Protein AF-0000000076035442 (afdb_homodimer)

InterPro domains:
  IPR000162 GPCR, family 3, metabotropic glutamate receptor [PR00593] (248-259)
  IPR000162 GPCR, family 3, metabotropic glutamate receptor [PR00593] (265-277)
  IPR000162 GPCR, family 3, metabotropic glutamate receptor [PR00593] (330-345)
  IPR000162 GPCR, family 3, metabotropic glutamate receptor [PR00593] (401-412)
  IPR000162 GPCR, family 3, metabotropic glutamate receptor [PR00593] (657-671)
  IPR000337 GPCR, family 3 [PR00248] (46-58)
  IPR000337 GPCR, family 3 [PR00248] (75-90)
  IPR000337 GPCR, family 3 [PR00248] (90-109)
  IPR000337 GPCR, family 3 [PR00248] (153-179)
  IPR000337 GPCR, family 3 [PR00248] (186-205)
  IPR000337 GPCR, family 3 [PR00248] (205-221)
  IPR000337 GPCR, family 3 [PR00248] (221-238)
  IPR000337 GPCR, family 3 [PR00248] (616-638)
  IPR000337 GPCR, family 3 [PR00248] (661-682)
  IPR000337 GPCR, family 3 [PR00248] (700-723)
  IPR000337 GPCR, family 3 [PR00248] (760-783)
  IPR000337 GPCR, family 3 [PR00248] (783-804)
  IPR001786 GPCR, family 3, metabotropic glutamate receptor 4 [PR01054] (131-147)
  IPR001786 GPCR, family 3, metabotropic glutamate receptor 4 [PR01054] (292-309)
  IPR001786 GPCR, family 3, metabotropic glutamate receptor 4 [PR01054] (373-388)

Secondary structure (DSSP, 8-state):
-------------STTTHHHHHTTS-----------------EEE--SEEEEEEE--EEEPSTT-SEEEE-IIIIIIHHHHHHHHHHHHHH-SSSSTT--EEEEEEE-TT-HHHHHHHHHHHHHTTS---GGGEE-TTSPPPEE-----EEEEE--SSHHHHHHHHHHHHHTT--EEESS---GGGG-TTT-TTEEESS--HHHHHHHHHHHHHHTT--EEEEEEESSTTHHHHHHHHHHHHHHH-S-EEEEEEEE-SS--TTHHHHHHHHHGGGTT--EEEEE--HHHHHHHHHHHHHTT-TTT-EEEE-TTTTT-SGGGTT-HHHHTT-EEEEE-----HHHHHHHHH--TTT-TT-TTHHHHHHHHHT-B---TT----TTSPBP-S---BTTTB-----TTHHHHHHHHHHHHHHHHHHHHHH-TT-SS--GGGSSPPHHHHHHHHHT-EEE-TTS-EEE--TTSPPP--EEEEEEESSSSSS-EEEEEEEESSSEEE-GGG---GGG--SPPP--SSPPPPTTEEEEEPTT-TT-EEEEE--TTEEE-SSS-EEEPPTTEEE-TTSSSEEEPPEE---TTSHHHHHHHHHHHHHHHHHHHHHHHHHHTTTSHHHHHT-HHHHHHHHHHHHHHHHHHHHHHS---HHHHHHHHHHHHHHHHHHHHHHHHHHHHHHHHHHHHHH-SSPPSS-SHHHHHHHHHHHHHHHHHHHHHHHHHS---EEEEEEEE--SSGGG-EEEEEE---HHHHHHHHHHHHHHHHHHHHHHHHTTTS-TTSTTHHHHHHHHHHHHHHHHHHHHHHHH--S-HHHHHHHHHHHHHHHHHHHHHHTT-/------------TTHHHHHHHHHTS-----------------EEE--SEEEEEEE--EEEPSTT-SEEEE-IIIIIIHHHHHHHHHHHHHH-SSSSTT--EEEEEEE-TT-HHHHHHHHHHHHHTTS---GGGEE-TTSPPPEE-----EEEEE--SSHHHHHHHHHHHHHTT--EEESS---GGGG-TTT-TTEEESS--HHHHHHHHHHHHHHTT--EEEEEEESSTTHHHHHHHHHHHHHHH-S-EEEEEEEE-SS--TTHHHHHHHHHGGGTT--EEEEE--HHHHHHHHHHHHHTT-TTT-EEEE-TTTTT-SGGGTT-HHHHTT-EEEEE-----HHHHHHHHH--TTT-TT-TTHHHHHHHHHT-B---TT----TTSPBP-S---BTTTB-----TTHHHHHHHHHHHHHHHHHHHHHH-TT-SS--GGGSSPPHHHHHHHHHT-EEE-TTS-EEE--TTSPPP--EEEEEEESSSSSS-EEEEEEEESSSEEE-GGG---GGG--SPPP--SSPPPPTTEEEEEPTT-TT-EEEEE--TTEEESSSS-EEEPPTTEEE-TTSSSEEEPPEE---TTSHHHHHHHHHHHHHHHHHHHHHHHHHHTTTSHHHHHT-HHHHHHHHHHHHHHHHHHHHHHS---HHHHHHHHHHHHHHHHHHHHHHHHHHHHHHHHHHHHHH-SSPPSS-SHHHHHHHHHHHHHHHHHHHHHHHHHS---EEEEEEEE--SSGGG-EEEEEE---HHHHHHHHHHHHHHHHHHHHHHHHTTTS-TTSTTHHHHHHHHHHHHHHHHHHHHHHHH--S-HHHHHHHHHHHHHHHHHHHHHHTT-

Organism: Dicentrarchus labrax (NCBI:txid13489)

Radius of gyration: 58.28 Å; Cα contacts (8 Å, |Δi|>4): 2958; chains: 2; bounding box: 83×185×167 Å

Nearest PDB structures (foldseek):
  8wgc-assembly1_A  TM=6.652E-01  e=9.444E-100  Homo sapiens
  8x0f-assembly1_A  TM=8.550E-01  e=5.478E-71  Homo sapiens
  7fd8-assembly1_A  TM=8.129E-01  e=1.581E-70  Homo sapiens
  8x0g-assembly1_A  TM=7.974E-01  e=6.500E-70  Homo sapiens
  8t7h-assembly1_B  TM=8.093E-01  e=1.581E-70  Homo sapiens

Structure (mmCIF, N/CA/C/O backbone):
data_AF-0000000076035442-model_v1
#
loop_
_entity.id
_entity.type
_entity.pdbx_description
1 polymer 'Glutamate receptor, metabotropic 6a'
#
loop_
_atom_site.group_PDB
_atom_site.id
_atom_site.type_symbol
_atom_site.label_atom_id
_atom_site.label_alt_id
_atom_site.label_comp_id
_atom_site.label_asym_id
_atom_site.label_entity_id
_atom_site.label_seq_id
_atom_site.pdbx_PDB_ins_code
_atom_site.Cartn_x
_atom_site.Cartn_y
_atom_site.Cartn_z
_atom_site.occupancy
_atom_site.B_iso_or_equiv
_atom_site.auth_seq_id
_atom_site.auth_comp_id
_atom_site.auth_asym_id
_atom_site.auth_atom_id
_atom_site.pdbx_PDB_model_num
ATOM 1 N N . PRO A 1 1 ? 12.773 63.969 -70.5 1 21.2 1 PRO A N 1
ATOM 2 C CA . PRO A 1 1 ? 13.641 64.562 -69.5 1 21.2 1 PRO A CA 1
ATOM 3 C C . PRO A 1 1 ? 12.867 65.188 -68.375 1 21.2 1 PRO A C 1
ATOM 5 O O . PRO A 1 1 ? 13.422 65.938 -67.562 1 21.2 1 PRO A O 1
ATOM 8 N N . PRO A 1 2 ? 11.852 64.562 -67.938 1 23.88 2 PRO A N 1
ATOM 9 C CA . PRO A 1 2 ? 10.727 65 -67.125 1 23.88 2 PRO A CA 1
ATOM 10 C C . PRO A 1 2 ? 11.156 65.438 -65.688 1 23.88 2 PRO A C 1
ATOM 12 O O . PRO A 1 2 ? 12.172 64.938 -65.188 1 23.88 2 PRO A O 1
ATOM 15 N N . ALA A 1 3 ? 10.656 66.625 -65.375 1 22.44 3 ALA A N 1
ATOM 16 C CA . ALA A 1 3 ? 10.914 67.688 -64.375 1 22.44 3 ALA A CA 1
ATOM 17 C C . ALA A 1 3 ? 10.766 67.125 -62.969 1 22.44 3 ALA A C 1
ATOM 19 O O . ALA A 1 3 ? 9.82 66.375 -62.688 1 22.44 3 ALA A O 1
ATOM 20 N N . LEU A 1 4 ? 11.844 67.062 -62.188 1 22.31 4 LEU A N 1
ATOM 21 C CA . LEU A 1 4 ? 12.508 66.688 -60.938 1 22.31 4 LEU A CA 1
ATOM 22 C C . LEU A 1 4 ? 11.938 67.5 -59.75 1 22.31 4 LEU A C 1
ATOM 24 O O . LEU A 1 4 ? 12.219 68.688 -59.594 1 22.31 4 LEU A O 1
ATOM 28 N N . GLY A 1 5 ? 10.523 67.5 -59.719 1 23.88 5 GLY A N 1
ATOM 29 C CA . GLY A 1 5 ? 9.898 68.438 -58.812 1 23.88 5 GLY A CA 1
ATOM 30 C C . GLY A 1 5 ? 10.375 68.312 -57.375 1 23.88 5 GLY A C 1
ATOM 31 O O . GLY A 1 5 ? 10.797 67.25 -56.938 1 23.88 5 GLY A O 1
ATOM 32 N N . GLY A 1 6 ? 10.969 69.375 -56.812 1 23.66 6 GLY A N 1
ATOM 33 C CA . GLY A 1 6 ? 11.727 69.75 -55.625 1 23.66 6 GLY A CA 1
ATOM 34 C C . GLY A 1 6 ? 10.977 69.438 -54.344 1 23.66 6 GLY A C 1
ATOM 35 O O . GLY A 1 6 ? 9.75 69.5 -54.312 1 23.66 6 GLY A O 1
ATOM 36 N N . TRP A 1 7 ? 11.477 68.562 -53.406 1 25.23 7 TRP A N 1
ATOM 37 C CA . TRP A 1 7 ? 11.188 67.812 -52.188 1 25.23 7 TRP A CA 1
ATOM 38 C C . TRP A 1 7 ? 11.047 68.812 -51 1 25.23 7 TRP A C 1
ATOM 40 O O . TRP A 1 7 ? 12 69.5 -50.656 1 25.23 7 TRP A O 1
ATOM 50 N N . SER A 1 8 ? 10.094 69.75 -51.062 1 23.12 8 SER A N 1
ATOM 51 C CA . SER A 1 8 ? 10.016 70.812 -50 1 23.12 8 SER A CA 1
ATOM 52 C C . SER A 1 8 ? 9.867 70.188 -48.625 1 23.12 8 SER A C 1
ATOM 54 O O . SER A 1 8 ? 8.961 69.375 -48.406 1 23.12 8 SER A O 1
ATOM 56 N N . SER A 1 9 ? 10.984 69.875 -47.875 1 27.38 9 SER A N 1
ATOM 57 C CA . SER A 1 9 ? 11.211 69.188 -46.594 1 27.38 9 SER A CA 1
ATOM 58 C C . SER A 1 9 ? 10.617 70 -45.469 1 27.38 9 SER A C 1
ATOM 60 O O . SER A 1 9 ? 11.156 71.062 -45.062 1 27.38 9 SER A O 1
ATOM 62 N N . SER A 1 10 ? 9.281 70.375 -45.594 1 24.45 10 SER A N 1
ATOM 63 C CA . SER A 1 10 ? 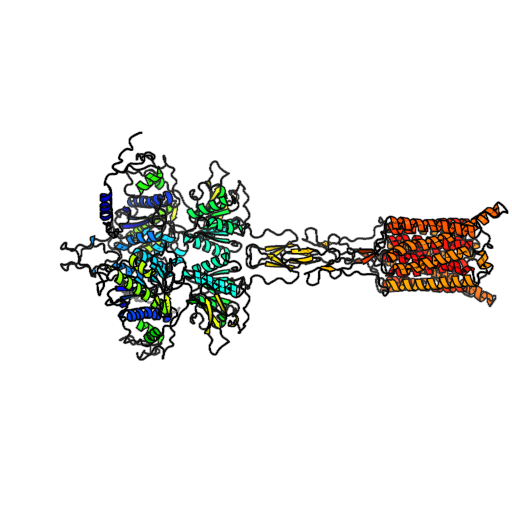8.641 71.312 -44.656 1 24.45 10 SER A CA 1
ATOM 64 C C . SER A 1 10 ? 8.938 70.938 -43.219 1 24.45 10 SER A C 1
ATOM 66 O O . SER A 1 10 ? 9.305 69.812 -42.906 1 24.45 10 SER A O 1
ATOM 68 N N . SER A 1 11 ? 8.672 71.938 -42.188 1 26.67 11 SER A N 1
ATOM 69 C CA . SER A 1 11 ? 8.984 72.625 -40.938 1 26.67 11 SER A CA 1
ATOM 70 C C . SER A 1 11 ? 8.453 71.812 -39.75 1 26.67 11 SER A C 1
ATOM 72 O O . SER A 1 11 ? 8.5 72.312 -38.625 1 26.67 11 SER A O 1
ATOM 74 N N . LEU A 1 12 ? 7.582 70.75 -39.969 1 28.09 12 LEU A N 1
ATOM 75 C CA . LEU A 1 12 ? 6.637 70.5 -38.875 1 28.09 12 LEU A CA 1
ATOM 76 C C . LEU A 1 12 ? 7.363 69.938 -37.656 1 28.09 12 LEU A C 1
ATOM 78 O O . LEU A 1 12 ? 6.742 69.375 -36.781 1 28.09 12 LEU A O 1
ATOM 82 N N . TRP A 1 13 ? 8.672 70.125 -37.469 1 27.22 13 TRP A N 1
ATOM 83 C CA . TRP A 1 13 ? 9.359 69.375 -36.438 1 27.22 13 TRP A CA 1
ATOM 84 C C . TRP A 1 13 ? 9.047 69.875 -35.031 1 27.22 13 TRP A C 1
ATOM 86 O O . TRP A 1 13 ? 9.359 69.25 -34.031 1 27.22 13 TRP A O 1
ATOM 96 N N . PRO A 1 14 ? 8.797 71.25 -34.938 1 29.55 14 PRO A N 1
ATOM 97 C CA . PRO A 1 14 ? 8.945 71.688 -33.531 1 29.55 14 PRO A CA 1
ATOM 98 C C . PRO A 1 14 ? 7.918 71.125 -32.594 1 29.55 14 PRO A C 1
ATOM 100 O O . PRO A 1 14 ? 8.211 70.875 -31.422 1 29.55 14 PRO A O 1
ATOM 103 N N . ARG A 1 15 ? 6.59 71.188 -32.875 1 34.28 15 ARG A N 1
ATOM 104 C CA . ARG A 1 15 ? 5.484 71.125 -31.906 1 34.28 15 ARG A CA 1
ATOM 105 C C . ARG A 1 15 ? 5.383 69.75 -31.281 1 34.28 15 ARG A C 1
ATOM 107 O O . ARG A 1 15 ? 4.555 69.5 -30.406 1 34.28 15 ARG A O 1
ATOM 114 N N . LEU A 1 16 ? 5.984 68.75 -32.031 1 29.48 16 LEU A N 1
ATOM 115 C CA . LEU A 1 16 ? 5.777 67.438 -31.391 1 29.48 16 LEU A CA 1
ATOM 116 C C . LEU A 1 16 ? 6.547 67.375 -30.078 1 29.48 16 LEU A C 1
ATOM 118 O O . LEU A 1 16 ? 6.363 66.375 -29.312 1 29.48 16 LEU A O 1
ATOM 122 N N . LEU A 1 17 ? 7.578 68.25 -29.922 1 29.73 17 LEU A N 1
ATOM 123 C CA . LEU A 1 17 ? 8.391 68.062 -28.734 1 29.73 17 LEU A CA 1
ATOM 124 C C . LEU A 1 17 ? 7.625 68.438 -27.469 1 29.73 17 LEU A C 1
ATOM 126 O O . LEU A 1 17 ? 7.895 67.875 -26.391 1 29.73 17 LEU A O 1
ATOM 130 N N . LEU A 1 18 ? 6.82 69.562 -27.578 1 30.2 18 LEU A N 1
ATOM 131 C CA . LEU A 1 18 ? 6.309 70.062 -26.312 1 30.2 18 LEU A CA 1
ATOM 132 C C . LEU A 1 18 ? 5.344 69.062 -25.672 1 30.2 18 LEU A C 1
ATOM 134 O O . LEU A 1 18 ? 5.219 69 -24.453 1 30.2 18 LEU A O 1
ATOM 138 N N . TYR A 1 19 ? 4.473 68.375 -26.5 1 31.78 19 TYR A N 1
ATOM 139 C CA . TYR A 1 19 ? 3.461 67.562 -25.844 1 31.78 19 TYR A CA 1
ATOM 140 C C . TYR A 1 19 ? 4.109 66.438 -25.031 1 31.78 19 TYR A C 1
ATOM 142 O O . TYR A 1 19 ? 3.424 65.688 -24.297 1 31.78 19 TYR A O 1
ATOM 150 N N . VAL A 1 20 ? 5.41 66 -25.375 1 32.34 20 VAL A N 1
ATOM 151 C CA . VAL A 1 20 ? 5.984 64.938 -24.609 1 32.34 20 VAL A CA 1
ATOM 152 C C . VAL A 1 20 ? 6.227 65.375 -23.172 1 32.34 20 VAL A C 1
ATOM 154 O O . VAL A 1 20 ? 6.246 64.5 -22.266 1 32.34 20 VAL A O 1
ATOM 157 N N . TRP A 1 21 ? 6.57 66.688 -22.938 1 32.81 21 TRP A N 1
ATOM 158 C CA . TRP A 1 21 ? 7.02 67 -21.578 1 32.81 21 TRP A CA 1
ATOM 159 C C . TRP A 1 21 ? 5.871 66.875 -20.578 1 32.81 21 TRP A C 1
ATOM 161 O O . TRP A 1 21 ? 6.082 66.562 -19.406 1 32.81 21 TRP A O 1
ATOM 171 N N . LEU A 1 22 ? 4.715 67.5 -20.953 1 31.48 22 LEU A N 1
ATOM 172 C CA . LEU A 1 22 ? 3.697 67.625 -19.906 1 31.48 22 LEU A CA 1
ATOM 173 C C . LEU A 1 22 ? 3.248 66.188 -19.453 1 31.48 22 LEU A C 1
ATOM 175 O O . LEU A 1 22 ? 2.596 66.062 -18.422 1 31.48 22 LEU A O 1
ATOM 179 N N . TRP A 1 23 ? 3.221 65.188 -20.359 1 33.44 23 TRP A N 1
ATOM 180 C CA . TRP A 1 23 ? 2.666 63.906 -19.906 1 33.44 23 TRP A CA 1
ATOM 181 C C . TRP A 1 23 ? 3.539 63.312 -18.812 1 33.44 23 TRP A C 1
ATOM 183 O O . TRP A 1 23 ? 3.16 62.312 -18.188 1 33.44 23 TRP A O 1
ATOM 193 N N . ILE A 1 24 ? 4.84 63.75 -18.797 1 31.78 24 ILE A N 1
ATOM 194 C CA . ILE A 1 24 ? 5.688 63.094 -17.812 1 31.78 24 ILE A CA 1
ATOM 195 C C . ILE A 1 24 ? 5.328 63.562 -16.406 1 31.78 24 ILE A C 1
ATOM 197 O O . ILE A 1 24 ? 6.012 63.25 -15.438 1 31.78 24 ILE A O 1
ATOM 201 N N . GLY A 1 25 ? 4.648 64.688 -16.359 1 30.84 25 GLY A N 1
ATOM 202 C CA . GLY A 1 25 ? 4.426 65 -14.953 1 30.84 25 GLY A CA 1
ATOM 203 C C . GLY A 1 25 ? 3.746 63.875 -14.203 1 30.84 25 GLY A C 1
ATOM 204 O O . GLY A 1 25 ? 2.557 63.625 -14.398 1 30.84 25 GLY A O 1
ATOM 205 N N . GLY A 1 26 ? 4.445 62.781 -14.117 1 27.69 26 GLY A N 1
ATOM 206 C CA . GLY A 1 26 ? 4.066 61.562 -13.438 1 27.69 26 GLY A CA 1
ATOM 207 C C . GLY A 1 26 ? 3.391 61.812 -12.102 1 27.69 26 GLY A C 1
ATOM 208 O O . GLY A 1 26 ? 3.832 62.656 -11.328 1 27.69 26 GLY A O 1
ATOM 209 N N . GLN A 1 27 ? 2.064 61.781 -12.094 1 29.58 27 GLN A N 1
ATOM 210 C CA . GLN A 1 27 ? 1.27 61.688 -10.875 1 29.58 27 GLN A CA 1
ATOM 211 C C . GLN A 1 27 ? 2.006 60.906 -9.797 1 29.58 27 GLN A C 1
ATOM 213 O O . GLN A 1 27 ? 2.355 59.75 -10 1 29.58 27 GLN A O 1
ATOM 218 N N . VAL A 1 28 ? 2.801 61.594 -9.039 1 31.3 28 VAL A N 1
ATOM 219 C CA . VAL A 1 28 ? 3.189 61.031 -7.754 1 31.3 28 VAL A CA 1
ATOM 220 C C . VAL A 1 28 ? 1.972 60.406 -7.07 1 31.3 28 VAL A C 1
ATOM 222 O O . VAL A 1 28 ? 1.018 61.125 -6.73 1 31.3 28 VAL A O 1
ATOM 225 N N . VAL A 1 29 ? 1.425 59.344 -7.629 1 30.98 29 VAL A N 1
ATOM 226 C CA . VAL A 1 29 ? 0.554 58.562 -6.785 1 30.98 29 VAL A CA 1
ATOM 227 C C . VAL A 1 29 ? 1.105 58.5 -5.363 1 30.98 29 VAL A C 1
ATOM 229 O O . VAL A 1 29 ? 2.184 57.969 -5.125 1 30.98 29 VAL A O 1
ATOM 232 N N . GLN A 1 30 ? 0.944 59.656 -4.719 1 27.69 30 GLN A N 1
ATOM 233 C CA . GLN A 1 30 ? 1.036 59.5 -3.273 1 27.69 30 GLN A CA 1
ATOM 234 C C . GLN A 1 30 ? 0.355 58.188 -2.82 1 27.69 30 GLN A C 1
ATOM 236 O O . GLN A 1 30 ? -0.872 58.094 -2.871 1 27.69 30 GLN A O 1
ATOM 241 N N . VAL A 1 31 ? 0.939 57.156 -3.143 1 30.36 31 VAL A N 1
ATOM 242 C CA . VAL A 1 31 ? 0.569 55.969 -2.373 1 30.36 31 VAL A CA 1
ATOM 243 C C . VAL A 1 31 ? 0.475 56.312 -0.892 1 30.36 31 VAL A C 1
ATOM 245 O O . VAL A 1 31 ? 1.493 56.562 -0.238 1 30.36 31 VAL A O 1
ATOM 248 N N . SER A 1 32 ? -0.392 57.312 -0.534 1 30.56 32 SER A N 1
ATOM 249 C CA . SER A 1 32 ? -0.75 57.25 0.88 1 30.56 32 SER A CA 1
ATOM 250 C C . SER A 1 32 ? -0.806 55.812 1.381 1 30.56 32 SER A C 1
ATOM 252 O O . SER A 1 32 ? -1.505 54.969 0.805 1 30.56 32 SER A O 1
ATOM 254 N N . ALA A 1 33 ? 0.239 55.406 1.857 1 36.28 33 ALA A N 1
ATOM 255 C CA . ALA A 1 33 ? 0.296 54.188 2.658 1 36.28 33 ALA A CA 1
ATOM 256 C C . ALA A 1 33 ? -0.903 54.062 3.596 1 36.28 33 ALA A C 1
ATOM 258 O O . ALA A 1 33 ? -0.977 54.781 4.594 1 36.28 33 ALA A O 1
ATOM 259 N N . SER A 1 34 ? -2.129 54.156 3.02 1 32.09 34 SER A N 1
ATOM 260 C CA . SER A 1 34 ? -3.268 53.781 3.852 1 32.09 34 SER A CA 1
ATOM 261 C C . SER A 1 34 ? -2.922 52.625 4.773 1 32.09 34 SER A C 1
ATOM 263 O O . SER A 1 34 ? -2.768 51.5 4.32 1 32.09 34 SER A O 1
ATOM 265 N N . HIS A 1 35 ? -1.987 52.812 5.57 1 32.38 35 HIS A N 1
ATOM 266 C CA . HIS A 1 35 ? -2.143 51.906 6.699 1 32.38 35 HIS A CA 1
ATOM 267 C C . HIS A 1 35 ? -3.615 51.719 7.039 1 32.38 35 HIS A C 1
ATOM 269 O O . HIS A 1 35 ? -4.262 52.594 7.59 1 32.38 35 HIS A O 1
ATOM 275 N N . GLN A 1 36 ? -4.453 51.25 6.164 1 34.34 36 GLN A N 1
ATOM 276 C CA . GLN A 1 36 ? -5.828 50.875 6.473 1 34.34 36 GLN A CA 1
ATOM 277 C C . GLN A 1 36 ? -5.977 50.5 7.945 1 34.34 36 GLN A C 1
ATOM 279 O O . GLN A 1 36 ? -5.285 49.594 8.438 1 34.34 36 GLN A O 1
ATOM 284 N N . GLN A 1 37 ? -6.191 51.438 8.781 1 38 37 GLN A N 1
ATOM 285 C CA . GLN A 1 37 ? -6.762 51.125 10.086 1 38 37 GLN A CA 1
ATOM 286 C C . GLN A 1 37 ? -7.559 49.844 10.062 1 38 37 GLN A C 1
ATOM 288 O O . GLN A 1 37 ? -8.453 49.656 9.227 1 38 37 GLN A O 1
ATOM 293 N N . PHE A 1 38 ? -7 48.875 10.344 1 41.47 38 PHE A N 1
ATOM 294 C CA . PHE A 1 38 ? -7.641 47.562 10.539 1 41.47 38 PHE A CA 1
ATOM 295 C C . PHE A 1 38 ? -8.984 47.719 11.242 1 41.47 38 PHE A C 1
ATOM 297 O O . PHE A 1 38 ? -9.07 47.625 12.469 1 41.47 38 PHE A O 1
ATOM 304 N N . HIS A 1 39 ? -9.797 48.719 11.031 1 45.97 39 HIS A N 1
ATOM 305 C CA . HIS A 1 39 ? -11.109 48.562 11.656 1 45.97 39 HIS A CA 1
ATOM 306 C C . HIS A 1 39 ? -11.836 47.344 11.102 1 45.97 39 HIS A C 1
ATOM 308 O O . HIS A 1 39 ? -12.344 47.375 9.977 1 45.97 39 HIS A O 1
ATOM 314 N N . PRO A 1 40 ? -11.625 46.219 11.703 1 58.25 40 PRO A N 1
ATOM 315 C CA . PRO A 1 40 ? -12.305 45.031 11.195 1 58.25 40 PRO A CA 1
ATOM 316 C C . PRO A 1 40 ? -13.82 45.219 11.117 1 58.25 40 PRO A C 1
ATOM 318 O O . PRO A 1 40 ? -14.422 45.875 11.977 1 58.25 40 PRO A O 1
ATOM 321 N N . HIS A 1 41 ? -14.461 45.156 10.062 1 73.12 41 HIS A N 1
ATOM 322 C CA . HIS A 1 41 ? -15.906 45.031 9.883 1 73.12 41 HIS A CA 1
ATOM 323 C C . HIS A 1 41 ? -16.469 43.875 10.734 1 73.12 41 HIS A C 1
ATOM 325 O O . HIS A 1 41 ? -16.375 42.719 10.367 1 73.12 41 HIS A O 1
ATOM 331 N N . SER A 1 42 ? -16.734 44.281 12.102 1 89.25 42 SER A N 1
ATOM 332 C CA . SER A 1 42 ? -17.234 43.281 13.039 1 89.25 42 SER A CA 1
ATOM 333 C C . SER A 1 42 ? -18.578 43.688 13.609 1 89.25 42 SER A C 1
ATOM 335 O O . SER A 1 42 ? -18.953 44.875 13.57 1 89.25 42 SER A O 1
ATOM 337 N N . ILE A 1 43 ? -19.359 42.75 13.93 1 93.44 43 ILE A N 1
ATOM 338 C CA . ILE A 1 43 ? -20.594 43 14.664 1 93.44 43 ILE A CA 1
ATOM 339 C C . ILE A 1 43 ? -20.297 43.188 16.141 1 93.44 43 ILE A C 1
ATOM 341 O O . ILE A 1 43 ? -19.578 42.375 16.75 1 93.44 43 ILE A O 1
ATOM 345 N N . LYS A 1 44 ? -20.734 44.312 16.688 1 92.69 44 LYS A N 1
ATOM 346 C CA . LYS A 1 44 ? -20.531 44.594 18.109 1 92.69 44 LYS A CA 1
ATOM 347 C C . LYS A 1 44 ? -21.875 44.75 18.828 1 92.69 44 LYS A C 1
ATOM 349 O O . LYS A 1 44 ? -22.688 45.594 18.469 1 92.69 44 LYS A O 1
ATOM 354 N N . ILE A 1 45 ? -22.141 43.875 19.703 1 94 45 ILE A N 1
ATOM 355 C CA . ILE A 1 45 ? -23.312 43.906 20.594 1 94 45 ILE A CA 1
ATOM 356 C C . ILE A 1 45 ? -22.859 44.219 22.016 1 94 45 ILE A C 1
ATOM 358 O O . ILE A 1 45 ? -22.062 43.5 22.594 1 94 45 ILE A O 1
ATOM 362 N N . PRO A 1 46 ? -23.297 45.281 22.531 1 92.69 46 PRO A N 1
ATOM 363 C CA . PRO A 1 46 ? -22.875 45.625 23.891 1 92.69 46 PRO A CA 1
ATOM 364 C C . PRO A 1 46 ? -23.469 44.688 24.953 1 92.69 46 PRO A C 1
ATOM 366 O O . PRO A 1 46 ? -24.578 44.188 24.781 1 92.69 46 PRO A O 1
ATOM 369 N N . GLY A 1 47 ? -22.766 44.438 26 1 93.12 47 GLY A N 1
ATOM 370 C CA . GLY A 1 47 ? -23.172 43.656 27.156 1 93.12 47 GLY A CA 1
ATOM 371 C C . GLY A 1 47 ? -22.203 43.75 28.312 1 93.12 47 GLY A C 1
ATOM 372 O O . GLY A 1 47 ? -21.156 44.406 28.203 1 93.12 47 GLY A O 1
ATOM 373 N N . ASP A 1 48 ? -22.578 43.188 29.453 1 92.38 48 ASP A N 1
ATOM 374 C CA . ASP A 1 48 ? -21.719 43.188 30.625 1 92.38 48 ASP A CA 1
ATOM 375 C C . ASP A 1 48 ? -20.5 42.281 30.406 1 92.38 48 ASP A C 1
ATOM 377 O O . ASP A 1 48 ? -19.406 42.594 30.875 1 92.38 48 ASP A O 1
ATOM 381 N N . ILE A 1 49 ? -20.828 41.188 29.781 1 93.62 49 ILE A N 1
ATOM 382 C CA . ILE A 1 49 ? -19.781 40.25 29.391 1 93.62 49 ILE A CA 1
ATOM 383 C C . ILE A 1 49 ? -19.797 40.062 27.875 1 93.62 49 ILE A C 1
ATOM 385 O O . ILE A 1 49 ? -20.844 39.844 27.281 1 93.62 49 ILE A O 1
ATOM 389 N N . THR A 1 50 ? -18.641 40.125 27.203 1 94.62 50 THR A N 1
ATOM 390 C CA . THR A 1 50 ? -18.578 40.094 25.75 1 94.62 50 THR A CA 1
ATOM 391 C C . THR A 1 50 ? -17.969 38.781 25.281 1 94.62 50 THR A C 1
ATOM 393 O O . THR A 1 50 ? -16.875 38.375 25.734 1 94.62 50 THR A O 1
ATOM 396 N N . LEU A 1 51 ? -18.641 38.125 24.422 1 97.12 51 LEU A N 1
ATOM 397 C CA . LEU A 1 51 ? -18.141 36.906 23.781 1 97.12 51 LEU A CA 1
ATOM 398 C C . LEU A 1 51 ? -17.641 37.188 22.375 1 97.12 51 LEU A C 1
ATOM 400 O O . LEU A 1 51 ? -18.109 38.094 21.719 1 97.12 51 LEU A O 1
ATOM 404 N N . GLY A 1 52 ? -16.625 36.469 22.016 1 96.44 52 GLY A N 1
ATOM 405 C CA . GLY A 1 52 ? -16.172 36.531 20.641 1 96.44 52 GLY A CA 1
ATOM 406 C C . GLY A 1 52 ? -16.812 35.5 19.75 1 96.44 52 GLY A C 1
ATOM 407 O O . GLY A 1 52 ? -17.109 34.375 20.203 1 96.44 52 GLY A O 1
ATOM 408 N N . GLY A 1 53 ? -17.062 35.844 18.484 1 97.38 53 GLY A N 1
ATOM 409 C CA . GLY A 1 53 ? -17.609 34.906 17.5 1 97.38 53 GLY A CA 1
ATOM 410 C C . GLY A 1 53 ? -16.812 34.875 16.203 1 97.38 53 GLY A C 1
ATOM 411 O O . GLY A 1 53 ? -16.438 35.938 15.688 1 97.38 53 GLY A O 1
ATOM 412 N N . LEU A 1 54 ? -16.484 33.688 15.766 1 96.5 54 LEU A N 1
ATOM 413 C CA . LEU A 1 54 ? -15.797 33.5 14.492 1 96.5 54 LEU A CA 1
ATOM 414 C C . LEU A 1 54 ? -16.641 32.656 13.531 1 96.5 54 LEU A C 1
ATOM 416 O O . LEU A 1 54 ? -16.922 31.5 13.797 1 96.5 54 LEU A O 1
ATOM 420 N N . PHE A 1 55 ? -17.078 33.281 12.406 1 96.44 55 PHE A N 1
ATOM 421 C CA . PHE A 1 55 ? -17.953 32.594 11.438 1 96.44 55 PHE A CA 1
ATOM 422 C C . PHE A 1 55 ? -17.453 32.844 10.016 1 96.44 55 PHE A C 1
ATOM 424 O O . PHE A 1 55 ? -16.969 33.938 9.695 1 96.44 55 PHE A O 1
ATOM 431 N N . PRO A 1 56 ? -17.562 31.812 9.195 1 92.88 56 PRO A N 1
ATOM 432 C CA . PRO A 1 56 ? -17.203 32 7.785 1 92.88 56 PRO A CA 1
ATOM 433 C C . PRO A 1 56 ? -18.328 32.625 6.969 1 92.88 56 PRO A C 1
ATOM 435 O O . PRO A 1 56 ? -18.922 31.969 6.113 1 92.88 56 PRO A O 1
ATOM 438 N N . VAL A 1 57 ? -18.531 33.875 7.176 1 94.19 57 VAL A N 1
ATOM 439 C CA . VAL A 1 57 ? -19.625 34.594 6.504 1 94.19 57 VAL A CA 1
ATOM 440 C C . VAL A 1 57 ? -19.359 34.594 4.996 1 94.19 57 VAL A C 1
ATOM 442 O O . VAL A 1 57 ? -20.297 34.469 4.199 1 94.19 57 VAL A O 1
ATOM 445 N N . HIS A 1 58 ? -18.125 34.812 4.68 1 90.62 58 HIS A N 1
ATOM 446 C CA . HIS A 1 58 ? -17.734 34.812 3.273 1 90.62 58 HIS A CA 1
ATOM 447 C C . HIS A 1 58 ? -16.844 33.625 2.947 1 90.62 58 HIS A C 1
ATOM 449 O O . HIS A 1 58 ? -16.172 33.094 3.83 1 90.62 58 HIS A O 1
ATOM 455 N N . SER A 1 59 ? -16.953 33.219 1.664 1 85.44 59 SER A N 1
ATOM 456 C CA . SER A 1 59 ? -16.078 32.188 1.167 1 85.44 59 SER A CA 1
ATOM 457 C C . SER A 1 59 ? -14.664 32.688 0.925 1 85.44 59 SER A C 1
ATOM 459 O O . SER A 1 59 ? -14.414 33.906 1.041 1 85.44 59 SER A O 1
ATOM 461 N N . ARG A 1 60 ? -13.797 31.75 0.676 1 77.38 60 ARG A N 1
ATOM 462 C CA . ARG A 1 60 ? -12.422 32.125 0.374 1 77.38 60 ARG A CA 1
ATOM 463 C C . ARG A 1 60 ? -12.344 32.938 -0.92 1 77.38 60 ARG A C 1
ATOM 465 O O . ARG A 1 60 ? -12.961 32.562 -1.923 1 77.38 60 ARG A O 1
ATOM 472 N N . GLY A 1 61 ? -11.719 34.031 -0.861 1 76.06 61 GLY A N 1
ATOM 473 C CA . GLY A 1 61 ? -11.586 34.875 -2.043 1 76.06 61 GLY A CA 1
ATOM 474 C C . GLY A 1 61 ? -10.594 34.344 -3.053 1 76.06 61 GLY A C 1
ATOM 475 O O . GLY A 1 61 ? -9.773 33.469 -2.727 1 76.06 61 GLY A O 1
ATOM 476 N N . PRO A 1 62 ? -10.867 34.719 -4.328 1 72.25 62 PRO A N 1
ATOM 477 C CA . PRO A 1 62 ? -9.859 34.375 -5.332 1 72.25 62 PRO A CA 1
ATOM 478 C C . PRO A 1 62 ? -8.469 34.906 -5 1 72.25 62 PRO A C 1
ATOM 480 O O . PRO A 1 62 ? -8.297 35.594 -3.998 1 72.25 62 PRO A O 1
ATOM 483 N N . HIS A 1 63 ? -7.488 34.625 -5.832 1 62.97 63 HIS A N 1
ATOM 484 C CA . HIS A 1 63 ? -6.105 35 -5.578 1 62.97 63 HIS A CA 1
ATOM 485 C C . HIS A 1 63 ? -6 36.531 -5.332 1 62.97 63 HIS A C 1
ATOM 487 O O . HIS A 1 63 ? -6.512 37.312 -6.113 1 62.97 63 HIS A O 1
ATOM 493 N N . GLY A 1 64 ? -5.609 37.031 -4.121 1 60.66 64 GLY A N 1
ATOM 494 C CA . GLY A 1 64 ? -5.371 38.406 -3.811 1 60.66 64 GLY A CA 1
ATOM 495 C C . GLY A 1 64 ? -6.406 39 -2.871 1 60.66 64 GLY A C 1
ATOM 496 O O . GLY A 1 64 ? -6.156 40.031 -2.221 1 60.66 64 GLY A O 1
ATOM 497 N N . LEU A 1 65 ? -7.656 38.375 -2.941 1 72.44 65 LEU A N 1
ATOM 498 C CA . LEU A 1 65 ? -8.68 38.875 -2.025 1 72.44 65 LEU A CA 1
ATOM 499 C C . LEU A 1 65 ? -8.953 37.844 -0.924 1 72.44 65 LEU A C 1
ATOM 501 O O . LEU A 1 65 ? -9.047 36.656 -1.19 1 72.44 65 LEU A O 1
ATOM 505 N N . PRO A 1 66 ? -9.023 38.375 0.253 1 77 66 PRO A N 1
ATOM 506 C CA . PRO A 1 66 ? -9.211 37.438 1.354 1 77 66 PRO A CA 1
ATOM 507 C C . PRO A 1 66 ? -10.586 36.781 1.351 1 77 66 PRO A C 1
ATOM 509 O O . PRO A 1 66 ? -10.703 35.594 1.593 1 77 66 PRO A O 1
ATOM 512 N N . CYS A 1 67 ? -11.664 37.625 1.055 1 85.81 67 CYS A N 1
ATOM 513 C CA . CYS A 1 67 ? -13.031 37.094 1.17 1 85.81 67 CYS A CA 1
ATOM 514 C C . CYS A 1 67 ? -13.688 37 -0.201 1 85.81 67 CYS A C 1
ATOM 516 O O . CYS A 1 67 ? -13.406 37.781 -1.097 1 85.81 67 CYS A O 1
ATOM 518 N N . GLY A 1 68 ? -14.406 36 -0.412 1 87.25 68 GLY A N 1
ATOM 519 C CA . GLY A 1 68 ? -15.18 35.781 -1.628 1 87.25 68 GLY A CA 1
ATOM 520 C C . GLY A 1 68 ? -16.656 36.062 -1.453 1 87.25 68 GLY A C 1
ATOM 521 O O . GLY A 1 68 ? -17.047 37.062 -0.867 1 87.25 68 GLY A O 1
ATOM 522 N N . GLU A 1 69 ? -17.453 35.188 -2.049 1 87.5 69 GLU A N 1
ATOM 523 C CA . GLU A 1 69 ? -18.906 35.344 -2.018 1 87.5 69 GLU A CA 1
ATOM 524 C C . GLU A 1 69 ? -19.469 35 -0.644 1 87.5 69 GLU A C 1
ATOM 526 O O . GLU A 1 69 ? -18.859 34.219 0.103 1 87.5 69 GLU A O 1
ATOM 531 N N . LEU A 1 70 ? -20.578 35.531 -0.347 1 90.56 70 LEU A N 1
ATOM 532 C CA . LEU A 1 70 ? -21.25 35.312 0.924 1 90.56 70 LEU A CA 1
ATOM 533 C C . LEU A 1 70 ? -21.812 33.875 0.988 1 90.56 70 LEU A C 1
ATOM 535 O O . LEU A 1 70 ? -22.359 33.375 0.005 1 90.56 70 LEU A O 1
ATOM 539 N N . LYS A 1 71 ? -21.578 33.25 2.139 1 87.62 71 LYS A N 1
ATOM 540 C CA . LYS A 1 71 ? -22.125 31.922 2.375 1 87.62 71 LYS A CA 1
ATOM 541 C C . LYS A 1 71 ? -23.438 32 3.154 1 87.62 71 LYS A C 1
ATOM 543 O O . LYS A 1 71 ? -23.438 32.281 4.355 1 87.62 71 LYS A O 1
ATOM 548 N N . LYS A 1 72 ? -24.469 31.641 2.52 1 86.75 72 LYS A N 1
ATOM 549 C CA . LYS A 1 72 ? -25.797 31.781 3.117 1 86.75 72 LYS A CA 1
ATOM 550 C C . LYS A 1 72 ? -25.969 30.828 4.301 1 86.75 72 LYS A C 1
ATOM 552 O O . LYS A 1 72 ? -26.312 31.266 5.402 1 86.75 72 LYS A O 1
ATOM 557 N N . GLU A 1 73 ? -25.703 29.609 4.098 1 84.62 73 GLU A N 1
ATOM 558 C CA . GLU A 1 73 ? -25.969 28.594 5.105 1 84.62 73 GLU A CA 1
ATOM 559 C C . GLU A 1 73 ? -24.844 28.516 6.129 1 84.62 73 GLU A C 1
ATOM 561 O O . GLU A 1 73 ? -25 28.953 7.27 1 84.62 73 GLU A O 1
ATOM 566 N N . LYS A 1 74 ? -23.625 28.281 5.715 1 84.62 74 LYS A N 1
ATOM 567 C CA . LYS A 1 74 ? -22.5 28.062 6.625 1 84.62 74 LYS A CA 1
ATOM 568 C C . LYS A 1 74 ? -22.078 29.375 7.289 1 84.62 74 LYS A C 1
ATOM 570 O O . LYS A 1 74 ? -21.5 29.375 8.375 1 84.62 74 LYS A O 1
ATOM 575 N N . GLY A 1 75 ? -22.438 30.406 6.672 1 91.5 75 GLY A N 1
ATOM 576 C CA . GLY A 1 75 ? -22 31.703 7.18 1 91.5 75 GLY A CA 1
ATOM 577 C C . GLY A 1 75 ? -23.078 32.438 7.953 1 91.5 75 GLY A C 1
ATOM 578 O O . GLY A 1 75 ? -23.062 32.438 9.188 1 91.5 75 GLY A O 1
ATOM 579 N N . ILE A 1 76 ? -24.156 32.812 7.262 1 94 76 ILE A N 1
ATOM 580 C CA . ILE A 1 76 ? -25.156 33.719 7.82 1 94 76 ILE A CA 1
ATOM 581 C C . ILE A 1 76 ? -26.031 32.969 8.812 1 94 76 ILE A C 1
ATOM 583 O O . ILE A 1 76 ? -26.328 33.469 9.898 1 94 76 ILE A O 1
ATOM 587 N N . HIS A 1 77 ? -26.469 31.734 8.477 1 93.69 77 HIS A N 1
ATOM 588 C CA . HIS A 1 77 ? -27.312 30.984 9.391 1 93.69 77 HIS A CA 1
ATOM 589 C C . HIS A 1 77 ? -26.594 30.734 10.719 1 93.69 77 HIS A C 1
ATOM 591 O O . HIS A 1 77 ? -27.188 30.938 11.789 1 93.69 77 HIS A O 1
ATOM 597 N N . ARG A 1 78 ? -25.359 30.344 10.617 1 95.69 78 ARG A N 1
ATOM 598 C CA . ARG A 1 78 ? -24.609 30.047 11.828 1 95.69 78 ARG A CA 1
ATOM 599 C C . ARG A 1 78 ? -24.359 31.297 12.648 1 95.69 78 ARG A C 1
ATOM 601 O O . ARG A 1 78 ? -24.453 31.266 13.883 1 95.69 78 ARG A O 1
ATOM 608 N N . MET A 1 79 ? -23.984 32.312 11.969 1 97.12 79 MET A N 1
ATOM 609 C CA . MET A 1 79 ? -23.75 33.562 12.664 1 97.12 79 MET A CA 1
ATOM 610 C C . MET A 1 79 ? -25.031 34.062 13.344 1 97.12 79 MET A C 1
ATOM 612 O O . MET A 1 79 ? -24.984 34.469 14.508 1 97.12 79 MET A O 1
ATOM 616 N N . GLU A 1 80 ? -26.156 34.031 12.641 1 97.31 80 GLU A N 1
ATOM 617 C CA . GLU A 1 80 ? -27.438 34.438 13.211 1 97.31 80 GLU A CA 1
ATOM 618 C C . GLU A 1 80 ? -27.859 33.531 14.359 1 97.31 80 GLU A C 1
ATOM 620 O O . GLU A 1 80 ? -28.578 33.938 15.266 1 97.31 80 GLU A O 1
ATOM 625 N N . ALA A 1 81 ? -27.406 32.281 14.297 1 97.19 81 ALA A N 1
ATOM 626 C CA . ALA A 1 81 ? -27.703 31.375 15.391 1 97.19 81 ALA A CA 1
ATOM 627 C C . ALA A 1 81 ? -27.078 31.859 16.703 1 97.19 81 ALA A C 1
ATOM 629 O O . ALA A 1 81 ? -27.672 31.688 17.766 1 97.19 81 ALA A O 1
ATOM 630 N N . MET A 1 82 ? -25.859 32.375 16.594 1 98.12 82 MET A N 1
ATOM 631 C CA . MET A 1 82 ? -25.234 32.938 17.797 1 98.12 82 MET A CA 1
ATOM 632 C C . MET A 1 82 ? -26.047 34.125 18.312 1 98.12 82 MET A C 1
ATOM 634 O O . MET A 1 82 ? -26.266 34.25 19.516 1 98.12 82 MET A O 1
ATOM 638 N N . LEU A 1 83 ? -26.516 35 17.422 1 97.81 83 LEU A N 1
ATOM 639 C CA . LEU A 1 83 ? -27.328 36.156 17.812 1 97.81 83 LEU A CA 1
ATOM 640 C C . LEU A 1 83 ? -28.641 35.719 18.438 1 97.81 83 LEU A C 1
ATOM 642 O O . LEU A 1 83 ? -29.094 36.312 19.438 1 97.81 83 LEU A O 1
ATOM 646 N N . TYR A 1 84 ? -29.266 34.719 17.844 1 97 84 TYR A N 1
ATOM 647 C CA . TYR A 1 84 ? -30.484 34.156 18.391 1 97 84 TYR A CA 1
ATOM 648 C C . TYR A 1 84 ? -30.266 33.656 19.797 1 97 84 TYR A C 1
ATOM 650 O O . TYR A 1 84 ? -31.094 33.906 20.688 1 97 84 TYR A O 1
ATOM 658 N N . ALA A 1 85 ? -29.188 32.875 19.984 1 97.75 85 ALA A N 1
ATOM 659 C CA . ALA A 1 85 ? -28.891 32.344 21.312 1 97.75 85 ALA A CA 1
ATOM 660 C C . ALA A 1 85 ? -28.672 33.469 22.328 1 97.75 85 ALA A C 1
ATOM 662 O O . ALA A 1 85 ? -29.125 33.344 23.469 1 97.75 85 ALA A O 1
ATOM 663 N N . LEU A 1 86 ? -27.938 34.5 21.938 1 97.88 86 LEU A N 1
ATOM 664 C CA . LEU A 1 86 ? -27.703 35.625 22.828 1 97.88 86 LEU A CA 1
ATOM 665 C C . LEU A 1 86 ? -29.016 36.281 23.25 1 97.88 86 LEU A C 1
ATOM 667 O O . LEU A 1 86 ? -29.203 36.594 24.422 1 97.88 86 LEU A O 1
ATOM 671 N N . ASP A 1 87 ? -29.938 36.438 22.25 1 96.69 87 ASP A N 1
ATOM 672 C CA . ASP A 1 87 ? -31.234 37 22.547 1 96.69 87 ASP A CA 1
ATOM 673 C C . ASP A 1 87 ? -32.031 36.156 23.531 1 96.69 87 ASP A C 1
ATOM 675 O O . ASP A 1 87 ? -32.656 36.656 24.453 1 96.69 87 ASP A O 1
ATOM 679 N N . GLN A 1 88 ? -32 34.875 23.297 1 95.75 88 GLN A N 1
ATOM 680 C CA . GLN A 1 88 ? -32.719 33.938 24.172 1 95.75 88 GLN A CA 1
ATOM 681 C C . GLN A 1 88 ? -32.156 33.969 25.578 1 95.75 88 GLN A C 1
ATOM 683 O O . GLN A 1 88 ? -32.906 33.969 26.562 1 95.75 88 GLN A O 1
ATOM 688 N N . ILE A 1 89 ? -30.891 34 25.734 1 96.94 89 ILE A N 1
ATOM 689 C CA . ILE A 1 89 ? -30.219 33.969 27.031 1 96.94 89 ILE A CA 1
ATOM 690 C C . ILE A 1 89 ? -30.484 35.281 27.781 1 96.94 89 ILE A C 1
ATOM 692 O O . ILE A 1 89 ? -30.781 35.25 28.984 1 96.94 89 ILE A O 1
ATOM 696 N N . ASN A 1 90 ? -30.344 36.406 27.094 1 97 90 ASN A N 1
ATOM 697 C CA . ASN A 1 90 ? -30.531 37.688 27.719 1 97 90 ASN A CA 1
ATOM 698 C C . ASN A 1 90 ? -31.984 37.906 28.125 1 97 90 ASN A C 1
ATOM 700 O O . ASN A 1 90 ? -32.281 38.75 29 1 97 90 ASN A O 1
ATOM 704 N N . SER A 1 91 ? -32.938 37.188 27.5 1 95.06 91 SER A N 1
ATOM 705 C CA . SER A 1 91 ? -34.344 37.312 27.828 1 95.06 91 SER A CA 1
ATOM 706 C C . SER A 1 91 ? -34.75 36.312 28.922 1 95.06 91 SER A C 1
ATOM 708 O O . SER A 1 91 ? -35.844 36.438 29.5 1 95.06 91 SER A O 1
ATOM 710 N N . ASP A 1 92 ? -33.938 35.406 29.203 1 94.06 92 ASP A N 1
ATOM 711 C CA . ASP A 1 92 ? -34.219 34.406 30.219 1 94.06 92 ASP A CA 1
ATOM 712 C C . ASP A 1 92 ? -33.875 34.906 31.609 1 94.06 92 ASP A C 1
ATOM 714 O O . ASP A 1 92 ? -32.688 35.188 31.906 1 94.06 92 ASP A O 1
ATOM 718 N N . PRO A 1 93 ? -34.75 35 32.469 1 92.25 93 PRO A N 1
ATOM 719 C CA . PRO A 1 93 ? -34.469 35.531 33.812 1 92.25 93 PRO A CA 1
ATOM 720 C C . PRO A 1 93 ? -33.781 34.5 34.719 1 92.25 93 PRO A C 1
ATOM 722 O O . PRO A 1 93 ? -33.219 34.875 35.75 1 92.25 93 PRO A O 1
ATOM 725 N N . GLU A 1 94 ? -33.781 33.281 34.344 1 92.12 94 GLU A N 1
ATOM 726 C CA . GLU A 1 94 ? -33.188 32.25 35.188 1 92.12 94 GLU A CA 1
ATOM 727 C C . GLU A 1 94 ? -31.703 32.094 34.875 1 92.12 94 GLU A C 1
ATOM 729 O O . GLU A 1 94 ? -30.938 31.688 35.75 1 92.12 94 GLU A O 1
ATOM 734 N N . LEU A 1 95 ? -31.328 32.375 33.656 1 94.19 95 LEU A N 1
ATOM 735 C CA . LEU A 1 95 ? -29.938 32.25 33.25 1 94.19 95 LEU A CA 1
ATOM 736 C C . LEU A 1 95 ? -29.234 33.594 33.25 1 94.19 95 LEU A C 1
ATOM 738 O O . LEU A 1 95 ? -29.531 34.469 32.438 1 94.19 95 LEU A O 1
ATOM 742 N N . LEU A 1 96 ? -28.25 33.75 34.125 1 94.19 96 LEU A N 1
ATOM 743 C CA . LEU A 1 96 ? -27.469 34.969 34.281 1 94.19 96 LEU A CA 1
ATOM 744 C C . LEU A 1 96 ? -28.375 36.156 34.562 1 94.19 96 LEU A C 1
ATOM 746 O O . LEU A 1 96 ? -28.453 37.125 33.781 1 94.19 96 LEU A O 1
ATOM 750 N N . PRO A 1 97 ? -28.969 36.031 35.719 1 91.12 97 PRO A N 1
ATOM 751 C CA . PRO A 1 97 ? -29.875 37.125 36.062 1 91.12 97 PRO A CA 1
ATOM 752 C C . PRO A 1 97 ? -29.156 38.469 36.219 1 91.12 97 PRO A C 1
ATOM 754 O O . PRO A 1 97 ? -28.125 38.531 36.906 1 91.12 97 PRO A O 1
ATOM 757 N N . ASN A 1 98 ? -29.594 39.531 35.594 1 90.69 98 ASN A N 1
ATOM 758 C CA . ASN A 1 98 ? -29.094 40.906 35.656 1 90.69 98 ASN A CA 1
ATOM 759 C C . ASN A 1 98 ? -27.75 41.062 34.969 1 90.69 98 ASN A C 1
ATOM 761 O O . ASN A 1 98 ? -26.984 41.969 35.25 1 90.69 98 ASN A O 1
ATOM 765 N N . ILE A 1 99 ? -27.375 40.062 34.25 1 94 99 ILE A N 1
ATOM 766 C CA . ILE A 1 99 ? -26.156 40.125 33.469 1 94 99 ILE A CA 1
ATOM 767 C C . ILE A 1 99 ? -26.5 39.938 31.984 1 94 99 ILE A C 1
ATOM 769 O O . ILE A 1 99 ? -27.188 38.969 31.625 1 94 99 ILE A O 1
ATOM 773 N N . THR A 1 100 ? -26.062 40.812 31.172 1 95.69 100 THR A N 1
ATOM 774 C CA . THR A 1 100 ? -26.312 40.719 29.734 1 95.69 100 THR A CA 1
ATOM 775 C C . THR A 1 100 ? -25.047 40.281 29 1 95.69 100 THR A C 1
ATOM 777 O O . THR A 1 100 ? -23.953 40.719 29.328 1 95.69 100 THR A O 1
ATOM 780 N N . LEU A 1 101 ? -25.281 39.406 28.078 1 96.44 101 LEU A N 1
ATOM 781 C CA . LEU A 1 101 ? -24.172 38.938 27.25 1 96.44 101 LEU A CA 1
ATOM 782 C C . LEU A 1 101 ? -24.094 39.75 25.953 1 96.44 101 LEU A C 1
ATOM 784 O O . LEU A 1 101 ? -25.125 40 25.312 1 96.44 101 LEU A O 1
ATOM 788 N N . GLY A 1 102 ? -22.922 40.25 25.672 1 96 102 GLY A N 1
ATOM 789 C CA . GLY A 1 102 ? -22.625 40.875 24.391 1 96 102 GLY A CA 1
ATOM 790 C C . GLY A 1 102 ? -21.766 40.031 23.484 1 96 102 GLY A C 1
ATOM 791 O O . GLY A 1 102 ? -21.484 38.875 23.812 1 96 102 GLY A O 1
ATOM 792 N N . ALA A 1 103 ? -21.469 40.562 22.297 1 95.94 103 ALA A N 1
ATOM 793 C CA . ALA A 1 103 ? -20.672 39.75 21.359 1 95.94 103 ALA A CA 1
ATOM 794 C C . ALA A 1 103 ? -19.875 40.625 20.406 1 95.94 103 ALA A C 1
ATOM 796 O O . ALA A 1 103 ? -20.281 41.75 20.109 1 95.94 103 ALA A O 1
ATOM 797 N N . ARG A 1 104 ? -18.734 40.219 20.062 1 95 104 ARG A N 1
ATOM 798 C CA . ARG A 1 104 ? -17.938 40.719 18.938 1 95 104 ARG A CA 1
ATOM 799 C C . ARG A 1 104 ? -17.734 39.625 17.891 1 95 104 ARG A C 1
ATOM 801 O O . ARG A 1 104 ? -16.938 38.719 18.078 1 95 104 ARG A O 1
ATOM 808 N N . ILE A 1 105 ? -18.438 39.75 16.781 1 96.5 105 ILE A N 1
ATOM 809 C CA . ILE A 1 105 ? -18.453 38.688 15.773 1 96.5 105 ILE A CA 1
ATOM 810 C C . ILE A 1 105 ? -17.594 39.125 14.578 1 96.5 105 ILE A C 1
ATOM 812 O O . ILE A 1 105 ? -17.75 40.219 14.055 1 96.5 105 ILE A O 1
ATOM 816 N N . LEU A 1 106 ? -16.734 38.219 14.195 1 94.94 106 LEU A N 1
ATOM 817 C CA . LEU A 1 106 ? -15.812 38.469 13.102 1 94.94 106 LEU A CA 1
ATOM 818 C C . LEU A 1 106 ? -16.016 37.469 11.969 1 94.94 106 LEU A C 1
ATOM 820 O O . LEU A 1 106 ? -16.453 36.344 12.203 1 94.94 106 LEU A O 1
ATOM 824 N N . ASP A 1 107 ? -15.742 37.906 10.727 1 93.69 107 ASP A N 1
ATOM 825 C CA . ASP A 1 107 ? -15.766 37.062 9.547 1 93.69 107 ASP A CA 1
ATOM 826 C C . ASP A 1 107 ? -14.406 36.406 9.305 1 93.69 107 ASP A C 1
ATOM 828 O O . ASP A 1 107 ? -13.391 37.094 9.211 1 93.69 107 ASP A O 1
ATOM 832 N N . THR A 1 108 ? -14.398 35.094 9.172 1 91.44 108 THR A N 1
ATOM 833 C CA . THR A 1 108 ? -13.133 34.406 8.977 1 91.44 108 THR A CA 1
ATOM 834 C C . THR A 1 108 ? -12.836 34.25 7.488 1 91.44 108 THR A C 1
ATOM 836 O O . THR A 1 108 ? -11.703 33.938 7.109 1 91.44 108 THR A O 1
ATOM 839 N N . CYS A 1 109 ? -13.844 34.469 6.613 1 87.44 109 CYS A N 1
ATOM 840 C CA . CYS A 1 109 ? -13.719 34.344 5.164 1 87.44 109 CYS A CA 1
ATOM 841 C C . CYS A 1 109 ? -13.164 32.969 4.77 1 87.44 109 CYS A C 1
ATOM 843 O O . CYS A 1 109 ? -12.461 32.875 3.768 1 87.44 109 CYS A O 1
ATOM 845 N N . SER A 1 110 ? -13.328 32.062 5.609 1 78.81 110 SER A N 1
ATOM 846 C CA . SER A 1 110 ? -12.906 30.688 5.375 1 78.81 110 SER A CA 1
ATOM 847 C C . SER A 1 110 ? -11.422 30.609 5.039 1 78.81 110 SER A C 1
ATOM 849 O O . SER A 1 110 ? -11 29.766 4.242 1 78.81 110 SER A O 1
ATOM 851 N N . ARG A 1 111 ? -10.703 31.5 5.438 1 77.81 111 ARG A N 1
ATOM 852 C CA . ARG A 1 111 ? -9.258 31.531 5.25 1 77.81 111 ARG A CA 1
ATOM 853 C C . ARG A 1 111 ? -8.531 31.594 6.594 1 77.81 111 ARG A C 1
ATOM 855 O O . ARG A 1 111 ? -8.781 32.5 7.395 1 77.81 111 ARG A O 1
ATOM 862 N N . ASP A 1 112 ? -7.691 30.703 6.816 1 79.12 112 ASP A N 1
ATOM 863 C CA . ASP A 1 112 ? -7.059 30.562 8.125 1 79.12 112 ASP A CA 1
ATOM 864 C C . ASP A 1 112 ? -6.191 31.766 8.453 1 79.12 112 ASP A C 1
ATOM 866 O O . ASP A 1 112 ? -6.227 32.281 9.578 1 79.12 112 ASP A O 1
ATOM 870 N N . THR A 1 113 ? -5.492 32.312 7.43 1 74.81 113 THR A N 1
ATOM 871 C CA . THR A 1 113 ? -4.609 33.438 7.68 1 74.81 113 THR A CA 1
ATOM 872 C C . THR A 1 113 ? -5.418 34.688 7.996 1 74.81 113 THR A C 1
ATOM 874 O O . THR A 1 113 ? -5.074 35.438 8.914 1 74.81 113 THR A O 1
ATOM 877 N N . TYR A 1 114 ? -6.449 34.844 7.207 1 81.62 114 TYR A N 1
ATOM 878 C CA . TYR A 1 114 ? -7.305 36 7.449 1 81.62 114 TYR A CA 1
ATOM 879 C C . TYR A 1 114 ? -8 35.906 8.797 1 81.62 114 TYR A C 1
ATOM 881 O O . TYR A 1 114 ? -8.141 36.906 9.516 1 81.62 114 TYR A O 1
ATOM 889 N N . ALA A 1 115 ? -8.422 34.719 9.109 1 87 115 ALA A N 1
ATOM 890 C CA . ALA A 1 115 ? -9.094 34.5 10.391 1 87 115 ALA A CA 1
ATOM 891 C C . ALA A 1 115 ? -8.164 34.812 11.555 1 87 115 ALA A C 1
ATOM 893 O O . ALA A 1 115 ? -8.602 35.312 12.586 1 87 115 ALA A O 1
ATOM 894 N N . LEU A 1 116 ? -6.977 34.438 11.398 1 82.5 116 LEU A N 1
ATOM 895 C CA . LEU A 1 116 ? -5.992 34.719 12.43 1 82.5 116 LEU A CA 1
ATOM 896 C C . LEU A 1 116 ? -5.844 36.25 12.617 1 82.5 116 LEU A C 1
ATOM 898 O O . LEU A 1 116 ? -5.805 36.719 13.75 1 82.5 116 LEU A O 1
ATOM 902 N N . GLU A 1 117 ? -5.773 36.906 11.523 1 78.31 117 GLU A N 1
ATOM 903 C CA . GLU A 1 117 ? -5.66 38.344 11.57 1 78.31 117 GLU A CA 1
ATOM 904 C C . GLU A 1 117 ? -6.855 38.969 12.289 1 78.31 117 GLU A C 1
ATOM 906 O O . GLU A 1 117 ? -6.688 39.875 13.133 1 78.31 117 GLU A O 1
ATOM 911 N N . GLN A 1 118 ? -7.973 38.531 11.977 1 83.81 118 GLN A N 1
ATOM 912 C CA . GLN A 1 118 ? -9.18 39.062 12.594 1 83.81 118 GLN A CA 1
ATOM 913 C C . GLN A 1 118 ? -9.234 38.719 14.086 1 83.81 118 GLN A C 1
ATOM 915 O O . GLN A 1 118 ? -9.664 39.562 14.898 1 83.81 118 GLN A O 1
ATOM 920 N N . SER A 1 119 ? -8.734 37.594 14.461 1 86.12 119 SER A N 1
ATOM 921 C CA . SER A 1 119 ? -8.836 37.125 15.836 1 86.12 119 SER A CA 1
ATOM 922 C C . SER A 1 119 ? -7.891 37.906 16.75 1 86.12 119 SER A C 1
ATOM 924 O O . SER A 1 119 ? -8.078 37.906 17.969 1 86.12 119 SER A O 1
ATOM 926 N N . LEU A 1 120 ? -6.914 38.5 16.172 1 78.06 120 LEU A N 1
ATOM 927 C CA . LEU A 1 120 ? -6.008 39.312 16.969 1 78.06 120 LEU A CA 1
ATOM 928 C C . LEU A 1 120 ? -6.746 40.5 17.594 1 78.06 120 LEU A C 1
ATOM 930 O O . LEU A 1 120 ? -6.309 41.031 18.609 1 78.06 120 LEU A O 1
ATOM 934 N N . THR A 1 121 ? -7.863 40.781 17 1 78.75 121 THR A N 1
ATOM 935 C CA . THR A 1 121 ? -8.688 41.844 17.547 1 78.75 121 THR A CA 1
ATOM 936 C C . THR A 1 121 ? -9.219 41.469 18.922 1 78.75 121 THR A C 1
ATOM 938 O O . THR A 1 121 ? -9.445 42.344 19.766 1 78.75 121 THR A O 1
ATOM 941 N N . PHE A 1 122 ? -9.367 40.188 19.141 1 85.5 122 PHE A N 1
ATOM 942 C CA . PHE A 1 122 ? -9.852 39.719 20.438 1 85.5 122 PHE A CA 1
ATOM 943 C C . PHE A 1 122 ? -8.82 39.938 21.531 1 85.5 122 PHE A C 1
ATOM 945 O O . PHE A 1 122 ? -9.172 40.094 22.703 1 85.5 122 PHE A O 1
ATOM 952 N N . VAL A 1 123 ? -7.562 40 21.125 1 78.31 123 VAL A N 1
ATOM 953 C CA . VAL A 1 123 ? -6.512 40 22.141 1 78.31 123 VAL A CA 1
ATOM 954 C C . VAL A 1 123 ? -5.82 41.344 22.156 1 78.31 123 VAL A C 1
ATOM 956 O O . VAL A 1 123 ? -4.973 41.625 23.016 1 78.31 123 VAL A O 1
ATOM 959 N N . GLN A 1 124 ? -6.137 42.125 21.234 1 68.69 124 GLN A N 1
ATOM 960 C CA . GLN A 1 124 ? -5.504 43.438 21.172 1 68.69 124 GLN A CA 1
ATOM 961 C C . GLN A 1 124 ? -5.633 44.156 22.5 1 68.69 124 GLN A C 1
ATOM 963 O O . GLN A 1 124 ? -4.691 44.844 22.938 1 68.69 124 GLN A O 1
ATOM 968 N N . ALA A 1 125 ? -6.832 43.906 23.062 1 62.06 125 ALA A N 1
ATOM 969 C CA . ALA A 1 125 ? -7.086 44.594 24.312 1 62.06 125 ALA A CA 1
ATOM 970 C C . ALA A 1 125 ? -6.188 44.062 25.438 1 62.06 125 ALA A C 1
ATOM 972 O O . ALA A 1 125 ? -5.93 44.781 26.406 1 62.06 125 ALA A O 1
ATOM 973 N N . LEU A 1 126 ? -5.746 42.844 25.281 1 62.44 126 LEU A N 1
ATOM 974 C CA . LEU A 1 126 ? -4.98 42.188 26.344 1 62.44 126 LEU A CA 1
ATOM 975 C C . LEU A 1 126 ? -3.486 42.438 26.156 1 62.44 126 LEU A C 1
ATOM 977 O O . LEU A 1 126 ? -2.705 42.25 27.094 1 62.44 126 LEU A O 1
ATOM 981 N N . ILE A 1 127 ? -3.115 42.531 25.062 1 54.78 127 ILE A N 1
ATOM 982 C CA . ILE A 1 127 ? -1.705 42.844 24.828 1 54.78 127 ILE A CA 1
ATOM 983 C C . ILE A 1 127 ? -1.356 44.188 25.438 1 54.78 127 ILE A C 1
ATOM 985 O O . ILE A 1 127 ? -1.932 45.219 25.062 1 54.78 127 ILE A O 1
ATOM 989 N N . GLN A 1 128 ? -1.262 44.156 26.859 1 51.34 128 GLN A N 1
ATOM 990 C CA . GLN A 1 128 ? -0.981 45.25 27.766 1 51.34 128 GLN A CA 1
ATOM 991 C C . GLN A 1 128 ? -0.143 46.344 27.078 1 51.34 128 GLN A C 1
ATOM 993 O O . GLN A 1 128 ? 0.901 46.031 26.5 1 51.34 128 GLN A O 1
ATOM 998 N N . LYS A 1 129 ? -0.792 47.344 26.828 1 50.25 129 LYS A N 1
ATOM 999 C CA . LYS A 1 129 ? -0.187 48.625 26.484 1 50.25 129 LYS A CA 1
ATOM 1000 C C . LYS A 1 129 ? 0.931 49 27.469 1 50.25 129 LYS A C 1
ATOM 1002 O O . LYS A 1 129 ? 0.695 49.125 28.672 1 50.25 129 LYS A O 1
ATOM 1007 N N . ASP A 1 130 ? 2.008 48.25 27.516 1 47.12 130 ASP A N 1
ATOM 1008 C CA . ASP A 1 130 ? 3.057 48.812 28.359 1 47.12 130 ASP A CA 1
ATOM 1009 C C . ASP A 1 130 ? 2.961 50.344 28.406 1 47.12 130 ASP A C 1
ATOM 1011 O O . ASP A 1 130 ? 3.305 51 27.438 1 47.12 130 ASP A O 1
ATOM 1015 N N . THR A 1 131 ? 2.076 50.719 29.219 1 51.88 131 THR A N 1
ATOM 1016 C CA . THR A 1 131 ? 1.9 52.156 29.422 1 51.88 131 THR A CA 1
ATOM 1017 C C . THR A 1 131 ? 3.16 52.781 30.016 1 51.88 131 THR A C 1
ATOM 1019 O O . THR A 1 131 ? 3.162 53.938 30.375 1 51.88 131 THR A O 1
ATOM 1022 N N . SER A 1 132 ? 4.148 51.875 30.234 1 53.75 132 SER A N 1
ATOM 1023 C CA . SER A 1 132 ? 5.305 52.5 30.859 1 53.75 132 SER A CA 1
ATOM 1024 C C . SER A 1 132 ? 5.914 53.562 29.953 1 53.75 132 SER A C 1
ATOM 1026 O O . SER A 1 132 ? 6.488 54.562 30.422 1 53.75 132 SER A O 1
ATOM 1028 N N . ASP A 1 133 ? 5.621 53.375 28.641 1 55.91 133 ASP A N 1
ATOM 1029 C CA . ASP A 1 133 ? 6.277 54.312 27.734 1 55.91 133 ASP A CA 1
ATOM 1030 C C . ASP A 1 133 ? 5.363 55.5 27.406 1 55.91 133 ASP A C 1
ATOM 1032 O O . ASP A 1 133 ? 5.707 56.344 26.578 1 55.91 133 ASP A O 1
ATOM 1036 N N . ILE A 1 134 ? 4.152 55.406 28.094 1 61.47 134 ILE A N 1
ATOM 1037 C CA . ILE A 1 134 ? 3.26 56.531 27.828 1 61.47 134 ILE A CA 1
ATOM 1038 C C . ILE A 1 134 ? 3.299 57.5 29 1 61.47 134 ILE A C 1
ATOM 1040 O O . ILE A 1 134 ? 3.117 57.125 30.156 1 61.47 134 ILE A O 1
ATOM 1044 N N . ARG A 1 135 ? 3.887 58.625 28.797 1 69.69 135 ARG A N 1
ATOM 1045 C CA . ARG A 1 135 ? 3.943 59.656 29.828 1 69.69 135 ARG A CA 1
ATOM 1046 C C . ARG A 1 135 ? 3.133 60.875 29.422 1 69.69 135 ARG A C 1
ATOM 1048 O O . ARG A 1 135 ? 3.014 61.188 28.234 1 69.69 135 ARG A O 1
ATOM 1055 N N . CYS A 1 136 ? 2.287 61.125 30.266 1 70.44 136 CYS A N 1
ATOM 1056 C CA . CYS A 1 136 ? 1.617 62.406 30.062 1 70.44 136 CYS A CA 1
ATOM 1057 C C . CYS A 1 136 ? 2.541 63.562 30.391 1 70.44 136 CYS A C 1
ATOM 1059 O O . CYS A 1 136 ? 3.424 63.438 31.25 1 70.44 136 CYS A O 1
ATOM 1061 N N . SER A 1 137 ? 2.588 64.562 29.578 1 66.88 137 SER A N 1
ATOM 1062 C CA . SER A 1 137 ? 3.441 65.75 29.75 1 66.88 137 SER A CA 1
ATOM 1063 C C . SER A 1 137 ? 3.385 66.25 31.188 1 66.88 137 SER A C 1
ATOM 1065 O O . SER A 1 137 ? 4.371 66.812 31.703 1 66.88 137 SER A O 1
ATOM 1067 N N . ASN A 1 138 ? 2.162 66.062 31.812 1 67.5 138 ASN A N 1
ATOM 1068 C CA . ASN A 1 138 ? 2.014 66.625 33.156 1 67.5 138 ASN A CA 1
ATOM 1069 C C . ASN A 1 138 ? 2.447 65.625 34.219 1 67.5 138 ASN A C 1
ATOM 1071 O O . ASN A 1 138 ? 2.361 65.875 35.438 1 67.5 138 ASN A O 1
ATOM 1075 N N . GLY A 1 139 ? 3.053 64.438 33.844 1 64.94 139 GLY A N 1
ATOM 1076 C CA . GLY A 1 139 ? 3.562 63.469 34.781 1 64.94 139 GLY A CA 1
ATOM 1077 C C . GLY A 1 139 ? 2.49 62.562 35.312 1 64.94 139 GLY A C 1
ATOM 1078 O O . GLY A 1 139 ? 2.785 61.625 36.062 1 64.94 139 GLY A O 1
ATOM 1079 N N . GLU A 1 140 ? 1.228 62.938 35.062 1 64.69 140 GLU A N 1
ATOM 1080 C CA . GLU A 1 140 ? 0.139 62.094 35.562 1 64.69 140 GLU A CA 1
ATOM 1081 C C . GLU A 1 140 ? -0.014 60.844 34.719 1 64.69 140 GLU A C 1
ATOM 1083 O O . GLU A 1 140 ? 0.347 60.844 33.531 1 64.69 140 GLU A O 1
ATOM 1088 N N . PRO A 1 141 ? -0.463 59.844 35.438 1 67.88 141 PRO A N 1
ATOM 1089 C CA . PRO A 1 141 ? -0.669 58.625 34.688 1 67.88 141 PRO A CA 1
ATOM 1090 C C . PRO A 1 141 ? -1.812 58.719 33.688 1 67.88 141 PRO A C 1
ATOM 1092 O O . PRO A 1 141 ? -2.814 59.375 33.938 1 67.88 141 PRO A O 1
ATOM 1095 N N . PRO A 1 142 ? -1.617 58.344 32.5 1 68.31 142 PRO A N 1
ATOM 1096 C CA . PRO A 1 142 ? -2.662 58.406 31.484 1 68.31 142 PRO A CA 1
ATOM 1097 C C . PRO A 1 142 ? -3.922 57.625 31.859 1 68.31 142 PRO A C 1
ATOM 1099 O O . PRO A 1 142 ? -3.848 56.656 32.625 1 68.31 142 PRO A O 1
ATOM 1102 N N . ILE A 1 143 ? -5.16 58.188 31.656 1 64.12 143 ILE A N 1
ATOM 1103 C CA . ILE A 1 143 ? -6.434 57.5 31.859 1 64.12 143 ILE A CA 1
ATOM 1104 C C . ILE A 1 143 ? -6.688 56.531 30.703 1 64.12 143 ILE A C 1
ATOM 1106 O O . ILE A 1 143 ? -6.75 56.938 29.547 1 64.12 143 ILE A O 1
ATOM 1110 N N . ILE A 1 144 ? -6.594 55.344 30.953 1 60.75 144 ILE A N 1
ATOM 1111 C CA . ILE A 1 144 ? -6.785 54.312 29.938 1 60.75 144 ILE A CA 1
ATOM 1112 C C . ILE A 1 144 ? -8.195 53.75 30.031 1 60.75 144 ILE A C 1
ATOM 1114 O O . ILE A 1 144 ? -8.617 53.281 31.094 1 60.75 144 ILE A O 1
ATOM 1118 N N . ARG A 1 145 ? -9.117 54.031 28.969 1 60.19 145 ARG A N 1
ATOM 1119 C CA . ARG A 1 145 ? -10.422 53.375 28.938 1 60.19 145 ARG A CA 1
ATOM 1120 C C . ARG A 1 145 ? -10.281 51.875 28.922 1 60.19 145 ARG A C 1
ATOM 1122 O O . ARG A 1 145 ? -9.359 51.312 28.312 1 60.19 145 ARG A O 1
ATOM 1129 N N . LYS A 1 146 ? -11.078 51.312 29.781 1 61.03 146 LYS A N 1
ATOM 1130 C CA . LYS A 1 146 ? -11.055 49.844 29.922 1 61.03 146 LYS A CA 1
ATOM 1131 C C . LYS A 1 146 ? -11.383 49.156 28.594 1 61.03 146 LYS A C 1
ATOM 1133 O O . LYS A 1 146 ? -12.43 49.438 27.984 1 61.03 146 LYS A O 1
ATOM 1138 N N . PRO A 1 147 ? -10.484 48.562 28 1 63.53 147 PRO A N 1
ATOM 1139 C CA . PRO A 1 147 ? -10.75 47.875 26.734 1 63.53 147 PRO A CA 1
ATOM 1140 C C . PRO A 1 147 ? -11.773 46.75 26.859 1 63.53 147 PRO A C 1
ATOM 1142 O O . PRO A 1 147 ? -11.953 46.188 27.938 1 63.53 147 PRO A O 1
ATOM 1145 N N . GLU A 1 148 ? -12.656 46.656 25.781 1 71.56 148 GLU A N 1
ATOM 1146 C CA . GLU A 1 148 ? -13.578 45.531 25.703 1 71.56 148 GLU A CA 1
ATOM 1147 C C . GLU A 1 148 ? -12.836 44.219 25.656 1 71.56 148 GLU A C 1
ATOM 1149 O O . GLU A 1 148 ? -11.945 44.031 24.828 1 71.56 148 GLU A O 1
ATOM 1154 N N . ARG A 1 149 ? -13.039 43.469 26.75 1 82.75 149 ARG A N 1
ATOM 1155 C CA . ARG A 1 149 ? -12.336 42.188 26.859 1 82.75 149 ARG A CA 1
ATOM 1156 C C . ARG A 1 149 ? -13.25 41.031 26.469 1 82.75 149 ARG A C 1
ATOM 1158 O O . ARG A 1 149 ? -14.391 40.969 26.922 1 82.75 149 ARG A O 1
ATOM 1165 N N . VAL A 1 150 ? -12.844 40.25 25.516 1 91.88 150 VAL A N 1
ATOM 1166 C CA . VAL A 1 150 ? -13.547 39.031 25.141 1 91.88 150 VAL A CA 1
ATOM 1167 C C . VAL A 1 150 ? -13.195 37.906 26.109 1 91.88 150 VAL A C 1
ATOM 1169 O O . VAL A 1 150 ? -12.016 37.625 26.312 1 91.88 150 VAL A O 1
ATOM 1172 N N . VAL A 1 151 ? -14.141 37.312 26.734 1 93.31 151 VAL A N 1
ATOM 1173 C CA . VAL A 1 151 ? -13.914 36.344 27.797 1 93.31 151 VAL A CA 1
ATOM 1174 C C . VAL A 1 151 ? -13.852 34.938 27.188 1 93.31 151 VAL A C 1
ATOM 1176 O O . VAL A 1 151 ? -13.258 34.031 27.781 1 93.31 151 VAL A O 1
ATOM 1179 N N . GLY A 1 152 ? -14.492 34.719 26.141 1 95.75 152 GLY A N 1
ATOM 1180 C CA . GLY A 1 152 ? -14.555 33.438 25.438 1 95.75 152 GLY A CA 1
ATOM 1181 C C . GLY A 1 152 ? -14.891 33.594 23.969 1 95.75 152 GLY A C 1
ATOM 1182 O O . GLY A 1 152 ? -15.594 34.531 23.578 1 95.75 152 GLY A O 1
ATOM 1183 N N . VAL A 1 153 ? -14.398 32.656 23.219 1 97.31 153 VAL A N 1
ATOM 1184 C CA . VAL A 1 153 ? -14.609 32.75 21.781 1 97.31 153 VAL A CA 1
ATOM 1185 C C . VAL A 1 153 ? -15.43 31.562 21.297 1 97.31 153 VAL A C 1
ATOM 1187 O O . VAL A 1 153 ? -15.125 30.422 21.641 1 97.31 153 VAL A O 1
ATOM 1190 N N . ILE A 1 154 ? -16.484 31.859 20.609 1 98.19 154 ILE A N 1
ATOM 1191 C CA . ILE A 1 154 ? -17.297 30.828 19.969 1 98.19 154 ILE A CA 1
ATOM 1192 C C . ILE A 1 154 ? -16.828 30.625 18.516 1 98.19 154 ILE A C 1
ATOM 1194 O O . ILE A 1 154 ? -16.859 31.578 17.719 1 98.19 154 ILE A O 1
ATOM 1198 N N . GLY A 1 155 ? -16.422 29.375 18.188 1 94.94 155 GLY A N 1
ATOM 1199 C CA . GLY A 1 155 ? -15.883 29.094 16.875 1 94.94 155 GLY A CA 1
ATOM 1200 C C . GLY A 1 155 ? -14.477 28.531 16.906 1 94.94 155 GLY A C 1
ATOM 1201 O O . GLY A 1 155 ? -13.969 28.203 17.984 1 94.94 155 GLY A O 1
ATOM 1202 N N . ALA A 1 156 ? -13.891 28.281 15.883 1 93.06 156 ALA A N 1
ATOM 1203 C CA . ALA A 1 156 ? -14.305 28.609 14.523 1 93.06 156 ALA A CA 1
ATOM 1204 C C . ALA A 1 156 ? -15.023 27.438 13.859 1 93.06 156 ALA A C 1
ATOM 1206 O O . ALA A 1 156 ? -15.438 26.5 14.539 1 93.06 156 ALA A O 1
ATOM 1207 N N . SER A 1 157 ? -15.32 27.641 12.523 1 91.06 157 SER A N 1
ATOM 1208 C CA . SER A 1 157 ? -16.016 26.609 11.742 1 91.06 157 SER A CA 1
ATOM 1209 C C . SER A 1 157 ? -15.039 25.609 11.148 1 91.06 157 SER A C 1
ATOM 1211 O O . SER A 1 157 ? -15.211 24.406 11.305 1 91.06 157 SER A O 1
ATOM 1213 N N . ALA A 1 158 ? -14.031 26.062 10.547 1 86.44 158 ALA A N 1
ATOM 1214 C CA . ALA A 1 158 ? -13.047 25.203 9.906 1 86.44 158 ALA A CA 1
ATOM 1215 C C . ALA A 1 158 ? -11.945 24.797 10.891 1 86.44 158 ALA A C 1
ATOM 1217 O O . ALA A 1 158 ? -11.508 25.609 11.703 1 86.44 158 ALA A O 1
ATOM 1218 N N . SER A 1 159 ? -11.539 23.547 10.82 1 88.94 159 SER A N 1
ATOM 1219 C CA . SER A 1 159 ? -10.508 23.031 11.719 1 88.94 159 SER A CA 1
ATOM 1220 C C . SER A 1 159 ? -9.195 23.797 11.547 1 88.94 159 SER A C 1
ATOM 1222 O O . SER A 1 159 ? -8.5 24.062 12.523 1 88.94 159 SER A O 1
ATOM 1224 N N . SER A 1 160 ? -8.867 24.125 10.312 1 83.12 160 SER A N 1
ATOM 1225 C CA . SER A 1 160 ? -7.617 24.844 10.062 1 83.12 160 SER A CA 1
ATOM 1226 C C . SER A 1 160 ? -7.602 26.203 10.758 1 83.12 160 SER A C 1
ATOM 1228 O O . SER A 1 160 ? -6.582 26.594 11.32 1 83.12 160 SER A O 1
ATOM 1230 N N . VAL A 1 161 ? -8.734 26.859 10.781 1 87.69 161 VAL A N 1
ATOM 1231 C CA . VAL A 1 161 ? -8.852 28.156 11.445 1 87.69 161 VAL A CA 1
ATOM 1232 C C . VAL A 1 161 ? -8.789 27.969 12.953 1 87.69 161 VAL A C 1
ATOM 1234 O O . VAL A 1 161 ? -8.102 28.719 13.648 1 87.69 161 VAL A O 1
ATOM 1237 N N . SER A 1 162 ? -9.469 26.938 13.422 1 92.56 162 SER A N 1
ATOM 1238 C CA . SER A 1 162 ? -9.508 26.688 14.852 1 92.56 162 SER A CA 1
ATOM 1239 C C . SER A 1 162 ? -8.125 26.375 15.398 1 92.56 162 SER A C 1
ATOM 1241 O O . SER A 1 162 ? -7.773 26.797 16.516 1 92.56 162 SER A O 1
ATOM 1243 N N . ILE A 1 163 ? -7.359 25.703 14.648 1 86.75 163 ILE A N 1
ATOM 1244 C CA . ILE A 1 163 ? -6.016 25.328 15.07 1 86.75 163 ILE A CA 1
ATOM 1245 C C . ILE A 1 163 ? -5.152 26.578 15.219 1 86.75 163 ILE A C 1
ATOM 1247 O O . ILE A 1 163 ? -4.438 26.734 16.203 1 86.75 163 ILE A O 1
ATOM 1251 N N . MET A 1 164 ? -5.23 27.469 14.258 1 81.94 164 MET A N 1
ATOM 1252 C CA . MET A 1 164 ? -4.43 28.688 14.281 1 81.94 164 MET A CA 1
ATOM 1253 C C . MET A 1 164 ? -4.879 29.609 15.414 1 81.94 164 MET A C 1
ATOM 1255 O O . MET A 1 164 ? -4.051 30.156 16.141 1 81.94 164 MET A O 1
ATOM 1259 N N . VAL A 1 165 ? -6.156 29.719 15.555 1 89 165 VAL A N 1
ATOM 1260 C CA . VAL A 1 165 ? -6.711 30.656 16.531 1 89 165 VAL A CA 1
ATOM 1261 C C . VAL A 1 165 ? -6.512 30.109 17.938 1 89 165 VAL A C 1
ATOM 1263 O O . VAL A 1 165 ? -6.258 30.875 18.875 1 89 165 VAL A O 1
ATOM 1266 N N . ALA A 1 166 ? -6.652 28.828 18.094 1 91.5 166 ALA A N 1
ATOM 1267 C CA . ALA A 1 166 ? -6.492 28.203 19.406 1 91.5 166 ALA A CA 1
ATOM 1268 C C . ALA A 1 166 ? -5.09 28.438 19.953 1 91.5 166 ALA A C 1
ATOM 1270 O O . ALA A 1 166 ? -4.91 28.594 21.172 1 91.5 166 ALA A O 1
ATOM 1271 N N . ASN A 1 167 ? -4.156 28.531 19.125 1 82.56 167 ASN A N 1
ATOM 1272 C CA . ASN A 1 167 ? -2.777 28.75 19.562 1 82.56 167 ASN A CA 1
ATOM 1273 C C . ASN A 1 167 ? -2.592 30.156 20.125 1 82.56 167 ASN A C 1
ATOM 1275 O O . ASN A 1 167 ? -1.843 30.359 21.078 1 82.56 167 ASN A O 1
ATOM 1279 N N . ILE A 1 168 ? -3.285 31.078 19.531 1 80.81 168 ILE A N 1
ATOM 1280 C CA . ILE A 1 168 ? -3.154 32.469 20 1 80.81 168 ILE A CA 1
ATOM 1281 C C . ILE A 1 168 ? -3.99 32.656 21.25 1 80.81 168 ILE A C 1
ATOM 1283 O O . ILE A 1 168 ? -3.555 33.344 22.203 1 80.81 168 ILE A O 1
ATOM 1287 N N . LEU A 1 169 ? -5.141 32.062 21.281 1 89.62 169 LEU A N 1
ATOM 1288 C CA . LEU A 1 169 ? -6.031 32.25 22.422 1 89.62 169 LEU A CA 1
ATOM 1289 C C . LEU A 1 169 ? -5.449 31.625 23.672 1 89.62 169 LEU A C 1
ATOM 1291 O O . LEU A 1 169 ? -5.648 32.125 24.781 1 89.62 169 LEU A O 1
ATOM 1295 N N . ARG A 1 170 ? -4.801 30.594 23.5 1 87.56 170 ARG A N 1
ATOM 1296 C CA . ARG A 1 170 ? -4.164 29.938 24.625 1 87.56 170 ARG A CA 1
ATOM 1297 C C . ARG A 1 170 ? -3.166 30.859 25.312 1 87.56 170 ARG A C 1
ATOM 1299 O O . ARG A 1 170 ? -3.061 30.859 26.547 1 87.56 170 ARG A O 1
ATOM 1306 N N . LEU A 1 171 ? -2.488 31.641 24.516 1 77.94 171 LEU A N 1
ATOM 1307 C CA . LEU A 1 171 ? -1.481 32.562 25.047 1 77.94 171 LEU A CA 1
ATOM 1308 C C . LEU A 1 171 ? -2.115 33.594 25.984 1 77.94 171 LEU A C 1
ATOM 1310 O O . LEU A 1 171 ? -1.487 34.031 26.938 1 77.94 171 LEU A O 1
ATOM 1314 N N . PHE A 1 172 ? -3.328 33.875 25.703 1 82.69 172 PHE A N 1
ATOM 1315 C CA . PHE A 1 172 ? -4.016 34.875 26.5 1 82.69 172 PHE A CA 1
ATOM 1316 C C . PHE A 1 172 ? -5.051 34.219 27.422 1 82.69 172 PHE A C 1
ATOM 1318 O O . PHE A 1 172 ? -5.891 34.938 28 1 82.69 172 PHE A O 1
ATOM 1325 N N . GLU A 1 173 ? -5.043 32.875 27.453 1 89.56 173 GLU A N 1
ATOM 1326 C CA . GLU A 1 173 ? -5.898 32.094 28.328 1 89.56 173 GLU A CA 1
ATOM 1327 C C . GLU A 1 173 ? -7.375 32.375 28.078 1 89.56 173 GLU A C 1
ATOM 1329 O O . GLU A 1 173 ? -8.133 32.625 29.016 1 89.56 173 GLU A O 1
ATOM 1334 N N . ILE A 1 174 ? -7.734 32.531 26.859 1 93.56 174 ILE A N 1
ATOM 1335 C CA . ILE A 1 174 ? -9.125 32.719 26.469 1 93.56 174 ILE A CA 1
ATOM 1336 C C . ILE A 1 174 ? -9.703 31.375 25.984 1 93.56 174 ILE A C 1
ATOM 1338 O O . ILE A 1 174 ? -9.234 30.828 24.984 1 93.56 174 ILE A O 1
ATOM 1342 N N . PRO A 1 175 ? -10.688 30.859 26.703 1 96.81 175 PRO A N 1
ATOM 1343 C CA . PRO A 1 175 ? -11.281 29.594 26.25 1 96.81 175 PRO A CA 1
ATOM 1344 C C . PRO A 1 175 ? -12 29.734 24.906 1 96.81 175 PRO A C 1
ATOM 1346 O O . PRO A 1 175 ? -12.633 30.75 24.625 1 96.81 175 PRO A O 1
ATOM 1349 N N . GLN A 1 176 ? -11.875 28.734 24.109 1 97.44 176 GLN A N 1
ATOM 1350 C CA . GLN A 1 176 ? -12.492 28.641 22.781 1 97.44 176 GLN A CA 1
ATOM 1351 C C . GLN A 1 176 ? -13.414 27.438 22.688 1 97.44 176 GLN A C 1
ATOM 1353 O O . GLN A 1 176 ? -13.047 26.328 23.094 1 97.44 176 GLN A O 1
ATOM 1358 N N . VAL A 1 177 ? -14.648 27.625 22.281 1 98.06 177 VAL A N 1
ATOM 1359 C CA . VAL A 1 177 ? -15.594 26.531 22.078 1 98.06 177 VAL A CA 1
ATOM 1360 C C . VAL A 1 177 ? -16.031 26.5 20.609 1 98.06 177 VAL A C 1
ATOM 1362 O O . VAL A 1 177 ? -16.766 27.375 20.156 1 98.06 177 VAL A O 1
ATOM 1365 N N . SER A 1 178 ? -15.594 25.438 19.938 1 97.38 178 SER A N 1
ATOM 1366 C CA . SER A 1 178 ? -15.93 25.344 18.516 1 97.38 178 SER A CA 1
ATOM 1367 C C . SER A 1 178 ? -17.25 24.609 18.312 1 97.38 178 SER A C 1
ATOM 1369 O O . SER A 1 178 ? -17.578 23.688 19.078 1 97.38 178 SER A O 1
ATOM 1371 N N . TYR A 1 179 ? -17.969 25.016 17.266 1 96.12 179 TYR A N 1
ATOM 1372 C CA . TYR A 1 179 ? -19.266 24.406 16.969 1 96.12 179 TYR A CA 1
ATOM 1373 C C . TYR A 1 179 ? -19.172 23.5 15.742 1 96.12 179 TYR A C 1
ATOM 1375 O O . TYR A 1 179 ? -20.141 22.844 15.375 1 96.12 179 TYR A O 1
ATOM 1383 N N . ALA A 1 180 ? -17.875 23.438 15.141 1 93.25 180 ALA A N 1
ATOM 1384 C CA . ALA A 1 180 ? -17.891 22.719 13.859 1 93.25 180 ALA A CA 1
ATOM 1385 C C . ALA A 1 180 ? -16.531 22.078 13.594 1 93.25 180 ALA A C 1
ATOM 1387 O O . ALA A 1 180 ? -16.422 21.188 12.734 1 93.25 180 ALA A O 1
ATOM 1388 N N . SER A 1 181 ? -15.461 22.391 14.281 1 92.06 181 SER A N 1
ATOM 1389 C CA . SER A 1 181 ? -14.141 21.844 14.008 1 92.06 181 SER A CA 1
ATOM 1390 C C . SER A 1 181 ? -14.023 20.406 14.5 1 92.06 181 SER A C 1
ATOM 1392 O O . SER A 1 181 ? -14.188 20.125 15.695 1 92.06 181 SER A O 1
ATOM 1394 N N . THR A 1 182 ? -13.602 19.5 13.57 1 91.88 182 THR A N 1
ATOM 1395 C CA . THR A 1 182 ? -13.664 18.094 13.938 1 91.88 182 THR A CA 1
ATOM 1396 C C . THR A 1 182 ? -12.281 17.453 13.844 1 91.88 182 THR A C 1
ATOM 1398 O O . THR A 1 182 ? -12.125 16.25 14.078 1 91.88 182 THR A O 1
ATOM 1401 N N . ALA A 1 183 ? -11.258 18.141 13.625 1 89 183 ALA A N 1
ATOM 1402 C CA . ALA A 1 183 ? -9.922 17.578 13.461 1 89 183 ALA A CA 1
ATOM 1403 C C . ALA A 1 183 ? -9.461 16.875 14.734 1 89 183 ALA A C 1
ATOM 1405 O O . ALA A 1 183 ? -9.57 17.422 15.828 1 89 183 ALA A O 1
ATOM 1406 N N . PRO A 1 184 ? -8.891 15.719 14.594 1 88.06 184 PRO A N 1
ATOM 1407 C CA . PRO A 1 184 ? -8.453 14.969 15.773 1 88.06 184 PRO A CA 1
ATOM 1408 C C . PRO A 1 184 ? -7.309 15.656 16.516 1 88.06 184 PRO A C 1
ATOM 1410 O O . PRO A 1 184 ? -7.168 15.484 17.734 1 88.06 184 PRO A O 1
ATOM 1413 N N . GLU A 1 185 ? -6.555 16.438 15.844 1 84.69 185 GLU A N 1
ATOM 1414 C CA . GLU A 1 185 ? -5.418 17.125 16.453 1 84.69 185 GLU A CA 1
ATOM 1415 C C . GLU A 1 185 ? -5.867 18.047 17.578 1 84.69 185 GLU A C 1
ATOM 1417 O O . GLU A 1 185 ? -5.133 18.266 18.547 1 84.69 185 GLU A O 1
ATOM 1422 N N . LEU A 1 186 ? -7.051 18.562 17.5 1 91.19 186 LEU A N 1
ATOM 1423 C CA . LEU A 1 186 ? -7.57 19.531 18.453 1 91.19 186 LEU A CA 1
ATOM 1424 C C . LEU A 1 186 ? -7.93 18.859 19.766 1 91.19 186 LEU A C 1
ATOM 1426 O O . LEU A 1 186 ? -8.141 19.547 20.781 1 91.19 186 LEU A O 1
ATOM 1430 N N . SER A 1 187 ? -7.906 17.531 19.797 1 90.56 187 SER A N 1
ATOM 1431 C CA . SER A 1 187 ? -8.219 16.781 21.016 1 90.56 187 SER A CA 1
ATOM 1432 C C . SER A 1 187 ? -6.992 16.656 21.906 1 90.56 187 SER A C 1
ATOM 1434 O O . SER A 1 187 ? -7.094 16.172 23.031 1 90.56 187 SER A O 1
ATOM 1436 N N . ASP A 1 188 ? -5.891 17.109 21.453 1 85.19 188 ASP A N 1
ATOM 1437 C CA . ASP A 1 188 ? -4.664 17.031 22.234 1 85.19 188 ASP A CA 1
ATOM 1438 C C . ASP A 1 188 ? -4.621 18.125 23.297 1 85.19 188 ASP A C 1
ATOM 1440 O O . ASP A 1 188 ? -4.324 19.281 23 1 85.19 188 ASP A O 1
ATOM 1444 N N . ASN A 1 189 ? -4.754 17.812 24.516 1 85.75 189 ASN A N 1
ATOM 1445 C CA . ASN A 1 189 ? -4.836 18.781 25.609 1 85.75 189 ASN A CA 1
ATOM 1446 C C . ASN A 1 189 ? -3.473 19.391 25.922 1 85.75 189 ASN A C 1
ATOM 1448 O O . ASN A 1 189 ? -3.391 20.438 26.562 1 85.75 189 ASN A O 1
ATOM 1452 N N . ASN A 1 190 ? -2.484 18.781 25.469 1 76.25 190 ASN A N 1
ATOM 1453 C CA . ASN A 1 190 ? -1.151 19.312 25.734 1 76.25 190 ASN A CA 1
ATOM 1454 C C . ASN A 1 190 ? -0.844 20.5 24.844 1 76.25 190 ASN A C 1
ATOM 1456 O O . ASN A 1 190 ? -0.054 21.375 25.203 1 76.25 190 ASN A O 1
ATOM 1460 N N . ARG A 1 191 ? -1.582 20.516 23.766 1 78.94 191 ARG A N 1
ATOM 1461 C CA . ARG A 1 191 ? -1.32 21.594 22.812 1 78.94 191 ARG A CA 1
ATOM 1462 C C . ARG A 1 191 ? -2.465 22.609 22.797 1 78.94 191 ARG A C 1
ATOM 1464 O O . ARG A 1 191 ? -2.238 23.812 22.656 1 78.94 191 ARG A O 1
ATOM 1471 N N . TYR A 1 192 ? -3.627 21.984 22.844 1 89.19 192 TYR A N 1
ATOM 1472 C CA . TYR A 1 192 ? -4.805 22.844 22.75 1 89.19 192 TYR A CA 1
ATOM 1473 C C . TYR A 1 192 ? -5.652 22.75 24.016 1 89.19 192 TYR A C 1
ATOM 1475 O O . TYR A 1 192 ? -6.832 22.391 23.953 1 89.19 192 TYR A O 1
ATOM 1483 N N . ASP A 1 193 ? -5.117 23.172 25.172 1 89.69 193 ASP A N 1
ATOM 1484 C CA . ASP A 1 193 ? -5.75 22.969 26.469 1 89.69 193 ASP A CA 1
ATOM 1485 C C . ASP A 1 193 ? -6.914 23.938 26.656 1 89.69 193 ASP A C 1
ATOM 1487 O O . ASP A 1 193 ? -7.793 23.703 27.484 1 89.69 193 ASP A O 1
ATOM 1491 N N . PHE A 1 194 ? -7.031 25.094 25.906 1 94.69 194 PHE A N 1
ATOM 1492 C CA . PHE A 1 194 ? -8.117 26.062 26.078 1 94.69 194 PHE A CA 1
ATOM 1493 C C . PHE A 1 194 ? -9.18 25.875 25 1 94.69 194 PHE A C 1
ATOM 1495 O O . PHE A 1 194 ? -10.07 26.719 24.859 1 94.69 194 PHE A O 1
ATOM 1502 N N . PHE A 1 195 ? -9.062 24.734 24.297 1 95.88 195 PHE A N 1
ATOM 1503 C CA . PHE A 1 195 ? -10 24.453 23.219 1 95.88 195 PHE A CA 1
ATOM 1504 C C . PHE A 1 195 ? -11.016 23.391 23.641 1 95.88 195 PHE A C 1
ATOM 1506 O O . PHE A 1 195 ? -10.656 22.375 24.234 1 95.88 195 PHE A O 1
ATOM 1513 N N . SER A 1 196 ? -12.289 23.672 23.406 1 97.25 196 SER A N 1
ATOM 1514 C CA . SER A 1 196 ? -13.391 22.719 23.562 1 97.25 196 SER A CA 1
ATOM 1515 C C . SER A 1 196 ? -14.312 22.734 22.359 1 97.25 196 SER A C 1
ATOM 1517 O O . SER A 1 196 ? -14.297 23.672 21.562 1 97.25 196 SER A O 1
ATOM 1519 N N . ARG A 1 197 ? -15 21.656 22.172 1 96.38 197 ARG A N 1
ATOM 1520 C CA . ARG A 1 197 ? -15.922 21.609 21.031 1 96.38 197 ARG A CA 1
ATOM 1521 C C . ARG A 1 197 ? -17.188 20.844 21.391 1 96.38 197 ARG A C 1
ATOM 1523 O O . ARG A 1 197 ? -17.141 19.875 22.156 1 96.38 197 ARG A O 1
ATOM 1530 N N . VAL A 1 198 ? -18.25 21.281 20.75 1 94.88 198 VAL A N 1
ATOM 1531 C CA . VAL A 1 198 ? -19.547 20.656 21.016 1 94.88 198 VAL A CA 1
ATOM 1532 C C . VAL A 1 198 ? -19.875 19.641 19.922 1 94.88 198 VAL A C 1
ATOM 1534 O O . VAL A 1 198 ? -20.953 19.047 19.938 1 94.88 198 VAL A O 1
ATOM 1537 N N . VAL A 1 199 ? -18.969 19.453 18.969 1 93.06 199 VAL A N 1
ATOM 1538 C CA . VAL A 1 199 ? -19.109 18.438 17.938 1 93.06 199 VAL A CA 1
ATOM 1539 C C . VAL A 1 199 ? -18.109 17.312 18.188 1 93.06 199 VAL A C 1
ATOM 1541 O O . VAL A 1 199 ? -17.047 17.531 18.781 1 93.06 199 VAL A O 1
ATOM 1544 N N . PRO A 1 200 ? -18.469 16.109 17.781 1 92.62 200 PRO A N 1
ATOM 1545 C CA . PRO A 1 200 ? -17.547 14.992 17.984 1 92.62 200 PRO A CA 1
ATOM 1546 C C . PRO A 1 200 ? -16.312 15.078 17.078 1 92.62 200 PRO A C 1
ATOM 1548 O O . PRO A 1 200 ? -16.406 15.555 15.945 1 92.62 200 PRO A O 1
ATOM 1551 N N . PRO A 1 201 ? -15.164 14.555 17.562 1 92.88 201 PRO A N 1
ATOM 1552 C CA . PRO A 1 201 ? -13.945 14.547 16.734 1 92.88 201 PRO A CA 1
ATOM 1553 C C . PRO A 1 201 ? -14.008 13.523 15.602 1 92.88 201 PRO A C 1
ATOM 1555 O O . PRO A 1 201 ? -14.828 12.602 15.641 1 92.88 201 PRO A O 1
ATOM 1558 N N . ASP A 1 202 ? -13.148 13.664 14.625 1 92.88 202 ASP A N 1
ATOM 1559 C CA . ASP A 1 202 ? -13.109 12.82 13.438 1 92.88 202 ASP A CA 1
ATOM 1560 C C . ASP A 1 202 ? -12.633 11.406 13.781 1 92.88 202 ASP A C 1
ATOM 1562 O O . ASP A 1 202 ? -12.812 10.477 13 1 92.88 202 ASP A O 1
ATOM 1566 N N . SER A 1 203 ? -12.047 11.227 14.914 1 91.38 203 SER A N 1
ATOM 1567 C CA . SER A 1 203 ? -11.672 9.875 15.32 1 91.38 203 SER A CA 1
ATOM 1568 C C . SER A 1 203 ? -12.891 8.969 15.43 1 91.38 203 SER A C 1
ATOM 1570 O O . SER A 1 203 ? -12.852 7.816 15.008 1 91.38 203 SER A O 1
ATOM 1572 N N . TYR A 1 204 ? -13.945 9.555 15.977 1 93.75 204 TYR A N 1
ATOM 1573 C CA . TYR A 1 204 ? -15.188 8.797 16.047 1 93.75 204 TYR A CA 1
ATOM 1574 C C . TYR A 1 204 ? -15.805 8.625 14.672 1 93.75 204 TYR A C 1
ATOM 1576 O O . TYR A 1 204 ? -16.375 7.574 14.367 1 93.75 204 TYR A O 1
ATOM 1584 N N . GLN A 1 205 ? -15.641 9.641 13.961 1 94.56 205 GLN A N 1
ATOM 1585 C CA . GLN A 1 205 ? -16.188 9.57 12.609 1 94.56 205 GLN A CA 1
ATOM 1586 C C . GLN A 1 205 ? -15.469 8.5 11.781 1 94.56 205 GLN A C 1
ATOM 1588 O O . GLN A 1 205 ? -16.094 7.773 11.016 1 94.56 205 GLN A O 1
ATOM 1593 N N . ALA A 1 206 ? -14.18 8.469 11.906 1 95 206 ALA A N 1
ATOM 1594 C CA . ALA A 1 206 ? -13.391 7.453 11.211 1 95 206 ALA A CA 1
ATOM 1595 C C . ALA A 1 206 ? -13.805 6.047 11.633 1 95 206 ALA A C 1
ATOM 1597 O O . ALA A 1 206 ? -13.891 5.141 10.805 1 95 206 ALA A O 1
ATOM 1598 N N . GLN A 1 207 ? -14.047 5.875 12.898 1 95.44 207 GLN A N 1
ATOM 1599 C CA . GLN A 1 207 ? -14.5 4.582 13.398 1 95.44 207 GLN A CA 1
ATOM 1600 C C . GLN A 1 207 ? -15.867 4.227 12.828 1 95.44 207 GLN A C 1
ATOM 1602 O O . GLN A 1 207 ? -16.125 3.07 12.477 1 95.44 207 GLN A O 1
ATOM 1607 N N . ALA A 1 208 ? -16.703 5.203 12.82 1 96.06 208 ALA A N 1
ATOM 1608 C CA . ALA A 1 208 ? -18.031 4.977 12.242 1 96.06 208 ALA A CA 1
ATOM 1609 C C . ALA A 1 208 ? -17.922 4.559 10.781 1 96.06 208 ALA A C 1
ATOM 1611 O O . ALA A 1 208 ? -18.641 3.66 10.328 1 96.06 208 ALA A O 1
ATOM 1612 N N . MET A 1 209 ? -17.094 5.168 10.047 1 97 209 MET A N 1
ATOM 1613 C CA . MET A 1 209 ? -16.906 4.852 8.641 1 97 209 MET A CA 1
ATOM 1614 C C . MET A 1 209 ? -16.359 3.439 8.469 1 97 209 MET A C 1
ATOM 1616 O O . MET A 1 209 ? -16.766 2.715 7.559 1 97 209 MET A O 1
ATOM 1620 N N . LEU A 1 210 ? -15.352 3.082 9.312 1 96.94 210 LEU A N 1
ATOM 1621 C CA . LEU A 1 210 ? -14.805 1.731 9.25 1 96.94 210 LEU A CA 1
ATOM 1622 C C . LEU A 1 210 ? -15.891 0.694 9.523 1 96.94 210 LEU A C 1
ATOM 1624 O O . LEU A 1 210 ? -15.961 -0.335 8.852 1 96.94 210 LEU A O 1
ATOM 1628 N N . ASP A 1 211 ? -16.75 0.981 10.516 1 97.38 211 ASP A N 1
ATOM 1629 C CA . ASP A 1 211 ? -17.844 0.064 10.852 1 97.38 211 ASP A CA 1
ATOM 1630 C C . ASP A 1 211 ? -18.812 -0.072 9.688 1 97.38 211 ASP A C 1
ATOM 1632 O O . ASP A 1 211 ? -19.375 -1.149 9.461 1 97.38 211 ASP A O 1
ATOM 1636 N N . ILE A 1 212 ? -19.047 0.974 9 1 97.56 212 ILE A N 1
ATOM 1637 C CA . ILE A 1 212 ? -19.922 0.948 7.836 1 97.56 212 ILE A CA 1
ATOM 1638 C C . ILE A 1 212 ? -19.312 0.085 6.738 1 97.56 212 ILE A C 1
ATOM 1640 O O . ILE A 1 212 ? -19.984 -0.753 6.141 1 97.56 212 ILE A O 1
ATOM 1644 N N . VAL A 1 213 ? -18.031 0.278 6.465 1 97.5 213 VAL A N 1
ATOM 1645 C CA . VAL A 1 213 ? -17.312 -0.458 5.426 1 97.5 213 VAL A CA 1
ATOM 1646 C C . VAL A 1 213 ? -17.344 -1.953 5.734 1 97.5 213 VAL A C 1
ATOM 1648 O O . VAL A 1 213 ? -17.594 -2.771 4.848 1 97.5 213 VAL A O 1
ATOM 1651 N N . LYS A 1 214 ? -17.125 -2.271 6.977 1 96.31 214 LYS A N 1
ATOM 1652 C CA . LYS A 1 214 ? -17.156 -3.67 7.402 1 96.31 214 LYS A CA 1
ATOM 1653 C C . LYS A 1 214 ? -18.562 -4.25 7.285 1 96.31 214 LYS A C 1
ATOM 1655 O O . LYS A 1 214 ? -18.734 -5.398 6.875 1 96.31 214 LYS A O 1
ATOM 1660 N N . ALA A 1 215 ? -19.578 -3.441 7.664 1 96.38 215 ALA A N 1
ATOM 1661 C CA . ALA A 1 215 ? -20.953 -3.885 7.586 1 96.38 215 ALA A CA 1
ATOM 1662 C C . ALA A 1 215 ? -21.375 -4.152 6.141 1 96.38 215 ALA A C 1
ATOM 1664 O O . ALA A 1 215 ? -22.203 -5.027 5.879 1 96.38 215 ALA A O 1
ATOM 1665 N N . LEU A 1 216 ? -20.812 -3.459 5.195 1 96.5 216 LEU A N 1
ATOM 1666 C CA . LEU A 1 216 ? -21.141 -3.613 3.781 1 96.5 216 LEU A CA 1
ATOM 1667 C C . LEU A 1 216 ? -20.359 -4.781 3.176 1 96.5 216 LEU A C 1
ATOM 1669 O O . LEU A 1 216 ? -20.594 -5.16 2.025 1 96.5 216 LEU A O 1
ATOM 1673 N N . GLY A 1 217 ? -19.422 -5.359 3.92 1 95.12 217 GLY A N 1
ATOM 1674 C CA . GLY A 1 217 ? -18.641 -6.496 3.461 1 95.12 217 GLY A CA 1
ATOM 1675 C C . GLY A 1 217 ? -17.484 -6.102 2.549 1 95.12 217 GLY A C 1
ATOM 1676 O O . GLY A 1 217 ? -17.031 -6.91 1.741 1 95.12 217 GLY A O 1
ATOM 1677 N N . TRP A 1 218 ? -17.125 -4.809 2.584 1 96.88 218 TRP A N 1
ATOM 1678 C CA . TRP A 1 218 ? -16.016 -4.332 1.766 1 96.88 218 TRP A CA 1
ATOM 1679 C C . TRP A 1 218 ? -14.68 -4.598 2.451 1 96.88 218 TRP A C 1
ATOM 1681 O O . TRP A 1 218 ? -14.562 -4.461 3.672 1 96.88 218 TRP A O 1
ATOM 1691 N N . ASN A 1 219 ? -13.648 -5.078 1.73 1 95.88 219 ASN A N 1
ATOM 1692 C CA . ASN A 1 219 ? -12.344 -5.281 2.352 1 95.88 219 ASN A CA 1
ATOM 1693 C C . ASN A 1 219 ? -11.242 -4.555 1.59 1 95.88 219 ASN A C 1
ATOM 1695 O O . ASN A 1 219 ? -10.078 -4.594 1.989 1 95.88 219 ASN A O 1
ATOM 1699 N N . TYR A 1 220 ? -11.609 -3.963 0.513 1 95.5 220 TYR A N 1
ATOM 1700 C CA . TYR A 1 220 ? -10.664 -3.23 -0.323 1 95.5 220 TYR A CA 1
ATOM 1701 C C . TYR A 1 220 ? -11.227 -1.879 -0.734 1 95.5 220 TYR A C 1
ATOM 1703 O O . TYR A 1 220 ? -12.141 -1.808 -1.565 1 95.5 220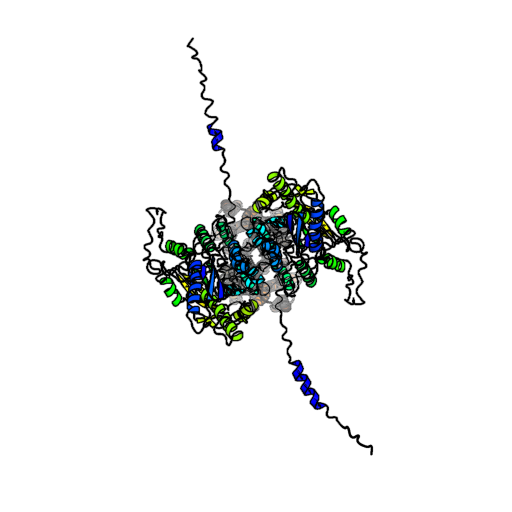 TYR A O 1
ATOM 1711 N N . VAL A 1 221 ? -10.711 -0.792 -0.099 1 97.44 221 VAL A N 1
ATOM 1712 C CA . VAL A 1 221 ? -11.281 0.53 -0.326 1 97.44 221 VAL A CA 1
ATOM 1713 C C . VAL A 1 221 ? -10.172 1.538 -0.599 1 97.44 221 VAL A C 1
ATOM 1715 O O . VAL A 1 221 ? -9 1.266 -0.325 1 97.44 221 VAL A O 1
ATOM 1718 N N . SER A 1 222 ? -10.477 2.666 -1.256 1 96.69 222 SER A N 1
ATOM 1719 C CA . SER A 1 222 ? -9.555 3.77 -1.488 1 96.69 222 SER A CA 1
ATOM 1720 C C . SER A 1 222 ? -9.93 4.992 -0.66 1 96.69 222 SER A C 1
ATOM 1722 O O . SER A 1 222 ? -11.055 5.09 -0.165 1 96.69 222 SER A O 1
ATOM 1724 N N . THR A 1 223 ? -8.961 5.844 -0.353 1 96.94 223 THR A N 1
ATOM 1725 C CA . THR A 1 223 ? -9.219 7.047 0.429 1 96.94 223 THR A CA 1
ATOM 1726 C C . THR A 1 223 ? -8.867 8.297 -0.37 1 96.94 223 THR A C 1
ATOM 1728 O O . THR A 1 223 ? -7.934 8.281 -1.174 1 96.94 223 THR A O 1
ATOM 1731 N N . LEU A 1 224 ? -9.672 9.305 -0.202 1 96.12 224 LEU A N 1
ATOM 1732 C CA . LEU A 1 224 ? -9.5 10.602 -0.838 1 96.12 224 LEU A CA 1
ATOM 1733 C C . LEU A 1 224 ? -9.625 11.727 0.183 1 96.12 224 LEU A C 1
ATOM 1735 O O . LEU A 1 224 ? -10.602 11.789 0.927 1 96.12 224 LEU A O 1
ATOM 1739 N N . ALA A 1 225 ? -8.594 12.57 0.274 1 93.88 225 ALA A N 1
ATOM 1740 C CA . ALA A 1 225 ? -8.586 13.625 1.283 1 93.88 225 ALA A CA 1
ATOM 1741 C C . ALA A 1 225 ? -8.141 14.953 0.682 1 93.88 225 ALA A C 1
ATOM 1743 O O . ALA A 1 225 ? -7.246 14.992 -0.168 1 93.88 225 ALA A O 1
ATOM 1744 N N . SER A 1 226 ? -8.836 16.062 1.089 1 89.5 226 SER A N 1
ATOM 1745 C CA . SER A 1 226 ? -8.32 17.406 0.8 1 89.5 226 SER A CA 1
ATOM 1746 C C . SER A 1 226 ? -7.102 17.719 1.653 1 89.5 226 SER A C 1
ATOM 1748 O O . SER A 1 226 ? -7.051 17.359 2.832 1 89.5 226 SER A O 1
ATOM 1750 N N . GLU A 1 227 ? -6.145 18.344 0.972 1 82.62 227 GLU A N 1
ATOM 1751 C CA . GLU A 1 227 ? -4.949 18.734 1.716 1 82.62 227 GLU A CA 1
ATOM 1752 C C . GLU A 1 227 ? -5.293 19.703 2.836 1 82.62 227 GLU A C 1
ATOM 1754 O O . GLU A 1 227 ? -6.102 20.625 2.648 1 82.62 227 GLU A O 1
ATOM 1759 N N . GLY A 1 228 ? -4.793 19.422 4.055 1 75.75 228 GLY A N 1
ATOM 1760 C CA . GLY A 1 228 ? -5.07 20.25 5.219 1 75.75 228 GLY A CA 1
ATOM 1761 C C . GLY A 1 228 ? -5.328 19.453 6.477 1 75.75 228 GLY A C 1
ATOM 1762 O O . GLY A 1 228 ? -5.34 18.219 6.441 1 75.75 228 GLY A O 1
ATOM 1763 N N . ASN A 1 229 ? -5.555 20.156 7.539 1 76.88 229 ASN A N 1
ATOM 1764 C CA . ASN A 1 229 ? -5.672 19.516 8.844 1 76.88 229 ASN A CA 1
ATOM 1765 C C . ASN A 1 229 ? -6.957 18.719 8.961 1 76.88 229 ASN A C 1
ATOM 1767 O O . ASN A 1 229 ? -7.02 17.734 9.719 1 76.88 229 ASN A O 1
ATOM 1771 N N . TYR A 1 230 ? -7.926 19.062 8.172 1 76.56 230 TYR A N 1
ATOM 1772 C CA . TYR A 1 230 ? -9.188 18.312 8.242 1 76.56 230 TYR A CA 1
ATOM 1773 C C . TYR A 1 230 ? -9.117 17.047 7.418 1 76.56 230 TYR A C 1
ATOM 1775 O O . TYR A 1 230 ? -9.297 15.945 7.941 1 76.56 230 TYR A O 1
ATOM 1783 N N . GLY A 1 231 ? -8.859 17.172 6.18 1 86.94 231 GLY A N 1
ATOM 1784 C CA . GLY A 1 231 ? -8.914 16.031 5.27 1 86.94 231 GLY A CA 1
ATOM 1785 C C . GLY A 1 231 ? -7.848 14.992 5.551 1 86.94 231 GLY A C 1
ATOM 1786 O O . GLY A 1 231 ? -8.156 13.812 5.711 1 86.94 231 GLY A O 1
ATOM 1787 N N . GLU A 1 232 ? -6.66 15.406 5.676 1 86.06 232 GLU A N 1
ATOM 1788 C CA . GLU A 1 232 ? -5.535 14.492 5.852 1 86.06 232 GLU A CA 1
ATOM 1789 C C . GLU A 1 232 ? -5.613 13.781 7.199 1 86.06 232 GLU A C 1
ATOM 1791 O O . GLU A 1 232 ? -5.336 12.586 7.293 1 86.06 232 GLU A O 1
ATOM 1796 N N . SER A 1 233 ? -6 14.523 8.195 1 85.94 233 SER A N 1
ATOM 1797 C CA . SER A 1 233 ? -6.078 13.914 9.516 1 85.94 233 SER A CA 1
ATOM 1798 C C . SER A 1 233 ? -7.223 12.906 9.594 1 85.94 233 SER A C 1
ATOM 1800 O O . SER A 1 233 ? -7.125 11.898 10.289 1 85.94 233 SER A O 1
ATOM 1802 N N . GLY A 1 234 ? -8.266 13.242 8.922 1 91.31 234 GLY A N 1
ATOM 1803 C CA . GLY A 1 234 ? -9.375 12.305 8.891 1 91.31 234 GLY A CA 1
ATOM 1804 C C . GLY A 1 234 ? -9.023 10.984 8.234 1 91.31 234 GLY A C 1
ATOM 1805 O O . GLY A 1 234 ? -9.328 9.914 8.773 1 91.31 234 GLY A O 1
ATOM 1806 N N . VAL A 1 235 ? -8.383 11.055 7.109 1 93 235 VAL A N 1
ATOM 1807 C CA . VAL A 1 235 ? -7.996 9.859 6.375 1 93 235 VAL A CA 1
ATOM 1808 C C . VAL A 1 235 ? -6.93 9.094 7.16 1 93 235 VAL A C 1
ATOM 1810 O O . VAL A 1 235 ? -6.934 7.859 7.188 1 93 235 VAL A O 1
ATOM 1813 N N . ASP A 1 236 ? -6.031 9.828 7.793 1 88 236 ASP A N 1
ATOM 1814 C CA . ASP A 1 236 ? -5 9.195 8.609 1 88 236 ASP A CA 1
ATOM 1815 C C . ASP A 1 236 ? -5.617 8.406 9.758 1 88 236 ASP A C 1
ATOM 1817 O O . ASP A 1 236 ? -5.156 7.309 10.086 1 88 236 ASP A O 1
ATOM 1821 N N . ALA A 1 237 ? -6.586 9.047 10.367 1 90.5 237 ALA A N 1
ATOM 1822 C CA . ALA A 1 237 ? -7.281 8.352 11.445 1 90.5 237 ALA A CA 1
ATOM 1823 C C . ALA A 1 237 ? -7.965 7.09 10.93 1 90.5 237 ALA A C 1
ATOM 1825 O O . ALA A 1 237 ? -7.926 6.043 11.586 1 90.5 237 ALA A O 1
ATOM 1826 N N . PHE A 1 238 ? -8.547 7.172 9.766 1 94.88 238 PHE A N 1
ATOM 1827 C CA . PHE A 1 238 ? -9.219 6.027 9.164 1 94.88 238 PHE A CA 1
ATOM 1828 C C . PHE A 1 238 ? -8.227 4.914 8.859 1 94.88 238 PHE A C 1
ATOM 1830 O O . PHE A 1 238 ? -8.492 3.74 9.125 1 94.88 238 PHE A O 1
ATOM 1837 N N . MET A 1 239 ? -7.156 5.27 8.273 1 91.44 239 MET A N 1
ATOM 1838 C CA . MET A 1 239 ? -6.141 4.289 7.906 1 91.44 239 MET A CA 1
ATOM 1839 C C . MET A 1 239 ? -5.57 3.611 9.148 1 91.44 239 MET A C 1
ATOM 1841 O O . MET A 1 239 ? -5.355 2.398 9.156 1 91.44 239 MET A O 1
ATOM 1845 N N . GLN A 1 240 ? -5.332 4.371 10.164 1 85.81 240 GLN A N 1
ATOM 1846 C CA . GLN A 1 240 ? -4.77 3.82 11.391 1 85.81 240 GLN A CA 1
ATOM 1847 C C . GLN A 1 240 ? -5.734 2.836 12.047 1 85.81 240 GLN A C 1
ATOM 1849 O O . GLN A 1 240 ? -5.34 1.731 12.43 1 85.81 240 GLN A O 1
ATOM 1854 N N . ILE A 1 241 ? -6.98 3.248 12.133 1 91.75 241 ILE A N 1
ATOM 1855 C CA . ILE A 1 241 ? -7.965 2.393 12.789 1 91.75 241 ILE A CA 1
ATOM 1856 C C . ILE A 1 241 ? -8.219 1.151 11.93 1 91.75 241 ILE A C 1
ATOM 1858 O O . ILE A 1 241 ? -8.445 0.061 12.461 1 91.75 241 ILE A O 1
ATOM 1862 N N . SER A 1 242 ? -8.203 1.292 10.609 1 93.44 242 SER A N 1
ATOM 1863 C CA . SER A 1 242 ? -8.406 0.167 9.703 1 93.44 242 SER A CA 1
ATOM 1864 C C . SER A 1 242 ? -7.285 -0.856 9.836 1 93.44 242 SER A C 1
ATOM 1866 O O . SER A 1 242 ? -7.527 -2.062 9.781 1 93.44 242 SER A O 1
ATOM 1868 N N . ARG A 1 243 ? -6.125 -0.405 9.977 1 86.5 243 ARG A N 1
ATOM 1869 C CA . ARG A 1 243 ? -4.965 -1.28 10.125 1 86.5 243 ARG A CA 1
ATOM 1870 C C . ARG A 1 243 ? -5.02 -2.049 11.438 1 86.5 243 ARG A C 1
ATOM 1872 O O . ARG A 1 243 ? -4.656 -3.225 11.492 1 86.5 243 ARG A O 1
ATOM 1879 N N . GLU A 1 244 ? -5.355 -1.367 12.477 1 85.06 244 GLU A N 1
ATOM 1880 C CA . GLU A 1 244 ? -5.422 -1.996 13.789 1 85.06 244 GLU A CA 1
ATOM 1881 C C . GLU A 1 244 ? -6.559 -3.012 13.859 1 85.06 244 GLU A C 1
ATOM 1883 O O . GLU A 1 244 ? -6.422 -4.062 14.484 1 85.06 244 GLU A O 1
ATOM 1888 N N . ALA A 1 245 ? -7.66 -2.629 13.289 1 89.81 245 ALA A N 1
ATOM 1889 C CA . ALA A 1 245 ? -8.812 -3.523 13.305 1 89.81 245 ALA A CA 1
ATOM 1890 C C . ALA A 1 245 ? -8.602 -4.715 12.375 1 89.81 245 ALA A C 1
ATOM 1892 O O . ALA A 1 245 ? -9.055 -5.824 12.656 1 89.81 245 ALA A O 1
ATOM 1893 N N . GLY A 1 246 ? -7.941 -4.543 11.352 1 89.31 246 GLY A N 1
ATOM 1894 C CA . GLY A 1 246 ? -7.719 -5.598 10.367 1 89.31 246 GLY A CA 1
ATOM 1895 C C . GLY A 1 246 ? -8.93 -5.863 9.492 1 89.31 246 GLY A C 1
ATOM 1896 O O . GLY A 1 246 ? -10.031 -5.395 9.789 1 89.31 246 GLY A O 1
ATOM 1897 N N . GLY A 1 247 ? -8.719 -6.504 8.359 1 90.75 247 GLY A N 1
ATOM 1898 C CA . GLY A 1 247 ? -9.805 -6.941 7.492 1 90.75 247 GLY A CA 1
ATOM 1899 C C . GLY A 1 247 ? -10.078 -5.988 6.344 1 90.75 247 GLY A C 1
ATOM 1900 O O . GLY A 1 247 ? -10.797 -6.332 5.406 1 90.75 247 GLY A O 1
ATOM 1901 N N . VAL A 1 248 ? -9.633 -4.77 6.484 1 95.19 248 VAL A N 1
ATOM 1902 C CA . VAL A 1 248 ? -9.836 -3.793 5.418 1 95.19 248 VAL A CA 1
ATOM 1903 C C . VAL A 1 248 ? -8.484 -3.264 4.941 1 95.19 248 VAL A C 1
ATOM 1905 O O . VAL A 1 248 ? -7.66 -2.836 5.75 1 95.19 248 VAL A O 1
ATOM 1908 N N . CYS A 1 249 ? -8.25 -3.35 3.67 1 92.12 249 CYS A N 1
ATOM 1909 C CA . CYS A 1 249 ? -7.008 -2.869 3.076 1 92.12 249 CYS A CA 1
ATOM 1910 C C . CYS A 1 249 ? -7.25 -1.626 2.229 1 92.12 249 CYS A C 1
ATOM 1912 O O . CYS A 1 249 ? -8.328 -1.469 1.646 1 92.12 249 CYS A O 1
ATOM 1914 N N . ILE A 1 250 ? -6.301 -0.787 2.238 1 92 250 ILE A N 1
ATOM 1915 C CA . ILE A 1 250 ? -6.395 0.447 1.467 1 92 250 ILE A CA 1
ATOM 1916 C C . ILE A 1 250 ? -5.707 0.264 0.115 1 92 250 ILE A C 1
ATOM 1918 O O . ILE A 1 250 ? -4.52 -0.055 0.055 1 92 250 ILE A O 1
ATOM 1922 N N . ALA A 1 251 ? -6.5 0.473 -0.971 1 91.69 251 ALA A N 1
ATOM 1923 C CA . ALA A 1 251 ? -5.965 0.307 -2.32 1 91.69 251 ALA A CA 1
ATOM 1924 C C . ALA A 1 251 ? -5.133 1.519 -2.732 1 91.69 251 ALA A C 1
ATOM 1926 O O . ALA A 1 251 ? -3.963 1.381 -3.098 1 91.69 251 ALA A O 1
ATOM 1927 N N . GLN A 1 252 ? -5.805 2.686 -2.727 1 89.94 252 GLN A N 1
ATOM 1928 C CA . GLN A 1 252 ? -5.16 3.949 -3.061 1 89.94 252 GLN A CA 1
ATOM 1929 C C . GLN A 1 252 ? -5.484 5.023 -2.029 1 89.94 252 GLN A C 1
ATOM 1931 O O . GLN A 1 252 ? -6.594 5.062 -1.493 1 89.94 252 GLN A O 1
ATOM 1936 N N . SER A 1 253 ? -4.484 5.73 -1.654 1 90.19 253 SER A N 1
ATOM 1937 C CA . SER A 1 253 ? -4.668 6.922 -0.832 1 90.19 253 SER A CA 1
ATOM 1938 C C . SER A 1 253 ? -4.234 8.18 -1.575 1 90.19 253 SER A C 1
ATOM 1940 O O . SER A 1 253 ? -3.039 8.398 -1.792 1 90.19 253 SER A O 1
ATOM 1942 N N . VAL A 1 254 ? -5.262 8.969 -1.972 1 91.25 254 VAL A N 1
ATOM 1943 C CA . VAL A 1 254 ? -4.98 10.109 -2.836 1 91.25 254 VAL A CA 1
ATOM 1944 C C . VAL A 1 254 ? -5.273 11.414 -2.092 1 91.25 254 VAL A C 1
ATOM 1946 O O . VAL A 1 254 ? -6.227 11.484 -1.311 1 91.25 254 VAL A O 1
ATOM 1949 N N . LYS A 1 255 ? -4.453 12.406 -2.305 1 88.44 255 LYS A N 1
ATOM 1950 C CA . LYS A 1 255 ? -4.605 13.727 -1.703 1 88.44 255 LYS A CA 1
ATOM 1951 C C . LYS A 1 255 ? -4.887 14.789 -2.764 1 88.44 255 LYS A C 1
ATOM 1953 O O . LYS A 1 255 ? -4.25 14.797 -3.82 1 88.44 255 LYS A O 1
ATOM 1958 N N . ILE A 1 256 ? -5.934 15.609 -2.459 1 89.5 256 ILE A N 1
ATOM 1959 C CA . ILE A 1 256 ? -6.23 16.75 -3.32 1 89.5 256 ILE A CA 1
ATOM 1960 C C . ILE A 1 256 ? -5.422 17.969 -2.871 1 89.5 256 ILE A C 1
ATOM 1962 O O . ILE A 1 256 ? -5.547 18.422 -1.729 1 89.5 256 ILE A O 1
ATOM 1966 N N . PRO A 1 257 ? -4.633 18.516 -3.725 1 81.5 257 PRO A N 1
ATOM 1967 C CA . PRO A 1 257 ? -3.83 19.672 -3.33 1 81.5 257 PRO A CA 1
ATOM 1968 C C . PRO A 1 257 ? -4.68 20.891 -3.012 1 81.5 257 PRO A C 1
ATOM 1970 O O . PRO A 1 257 ? -5.836 20.984 -3.441 1 81.5 257 PRO A O 1
ATOM 1973 N N . ARG A 1 258 ? -4.246 21.797 -2.234 1 71.75 258 ARG A N 1
ATOM 1974 C CA . ARG A 1 258 ? -4.961 22.984 -1.771 1 71.75 258 ARG A CA 1
ATOM 1975 C C . ARG A 1 258 ? -5.371 23.875 -2.941 1 71.75 258 ARG A C 1
ATOM 1977 O O . ARG A 1 258 ? -6.469 24.438 -2.947 1 71.75 258 ARG A O 1
ATOM 1984 N N . GLU A 1 259 ? -4.387 24.016 -3.891 1 72.75 259 GLU A N 1
ATOM 1985 C CA . GLU A 1 259 ? -4.688 24.75 -5.109 1 72.75 259 GLU A CA 1
ATOM 1986 C C . GLU A 1 259 ? -4.59 23.859 -6.34 1 72.75 259 GLU A C 1
ATOM 1988 O O . GLU A 1 259 ? -3.635 23.969 -7.117 1 72.75 259 GLU A O 1
ATOM 1993 N N . PRO A 1 260 ? -5.715 23.125 -6.477 1 79.69 260 PRO A N 1
ATOM 1994 C CA . PRO A 1 260 ? -5.645 22.156 -7.582 1 79.69 260 PRO A CA 1
ATOM 1995 C C . PRO A 1 260 ? -5.793 22.812 -8.953 1 79.69 260 PRO A C 1
ATOM 1997 O O . PRO A 1 260 ? -6.574 23.766 -9.102 1 79.69 260 PRO A O 1
ATOM 2000 N N . THR A 1 261 ? -4.996 22.375 -9.844 1 79 261 THR A N 1
ATOM 2001 C CA . THR A 1 261 ? -5.117 22.797 -11.234 1 79 261 THR A CA 1
ATOM 2002 C C . THR A 1 261 ? -6.242 22.047 -11.93 1 79 261 THR A C 1
ATOM 2004 O O . THR A 1 261 ? -6.727 21.031 -11.422 1 79 261 THR A O 1
ATOM 2007 N N . ALA A 1 262 ? -6.875 22.484 -12.984 1 73.81 262 ALA A N 1
ATOM 2008 C CA . ALA A 1 262 ? -8.023 21.906 -13.672 1 73.81 262 ALA A CA 1
ATOM 2009 C C . ALA A 1 262 ? -7.773 20.438 -14.031 1 73.81 262 ALA A C 1
ATOM 2011 O O . ALA A 1 262 ? -8.68 19.609 -13.953 1 73.81 262 ALA A O 1
ATOM 2012 N N . GLY A 1 263 ? -6.598 20.062 -14.305 1 88.5 263 GLY A N 1
ATOM 2013 C CA . GLY A 1 263 ? -6.324 18.703 -14.719 1 88.5 263 GLY A CA 1
ATOM 2014 C C . GLY A 1 263 ? -5.98 17.781 -13.562 1 88.5 263 GLY A C 1
ATOM 2015 O O . GLY A 1 263 ? -5.867 16.562 -13.734 1 88.5 263 GLY A O 1
ATOM 2016 N N . GLU A 1 264 ? -6.102 18.25 -12.414 1 90.56 264 GLU A N 1
ATOM 2017 C CA . GLU A 1 264 ? -5.684 17.469 -11.258 1 90.56 264 GLU A CA 1
ATOM 2018 C C . GLU A 1 264 ? -6.754 16.438 -10.867 1 90.56 264 GLU A C 1
ATOM 2020 O O . GLU A 1 264 ? -6.434 15.32 -10.484 1 90.56 264 GLU A O 1
ATOM 2025 N N . PHE A 1 265 ? -7.984 16.812 -11.008 1 94.56 265 PHE A N 1
ATOM 2026 C CA . PHE A 1 265 ? -9.07 15.914 -10.602 1 94.56 265 PHE A CA 1
ATOM 2027 C C . PHE A 1 265 ? -9.195 14.75 -11.57 1 94.56 265 PHE A C 1
ATOM 2029 O O . PHE A 1 265 ? -9.531 13.633 -11.164 1 94.56 265 PHE A O 1
ATOM 2036 N N . ASP A 1 266 ? -8.953 14.984 -12.812 1 95.44 266 ASP A N 1
ATOM 2037 C CA . ASP A 1 266 ? -8.961 13.891 -13.781 1 95.44 266 ASP A CA 1
ATOM 2038 C C . ASP A 1 266 ? -7.836 12.898 -13.492 1 95.44 266 ASP A C 1
ATOM 2040 O O . ASP A 1 266 ? -8.008 11.695 -13.672 1 95.44 266 ASP A O 1
ATOM 2044 N N . LYS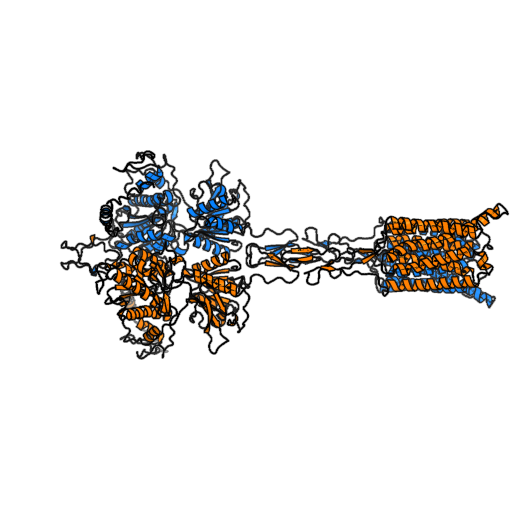 A 1 267 ? -6.734 13.422 -13.125 1 91.88 267 LYS A N 1
ATOM 2045 C CA . LYS A 1 267 ? -5.617 12.562 -12.75 1 91.88 267 LYS A CA 1
ATOM 2046 C C . LYS A 1 267 ? -5.961 11.711 -11.531 1 91.88 267 LYS A C 1
ATOM 2048 O O . LYS A 1 267 ? -5.559 10.547 -11.445 1 91.88 267 LYS A O 1
ATOM 2053 N N . ILE A 1 268 ? -6.637 12.281 -10.625 1 94.44 268 ILE A N 1
ATOM 2054 C CA . ILE A 1 268 ? -7.043 11.594 -9.398 1 94.44 268 ILE A CA 1
ATOM 2055 C C . ILE A 1 268 ? -7.965 10.43 -9.75 1 94.44 268 ILE A C 1
ATOM 2057 O O . ILE A 1 268 ? -7.809 9.328 -9.219 1 94.44 268 ILE A O 1
ATOM 2061 N N . ILE A 1 269 ? -8.93 10.664 -10.648 1 96.19 269 ILE A N 1
ATOM 2062 C CA . ILE A 1 269 ? -9.875 9.633 -11.047 1 96.19 269 ILE A CA 1
ATOM 2063 C C . ILE A 1 269 ? -9.133 8.508 -11.773 1 96.19 269 ILE A C 1
ATOM 2065 O O . ILE A 1 269 ? -9.438 7.332 -11.578 1 96.19 269 ILE A O 1
ATOM 2069 N N . LYS A 1 270 ? -8.195 8.883 -12.578 1 93.62 270 LYS A N 1
ATOM 2070 C CA . LYS A 1 270 ? -7.387 7.887 -13.266 1 93.62 270 LYS A CA 1
ATOM 2071 C C . LYS A 1 270 ? -6.602 7.035 -12.273 1 93.62 270 LYS A C 1
ATOM 2073 O O . LYS A 1 270 ? -6.469 5.824 -12.461 1 93.62 270 LYS A O 1
ATOM 2078 N N . ARG A 1 271 ? -6.16 7.637 -11.281 1 90.81 271 ARG A N 1
ATOM 2079 C CA . ARG A 1 271 ? -5.402 6.93 -10.25 1 90.81 271 ARG A CA 1
ATOM 2080 C C . ARG A 1 271 ? -6.297 5.957 -9.484 1 90.81 271 ARG A C 1
ATOM 2082 O O . ARG A 1 271 ? -5.883 4.836 -9.188 1 90.81 271 ARG A O 1
ATOM 2089 N N . LEU A 1 272 ? -7.434 6.383 -9.156 1 94.56 272 LEU A N 1
ATOM 2090 C CA . LEU A 1 272 ? -8.375 5.516 -8.461 1 94.56 272 LEU A CA 1
ATOM 2091 C C . LEU A 1 272 ? -8.742 4.309 -9.312 1 94.56 272 LEU A C 1
ATOM 2093 O O . LEU A 1 272 ? -9 3.223 -8.789 1 94.56 272 LEU A O 1
ATOM 2097 N N . MET A 1 273 ? -8.703 4.434 -10.633 1 94.5 273 MET A N 1
ATOM 2098 C CA . MET A 1 273 ? -9.109 3.375 -11.547 1 94.5 273 MET A CA 1
ATOM 2099 C C . MET A 1 273 ? -7.969 2.389 -11.781 1 94.5 273 MET A C 1
ATOM 2101 O O . MET A 1 273 ? -8.172 1.327 -12.375 1 94.5 273 MET A O 1
ATOM 2105 N N . GLU A 1 274 ? -6.738 2.689 -11.297 1 87.62 274 GLU A N 1
ATOM 2106 C CA . GLU A 1 274 ? -5.656 1.707 -11.352 1 87.62 274 GLU A CA 1
ATOM 2107 C C . GLU A 1 274 ? -6.012 0.453 -10.555 1 87.62 274 GLU A C 1
ATOM 2109 O O . GLU A 1 274 ? -5.527 -0.638 -10.859 1 87.62 274 GLU A O 1
ATOM 2114 N N . THR A 1 275 ? -6.832 0.615 -9.508 1 90.81 275 THR A N 1
ATOM 2115 C CA . THR A 1 275 ? -7.414 -0.481 -8.742 1 90.81 275 THR A CA 1
ATOM 2116 C C . THR A 1 275 ? -8.938 -0.472 -8.852 1 90.81 275 THR A C 1
ATOM 2118 O O . THR A 1 275 ? -9.633 -0.109 -7.902 1 90.81 275 THR A O 1
ATOM 2121 N N . SER A 1 276 ? -9.406 -0.971 -9.969 1 91.88 276 SER A N 1
ATOM 2122 C CA . SER A 1 276 ? -10.82 -0.859 -10.328 1 91.88 276 SER A CA 1
ATOM 2123 C C . SER A 1 276 ? -11.695 -1.685 -9.391 1 91.88 276 SER A C 1
ATOM 2125 O O . SER A 1 276 ? -12.891 -1.411 -9.242 1 91.88 276 SER A O 1
ATOM 2127 N N . ASN A 1 277 ? -11.055 -2.652 -8.664 1 92.88 277 ASN A N 1
ATOM 2128 C CA . ASN A 1 277 ? -11.828 -3.484 -7.75 1 92.88 277 ASN A CA 1
ATOM 2129 C C . ASN A 1 277 ? -12.156 -2.746 -6.457 1 92.88 277 ASN A C 1
ATOM 2131 O O . ASN A 1 277 ? -13.047 -3.158 -5.707 1 92.88 277 ASN A O 1
ATOM 2135 N N . ALA A 1 278 ? -11.336 -1.763 -6.188 1 95.19 278 ALA A N 1
ATOM 2136 C CA . ALA A 1 278 ? -11.617 -0.918 -5.031 1 95.19 278 ALA A CA 1
ATOM 2137 C C . ALA A 1 278 ? -12.664 0.144 -5.367 1 95.19 278 ALA A C 1
ATOM 2139 O O . ALA A 1 278 ? -12.328 1.317 -5.547 1 95.19 278 ALA A O 1
ATOM 2140 N N . ARG A 1 279 ? -13.922 -0.22 -5.363 1 96.94 279 ARG A N 1
ATOM 2141 C CA . ARG A 1 279 ? -15.008 0.665 -5.762 1 96.94 279 ARG A CA 1
ATOM 2142 C C . ARG A 1 279 ? -15.398 1.601 -4.625 1 96.94 279 ARG A C 1
ATOM 2144 O O . ARG A 1 279 ? -15.938 2.686 -4.863 1 96.94 279 ARG A O 1
ATOM 2151 N N . GLY A 1 280 ? -15.25 1.099 -3.373 1 97.5 280 GLY A N 1
ATOM 2152 C CA . GLY A 1 280 ? -15.516 1.951 -2.227 1 97.5 280 GLY A CA 1
ATOM 2153 C C . GLY A 1 280 ? -14.477 3.041 -2.039 1 97.5 280 GLY A C 1
ATOM 2154 O O . GLY A 1 280 ? -13.273 2.762 -1.998 1 97.5 280 GLY A O 1
ATOM 2155 N N . VAL A 1 281 ? -14.906 4.332 -1.961 1 97.88 281 VAL A N 1
ATOM 2156 C CA . VAL A 1 281 ? -14 5.461 -1.786 1 97.88 281 VAL A CA 1
ATOM 2157 C C . VAL A 1 281 ? -14.391 6.254 -0.542 1 97.88 281 VAL A C 1
ATOM 2159 O O . VAL A 1 281 ? -15.492 6.812 -0.478 1 97.88 281 VAL A O 1
ATOM 2162 N N . ILE A 1 282 ? -13.531 6.23 0.424 1 97.81 282 ILE A N 1
ATOM 2163 C CA . ILE A 1 282 ? -13.719 7.035 1.628 1 97.81 282 ILE A CA 1
ATOM 2164 C C . ILE A 1 282 ? -13.258 8.469 1.372 1 97.81 282 ILE A C 1
ATOM 2166 O O . ILE A 1 282 ? -12.07 8.703 1.124 1 97.81 282 ILE A O 1
ATOM 2170 N N . ILE A 1 283 ? -14.117 9.453 1.523 1 96.25 283 ILE A N 1
ATOM 2171 C CA . ILE A 1 283 ? -13.781 10.812 1.113 1 96.25 283 ILE A CA 1
ATOM 2172 C C . ILE A 1 283 ? -13.852 11.75 2.318 1 96.25 283 ILE A C 1
ATOM 2174 O O . ILE A 1 283 ? -14.891 11.852 2.971 1 96.25 283 ILE A O 1
ATOM 2178 N N . PHE A 1 284 ? -12.734 12.352 2.676 1 94.56 284 PHE A N 1
ATOM 2179 C CA . PHE A 1 284 ? -12.594 13.461 3.613 1 94.56 284 PHE A CA 1
ATOM 2180 C C . PHE A 1 284 ? -12.203 14.742 2.885 1 94.56 284 PHE A C 1
ATOM 2182 O O . PHE A 1 284 ? -11.031 15.117 2.867 1 94.56 284 PHE A O 1
ATOM 2189 N N . ALA A 1 285 ? -13.211 15.406 2.283 1 91.56 285 ALA A N 1
ATOM 2190 C CA . ALA A 1 285 ? -12.914 16.578 1.456 1 91.56 285 ALA A CA 1
ATOM 2191 C C . ALA A 1 285 ? -13.922 17.688 1.703 1 91.56 285 ALA A C 1
ATOM 2193 O O . ALA A 1 285 ? -15.016 17.453 2.229 1 91.56 285 ALA A O 1
ATOM 2194 N N . ASN A 1 286 ? -13.492 18.875 1.365 1 84.44 286 ASN A N 1
ATOM 2195 C CA . ASN A 1 286 ? -14.406 20 1.434 1 84.44 286 ASN A CA 1
ATOM 2196 C C . ASN A 1 286 ? -15.469 19.938 0.341 1 84.44 286 ASN A C 1
ATOM 2198 O O . ASN A 1 286 ? -15.305 19.203 -0.644 1 84.44 286 ASN A O 1
ATOM 2202 N N . GLU A 1 287 ? -16.469 20.703 0.46 1 84.31 287 GLU A N 1
ATOM 2203 C CA . GLU A 1 287 ? -17.625 20.656 -0.425 1 84.31 287 GLU A CA 1
ATOM 2204 C C . GLU A 1 287 ? -17.234 20.938 -1.871 1 84.31 287 GLU A C 1
ATOM 2206 O O . GLU A 1 287 ? -17.688 20.25 -2.789 1 84.31 287 GLU A O 1
ATOM 2211 N N . ASP A 1 288 ? -16.375 21.859 -2.031 1 81.06 288 ASP A N 1
ATOM 2212 C CA . ASP A 1 288 ? -15.945 22.234 -3.379 1 81.06 288 ASP A CA 1
ATOM 2213 C C . ASP A 1 288 ? -15.164 21.094 -4.039 1 81.06 288 ASP A C 1
ATOM 2215 O O . ASP A 1 288 ? -15.328 20.828 -5.227 1 81.06 288 ASP A O 1
ATOM 2219 N N . ASP A 1 289 ? -14.32 20.516 -3.26 1 89.38 289 ASP A N 1
ATOM 2220 C CA . ASP A 1 289 ? -13.508 19.406 -3.775 1 89.38 289 ASP A CA 1
ATOM 2221 C C . ASP A 1 289 ? -14.383 18.203 -4.117 1 89.38 289 ASP A C 1
ATOM 2223 O O . ASP A 1 289 ? -14.125 17.5 -5.098 1 89.38 289 ASP A O 1
ATOM 2227 N N . ILE A 1 290 ? -15.422 17.969 -3.32 1 93.62 290 ILE A N 1
ATOM 2228 C CA . ILE A 1 290 ? -16.328 16.844 -3.559 1 93.62 290 ILE A CA 1
ATOM 2229 C C . ILE A 1 290 ? -17.047 17.047 -4.891 1 93.62 290 ILE A C 1
ATOM 2231 O O . ILE A 1 290 ? -17.141 16.109 -5.691 1 93.62 290 ILE A O 1
ATOM 2235 N N . LYS A 1 291 ? -17.516 18.234 -5.09 1 91.81 291 LYS A N 1
ATOM 2236 C CA . LYS A 1 291 ? -18.219 18.531 -6.34 1 91.81 291 LYS A CA 1
ATOM 2237 C C . LYS A 1 291 ? -17.312 18.312 -7.543 1 91.81 291 LYS A C 1
ATOM 2239 O O . LYS A 1 291 ? -17.719 17.703 -8.531 1 91.81 291 LYS A O 1
ATOM 2244 N N . ARG A 1 292 ? -16.094 18.766 -7.441 1 92.19 292 ARG A N 1
ATOM 2245 C CA . ARG A 1 292 ? -15.156 18.641 -8.555 1 92.19 292 ARG A CA 1
ATOM 2246 C C . ARG A 1 292 ? -14.773 17.188 -8.797 1 92.19 292 ARG A C 1
ATOM 2248 O O . ARG A 1 292 ? -14.547 16.781 -9.938 1 92.19 292 ARG A O 1
ATOM 2255 N N . VAL A 1 293 ? -14.711 16.375 -7.738 1 95.5 293 VAL A N 1
ATOM 2256 C CA . VAL A 1 293 ? -14.414 14.961 -7.871 1 95.5 293 VAL A CA 1
ATOM 2257 C C . VAL A 1 293 ? -15.562 14.258 -8.594 1 95.5 293 VAL A C 1
ATOM 2259 O O . VAL A 1 293 ? -15.328 13.422 -9.469 1 95.5 293 VAL A O 1
ATOM 2262 N N . LEU A 1 294 ? -16.812 14.609 -8.219 1 96.5 294 LEU A N 1
ATOM 2263 C CA . LEU A 1 294 ? -17.984 14.008 -8.859 1 96.5 294 LEU A CA 1
ATOM 2264 C C . LEU A 1 294 ? -18.078 14.414 -10.32 1 96.5 294 LEU A C 1
ATOM 2266 O O . LEU A 1 294 ? -18.422 13.602 -11.172 1 96.5 294 LEU A O 1
ATOM 2270 N N . GLU A 1 295 ? -17.688 15.656 -10.578 1 95.38 295 GLU A N 1
ATOM 2271 C CA . GLU A 1 295 ? -17.656 16.109 -11.961 1 95.38 295 GLU A CA 1
ATOM 2272 C C . GLU A 1 295 ? -16.641 15.336 -12.789 1 95.38 295 GLU A C 1
ATOM 2274 O O . GLU A 1 295 ? -16.906 14.961 -13.93 1 95.38 295 GLU A O 1
ATOM 2279 N N . ALA A 1 296 ? -15.5 15.164 -12.227 1 96.19 296 ALA A N 1
ATOM 2280 C CA . ALA A 1 296 ? -14.445 14.43 -12.914 1 96.19 296 ALA A CA 1
ATOM 2281 C C . ALA A 1 296 ? -14.852 12.977 -13.156 1 96.19 296 ALA A C 1
ATOM 2283 O O . ALA A 1 296 ? -14.523 12.406 -14.195 1 96.19 296 ALA A O 1
ATOM 2284 N N . ALA A 1 297 ? -15.516 12.367 -12.195 1 96.25 297 ALA A N 1
ATOM 2285 C CA . ALA A 1 297 ? -16 10.992 -12.352 1 96.25 297 ALA A CA 1
ATOM 2286 C C . ALA A 1 297 ? -17.031 10.898 -13.477 1 96.25 297 ALA A C 1
ATOM 2288 O O . ALA A 1 297 ? -17.047 9.922 -14.227 1 96.25 297 ALA A O 1
ATOM 2289 N N . LYS A 1 298 ? -17.875 11.906 -13.562 1 95.81 298 LYS A N 1
ATOM 2290 C CA . LYS A 1 298 ? -18.875 11.953 -14.633 1 95.81 298 LYS A CA 1
ATOM 2291 C C . LYS A 1 298 ? -18.203 12.109 -16 1 95.81 298 LYS A C 1
ATOM 2293 O O . LYS A 1 298 ? -18.578 11.43 -16.953 1 95.81 298 LYS A O 1
ATOM 2298 N N . ARG A 1 299 ? -17.203 12.953 -16.047 1 95.44 299 ARG A N 1
ATOM 2299 C CA . ARG A 1 299 ? -16.484 13.172 -17.297 1 95.44 299 ARG A CA 1
ATOM 2300 C C . ARG A 1 299 ? -15.781 11.898 -17.75 1 95.44 299 ARG A C 1
ATOM 2302 O O . ARG A 1 299 ? -15.656 11.656 -18.953 1 95.44 299 ARG A O 1
ATOM 2309 N N . ALA A 1 300 ? -15.352 11.133 -16.828 1 95.75 300 ALA A N 1
ATOM 2310 C CA . ALA A 1 300 ? -14.656 9.891 -17.156 1 95.75 300 ALA A CA 1
ATOM 2311 C C . ALA A 1 300 ? -15.641 8.75 -17.406 1 95.75 300 ALA A C 1
ATOM 2313 O O . ALA A 1 300 ? -15.234 7.605 -17.609 1 95.75 300 ALA A O 1
ATOM 2314 N N . ASN A 1 301 ? -16.953 8.977 -17.391 1 95.25 301 ASN A N 1
ATOM 2315 C CA . ASN A 1 301 ? -18.031 8.016 -17.625 1 95.25 301 ASN A CA 1
ATOM 2316 C C . ASN A 1 301 ? -18 6.883 -16.609 1 95.25 301 ASN A C 1
ATOM 2318 O O . ASN A 1 301 ? -18.109 5.711 -16.984 1 95.25 301 ASN A O 1
ATOM 2322 N N . LEU A 1 302 ? -17.797 7.242 -15.406 1 95.81 302 LEU A N 1
ATOM 2323 C CA . LEU A 1 302 ? -17.734 6.254 -14.328 1 95.81 302 LEU A CA 1
ATOM 2324 C C . LEU A 1 302 ? -18.922 6.418 -13.383 1 95.81 302 LEU A C 1
ATOM 2326 O O . LEU A 1 302 ? -18.781 6.242 -12.172 1 95.81 302 LEU A O 1
ATOM 2330 N N . THR A 1 303 ? -20 6.812 -14.008 1 93 303 THR A N 1
ATOM 2331 C CA . THR A 1 303 ? -21.203 6.953 -13.211 1 93 303 THR A CA 1
ATOM 2332 C C . THR A 1 303 ? -21.641 5.602 -12.633 1 93 303 THR A C 1
ATOM 2334 O O . THR A 1 303 ? -21.797 4.629 -13.375 1 93 303 THR A O 1
ATOM 2337 N N . GLY A 1 304 ? -21.672 5.504 -11.352 1 90.5 304 GLY A N 1
ATOM 2338 C CA . GLY A 1 304 ? -22.125 4.293 -10.695 1 90.5 304 GLY A CA 1
ATOM 2339 C C . GLY A 1 304 ? -21 3.352 -10.328 1 90.5 304 GLY A C 1
ATOM 2340 O O . GLY A 1 304 ? -21.219 2.334 -9.664 1 90.5 304 GLY A O 1
ATOM 2341 N N . HIS A 1 305 ? -19.828 3.641 -10.758 1 94.56 305 HIS A N 1
ATOM 2342 C CA . HIS A 1 305 ? -18.703 2.768 -10.453 1 94.56 305 HIS A CA 1
ATOM 2343 C C . HIS A 1 305 ? -18.219 2.967 -9.016 1 94.56 305 HIS A C 1
ATOM 2345 O O . HIS A 1 305 ? -18.094 2.002 -8.258 1 94.56 305 HIS A O 1
ATOM 2351 N N . PHE A 1 306 ? -17.984 4.195 -8.688 1 96.44 306 PHE A N 1
ATOM 2352 C CA . PHE A 1 306 ? -17.453 4.488 -7.359 1 96.44 306 PHE A CA 1
ATOM 2353 C C . PHE A 1 306 ? -18.578 4.547 -6.332 1 96.44 306 PHE A C 1
ATOM 2355 O O . PHE A 1 306 ? -19.672 5.047 -6.621 1 96.44 306 PHE A O 1
ATOM 2362 N N . LEU A 1 307 ? -18.391 3.957 -5.254 1 97.06 307 LEU A N 1
ATOM 2363 C CA . LEU A 1 307 ? -19.281 4 -4.098 1 97.06 307 LEU A CA 1
ATOM 2364 C C . LEU A 1 307 ? -18.688 4.875 -2.992 1 97.06 307 LEU A C 1
ATOM 2366 O O . LEU A 1 307 ? -17.844 4.422 -2.221 1 97.06 307 LEU A O 1
ATOM 2370 N N . PHE A 1 308 ? -19.25 6.008 -2.838 1 97 308 PHE A N 1
ATOM 2371 C CA . PHE A 1 308 ? -18.625 7 -1.967 1 97 308 PHE A CA 1
ATOM 2372 C C . PHE A 1 308 ? -19.156 6.883 -0.546 1 97 308 PHE A C 1
ATOM 2374 O O . PHE A 1 308 ? -20.359 6.637 -0.346 1 97 308 PHE A O 1
ATOM 2381 N N . VAL A 1 309 ? -18.297 6.898 0.37 1 97.5 309 VAL A N 1
ATOM 2382 C CA . VAL A 1 309 ? -18.609 7.09 1.783 1 97.5 309 VAL A CA 1
ATOM 2383 C C . VAL A 1 309 ? -18.062 8.438 2.254 1 97.5 309 VAL A C 1
ATOM 2385 O O . VAL A 1 309 ? -16.859 8.602 2.443 1 97.5 309 VAL A O 1
ATOM 2388 N N . GLY A 1 310 ? -18.906 9.359 2.48 1 96 310 GLY A N 1
ATOM 2389 C CA . GLY A 1 310 ? -18.516 10.734 2.73 1 96 310 GLY A CA 1
ATOM 2390 C C . GLY A 1 310 ? -18.562 11.109 4.199 1 96 310 GLY A C 1
ATOM 2391 O O . GLY A 1 310 ? -19.422 10.633 4.941 1 96 310 GLY A O 1
ATOM 2392 N N . SER A 1 311 ? -17.688 11.984 4.57 1 93.69 311 SER A N 1
ATOM 2393 C CA . SER A 1 311 ? -17.609 12.5 5.934 1 93.69 311 SER A CA 1
ATOM 2394 C C . SER A 1 311 ? -18.656 13.594 6.168 1 93.69 311 SER A C 1
ATOM 2396 O O . SER A 1 311 ? -19.531 13.805 5.328 1 93.69 311 SER A O 1
ATOM 2398 N N . ASP A 1 312 ? -18.594 14.273 7.27 1 90 312 ASP A N 1
ATOM 2399 C CA . ASP A 1 312 ? -19.547 15.281 7.699 1 90 312 ASP A CA 1
ATOM 2400 C C . ASP A 1 312 ? -19.531 16.484 6.762 1 90 312 ASP A C 1
ATOM 2402 O O . ASP A 1 312 ? -20.531 17.219 6.66 1 90 312 ASP A O 1
ATOM 2406 N N . SER A 1 313 ? -18.422 16.719 6.078 1 86.62 313 SER A N 1
ATOM 2407 C CA . SER A 1 313 ? -18.359 17.844 5.145 1 86.62 313 SER A CA 1
ATOM 2408 C C . SER A 1 313 ? -19.344 17.656 3.992 1 86.62 313 SER A C 1
ATOM 2410 O O . SER A 1 313 ? -19.875 18.641 3.453 1 86.62 313 SER A O 1
ATOM 2412 N N . TRP A 1 314 ? -19.484 16.422 3.568 1 89.75 314 TRP A N 1
ATOM 2413 C CA . TRP A 1 314 ? -20.516 16.094 2.588 1 89.75 314 TRP A CA 1
ATOM 2414 C C . TRP A 1 314 ? -21.891 16.109 3.225 1 89.75 314 TRP A C 1
ATOM 2416 O O . TRP A 1 314 ? -22.812 16.781 2.729 1 89.75 314 TRP A O 1
ATOM 2426 N N . GLY A 1 315 ? -22.016 15.398 4.309 1 87.06 315 GLY A N 1
ATOM 2427 C CA . GLY A 1 315 ? -23.25 15.383 5.074 1 87.06 315 GLY A CA 1
ATOM 2428 C C . GLY A 1 315 ? -24.484 15.141 4.219 1 87.06 315 GLY A C 1
ATOM 2429 O O . GLY A 1 315 ? -24.516 14.18 3.441 1 87.06 315 GLY A O 1
ATOM 2430 N N . ALA A 1 316 ? -25.5 15.883 4.43 1 85.62 316 ALA A N 1
ATOM 2431 C CA . ALA A 1 316 ? -26.734 15.82 3.65 1 85.62 316 ALA A CA 1
ATOM 2432 C C . ALA A 1 316 ? -26.969 17.125 2.893 1 85.62 316 ALA A C 1
ATOM 2434 O O . ALA A 1 316 ? -28.078 17.656 2.865 1 85.62 316 ALA A O 1
ATOM 2435 N N . LYS A 1 317 ? -25.828 17.594 2.371 1 80.56 317 LYS A N 1
ATOM 2436 C CA . LYS A 1 317 ? -25.891 18.859 1.656 1 80.56 317 LYS A CA 1
ATOM 2437 C C . LYS A 1 317 ? -26.203 18.641 0.176 1 80.56 317 LYS A C 1
ATOM 2439 O O . LYS A 1 317 ? -25.719 17.672 -0.423 1 80.56 317 LYS A O 1
ATOM 2444 N N . SER A 1 318 ? -26.875 19.578 -0.377 1 79.69 318 SER A N 1
ATOM 2445 C CA . SER A 1 318 ? -27.219 19.469 -1.791 1 79.69 318 SER A CA 1
ATOM 2446 C C . SER A 1 318 ? -26.203 20.188 -2.664 1 79.69 318 SER A C 1
ATOM 2448 O O . SER A 1 318 ? -26.047 19.875 -3.848 1 79.69 318 SER A O 1
ATOM 2450 N N . SER A 1 319 ? -25.453 21.094 -2.057 1 78.19 319 SER A N 1
ATOM 2451 C CA . SER A 1 319 ? -24.547 21.953 -2.812 1 78.19 319 SER A CA 1
ATOM 2452 C C . SER A 1 319 ? -23.469 21.141 -3.521 1 78.19 319 SER A C 1
ATOM 2454 O O . SER A 1 319 ? -23.188 21.359 -4.703 1 78.19 319 SER A O 1
ATOM 2456 N N . PRO A 1 320 ? -22.938 20.156 -2.859 1 85.81 320 PRO A N 1
ATOM 2457 C CA . PRO A 1 320 ? -21.844 19.422 -3.516 1 85.81 320 PRO A CA 1
ATOM 2458 C C . PRO A 1 320 ? -22.359 18.5 -4.629 1 85.81 320 PRO A C 1
ATOM 2460 O O . PRO A 1 320 ? -21.578 18.125 -5.512 1 85.81 320 PRO A O 1
ATOM 2463 N N . ILE A 1 321 ? -23.625 18.172 -4.648 1 90.5 321 ILE A N 1
ATOM 2464 C CA . ILE A 1 321 ? -24.125 17.203 -5.617 1 90.5 321 ILE A CA 1
ATOM 2465 C C . ILE A 1 321 ? -25.062 17.891 -6.602 1 90.5 321 ILE A C 1
ATOM 2467 O O . ILE A 1 321 ? -25.766 17.219 -7.371 1 90.5 321 ILE A O 1
ATOM 2471 N N . ALA A 1 322 ? -25.094 19.188 -6.547 1 87 322 ALA A N 1
ATOM 2472 C CA . ALA A 1 322 ? -25.984 19.906 -7.449 1 87 322 ALA A CA 1
ATOM 2473 C C . ALA A 1 322 ? -25.688 19.578 -8.906 1 87 322 ALA A C 1
ATOM 2475 O O . ALA A 1 322 ? -24.547 19.734 -9.359 1 87 322 ALA A O 1
ATOM 2476 N N . GLU A 1 323 ? -26.641 19.062 -9.664 1 89.81 323 GLU A N 1
ATOM 2477 C CA . GLU A 1 323 ? -26.547 18.672 -11.07 1 89.81 323 GLU A CA 1
ATOM 2478 C C . GLU A 1 323 ? -25.719 17.406 -11.242 1 89.81 323 GLU A C 1
ATOM 2480 O O . GLU A 1 323 ? -25.344 17.047 -12.359 1 89.81 323 GLU A O 1
ATOM 2485 N N . LEU A 1 324 ? -25.344 16.797 -10.156 1 93.62 324 LEU A N 1
ATOM 2486 C CA . LEU A 1 324 ? -24.531 15.578 -10.195 1 93.62 324 LEU A CA 1
ATOM 2487 C C . LEU A 1 324 ? -25.172 14.477 -9.359 1 93.62 324 LEU A C 1
ATOM 2489 O O . LEU A 1 324 ? -24.469 13.672 -8.742 1 93.62 324 LEU A O 1
ATOM 2493 N N . GLU A 1 325 ? -26.422 14.492 -9.281 1 91.44 325 GLU A N 1
ATOM 2494 C CA . GLU A 1 325 ? -27.172 13.562 -8.438 1 91.44 325 GLU A CA 1
ATOM 2495 C C . GLU A 1 325 ? -27.016 12.125 -8.922 1 91.44 325 GLU A C 1
ATOM 2497 O O . GLU A 1 325 ? -26.984 11.195 -8.117 1 91.44 325 GLU A O 1
ATOM 2502 N N . ASP A 1 326 ? -26.781 11.961 -10.172 1 90.81 326 ASP A N 1
ATOM 2503 C CA . ASP A 1 326 ? -26.641 10.625 -10.742 1 90.81 326 ASP A CA 1
ATOM 2504 C C . ASP A 1 326 ? -25.312 9.984 -10.297 1 90.81 326 ASP A C 1
ATOM 2506 O O . ASP A 1 326 ? -25.266 8.781 -10.039 1 90.81 326 ASP A O 1
ATOM 2510 N N . VAL A 1 327 ? -24.328 10.812 -10.219 1 93.88 327 VAL A N 1
ATOM 2511 C CA . VAL A 1 327 ? -23.016 10.312 -9.82 1 93.88 327 VAL A CA 1
ATOM 2512 C C . VAL A 1 327 ? -23 10.055 -8.312 1 93.88 327 VAL A C 1
ATOM 2514 O O . VAL A 1 327 ? -22.297 9.164 -7.836 1 93.88 327 VAL A O 1
ATOM 2517 N N . ALA A 1 328 ? -23.812 10.797 -7.543 1 94.5 328 ALA A N 1
ATOM 2518 C CA . ALA A 1 328 ? -23.828 10.727 -6.086 1 94.5 328 ALA A CA 1
ATOM 2519 C C . ALA A 1 328 ? -24.781 9.648 -5.598 1 94.5 328 ALA A C 1
ATOM 2521 O O . ALA A 1 328 ? -24.812 9.312 -4.41 1 94.5 328 ALA A O 1
ATOM 2522 N N . GLU A 1 329 ? -25.516 9.062 -6.516 1 93.06 329 GLU A N 1
ATOM 2523 C CA . GLU A 1 329 ? -26.484 8.031 -6.125 1 93.06 329 GLU A CA 1
ATOM 2524 C C . GLU A 1 329 ? -25.797 6.883 -5.395 1 93.06 329 GLU A C 1
ATOM 2526 O O . GLU A 1 329 ? -24.781 6.352 -5.867 1 93.06 329 GLU A O 1
ATOM 2531 N N . GLY A 1 330 ? -26.344 6.531 -4.234 1 93.62 330 GLY A N 1
ATOM 2532 C CA . GLY A 1 330 ? -25.812 5.418 -3.469 1 93.62 330 GLY A CA 1
ATOM 2533 C C . GLY A 1 330 ? -24.766 5.836 -2.457 1 93.62 330 GLY A C 1
ATOM 2534 O O . GLY A 1 330 ? -24.312 5.023 -1.642 1 93.62 330 GLY A O 1
ATOM 2535 N N . ALA A 1 331 ? -24.375 7.117 -2.494 1 95.69 331 ALA A N 1
ATOM 2536 C CA . ALA A 1 331 ? -23.375 7.605 -1.56 1 95.69 331 ALA A CA 1
ATOM 2537 C C . ALA A 1 331 ? -23.875 7.539 -0.121 1 95.69 331 ALA A C 1
ATOM 2539 O O . ALA A 1 331 ? -25.031 7.871 0.155 1 95.69 331 ALA A O 1
ATOM 2540 N N . VAL A 1 332 ? -23.047 6.984 0.721 1 96.75 332 VAL A N 1
ATOM 2541 C CA . VAL A 1 332 ? -23.344 6.93 2.15 1 96.75 332 VAL A CA 1
ATOM 2542 C C . VAL A 1 332 ? -22.625 8.062 2.873 1 96.75 332 VAL A C 1
ATOM 2544 O O . VAL A 1 332 ? -21.391 8.195 2.768 1 96.75 332 VAL A O 1
ATOM 2547 N N . THR A 1 333 ? -23.312 8.922 3.531 1 95.75 333 THR A N 1
ATOM 2548 C CA . THR A 1 333 ? -22.719 10.078 4.191 1 95.75 333 THR A CA 1
ATOM 2549 C C . THR A 1 333 ? -23.031 10.07 5.684 1 95.75 333 THR A C 1
ATOM 2551 O O . THR A 1 333 ? -23.969 9.391 6.125 1 95.75 333 THR A O 1
ATOM 2554 N N . ILE A 1 334 ? -22.188 10.742 6.402 1 93.62 334 ILE A N 1
ATOM 2555 C CA . ILE A 1 334 ? -22.297 10.75 7.855 1 93.62 334 ILE A CA 1
ATOM 2556 C C . ILE A 1 334 ? -22.469 12.188 8.344 1 93.62 334 ILE A C 1
ATOM 2558 O O . ILE A 1 334 ? -21.828 13.109 7.824 1 93.62 334 ILE A O 1
ATOM 2562 N N . LEU A 1 335 ? -23.328 12.406 9.281 1 90.56 335 LEU A N 1
ATOM 2563 C CA . LEU A 1 335 ? -23.547 13.695 9.938 1 90.56 335 LEU A CA 1
ATOM 2564 C C . LEU A 1 335 ? -23.766 13.508 11.438 1 90.56 335 LEU A C 1
ATOM 2566 O O . LEU A 1 335 ? -24.438 12.57 11.867 1 90.56 335 LEU A O 1
ATOM 2570 N N . PRO A 1 336 ? -23.094 14.422 12.141 1 88.81 336 PRO A N 1
ATOM 2571 C CA . PRO A 1 336 ? -23.438 14.375 13.57 1 88.81 336 PRO A CA 1
ATOM 2572 C C . PRO A 1 336 ? -24.938 14.516 13.82 1 88.81 336 PRO A C 1
ATOM 2574 O O . PRO A 1 336 ? -25.609 15.25 13.094 1 88.81 336 PRO A O 1
ATOM 2577 N N . LYS A 1 337 ? -25.391 13.758 14.75 1 84.25 337 LYS A N 1
ATOM 2578 C CA . LYS A 1 337 ? -26.812 13.797 15.07 1 84.25 337 LYS A CA 1
ATOM 2579 C C . LYS A 1 337 ? -27.266 15.219 15.375 1 84.25 337 LYS A C 1
ATOM 2581 O O . LYS A 1 337 ? -26.672 15.906 16.203 1 84.25 337 LYS A O 1
ATOM 2586 N N . ARG A 1 338 ? -28.25 15.633 14.461 1 80.44 338 ARG A N 1
ATOM 2587 C CA . ARG A 1 338 ? -28.734 17 14.617 1 80.44 338 ARG A CA 1
ATOM 2588 C C . ARG A 1 338 ? -30.266 17.047 14.555 1 80.44 338 ARG A C 1
ATOM 2590 O O . ARG A 1 338 ? -30.906 16.094 14.109 1 80.44 338 ARG A O 1
ATOM 2597 N N . ALA A 1 339 ? -30.734 17.984 15.219 1 82.19 339 ALA A N 1
ATOM 2598 C CA . ALA A 1 339 ? -32.156 18.266 15.164 1 82.19 339 ALA A CA 1
ATOM 2599 C C . ALA A 1 339 ? -32.406 19.719 14.75 1 82.19 339 ALA A C 1
ATOM 2601 O O . ALA A 1 339 ? -31.641 20.609 15.078 1 82.19 339 ALA A O 1
ATOM 2602 N N . SER A 1 340 ? -33.406 19.906 13.93 1 85.69 340 SER A N 1
ATOM 2603 C CA . SER A 1 340 ? -33.812 21.266 13.57 1 85.69 340 SER A CA 1
ATOM 2604 C C . SER A 1 340 ? -34.406 22 14.766 1 85.69 340 SER A C 1
ATOM 2606 O O . SER A 1 340 ? -35.156 21.422 15.539 1 85.69 340 SER A O 1
ATOM 2608 N N . ILE A 1 341 ? -34.031 23.219 14.906 1 91.81 341 ILE A N 1
ATOM 2609 C CA . ILE A 1 341 ? -34.531 24.047 15.992 1 91.81 341 ILE A CA 1
ATOM 2610 C C . ILE A 1 341 ? -35.656 24.953 15.484 1 91.81 341 ILE A C 1
ATOM 2612 O O . ILE A 1 341 ? -35.375 25.969 14.836 1 91.81 341 ILE A O 1
ATOM 2616 N N . ASP A 1 342 ? -36.875 24.672 15.883 1 91.44 342 ASP A N 1
ATOM 2617 C CA . ASP A 1 342 ? -38.062 25.422 15.414 1 91.44 342 ASP A CA 1
ATOM 2618 C C . ASP A 1 342 ? -37.969 26.891 15.789 1 91.44 342 ASP A C 1
ATOM 2620 O O . ASP A 1 342 ? -38.375 27.766 15.016 1 91.44 342 ASP A O 1
ATOM 2624 N N . GLY A 1 343 ? -37.531 27.156 16.969 1 93.12 343 GLY A N 1
ATOM 2625 C CA . GLY A 1 343 ? -37.375 28.531 17.406 1 93.12 343 GLY A CA 1
ATOM 2626 C C . GLY A 1 343 ? -36.469 29.359 16.5 1 93.12 343 GLY A C 1
ATOM 2627 O O . GLY A 1 343 ? -36.781 30.531 16.234 1 93.12 343 GLY A O 1
ATOM 2628 N N . PHE A 1 344 ? -35.438 28.781 16.094 1 95.12 344 PHE A N 1
ATOM 2629 C CA . PHE A 1 344 ? -34.531 29.484 15.203 1 95.12 344 PHE A CA 1
ATOM 2630 C C . PHE A 1 344 ? -35.156 29.703 13.836 1 95.12 344 PHE A C 1
ATOM 2632 O O . PHE A 1 344 ? -34.969 30.75 13.219 1 95.12 344 PHE A O 1
ATOM 2639 N N . ASP A 1 345 ? -35.844 28.719 13.344 1 93.88 345 ASP A N 1
ATOM 2640 C CA . ASP A 1 345 ? -36.5 28.859 12.055 1 93.88 345 ASP A CA 1
ATOM 2641 C C . ASP A 1 345 ? -37.469 30.047 12.055 1 93.88 345 ASP A C 1
ATOM 2643 O O . ASP A 1 345 ? -37.469 30.844 11.109 1 93.88 345 ASP A O 1
ATOM 2647 N N . GLN A 1 346 ? -38.25 30.109 13.109 1 94.19 346 GLN A N 1
ATOM 2648 C CA . GLN A 1 346 ? -39.156 31.219 13.219 1 94.19 346 GLN A CA 1
ATOM 2649 C C . GLN A 1 346 ? -38.438 32.562 13.312 1 94.19 346 GLN A C 1
ATOM 2651 O O . GLN A 1 346 ? -38.812 33.531 12.688 1 94.19 346 GLN A O 1
ATOM 2656 N N . TYR A 1 347 ? -37.438 32.531 14.086 1 95.5 347 TYR A N 1
ATOM 2657 C CA . TYR A 1 347 ? -36.625 33.719 14.258 1 95.5 347 TYR A CA 1
ATOM 2658 C C . TYR A 1 347 ? -36.031 34.188 12.93 1 95.5 347 TYR A C 1
ATOM 2660 O O . TYR A 1 347 ? -36.188 35.344 12.547 1 95.5 347 TYR A O 1
ATOM 2668 N N . PHE A 1 348 ? -35.438 33.312 12.211 1 95.5 348 PHE A N 1
ATOM 2669 C CA . PHE A 1 348 ? -34.719 33.656 10.992 1 95.5 348 PHE A CA 1
ATOM 2670 C C . PHE A 1 348 ? -35.688 34.062 9.883 1 95.5 348 PHE A C 1
ATOM 2672 O O . PHE A 1 348 ? -35.406 35 9.117 1 95.5 348 PHE A O 1
ATOM 2679 N N . MET A 1 349 ? -36.75 33.375 9.812 1 93.69 349 MET A N 1
ATOM 2680 C CA . MET A 1 349 ? -37.75 33.656 8.766 1 93.69 349 MET A CA 1
ATOM 2681 C C . MET A 1 349 ? -38.438 35 9.016 1 93.69 349 MET A C 1
ATOM 2683 O O . MET A 1 349 ? -38.969 35.594 8.094 1 93.69 349 MET A O 1
ATOM 2687 N N . SER A 1 350 ? -38.344 35.438 10.258 1 93.06 350 SER A N 1
ATOM 2688 C CA . SER A 1 350 ? -39 36.688 10.609 1 93.06 350 SER A CA 1
ATOM 2689 C C . SER A 1 350 ? -38.062 37.875 10.398 1 93.06 350 SER A C 1
ATOM 2691 O O . SER A 1 350 ? -38.5 39.031 10.461 1 93.06 350 SER A O 1
ATOM 2693 N N . ARG A 1 351 ? -36.812 37.625 10.117 1 92.75 351 ARG A N 1
ATOM 2694 C CA . ARG A 1 351 ? -35.844 38.719 9.953 1 92.75 351 ARG A CA 1
ATOM 2695 C C . ARG A 1 351 ? -36.125 39.5 8.672 1 92.75 351 ARG A C 1
ATOM 2697 O O . ARG A 1 351 ? -36.5 38.906 7.656 1 92.75 351 ARG A O 1
ATOM 2704 N N . SER A 1 352 ? -35.969 40.75 8.75 1 91.62 352 SER A N 1
ATOM 2705 C CA . SER A 1 352 ? -36.125 41.656 7.621 1 91.62 352 SER A CA 1
ATOM 2706 C C . SER A 1 352 ? -35.062 42.75 7.637 1 91.62 352 SER A C 1
ATOM 2708 O O . SER A 1 352 ? -34.312 42.844 8.602 1 91.62 352 SER A O 1
ATOM 2710 N N . LEU A 1 353 ? -35 43.5 6.582 1 91.25 353 LEU A N 1
ATOM 2711 C CA . LEU A 1 353 ? -34 44.562 6.48 1 91.25 353 LEU A CA 1
ATOM 2712 C C . LEU A 1 353 ? -34.219 45.594 7.582 1 91.25 353 LEU A C 1
ATOM 2714 O O . LEU A 1 353 ? -33.25 46.219 8.047 1 91.25 353 LEU A O 1
ATOM 2718 N N . GLU A 1 354 ? -35.375 45.75 8.109 1 88.62 354 GLU A N 1
ATOM 2719 C CA . GLU A 1 354 ? -35.719 46.75 9.102 1 88.62 354 GLU A CA 1
ATOM 2720 C C . GLU A 1 354 ? -35.406 46.281 10.516 1 88.62 354 GLU A C 1
ATOM 2722 O O . GLU A 1 354 ? -34.938 47.031 11.352 1 88.62 354 GLU A O 1
ATOM 2727 N N . ASN A 1 355 ? -35.562 45.062 10.781 1 90.25 355 ASN A N 1
ATOM 2728 C CA . ASN A 1 355 ? -35.438 44.594 12.156 1 90.25 355 ASN A CA 1
ATOM 2729 C C . ASN A 1 355 ? -34.094 43.906 12.391 1 90.25 355 ASN A C 1
ATOM 2731 O O . ASN A 1 355 ? -33.844 43.438 13.492 1 90.25 355 ASN A O 1
ATOM 2735 N N . ASN A 1 356 ? -33.25 43.781 11.414 1 93 356 ASN A N 1
ATOM 2736 C CA . ASN A 1 356 ? -31.969 43.094 11.586 1 93 356 ASN A CA 1
ATOM 2737 C C . ASN A 1 356 ? -30.812 44 11.203 1 93 356 ASN A C 1
ATOM 2739 O O . ASN A 1 356 ? -29.922 43.594 10.469 1 93 356 ASN A O 1
ATOM 2743 N N . ARG A 1 357 ? -30.719 45.125 11.773 1 90.62 357 ARG A N 1
ATOM 2744 C CA . ARG A 1 357 ? -29.688 46.094 11.453 1 90.62 357 ARG A CA 1
ATOM 2745 C C . ARG A 1 357 ? -28.391 45.781 12.172 1 90.62 357 ARG A C 1
ATOM 2747 O O . ARG A 1 357 ? -27.312 46.25 11.773 1 90.62 357 ARG A O 1
ATOM 2754 N N . ARG A 1 358 ? -28.531 44.969 13.164 1 92.88 358 ARG A N 1
ATOM 2755 C CA . ARG A 1 358 ? -27.344 44.625 13.938 1 92.88 358 ARG A CA 1
ATOM 2756 C C . ARG A 1 358 ? -26.391 43.75 13.109 1 92.88 358 ARG A C 1
ATOM 2758 O O . ARG A 1 358 ? -25.188 43.75 13.352 1 92.88 358 ARG A O 1
ATOM 2765 N N . ASN A 1 359 ? -26.969 42.969 12.211 1 94.38 359 ASN A N 1
ATOM 2766 C CA . ASN A 1 359 ? -26.172 42.125 11.312 1 94.38 359 ASN A CA 1
ATOM 2767 C C . ASN A 1 359 ? -25.688 42.938 10.109 1 94.38 359 ASN A C 1
ATOM 2769 O O . ASN A 1 359 ? -26.438 43.188 9.172 1 94.38 359 ASN A O 1
ATOM 2773 N N . ILE A 1 360 ? -24.453 43.281 10.07 1 92.94 360 ILE A N 1
ATOM 2774 C CA . ILE A 1 360 ? -23.875 44.156 9.062 1 92.94 360 ILE A CA 1
ATOM 2775 C C . ILE A 1 360 ? -23.844 43.438 7.715 1 92.94 360 ILE A C 1
ATOM 2777 O O . ILE A 1 360 ? -23.734 44.094 6.668 1 92.94 360 ILE A O 1
ATOM 2781 N N . TRP A 1 361 ? -23.938 42.188 7.652 1 94.88 361 TRP A N 1
ATOM 2782 C CA . TRP A 1 361 ? -23.844 41.438 6.41 1 94.88 361 TRP A CA 1
ATOM 2783 C C . TRP A 1 361 ? -25.234 41.062 5.887 1 94.88 361 TRP A C 1
ATOM 2785 O O . TRP A 1 361 ? -25.359 40.344 4.891 1 94.88 361 TRP A O 1
ATOM 2795 N N . PHE A 1 362 ? -26.25 41.531 6.527 1 93.88 362 PHE A N 1
ATOM 2796 C CA . PHE A 1 362 ? -27.609 41.125 6.199 1 93.88 362 PHE A CA 1
ATOM 2797 C C . PHE A 1 362 ? -28.047 41.719 4.867 1 93.88 362 PHE A C 1
ATOM 2799 O O . PHE A 1 362 ? -28.828 41.094 4.125 1 93.88 362 PHE A O 1
ATOM 2806 N N . ASN A 1 363 ? -27.562 42.906 4.559 1 91.25 363 ASN A N 1
ATOM 2807 C CA . ASN A 1 363 ? -27.875 43.531 3.279 1 91.25 363 ASN A CA 1
ATOM 2808 C C . ASN A 1 363 ? -27.359 42.688 2.107 1 91.25 363 ASN A C 1
ATOM 2810 O O . ASN A 1 363 ? -28.062 42.5 1.117 1 91.25 363 ASN A O 1
ATOM 2814 N N . GLU A 1 364 ? -26.125 42.312 2.285 1 92 364 GLU A N 1
ATOM 2815 C CA . GLU A 1 364 ? -25.531 41.469 1.245 1 92 364 GLU A CA 1
ATOM 2816 C C . GLU A 1 364 ? -26.281 40.125 1.108 1 92 364 GLU A C 1
ATOM 2818 O O . GLU A 1 364 ? -26.469 39.625 -0.003 1 92 364 GLU A O 1
ATOM 2823 N N . PHE A 1 365 ? -26.703 39.562 2.207 1 93.75 365 PHE A N 1
ATOM 2824 C CA . PHE A 1 365 ? -27.469 38.344 2.209 1 93.75 365 PHE A CA 1
ATOM 2825 C C . PHE A 1 365 ? -28.797 38.531 1.487 1 93.75 365 PHE A C 1
ATOM 2827 O O . PHE A 1 365 ? -29.203 37.656 0.69 1 93.75 365 PHE A O 1
ATOM 2834 N N . TRP A 1 366 ? -29.391 39.594 1.798 1 92.56 366 TRP A N 1
ATOM 2835 C CA . TRP A 1 366 ? -30.703 39.906 1.229 1 92.56 366 TRP A CA 1
ATOM 2836 C C . TRP A 1 366 ? -30.625 40 -0.291 1 92.56 366 TRP A C 1
ATOM 2838 O O . TRP A 1 366 ? -31.484 39.469 -0.996 1 92.56 366 TRP A O 1
ATOM 2848 N N . GLU A 1 367 ? -29.641 40.625 -0.762 1 91.88 367 GLU A N 1
ATOM 2849 C CA . GLU A 1 367 ? -29.453 40.781 -2.201 1 91.88 367 GLU A CA 1
ATOM 2850 C C . GLU A 1 367 ? -29.219 39.438 -2.875 1 91.88 367 GLU A C 1
ATOM 2852 O O . GLU A 1 367 ? -29.75 39.188 -3.953 1 91.88 367 GLU A O 1
ATOM 2857 N N . ASP A 1 368 ? -28.453 38.719 -2.18 1 89.94 368 ASP A N 1
ATOM 2858 C CA . ASP A 1 368 ? -28.094 37.406 -2.744 1 89.94 368 ASP A CA 1
ATOM 2859 C C . ASP A 1 368 ? -29.266 36.438 -2.674 1 89.94 368 ASP A C 1
ATOM 2861 O O . ASP A 1 368 ? -29.5 35.688 -3.615 1 89.94 368 ASP A O 1
ATOM 2865 N N . ASP A 1 369 ? -29.891 36.375 -1.574 1 89.75 369 ASP A N 1
ATOM 2866 C CA . ASP A 1 369 ? -30.969 35.406 -1.33 1 89.75 369 ASP A CA 1
ATOM 2867 C C . ASP A 1 369 ? -32.156 35.656 -2.254 1 89.75 369 ASP A C 1
ATOM 2869 O O . ASP A 1 369 ? -32.781 34.719 -2.729 1 89.75 369 ASP A O 1
ATOM 2873 N N . PHE A 1 370 ? -32.469 36.906 -2.582 1 90 370 PHE A N 1
ATOM 2874 C CA . PHE A 1 370 ? -33.625 37.25 -3.381 1 90 370 PHE A CA 1
ATOM 2875 C C . PHE A 1 370 ? -33.219 37.719 -4.777 1 90 370 PHE A C 1
ATOM 2877 O O . PHE A 1 370 ? -34.062 38.125 -5.57 1 90 370 PHE A O 1
ATOM 2884 N N . ARG A 1 371 ? -31.984 37.656 -5.121 1 88.5 371 ARG A N 1
ATOM 2885 C CA . ARG A 1 371 ? -31.438 38.031 -6.422 1 88.5 371 ARG A CA 1
ATOM 2886 C C . ARG A 1 371 ? -31.938 39.438 -6.828 1 88.5 371 ARG A C 1
ATOM 2888 O O . ARG A 1 371 ? -32.5 39.594 -7.922 1 88.5 371 ARG A O 1
ATOM 2895 N N . CYS A 1 372 ? -31.828 40.281 -5.926 1 87.88 372 CYS A N 1
ATOM 2896 C CA . CYS A 1 372 ? -32.219 41.688 -6.152 1 87.88 372 CYS A CA 1
ATOM 2897 C C . CYS A 1 372 ? -31.141 42.625 -5.703 1 87.88 372 CYS A C 1
ATOM 2899 O O . CYS A 1 372 ? -30.109 42.219 -5.16 1 87.88 372 CYS A O 1
ATOM 2901 N N . LYS A 1 373 ? -31.203 43.875 -6.09 1 89.25 373 LYS A N 1
ATOM 2902 C CA . LYS A 1 373 ? -30.203 44.875 -5.715 1 89.25 373 LYS A CA 1
ATOM 2903 C C . LYS A 1 373 ? -30.844 46 -4.898 1 89.25 373 LYS A C 1
ATOM 2905 O O . LYS A 1 373 ? -31.938 46.438 -5.215 1 89.25 373 LYS A O 1
ATOM 2910 N N . LEU A 1 374 ? -30.172 46.219 -3.697 1 86.62 374 LEU A N 1
ATOM 2911 C CA . LEU A 1 374 ? -30.656 47.281 -2.824 1 86.62 374 LEU A CA 1
ATOM 2912 C C . LEU A 1 374 ? -30.297 48.656 -3.389 1 86.62 374 LEU A C 1
ATOM 2914 O O . LEU A 1 374 ? -29.203 48.844 -3.943 1 86.62 374 LEU A O 1
ATOM 2918 N N . THR A 1 375 ? -31.219 49.562 -3.676 1 74.38 375 THR A N 1
ATOM 2919 C CA . THR A 1 375 ? -31.031 50.875 -4.273 1 74.38 375 THR A CA 1
ATOM 2920 C C . THR A 1 375 ? -30.25 51.781 -3.338 1 74.38 375 THR A C 1
ATOM 2922 O O . THR A 1 375 ? -30.625 52 -2.182 1 74.38 375 THR A O 1
ATOM 2925 N N . ARG A 1 376 ? -28.938 51.969 -3.516 1 68 376 ARG A N 1
ATOM 2926 C CA . ARG A 1 376 ? -28.172 53 -2.824 1 68 376 ARG A CA 1
ATOM 2927 C C . ARG A 1 376 ? -28.312 54.344 -3.539 1 68 376 ARG A C 1
ATOM 2929 O O . ARG A 1 376 ? -28.422 54.375 -4.766 1 68 376 ARG A O 1
ATOM 2936 N N . PRO A 1 377 ? -28.438 55.5 -2.738 1 58.75 377 PRO A N 1
ATOM 2937 C CA . PRO A 1 377 ? -28.484 56.75 -3.457 1 58.75 377 PRO A CA 1
ATOM 2938 C C . PRO A 1 377 ? -27.266 56.969 -4.348 1 58.75 377 PRO A C 1
ATOM 2940 O O . PRO A 1 377 ? -26.125 56.812 -3.889 1 58.75 377 PRO A O 1
ATOM 2943 N N . GLY A 1 378 ? -27.312 57.031 -5.672 1 56.25 378 GLY A N 1
ATOM 2944 C CA . GLY A 1 378 ? -26.281 57.375 -6.652 1 56.25 378 GLY A CA 1
ATOM 2945 C C . GLY A 1 378 ? -25.969 56.219 -7.602 1 56.25 378 GLY A C 1
ATOM 2946 O O . GLY A 1 378 ? -25.219 56.406 -8.57 1 56.25 378 GLY A O 1
ATOM 2947 N N . ILE A 1 379 ? -25.969 54.969 -7.125 1 56.53 379 ILE A N 1
ATOM 2948 C CA . ILE A 1 379 ? -25.516 53.906 -8.023 1 56.53 379 ILE A CA 1
ATOM 2949 C C . ILE A 1 379 ? -26.656 53.531 -8.969 1 56.53 379 ILE A C 1
ATOM 2951 O O . ILE A 1 379 ? -27.734 53.125 -8.516 1 56.53 379 ILE A O 1
ATOM 2955 N N . LYS A 1 380 ? -26.5 54.031 -10.211 1 58.25 380 LYS A N 1
ATOM 2956 C CA . LYS A 1 380 ? -27.406 53.656 -11.297 1 58.25 380 LYS A CA 1
ATOM 2957 C C . LYS A 1 380 ? -27.484 52.156 -11.477 1 58.25 380 LYS A C 1
ATOM 2959 O O . LYS A 1 380 ? -26.469 51.5 -11.68 1 58.25 380 LYS A O 1
ATOM 2964 N N . LEU A 1 381 ? -28.516 51.469 -10.984 1 58.69 381 LEU A N 1
ATOM 2965 C CA . LEU A 1 381 ? -28.766 50.031 -11.078 1 58.69 381 LEU A CA 1
ATOM 2966 C C . LEU A 1 381 ? -28.906 49.594 -12.531 1 58.69 381 LEU A C 1
ATOM 2968 O O . LEU A 1 381 ? -29.562 50.25 -13.32 1 58.69 381 LEU A O 1
ATOM 2972 N N . ASP A 1 382 ? -28.109 48.844 -12.992 1 57 382 ASP A N 1
ATOM 2973 C CA . ASP A 1 382 ? -28.281 48.344 -14.344 1 57 382 ASP A CA 1
ATOM 2974 C C . ASP A 1 382 ? -29.703 47.812 -14.562 1 57 382 ASP A C 1
ATOM 2976 O O . ASP A 1 382 ? -30.344 47.344 -13.633 1 57 382 ASP A O 1
ATOM 2980 N N . LEU A 1 383 ? -30.375 48.219 -15.617 1 59.12 383 LEU A N 1
ATOM 2981 C CA . LEU A 1 383 ? -31.734 47.969 -16.078 1 59.12 383 LEU A CA 1
ATOM 2982 C C . LEU A 1 383 ? -32.125 46.5 -15.891 1 59.12 383 LEU A C 1
ATOM 2984 O O . LEU A 1 383 ? -33.281 46.188 -15.664 1 59.12 383 LEU A O 1
ATOM 2988 N N . ASP A 1 384 ? -31.219 45.5 -15.969 1 59.72 384 ASP A N 1
ATOM 2989 C CA . ASP A 1 384 ? -31.594 44.062 -16.031 1 59.72 384 ASP A CA 1
ATOM 2990 C C . ASP A 1 384 ? -31.641 43.469 -14.641 1 59.72 384 ASP A C 1
ATOM 2992 O O . ASP A 1 384 ? -31.984 42.281 -14.484 1 59.72 384 ASP A O 1
ATOM 2996 N N . LYS A 1 385 ? -31.328 44.188 -13.523 1 70.44 385 LYS A N 1
ATOM 2997 C CA . LYS A 1 385 ? -31.328 43.531 -12.211 1 70.44 385 LYS A CA 1
ATOM 2998 C C . LYS A 1 385 ? -32.562 43.969 -11.398 1 70.44 385 LYS A C 1
ATOM 3000 O O . LYS A 1 385 ? -32.906 45.156 -11.375 1 70.44 385 LYS A O 1
ATOM 3005 N N . LYS A 1 386 ? -33.406 43.062 -10.867 1 82.25 386 LYS A N 1
ATOM 3006 C CA . LYS A 1 386 ? -34.594 43.219 -10.039 1 82.25 386 LYS A CA 1
ATOM 3007 C C . LYS A 1 386 ? -34.281 44.031 -8.789 1 82.25 386 LYS A C 1
ATOM 3009 O O . LYS A 1 386 ? -33.25 43.781 -8.125 1 82.25 386 LYS A O 1
ATOM 3014 N N . LYS A 1 387 ? -34.969 45.125 -8.57 1 86 387 LYS A N 1
ATOM 3015 C CA . LYS A 1 387 ? -34.812 45.938 -7.367 1 86 387 LYS A CA 1
ATOM 3016 C C . LYS A 1 387 ? -35.469 45.25 -6.156 1 86 387 LYS A C 1
ATOM 3018 O O . LYS A 1 387 ? -36.531 44.688 -6.262 1 86 387 LYS A O 1
ATOM 3023 N N . CYS A 1 388 ? -34.719 45.281 -5.012 1 88.94 388 CYS A N 1
ATOM 3024 C CA . CYS A 1 388 ? -35.281 44.75 -3.781 1 88.94 388 CYS A CA 1
ATOM 3025 C C . CYS A 1 388 ? -36.406 45.656 -3.264 1 88.94 388 CYS A C 1
ATOM 3027 O O . CYS A 1 388 ? -36.25 46.875 -3.236 1 88.94 388 CYS A O 1
ATOM 3029 N N . THR A 1 389 ? -37.531 45.281 -2.986 1 85.81 389 THR A N 1
ATOM 3030 C CA . THR A 1 389 ? -38.688 46.031 -2.498 1 85.81 389 THR A CA 1
ATOM 3031 C C . THR A 1 389 ? -38.625 46.156 -0.978 1 85.81 389 THR A C 1
ATOM 3033 O O . THR A 1 389 ? -39.219 47.094 -0.408 1 85.81 389 THR A O 1
ATOM 3036 N N . GLY A 1 390 ? -37.938 45.25 -0.318 1 84.81 390 GLY A N 1
ATOM 3037 C CA . GLY A 1 390 ? -37.906 45.219 1.136 1 84.81 390 GLY A CA 1
ATOM 3038 C C . GLY A 1 390 ? -39.031 44.406 1.727 1 84.81 390 GLY A C 1
ATOM 3039 O O . GLY A 1 390 ? -39.062 44.125 2.926 1 84.81 390 GLY A O 1
ATOM 3040 N N . GLU A 1 391 ? -40.031 44.062 0.857 1 86.12 391 GLU A N 1
ATOM 3041 C CA . GLU A 1 391 ? -41.188 43.281 1.336 1 86.12 391 GLU A CA 1
ATOM 3042 C C . GLU A 1 391 ? -41 41.812 1.079 1 86.12 391 GLU A C 1
ATOM 3044 O O . GLU A 1 391 ? -41.906 41 1.33 1 86.12 391 GLU A O 1
ATOM 3049 N N . GLU A 1 392 ? -39.812 41.5 0.673 1 91.81 392 GLU A N 1
ATOM 3050 C CA . GLU A 1 392 ? -39.531 40.094 0.463 1 91.81 392 GLU A CA 1
ATOM 3051 C C . GLU A 1 392 ? -39.5 39.344 1.787 1 91.81 392 GLU A C 1
ATOM 3053 O O . GLU A 1 392 ? -39.125 39.906 2.816 1 91.81 392 GLU A O 1
ATOM 3058 N N . ARG A 1 393 ? -39.938 38.094 1.783 1 91.25 393 ARG A N 1
ATOM 3059 C CA . ARG A 1 393 ? -39.969 37.281 2.99 1 91.25 393 ARG A CA 1
ATOM 3060 C C . ARG A 1 393 ? -39.188 35.969 2.783 1 91.25 393 ARG A C 1
ATOM 3062 O O . ARG A 1 393 ? -39.375 35.281 1.781 1 91.25 393 ARG A O 1
ATOM 3069 N N . ILE A 1 394 ? -38.375 35.719 3.779 1 91.94 394 ILE A N 1
ATOM 3070 C CA . ILE A 1 394 ? -37.594 34.469 3.76 1 91.94 394 ILE A CA 1
ATOM 3071 C C . ILE A 1 394 ? -38.5 33.281 3.945 1 91.94 394 ILE A C 1
ATOM 3073 O O . ILE A 1 394 ? -39.344 33.25 4.844 1 91.94 394 ILE A O 1
ATOM 3077 N N . GLY A 1 395 ? -38.312 32.219 3.273 1 86.94 395 GLY A N 1
ATOM 3078 C CA . GLY A 1 395 ? -39.188 31.047 3.346 1 86.94 395 GLY A CA 1
ATOM 3079 C C . GLY A 1 395 ? -40.312 31.078 2.359 1 86.94 395 GLY A C 1
ATOM 3080 O O . GLY A 1 395 ? -40.844 30.031 1.973 1 86.94 395 GLY A O 1
ATOM 3081 N N . ARG A 1 396 ? -40.812 32.188 1.95 1 86.38 396 ARG A N 1
ATOM 3082 C CA . ARG A 1 396 ? -41.906 32.344 1.002 1 86.38 396 ARG A CA 1
ATOM 3083 C C . ARG A 1 396 ? -41.375 32.625 -0.398 1 86.38 396 ARG A C 1
ATOM 3085 O O . ARG A 1 396 ? -41.781 31.984 -1.366 1 86.38 396 ARG A O 1
ATOM 3092 N N . ASP A 1 397 ? -40.5 33.625 -0.424 1 86.62 397 ASP A N 1
ATOM 3093 C CA . ASP A 1 397 ? -40 34.094 -1.715 1 86.62 397 ASP A CA 1
ATOM 3094 C C . ASP A 1 397 ? -38.656 33.406 -2.031 1 86.62 397 ASP A C 1
ATOM 3096 O O . ASP A 1 397 ? -38.125 33.594 -3.125 1 86.62 397 ASP A O 1
ATOM 3100 N N . SER A 1 398 ? -38.094 32.844 -1.094 1 85.69 398 SER A N 1
ATOM 3101 C CA . SER A 1 398 ? -36.875 32.062 -1.274 1 85.69 398 SER A CA 1
ATOM 3102 C C . SER A 1 398 ? -36.938 30.766 -0.484 1 85.69 398 SER A C 1
ATOM 3104 O O . SER A 1 398 ? -37.625 30.672 0.541 1 85.69 398 SER A O 1
ATOM 3106 N N . SER A 1 399 ? -36.281 29.766 -0.974 1 81.88 399 SER A N 1
ATOM 3107 C CA . SER A 1 399 ? -36.219 28.484 -0.281 1 81.88 399 SER A CA 1
ATOM 3108 C C . SER A 1 399 ? -35.344 28.562 0.962 1 81.88 399 SER A C 1
ATOM 3110 O O . SER A 1 399 ? -34.312 29.203 0.946 1 81.88 399 SER A O 1
ATOM 3112 N N . TYR A 1 400 ? -35.875 28.109 2.02 1 85.44 400 TYR A N 1
ATOM 3113 C CA . TYR A 1 400 ? -35.156 28.125 3.285 1 85.44 400 TYR A CA 1
ATOM 3114 C C . TYR A 1 400 ? -35.094 26.719 3.879 1 85.44 400 TYR A C 1
ATOM 3116 O O . TYR A 1 400 ? -36.094 26 3.951 1 85.44 400 TYR A O 1
ATOM 3124 N N . GLU A 1 401 ? -33.844 26.297 4.16 1 81.69 401 GLU A N 1
ATOM 3125 C CA . GLU A 1 401 ? -33.562 25.094 4.934 1 81.69 401 GLU A CA 1
ATOM 3126 C C . GLU A 1 401 ? -32.5 25.359 5.996 1 81.69 401 GLU A C 1
ATOM 3128 O O . GLU A 1 401 ? -31.453 25.938 5.699 1 81.69 401 GLU A O 1
ATOM 3133 N N . GLN A 1 402 ? -32.812 25.031 7.164 1 87.56 402 GLN A N 1
ATOM 3134 C CA . GLN A 1 402 ? -31.875 25.266 8.266 1 87.56 402 GLN A CA 1
ATOM 3135 C C . GLN A 1 402 ? -30.562 24.531 8.031 1 87.56 402 GLN A C 1
ATOM 3137 O O . GLN A 1 402 ? -30.562 23.359 7.637 1 87.56 402 GLN A O 1
ATOM 3142 N N . GLU A 1 403 ? -29.531 25.266 8.273 1 85.62 403 GLU A N 1
ATOM 3143 C CA . GLU A 1 403 ? -28.219 24.672 8.125 1 85.62 403 GLU A CA 1
ATOM 3144 C C . GLU A 1 403 ? -27.938 23.641 9.227 1 85.62 403 GLU A C 1
ATOM 3146 O O . GLU A 1 403 ? -28.406 23.797 10.352 1 85.62 403 GLU A O 1
ATOM 3151 N N . GLY A 1 404 ? -27.219 22.641 9.008 1 79.62 404 GLY A N 1
ATOM 3152 C CA . GLY A 1 404 ? -27.078 21.453 9.828 1 79.62 404 GLY A CA 1
ATOM 3153 C C . GLY A 1 404 ? -26.328 21.719 11.125 1 79.62 404 GLY A C 1
ATOM 3154 O O . GLY A 1 404 ? -26.469 20.953 12.086 1 79.62 404 GLY A O 1
ATOM 3155 N N . LYS A 1 405 ? -25.562 22.781 11.258 1 88.19 405 LYS A N 1
ATOM 3156 C CA . LYS A 1 405 ? -24.75 22.953 12.461 1 88.19 405 LYS A CA 1
ATOM 3157 C C . LYS A 1 405 ? -25.266 24.125 13.305 1 88.19 405 LYS A C 1
ATOM 3159 O O . LYS A 1 405 ? -24.594 24.562 14.234 1 88.19 405 LYS A O 1
ATOM 3164 N N . VAL A 1 406 ? -26.484 24.609 13.016 1 92.75 406 VAL A N 1
ATOM 3165 C CA . VAL A 1 406 ? -27.094 25.703 13.766 1 92.75 406 VAL A CA 1
ATOM 3166 C C . VAL A 1 406 ? -27.281 25.281 15.219 1 92.75 406 VAL A C 1
ATOM 3168 O O . VAL A 1 406 ? -27 26.078 16.141 1 92.75 406 VAL A O 1
ATOM 3171 N N . GLN A 1 407 ? -27.719 24.078 15.43 1 93.19 407 GLN A N 1
ATOM 3172 C CA . GLN A 1 407 ? -27.922 23.578 16.781 1 93.19 407 GLN A CA 1
ATOM 3173 C C . GLN A 1 407 ? -26.625 23.625 17.594 1 93.19 407 GLN A C 1
ATOM 3175 O O . GLN A 1 407 ? -26.641 23.953 18.781 1 93.19 407 GLN A O 1
ATOM 3180 N N . PHE A 1 408 ? -25.562 23.297 16.984 1 93.88 408 PHE A N 1
ATOM 3181 C CA . PHE A 1 408 ? -24.281 23.234 17.672 1 93.88 408 PHE A CA 1
ATOM 3182 C C . PHE A 1 408 ? -23.781 24.625 18.031 1 93.88 408 PHE A C 1
ATOM 3184 O O . PHE A 1 408 ? -23.141 24.812 19.078 1 93.88 408 PHE A O 1
ATOM 3191 N N . VAL A 1 409 ? -24.031 25.625 17.188 1 96.81 409 VAL A N 1
ATOM 3192 C CA . VAL A 1 409 ? -23.688 27 17.516 1 96.81 409 VAL A CA 1
ATOM 3193 C C . VAL A 1 409 ? -24.438 27.422 18.781 1 96.81 409 VAL A C 1
ATOM 3195 O O . VAL A 1 409 ? -23.844 28 19.688 1 96.81 409 VAL A O 1
ATOM 3198 N N . ILE A 1 410 ? -25.719 27.156 18.797 1 96.56 410 ILE A N 1
ATOM 3199 C CA . ILE A 1 410 ? -26.562 27.516 19.938 1 96.56 410 ILE A CA 1
ATOM 3200 C C . ILE A 1 410 ? -26.062 26.797 21.203 1 96.56 410 ILE A C 1
ATOM 3202 O O . ILE A 1 410 ? -25.938 27.422 22.266 1 96.56 410 ILE A O 1
ATOM 3206 N N . ASP A 1 411 ? -25.734 25.578 21.047 1 96.06 411 ASP A N 1
ATOM 3207 C CA . ASP A 1 411 ? -25.234 24.797 22.188 1 96.06 411 ASP A CA 1
ATOM 3208 C C . ASP A 1 411 ? -23.922 25.375 22.703 1 96.06 411 ASP A C 1
ATOM 3210 O O . ASP A 1 411 ? -23.656 25.375 23.906 1 96.06 411 ASP A O 1
ATOM 3214 N N . ALA A 1 412 ? -23.062 25.766 21.781 1 97.44 412 ALA A N 1
ATOM 3215 C CA . ALA A 1 412 ? -21.781 26.344 22.172 1 97.44 412 ALA A CA 1
ATOM 3216 C C . ALA A 1 412 ? -21.984 27.609 23 1 97.44 412 ALA A C 1
ATOM 3218 O O . ALA A 1 412 ? -21.312 27.812 24.016 1 97.44 412 ALA A O 1
ATOM 3219 N N . VAL A 1 413 ? -22.844 28.484 22.594 1 98.06 413 VAL A N 1
ATOM 3220 C CA . VAL A 1 413 ? -23.109 29.719 23.312 1 98.06 413 VAL A CA 1
ATOM 3221 C C . VAL A 1 413 ? -23.719 29.406 24.672 1 98.06 413 VAL A C 1
ATOM 3223 O O . VAL A 1 413 ? -23.328 30 25.688 1 98.06 413 VAL A O 1
ATOM 3226 N N . TYR A 1 414 ? -24.672 28.5 24.703 1 97.38 414 TYR A N 1
ATOM 3227 C CA . TYR A 1 414 ? -25.297 28.141 25.969 1 97.38 414 TYR A CA 1
ATOM 3228 C C . TYR A 1 414 ? -24.297 27.484 26.906 1 97.38 414 TYR A C 1
ATOM 3230 O O . TYR A 1 414 ? -24.391 27.656 28.125 1 97.38 414 TYR A O 1
ATOM 3238 N N . ALA A 1 415 ? -23.359 26.703 26.359 1 97.25 415 ALA A N 1
ATOM 3239 C CA . ALA A 1 415 ? -22.344 26.094 27.203 1 97.25 415 ALA A CA 1
ATOM 3240 C C . ALA A 1 415 ? -21.547 27.156 27.953 1 97.25 415 ALA A C 1
ATOM 3242 O O . ALA A 1 415 ? -21.281 27.016 29.141 1 97.25 415 ALA A O 1
ATOM 3243 N N . VAL A 1 416 ? -21.156 28.188 27.234 1 97.88 416 VAL A N 1
ATOM 3244 C CA . VAL A 1 416 ? -20.391 29.266 27.859 1 97.88 416 VAL A CA 1
ATOM 3245 C C . VAL A 1 416 ? -21.297 30.016 28.844 1 97.88 416 VAL A C 1
ATOM 3247 O O . VAL A 1 416 ? -20.844 30.406 29.922 1 97.88 416 VAL A O 1
ATOM 3250 N N . ALA A 1 417 ? -22.562 30.25 28.484 1 97.44 417 ALA A N 1
ATOM 3251 C CA . ALA A 1 417 ? -23.5 30.969 29.359 1 97.44 417 ALA A CA 1
ATOM 3252 C C . ALA A 1 417 ? -23.719 30.219 30.656 1 97.44 417 ALA A C 1
ATOM 3254 O O . ALA A 1 417 ? -23.719 30.812 31.734 1 97.44 417 ALA A O 1
ATOM 3255 N N . TYR A 1 418 ? -23.953 28.922 30.578 1 97 418 TYR A N 1
ATOM 3256 C CA . TYR A 1 418 ? -24.141 28.109 31.766 1 97 418 TYR A CA 1
ATOM 3257 C C . TYR A 1 418 ? -22.875 28.094 32.625 1 97 418 TYR A C 1
ATOM 3259 O O . TYR A 1 418 ? -22.953 28.047 33.844 1 97 418 TYR A O 1
ATOM 3267 N N . ALA A 1 419 ? -21.719 28.047 31.969 1 97.62 419 ALA A N 1
ATOM 3268 C CA . ALA A 1 419 ? -20.453 28.109 32.688 1 97.62 419 ALA A CA 1
ATOM 3269 C C . ALA A 1 419 ? -20.312 29.422 33.438 1 97.62 419 ALA A C 1
ATOM 3271 O O . ALA A 1 419 ? -19.922 29.422 34.625 1 97.62 419 ALA A O 1
ATOM 3272 N N . LEU A 1 420 ? -20.656 30.516 32.781 1 96.75 420 LEU A N 1
ATOM 3273 C CA . LEU A 1 420 ? -20.594 31.828 33.438 1 96.75 420 LEU A CA 1
ATOM 3274 C C . LEU A 1 420 ? -21.609 31.922 34.562 1 96.75 420 LEU A C 1
ATOM 3276 O O . LEU A 1 420 ? -21.328 32.562 35.594 1 96.75 420 LEU A O 1
ATOM 3280 N N . HIS A 1 421 ? -22.781 31.328 34.344 1 95.44 421 HIS A N 1
ATOM 3281 C CA . HIS A 1 421 ? -23.797 31.312 35.375 1 95.44 421 HIS A CA 1
ATOM 3282 C C . HIS A 1 421 ? -23.312 30.578 36.625 1 95.44 421 HIS A C 1
ATOM 3284 O O . HIS A 1 421 ? -23.469 31.078 37.75 1 95.44 421 HIS A O 1
ATOM 3290 N N . SER A 1 422 ? -22.75 29.406 36.406 1 95.44 422 SER A N 1
ATOM 3291 C CA . SER A 1 422 ? -22.203 28.625 37.531 1 95.44 422 SER A CA 1
ATOM 3292 C C . SER A 1 422 ? -21.047 29.375 38.219 1 95.44 422 SER A C 1
ATOM 3294 O O . SER A 1 422 ? -20.922 29.328 39.438 1 95.44 422 SER A O 1
ATOM 3296 N N . MET A 1 423 ? -20.219 29.984 37.406 1 95.44 423 MET A N 1
ATOM 3297 C CA . MET A 1 423 ? -19.125 30.781 37.938 1 95.44 423 MET A CA 1
ATOM 3298 C C . MET A 1 423 ? -19.656 31.938 38.812 1 95.44 423 MET A C 1
ATOM 3300 O O . MET A 1 423 ? -19.125 32.188 39.875 1 95.44 423 MET A O 1
ATOM 3304 N N . HIS A 1 424 ? -20.703 32.625 38.344 1 94.44 424 HIS A N 1
ATOM 3305 C CA . HIS A 1 424 ? -21.312 33.719 39.062 1 94.44 424 HIS A CA 1
ATOM 3306 C C . HIS A 1 424 ? -21.922 33.25 40.406 1 94.44 424 HIS A C 1
ATOM 3308 O O . HIS A 1 424 ? -21.828 33.938 41.406 1 94.44 424 HIS A O 1
ATOM 3314 N N . GLN A 1 425 ? -22.516 32.094 40.375 1 93.44 425 GLN A N 1
ATOM 3315 C CA . GLN A 1 425 ? -23.109 31.531 41.594 1 93.44 425 GLN A CA 1
ATOM 3316 C C . GLN A 1 425 ? -22.047 31.188 42.625 1 93.44 425 GLN A C 1
ATOM 3318 O O . GLN A 1 425 ? -22.266 31.328 43.812 1 93.44 425 GLN A O 1
ATOM 3323 N N . ASP A 1 426 ? -20.938 30.797 42.156 1 93.81 426 ASP A N 1
ATOM 3324 C CA . ASP A 1 426 ? -19.875 30.375 43.062 1 93.81 426 ASP A CA 1
ATOM 3325 C C . ASP A 1 426 ? -19.078 31.578 43.594 1 93.81 426 ASP A C 1
ATOM 3327 O O . ASP A 1 426 ? -18.75 31.641 44.781 1 93.81 426 ASP A O 1
ATOM 3331 N N . LEU A 1 427 ? -18.844 32.531 42.656 1 93 427 LEU A N 1
ATOM 3332 C CA . LEU A 1 427 ? -17.922 33.594 43.031 1 93 427 LEU A CA 1
ATOM 3333 C C . LEU A 1 427 ? -18.703 34.812 43.531 1 93 427 LEU A C 1
ATOM 3335 O O . LEU A 1 427 ? -18.156 35.625 44.281 1 93 427 LEU A O 1
ATOM 3339 N N . CYS A 1 428 ? -19.984 34.969 43 1 90.88 428 CYS A N 1
ATOM 3340 C CA . CYS A 1 428 ? -20.766 36.156 43.344 1 90.88 428 CYS A CA 1
ATOM 3341 C C . CYS A 1 428 ? -22.094 35.75 43.969 1 90.88 428 CYS A C 1
ATOM 3343 O O . CYS A 1 428 ? -23.156 36.156 43.5 1 90.88 428 CYS A O 1
ATOM 3345 N N . PRO A 1 429 ? -22.234 35.062 45.031 1 83.62 429 PRO A N 1
ATOM 3346 C CA . PRO A 1 429 ? -23.516 34.625 45.562 1 83.62 429 PRO A CA 1
ATOM 3347 C C . PRO A 1 429 ? -24.422 35.781 45.969 1 83.62 429 PRO A C 1
ATOM 3349 O O . PRO A 1 429 ? -25.656 35.688 45.844 1 83.62 429 PRO A O 1
ATOM 3352 N N . SER A 1 430 ? -23.969 36.906 46.406 1 82.12 430 SER A N 1
ATOM 3353 C CA . SER A 1 430 ? -24.812 37.938 46.969 1 82.12 430 SER A CA 1
ATOM 3354 C C . SER A 1 430 ? -24.938 39.125 46.031 1 82.12 430 SER A C 1
ATOM 3356 O O . SER A 1 430 ? -25.672 40.094 46.281 1 82.12 430 SER A O 1
ATOM 3358 N N . SER A 1 431 ? -24.359 38.969 44.844 1 82.69 431 SER A N 1
ATOM 3359 C CA . SER A 1 431 ? -24.359 40.125 43.969 1 82.69 431 SER A CA 1
ATOM 3360 C C . SER A 1 431 ? -25.312 39.938 42.781 1 82.69 431 SER A C 1
ATOM 3362 O O . SER A 1 431 ? -25.484 38.812 42.312 1 82.69 431 SER A O 1
ATOM 3364 N N . SER A 1 432 ? -26.219 40.938 42.406 1 82.25 432 SER A N 1
ATOM 3365 C CA . SER A 1 432 ? -27.156 40.875 41.281 1 82.25 432 SER A CA 1
ATOM 3366 C C . SER A 1 432 ? -26.453 41.094 39.938 1 82.25 432 SER A C 1
ATOM 3368 O O . SER A 1 432 ? -26.984 40.781 38.875 1 82.25 432 SER A O 1
ATOM 3370 N N . GLY A 1 433 ? -25.172 41.469 39.875 1 87.31 433 GLY A N 1
ATOM 3371 C CA . GLY A 1 433 ? -24.406 41.75 38.688 1 87.31 433 GLY A CA 1
ATOM 3372 C C . GLY A 1 433 ? -23 41.219 38.719 1 87.31 433 GLY A C 1
ATOM 3373 O O . GLY A 1 433 ? -22.672 40.375 39.594 1 87.31 433 GLY A O 1
ATOM 3374 N N . VAL A 1 434 ? -22.297 41.594 37.719 1 89.44 434 VAL A N 1
ATOM 3375 C CA . VAL A 1 434 ? -20.906 41.156 37.656 1 89.44 434 VAL A CA 1
ATOM 3376 C C . VAL A 1 434 ? -20.156 41.656 38.875 1 89.44 434 VAL A C 1
ATOM 3378 O O . VAL A 1 434 ? -20.172 42.844 39.188 1 89.44 434 VAL A O 1
ATOM 3381 N N . CYS A 1 435 ? -19.688 40.75 39.594 1 88.81 435 CYS A N 1
ATOM 3382 C CA . CYS A 1 435 ? -18.953 41.125 40.812 1 88.81 435 CYS A CA 1
ATOM 3383 C C . CYS A 1 435 ? -17.484 41.344 40.531 1 88.81 435 CYS A C 1
ATOM 3385 O O . CYS A 1 435 ? -17.016 41.094 39.406 1 88.81 435 CYS A O 1
ATOM 3387 N N . GLY A 1 436 ? -16.734 41.906 41.438 1 86.38 436 GLY A N 1
ATOM 3388 C CA . GLY A 1 436 ? -15.32 42.219 41.312 1 86.38 436 GLY A CA 1
ATOM 3389 C C . GLY A 1 436 ? -14.445 41 41.094 1 86.38 436 GLY A C 1
ATOM 3390 O O . GLY A 1 436 ? -13.406 41.094 40.438 1 86.38 436 GLY A O 1
ATOM 3391 N N . LYS A 1 437 ? -15.008 39.875 41.531 1 87.94 437 LYS A N 1
ATOM 3392 C CA . LYS A 1 437 ? -14.242 38.656 41.375 1 87.94 437 LYS A CA 1
ATOM 3393 C C . LYS A 1 437 ? -14.336 38.125 39.938 1 87.94 437 LYS A C 1
ATOM 3395 O O . LYS A 1 437 ? -13.484 37.344 39.5 1 87.94 437 LYS A O 1
ATOM 3400 N N . MET A 1 438 ? -15.289 38.531 39.281 1 89.38 438 MET A N 1
ATOM 3401 C CA . MET A 1 438 ? -15.5 38.062 37.906 1 89.38 438 MET A CA 1
ATOM 3402 C C . MET A 1 438 ? -15.055 39.125 36.906 1 89.38 438 MET A C 1
ATOM 3404 O O . MET A 1 438 ? -15.195 38.938 35.719 1 89.38 438 MET A O 1
ATOM 3408 N N . ASP A 1 439 ? -14.562 40.219 37.469 1 81.81 439 ASP A N 1
ATOM 3409 C CA . ASP A 1 439 ? -14.07 41.281 36.625 1 81.81 439 ASP A CA 1
ATOM 3410 C C . ASP A 1 439 ? -12.602 41.594 36.906 1 81.81 439 ASP A C 1
ATOM 3412 O O . ASP A 1 439 ? -12.289 42.281 37.875 1 81.81 439 ASP A O 1
ATOM 3416 N N . PRO A 1 440 ? -11.578 41.125 36.156 1 82.38 440 PRO A N 1
ATOM 3417 C CA . PRO A 1 440 ? -11.82 40.438 34.875 1 82.38 440 PRO A CA 1
ATOM 3418 C C . PRO A 1 440 ? -12.008 38.906 35.062 1 82.38 440 PRO A C 1
ATOM 3420 O O . PRO A 1 440 ? -11.57 38.344 36.062 1 82.38 440 PRO A O 1
ATOM 3423 N N . VAL A 1 441 ? -12.75 38.312 34.125 1 86.56 441 VAL A N 1
ATOM 3424 C CA . VAL A 1 441 ? -12.961 36.875 34.125 1 86.56 441 VAL A CA 1
ATOM 3425 C C . VAL A 1 441 ? -11.641 36.156 33.875 1 86.56 441 VAL A C 1
ATOM 3427 O O . VAL A 1 441 ? -10.977 36.438 32.875 1 86.56 441 VAL A O 1
ATOM 3430 N N . GLU A 1 442 ? -11.305 35.375 34.781 1 89.06 442 GLU A N 1
ATOM 3431 C CA . GLU A 1 442 ? -10.102 34.562 34.594 1 89.06 442 GLU A CA 1
ATOM 3432 C C . GLU A 1 442 ? -10.359 33.406 33.625 1 89.06 442 GLU A C 1
ATOM 3434 O O . GLU A 1 442 ? -11.211 32.562 33.875 1 89.06 442 GLU A O 1
ATOM 3439 N N . GLY A 1 443 ? -9.656 33.344 32.594 1 93 443 GLY A N 1
ATOM 3440 C CA . GLY A 1 443 ? -9.875 32.375 31.5 1 93 443 GLY A CA 1
ATOM 3441 C C . GLY A 1 443 ? -9.734 30.938 31.953 1 93 443 GLY A C 1
ATOM 3442 O O . GLY A 1 443 ? -10.531 30.078 31.547 1 93 443 GLY A O 1
ATOM 3443 N N . ARG A 1 444 ? -8.719 30.625 32.75 1 93.69 444 ARG A N 1
ATOM 3444 C CA . ARG A 1 444 ? -8.492 29.25 33.219 1 93.69 444 ARG A CA 1
ATOM 3445 C C . ARG A 1 444 ? -9.641 28.781 34.094 1 93.69 444 ARG A C 1
ATOM 3447 O O . ARG A 1 444 ? -10.055 27.625 34 1 93.69 444 ARG A O 1
ATOM 3454 N N . SER A 1 445 ? -10.07 29.719 34.938 1 94.94 445 SER A N 1
ATOM 3455 C CA . SER A 1 445 ? -11.219 29.375 35.75 1 94.94 445 SER A CA 1
ATOM 3456 C C . SER A 1 445 ? -12.469 29.141 34.906 1 94.94 445 SER A C 1
ATOM 3458 O O . SER A 1 445 ? -13.203 28.172 35.156 1 94.94 445 SER A O 1
ATOM 3460 N N . LEU A 1 446 ? -12.688 30.031 34 1 96.62 446 LEU A N 1
ATOM 3461 C CA . LEU A 1 446 ? -13.844 29.875 33.125 1 96.62 446 LEU A CA 1
ATOM 3462 C C . LEU A 1 446 ? -13.781 28.562 32.375 1 96.62 446 LEU A C 1
ATOM 3464 O O . LEU A 1 446 ? -14.805 27.906 32.156 1 96.62 446 LEU A O 1
ATOM 3468 N N . LEU A 1 447 ? -12.602 28.156 31.953 1 96.75 447 LEU A N 1
ATOM 3469 C CA . LEU A 1 447 ? -12.414 26.906 31.234 1 96.75 447 LEU A CA 1
ATOM 3470 C C . LEU A 1 447 ? -12.859 25.719 32.094 1 96.75 447 LEU A C 1
ATOM 3472 O O . LEU A 1 447 ? -13.492 24.797 31.594 1 96.75 447 LEU A O 1
ATOM 3476 N N . GLY A 1 448 ? -12.492 25.734 33.344 1 95.88 448 GLY A N 1
ATOM 3477 C CA . GLY A 1 448 ? -12.93 24.688 34.25 1 95.88 448 GLY A CA 1
ATOM 3478 C C . GLY A 1 448 ? -14.438 24.562 34.344 1 95.88 448 GLY A C 1
ATOM 3479 O O . GLY A 1 448 ? -14.977 23.453 34.344 1 95.88 448 GLY A O 1
ATOM 3480 N N . TYR A 1 449 ? -15.086 25.703 34.406 1 96.88 449 TYR A N 1
ATOM 3481 C CA . TYR A 1 449 ? -16.547 25.688 34.438 1 96.88 449 TYR A CA 1
ATOM 3482 C C . TYR A 1 449 ? -17.141 25.219 33.125 1 96.88 449 TYR A C 1
ATOM 3484 O O . TYR A 1 449 ? -18.172 24.562 33.094 1 96.88 449 TYR A O 1
ATOM 3492 N N . ILE A 1 450 ? -16.547 25.547 32.031 1 97.25 450 ILE A N 1
ATOM 3493 C CA . ILE A 1 450 ? -17.031 25.125 30.719 1 97.25 450 ILE A CA 1
ATOM 3494 C C . ILE A 1 450 ? -16.953 23.609 30.609 1 97.25 450 ILE A C 1
ATOM 3496 O O . ILE A 1 450 ? -17.906 22.969 30.156 1 97.25 450 ILE A O 1
ATOM 3500 N N . ARG A 1 451 ? -15.867 23.047 31.016 1 96.38 451 ARG A N 1
ATOM 3501 C CA . ARG A 1 451 ? -15.641 21.609 30.906 1 96.38 451 ARG A CA 1
ATOM 3502 C C . ARG A 1 451 ? -16.547 20.828 31.844 1 96.38 451 ARG A C 1
ATOM 3504 O O . ARG A 1 451 ? -16.781 19.641 31.641 1 96.38 451 ARG A O 1
ATOM 3511 N N . ALA A 1 452 ? -17.125 21.531 32.781 1 95.5 452 ALA A N 1
ATOM 3512 C CA . ALA A 1 452 ? -17.969 20.875 33.781 1 95.5 452 ALA A CA 1
ATOM 3513 C C . ALA A 1 452 ? -19.453 21.047 33.469 1 95.5 452 ALA A C 1
ATOM 3515 O O . ALA A 1 452 ? -20.312 20.484 34.125 1 95.5 452 ALA A O 1
ATOM 3516 N N . VAL A 1 453 ? -19.719 21.688 32.406 1 95.44 453 VAL A N 1
ATOM 3517 C CA . VAL A 1 453 ? -21.125 21.953 32.062 1 95.44 453 VAL A CA 1
ATOM 3518 C C . VAL A 1 453 ? -21.812 20.656 31.656 1 95.44 453 VAL A C 1
ATOM 3520 O O . VAL A 1 453 ? -21.188 19.781 31.047 1 95.44 453 VAL A O 1
ATOM 3523 N N . ASN A 1 454 ? -23.047 20.422 32.094 1 93.62 454 ASN A N 1
ATOM 3524 C CA . ASN A 1 454 ? -23.922 19.328 31.688 1 93.62 454 ASN A CA 1
ATOM 3525 C C . ASN A 1 454 ? -25.375 19.797 31.578 1 93.62 454 ASN A C 1
ATOM 3527 O O . ASN A 1 454 ? -26.031 20.031 32.594 1 93.62 454 ASN A O 1
ATOM 3531 N N . PHE A 1 455 ? -25.844 19.984 30.391 1 93.69 455 PHE A N 1
ATOM 3532 C CA . PHE A 1 455 ? -27.219 20.453 30.188 1 93.69 455 PHE A CA 1
ATOM 3533 C C . PHE A 1 455 ? -27.812 19.828 28.938 1 93.69 455 PHE A C 1
ATOM 3535 O O . PHE A 1 455 ? -27.109 19.203 28.141 1 93.69 455 PHE A O 1
ATOM 3542 N N . ASN A 1 456 ? -29.062 19.875 28.844 1 90.56 456 ASN A N 1
ATOM 3543 C CA . ASN A 1 456 ? -29.734 19.406 27.641 1 90.56 456 ASN A CA 1
ATOM 3544 C C . ASN A 1 456 ? -29.859 20.516 26.609 1 90.56 456 ASN A C 1
ATOM 3546 O O . ASN A 1 456 ? -30.484 21.547 26.875 1 90.56 456 ASN A O 1
ATOM 3550 N N . GLY A 1 457 ? -29.312 20.344 25.531 1 85.94 457 GLY A N 1
ATOM 3551 C CA . GLY A 1 457 ? -29.312 21.344 24.469 1 85.94 457 GLY A CA 1
ATOM 3552 C C . GLY A 1 457 ? -30.703 21.609 23.922 1 85.94 457 GLY A C 1
ATOM 3553 O O . GLY A 1 457 ? -31.688 21 24.344 1 85.94 457 GLY A O 1
ATOM 3554 N N . SER A 1 458 ? -30.703 22.484 23.016 1 77.38 458 SER A N 1
ATOM 3555 C CA . SER A 1 458 ? -31.953 22.922 22.406 1 77.38 458 SER A CA 1
ATOM 3556 C C . SER A 1 458 ? -32.625 21.797 21.625 1 77.38 458 SER A C 1
ATOM 3558 O O . SER A 1 458 ? -33.844 21.797 21.438 1 77.38 458 SER A O 1
ATOM 3560 N N . ALA A 1 459 ? -31.844 20.906 21.172 1 77.62 459 ALA A N 1
ATOM 3561 C CA . ALA A 1 459 ? -32.406 19.812 20.375 1 77.62 459 ALA A CA 1
ATOM 3562 C C . ALA A 1 459 ? -32.719 18.609 21.266 1 77.62 459 ALA A C 1
ATOM 3564 O O . ALA A 1 459 ? -33.125 17.562 20.766 1 77.62 459 ALA A O 1
ATOM 3565 N N . GLY A 1 460 ? -32.5 18.672 22.5 1 79 460 GLY A N 1
ATOM 3566 C CA . GLY A 1 460 ? -32.812 17.578 23.406 1 79 460 GLY A CA 1
ATOM 3567 C C . GLY A 1 460 ? -31.625 16.672 23.656 1 79 460 GLY A C 1
ATOM 3568 O O . GLY A 1 460 ? -31.734 15.688 24.391 1 79 460 GLY A O 1
ATOM 3569 N N . THR A 1 461 ? -30.578 16.969 23.031 1 82.12 461 THR A N 1
ATOM 3570 C CA . THR A 1 461 ? -29.391 16.156 23.25 1 82.12 461 THR A CA 1
ATOM 3571 C C . THR A 1 461 ? -28.531 16.766 24.359 1 82.12 461 THR A C 1
ATOM 3573 O O . THR A 1 461 ? -28.453 17.984 24.5 1 82.12 461 THR A O 1
ATOM 3576 N N . SER A 1 462 ? -27.953 15.906 25.078 1 88.75 462 SER A N 1
ATOM 3577 C CA . SER A 1 462 ? -27.109 16.359 26.188 1 88.75 462 SER A CA 1
ATOM 3578 C C . SER A 1 462 ? -25.797 16.922 25.672 1 88.75 462 SER A C 1
ATOM 3580 O O . SER A 1 462 ? -25.172 16.359 24.781 1 88.75 462 SER A O 1
ATOM 3582 N N . VAL A 1 463 ? -25.438 18.094 26.172 1 93.12 463 VAL A N 1
ATOM 3583 C CA . VAL A 1 463 ? -24.156 18.734 25.859 1 93.12 463 VAL A CA 1
ATOM 3584 C C . VAL A 1 463 ? -23.188 18.562 27.016 1 93.12 463 VAL A C 1
ATOM 3586 O O . VAL A 1 463 ? -23.438 19.016 28.125 1 93.12 463 VAL A O 1
ATOM 3589 N N . LEU A 1 464 ? -22.203 17.75 26.781 1 94.19 464 LEU A N 1
ATOM 3590 C CA . LEU A 1 464 ? -21.156 17.484 27.766 1 94.19 464 LEU A CA 1
ATOM 3591 C C . LEU A 1 464 ? -19.781 17.391 27.094 1 94.19 464 LEU A C 1
ATOM 3593 O O . LEU A 1 464 ? -19.688 17.141 25.891 1 94.19 464 LEU A O 1
ATOM 3597 N N . PHE A 1 465 ? -18.766 17.656 27.875 1 95.19 465 PHE A N 1
ATOM 3598 C CA . PHE A 1 465 ? -17.391 17.578 27.406 1 95.19 465 PHE A CA 1
ATOM 3599 C C . PHE A 1 465 ? -16.625 16.453 28.109 1 95.19 465 PHE A C 1
ATOM 3601 O O . PHE A 1 465 ? -16.812 16.234 29.312 1 95.19 465 PHE A O 1
ATOM 3608 N N . ASN A 1 466 ? -15.898 15.727 27.375 1 92.38 466 ASN A N 1
ATOM 3609 C CA . ASN A 1 466 ? -15.039 14.719 28 1 92.38 466 ASN A CA 1
ATOM 3610 C C . ASN A 1 466 ? -13.734 15.328 28.516 1 92.38 466 ASN A C 1
ATOM 3612 O O . ASN A 1 466 ? -13.602 16.562 28.578 1 92.38 466 ASN A O 1
ATOM 3616 N N . GLU A 1 467 ? -12.812 14.5 28.875 1 89.06 467 GLU A N 1
ATOM 3617 C CA . GLU A 1 467 ? -11.562 14.953 29.484 1 89.06 467 GLU A CA 1
ATOM 3618 C C . GLU A 1 467 ? -10.75 15.781 28.5 1 89.06 467 GLU A C 1
ATOM 3620 O O . GLU A 1 467 ? -10 16.672 28.891 1 89.06 467 GLU A O 1
ATOM 3625 N N . ASN A 1 468 ? -10.977 15.531 27.234 1 90.31 468 ASN A N 1
ATOM 3626 C CA . ASN A 1 468 ? -10.227 16.25 26.219 1 90.31 468 ASN A CA 1
ATOM 3627 C C . ASN A 1 468 ? -11 17.453 25.688 1 90.31 468 ASN A C 1
ATOM 3629 O O . ASN A 1 468 ? -10.531 18.156 24.797 1 90.31 468 ASN A O 1
ATOM 3633 N N . GLY A 1 469 ? -12.172 17.734 26.25 1 94 469 GLY A N 1
ATOM 3634 C CA . GLY A 1 469 ? -12.984 18.859 25.812 1 94 469 GLY A CA 1
ATOM 3635 C C . GLY A 1 469 ? -13.82 18.562 24.594 1 94 469 GLY A C 1
ATOM 3636 O O . GLY A 1 469 ? -14.289 19.484 23.906 1 94 469 GLY A O 1
ATOM 3637 N N . ASP A 1 470 ? -14.008 17.266 24.25 1 94.44 470 ASP A N 1
ATOM 3638 C CA . ASP A 1 470 ? -14.75 16.859 23.062 1 94.44 470 ASP A CA 1
ATOM 3639 C C . ASP A 1 470 ? -16.156 16.406 23.422 1 94.44 470 ASP A C 1
ATOM 3641 O O . ASP A 1 470 ? -16.406 15.953 24.547 1 94.44 470 ASP A O 1
ATOM 3645 N N . ALA A 1 471 ? -17.031 16.531 22.453 1 92.5 471 ALA A N 1
ATOM 3646 C CA . ALA A 1 471 ? -18.391 15.992 22.609 1 92.5 471 ALA A CA 1
ATOM 3647 C C . ALA A 1 471 ? -18.422 14.492 22.328 1 92.5 471 ALA A C 1
ATOM 3649 O O . ALA A 1 471 ? -17.547 13.969 21.609 1 92.5 471 ALA A O 1
ATOM 3650 N N . PRO A 1 472 ? -19.375 13.75 22.875 1 88.94 472 PRO A N 1
ATOM 3651 C CA . PRO A 1 472 ? -19.516 12.328 22.562 1 88.94 472 PRO A CA 1
ATOM 3652 C C . PRO A 1 472 ? -19.891 12.07 21.109 1 88.94 472 PRO A C 1
ATOM 3654 O O . PRO A 1 472 ? -20.438 12.953 20.453 1 88.94 472 PRO A O 1
ATOM 3657 N N . GLY A 1 473 ? -19.516 10.883 20.656 1 89.44 473 GLY A N 1
ATOM 3658 C CA . GLY A 1 473 ? -19.734 10.531 19.266 1 89.44 473 GLY A CA 1
ATOM 3659 C C . GLY A 1 473 ? -21.141 10.031 18.984 1 89.44 473 GLY A C 1
ATOM 3660 O O . GLY A 1 473 ? -21.516 8.953 19.453 1 89.44 473 GLY A O 1
ATOM 3661 N N . ARG A 1 474 ? -21.969 10.812 18.328 1 91.06 474 ARG A N 1
ATOM 3662 C CA . ARG A 1 474 ? -23.297 10.461 17.844 1 91.06 474 ARG A CA 1
ATOM 3663 C C . ARG A 1 474 ? -23.5 10.898 16.406 1 91.06 474 ARG A C 1
ATOM 3665 O O . ARG A 1 474 ? -23.453 12.086 16.094 1 91.06 474 ARG A O 1
ATOM 3672 N N . TYR A 1 475 ? -23.719 9.852 15.57 1 93.94 475 TYR A N 1
ATOM 3673 C CA . TYR A 1 475 ? -23.828 10.188 14.156 1 93.94 475 TYR A CA 1
ATOM 3674 C C . TYR A 1 475 ? -25.094 9.586 13.547 1 93.94 475 TYR A C 1
ATOM 3676 O O . TYR A 1 475 ? -25.562 8.539 14 1 93.94 475 TYR A O 1
ATOM 3684 N N . ASP A 1 476 ? -25.641 10.281 12.625 1 93.12 476 ASP A N 1
ATOM 3685 C CA . ASP A 1 476 ? -26.656 9.742 11.719 1 93.12 476 ASP A CA 1
ATOM 3686 C C . ASP A 1 476 ? -26.047 9.406 10.359 1 93.12 476 ASP A C 1
ATOM 3688 O O . ASP A 1 476 ? -25.188 10.133 9.852 1 93.12 476 ASP A O 1
ATOM 3692 N N . ILE A 1 477 ? -26.469 8.297 9.883 1 95.75 477 ILE A N 1
ATOM 3693 C CA . ILE A 1 477 ? -25.938 7.84 8.602 1 95.75 477 ILE A CA 1
ATOM 3694 C C . ILE A 1 477 ? -27 8.023 7.52 1 95.75 477 ILE A C 1
ATOM 3696 O O . ILE A 1 477 ? -28.141 7.582 7.676 1 95.75 477 ILE A O 1
ATOM 3700 N N . PHE A 1 478 ? -26.578 8.656 6.434 1 93.94 478 PHE A N 1
ATOM 3701 C CA . PHE A 1 478 ? -27.484 8.938 5.328 1 93.94 478 PHE A CA 1
ATOM 3702 C C . PHE A 1 478 ? -27.031 8.203 4.066 1 93.94 478 PHE A C 1
ATOM 3704 O O . PHE A 1 478 ? -25.891 7.766 3.967 1 93.94 478 PHE A O 1
ATOM 3711 N N . GLN A 1 479 ? -27.953 7.961 3.186 1 94.69 479 GLN A N 1
ATOM 3712 C CA . GLN A 1 479 ? -27.656 7.527 1.826 1 94.69 479 GLN A CA 1
ATOM 3713 C C . GLN A 1 479 ? -28.422 8.352 0.801 1 94.69 479 GLN A C 1
ATOM 3715 O O . GLN A 1 479 ? -29.594 8.672 1.009 1 94.69 479 GLN A O 1
ATOM 3720 N N . PHE A 1 480 ? -27.75 8.75 -0.237 1 93.75 480 PHE A N 1
ATOM 3721 C CA . PHE A 1 480 ? -28.438 9.453 -1.312 1 93.75 480 PHE A CA 1
ATOM 3722 C C . PHE A 1 480 ? -29.109 8.477 -2.264 1 93.75 480 PHE A C 1
ATOM 3724 O O . PHE A 1 480 ? -28.453 7.645 -2.883 1 93.75 480 PHE A O 1
ATOM 3731 N N . GLN A 1 481 ? -30.484 8.578 -2.377 1 92.12 481 GLN A N 1
ATOM 3732 C CA . GLN A 1 481 ? -31.266 7.66 -3.201 1 92.12 481 GLN A CA 1
ATOM 3733 C C . GLN A 1 481 ? -32.094 8.414 -4.242 1 92.12 481 GLN A C 1
ATOM 3735 O O . GLN A 1 481 ? -32.625 9.492 -3.961 1 92.12 481 GLN A O 1
ATOM 3740 N N . MET A 1 482 ? -32.031 7.938 -5.5 1 85 482 MET A N 1
ATOM 3741 C CA . MET A 1 482 ? -32.781 8.586 -6.57 1 85 482 MET A CA 1
ATOM 3742 C C . MET A 1 482 ? -34.156 7.953 -6.73 1 85 482 MET A C 1
ATOM 3744 O O . MET A 1 482 ? -35.156 8.641 -7.043 1 85 482 MET A O 1
ATOM 3748 N N . THR A 1 483 ? -34.375 6.48 -6.941 1 67.69 483 THR A N 1
ATOM 3749 C CA . THR A 1 483 ? -35.562 5.805 -7.445 1 67.69 483 THR A CA 1
ATOM 3750 C C . THR A 1 483 ? -36.688 5.828 -6.406 1 67.69 483 THR A C 1
ATOM 3752 O O . THR A 1 483 ? -37.844 5.555 -6.727 1 67.69 483 THR A O 1
ATOM 3755 N N . ASN A 1 484 ? -36.281 5.371 -5.207 1 54.88 484 ASN A N 1
ATOM 3756 C CA . ASN A 1 484 ? -37.5 4.957 -4.523 1 54.88 484 ASN A CA 1
ATOM 3757 C C . ASN A 1 484 ? -38.625 5.977 -4.715 1 54.88 484 ASN A C 1
ATOM 3759 O O . ASN A 1 484 ? -39.75 5.613 -5.059 1 54.88 484 ASN A O 1
ATOM 3763 N N . HIS A 1 485 ? -38.719 6.965 -3.713 1 53.41 485 HIS A N 1
ATOM 3764 C CA . HIS A 1 485 ? -39.938 7.727 -3.447 1 53.41 485 HIS A CA 1
ATOM 3765 C C . HIS A 1 485 ? -40.031 8.977 -4.324 1 53.41 485 HIS A C 1
ATOM 3767 O O . HIS A 1 485 ? -39.062 9.32 -4.996 1 53.41 485 HIS A O 1
ATOM 3773 N N . SER A 1 486 ? -41.125 9.789 -4.301 1 55.81 486 SER A N 1
ATOM 3774 C CA . SER A 1 486 ? -41.656 11.008 -4.891 1 55.81 486 SER A CA 1
ATOM 3775 C C . SER A 1 486 ? -40.562 12.031 -5.137 1 55.81 486 SER A C 1
ATOM 3777 O O . SER A 1 486 ? -40.562 12.75 -6.137 1 55.81 486 SER A O 1
ATOM 3779 N N . HIS A 1 487 ? -39.312 12.102 -4.238 1 67.06 487 HIS A N 1
ATOM 3780 C CA . HIS A 1 487 ? -38.312 13.133 -4.469 1 67.06 487 HIS A CA 1
ATOM 3781 C C . HIS A 1 487 ? -36.906 12.625 -4.133 1 67.06 487 HIS A C 1
ATOM 3783 O O . HIS A 1 487 ? -36.719 11.969 -3.104 1 67.06 487 HIS A O 1
ATOM 3789 N N . PRO A 1 488 ? -35.938 12.578 -5.191 1 81.12 488 PRO A N 1
ATOM 3790 C CA . PRO A 1 488 ? -34.531 12.281 -4.906 1 81.12 488 PRO A CA 1
ATOM 3791 C C . PRO A 1 488 ? -34 13.062 -3.711 1 81.12 488 PRO A C 1
ATOM 3793 O O . PRO A 1 488 ? -34.344 14.227 -3.514 1 81.12 488 PRO A O 1
ATOM 3796 N N . GLY A 1 489 ? -33.438 12.305 -2.643 1 87.06 489 GLY A N 1
ATOM 3797 C CA . GLY A 1 489 ? -32.906 13.008 -1.483 1 87.06 489 GLY A CA 1
ATOM 3798 C C . GLY A 1 489 ? -32.125 12.094 -0.544 1 87.06 489 GLY A C 1
ATOM 3799 O O . GLY A 1 489 ? -31.922 10.914 -0.837 1 87.06 489 GLY A O 1
ATOM 3800 N N . TYR A 1 490 ? -31.609 12.664 0.456 1 90.12 490 TYR A N 1
ATOM 3801 C CA . TYR A 1 490 ? -30.891 11.938 1.49 1 90.12 490 TYR A CA 1
ATOM 3802 C C . TYR A 1 490 ? -31.844 11.234 2.443 1 90.12 490 TYR A C 1
ATOM 3804 O O . TYR A 1 490 ? -32.844 11.828 2.891 1 90.12 490 TYR A O 1
ATOM 3812 N N . ARG A 1 491 ? -31.625 9.977 2.701 1 90.69 491 ARG A N 1
ATOM 3813 C CA . ARG A 1 491 ? -32.438 9.195 3.629 1 90.69 491 ARG A CA 1
ATOM 3814 C C . ARG A 1 491 ? -31.594 8.656 4.777 1 90.69 491 ARG A C 1
ATOM 3816 O O . ARG A 1 491 ? -30.453 8.242 4.57 1 90.69 491 ARG A O 1
ATOM 3823 N N . VAL A 1 492 ? -32.219 8.688 5.918 1 91.75 492 VAL A N 1
ATOM 3824 C CA . VAL A 1 492 ? -31.5 8.141 7.07 1 91.75 492 VAL A CA 1
ATOM 3825 C C . VAL A 1 492 ? -31.562 6.617 7.043 1 91.75 492 VAL A C 1
ATOM 3827 O O . VAL A 1 492 ? -32.656 6.031 7.023 1 91.75 492 VAL A O 1
ATOM 3830 N N . ILE A 1 493 ? -30.469 5.988 6.988 1 94.38 493 ILE A N 1
ATOM 3831 C CA . ILE A 1 493 ? -30.438 4.535 6.852 1 94.38 493 ILE A CA 1
ATOM 3832 C C . ILE A 1 493 ? -29.812 3.914 8.102 1 94.38 493 ILE A C 1
ATOM 3834 O O . ILE A 1 493 ? -29.719 2.689 8.211 1 94.38 493 ILE A O 1
ATOM 3838 N N . GLY A 1 494 ? -29.328 4.746 9.031 1 95.06 494 GLY A N 1
ATOM 3839 C CA . GLY A 1 494 ? -28.703 4.18 10.219 1 95.06 494 GLY A CA 1
ATOM 3840 C C . GLY A 1 494 ? -28.234 5.234 11.203 1 95.06 494 GLY A C 1
ATOM 3841 O O . GLY A 1 494 ? -28.438 6.43 10.984 1 95.06 494 GLY A O 1
ATOM 3842 N N . GLN A 1 495 ? -27.672 4.742 12.367 1 95.06 495 GLN A N 1
ATOM 3843 C CA . GLN A 1 495 ? -27.125 5.574 13.438 1 95.06 495 GLN A CA 1
ATOM 3844 C C . GLN A 1 495 ? -25.891 4.934 14.062 1 95.06 495 GLN A C 1
ATOM 3846 O O . GLN A 1 495 ? -25.719 3.717 13.992 1 95.06 495 GLN A O 1
ATOM 3851 N N . TRP A 1 496 ? -25 5.758 14.492 1 95.25 496 TRP A N 1
ATOM 3852 C CA . TRP A 1 496 ? -23.797 5.277 15.141 1 95.25 496 TRP A CA 1
ATOM 3853 C C . TRP A 1 496 ? -23.609 5.922 16.5 1 95.25 496 TRP A C 1
ATOM 3855 O O . TRP A 1 496 ? -23.484 7.145 16.609 1 95.25 496 TRP A O 1
ATOM 3865 N N . THR A 1 497 ? -23.734 5.207 17.625 1 92 497 THR A N 1
ATOM 3866 C CA . THR A 1 497 ? -23.438 5.578 19 1 92 497 THR A CA 1
ATOM 3867 C C . THR A 1 497 ? -22.516 4.551 19.656 1 92 497 THR A C 1
ATOM 3869 O O . THR A 1 497 ? -22.984 3.646 20.344 1 92 497 THR A O 1
ATOM 3872 N N . ASN A 1 498 ? -21.25 4.566 19.469 1 87 498 ASN A N 1
ATOM 3873 C CA . ASN A 1 498 ? -20.25 3.588 19.875 1 87 498 ASN A CA 1
ATOM 3874 C C . ASN A 1 498 ? -20.391 2.275 19.109 1 87 498 ASN A C 1
ATOM 3876 O O . ASN A 1 498 ? -19.453 1.487 19.031 1 87 498 ASN A O 1
ATOM 3880 N N . ASN A 1 499 ? -21.719 2.066 18.734 1 92.56 499 ASN A N 1
ATOM 3881 C CA . ASN A 1 499 ? -22.016 0.919 17.875 1 92.56 499 ASN A CA 1
ATOM 3882 C C . ASN A 1 499 ? -22.828 1.327 16.656 1 92.56 499 ASN A C 1
ATOM 3884 O O . ASN A 1 499 ? -23.656 2.242 16.719 1 92.56 499 ASN A O 1
ATOM 3888 N N . LEU A 1 500 ? -22.562 0.593 15.578 1 95.88 500 LEU A N 1
ATOM 3889 C CA . LEU A 1 500 ? -23.234 0.917 14.32 1 95.88 500 LEU A CA 1
ATOM 3890 C C . LEU A 1 500 ? -24.547 0.157 14.188 1 95.88 500 LEU A C 1
ATOM 3892 O O . LEU A 1 500 ? -24.594 -1.059 14.398 1 95.88 500 LEU A O 1
ATOM 3896 N N . ARG A 1 501 ? -25.625 0.783 13.984 1 96 501 ARG A N 1
ATOM 3897 C CA . ARG A 1 501 ? -26.922 0.225 13.57 1 96 501 ARG A CA 1
ATOM 3898 C C . ARG A 1 501 ? -27.266 0.651 12.148 1 96 501 ARG A C 1
ATOM 3900 O O . ARG A 1 501 ? -27.641 1.798 11.914 1 96 501 ARG A O 1
ATOM 3907 N N . LEU A 1 502 ? -27.078 -0.232 11.227 1 95.38 502 LEU A N 1
ATOM 3908 C CA . LEU A 1 502 ? -27.281 0.059 9.812 1 95.38 502 LEU A CA 1
ATOM 3909 C C . LEU A 1 502 ? -28.391 -0.816 9.234 1 95.38 502 LEU A C 1
ATOM 3911 O O . LEU A 1 502 ? -28.406 -2.027 9.461 1 95.38 502 LEU A O 1
ATOM 3915 N N . ASN A 1 503 ? -29.312 -0.209 8.555 1 94.56 503 ASN A N 1
ATOM 3916 C CA . ASN A 1 503 ? -30.375 -0.935 7.859 1 94.56 503 ASN A CA 1
ATOM 3917 C C . ASN A 1 503 ? -30 -1.219 6.41 1 94.56 503 ASN A C 1
ATOM 3919 O O . ASN A 1 503 ? -30.344 -0.448 5.512 1 94.56 503 ASN A O 1
ATOM 3923 N N . LEU A 1 504 ? -29.547 -2.391 6.164 1 92.75 504 LEU A N 1
ATOM 3924 C CA . LEU A 1 504 ? -29.062 -2.76 4.84 1 92.75 504 LEU A CA 1
ATOM 3925 C C . LEU A 1 504 ? -30.203 -2.902 3.85 1 92.75 504 LEU A C 1
ATOM 3927 O O . LEU A 1 504 ? -30.031 -2.666 2.652 1 92.75 504 LEU A O 1
ATOM 3931 N N . GLU A 1 505 ? -31.406 -3.186 4.344 1 90.44 505 GLU A N 1
ATOM 3932 C CA . GLU A 1 505 ? -32.562 -3.432 3.475 1 90.44 505 GLU A CA 1
ATOM 3933 C C . GLU A 1 505 ? -33.062 -2.133 2.863 1 90.44 505 GLU A C 1
ATOM 3935 O O . GLU A 1 505 ? -33.688 -2.146 1.801 1 90.44 505 GLU A O 1
ATOM 3940 N N . GLU A 1 506 ? -32.75 -1.061 3.531 1 90.06 506 GLU A N 1
ATOM 3941 C CA . GLU A 1 506 ? -33.25 0.227 3.064 1 90.06 506 GLU A CA 1
ATOM 3942 C C . GLU A 1 506 ? -32.281 0.888 2.1 1 90.06 506 GLU A C 1
ATOM 3944 O O . GLU A 1 506 ? -32.594 1.91 1.488 1 90.06 506 GLU A O 1
ATOM 3949 N N . MET A 1 507 ? -31.156 0.227 1.874 1 93 507 MET A N 1
ATOM 3950 C CA . MET A 1 507 ? -30.141 0.827 1.012 1 93 507 MET A CA 1
ATOM 3951 C C . MET A 1 507 ? -30.469 0.589 -0.459 1 93 507 MET A C 1
ATOM 3953 O O . MET A 1 507 ? -31.125 -0.4 -0.803 1 93 507 MET A O 1
ATOM 3957 N N . GLN A 1 508 ? -30.188 1.635 -1.226 1 91.31 508 GLN A N 1
ATOM 3958 C CA . GLN A 1 508 ? -30.375 1.56 -2.67 1 91.31 508 GLN A CA 1
ATOM 3959 C C . GLN A 1 508 ? -29.141 2.059 -3.416 1 91.31 508 GLN A C 1
ATOM 3961 O O . GLN A 1 508 ? -28.594 3.113 -3.086 1 91.31 508 GLN A O 1
ATOM 3966 N N . TRP A 1 509 ? -28.734 1.263 -4.328 1 91.31 509 TRP A N 1
ATOM 3967 C CA . TRP A 1 509 ? -27.531 1.614 -5.074 1 91.31 509 TRP A CA 1
ATOM 3968 C C . TRP A 1 509 ? -27.875 1.991 -6.512 1 91.31 509 TRP A C 1
ATOM 3970 O O . TRP A 1 509 ? -29.031 2.268 -6.832 1 91.31 509 TRP A O 1
ATOM 3980 N N . SER A 1 510 ? -26.812 2.113 -7.379 1 84.88 510 SER A N 1
ATOM 3981 C CA . SER A 1 510 ? -27 2.623 -8.734 1 84.88 510 SER A CA 1
ATOM 3982 C C . SER A 1 510 ? -28.078 1.831 -9.477 1 84.88 510 SER A C 1
ATOM 3984 O O . SER A 1 510 ? -28.047 0.598 -9.484 1 84.88 510 SER A O 1
ATOM 3986 N N . GLY A 1 511 ? -29.031 2.508 -10.094 1 80.75 511 GLY A N 1
ATOM 3987 C CA . GLY A 1 511 ? -30.094 1.89 -10.883 1 80.75 511 GLY A CA 1
ATOM 3988 C C . GLY A 1 511 ? -31.188 1.288 -10.031 1 80.75 511 GLY A C 1
ATOM 3989 O O . GLY A 1 511 ? -32.062 0.582 -10.547 1 80.75 511 GLY A O 1
ATOM 3990 N N . GLY A 1 512 ? -31.109 1.562 -8.656 1 79.88 512 GLY A N 1
ATOM 3991 C CA . GLY A 1 512 ? -32.156 1.062 -7.766 1 79.88 512 GLY A CA 1
ATOM 3992 C C . GLY A 1 512 ? -31.875 -0.341 -7.258 1 79.88 512 GLY A C 1
ATOM 3993 O O . GLY A 1 512 ? -32.75 -1.005 -6.73 1 79.88 512 GLY A O 1
ATOM 3994 N N . ASP A 1 513 ? -30.641 -0.766 -7.375 1 85.88 513 ASP A N 1
ATOM 3995 C CA . ASP A 1 513 ? -30.25 -2.098 -6.922 1 85.88 513 ASP A CA 1
ATOM 3996 C C . ASP A 1 513 ? -30.203 -2.17 -5.398 1 85.88 513 ASP A C 1
ATOM 3998 O O . ASP A 1 513 ? -29.719 -1.248 -4.742 1 85.88 513 ASP A O 1
ATOM 4002 N N . LYS A 1 514 ? -30.734 -3.242 -4.852 1 87.81 514 LYS A N 1
ATOM 4003 C CA . LYS A 1 514 ? -30.797 -3.393 -3.4 1 87.81 514 LYS A CA 1
ATOM 4004 C C . LYS A 1 514 ? -29.609 -4.211 -2.885 1 87.81 514 LYS A C 1
ATOM 4006 O O . LYS A 1 514 ? -29.312 -4.199 -1.688 1 87.81 514 LYS A O 1
ATOM 4011 N N . LEU A 1 515 ? -28.938 -4.785 -3.812 1 91.19 515 LEU A N 1
ATOM 4012 C CA . LEU A 1 515 ? -27.781 -5.57 -3.387 1 91.19 515 LEU A CA 1
ATOM 4013 C C . LEU A 1 515 ? -26.547 -4.695 -3.256 1 91.19 515 LEU A C 1
ATOM 4015 O O . LEU A 1 515 ? -26.266 -3.871 -4.133 1 91.19 515 LEU A O 1
ATOM 4019 N N . VAL A 1 516 ? -25.859 -4.898 -2.172 1 93.81 516 VAL A N 1
ATOM 4020 C CA . VAL A 1 516 ? -24.656 -4.113 -1.901 1 93.81 516 VAL A CA 1
ATOM 4021 C C . VAL A 1 516 ? -23.578 -4.469 -2.912 1 93.81 516 VAL A C 1
ATOM 4023 O O . VAL A 1 516 ? -23.219 -5.641 -3.059 1 93.81 516 VAL A O 1
ATOM 4026 N N . PRO A 1 517 ? -23.156 -3.531 -3.67 1 94.81 517 PRO A N 1
ATOM 4027 C CA . PRO A 1 517 ? -22.062 -3.805 -4.602 1 94.81 517 PRO A CA 1
ATOM 4028 C C . PRO A 1 517 ? -20.781 -4.234 -3.896 1 94.81 517 PRO A C 1
ATOM 4030 O O . PRO A 1 517 ? -20.531 -3.822 -2.762 1 94.81 517 PRO A O 1
ATOM 4033 N N . ASP A 1 518 ? -19.906 -5.012 -4.562 1 94.06 518 ASP A N 1
ATOM 4034 C CA . ASP A 1 518 ? -18.688 -5.539 -3.963 1 94.06 518 ASP A CA 1
ATOM 4035 C C . ASP A 1 518 ? -17.531 -4.543 -4.086 1 94.06 518 ASP A C 1
ATOM 4037 O O . ASP A 1 518 ? -17.438 -3.816 -5.078 1 94.06 518 ASP A O 1
ATOM 4041 N N . SER A 1 519 ? -16.781 -4.414 -3.121 1 96.5 519 SER A N 1
ATOM 4042 C CA . SER A 1 519 ? -15.477 -3.748 -3.098 1 96.5 519 SER A CA 1
ATOM 4043 C C . SER A 1 519 ? -14.43 -4.609 -2.402 1 96.5 519 SER A C 1
ATOM 4045 O O . SER A 1 519 ? -14.141 -4.414 -1.22 1 96.5 519 SER A O 1
ATOM 4047 N N . ILE A 1 520 ? -13.953 -5.578 -3.105 1 94.75 520 ILE A N 1
ATOM 4048 C CA . ILE A 1 520 ? -13.047 -6.582 -2.566 1 94.75 520 ILE A CA 1
ATOM 4049 C C . ILE A 1 520 ? -11.789 -6.668 -3.438 1 94.75 520 ILE A C 1
ATOM 4051 O O . ILE A 1 520 ? -11.836 -6.363 -4.633 1 94.75 520 ILE A O 1
ATOM 4055 N N . CYS A 1 521 ? -10.703 -7 -2.861 1 91.38 521 CYS A N 1
ATOM 4056 C CA . CYS A 1 521 ? -9.438 -7.066 -3.58 1 91.38 521 CYS A CA 1
ATOM 4057 C C . CYS A 1 521 ? -9.414 -8.25 -4.535 1 91.38 521 CYS A C 1
ATOM 4059 O O . CYS A 1 521 ? -9.109 -8.094 -5.719 1 91.38 521 CYS A O 1
ATOM 4061 N N . SER A 1 522 ? -9.641 -9.492 -3.988 1 91.06 522 SER A N 1
ATOM 4062 C CA . SER A 1 522 ? -9.648 -10.711 -4.785 1 91.06 522 SER A CA 1
ATOM 4063 C C . SER A 1 522 ? -10.953 -11.477 -4.617 1 91.06 522 SER A C 1
ATOM 4065 O O . SER A 1 522 ? -11.453 -11.625 -3.498 1 91.06 522 SER A O 1
ATOM 4067 N N . PHE A 1 523 ? -11.508 -11.914 -5.707 1 91.25 523 PHE A N 1
ATOM 4068 C CA . PHE A 1 523 ? -12.703 -12.734 -5.672 1 91.25 523 PHE A CA 1
ATOM 4069 C C . PHE A 1 523 ? -12.391 -14.133 -5.152 1 91.25 523 PHE A C 1
ATOM 4071 O O . PHE A 1 523 ? -11.242 -14.586 -5.223 1 91.25 523 PHE A O 1
ATOM 4078 N N . PRO A 1 524 ? -13.383 -14.789 -4.578 1 91.56 524 PRO A N 1
ATOM 4079 C CA . PRO A 1 524 ? -13.156 -16.156 -4.113 1 91.56 524 PRO A CA 1
ATOM 4080 C C . PRO A 1 524 ? -12.758 -17.109 -5.242 1 91.56 524 PRO A C 1
ATOM 4082 O O . PRO A 1 524 ? -13.273 -16.984 -6.359 1 91.56 524 PRO A O 1
ATOM 4085 N N . CYS A 1 525 ? -11.844 -17.938 -4.906 1 93.5 525 CYS A N 1
ATOM 4086 C CA . CYS A 1 525 ? -11.336 -18.875 -5.902 1 93.5 525 CYS A CA 1
ATOM 4087 C C . CYS A 1 525 ? -12.375 -19.938 -6.238 1 93.5 525 CYS A C 1
ATOM 4089 O O . CYS A 1 525 ? -13.219 -20.266 -5.406 1 93.5 525 CYS A O 1
ATOM 4091 N N . GLN A 1 526 ? -12.359 -20.438 -7.457 1 93.25 526 GLN A N 1
ATOM 4092 C CA . GLN A 1 526 ? -13.219 -21.531 -7.883 1 93.25 526 GLN A CA 1
ATOM 4093 C C . GLN A 1 526 ? -12.773 -22.859 -7.25 1 93.25 526 GLN A C 1
ATOM 4095 O O . GLN A 1 526 ? -11.633 -22.984 -6.797 1 93.25 526 GLN A O 1
ATOM 4100 N N . PRO A 1 527 ? -13.781 -23.75 -7.215 1 93.19 527 PRO A N 1
ATOM 4101 C CA . PRO A 1 527 ? -13.383 -25.062 -6.684 1 93.19 527 PRO A CA 1
ATOM 4102 C C . PRO A 1 527 ? -12.227 -25.688 -7.465 1 93.19 527 PRO A C 1
ATOM 4104 O O . PRO A 1 527 ? -12.211 -25.641 -8.695 1 93.19 527 PRO A O 1
ATOM 4107 N N . GLY A 1 528 ? -11.234 -26.219 -6.824 1 94.31 528 GLY A N 1
ATOM 4108 C CA . GLY A 1 528 ? -10.078 -26.844 -7.441 1 94.31 528 GLY A CA 1
ATOM 4109 C C . GLY A 1 528 ? -8.875 -25.906 -7.523 1 94.31 528 GLY A C 1
ATOM 4110 O O . GLY A 1 528 ? -7.801 -26.312 -7.961 1 94.31 528 GLY A O 1
ATOM 4111 N N . GLU A 1 529 ? -9.125 -24.688 -7.109 1 93.25 529 GLU A N 1
ATOM 4112 C CA . GLU A 1 529 ? -8.039 -23.703 -7.133 1 93.25 529 GLU A CA 1
ATOM 4113 C C . GLU A 1 529 ? -7.555 -23.391 -5.719 1 93.25 529 GLU A C 1
ATOM 4115 O O . GLU A 1 529 ? -8.352 -23.328 -4.785 1 93.25 529 GLU A O 1
ATOM 4120 N N . ARG A 1 530 ? -6.27 -23.328 -5.562 1 93.25 530 ARG A N 1
ATOM 4121 C CA . ARG A 1 530 ? -5.707 -22.953 -4.27 1 93.25 530 ARG A CA 1
ATOM 4122 C C . ARG A 1 530 ? -5.402 -21.469 -4.219 1 93.25 530 ARG A C 1
ATOM 4124 O O . ARG A 1 530 ? -5.133 -20.844 -5.25 1 93.25 530 ARG A O 1
ATOM 4131 N N . LYS A 1 531 ? -5.445 -20.938 -2.955 1 91.56 531 LYS A N 1
ATOM 4132 C CA . LYS A 1 531 ? -5.172 -19.516 -2.725 1 91.56 531 LYS A CA 1
ATOM 4133 C C . LYS A 1 531 ? -3.691 -19.281 -2.43 1 91.56 531 LYS A C 1
ATOM 4135 O O . LYS A 1 531 ? -3.104 -19.969 -1.592 1 91.56 531 LYS A O 1
ATOM 4140 N N . LYS A 1 532 ? -3.143 -18.359 -3.156 1 88.81 532 LYS A N 1
ATOM 4141 C CA . LYS A 1 532 ? -1.792 -17.891 -2.867 1 88.81 532 LYS A CA 1
ATOM 4142 C C . LYS A 1 532 ? -1.799 -16.422 -2.443 1 88.81 532 LYS A C 1
ATOM 4144 O O . LYS A 1 532 ? -2.037 -15.539 -3.264 1 88.81 532 LYS A O 1
ATOM 4149 N N . MET A 1 533 ? -1.437 -16.219 -1.214 1 86.62 533 MET A N 1
ATOM 4150 C CA . MET A 1 533 ? -1.538 -14.875 -0.635 1 86.62 533 MET A CA 1
ATOM 4151 C C . MET A 1 533 ? -0.46 -13.953 -1.199 1 86.62 533 MET A C 1
ATOM 4153 O O . MET A 1 533 ? 0.653 -14.398 -1.485 1 86.62 533 MET A O 1
ATOM 4157 N N . VAL A 1 534 ? -0.833 -12.688 -1.305 1 79.12 534 VAL A N 1
ATOM 4158 C CA . VAL A 1 534 ? 0.109 -11.664 -1.755 1 79.12 534 VAL A CA 1
ATOM 4159 C C . VAL A 1 534 ? 0.843 -11.07 -0.555 1 79.12 534 VAL A C 1
ATOM 4161 O O . VAL A 1 534 ? 0.22 -10.719 0.449 1 79.12 534 VAL A O 1
ATOM 4164 N N . LYS A 1 535 ? 2.16 -10.945 -0.637 1 72.56 535 LYS A N 1
ATOM 4165 C CA . LYS A 1 535 ? 2.953 -10.398 0.46 1 72.56 535 LYS A CA 1
ATOM 4166 C C . LYS A 1 535 ? 2.697 -8.906 0.632 1 72.56 535 LYS A C 1
ATOM 4168 O O . LYS A 1 535 ? 2.725 -8.148 -0.341 1 72.56 535 LYS A O 1
ATOM 4173 N N . GLY A 1 536 ? 2.328 -8.453 1.764 1 71.75 536 GLY A N 1
ATOM 4174 C CA . GLY A 1 536 ? 2.174 -7.039 2.055 1 71.75 536 GLY A CA 1
ATOM 4175 C C . GLY A 1 536 ? 0.727 -6.586 2.072 1 71.75 536 GLY A C 1
ATOM 4176 O O . GLY A 1 536 ? 0.404 -5.547 2.646 1 71.75 536 GLY A O 1
ATOM 4177 N N . VAL A 1 537 ? -0.083 -7.281 1.295 1 79.94 537 VAL A N 1
ATOM 4178 C CA . VAL A 1 537 ? -1.499 -6.934 1.27 1 79.94 537 VAL A CA 1
ATOM 4179 C C . VAL A 1 537 ? -2.338 -8.148 1.658 1 79.94 537 VAL A C 1
ATOM 4181 O O . VAL A 1 537 ? -2.777 -8.914 0.793 1 79.94 537 VAL A O 1
ATOM 4184 N N . PRO A 1 538 ? -2.697 -8.25 2.852 1 84.06 538 PRO A N 1
ATOM 4185 C CA . PRO A 1 538 ? -3.365 -9.445 3.357 1 84.06 538 PRO A CA 1
ATOM 4186 C C . PRO A 1 538 ? -4.754 -9.648 2.758 1 84.06 538 PRO A C 1
ATOM 4188 O O . PRO A 1 538 ? -5.305 -10.75 2.818 1 84.06 538 PRO A O 1
ATOM 4191 N N . CYS A 1 539 ? -5.328 -8.609 2.182 1 89.12 539 CYS A N 1
ATOM 4192 C CA . CYS A 1 539 ? -6.684 -8.711 1.646 1 89.12 539 CYS A CA 1
ATOM 4193 C C . CYS A 1 539 ? -6.668 -9.289 0.234 1 89.12 539 CYS A C 1
ATOM 4195 O O . CYS A 1 539 ? -7.715 -9.656 -0.301 1 89.12 539 CYS A O 1
ATOM 4197 N N . CYS A 1 540 ? -5.48 -9.469 -0.374 1 88.31 540 CYS A N 1
ATOM 4198 C CA . CYS A 1 540 ? -5.395 -9.867 -1.772 1 88.31 540 CYS A CA 1
ATOM 4199 C C . CYS A 1 540 ? -4.738 -11.234 -1.905 1 88.31 540 CYS A C 1
ATOM 4201 O O . CYS A 1 540 ? -3.848 -11.578 -1.125 1 88.31 540 CYS A O 1
ATOM 4203 N N . TRP A 1 541 ? -5.238 -12.109 -2.818 1 89.56 541 TRP A N 1
ATOM 4204 C CA . TRP A 1 541 ? -4.656 -13.414 -3.117 1 89.56 541 TRP A CA 1
ATOM 4205 C C . TRP A 1 541 ? -4.832 -13.766 -4.59 1 89.56 541 TRP A C 1
ATOM 4207 O O . TRP A 1 541 ? -5.578 -13.094 -5.309 1 89.56 541 TRP A O 1
ATOM 4217 N N . HIS A 1 542 ? -4.066 -14.711 -5.133 1 87.62 542 HIS A N 1
ATOM 4218 C CA . HIS A 1 542 ? -4.191 -15.273 -6.477 1 87.62 542 HIS A CA 1
ATOM 4219 C C . HIS A 1 542 ? -4.699 -16.703 -6.43 1 87.62 542 HIS A C 1
ATOM 4221 O O . HIS A 1 542 ? -4.406 -17.453 -5.488 1 87.62 542 HIS A O 1
ATOM 4227 N N . CYS A 1 543 ? -5.535 -16.969 -7.449 1 90.12 543 CYS A N 1
ATOM 4228 C CA . CYS A 1 543 ? -6.062 -18.328 -7.559 1 90.12 543 CYS A CA 1
ATOM 4229 C C . CYS A 1 543 ? -5.234 -19.172 -8.531 1 90.12 543 CYS A C 1
ATOM 4231 O O . CYS A 1 543 ? -4.988 -18.75 -9.664 1 90.12 543 CYS A O 1
ATOM 4233 N N . GLU A 1 544 ? -4.699 -20.312 -8.031 1 88 544 GLU A N 1
ATOM 4234 C CA . GLU A 1 544 ? -3.924 -21.234 -8.852 1 88 544 GLU A CA 1
ATOM 4235 C C . GLU A 1 544 ? -4.617 -22.594 -8.961 1 88 544 GLU A C 1
ATOM 4237 O O . GLU A 1 544 ? -4.988 -23.188 -7.945 1 88 544 GLU A O 1
ATOM 4242 N N . LEU A 1 545 ? -4.781 -23.031 -10.141 1 89.62 545 LEU A N 1
ATOM 4243 C CA . LEU A 1 545 ? -5.43 -24.312 -10.391 1 89.62 545 LEU A CA 1
ATOM 4244 C C . LEU A 1 545 ? -4.531 -25.469 -9.969 1 89.62 545 LEU A C 1
ATOM 4246 O O . LEU A 1 545 ? -3.334 -25.469 -10.258 1 89.62 545 LEU A O 1
ATOM 4250 N N . CYS A 1 546 ? -5.164 -26.438 -9.195 1 92 546 CYS A N 1
ATOM 4251 C CA . CYS A 1 546 ? -4.469 -27.703 -8.945 1 92 546 CYS A CA 1
ATOM 4252 C C . CYS A 1 546 ? -4.449 -28.562 -10.195 1 92 546 CYS A C 1
ATOM 4254 O O . CYS A 1 546 ? -5.379 -29.344 -10.438 1 92 546 CYS A O 1
ATOM 4256 N N . ASP A 1 547 ? -3.359 -28.562 -10.852 1 86.81 547 ASP A N 1
ATOM 4257 C CA . ASP A 1 547 ? -3.279 -29.172 -12.172 1 86.81 547 ASP A CA 1
ATOM 4258 C C . ASP A 1 547 ? -2.875 -30.641 -12.07 1 86.81 547 ASP A C 1
ATOM 4260 O O . ASP A 1 547 ? -2.359 -31.078 -11.039 1 86.81 547 ASP A O 1
ATOM 4264 N N . GLY A 1 548 ? -3.227 -31.406 -13.172 1 88.5 548 GLY A N 1
ATOM 4265 C CA . GLY A 1 548 ? -2.844 -32.812 -13.273 1 88.5 548 GLY A CA 1
ATOM 4266 C C . GLY A 1 548 ? -3.633 -33.719 -12.344 1 88.5 548 GLY A C 1
ATOM 4267 O O . GLY A 1 548 ? -4.863 -33.719 -12.367 1 88.5 548 GLY A O 1
ATOM 4268 N N . TYR A 1 549 ? -2.824 -34.438 -11.5 1 93.06 549 TYR A N 1
ATOM 4269 C CA . TYR A 1 549 ? -3.422 -35.406 -10.602 1 93.06 549 TYR A CA 1
ATOM 4270 C C . TYR A 1 549 ? -3.537 -34.875 -9.188 1 93.06 549 TYR A C 1
ATOM 4272 O O . TYR A 1 549 ? -3.697 -35.625 -8.227 1 93.06 549 TYR A O 1
ATOM 4280 N N . GLN A 1 550 ? -3.529 -33.562 -9.203 1 93.75 550 GLN A N 1
ATOM 4281 C CA . GLN A 1 550 ? -3.625 -32.906 -7.906 1 93.75 550 GLN A CA 1
ATOM 4282 C C . GLN A 1 550 ? -5.059 -32.469 -7.613 1 93.75 550 GLN A C 1
ATOM 4284 O O . GLN A 1 550 ? -5.848 -32.25 -8.531 1 93.75 550 GLN A O 1
ATOM 4289 N N . TYR A 1 551 ? -5.418 -32.469 -6.367 1 95.25 551 TYR A N 1
ATOM 4290 C CA . TYR A 1 551 ? -6.711 -32 -5.895 1 95.25 551 TYR A CA 1
ATOM 4291 C C . TYR A 1 551 ? -6.535 -31.016 -4.742 1 95.25 551 TYR A C 1
ATOM 4293 O O . TYR A 1 551 ? -5.469 -30.953 -4.125 1 95.25 551 TYR A O 1
ATOM 4301 N N . GLN A 1 552 ? -7.551 -30.25 -4.539 1 94.38 552 GLN A N 1
ATOM 4302 C CA . GLN A 1 552 ? -7.512 -29.234 -3.498 1 94.38 552 GLN A CA 1
ATOM 4303 C C . GLN A 1 552 ? -7.859 -29.828 -2.135 1 94.38 552 GLN A C 1
ATOM 4305 O O . GLN A 1 552 ? -8.977 -30.281 -1.916 1 94.38 552 GLN A O 1
ATOM 4310 N N . VAL A 1 553 ? -6.844 -29.844 -1.181 1 93.44 553 VAL A N 1
ATOM 4311 C CA . VAL A 1 553 ? -7.074 -30.375 0.158 1 93.44 553 VAL A CA 1
ATOM 4312 C C . VAL A 1 553 ? -7.676 -29.297 1.05 1 93.44 553 VAL A C 1
ATOM 4314 O O . VAL A 1 553 ? -8.68 -29.516 1.723 1 93.44 553 VAL A O 1
ATOM 4317 N N . ASP A 1 554 ? -6.961 -28.25 1.045 1 92.44 554 ASP A N 1
ATOM 4318 C CA . ASP A 1 554 ? -7.398 -27.078 1.789 1 92.44 554 ASP A CA 1
ATOM 4319 C C . ASP A 1 554 ? -7.375 -25.828 0.906 1 92.44 554 ASP A C 1
ATOM 4321 O O . ASP A 1 554 ? -7.125 -25.922 -0.297 1 92.44 554 ASP A O 1
ATOM 4325 N N . GLU A 1 555 ? -7.734 -24.719 1.489 1 91.75 555 GLU A N 1
ATOM 4326 C CA . GLU A 1 555 ? -7.805 -23.453 0.746 1 91.75 555 GLU A CA 1
ATOM 4327 C C . GLU A 1 555 ? -6.426 -23.031 0.254 1 91.75 555 GLU A C 1
ATOM 4329 O O . GLU A 1 555 ? -6.312 -22.297 -0.726 1 91.75 555 GLU A O 1
ATOM 4334 N N . PHE A 1 556 ? -5.336 -23.641 0.762 1 92.19 556 PHE A N 1
ATOM 4335 C CA . PHE A 1 556 ? -4.016 -23.094 0.454 1 92.19 556 PHE A CA 1
ATOM 4336 C C . PHE A 1 556 ? -3.104 -24.172 -0.102 1 92.19 556 PHE A C 1
ATOM 4338 O O . PHE A 1 556 ? -2.002 -23.891 -0.573 1 92.19 556 PHE A O 1
ATOM 4345 N N . THR A 1 557 ? -3.592 -25.453 -0.149 1 93.62 557 THR A N 1
ATOM 4346 C CA . THR A 1 557 ? -2.656 -26.531 -0.46 1 93.62 557 THR A CA 1
ATOM 4347 C C . THR A 1 557 ? -3.26 -27.484 -1.481 1 93.62 557 THR A C 1
ATOM 4349 O O . THR A 1 557 ? -4.461 -27.781 -1.44 1 93.62 557 THR A O 1
ATOM 4352 N N . CYS A 1 558 ? -2.4 -27.859 -2.469 1 93.94 558 CYS A N 1
ATOM 4353 C CA . CYS A 1 558 ? -2.715 -28.906 -3.424 1 93.94 558 CYS A CA 1
ATOM 4354 C C . CYS A 1 558 ? -1.914 -30.172 -3.125 1 93.94 558 CYS A C 1
ATOM 4356 O O . CYS A 1 558 ? -0.747 -30.094 -2.736 1 93.94 558 CYS A O 1
ATOM 4358 N N . GLU A 1 559 ? -2.59 -31.328 -3.184 1 94.5 559 GLU A N 1
ATOM 4359 C CA . GLU A 1 559 ? -1.917 -32.625 -3.01 1 94.5 559 GLU A CA 1
ATOM 4360 C C . GLU A 1 559 ? -2.229 -33.562 -4.168 1 94.5 559 GLU A C 1
ATOM 4362 O O . GLU A 1 559 ? -3.252 -33.406 -4.84 1 94.5 559 GLU A O 1
ATOM 4367 N N . THR A 1 560 ? -1.294 -34.438 -4.391 1 93.94 560 THR A N 1
ATOM 4368 C CA . THR A 1 560 ? -1.476 -35.406 -5.461 1 93.94 560 THR A CA 1
ATOM 4369 C C . THR A 1 560 ? -2.34 -36.594 -4.988 1 93.94 560 THR A C 1
ATOM 4371 O O . THR A 1 560 ? -2.172 -37.062 -3.873 1 93.94 560 THR A O 1
ATOM 4374 N N . CYS A 1 561 ? -3.322 -36.969 -5.824 1 95.12 561 CYS A N 1
ATOM 4375 C CA . CYS A 1 561 ? -4.133 -38.156 -5.523 1 95.12 561 CYS A CA 1
ATOM 4376 C C . CYS A 1 561 ? -3.275 -39.406 -5.484 1 95.12 561 CYS A C 1
ATOM 4378 O O . CYS A 1 561 ? -2.275 -39.5 -6.195 1 95.12 561 CYS A O 1
ATOM 4380 N N . PRO A 1 562 ? -3.613 -40.312 -4.605 1 92.62 562 PRO A N 1
ATOM 4381 C CA . PRO A 1 562 ? -2.912 -41.594 -4.633 1 92.62 562 PRO A CA 1
ATOM 4382 C C . PRO A 1 562 ? -2.979 -42.25 -6 1 92.62 562 PRO A C 1
ATOM 4384 O O . PRO A 1 562 ? -3.848 -41.938 -6.812 1 92.62 562 PRO A O 1
ATOM 4387 N N . SER A 1 563 ? -2.088 -43.188 -6.34 1 89.12 563 SER A N 1
ATOM 4388 C CA . SER A 1 563 ? -1.932 -43.812 -7.648 1 89.12 563 SER A CA 1
ATOM 4389 C C . SER A 1 563 ? -3.203 -44.562 -8.07 1 89.12 563 SER A C 1
ATOM 4391 O O . SER A 1 563 ? -3.459 -44.719 -9.258 1 89.12 563 SER A O 1
ATOM 4393 N N . ASP A 1 564 ? -4.055 -44.938 -7.055 1 92.56 564 ASP A N 1
ATOM 4394 C CA . ASP A 1 564 ? -5.254 -45.688 -7.371 1 92.56 564 ASP A CA 1
ATOM 4395 C C . ASP A 1 564 ? -6.453 -44.781 -7.578 1 92.56 564 ASP A C 1
ATOM 4397 O O . ASP A 1 564 ? -7.539 -45.219 -7.949 1 92.56 564 ASP A O 1
ATOM 4401 N N . MET A 1 565 ? -6.176 -43.562 -7.375 1 95.06 565 MET A N 1
ATOM 4402 C CA . MET A 1 565 ? -7.285 -42.625 -7.453 1 95.06 565 MET A CA 1
ATOM 4403 C C . MET A 1 565 ? -6.973 -41.5 -8.438 1 95.06 565 MET A C 1
ATOM 4405 O O . MET A 1 565 ? -5.836 -41.375 -8.898 1 95.06 565 MET A O 1
ATOM 4409 N N . ARG A 1 566 ? -8.023 -40.781 -8.906 1 95.06 566 ARG A N 1
ATOM 4410 C CA . ARG A 1 566 ? -7.945 -39.625 -9.781 1 95.06 566 ARG A CA 1
ATOM 4411 C C . ARG A 1 566 ? -8.812 -38.469 -9.258 1 95.06 566 ARG A C 1
ATOM 4413 O O . ARG A 1 566 ? -9.734 -38.719 -8.469 1 95.06 566 ARG A O 1
ATOM 4420 N N . PRO A 1 567 ? -8.508 -37.281 -9.703 1 95.31 567 PRO A N 1
ATOM 4421 C CA . PRO A 1 567 ? -9.281 -36.156 -9.18 1 95.31 567 PRO A CA 1
ATOM 4422 C C . PRO A 1 567 ? -10.68 -36.062 -9.789 1 95.31 567 PRO A C 1
ATOM 4424 O O . PRO A 1 567 ? -10.883 -36.469 -10.945 1 95.31 567 PRO A O 1
ATOM 4427 N N . VAL A 1 568 ? -11.672 -35.562 -9.016 1 94.56 568 VAL A N 1
ATOM 4428 C CA . VAL A 1 568 ? -13.008 -35.281 -9.516 1 94.56 568 VAL A CA 1
ATOM 4429 C C . VAL A 1 568 ? -12.961 -34.094 -10.484 1 94.56 568 VAL A C 1
ATOM 4431 O O . VAL A 1 568 ? -11.992 -33.344 -10.484 1 94.56 568 VAL A O 1
ATOM 4434 N N . PRO A 1 569 ? -13.891 -33.969 -11.352 1 91.56 569 PRO A N 1
ATOM 4435 C CA . PRO A 1 569 ? -13.859 -32.875 -12.336 1 91.56 569 PRO A CA 1
ATOM 4436 C C . PRO A 1 569 ? -13.695 -31.516 -11.695 1 91.56 569 PRO A C 1
ATOM 4438 O O . PRO A 1 569 ? -13.031 -30.641 -12.258 1 91.56 569 PRO A O 1
ATOM 4441 N N . ASN A 1 570 ? -14.188 -31.297 -10.484 1 92.62 570 ASN A N 1
ATOM 4442 C CA . ASN A 1 570 ? -14.039 -30.016 -9.789 1 92.62 570 ASN A CA 1
ATOM 4443 C C . ASN A 1 570 ? -12.773 -29.984 -8.938 1 92.62 570 ASN A C 1
ATOM 4445 O O . ASN A 1 570 ? -12.445 -28.953 -8.344 1 92.62 570 ASN A O 1
ATOM 4449 N N . ARG A 1 571 ? -12.055 -31.141 -8.812 1 93.75 571 ARG A N 1
ATOM 4450 C CA . ARG A 1 571 ? -10.75 -31.281 -8.188 1 93.75 571 ARG A CA 1
ATOM 4451 C C . ARG A 1 571 ? -10.812 -30.953 -6.699 1 93.75 571 ARG A C 1
ATOM 4453 O O . ARG A 1 571 ? -9.891 -30.359 -6.148 1 93.75 571 ARG A O 1
ATOM 4460 N N . THR A 1 572 ? -11.93 -31.25 -5.988 1 94.25 572 THR A N 1
ATOM 4461 C CA . THR A 1 572 ? -12.07 -31.016 -4.551 1 94.25 572 THR A CA 1
ATOM 4462 C C . THR A 1 572 ? -11.828 -32.312 -3.775 1 94.25 572 THR A C 1
ATOM 4464 O O . THR A 1 572 ? -11.625 -32.281 -2.561 1 94.25 572 THR A O 1
ATOM 4467 N N . ALA A 1 573 ? -11.875 -33.375 -4.531 1 94.5 573 ALA A N 1
ATOM 4468 C CA . ALA A 1 573 ? -11.672 -34.688 -3.938 1 94.5 573 ALA A CA 1
ATOM 4469 C C . ALA A 1 573 ? -11.133 -35.656 -4.969 1 94.5 573 ALA A C 1
ATOM 4471 O O . ALA A 1 573 ? -10.977 -35.312 -6.145 1 94.5 573 ALA A O 1
ATOM 4472 N N . CYS A 1 574 ? -10.633 -36.812 -4.445 1 96.12 574 CYS A N 1
ATOM 4473 C CA . CYS A 1 574 ? -10.164 -37.906 -5.316 1 96.12 574 CYS A CA 1
ATOM 4474 C C . CYS A 1 574 ? -11.234 -38.969 -5.48 1 96.12 574 CYS A C 1
ATOM 4476 O O . CYS A 1 574 ? -12.039 -39.188 -4.578 1 96.12 574 CYS A O 1
ATOM 4478 N N . ARG A 1 575 ? -11.43 -39.5 -6.605 1 95.31 575 ARG A N 1
ATOM 4479 C CA . ARG A 1 575 ? -12.32 -40.625 -6.891 1 95.31 575 ARG A CA 1
ATOM 4480 C C . ARG A 1 575 ? -11.539 -41.812 -7.41 1 95.31 575 ARG A C 1
ATOM 4482 O O . ARG A 1 575 ? -10.453 -41.688 -7.973 1 95.31 575 ARG A O 1
ATOM 4489 N N . PRO A 1 576 ? -12.016 -42.969 -7.086 1 95.31 576 PRO A N 1
ATOM 4490 C CA . PRO A 1 576 ? -11.312 -44.156 -7.559 1 95.31 576 PRO A CA 1
ATOM 4491 C C . PRO A 1 576 ? -11.266 -44.25 -9.086 1 95.31 576 PRO A C 1
ATOM 4493 O O . PRO A 1 576 ? -12.234 -43.906 -9.758 1 95.31 576 PRO A O 1
ATOM 4496 N N . THR A 1 577 ? -10.047 -44.562 -9.586 1 94.62 577 THR A N 1
ATOM 4497 C CA . THR A 1 577 ? -9.867 -44.75 -11.016 1 94.62 577 THR A CA 1
ATOM 4498 C C . THR A 1 577 ? -10.625 -46 -11.5 1 94.62 577 THR A C 1
ATOM 4500 O O . THR A 1 577 ? -10.586 -47.031 -10.859 1 94.62 577 THR A O 1
ATOM 4503 N N . PRO A 1 578 ? -11.391 -45.812 -12.609 1 93.94 578 PRO A N 1
ATOM 4504 C CA . PRO A 1 578 ? -12.141 -46.969 -13.125 1 93.94 578 PRO A CA 1
ATOM 4505 C C . PRO A 1 578 ? -11.227 -48.094 -13.57 1 93.94 578 PRO A C 1
ATOM 4507 O O . PRO A 1 578 ? -10.156 -47.844 -14.133 1 93.94 578 PRO A O 1
ATOM 4510 N N . ILE A 1 579 ? -11.609 -49.312 -13.203 1 90.69 579 ILE A N 1
ATOM 4511 C CA . ILE A 1 579 ? -10.852 -50.5 -13.539 1 90.69 579 ILE A CA 1
ATOM 4512 C C . ILE A 1 579 ? -11.43 -51.156 -14.797 1 90.69 579 ILE A C 1
ATOM 4514 O O . ILE A 1 579 ? -12.648 -51.312 -14.922 1 90.69 579 ILE A O 1
ATOM 4518 N N . ILE A 1 580 ? -10.523 -51.281 -15.75 1 83.62 580 ILE A N 1
ATOM 4519 C CA . ILE A 1 580 ? -10.945 -51.938 -16.984 1 83.62 580 ILE A CA 1
ATOM 4520 C C . ILE A 1 580 ? -10.57 -53.406 -16.922 1 83.62 580 ILE A C 1
ATOM 4522 O O . ILE A 1 580 ? -9.516 -53.75 -16.406 1 83.62 580 ILE A O 1
ATOM 4526 N N . LYS A 1 581 ? -11.547 -54.25 -17.188 1 77.81 581 LYS A N 1
ATOM 4527 C CA . LYS A 1 581 ? -11.367 -55.688 -17.312 1 77.81 581 LYS A CA 1
ATOM 4528 C C . LYS A 1 581 ? -11.781 -56.188 -18.688 1 77.81 581 LYS A C 1
ATOM 4530 O O . LYS A 1 581 ? -12.453 -55.469 -19.438 1 77.81 581 LYS A O 1
ATOM 4535 N N . LEU A 1 582 ? -11.297 -57.219 -19.062 1 74.38 582 LEU A N 1
ATOM 4536 C CA . LEU A 1 582 ? -11.695 -57.812 -20.344 1 74.38 582 LEU A CA 1
ATOM 4537 C C . LEU A 1 582 ? -13.141 -58.312 -20.281 1 74.38 582 LEU A C 1
ATOM 4539 O O . LEU A 1 582 ? -13.523 -59.062 -19.391 1 74.38 582 LEU A O 1
ATOM 4543 N N . GLU A 1 583 ? -13.969 -57.719 -21.172 1 77.81 583 GLU A N 1
ATOM 4544 C CA . GLU A 1 583 ? -15.383 -58.062 -21.219 1 77.81 583 GLU A CA 1
ATOM 4545 C C . GLU A 1 583 ? -15.641 -59.188 -22.234 1 77.81 583 GLU A C 1
ATOM 4547 O O . GLU A 1 583 ? -14.93 -59.281 -23.234 1 77.81 583 GLU A O 1
ATOM 4552 N N . TRP A 1 584 ? -16.703 -60 -21.922 1 76.56 584 TRP A N 1
ATOM 4553 C CA . TRP A 1 584 ? -17.062 -61.125 -22.766 1 76.56 584 TRP A CA 1
ATOM 4554 C C . TRP A 1 584 ? -17.609 -60.656 -24.109 1 76.56 584 TRP A C 1
ATOM 4556 O O . TRP A 1 584 ? -17.516 -61.344 -25.125 1 76.56 584 TRP A O 1
ATOM 4566 N N . ASN A 1 585 ? -18.062 -59.344 -24.062 1 79.44 585 ASN A N 1
ATOM 4567 C CA . ASN A 1 585 ? -18.672 -58.844 -25.297 1 79.44 585 ASN A CA 1
ATOM 456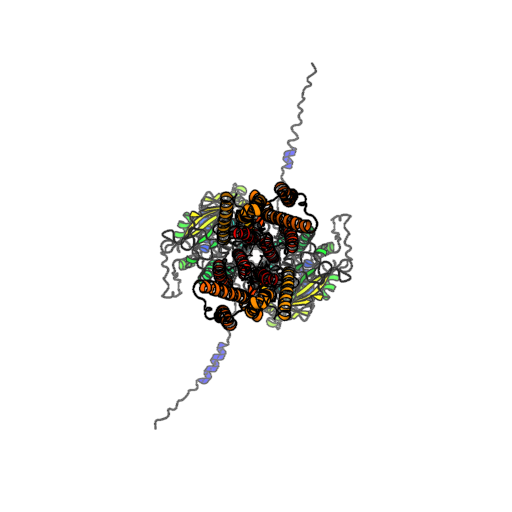8 C C . ASN A 1 585 ? -17.641 -58.125 -26.172 1 79.44 585 ASN A C 1
ATOM 4570 O O . ASN A 1 585 ? -17.953 -57.75 -27.312 1 79.44 585 ASN A O 1
ATOM 4574 N N . SER A 1 586 ? -16.484 -58.094 -25.75 1 73.06 586 SER A N 1
ATOM 4575 C CA . SER A 1 586 ? -15.445 -57.5 -26.578 1 73.06 586 SER A CA 1
ATOM 4576 C C . SER A 1 586 ? -14.992 -58.469 -27.672 1 73.06 586 SER A C 1
ATOM 4578 O O . SER A 1 586 ? -15.047 -59.688 -27.5 1 73.06 586 SER A O 1
ATOM 4580 N N . PRO A 1 587 ? -14.742 -57.875 -28.766 1 68.06 587 PRO A N 1
ATOM 4581 C CA . PRO A 1 587 ? -14.289 -58.719 -29.844 1 68.06 587 PRO A CA 1
ATOM 4582 C C . PRO A 1 587 ? -13.023 -59.5 -29.5 1 68.06 587 PRO A C 1
ATOM 4584 O O . PRO A 1 587 ? -12.805 -60.594 -30.016 1 68.06 587 PRO A O 1
ATOM 4587 N N . PHE A 1 588 ? -12.375 -59.031 -28.422 1 65 588 PHE A N 1
ATOM 4588 C CA . PHE A 1 588 ? -11.148 -59.719 -28.016 1 65 588 PHE A CA 1
ATOM 4589 C C . PHE A 1 588 ? -11.453 -60.969 -27.188 1 65 588 PHE A C 1
ATOM 4591 O O . PHE A 1 588 ? -10.602 -61.844 -27.031 1 65 588 PHE A O 1
ATOM 4598 N N . ALA A 1 589 ? -12.578 -61.031 -26.719 1 71.12 589 ALA A N 1
ATOM 4599 C CA . ALA A 1 589 ? -12.992 -62.188 -25.938 1 71.12 589 ALA A CA 1
ATOM 4600 C C . ALA A 1 589 ? -13.906 -63.094 -26.75 1 71.12 589 ALA A C 1
ATOM 4602 O O . ALA A 1 589 ? -13.82 -64.312 -26.656 1 71.12 589 ALA A O 1
ATOM 4603 N N . LEU A 1 590 ? -14.656 -62.562 -27.75 1 73.56 590 LEU A N 1
ATOM 4604 C CA . LEU A 1 590 ? -15.68 -63.312 -28.469 1 73.56 590 LEU A CA 1
ATOM 4605 C C . LEU A 1 590 ? -15.047 -64.25 -29.5 1 73.56 590 LEU A C 1
ATOM 4607 O O . LEU A 1 590 ? -15.484 -65.375 -29.656 1 73.56 590 LEU A O 1
ATOM 4611 N N . VAL A 1 591 ? -14.031 -63.781 -30.094 1 69.38 591 VAL A N 1
ATOM 4612 C CA . VAL A 1 591 ? -13.438 -64.562 -31.172 1 69.38 591 VAL A CA 1
ATOM 4613 C C . VAL A 1 591 ? -12.711 -65.75 -30.594 1 69.38 591 VAL A C 1
ATOM 4615 O O . VAL A 1 591 ? -12.992 -66.938 -30.969 1 69.38 591 VAL A O 1
ATOM 4618 N N . PRO A 1 592 ? -11.852 -65.562 -29.641 1 70.31 592 PRO A N 1
ATOM 4619 C CA . PRO A 1 592 ? -11.195 -66.75 -29.078 1 70.31 592 PRO A CA 1
ATOM 4620 C C . PRO A 1 592 ? -12.18 -67.688 -28.359 1 70.31 592 PRO A C 1
ATOM 4622 O O . PRO A 1 592 ? -12.008 -68.875 -28.375 1 70.31 592 PRO A O 1
ATOM 4625 N N . ALA A 1 593 ? -13.18 -67.25 -27.812 1 77 593 ALA A N 1
ATOM 4626 C CA . ALA A 1 593 ? -14.164 -68.062 -27.141 1 77 593 ALA A CA 1
ATOM 4627 C C . ALA A 1 593 ? -14.953 -68.938 -28.125 1 77 593 ALA A C 1
ATOM 4629 O O . ALA A 1 593 ? -15.227 -70.125 -27.859 1 77 593 ALA A O 1
ATOM 4630 N N . SER A 1 594 ? -15.273 -68.375 -29.312 1 77.06 594 SER A N 1
ATOM 4631 C CA . SER A 1 594 ? -16.016 -69.125 -30.328 1 77.06 594 SER A CA 1
ATOM 4632 C C . SER A 1 594 ? -15.156 -70.25 -30.922 1 77.06 594 SER A C 1
ATOM 4634 O O . SER A 1 594 ? -15.641 -71.375 -31.156 1 77.06 594 SER A O 1
ATOM 4636 N N . LEU A 1 595 ? -13.953 -70 -31.031 1 71.5 595 LEU A N 1
ATOM 4637 C CA . LEU A 1 595 ? -13.047 -71 -31.562 1 71.5 595 LEU A CA 1
ATOM 4638 C C . LEU A 1 595 ? -12.805 -72.125 -30.562 1 71.5 595 LEU A C 1
ATOM 4640 O O . LEU A 1 595 ? -12.695 -73.312 -30.922 1 71.5 595 LEU A O 1
ATOM 4644 N N . ALA A 1 596 ? -12.703 -71.688 -29.328 1 77.56 596 ALA A N 1
ATOM 4645 C CA . ALA A 1 596 ? -12.523 -72.688 -28.281 1 77.56 596 ALA A CA 1
ATOM 4646 C C . ALA A 1 596 ? -13.766 -73.562 -28.141 1 77.56 596 ALA A C 1
ATOM 4648 O O . ALA A 1 596 ? -13.656 -74.75 -27.906 1 77.56 596 ALA A O 1
ATOM 4649 N N . MET A 1 597 ? -14.898 -73.062 -28.422 1 82.81 597 MET A N 1
ATOM 4650 C CA . MET A 1 597 ? -16.125 -73.875 -28.344 1 82.81 597 MET A CA 1
ATOM 4651 C C . MET A 1 597 ? -16.203 -74.875 -29.5 1 82.81 597 MET A C 1
ATOM 4653 O O . MET A 1 597 ? -16.625 -76 -29.297 1 82.81 597 MET A O 1
ATOM 4657 N N . LEU A 1 598 ? -15.758 -74.438 -30.656 1 79.25 598 LEU A N 1
ATOM 4658 C CA . LEU A 1 598 ? -15.719 -75.312 -31.797 1 79.25 598 LEU A CA 1
ATOM 4659 C C . LEU A 1 598 ? -14.719 -76.438 -31.547 1 79.25 598 LEU A C 1
ATOM 4661 O O . LEU A 1 598 ? -14.969 -77.625 -31.922 1 79.25 598 LEU A O 1
ATOM 4665 N N . GLY A 1 599 ? -13.656 -76.062 -30.828 1 79.88 599 GLY A N 1
ATOM 4666 C CA . GLY A 1 599 ? -12.672 -77.062 -30.484 1 79.88 599 GLY A CA 1
ATOM 4667 C C . GLY A 1 599 ? -13.18 -78.062 -29.453 1 79.88 599 GLY A C 1
ATOM 4668 O O . GLY A 1 599 ? -12.93 -79.312 -29.578 1 79.88 599 GLY A O 1
ATOM 4669 N N . ILE A 1 600 ? -13.859 -77.688 -28.5 1 83.31 600 ILE A N 1
ATOM 4670 C CA . ILE A 1 600 ? -14.414 -78.562 -27.469 1 83.31 600 ILE A CA 1
ATOM 4671 C C . ILE A 1 600 ? -15.469 -79.5 -28.078 1 83.31 600 ILE A C 1
ATOM 4673 O O . ILE A 1 600 ? -15.5 -80.688 -27.781 1 83.31 600 ILE A O 1
ATOM 4677 N N . LEU A 1 601 ? -16.234 -78.938 -29.047 1 85.06 601 LEU A N 1
ATOM 4678 C CA . LEU A 1 601 ? -17.25 -79.75 -29.703 1 85.06 601 LEU A CA 1
ATOM 4679 C C . LEU A 1 601 ? -16.594 -80.812 -30.594 1 85.06 601 LEU A C 1
ATOM 4681 O O . LEU A 1 601 ? -17.047 -82 -30.594 1 85.06 601 LEU A O 1
ATOM 4685 N N . ALA A 1 602 ? -15.57 -80.438 -31.234 1 80.88 602 ALA A N 1
ATOM 4686 C CA . ALA A 1 602 ? -14.867 -81.375 -32.094 1 80.88 602 ALA A CA 1
ATOM 4687 C C . ALA A 1 602 ? -14.203 -82.5 -31.25 1 80.88 602 ALA A C 1
ATOM 4689 O O . ALA A 1 602 ? -14.258 -83.688 -31.609 1 80.88 602 ALA A O 1
ATOM 4690 N N . THR A 1 603 ? -13.672 -82.125 -30.062 1 83.31 603 THR A N 1
ATOM 4691 C CA . THR A 1 603 ? -13.023 -83.125 -29.188 1 83.31 603 THR A CA 1
ATOM 4692 C C . THR A 1 603 ? -14.055 -84 -28.562 1 83.31 603 THR A C 1
ATOM 4694 O O . THR A 1 603 ? -13.836 -85.25 -28.453 1 83.31 603 THR A O 1
ATOM 4697 N N . SER A 1 604 ? -15.164 -83.5 -28.25 1 86.75 604 SER A N 1
ATOM 4698 C CA . SER A 1 604 ? -16.219 -84.312 -27.656 1 86.75 604 SER A CA 1
ATOM 4699 C C . SER A 1 604 ? -16.812 -85.25 -28.688 1 86.75 604 SER A C 1
ATOM 4701 O O . SER A 1 604 ? -17.125 -86.375 -28.344 1 86.75 604 SER A O 1
ATOM 4703 N N . ALA A 1 605 ? -16.844 -84.875 -29.922 1 85.25 605 ALA A N 1
ATOM 4704 C CA . ALA A 1 605 ? -17.328 -85.75 -30.984 1 85.25 605 ALA A CA 1
ATOM 4705 C C . ALA A 1 605 ? -16.375 -86.875 -31.203 1 85.25 605 ALA A C 1
ATOM 4707 O O . ALA A 1 605 ? -16.797 -88.062 -31.391 1 85.25 605 ALA A O 1
ATOM 4708 N N . VAL A 1 606 ? -15.141 -86.625 -31.016 1 83.25 606 VAL A N 1
ATOM 4709 C CA . VAL A 1 606 ? -14.141 -87.688 -31.188 1 83.25 606 VAL A CA 1
ATOM 4710 C C . VAL A 1 606 ? -14.188 -88.625 -30 1 83.25 606 VAL A C 1
ATOM 4712 O O . VAL A 1 606 ? -14.07 -89.875 -30.172 1 83.25 606 VAL A O 1
ATOM 4715 N N . VAL A 1 607 ? -14.438 -88.125 -28.828 1 85.88 607 VAL A N 1
ATOM 4716 C CA . VAL A 1 607 ? -14.523 -89 -27.641 1 85.88 607 VAL A CA 1
ATOM 4717 C C . VAL A 1 607 ? -15.758 -89.875 -27.719 1 85.88 607 VAL A C 1
ATOM 4719 O O . VAL A 1 607 ? -15.68 -91.062 -27.422 1 85.88 607 VAL A O 1
ATOM 4722 N N . ILE A 1 608 ? -16.812 -89.375 -28.312 1 87.19 608 ILE A N 1
ATOM 4723 C CA . ILE A 1 608 ? -18.047 -90.188 -28.422 1 87.19 608 ILE A CA 1
ATOM 4724 C C . ILE A 1 608 ? -17.875 -91.25 -29.469 1 87.19 608 ILE A C 1
ATOM 4726 O O . ILE A 1 608 ? -18.312 -92.375 -29.266 1 87.19 608 ILE A O 1
ATOM 4730 N N . THR A 1 609 ? -17.188 -90.938 -30.5 1 83.12 609 THR A N 1
ATOM 4731 C CA . THR A 1 609 ? -16.938 -91.938 -31.547 1 83.12 609 THR A CA 1
ATOM 4732 C C . THR A 1 609 ? -16.031 -93 -31.031 1 83.12 609 THR A C 1
ATOM 4734 O O . THR A 1 609 ? -16.219 -94.188 -31.375 1 83.12 609 THR A O 1
ATOM 4737 N N . PHE A 1 610 ? -15.133 -92.625 -30.141 1 81.75 610 PHE A N 1
ATOM 4738 C CA . PHE A 1 610 ? -14.203 -93.625 -29.578 1 81.75 610 PHE A CA 1
ATOM 4739 C C . PHE A 1 610 ? -14.922 -94.562 -28.594 1 81.75 610 PHE A C 1
ATOM 4741 O O . PHE A 1 610 ? -14.641 -95.75 -28.547 1 81.75 610 PHE A O 1
ATOM 4748 N N . ILE A 1 611 ? -15.859 -94 -27.859 1 85.56 611 ILE A N 1
ATOM 4749 C CA . ILE A 1 611 ? -16.594 -94.812 -26.891 1 85.56 611 ILE A CA 1
ATOM 4750 C C . ILE A 1 611 ? -17.562 -95.75 -27.609 1 85.56 611 ILE A C 1
ATOM 4752 O O . ILE A 1 611 ? -17.703 -96.875 -27.234 1 85.56 611 ILE A O 1
ATOM 4756 N N . ARG A 1 612 ? -18.125 -95.375 -28.781 1 85 612 ARG A N 1
ATOM 4757 C CA . ARG A 1 612 ? -19.078 -96.188 -29.531 1 85 612 ARG A CA 1
ATOM 4758 C C . ARG A 1 612 ? -18.359 -97.312 -30.266 1 85 612 ARG A C 1
ATOM 4760 O O . ARG A 1 612 ? -18.891 -98.438 -30.359 1 85 612 ARG A O 1
ATOM 4767 N N . PHE A 1 613 ? -17.141 -97.062 -30.688 1 81.44 613 PHE A N 1
ATOM 4768 C CA . PHE A 1 613 ? -16.406 -98.062 -31.422 1 81.44 613 PHE A CA 1
ATOM 4769 C C . PHE A 1 613 ? -15.234 -98.625 -30.594 1 81.44 613 PHE A C 1
ATOM 4771 O O . PHE A 1 613 ? -14.164 -98.938 -31.125 1 81.44 613 PHE A O 1
ATOM 4778 N N . ASN A 1 614 ? -15.422 -98.688 -29.281 1 78.19 614 ASN A N 1
ATOM 4779 C CA . ASN A 1 614 ? -14.383 -99.062 -28.328 1 78.19 614 ASN A CA 1
ATOM 4780 C C . ASN A 1 614 ? -13.867 -100.438 -28.578 1 78.19 614 ASN A C 1
ATOM 4782 O O . ASN A 1 614 ? -12.703 -100.75 -28.312 1 78.19 614 ASN A O 1
ATOM 4786 N N . ASP A 1 615 ? -14.648 -101.375 -29.203 1 75.12 615 ASP A N 1
ATOM 4787 C CA . ASP A 1 615 ? -14.266 -102.75 -29.344 1 75.12 615 ASP A CA 1
ATOM 4788 C C . ASP A 1 615 ? -13.805 -103.062 -30.766 1 75.12 615 ASP A C 1
ATOM 4790 O O . ASP A 1 615 ? -13.539 -104.25 -31.094 1 75.12 615 ASP A O 1
ATOM 4794 N N . THR A 1 616 ? -13.516 -102 -31.562 1 76.62 616 THR A N 1
ATOM 4795 C CA . THR A 1 616 ? -13.008 -102.25 -32.906 1 76.62 616 THR A CA 1
ATOM 4796 C C . THR A 1 616 ? -11.484 -102.438 -32.875 1 76.62 616 THR A C 1
ATOM 4798 O O . THR A 1 616 ? -10.812 -101.812 -32.031 1 76.62 616 THR A O 1
ATOM 4801 N N . PRO A 1 617 ? -10.93 -103.312 -33.562 1 70 617 PRO A N 1
ATOM 4802 C CA . PRO A 1 617 ? -9.492 -103.625 -33.594 1 70 617 PRO A CA 1
ATOM 4803 C C . PRO A 1 617 ? -8.648 -102.375 -33.844 1 70 617 PRO A C 1
ATOM 4805 O O . PRO A 1 617 ? -7.512 -102.312 -33.375 1 70 617 PRO A O 1
ATOM 4808 N N . ILE A 1 618 ? -9.234 -101.375 -34.312 1 66.25 618 ILE A N 1
ATOM 4809 C CA . ILE A 1 618 ? -8.477 -100.188 -34.625 1 66.25 618 ILE A CA 1
ATOM 4810 C C . ILE A 1 618 ? -8.25 -99.375 -33.375 1 66.25 618 ILE A C 1
ATOM 4812 O O . ILE A 1 618 ? -7.148 -98.875 -33.125 1 66.25 618 ILE A O 1
ATOM 4816 N N . VAL A 1 619 ? -9.195 -99.312 -32.531 1 68.56 619 VAL A N 1
ATOM 4817 C CA . VAL A 1 619 ? -9.094 -98.562 -31.281 1 68.56 619 VAL A CA 1
ATOM 4818 C C . VAL A 1 619 ? -8.258 -99.312 -30.266 1 68.56 619 VAL A C 1
ATOM 4820 O O . VAL A 1 619 ? -7.488 -98.75 -29.516 1 68.56 619 VAL A O 1
ATOM 4823 N N . ARG A 1 620 ? -8.32 -100.625 -30.375 1 67.44 620 ARG A N 1
ATOM 4824 C CA . ARG A 1 620 ? -7.555 -101.438 -29.453 1 67.44 620 ARG A CA 1
ATOM 4825 C C . ARG A 1 620 ? -6.07 -101.438 -29.797 1 67.44 620 ARG A C 1
ATOM 4827 O O . ARG A 1 620 ? -5.219 -101.438 -28.906 1 67.44 620 ARG A O 1
ATOM 4834 N N . ALA A 1 621 ? -5.812 -101.312 -31.078 1 65.25 621 ALA A N 1
ATOM 4835 C CA . ALA A 1 621 ? -4.422 -101.312 -31.516 1 65.25 621 ALA A CA 1
ATOM 4836 C C . ALA A 1 621 ? -3.756 -100 -31.188 1 65.25 621 ALA A C 1
ATOM 4838 O O . ALA A 1 621 ? -2.533 -99.938 -31.031 1 65.25 621 ALA A O 1
ATOM 4839 N N . SER A 1 622 ? -4.562 -98.938 -30.984 1 64.81 622 SER A N 1
ATOM 4840 C CA . SER A 1 622 ? -4.016 -97.625 -30.734 1 64.81 622 SER A CA 1
ATOM 4841 C C . SER A 1 622 ? -3.846 -97.375 -29.234 1 64.81 622 SER A C 1
ATOM 4843 O O . SER A 1 622 ? -3.311 -96.312 -28.844 1 64.81 622 SER A O 1
ATOM 4845 N N . GLY A 1 623 ? -3.9 -98.312 -28.359 1 74.5 623 GLY A N 1
ATOM 4846 C CA . GLY A 1 623 ? -3.861 -98.062 -26.922 1 74.5 623 GLY A CA 1
ATOM 4847 C C . GLY A 1 623 ? -5.035 -97.25 -26.422 1 74.5 623 GLY A C 1
ATOM 4848 O O . GLY A 1 623 ? -4.938 -96.062 -26.281 1 74.5 623 GLY A O 1
ATOM 4849 N N . ARG A 1 624 ? -6.117 -97.812 -26.281 1 80.38 624 ARG A N 1
ATOM 4850 C CA . ARG A 1 624 ? -7.395 -97.188 -25.922 1 80.38 624 ARG A CA 1
ATOM 4851 C C . ARG A 1 624 ? -7.242 -96.312 -24.703 1 80.38 624 ARG A C 1
ATOM 4853 O O . ARG A 1 624 ? -7.707 -95.188 -24.703 1 80.38 624 ARG A O 1
ATOM 4860 N N . GLU A 1 625 ? -6.488 -96.688 -23.719 1 83.75 625 GLU A N 1
ATOM 4861 C CA . GLU A 1 625 ? -6.391 -95.938 -22.453 1 83.75 625 GLU A CA 1
ATOM 4862 C C . GLU A 1 625 ? -5.551 -94.688 -22.625 1 83.75 625 GLU A C 1
ATOM 4864 O O . GLU A 1 625 ? -5.918 -93.625 -22.141 1 83.75 625 GLU A O 1
ATOM 4869 N N . LEU A 1 626 ? -4.512 -94.688 -23.406 1 86.38 626 LEU A N 1
ATOM 4870 C CA . LEU A 1 626 ? -3.643 -93.562 -23.594 1 86.38 626 LEU A CA 1
ATOM 4871 C C . LEU A 1 626 ? -4.301 -92.5 -24.5 1 86.38 626 LEU A C 1
ATOM 4873 O O . LEU A 1 626 ? -4.051 -91.312 -24.375 1 86.38 626 LEU A O 1
ATOM 4877 N N . SER A 1 627 ? -5.176 -92.938 -25.438 1 83.69 627 SER A N 1
ATOM 4878 C CA . SER A 1 627 ? -5.895 -92 -26.297 1 83.69 627 SER A CA 1
ATOM 4879 C C . SER A 1 627 ? -6.93 -91.25 -25.516 1 83.69 627 SER A C 1
ATOM 4881 O O . SER A 1 627 ? -7.16 -90.062 -25.812 1 83.69 627 SER A O 1
ATOM 4883 N N . TYR A 1 628 ? -7.449 -91.938 -24.516 1 86.19 628 TYR A N 1
ATOM 4884 C CA . TYR A 1 628 ? -8.391 -91.25 -23.672 1 86.19 628 TYR A CA 1
ATOM 4885 C C . TYR A 1 628 ? -7.668 -90.125 -22.859 1 86.19 628 TYR A C 1
ATOM 4887 O O . TYR A 1 628 ? -8.211 -89.062 -22.625 1 86.19 628 TYR A O 1
ATOM 4895 N N . VAL A 1 629 ? -6.41 -90.375 -22.453 1 89.25 629 VAL A N 1
ATOM 4896 C CA . VAL A 1 629 ? -5.629 -89.438 -21.703 1 89.25 629 VAL A CA 1
ATOM 4897 C C . VAL A 1 629 ? -5.242 -88.25 -22.594 1 89.25 629 VAL A C 1
ATOM 4899 O O . VAL A 1 629 ? -5.293 -87.125 -22.188 1 89.25 629 VAL A O 1
ATOM 4902 N N . LEU A 1 630 ? -4.984 -88.562 -23.797 1 86.38 630 LEU A N 1
ATOM 4903 C CA . LEU A 1 630 ? -4.625 -87.562 -24.766 1 86.38 630 LEU A CA 1
ATOM 4904 C C . LEU A 1 630 ? -5.809 -86.625 -25.062 1 86.38 630 LEU A C 1
ATOM 4906 O O . LEU A 1 630 ? -5.656 -85.438 -25.078 1 86.38 630 LEU A O 1
ATOM 4910 N N . LEU A 1 631 ? -6.988 -87.25 -25.281 1 86 631 LEU A N 1
ATOM 4911 C CA . LEU A 1 631 ? -8.18 -86.438 -25.578 1 86 631 LEU A CA 1
ATOM 4912 C C . LEU A 1 631 ? -8.586 -85.562 -24.375 1 86 631 LEU A C 1
ATOM 4914 O O . LEU A 1 631 ? -9.094 -84.5 -24.547 1 86 631 LEU A O 1
ATOM 4918 N N . THR A 1 632 ? -8.25 -86.062 -23.188 1 88.25 632 THR A N 1
ATOM 4919 C CA . THR A 1 632 ? -8.523 -85.312 -22 1 88.25 632 THR A CA 1
ATOM 4920 C C . THR A 1 632 ? -7.59 -84.062 -21.922 1 88.25 632 THR A C 1
ATOM 4922 O O . THR A 1 632 ? -8.008 -83 -21.516 1 88.25 632 THR A O 1
ATOM 4925 N N . GLY A 1 633 ? -6.309 -84.25 -22.281 1 86.75 633 GLY A N 1
ATOM 4926 C CA . GLY A 1 633 ? -5.375 -83.125 -22.312 1 86.75 633 GLY A CA 1
ATOM 4927 C C . GLY A 1 633 ? -5.777 -82.062 -23.297 1 86.75 633 GLY A C 1
ATOM 4928 O O . GLY A 1 633 ? -5.723 -80.875 -22.984 1 86.75 633 GLY A O 1
ATOM 4929 N N . ILE A 1 634 ? -6.305 -82.438 -24.484 1 82.94 634 ILE A N 1
ATOM 4930 C CA . ILE A 1 634 ? -6.727 -81.5 -25.5 1 82.94 634 ILE A CA 1
ATOM 4931 C C . ILE A 1 634 ? -7.969 -80.75 -25.031 1 82.94 634 ILE A C 1
ATOM 4933 O O . ILE A 1 634 ? -8.094 -79.562 -25.25 1 82.94 634 ILE A O 1
ATOM 4937 N N . PHE A 1 635 ? -8.812 -81.562 -24.422 1 85.25 635 PHE A N 1
ATOM 4938 C CA . PHE A 1 635 ? -10.016 -80.938 -23.875 1 85.25 635 PHE A CA 1
ATOM 4939 C C . PHE A 1 635 ? -9.648 -79.812 -22.859 1 85.25 635 PHE A C 1
ATOM 4941 O O . PHE A 1 635 ? -10.219 -78.75 -22.859 1 85.25 635 PHE A O 1
ATOM 4948 N N . LEU A 1 636 ? -8.602 -80.062 -22.062 1 84.75 636 LEU A N 1
ATOM 49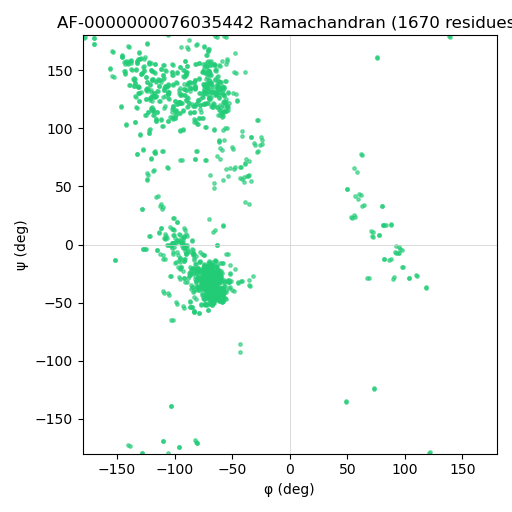49 C CA . LEU A 1 636 ? -8.203 -79.125 -21.016 1 84.75 636 LEU A CA 1
ATOM 4950 C C . LEU A 1 636 ? -7.535 -77.875 -21.625 1 84.75 636 LEU A C 1
ATOM 4952 O O . LEU A 1 636 ? -7.656 -76.75 -21.094 1 84.75 636 LEU A O 1
ATOM 4956 N N . ILE A 1 637 ? -6.879 -77.938 -22.719 1 79.56 637 ILE A N 1
ATOM 4957 C CA . ILE A 1 637 ? -6.223 -76.812 -23.375 1 79.56 637 ILE A CA 1
ATOM 4958 C C . ILE A 1 637 ? -7.277 -75.875 -23.906 1 79.56 637 ILE A C 1
ATOM 4960 O O . ILE A 1 637 ? -7.117 -74.625 -23.797 1 79.56 637 ILE A O 1
ATOM 4964 N N . TYR A 1 638 ? -8.422 -76.438 -24.5 1 79.56 638 TYR A N 1
ATOM 4965 C CA . TYR A 1 638 ? -9.484 -75.562 -24.984 1 79.56 638 TYR A CA 1
ATOM 4966 C C . TYR A 1 638 ? -10.258 -74.938 -23.828 1 79.56 638 TYR A C 1
ATOM 4968 O O . TYR A 1 638 ? -10.742 -73.812 -23.938 1 79.56 638 TYR A O 1
ATOM 4976 N N . LEU A 1 639 ? -10.234 -75.625 -22.766 1 82.06 639 LEU A N 1
ATOM 4977 C CA . LEU A 1 639 ? -10.984 -75.125 -21.594 1 82.06 639 LEU A CA 1
ATOM 4978 C C . LEU A 1 639 ? -10.273 -73.938 -20.953 1 82.06 639 LEU A C 1
ATOM 4980 O O . LEU A 1 639 ? -10.93 -73.062 -20.391 1 82.06 639 LEU A O 1
ATOM 4984 N N . ILE A 1 640 ? -8.969 -73.812 -21.094 1 81 640 ILE A N 1
ATOM 4985 C CA . ILE A 1 640 ? -8.203 -72.75 -20.438 1 81 640 ILE A CA 1
ATOM 4986 C C . ILE A 1 640 ? -8.531 -71.438 -21.078 1 81 640 ILE A C 1
ATOM 4988 O O . ILE A 1 640 ? -8.414 -70.375 -20.422 1 81 640 ILE A O 1
ATOM 4992 N N . THR A 1 641 ? -9 -71.312 -22.328 1 77.31 641 THR A N 1
ATOM 4993 C CA . THR A 1 641 ? -9.367 -70.125 -23 1 77.31 641 THR A CA 1
ATOM 4994 C C . THR A 1 641 ? -10.484 -69.375 -22.25 1 77.31 641 THR A C 1
ATOM 4996 O O . THR A 1 641 ? -10.469 -68.188 -22.109 1 77.31 641 THR A O 1
ATOM 4999 N N . PHE A 1 642 ? -11.398 -70.25 -21.766 1 81.75 642 PHE A N 1
ATOM 5000 C CA . PHE A 1 642 ? -12.516 -69.625 -21.047 1 81.75 642 PHE A CA 1
ATOM 5001 C C . PHE A 1 642 ? -12.07 -69.125 -19.688 1 81.75 642 PHE A C 1
ATOM 5003 O O . PHE A 1 642 ? -12.602 -68.125 -19.203 1 81.75 642 PHE A O 1
ATOM 5010 N N . LEU A 1 643 ? -11 -69.75 -19.188 1 80.75 643 LEU A N 1
ATOM 5011 C CA . LEU A 1 643 ? -10.492 -69.25 -17.891 1 80.75 643 LEU A CA 1
ATOM 5012 C C . LEU A 1 643 ? -9.641 -68 -18.062 1 80.75 643 LEU A C 1
ATOM 5014 O O . LEU A 1 643 ? -9.578 -67.188 -17.156 1 80.75 643 LEU A O 1
ATOM 5018 N N . MET A 1 644 ? -9 -67.812 -19.172 1 78.06 644 MET A N 1
ATOM 5019 C CA . MET A 1 644 ? -8.188 -66.625 -19.438 1 78.06 644 MET A CA 1
ATOM 5020 C C . MET A 1 644 ? -9.062 -65.438 -19.703 1 78.06 644 MET A C 1
ATOM 5022 O O . MET A 1 644 ? -8.656 -64.312 -19.438 1 78.06 644 MET A O 1
ATOM 5026 N N . ILE A 1 645 ? -10.242 -65.625 -20.25 1 77.44 645 ILE A N 1
ATOM 5027 C CA . ILE A 1 645 ? -11.156 -64.562 -20.547 1 77.44 645 ILE A CA 1
ATOM 5028 C C . ILE A 1 645 ? -11.961 -64.188 -19.297 1 77.44 645 ILE A C 1
ATOM 5030 O O . ILE A 1 645 ? -12.398 -63.062 -19.141 1 77.44 645 ILE A O 1
ATOM 5034 N N . ALA A 1 646 ? -12.008 -65.188 -18.469 1 82.88 646 ALA A N 1
ATOM 5035 C CA . ALA A 1 646 ? -12.789 -64.938 -17.25 1 82.88 646 ALA A CA 1
ATOM 5036 C C . ALA A 1 646 ? -12.172 -63.844 -16.391 1 82.88 646 ALA A C 1
ATOM 5038 O O . ALA A 1 646 ? -10.969 -63.594 -16.5 1 82.88 646 ALA A O 1
ATOM 5039 N N . GLU A 1 647 ? -13.016 -63.188 -15.695 1 85.5 647 GLU A N 1
ATOM 5040 C CA . GLU A 1 647 ? -12.57 -62.125 -14.812 1 85.5 647 GLU A CA 1
ATOM 5041 C C . GLU A 1 647 ? -11.555 -62.625 -13.797 1 85.5 647 GLU A C 1
ATOM 5043 O O . GLU A 1 647 ? -11.758 -63.688 -13.188 1 85.5 647 GLU A O 1
ATOM 5048 N N . PRO A 1 648 ? -10.477 -61.875 -13.789 1 86.06 648 PRO A N 1
ATOM 5049 C CA . PRO A 1 648 ? -9.422 -62.344 -12.883 1 86.06 648 PRO A CA 1
ATOM 5050 C C . PRO A 1 648 ? -9.852 -62.344 -11.422 1 86.06 648 PRO A C 1
ATOM 5052 O O . PRO A 1 648 ? -10.32 -61.312 -10.906 1 86.06 648 PRO A O 1
ATOM 5055 N N . GLY A 1 649 ? -10 -63.5 -10.82 1 88.5 649 GLY A N 1
ATOM 5056 C CA . GLY A 1 649 ? -10.18 -63.75 -9.406 1 88.5 649 GLY A CA 1
ATOM 5057 C C . GLY A 1 649 ? -9.141 -64.688 -8.844 1 88.5 649 GLY A C 1
ATOM 5058 O O . GLY A 1 649 ? -8.289 -65.188 -9.586 1 88.5 649 GLY A O 1
ATOM 5059 N N . VAL A 1 650 ? -9.125 -64.875 -7.582 1 90.06 650 VAL A N 1
ATOM 5060 C CA . VAL A 1 650 ? -8.141 -65.75 -6.949 1 90.06 650 VAL A CA 1
ATOM 5061 C C . VAL A 1 650 ? -8.281 -67.188 -7.504 1 90.06 650 VAL A C 1
ATOM 5063 O O . VAL A 1 650 ? -7.281 -67.812 -7.84 1 90.06 650 VAL A O 1
ATOM 5066 N N . VAL A 1 651 ? -9.484 -67.625 -7.664 1 90.25 651 VAL A N 1
ATOM 5067 C CA . VAL A 1 651 ? -9.727 -69 -8.156 1 90.25 651 VAL A CA 1
ATOM 5068 C C . VAL A 1 651 ? -9.391 -69.062 -9.641 1 90.25 651 VAL A C 1
ATOM 5070 O O . VAL A 1 651 ? -8.75 -70 -10.086 1 90.25 651 VAL A O 1
ATOM 5073 N N . ALA A 1 652 ? -9.758 -68.062 -10.375 1 87.44 652 ALA A N 1
ATOM 5074 C CA . ALA A 1 652 ? -9.477 -68.062 -11.805 1 87.44 652 ALA A CA 1
ATOM 5075 C C . ALA A 1 652 ? -7.973 -67.938 -12.07 1 87.44 652 ALA A C 1
ATOM 5077 O O . ALA A 1 652 ? -7.465 -68.625 -12.977 1 87.44 652 ALA A O 1
ATOM 5078 N N . CYS A 1 653 ? -7.27 -67.188 -11.242 1 87.81 653 CYS A N 1
ATOM 5079 C CA . CYS A 1 653 ? -5.828 -67.062 -11.422 1 87.81 653 CYS A CA 1
ATOM 5080 C C . CYS A 1 653 ? -5.113 -68.312 -11.047 1 87.81 653 CYS A C 1
ATOM 5082 O O . CYS A 1 653 ? -4.117 -68.688 -11.672 1 87.81 653 CYS A O 1
ATOM 5084 N N . ALA A 1 654 ? -5.609 -69 -10.055 1 89.12 654 ALA A N 1
ATOM 5085 C CA . ALA A 1 654 ? -5.039 -70.312 -9.672 1 89.12 654 ALA A CA 1
ATOM 5086 C C . ALA A 1 654 ? -5.246 -71.375 -10.773 1 89.12 654 ALA A C 1
ATOM 5088 O O . ALA A 1 654 ? -4.32 -72.062 -11.117 1 89.12 654 ALA A O 1
ATOM 5089 N N . PHE A 1 655 ? -6.465 -71.375 -11.312 1 88.75 655 PHE A N 1
ATOM 5090 C CA . PHE A 1 655 ? -6.754 -72.375 -12.367 1 88.75 655 PHE A CA 1
ATOM 5091 C C . PHE A 1 655 ? -5.984 -72 -13.641 1 88.75 655 PHE A C 1
ATOM 5093 O O . PHE A 1 655 ? -5.578 -72.875 -14.383 1 88.75 655 PHE A O 1
ATOM 5100 N N . ARG A 1 656 ? -5.805 -70.75 -13.852 1 83.06 656 ARG A N 1
ATOM 5101 C CA . ARG A 1 656 ? -5.004 -70.312 -15 1 83.06 656 ARG A CA 1
ATOM 5102 C C . ARG A 1 656 ? -3.574 -70.875 -14.883 1 83.06 656 ARG A C 1
ATOM 5104 O O . ARG A 1 656 ? -3.006 -71.375 -15.859 1 83.06 656 ARG A O 1
ATOM 5111 N N . ARG A 1 657 ? -3.08 -70.812 -13.688 1 84 657 ARG A N 1
ATOM 5112 C CA . ARG A 1 657 ? -1.716 -71.25 -13.461 1 84 657 ARG A CA 1
ATOM 5113 C C . ARG A 1 657 ? -1.637 -72.75 -13.531 1 84 657 ARG A C 1
ATOM 5115 O O . ARG A 1 657 ? -0.673 -73.312 -14.07 1 84 657 ARG A O 1
ATOM 5122 N N . LEU A 1 658 ? -2.613 -73.375 -13.055 1 86.12 658 LEU A N 1
ATOM 5123 C CA . LEU A 1 658 ? -2.613 -74.875 -12.992 1 86.12 658 LEU A CA 1
ATOM 5124 C C . LEU A 1 658 ? -2.855 -75.438 -14.375 1 86.12 658 LEU A C 1
ATOM 5126 O O . LEU A 1 658 ? -2.121 -76.375 -14.805 1 86.12 658 LEU A O 1
ATOM 5130 N N . LEU A 1 659 ? -3.832 -74.875 -15.055 1 83.5 659 LEU A N 1
ATOM 5131 C CA . LEU A 1 659 ? -4.285 -75.562 -16.281 1 83.5 659 LEU A CA 1
ATOM 5132 C C . LEU A 1 659 ? -3.439 -75.125 -17.469 1 83.5 659 LEU A C 1
ATOM 5134 O O . LEU A 1 659 ? -3.436 -75.75 -18.516 1 83.5 659 LEU A O 1
ATOM 5138 N N . LEU A 1 660 ? -2.771 -73.938 -17.281 1 78.44 660 LEU A N 1
ATOM 5139 C CA . LEU A 1 660 ? -1.973 -73.438 -18.391 1 78.44 660 LEU A CA 1
ATOM 5140 C C . LEU A 1 660 ? -0.929 -74.438 -18.812 1 78.44 660 LEU A C 1
ATOM 5142 O O . LEU A 1 660 ? -0.774 -74.75 -20 1 78.44 660 LEU A O 1
ATOM 5146 N N . GLY A 1 661 ? -0.221 -75.062 -17.922 1 78.81 661 GLY A N 1
ATOM 5147 C CA . GLY A 1 661 ? 0.812 -76.062 -18.25 1 78.81 661 GLY A CA 1
ATOM 5148 C C . GLY A 1 661 ? 0.323 -77.5 -18.172 1 78.81 661 GLY A C 1
ATOM 5149 O O . GLY A 1 661 ? 0.9 -78.375 -18.797 1 78.81 661 GLY A O 1
ATOM 5150 N N . LEU A 1 662 ? -0.774 -77.75 -17.484 1 87 662 LEU A N 1
ATOM 5151 C CA . LEU A 1 662 ? -1.222 -79.125 -17.234 1 87 662 LEU A CA 1
ATOM 5152 C C . LEU A 1 662 ? -1.77 -79.75 -18.5 1 87 662 LEU A C 1
ATOM 5154 O O . LEU A 1 662 ? -1.476 -80.938 -18.797 1 87 662 LEU A O 1
ATOM 5158 N N . GLY A 1 663 ? -2.604 -78.938 -19.219 1 83.56 663 GLY A N 1
ATOM 5159 C CA . GLY A 1 663 ? -3.137 -79.5 -20.453 1 83.56 663 GLY A CA 1
ATOM 5160 C C . GLY A 1 663 ? -2.057 -79.938 -21.438 1 83.56 663 GLY A C 1
ATOM 5161 O O . GLY A 1 663 ? -2.127 -81 -22 1 83.56 663 GLY A O 1
ATOM 5162 N N . MET A 1 664 ? -1.042 -79.25 -21.531 1 83.31 664 MET A N 1
ATOM 5163 C CA . MET A 1 664 ? 0.057 -79.562 -22.438 1 83.31 664 MET A CA 1
ATOM 5164 C C . MET A 1 664 ? 0.898 -80.75 -21.891 1 83.31 664 MET A C 1
ATOM 5166 O O . MET A 1 664 ? 1.348 -81.562 -22.641 1 83.31 664 MET A O 1
ATOM 5170 N N . ALA A 1 665 ? 1.029 -80.75 -20.609 1 88.62 665 ALA A N 1
ATOM 5171 C CA . ALA A 1 665 ? 1.808 -81.812 -20 1 88.62 665 ALA A CA 1
ATOM 5172 C C . ALA A 1 665 ? 1.108 -83.188 -20.141 1 88.62 665 ALA A C 1
ATOM 5174 O O . ALA A 1 665 ? 1.759 -84.188 -20.375 1 88.62 665 ALA A O 1
ATOM 5175 N N . ILE A 1 666 ? -0.217 -83.188 -20.047 1 91.12 666 ILE A N 1
ATOM 5176 C CA . ILE A 1 666 ? -0.974 -84.438 -20.188 1 91.12 666 ILE A CA 1
ATOM 5177 C C . ILE A 1 666 ? -0.866 -84.938 -21.625 1 91.12 666 ILE A C 1
ATOM 5179 O O . ILE A 1 666 ? -0.577 -86.125 -21.844 1 91.12 666 ILE A O 1
ATOM 5183 N N . THR A 1 667 ? -1.02 -84.062 -22.5 1 86.56 667 THR A N 1
ATOM 5184 C CA . THR A 1 667 ? -0.977 -84.438 -23.906 1 86.56 667 THR A CA 1
ATOM 5185 C C . THR A 1 667 ? 0.418 -84.938 -24.297 1 86.56 667 THR A C 1
ATOM 5187 O O . THR A 1 667 ? 0.564 -86 -24.891 1 86.56 667 THR A O 1
ATOM 5190 N N . TYR A 1 668 ? 1.475 -84.25 -23.859 1 87.69 668 TYR A N 1
ATOM 5191 C CA . TYR A 1 668 ? 2.836 -84.625 -24.234 1 87.69 668 TYR A CA 1
ATOM 5192 C C . TYR A 1 668 ? 3.297 -85.875 -23.469 1 87.69 668 TYR A C 1
ATOM 5194 O O . TYR A 1 668 ? 4.066 -86.688 -23.984 1 87.69 668 TYR A O 1
ATOM 5202 N N . SER A 1 669 ? 2.807 -86.062 -22.266 1 91.44 669 SER A N 1
ATOM 5203 C CA . SER A 1 669 ? 3.143 -87.25 -21.5 1 91.44 669 SER A CA 1
ATOM 5204 C C . SER A 1 669 ? 2.525 -88.5 -22.141 1 91.44 669 SER A C 1
ATOM 5206 O O . SER A 1 669 ? 3.172 -89.562 -22.219 1 91.44 669 SER A O 1
ATOM 5208 N N . ALA A 1 670 ? 1.269 -88.312 -22.516 1 89.69 670 ALA A N 1
ATOM 5209 C CA . ALA A 1 670 ? 0.611 -89.438 -23.172 1 89.69 670 ALA A CA 1
ATOM 5210 C C . ALA A 1 670 ? 1.302 -89.812 -24.484 1 89.69 670 ALA A C 1
ATOM 5212 O O . ALA A 1 670 ? 1.53 -91 -24.797 1 89.69 670 ALA A O 1
ATOM 5213 N N . MET A 1 671 ? 1.653 -88.812 -25.188 1 87.69 671 MET A N 1
ATOM 5214 C CA . MET A 1 671 ? 2.328 -89.062 -26.453 1 87.69 671 MET A CA 1
ATOM 5215 C C . MET A 1 671 ? 3.723 -89.625 -26.234 1 87.69 671 MET A C 1
ATOM 5217 O O . MET A 1 671 ? 4.172 -90.5 -26.984 1 87.69 671 MET A O 1
ATOM 5221 N N . LEU A 1 672 ? 4.379 -89.188 -25.234 1 90 672 LEU A N 1
ATOM 5222 C CA . LEU A 1 672 ? 5.711 -89.688 -24.906 1 90 672 LEU A CA 1
ATOM 5223 C C . LEU A 1 672 ? 5.656 -91.188 -24.5 1 90 672 LEU A C 1
ATOM 5225 O O . LEU A 1 672 ? 6.492 -91.938 -24.922 1 90 672 LEU A O 1
ATOM 5229 N N . THR A 1 673 ? 4.68 -91.562 -23.703 1 90.31 673 THR A N 1
ATOM 5230 C CA . THR A 1 673 ? 4.531 -92.938 -23.266 1 90.31 673 THR A CA 1
ATOM 5231 C C . THR A 1 673 ? 4.188 -93.812 -24.453 1 90.31 673 THR A C 1
ATOM 5233 O O . THR A 1 673 ? 4.711 -94.938 -24.562 1 90.31 673 THR A O 1
ATOM 5236 N N . LYS A 1 674 ? 3.34 -93.375 -25.297 1 84.94 674 LYS A N 1
ATOM 5237 C CA . LYS A 1 674 ? 2.992 -94.125 -26.484 1 84.94 674 LYS A CA 1
ATOM 5238 C C . LYS A 1 674 ? 4.207 -94.312 -27.375 1 84.94 674 LYS A C 1
ATOM 5240 O O . LYS A 1 674 ? 4.453 -95.438 -27.844 1 84.94 674 LYS A O 1
ATOM 5245 N N . THR A 1 675 ? 4.953 -93.25 -27.547 1 85.81 675 THR A N 1
ATOM 5246 C CA . THR A 1 675 ? 6.121 -93.375 -28.422 1 85.81 675 THR A CA 1
ATOM 5247 C C . THR A 1 675 ? 7.215 -94.188 -27.766 1 85.81 675 THR A C 1
ATOM 5249 O O . THR A 1 675 ? 7.914 -94.938 -28.453 1 85.81 675 THR A O 1
ATOM 5252 N N . ASN A 1 676 ? 7.336 -94.062 -26.469 1 86.88 676 ASN A N 1
ATOM 5253 C CA . ASN A 1 676 ? 8.312 -94.875 -25.75 1 86.88 676 ASN A CA 1
ATOM 5254 C C . ASN A 1 676 ? 7.973 -96.375 -25.828 1 86.88 676 ASN A C 1
ATOM 5256 O O . ASN A 1 676 ? 8.867 -97.25 -25.969 1 86.88 676 ASN A O 1
ATOM 5260 N N . ARG A 1 677 ? 6.656 -96.688 -25.75 1 84.56 677 ARG A N 1
ATOM 5261 C CA . ARG A 1 677 ? 6.219 -98.062 -25.859 1 84.56 677 ARG A CA 1
ATOM 5262 C C . ARG A 1 677 ? 6.539 -98.625 -27.25 1 84.56 677 ARG A C 1
ATOM 5264 O O . ARG A 1 677 ? 7.086 -99.75 -27.359 1 84.56 677 ARG A O 1
ATOM 5271 N N . ILE A 1 678 ? 6.266 -97.938 -28.25 1 81.44 678 ILE A N 1
ATOM 5272 C CA . ILE A 1 678 ? 6.512 -98.375 -29.625 1 81.44 678 ILE A CA 1
ATOM 5273 C C . ILE A 1 678 ? 8.016 -98.5 -29.844 1 81.44 678 ILE A C 1
ATOM 5275 O O . ILE A 1 678 ? 8.445 -99.5 -30.438 1 81.44 678 ILE A O 1
ATOM 5279 N N . TYR A 1 679 ? 8.758 -97.688 -29.281 1 84.44 679 TYR A N 1
ATOM 5280 C CA . TYR A 1 679 ? 10.203 -97.75 -29.422 1 84.44 679 TYR A CA 1
ATOM 5281 C C . TYR A 1 679 ? 10.773 -98.938 -28.734 1 84.44 679 TYR A C 1
ATOM 5283 O O . TYR A 1 679 ? 11.625 -99.625 -29.297 1 84.44 679 TYR A O 1
ATOM 5291 N N . ARG A 1 680 ? 10.281 -99.312 -27.609 1 84.38 680 ARG A N 1
ATOM 5292 C CA . ARG A 1 680 ? 10.789 -100.438 -26.844 1 84.38 680 ARG A CA 1
ATOM 5293 C C . ARG A 1 680 ? 10.367 -101.812 -27.484 1 84.38 680 ARG A C 1
ATOM 5295 O O . ARG A 1 680 ? 11.148 -102.75 -27.516 1 84.38 680 ARG A O 1
ATOM 5302 N N . ILE A 1 681 ? 9.219 -101.75 -28.031 1 81.69 681 ILE A N 1
ATOM 5303 C CA . ILE A 1 681 ? 8.75 -103 -28.703 1 81.69 681 ILE A CA 1
ATOM 5304 C C . ILE A 1 681 ? 9.578 -103.25 -29.953 1 81.69 681 ILE A C 1
ATOM 5306 O O . ILE A 1 681 ? 9.992 -104.375 -30.219 1 81.69 681 ILE A O 1
ATOM 5310 N N . PHE A 1 682 ? 9.844 -102.188 -30.641 1 80.06 682 PHE A N 1
ATOM 5311 C CA . PHE A 1 682 ? 10.586 -102.375 -31.891 1 80.06 682 PHE A CA 1
ATOM 5312 C C . PHE A 1 682 ? 12.062 -102.625 -31.609 1 80.06 682 PHE A C 1
ATOM 5314 O O . PHE A 1 682 ? 12.672 -103.5 -32.281 1 80.06 682 PHE A O 1
ATOM 5321 N N . GLU A 1 683 ? 12.602 -102 -30.625 1 80.44 683 GLU A N 1
ATOM 5322 C CA . GLU A 1 683 ? 14.016 -102.188 -30.328 1 80.44 683 GLU A CA 1
ATOM 5323 C C . GLU A 1 683 ? 14.258 -103.562 -29.734 1 80.44 683 GLU A C 1
ATOM 5325 O O . GLU A 1 683 ? 15.258 -104.25 -30.047 1 80.44 683 GLU A O 1
ATOM 5330 N N . GLN A 1 684 ? 13.32 -104.125 -28.922 1 78 684 GLN A N 1
ATOM 5331 C CA . GLN A 1 684 ? 13.453 -105.438 -28.344 1 78 684 GLN A CA 1
ATOM 5332 C C . GLN A 1 684 ? 13.133 -106.5 -29.375 1 78 684 GLN A C 1
ATOM 5334 O O . GLN A 1 684 ? 13.688 -107.625 -29.312 1 78 684 GLN A O 1
ATOM 5339 N N . GLY A 1 685 ? 12.258 -106.062 -30.234 1 73.62 685 GLY A N 1
ATOM 5340 C CA . GLY A 1 685 ? 11.922 -107 -31.297 1 73.62 685 GLY A CA 1
ATOM 5341 C C . GLY A 1 685 ? 13.094 -107.312 -32.219 1 73.62 685 GLY A C 1
ATOM 5342 O O . GLY A 1 685 ? 13.148 -108.375 -32.812 1 73.62 685 GLY A O 1
ATOM 5343 N N . LYS A 1 686 ? 14.195 -106.562 -32.219 1 73.38 686 LYS A N 1
ATOM 5344 C CA . LYS A 1 686 ? 15.406 -106.812 -33 1 73.38 686 LYS A CA 1
ATOM 5345 C C . LYS A 1 686 ? 16.375 -107.75 -32.25 1 73.38 686 LYS A C 1
ATOM 5347 O O . LYS A 1 686 ? 17.219 -108.375 -32.875 1 73.38 686 LYS A O 1
ATOM 5352 N N . ARG A 1 687 ? 16.156 -107.688 -30.922 1 68.81 687 ARG A N 1
ATOM 5353 C CA . ARG A 1 687 ? 17.188 -108.375 -30.172 1 68.81 687 ARG A CA 1
ATOM 5354 C C . ARG A 1 687 ? 16.641 -109.75 -29.641 1 68.81 687 ARG A C 1
ATOM 5356 O O . ARG A 1 687 ? 17.344 -110.75 -29.625 1 68.81 687 ARG A O 1
ATOM 5363 N N . SER A 1 688 ? 15.359 -109.75 -29.109 1 73.5 688 SER A N 1
ATOM 5364 C CA . SER A 1 688 ? 14.82 -110.938 -28.469 1 73.5 688 SER A CA 1
ATOM 5365 C C . SER A 1 688 ? 13.336 -111.062 -28.766 1 73.5 688 SER A C 1
ATOM 5367 O O . SER A 1 688 ? 12.664 -110.125 -29.141 1 73.5 688 SER A O 1
ATOM 5369 N N . VAL A 1 689 ? 12.734 -112.312 -28.688 1 71.81 689 VAL A N 1
ATOM 5370 C CA . VAL A 1 689 ? 11.352 -112.688 -28.953 1 71.81 689 VAL A CA 1
ATOM 5371 C C . VAL A 1 689 ? 10.477 -112.312 -27.75 1 71.81 689 VAL A C 1
ATOM 5373 O O . VAL A 1 689 ? 9.242 -112.312 -27.859 1 71.81 689 VAL A O 1
ATOM 5376 N N . THR A 1 690 ? 10.945 -112 -26.531 1 74.25 690 THR A N 1
ATOM 5377 C CA . THR A 1 690 ? 10.125 -111.75 -25.344 1 74.25 690 THR A CA 1
ATOM 5378 C C . THR A 1 690 ? 9.703 -110.312 -25.297 1 74.25 690 THR A C 1
ATOM 5380 O O . THR A 1 690 ? 10.508 -109.375 -25.578 1 74.25 690 THR A O 1
ATOM 5383 N N . PRO A 1 691 ? 8.484 -110.125 -25.062 1 76.81 691 PRO A N 1
ATOM 5384 C CA . PRO A 1 691 ? 8 -108.75 -24.969 1 76.81 691 PRO A CA 1
ATOM 5385 C C . PRO A 1 691 ? 8.625 -107.938 -23.797 1 76.81 691 PRO A C 1
ATOM 5387 O O . PRO A 1 691 ? 8.883 -108.562 -22.734 1 76.81 691 PRO A O 1
ATOM 5390 N N . PRO A 1 692 ? 9.102 -106.688 -24 1 81.06 692 PRO A N 1
ATOM 5391 C CA . PRO A 1 692 ? 9.727 -105.875 -22.969 1 81.06 692 PRO A CA 1
ATOM 5392 C C . PRO A 1 692 ? 8.828 -105.688 -21.734 1 81.06 692 PRO A C 1
ATOM 5394 O O . PRO A 1 692 ? 7.613 -105.875 -21.828 1 81.06 692 PRO A O 1
ATOM 5397 N N . LYS A 1 693 ? 9.336 -105.438 -20.609 1 80.12 693 LYS A N 1
ATOM 5398 C CA . LYS A 1 693 ? 8.586 -105.25 -19.375 1 80.12 693 LYS A CA 1
ATOM 5399 C C . LYS A 1 693 ? 7.848 -103.938 -19.391 1 80.12 693 LYS A C 1
ATOM 5401 O O . LYS A 1 693 ? 8.273 -103 -20.062 1 80.12 693 LYS A O 1
ATOM 5406 N N . PHE A 1 694 ? 6.699 -103.688 -18.891 1 79.69 694 PHE A N 1
ATOM 5407 C CA . PHE A 1 694 ? 5.938 -102.438 -18.672 1 79.69 694 PHE A CA 1
ATOM 5408 C C . PHE A 1 694 ? 5.277 -102 -19.953 1 79.69 694 PHE A C 1
ATOM 5410 O O . PHE A 1 694 ? 5.312 -100.812 -20.281 1 79.69 694 PHE A O 1
ATOM 5417 N N . ILE A 1 695 ? 4.875 -102.875 -20.75 1 81.5 695 ILE A N 1
ATOM 5418 C CA . ILE A 1 695 ? 4.188 -102.5 -22 1 81.5 695 ILE A CA 1
ATOM 5419 C C . ILE A 1 695 ? 2.686 -102.75 -21.828 1 81.5 695 ILE A C 1
ATOM 5421 O O . ILE A 1 695 ? 1.9 -102.438 -22.719 1 81.5 695 ILE A O 1
ATOM 5425 N N . SER A 1 696 ? 2.367 -103.25 -20.578 1 83.31 696 SER A N 1
ATOM 5426 C CA . SER A 1 696 ? 0.947 -103.5 -20.312 1 83.31 696 SER A CA 1
ATOM 5427 C C . SER A 1 696 ? 0.208 -102.125 -20.203 1 83.31 696 SER A C 1
ATOM 5429 O O . SER A 1 696 ? 0.816 -101.125 -19.906 1 83.31 696 SER A O 1
ATOM 5431 N N . PRO A 1 697 ? -1.007 -102 -20.594 1 85.12 697 PRO A N 1
ATOM 5432 C CA . PRO A 1 697 ? -1.782 -100.812 -20.516 1 85.12 697 PRO A CA 1
ATOM 5433 C C . PRO A 1 697 ? -1.773 -100.188 -19.109 1 85.12 697 PRO A C 1
ATOM 5435 O O . PRO A 1 697 ? -1.759 -98.938 -18.969 1 85.12 697 PRO A O 1
ATOM 5438 N N . THR A 1 698 ? -1.664 -101 -18.125 1 88.31 698 THR A N 1
ATOM 5439 C CA . THR A 1 698 ? -1.648 -100.5 -16.766 1 88.31 698 THR A CA 1
ATOM 5440 C C . THR A 1 698 ? -0.306 -99.875 -16.438 1 88.31 698 THR A C 1
ATOM 5442 O O . THR A 1 698 ? -0.256 -98.812 -15.797 1 88.31 698 THR A O 1
ATOM 5445 N N . SER A 1 699 ? 0.767 -100.438 -16.938 1 88 699 SER A N 1
ATOM 5446 C CA . SER A 1 699 ? 2.088 -99.875 -16.688 1 88 699 SER A CA 1
ATOM 5447 C C . SER A 1 699 ? 2.281 -98.562 -17.453 1 88 699 SER A C 1
ATOM 5449 O O . SER A 1 699 ? 2.922 -97.625 -16.969 1 88 699 SER A O 1
ATOM 5451 N N . GLN A 1 700 ? 1.653 -98.5 -18.594 1 89.81 700 GLN A N 1
ATOM 5452 C CA . GLN A 1 700 ? 1.752 -97.25 -19.391 1 89.81 700 GLN A CA 1
ATOM 5453 C C . GLN A 1 700 ? 0.982 -96.125 -18.75 1 89.81 700 GLN A C 1
ATOM 5455 O O . GLN A 1 700 ? 1.426 -94.938 -18.781 1 89.81 700 GLN A O 1
ATOM 5460 N N . LEU A 1 701 ? -0.091 -96.438 -18.188 1 91.69 701 LEU A N 1
ATOM 5461 C CA . LEU A 1 701 ? -0.877 -95.438 -17.5 1 91.69 701 LEU A CA 1
ATOM 5462 C C . LEU A 1 701 ? -0.146 -94.938 -16.266 1 91.69 701 LEU A C 1
ATOM 5464 O O . LEU A 1 701 ? -0.196 -93.75 -15.945 1 91.69 701 LEU A O 1
ATOM 5468 N N . ILE A 1 702 ? 0.626 -95.875 -15.641 1 92.81 702 ILE A N 1
ATOM 5469 C CA . ILE A 1 702 ? 1.363 -95.5 -14.445 1 92.81 702 ILE A CA 1
ATOM 5470 C C . ILE A 1 702 ? 2.523 -94.562 -14.828 1 92.81 702 ILE A C 1
ATOM 5472 O O . ILE A 1 702 ? 2.775 -93.562 -14.156 1 92.81 702 ILE A O 1
ATOM 5476 N N . ILE A 1 703 ? 3.139 -94.812 -15.953 1 92.38 703 ILE A N 1
ATOM 5477 C CA . ILE A 1 703 ? 4.246 -93.938 -16.422 1 92.38 703 ILE A CA 1
ATOM 5478 C C . ILE A 1 703 ? 3.73 -92.562 -16.797 1 92.38 703 ILE A C 1
ATOM 5480 O O . ILE A 1 703 ? 4.336 -91.562 -16.438 1 92.38 703 ILE A O 1
ATOM 5484 N N . THR A 1 704 ? 2.59 -92.5 -17.484 1 93.56 704 THR A N 1
ATOM 5485 C CA . THR A 1 704 ? 1.997 -91.25 -17.875 1 93.56 704 THR A CA 1
ATOM 5486 C C . THR A 1 704 ? 1.589 -90.438 -16.656 1 93.56 704 THR A C 1
ATOM 5488 O O . THR A 1 704 ? 1.817 -89.25 -16.609 1 93.56 704 THR A O 1
ATOM 5491 N N . PHE A 1 705 ? 1.124 -91.125 -15.656 1 94.25 705 PHE A N 1
ATOM 5492 C CA . PHE A 1 705 ? 0.666 -90.375 -14.469 1 94.25 705 PHE A CA 1
ATOM 5493 C C . PHE A 1 705 ? 1.848 -89.875 -13.656 1 94.25 705 PHE A C 1
ATOM 5495 O O . PHE A 1 705 ? 1.767 -88.812 -13.039 1 94.25 705 PHE A O 1
ATOM 5502 N N . ILE A 1 706 ? 3.014 -90.625 -13.773 1 94 706 ILE A N 1
ATOM 5503 C CA . ILE A 1 706 ? 4.207 -90.125 -13.078 1 94 706 ILE A CA 1
ATOM 5504 C C . ILE A 1 706 ? 4.746 -88.875 -13.773 1 94 706 ILE A C 1
ATOM 5506 O O . ILE A 1 706 ? 5.133 -87.938 -13.109 1 94 706 ILE A O 1
ATOM 5510 N N . LEU A 1 707 ? 4.656 -88.812 -15.047 1 94.25 707 LEU A N 1
ATOM 5511 C CA . LEU A 1 707 ? 5.113 -87.625 -15.789 1 94.25 707 LEU A CA 1
ATOM 5512 C C . LEU A 1 707 ? 4.199 -86.438 -15.547 1 94.25 707 LEU A C 1
ATOM 5514 O O . LEU A 1 707 ? 4.668 -85.312 -15.406 1 94.25 707 LEU A O 1
ATOM 5518 N N . ILE A 1 708 ? 2.91 -86.688 -15.484 1 94.25 708 ILE A N 1
ATOM 5519 C CA . ILE A 1 708 ? 1.941 -85.625 -15.25 1 94.25 708 ILE A CA 1
ATOM 5520 C C . ILE A 1 708 ? 2.09 -85.125 -13.828 1 94.25 708 ILE A C 1
ATOM 5522 O O . ILE A 1 708 ? 1.966 -83.938 -13.586 1 94.25 708 ILE A O 1
ATOM 5526 N N . SER A 1 709 ? 2.506 -86 -12.906 1 93.94 709 SER A N 1
ATOM 5527 C CA . SER A 1 709 ? 2.611 -85.625 -11.5 1 93.94 709 SER A CA 1
ATOM 5528 C C . SER A 1 709 ? 3.756 -84.688 -11.273 1 93.94 709 SER A C 1
ATOM 5530 O O . SER A 1 709 ? 3.699 -83.812 -10.359 1 93.94 709 SER A O 1
ATOM 5532 N N . VAL A 1 710 ? 4.77 -84.625 -12.109 1 93 710 VAL A N 1
ATOM 5533 C CA . VAL A 1 710 ? 5.879 -83.688 -11.984 1 93 710 VAL A CA 1
ATOM 5534 C C . VAL A 1 710 ? 5.375 -82.312 -12.234 1 93 710 VAL A C 1
ATOM 5536 O O . VAL A 1 710 ? 5.762 -81.375 -11.531 1 93 710 VAL A O 1
ATOM 5539 N N . GLN A 1 711 ? 4.473 -82.125 -13.211 1 92.25 711 GLN A N 1
ATOM 5540 C CA . GLN A 1 711 ? 3.9 -80.812 -13.5 1 92.25 711 GLN A CA 1
ATOM 5541 C C . GLN A 1 711 ? 2.982 -80.312 -12.375 1 92.25 711 GLN A C 1
ATOM 5543 O O . GLN A 1 711 ? 3.029 -79.188 -11.961 1 92.25 711 GLN A O 1
ATOM 5548 N N . VAL A 1 712 ? 2.168 -81.25 -11.898 1 91.62 712 VAL A N 1
ATOM 5549 C CA . VAL A 1 712 ? 1.213 -80.938 -10.852 1 91.62 712 VAL A CA 1
ATOM 5550 C C . VAL A 1 712 ? 1.959 -80.562 -9.57 1 91.62 712 VAL A C 1
ATOM 5552 O O . VAL A 1 712 ? 1.617 -79.562 -8.898 1 91.62 712 VAL A O 1
ATOM 5555 N N . LEU A 1 713 ? 3.098 -81.312 -9.328 1 92.25 713 LEU A N 1
ATOM 5556 C CA . LEU A 1 713 ? 3.891 -81 -8.141 1 92.25 713 LEU A CA 1
ATOM 5557 C C . LEU A 1 713 ? 4.613 -79.688 -8.273 1 92.25 713 LEU A C 1
ATOM 5559 O O . LEU A 1 713 ? 4.742 -78.938 -7.297 1 92.25 713 LEU A O 1
ATOM 5563 N N . GLY A 1 714 ? 5.098 -79.312 -9.469 1 89.38 714 GLY A N 1
ATOM 5564 C CA . GLY A 1 714 ? 5.742 -78.062 -9.711 1 89.38 714 GLY A CA 1
ATOM 5565 C C . GLY A 1 714 ? 4.82 -76.875 -9.492 1 89.38 714 GLY A C 1
ATOM 5566 O O . GLY A 1 714 ? 5.215 -75.875 -8.883 1 89.38 714 GLY A O 1
ATOM 5567 N N . VAL A 1 715 ? 3.557 -76.938 -9.984 1 89.44 715 VAL A N 1
ATOM 5568 C CA . VAL A 1 715 ? 2.596 -75.812 -9.852 1 89.44 715 VAL A CA 1
ATOM 5569 C C . VAL A 1 715 ? 2.191 -75.688 -8.391 1 89.44 715 VAL A C 1
ATOM 5571 O O . VAL A 1 715 ? 1.998 -74.562 -7.91 1 89.44 715 VAL A O 1
ATOM 5574 N N . PHE A 1 716 ? 2.168 -76.812 -7.648 1 89.81 716 PHE A N 1
ATOM 5575 C CA . PHE A 1 716 ? 1.785 -76.75 -6.242 1 89.81 716 PHE A CA 1
ATOM 5576 C C . PHE A 1 716 ? 2.91 -76.125 -5.406 1 89.81 716 PHE A C 1
ATOM 5578 O O . PHE A 1 716 ? 2.656 -75.438 -4.43 1 89.81 716 PHE A O 1
ATOM 5585 N N . VAL A 1 717 ? 4.156 -76.375 -5.797 1 89.19 717 VAL A N 1
ATOM 5586 C CA . VAL A 1 717 ? 5.277 -75.75 -5.137 1 89.19 717 VAL A CA 1
ATOM 5587 C C . VAL A 1 717 ? 5.238 -74.25 -5.414 1 89.19 717 VAL A C 1
ATOM 5589 O O . VAL A 1 717 ? 5.512 -73.438 -4.527 1 89.19 717 VAL A O 1
ATOM 5592 N N . TRP A 1 718 ? 4.852 -73.875 -6.586 1 86.5 718 TRP A N 1
ATOM 5593 C CA . TRP A 1 718 ? 4.73 -72.5 -6.949 1 86.5 718 TRP A CA 1
ATOM 5594 C C . TRP A 1 718 ? 3.615 -71.812 -6.156 1 86.5 718 TRP A C 1
ATOM 5596 O O . TRP A 1 718 ? 3.744 -70.625 -5.75 1 86.5 718 TRP A O 1
ATOM 5606 N N . PHE A 1 719 ? 2.51 -72.5 -5.945 1 88.06 719 PHE A N 1
ATOM 5607 C CA . PHE A 1 719 ? 1.407 -72 -5.145 1 88.06 719 PHE A CA 1
ATOM 5608 C C . PHE A 1 719 ? 1.858 -71.688 -3.715 1 88.06 719 PHE A C 1
ATOM 5610 O O . PHE A 1 719 ? 1.399 -70.75 -3.086 1 88.06 719 PHE A O 1
ATOM 5617 N N . ALA A 1 720 ? 2.836 -72.5 -3.363 1 88.69 720 ALA A N 1
ATOM 5618 C CA . ALA A 1 720 ? 3.299 -72.312 -1.987 1 88.69 720 ALA A CA 1
ATOM 5619 C C . ALA A 1 720 ? 4.273 -71.188 -1.86 1 88.69 720 ALA A C 1
ATOM 5621 O O . ALA A 1 720 ? 4.305 -70.5 -0.834 1 88.69 720 ALA A O 1
ATOM 5622 N N . VAL A 1 721 ? 5 -70.938 -2.85 1 86.94 721 VAL A N 1
ATOM 5623 C CA . VAL A 1 721 ? 5.988 -69.812 -2.809 1 86.94 721 VAL A CA 1
ATOM 5624 C C . VAL A 1 721 ? 5.309 -68.5 -3.092 1 86.94 721 VAL A C 1
ATOM 5626 O O . VAL A 1 721 ? 5.551 -67.5 -2.393 1 86.94 721 VAL A O 1
ATOM 5629 N N . VAL A 1 722 ? 4.445 -68.438 -4.168 1 87.75 722 VAL A N 1
ATOM 5630 C CA . VAL A 1 722 ? 3.746 -67.25 -4.52 1 87.75 722 VAL A CA 1
ATOM 5631 C C . VAL A 1 722 ? 2.26 -67.5 -4.723 1 87.75 722 VAL A C 1
ATOM 5633 O O . VAL A 1 722 ? 1.843 -67.938 -5.805 1 87.75 722 VAL A O 1
ATOM 5636 N N . PRO A 1 723 ? 1.546 -67.312 -3.783 1 88.56 723 PRO A N 1
ATOM 5637 C CA . PRO A 1 723 ? 0.11 -67.562 -3.934 1 88.56 723 PRO A CA 1
ATOM 5638 C C . PRO A 1 723 ? -0.536 -66.625 -4.988 1 88.56 723 PRO A C 1
ATOM 5640 O O . PRO A 1 723 ? -0.149 -65.5 -5.133 1 88.56 723 PRO A O 1
ATOM 5643 N N . PRO A 1 724 ? -1.443 -67.312 -5.82 1 87.62 724 PRO A N 1
ATOM 5644 C CA . PRO A 1 724 ? -2.117 -66.5 -6.848 1 87.62 724 PRO A CA 1
ATOM 5645 C C . PRO A 1 724 ? -2.979 -65.375 -6.258 1 87.62 724 PRO A C 1
ATOM 5647 O O . PRO A 1 724 ? -3.688 -65.625 -5.273 1 87.62 724 PRO A O 1
ATOM 5650 N N . HIS A 1 725 ? -2.732 -64.125 -6.73 1 89 725 HIS A N 1
ATOM 5651 C CA . HIS A 1 725 ? -3.555 -63 -6.348 1 89 725 HIS A CA 1
ATOM 5652 C C . HIS A 1 725 ? -3.748 -62.031 -7.516 1 89 725 HIS A C 1
ATOM 5654 O O . HIS A 1 725 ? -3.066 -62.156 -8.539 1 89 725 HIS A O 1
ATOM 5660 N N . THR A 1 726 ? -4.805 -61.312 -7.465 1 88.81 726 THR A N 1
ATOM 5661 C CA . THR A 1 726 ? -5.113 -60.312 -8.484 1 88.81 726 THR A CA 1
ATOM 5662 C C . THR A 1 726 ? -4.504 -58.938 -8.125 1 88.81 726 THR A C 1
ATOM 5664 O O . THR A 1 726 ? -4.387 -58.625 -6.945 1 88.81 726 THR A O 1
ATOM 5667 N N . ILE A 1 727 ? -3.926 -58.312 -9.234 1 87.94 727 ILE A N 1
ATOM 5668 C CA . ILE A 1 727 ? -3.381 -56.969 -9.016 1 87.94 727 ILE A CA 1
ATOM 5669 C C . ILE A 1 727 ? -4.012 -56 -10.008 1 87.94 727 ILE A C 1
ATOM 5671 O O . ILE A 1 727 ? -4.395 -56.375 -11.117 1 87.94 727 ILE A O 1
ATOM 5675 N N . ILE A 1 728 ? -4.223 -54.844 -9.539 1 87.75 728 ILE A N 1
ATOM 5676 C CA . ILE A 1 728 ? -4.68 -53.75 -10.414 1 87.75 728 ILE A CA 1
ATOM 5677 C C . ILE A 1 728 ? -3.512 -52.844 -10.75 1 87.75 728 ILE A C 1
ATOM 5679 O O . ILE A 1 728 ? -2.883 -52.281 -9.852 1 87.75 728 ILE A O 1
ATOM 5683 N N . ASP A 1 729 ? -3.125 -52.688 -12.023 1 83.94 729 ASP A N 1
ATOM 5684 C CA . ASP A 1 729 ? -2.041 -51.812 -12.477 1 83.94 729 ASP A CA 1
ATOM 5685 C C . ASP A 1 729 ? -2.564 -50.438 -12.859 1 83.94 729 ASP A C 1
ATOM 5687 O O . ASP A 1 729 ? -3.24 -50.281 -13.875 1 83.94 729 ASP A O 1
ATOM 5691 N N . TYR A 1 730 ? -2.117 -49.531 -12.109 1 87.94 730 TYR A N 1
ATOM 5692 C CA . TYR A 1 730 ? -2.596 -48.156 -12.344 1 87.94 730 TYR A CA 1
ATOM 5693 C C . TYR A 1 730 ? -1.558 -47.344 -13.102 1 87.94 730 TYR A C 1
ATOM 5695 O O . TYR A 1 730 ? -1.836 -46.219 -13.531 1 87.94 730 TYR A O 1
ATOM 5703 N N . GLU A 1 731 ? -0.365 -47.719 -13.375 1 80 731 GLU A N 1
ATOM 5704 C CA . GLU A 1 731 ? 0.732 -46.938 -13.938 1 80 731 GLU A CA 1
ATOM 5705 C C . GLU A 1 731 ? 0.782 -47.062 -15.461 1 80 731 GLU A C 1
ATOM 5707 O O . GLU A 1 731 ? 1.261 -46.156 -16.141 1 80 731 GLU A O 1
ATOM 5712 N N . GLU A 1 732 ? 0.219 -48.094 -15.867 1 74.56 732 GLU A N 1
ATOM 5713 C CA . GLU A 1 732 ? 0.331 -48.344 -17.297 1 74.56 732 GLU A CA 1
ATOM 5714 C C . GLU A 1 732 ? -0.491 -47.312 -18.094 1 74.56 732 GLU A C 1
ATOM 5716 O O . GLU A 1 732 ? -0.017 -46.781 -19.094 1 74.56 732 GLU A O 1
ATOM 5721 N N . LEU A 1 733 ? -1.724 -47.094 -17.797 1 81.25 733 LEU A N 1
ATOM 5722 C CA . LEU A 1 733 ? -2.586 -46.156 -18.484 1 81.25 733 LEU A CA 1
ATOM 5723 C C . LEU A 1 733 ? -2.826 -44.906 -17.625 1 81.25 733 LEU A C 1
ATOM 5725 O O . LEU A 1 733 ? -3.955 -44.656 -17.219 1 81.25 733 LEU A O 1
ATOM 5729 N N . ARG A 1 734 ? -1.725 -44.219 -17.453 1 87.56 734 ARG A N 1
ATOM 5730 C CA . ARG A 1 734 ? -1.784 -42.969 -16.656 1 87.56 734 ARG A CA 1
ATOM 5731 C C . ARG A 1 734 ? -1.337 -41.781 -17.5 1 87.56 734 ARG A C 1
ATOM 5733 O O . ARG A 1 734 ? -0.256 -41.219 -17.266 1 87.56 734 ARG A O 1
ATOM 5740 N N . PRO A 1 735 ? -2.248 -41.312 -18.469 1 87.06 735 PRO A N 1
ATOM 5741 C CA . PRO A 1 735 ? -1.916 -40.156 -19.297 1 87.06 735 PRO A CA 1
ATOM 5742 C C . PRO A 1 735 ? -1.924 -38.844 -18.5 1 87.06 735 PRO A C 1
ATOM 5744 O O . PRO A 1 735 ? -2.332 -38.812 -17.328 1 87.06 735 PRO A O 1
ATOM 5747 N N . PRO A 1 736 ? -1.382 -37.812 -19.156 1 86.62 736 PRO A N 1
ATOM 5748 C CA . PRO A 1 736 ? -1.381 -36.5 -18.469 1 86.62 736 PRO A CA 1
ATOM 5749 C C . PRO A 1 736 ? -2.787 -36.031 -18.125 1 86.62 736 PRO A C 1
ATOM 5751 O O . PRO A 1 736 ? -2.979 -35.344 -17.109 1 86.62 736 PRO A O 1
ATOM 5754 N N . ASN A 1 737 ? -3.744 -36.438 -18.875 1 88.44 737 ASN A N 1
ATOM 5755 C CA . ASN A 1 737 ? -5.133 -36.125 -18.547 1 88.44 737 ASN A CA 1
ATOM 5756 C C . ASN A 1 737 ? -5.727 -37.156 -17.594 1 88.44 737 ASN A C 1
ATOM 5758 O O . ASN A 1 737 ? -5.953 -38.312 -17.984 1 88.44 737 ASN A O 1
ATOM 5762 N N . PRO A 1 738 ? -6.027 -36.75 -16.453 1 91.62 738 PRO A N 1
ATOM 5763 C CA . PRO A 1 738 ? -6.496 -37.719 -15.453 1 91.62 738 PRO A CA 1
ATOM 5764 C C . PRO A 1 738 ? -7.844 -38.312 -15.82 1 91.62 738 PRO A C 1
ATOM 5766 O O . PRO A 1 738 ? -8.195 -39.406 -15.312 1 91.62 738 PRO A O 1
ATOM 5769 N N . GLU A 1 739 ? -8.602 -37.781 -16.719 1 90.69 739 GLU A N 1
ATOM 5770 C CA . GLU A 1 739 ? -9.906 -38.312 -17.078 1 90.69 739 GLU A CA 1
ATOM 5771 C C . GLU A 1 739 ? -9.766 -39.594 -17.906 1 90.69 739 GLU A C 1
ATOM 5773 O O . GLU A 1 739 ? -10.664 -40.438 -17.922 1 90.69 739 GLU A O 1
ATOM 5778 N N . LEU A 1 740 ? -8.594 -39.75 -18.469 1 89.25 740 LEU A N 1
ATOM 5779 C CA . LEU A 1 740 ? -8.359 -40.906 -19.328 1 89.25 740 LEU A CA 1
ATOM 5780 C C . LEU A 1 740 ? -7.578 -41.969 -18.578 1 89.25 740 LEU A C 1
ATOM 5782 O O . LEU A 1 740 ? -7.262 -43.031 -19.141 1 89.25 740 LEU A O 1
ATOM 5786 N N . ALA A 1 741 ? -7.41 -41.75 -17.266 1 91.25 741 ALA A N 1
ATOM 5787 C CA . ALA A 1 741 ? -6.676 -42.719 -16.469 1 91.25 741 ALA A CA 1
ATOM 5788 C C . ALA A 1 741 ? -7.535 -43.969 -16.188 1 91.25 741 ALA A C 1
ATOM 5790 O O . ALA A 1 741 ? -8.734 -43.844 -15.922 1 91.25 741 ALA A O 1
ATOM 5791 N N . ARG A 1 742 ? -6.949 -45.156 -16.469 1 90.44 742 ARG A N 1
ATOM 5792 C CA . ARG A 1 742 ? -7.637 -46.406 -16.219 1 90.44 74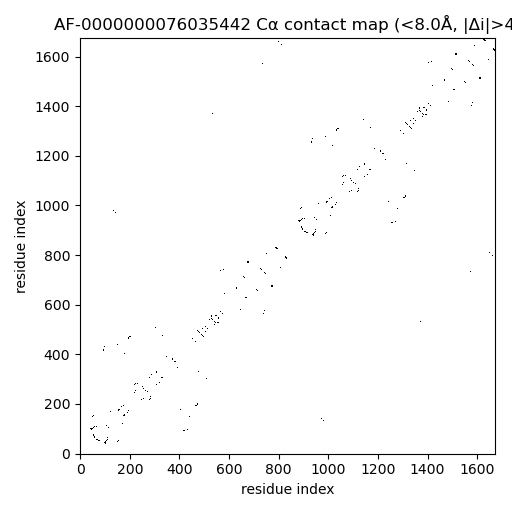2 ARG A CA 1
ATOM 5793 C C . ARG A 1 742 ? -6.703 -47.406 -15.547 1 90.44 742 ARG A C 1
ATOM 5795 O O . ARG A 1 742 ? -5.496 -47.406 -15.781 1 90.44 742 ARG A O 1
ATOM 5802 N N . GLY A 1 743 ? -7.348 -48.219 -14.57 1 88.19 743 GLY A N 1
ATOM 5803 C CA . GLY A 1 743 ? -6.641 -49.344 -13.977 1 88.19 743 GLY A CA 1
ATOM 5804 C C . GLY A 1 743 ? -6.926 -50.656 -14.664 1 88.19 743 GLY A C 1
ATOM 5805 O O . GLY A 1 743 ? -8.07 -50.938 -15.023 1 88.19 743 GLY A O 1
ATOM 5806 N N . ILE A 1 744 ? -5.887 -51.406 -14.914 1 83.5 744 ILE A N 1
ATOM 5807 C CA . ILE A 1 744 ? -6.031 -52.688 -15.594 1 83.5 744 ILE A CA 1
ATOM 5808 C C . ILE A 1 744 ? -5.941 -53.812 -14.57 1 83.5 744 ILE A C 1
ATOM 5810 O O . ILE A 1 744 ? -4.961 -53.906 -13.836 1 83.5 744 ILE A O 1
ATOM 5814 N N . LEU A 1 745 ? -7.098 -54.594 -14.438 1 85.94 745 LEU A N 1
ATOM 5815 C CA . LEU A 1 745 ? -7.133 -55.781 -13.57 1 85.94 745 LEU A CA 1
ATOM 5816 C C . LEU A 1 745 ? -6.422 -56.969 -14.227 1 85.94 745 LEU A C 1
ATOM 5818 O O . LEU A 1 745 ? -6.777 -57.375 -15.336 1 85.94 745 LEU A O 1
ATOM 5822 N N . LYS A 1 746 ? -5.332 -57.406 -13.664 1 80.94 746 LYS A N 1
ATOM 5823 C CA . LYS A 1 746 ? -4.574 -58.531 -14.211 1 80.94 746 LYS A CA 1
ATOM 5824 C C . LYS A 1 746 ? -4.105 -59.469 -13.102 1 80.94 746 LYS A C 1
ATOM 5826 O O . LYS A 1 746 ? -4.188 -59.156 -11.914 1 80.94 746 LYS A O 1
ATOM 5831 N N . CYS A 1 747 ? -3.854 -60.719 -13.477 1 81.19 747 CYS A N 1
ATOM 5832 C CA . CYS A 1 747 ? -3.25 -61.656 -12.547 1 81.19 747 CYS A CA 1
ATOM 5833 C C . CYS A 1 747 ? -1.786 -61.344 -12.297 1 81.19 747 CYS A C 1
ATOM 5835 O O . CYS A 1 747 ? -1.078 -60.906 -13.211 1 81.19 747 CYS A O 1
ATOM 5837 N N . ASP A 1 748 ? -1.389 -61.406 -10.984 1 80.19 748 ASP A N 1
ATOM 5838 C CA . ASP A 1 748 ? -0.006 -61.094 -10.633 1 80.19 748 ASP A CA 1
ATOM 5839 C C . ASP A 1 748 ? 0.936 -62.219 -11.07 1 80.19 748 ASP A C 1
ATOM 5841 O O . ASP A 1 748 ? 1.31 -63.062 -10.266 1 80.19 748 ASP A O 1
ATOM 5845 N N . MET A 1 749 ? 1.112 -62.25 -12.336 1 74.75 749 MET A N 1
ATOM 5846 C CA . MET A 1 749 ? 2.072 -63.219 -12.859 1 74.75 749 MET A CA 1
ATOM 5847 C C . MET A 1 749 ? 3.191 -62.531 -13.617 1 74.75 749 MET A C 1
ATOM 5849 O O . MET A 1 749 ? 2.932 -61.719 -14.523 1 74.75 749 MET A O 1
ATOM 5853 N N . SER A 1 750 ? 4.367 -62.688 -13.086 1 71 750 SER A N 1
ATOM 5854 C CA . SER A 1 750 ? 5.504 -62.125 -13.812 1 71 750 SER A CA 1
ATOM 5855 C C . SER A 1 750 ? 5.758 -62.906 -15.109 1 71 750 SER A C 1
ATOM 5857 O O . SER A 1 750 ? 5.305 -64.062 -15.258 1 71 750 SER A O 1
ATOM 5859 N N . ASP A 1 751 ? 6.34 -62.344 -16.094 1 66.62 751 ASP A N 1
ATOM 5860 C CA . ASP A 1 751 ? 6.695 -63.031 -17.328 1 66.62 751 ASP A CA 1
ATOM 5861 C C . ASP A 1 751 ? 7.598 -64.25 -17.078 1 66.62 751 ASP A C 1
ATOM 5863 O O . ASP A 1 751 ? 7.457 -65.25 -17.719 1 66.62 751 ASP A O 1
ATOM 5867 N N . LEU A 1 752 ? 8.359 -64.062 -16.078 1 68.12 752 LEU A N 1
ATOM 5868 C CA . LEU A 1 752 ? 9.266 -65.188 -15.75 1 68.12 752 LEU A CA 1
ATOM 5869 C C . LEU A 1 752 ? 8.5 -66.375 -15.18 1 68.12 752 LEU A C 1
ATOM 5871 O O . LEU A 1 752 ? 8.852 -67.5 -15.438 1 68.12 752 LEU A O 1
ATOM 5875 N N . SER A 1 753 ? 7.418 -66.062 -14.539 1 72.88 753 SER A N 1
ATOM 5876 C CA . SER A 1 753 ? 6.629 -67.125 -13.969 1 72.88 753 SER A CA 1
ATOM 5877 C C . SER A 1 753 ? 5.879 -67.938 -15.055 1 72.88 753 SER A C 1
ATOM 5879 O O . SER A 1 753 ? 5.746 -69.125 -14.977 1 72.88 753 SER A O 1
ATOM 5881 N N . ILE A 1 754 ? 5.512 -67.25 -16.062 1 71.62 754 ILE A N 1
ATOM 5882 C CA . ILE A 1 754 ? 4.809 -67.938 -17.156 1 71.62 754 ILE A CA 1
ATOM 5883 C C . ILE A 1 754 ? 5.777 -68.812 -17.938 1 71.62 754 ILE A C 1
ATOM 5885 O O . ILE A 1 754 ? 5.438 -69.938 -18.312 1 71.62 754 ILE A O 1
ATOM 5889 N N . ILE A 1 755 ? 6.957 -68.312 -18.047 1 68.94 755 ILE A N 1
ATOM 5890 C CA . ILE A 1 755 ? 7.969 -69.062 -18.766 1 68.94 755 ILE A CA 1
ATOM 5891 C C . ILE A 1 755 ? 8.344 -70.312 -17.969 1 68.94 755 ILE A C 1
ATOM 5893 O O . ILE A 1 755 ? 8.531 -71.375 -18.531 1 68.94 755 ILE A O 1
ATOM 5897 N N . CYS A 1 756 ? 8.328 -70.188 -16.719 1 72.81 756 CYS A N 1
ATOM 5898 C CA . CYS A 1 756 ? 8.68 -71.375 -15.867 1 72.81 756 CYS A CA 1
ATOM 5899 C C . CYS A 1 756 ? 7.582 -72.375 -15.898 1 72.81 756 CYS A C 1
ATOM 5901 O O . CYS A 1 756 ? 7.867 -73.625 -15.883 1 72.81 756 CYS A O 1
ATOM 5903 N N . CYS A 1 757 ? 6.359 -72 -16.016 1 75 757 CYS A N 1
ATOM 5904 C CA . CYS A 1 757 ? 5.238 -72.938 -16.078 1 75 757 CYS A CA 1
ATOM 5905 C C . CYS A 1 757 ? 5.234 -73.688 -17.391 1 75 757 CYS A C 1
ATOM 5907 O O . CYS A 1 757 ? 4.824 -74.875 -17.438 1 75 757 CYS A O 1
ATOM 5909 N N . LEU A 1 758 ? 5.77 -73.125 -18.422 1 76.5 758 LEU A N 1
ATOM 5910 C CA . LEU A 1 758 ? 5.727 -73.75 -19.734 1 76.5 758 LEU A CA 1
ATOM 5911 C C . LEU A 1 758 ? 7.027 -74.5 -20.031 1 76.5 758 LEU A C 1
ATOM 5913 O O . LEU A 1 758 ? 7.094 -75.312 -20.969 1 76.5 758 LEU A O 1
ATOM 5917 N N . SER A 1 759 ? 8.023 -74.375 -19.172 1 78.94 759 SER A N 1
ATOM 5918 C CA . SER A 1 759 ? 9.336 -74.938 -19.438 1 78.94 759 SER A CA 1
ATOM 5919 C C . SER A 1 759 ? 9.281 -76.438 -19.375 1 78.94 759 SER A C 1
ATOM 5921 O O . SER A 1 759 ? 9.914 -77.125 -20.203 1 78.94 759 SER A O 1
ATOM 5923 N N . TYR A 1 760 ? 8.5 -77.062 -18.453 1 86.31 760 TYR A N 1
ATOM 5924 C CA . TYR A 1 760 ? 8.391 -78.562 -18.359 1 86.31 760 TYR A CA 1
ATOM 5925 C C . TYR A 1 760 ? 7.719 -79.125 -19.594 1 86.31 760 TYR A C 1
ATOM 5927 O O . TYR A 1 760 ? 8.133 -80.188 -20.109 1 86.31 760 TYR A O 1
ATOM 5935 N N . SER A 1 761 ? 6.715 -78.438 -20.047 1 82.81 761 SER A N 1
ATOM 5936 C CA . SER A 1 761 ? 6.043 -78.938 -21.25 1 82.81 761 SER A CA 1
ATOM 5937 C C . SER A 1 761 ? 6.977 -78.875 -22.453 1 82.81 761 SER A C 1
ATOM 5939 O O . SER A 1 761 ? 6.898 -79.75 -23.344 1 82.81 761 SER A O 1
ATOM 5941 N N . ILE A 1 762 ? 7.848 -78 -22.438 1 80.81 762 ILE A N 1
ATOM 5942 C CA . ILE A 1 762 ? 8.797 -77.875 -23.531 1 80.81 762 ILE A CA 1
ATOM 5943 C C . ILE A 1 762 ? 9.797 -79.062 -23.469 1 80.81 762 ILE A C 1
ATOM 5945 O O . ILE A 1 762 ? 10.133 -79.625 -24.484 1 80.81 762 ILE A O 1
ATOM 5949 N N . VAL A 1 763 ? 10.133 -79.5 -22.328 1 87.12 763 VAL A N 1
ATOM 5950 C CA . VAL A 1 763 ? 11.062 -80.562 -22.141 1 87.12 763 VAL A CA 1
ATOM 5951 C C . VAL A 1 763 ? 10.391 -81.875 -22.578 1 87.12 763 VAL A C 1
ATOM 5953 O O . VAL A 1 763 ? 11.008 -82.688 -23.266 1 87.12 763 VAL A O 1
ATOM 5956 N N . LEU A 1 764 ? 9.141 -82.062 -22.172 1 89.19 764 LEU A N 1
ATOM 5957 C CA . LEU A 1 764 ? 8.398 -83.25 -22.562 1 89.19 764 LEU A CA 1
ATOM 5958 C C . LEU A 1 764 ? 8.227 -83.25 -24.078 1 89.19 764 LEU A C 1
ATOM 5960 O O . LEU A 1 764 ? 8.367 -84.312 -24.688 1 89.19 764 LEU A O 1
ATOM 5964 N N . MET A 1 765 ? 7.945 -82.188 -24.625 1 84.75 765 MET A N 1
ATOM 5965 C CA . MET A 1 765 ? 7.75 -82.062 -26.078 1 84.75 765 MET A CA 1
ATOM 5966 C C . MET A 1 765 ? 9.039 -82.438 -26.812 1 84.75 765 MET A C 1
ATOM 5968 O O . MET A 1 765 ? 9.016 -83.188 -27.797 1 84.75 765 MET A O 1
ATOM 5972 N N . VAL A 1 766 ? 10.227 -82 -26.344 1 84.06 766 VAL A N 1
ATOM 5973 C CA . VAL A 1 766 ? 11.508 -82.25 -27 1 84.06 766 VAL A CA 1
ATOM 5974 C C . VAL A 1 766 ? 11.891 -83.688 -26.844 1 84.06 766 VAL A C 1
ATOM 5976 O O . VAL A 1 766 ? 12.359 -84.312 -27.797 1 84.06 766 VAL A O 1
ATOM 5979 N N . THR A 1 767 ? 11.578 -84.312 -25.719 1 89.38 767 THR A N 1
ATOM 5980 C CA . THR A 1 767 ? 11.875 -85.75 -25.5 1 89.38 767 THR A CA 1
ATOM 5981 C C . THR A 1 767 ? 10.984 -86.625 -26.375 1 89.38 767 THR A C 1
ATOM 5983 O O . THR A 1 767 ? 11.445 -87.625 -26.922 1 89.38 767 THR A O 1
ATOM 5986 N N . CYS A 1 768 ? 9.75 -86.188 -26.391 1 87.06 768 CYS A N 1
ATOM 5987 C CA . CYS A 1 768 ? 8.828 -86.938 -27.25 1 87.06 768 CYS A CA 1
ATOM 5988 C C . CYS A 1 768 ? 9.258 -86.875 -28.703 1 87.06 768 CYS A C 1
ATOM 5990 O O . CYS A 1 768 ? 9.164 -87.812 -29.438 1 87.06 768 CYS A O 1
ATOM 5992 N N . THR A 1 769 ? 9.742 -85.75 -29.141 1 83.69 769 THR A N 1
ATOM 5993 C CA . THR A 1 769 ? 10.195 -85.625 -30.516 1 83.69 769 THR A CA 1
ATOM 5994 C C . THR A 1 769 ? 11.438 -86.438 -30.781 1 83.69 769 THR A C 1
ATOM 5996 O O . THR A 1 769 ? 11.57 -87.062 -31.859 1 83.69 769 THR A O 1
ATOM 5999 N N . VAL A 1 770 ? 12.234 -86.688 -29.812 1 86.69 770 VAL A N 1
ATOM 6000 C CA . VAL A 1 770 ? 13.438 -87.5 -29.953 1 86.69 770 VAL A CA 1
ATOM 6001 C C . VAL A 1 770 ? 13.047 -88.938 -30.109 1 86.69 770 VAL A C 1
ATOM 6003 O O . VAL A 1 770 ? 13.562 -89.625 -30.984 1 86.69 770 VAL A O 1
ATOM 6006 N N . TYR A 1 771 ? 12.109 -89.375 -29.344 1 87.19 771 TYR A N 1
ATOM 6007 C CA . TYR A 1 771 ? 11.672 -90.812 -29.453 1 87.19 771 TYR A CA 1
ATOM 6008 C C . TYR A 1 771 ? 10.906 -91 -30.75 1 87.19 771 TYR A C 1
ATOM 6010 O O . TYR A 1 771 ? 10.961 -92.125 -31.312 1 87.19 771 TYR A O 1
ATOM 6018 N N . ALA A 1 772 ? 10.172 -90 -31.141 1 81.75 772 ALA A N 1
ATOM 6019 C CA . ALA A 1 772 ? 9.445 -90.125 -32.406 1 81.75 772 ALA A CA 1
ATOM 6020 C C . ALA A 1 772 ? 10.414 -90.25 -33.562 1 81.75 772 ALA A C 1
ATOM 6022 O O . ALA A 1 772 ? 10.148 -91 -34.531 1 81.75 772 ALA A O 1
ATOM 6023 N N . VAL A 1 773 ? 11.57 -89.625 -33.5 1 79.44 773 VAL A N 1
ATOM 6024 C CA . VAL A 1 773 ? 12.586 -89.75 -34.531 1 79.44 773 VAL A CA 1
ATOM 6025 C C . VAL A 1 773 ? 13.242 -91.125 -34.5 1 79.44 773 VAL A C 1
ATOM 6027 O O . VAL A 1 773 ? 13.5 -91.688 -35.531 1 79.44 773 VAL A O 1
ATOM 6030 N N . LYS A 1 774 ? 13.336 -91.688 -33.375 1 81.38 774 LYS A N 1
ATOM 6031 C CA . LYS A 1 774 ? 13.977 -93 -33.25 1 81.38 774 LYS A CA 1
ATOM 6032 C C . LYS A 1 774 ? 13.055 -94.125 -33.688 1 81.38 774 LYS A C 1
ATOM 6034 O O . LYS A 1 774 ? 13.516 -95.188 -34.094 1 81.38 774 LYS A O 1
ATOM 6039 N N . SER A 1 775 ? 11.766 -93.938 -33.688 1 77.25 775 SER A N 1
ATOM 6040 C CA . SER A 1 775 ? 10.805 -94.938 -34.062 1 77.25 775 SER A CA 1
ATOM 6041 C C . SER A 1 775 ? 10.359 -94.75 -35.5 1 77.25 775 SER A C 1
ATOM 6043 O O . SER A 1 775 ? 9.328 -95.312 -35.906 1 77.25 775 SER A O 1
ATOM 6045 N N . ARG A 1 776 ? 10.945 -94.125 -36.344 1 73.94 776 ARG A N 1
ATOM 6046 C CA . ARG A 1 776 ? 10.555 -93.875 -37.719 1 73.94 776 ARG A CA 1
ATOM 6047 C C . ARG A 1 776 ? 10.656 -95.125 -38.594 1 73.94 776 ARG A C 1
ATOM 6049 O O . ARG A 1 776 ? 9.93 -95.25 -39.562 1 73.94 776 ARG A O 1
ATOM 6056 N N . GLY A 1 777 ? 11.445 -96.125 -38.188 1 69.06 777 GLY A N 1
ATOM 6057 C CA . GLY A 1 777 ? 11.711 -97.25 -39 1 69.06 777 GLY A CA 1
ATOM 6058 C C . GLY A 1 777 ? 10.75 -98.438 -38.75 1 69.06 777 GLY A C 1
ATOM 6059 O O . GLY A 1 777 ? 10.93 -99.5 -39.25 1 69.06 777 GLY A O 1
ATOM 6060 N N . VAL A 1 778 ? 9.75 -98.188 -37.906 1 70.44 778 VAL A N 1
ATOM 6061 C CA . VAL A 1 778 ? 8.805 -99.25 -37.562 1 70.44 778 VAL A CA 1
ATOM 6062 C C . VAL A 1 778 ? 7.91 -99.562 -38.781 1 70.44 778 VAL A C 1
ATOM 6064 O O . VAL A 1 778 ? 7.449 -98.625 -39.438 1 70.44 778 VAL A O 1
ATOM 6067 N N . PRO A 1 779 ? 7.945 -100.875 -39.25 1 61.28 779 PRO A N 1
ATOM 6068 C CA . PRO A 1 779 ? 7.164 -101.25 -40.438 1 61.28 779 PRO A CA 1
ATOM 6069 C C . PRO A 1 779 ? 5.715 -100.75 -40.344 1 61.28 779 PRO A C 1
ATOM 6071 O O . PRO A 1 779 ? 5.195 -100.562 -39.25 1 61.28 779 PRO A O 1
ATOM 6074 N N . GLU A 1 780 ? 5.121 -100.438 -41.438 1 55.75 780 GLU A N 1
ATOM 6075 C CA . GLU A 1 780 ? 3.836 -99.812 -41.688 1 55.75 780 GLU A CA 1
ATOM 6076 C C . GLU A 1 780 ? 2.707 -100.5 -40.969 1 55.75 780 GLU A C 1
ATOM 6078 O O . GLU A 1 780 ? 1.669 -99.938 -40.656 1 55.75 780 GLU A O 1
ATOM 6083 N N . THR A 1 781 ? 2.934 -101.75 -40.688 1 51.28 781 THR A N 1
ATOM 6084 C CA . THR A 1 781 ? 1.85 -102.438 -40 1 51.28 781 THR A CA 1
ATOM 6085 C C . THR A 1 781 ? 1.576 -101.875 -38.656 1 51.28 781 THR A C 1
ATOM 6087 O O . THR A 1 781 ? 0.518 -102.062 -38.062 1 51.28 781 THR A O 1
ATOM 6090 N N . PHE A 1 782 ? 2.621 -101.25 -38.125 1 52.25 782 PHE A N 1
ATOM 6091 C CA . PHE A 1 782 ? 2.379 -100.562 -36.812 1 52.25 782 PHE A CA 1
ATOM 6092 C C . PHE A 1 782 ? 2.018 -99.125 -37 1 52.25 782 PHE A C 1
ATOM 6094 O O . PHE A 1 782 ? 2.896 -98.25 -37.031 1 52.25 782 PHE A O 1
ATOM 6101 N N . ASN A 1 783 ? 0.839 -98.812 -37.469 1 58.47 783 ASN A N 1
ATOM 6102 C CA . ASN A 1 783 ? 0.079 -97.75 -38.094 1 58.47 783 ASN A CA 1
ATOM 6103 C C . ASN A 1 783 ? 0.131 -96.438 -37.25 1 58.47 783 ASN A C 1
ATOM 6105 O O . ASN A 1 783 ? -0.063 -95.375 -37.781 1 58.47 783 ASN A O 1
ATOM 6109 N N . GLU A 1 784 ? 0.696 -96.438 -35.969 1 68.88 784 GLU A N 1
ATOM 6110 C CA . GLU A 1 784 ? 0.427 -95.25 -35.219 1 68.88 784 GLU A CA 1
ATOM 6111 C C . GLU A 1 784 ? 1.682 -94.375 -35.062 1 68.88 784 GLU A C 1
ATOM 6113 O O . GLU A 1 784 ? 1.598 -93.188 -34.75 1 68.88 784 GLU A O 1
ATOM 6118 N N . ALA A 1 785 ? 2.859 -94.812 -35.344 1 71.25 785 ALA A N 1
ATOM 6119 C CA . ALA A 1 785 ? 4.105 -94.125 -35.094 1 71.25 785 ALA A CA 1
ATOM 6120 C C . ALA A 1 785 ? 4.25 -92.938 -36.031 1 71.25 785 ALA A C 1
ATOM 6122 O O . ALA A 1 785 ? 4.727 -91.875 -35.625 1 71.25 785 ALA A O 1
ATOM 6123 N N . LYS A 1 786 ? 3.783 -93.125 -37.188 1 69.75 786 LYS A N 1
ATOM 6124 C CA . LYS A 1 786 ? 3.973 -92.062 -38.156 1 69.75 786 LYS A CA 1
ATOM 6125 C C . LYS A 1 786 ? 3.102 -90.812 -37.844 1 69.75 786 LYS A C 1
ATOM 6127 O O . LYS A 1 786 ? 3.59 -89.688 -37.812 1 69.75 786 LYS A O 1
ATOM 6132 N N . PRO A 1 787 ? 1.852 -91 -37.438 1 69.56 787 PRO A N 1
ATOM 6133 C CA . PRO A 1 787 ? 1.044 -89.812 -37.094 1 69.56 787 PRO A CA 1
ATOM 6134 C C . PRO A 1 787 ? 1.517 -89.125 -35.812 1 69.56 787 PRO A C 1
ATOM 6136 O O . PRO A 1 787 ? 1.417 -87.938 -35.688 1 69.56 787 PRO A O 1
ATOM 6139 N N . ILE A 1 788 ? 2.092 -89.875 -34.844 1 74.5 788 ILE A N 1
ATOM 6140 C CA . ILE A 1 788 ? 2.609 -89.25 -33.625 1 74.5 788 ILE A CA 1
ATOM 6141 C C . ILE A 1 788 ? 3.828 -88.375 -33.938 1 74.5 788 ILE A C 1
ATOM 6143 O O . ILE A 1 788 ? 3.984 -87.312 -33.375 1 74.5 788 ILE A O 1
ATOM 6147 N N . GLY A 1 789 ? 4.66 -88.938 -34.812 1 72.06 789 GLY A N 1
ATOM 6148 C CA . GLY A 1 789 ? 5.816 -88.188 -35.219 1 72.06 789 GLY A CA 1
ATOM 6149 C C . GLY A 1 789 ? 5.438 -86.875 -35.906 1 72.06 789 GLY A C 1
ATOM 6150 O O . GLY A 1 789 ? 6.004 -85.812 -35.594 1 72.06 789 GLY A O 1
ATOM 6151 N N . PHE A 1 790 ? 4.371 -87 -36.688 1 68.25 790 PHE A N 1
ATOM 6152 C CA . PHE A 1 790 ? 3.906 -85.812 -37.375 1 68.25 790 PHE A CA 1
ATOM 6153 C C . PHE A 1 790 ? 3.354 -84.812 -36.406 1 68.25 790 PHE A C 1
ATOM 6155 O O . PHE A 1 790 ? 3.605 -83.562 -36.531 1 68.25 790 PHE A O 1
ATOM 6162 N N . THR A 1 791 ? 2.682 -85.125 -35.438 1 71.25 791 THR A N 1
ATOM 6163 C CA . THR A 1 791 ? 2.094 -84.188 -34.438 1 71.25 791 THR A CA 1
ATOM 6164 C C . THR A 1 791 ? 3.182 -83.562 -33.594 1 71.25 791 THR A C 1
ATOM 6166 O O . THR A 1 791 ? 3.096 -82.375 -33.312 1 71.25 791 THR A O 1
ATOM 6169 N N . MET A 1 792 ? 4.223 -84.25 -33.281 1 76.62 792 MET A N 1
ATOM 6170 C CA . MET A 1 792 ? 5.27 -83.688 -32.406 1 76.62 792 MET A CA 1
ATOM 6171 C C . MET A 1 792 ? 6.133 -82.688 -33.156 1 76.62 792 MET A C 1
ATOM 6173 O O . MET A 1 792 ? 6.551 -81.688 -32.625 1 76.62 792 MET A O 1
ATOM 6177 N N . TYR A 1 793 ? 6.293 -83 -34.469 1 69.5 793 TYR A N 1
ATOM 6178 C CA . TYR A 1 793 ? 7.055 -82.062 -35.25 1 69.5 793 TYR A CA 1
ATOM 6179 C C . TYR A 1 793 ? 6.289 -80.75 -35.406 1 69.5 793 TYR A C 1
ATOM 6181 O O . TYR A 1 793 ? 6.867 -79.625 -35.312 1 69.5 793 TYR A O 1
ATOM 6189 N N . THR A 1 794 ? 4.973 -80.875 -35.531 1 67.62 794 THR A N 1
ATOM 6190 C CA . THR A 1 794 ? 4.141 -79.688 -35.688 1 67.62 794 THR A CA 1
ATOM 6191 C C . THR A 1 794 ? 4.07 -78.875 -34.375 1 67.62 794 THR A C 1
ATOM 6193 O O . THR A 1 794 ? 4.102 -77.688 -34.375 1 67.62 794 THR A O 1
ATOM 6196 N N . THR A 1 795 ? 4.039 -79.5 -33.312 1 71.25 795 THR A N 1
ATOM 6197 C CA . THR A 1 795 ? 3.953 -78.875 -32.031 1 71.25 795 THR A CA 1
ATOM 6198 C C . THR A 1 795 ? 5.25 -78.125 -31.719 1 71.25 795 THR A C 1
ATOM 6200 O O . THR A 1 795 ? 5.223 -77.062 -31.125 1 71.25 795 THR A O 1
ATOM 6203 N N . CYS A 1 796 ? 6.359 -78.688 -32.062 1 69.44 796 CYS A N 1
ATOM 6204 C CA . CYS A 1 796 ? 7.641 -78 -31.828 1 69.44 796 CYS A CA 1
ATOM 6205 C C . CYS A 1 796 ? 7.742 -76.75 -32.625 1 69.44 796 CYS A C 1
ATOM 6207 O O . CYS A 1 796 ? 8.266 -75.75 -32.125 1 69.44 796 CYS A O 1
ATOM 6209 N N . ILE A 1 797 ? 7.145 -76.75 -33.688 1 63.28 797 ILE A N 1
ATOM 6210 C CA . ILE A 1 797 ? 7.18 -75.562 -34.531 1 63.28 797 ILE A CA 1
ATOM 6211 C C . ILE A 1 797 ? 6.27 -74.5 -33.938 1 63.28 797 ILE A C 1
ATOM 6213 O O . ILE A 1 797 ? 6.621 -73.312 -33.938 1 63.28 797 ILE A O 1
ATOM 6217 N N . ILE A 1 798 ? 5.246 -74.875 -33.438 1 65.69 798 ILE A N 1
ATOM 6218 C CA . ILE A 1 798 ? 4.301 -73.938 -32.844 1 65.69 798 ILE A CA 1
ATOM 6219 C C . ILE A 1 798 ? 4.914 -73.312 -31.609 1 65.69 798 ILE A C 1
ATOM 6221 O O . ILE A 1 798 ? 4.793 -72.062 -31.406 1 65.69 798 ILE A O 1
ATOM 6225 N N . TRP A 1 799 ? 5.66 -74 -30.844 1 67.5 799 TRP A N 1
ATOM 6226 C CA . TRP A 1 799 ? 6.262 -73.438 -29.625 1 67.5 799 TRP A CA 1
ATOM 6227 C C . TRP A 1 799 ? 7.418 -72.5 -29.953 1 67.5 799 TRP A C 1
ATOM 6229 O O . TRP A 1 799 ? 7.637 -71.5 -29.266 1 67.5 799 TRP A O 1
ATOM 6239 N N . LEU A 1 800 ? 8.094 -72.75 -30.875 1 61.41 800 LEU A N 1
ATOM 6240 C CA . LEU A 1 800 ? 9.18 -71.875 -31.281 1 61.41 800 LEU A CA 1
ATOM 6241 C C . LEU A 1 800 ? 8.641 -70.562 -31.781 1 61.41 800 LEU A C 1
ATOM 6243 O O . LEU A 1 800 ? 9.25 -69.5 -31.562 1 61.41 800 LEU A O 1
ATOM 6247 N N . ALA A 1 801 ? 7.465 -70.688 -32.219 1 58 801 ALA A N 1
ATOM 6248 C CA . ALA A 1 801 ? 6.832 -69.438 -32.719 1 58 801 ALA A CA 1
ATOM 6249 C C . ALA A 1 801 ? 6.273 -68.625 -31.562 1 58 801 ALA A C 1
ATOM 6251 O O . ALA A 1 801 ? 6.145 -67.438 -31.672 1 58 801 ALA A O 1
ATOM 6252 N N . PHE A 1 802 ? 6.008 -69.188 -30.484 1 60.94 802 PHE A N 1
ATOM 6253 C CA . PHE A 1 802 ? 5.359 -68.562 -29.344 1 60.94 802 PHE A CA 1
ATOM 6254 C C . PHE A 1 802 ? 6.375 -67.75 -28.531 1 60.94 802 PHE A C 1
ATOM 6256 O O . PHE A 1 802 ? 6.031 -66.75 -27.906 1 60.94 802 PHE A O 1
ATOM 6263 N N . VAL A 1 803 ? 7.57 -68.125 -28.516 1 59.44 803 VAL A N 1
ATOM 6264 C CA . VAL A 1 803 ? 8.562 -67.5 -27.641 1 59.44 803 VAL A CA 1
ATOM 6265 C C . VAL A 1 803 ? 8.734 -66.062 -28 1 59.44 803 VAL A C 1
ATOM 6267 O O . VAL A 1 803 ? 8.648 -65.188 -27.141 1 59.44 803 VAL A O 1
ATOM 6270 N N . PRO A 1 804 ? 8.797 -65.75 -29.125 1 54.75 804 PRO A N 1
ATOM 6271 C CA . PRO A 1 804 ? 8.961 -64.312 -29.438 1 54.75 804 PRO A CA 1
ATOM 6272 C C . PRO A 1 804 ? 7.676 -63.5 -29.234 1 54.75 804 PRO A C 1
ATOM 6274 O O . PRO A 1 804 ? 7.73 -62.312 -28.906 1 54.75 804 PRO A O 1
ATOM 6277 N N . ILE A 1 805 ? 6.637 -64.188 -29.328 1 54.88 805 ILE A N 1
ATOM 6278 C CA . ILE A 1 805 ? 5.359 -63.469 -29.125 1 54.88 805 ILE A CA 1
ATOM 6279 C C . ILE A 1 805 ? 5.203 -63.094 -27.656 1 54.88 805 ILE A C 1
ATOM 6281 O O . ILE A 1 805 ? 4.727 -62 -27.328 1 54.88 805 ILE A O 1
ATOM 6285 N N . PHE A 1 806 ? 5.547 -63.938 -26.906 1 56.91 806 PHE A N 1
ATOM 6286 C CA . PHE A 1 806 ? 5.379 -63.75 -25.484 1 56.91 806 PHE A CA 1
ATOM 6287 C C . PHE A 1 806 ? 6.293 -62.656 -24.969 1 56.91 806 PHE A C 1
ATOM 6289 O O . PHE A 1 806 ? 5.883 -61.812 -24.156 1 56.91 806 PHE A O 1
ATOM 6296 N N . PHE A 1 807 ? 7.457 -62.625 -25.344 1 53.66 807 PHE A N 1
ATOM 6297 C CA . PHE A 1 807 ? 8.391 -61.656 -24.781 1 53.66 807 PHE A CA 1
ATOM 6298 C C . PHE A 1 807 ? 8.234 -60.281 -25.453 1 53.66 807 PHE A C 1
ATOM 6300 O O . PHE A 1 807 ? 8.578 -59.25 -24.875 1 53.66 807 PHE A O 1
ATOM 6307 N N . GLY A 1 808 ? 7.805 -60.281 -26.5 1 48.62 808 GLY A N 1
ATOM 6308 C CA . GLY A 1 808 ? 7.719 -59 -27.203 1 48.62 808 GLY A CA 1
ATOM 6309 C C . GLY A 1 808 ? 6.48 -58.219 -26.844 1 48.62 808 GLY A C 1
ATOM 6310 O O . GLY A 1 808 ? 6.367 -57.031 -27.203 1 48.62 808 GLY A O 1
ATOM 6311 N N . THR A 1 809 ? 5.449 -58.906 -26.312 1 47.78 809 THR A N 1
ATOM 6312 C CA . THR A 1 809 ? 4.195 -58.156 -26.141 1 47.78 809 THR A CA 1
ATOM 6313 C C . THR A 1 809 ? 4.082 -57.594 -24.734 1 47.78 809 THR A C 1
ATOM 6315 O O . THR A 1 809 ? 4.336 -58.281 -23.75 1 47.78 809 THR A O 1
ATOM 6318 N N . ALA A 1 810 ? 4.387 -56.438 -24.594 1 46.09 810 ALA A N 1
ATOM 6319 C CA . ALA A 1 810 ? 4.133 -55.781 -23.312 1 46.09 810 ALA A CA 1
ATOM 6320 C C . ALA A 1 810 ? 2.656 -55.844 -22.938 1 46.09 810 ALA A C 1
ATOM 6322 O O . ALA A 1 810 ? 1.952 -54.844 -22.938 1 46.09 810 ALA A O 1
ATOM 6323 N N . GLN A 1 811 ? 1.818 -56.781 -23.609 1 49.06 811 GLN A N 1
ATOM 6324 C CA . GLN A 1 811 ? 0.393 -56.812 -23.297 1 49.06 811 GLN A CA 1
ATOM 6325 C C . GLN A 1 811 ? 0.133 -57.625 -22.016 1 49.06 811 GLN A C 1
ATOM 6327 O O . GLN A 1 811 ? 1.05 -58.219 -21.453 1 49.06 811 GLN A O 1
ATOM 6332 N N . SER A 1 812 ? -1.13 -57.469 -21.703 1 52.25 812 SER A N 1
ATOM 6333 C CA . SER A 1 812 ? -1.593 -58.25 -20.547 1 52.25 812 SER A CA 1
ATOM 6334 C C . SER A 1 812 ? -1.325 -59.75 -20.75 1 52.25 812 SER A C 1
ATOM 6336 O O . SER A 1 812 ? -1.33 -60.219 -21.875 1 52.25 812 SER A O 1
ATOM 6338 N N . THR A 1 813 ? -0.646 -60.312 -19.906 1 47.91 813 THR A N 1
ATOM 6339 C CA . THR A 1 813 ? -0.272 -61.719 -19.812 1 47.91 813 THR A CA 1
ATOM 6340 C C . THR A 1 813 ? -1.401 -62.625 -20.328 1 47.91 813 THR A C 1
ATOM 6342 O O . THR A 1 813 ? -1.153 -63.625 -20.984 1 47.91 813 THR A O 1
ATOM 6345 N N . GLU A 1 814 ? -2.574 -62.25 -20.094 1 49.78 814 GLU A N 1
ATOM 6346 C CA . GLU A 1 814 ? -3.707 -63.094 -20.406 1 49.78 814 GLU A CA 1
ATOM 6347 C C . GLU A 1 814 ? -3.877 -63.281 -21.906 1 49.78 814 GLU A C 1
ATOM 6349 O O . GLU A 1 814 ? -4.117 -64.375 -22.391 1 49.78 814 GLU A O 1
ATOM 6354 N N . LYS A 1 815 ? -3.688 -62.219 -22.469 1 53.16 815 LYS A N 1
ATOM 6355 C CA . LYS A 1 815 ? -3.926 -62.281 -23.906 1 53.16 815 LYS A CA 1
ATOM 6356 C C . LYS A 1 815 ? -2.848 -63.125 -24.594 1 53.16 815 LYS A C 1
ATOM 6358 O O . LYS A 1 815 ? -3.135 -63.875 -25.531 1 53.16 815 LYS A O 1
ATOM 6363 N N . ARG A 1 816 ? -1.75 -63.125 -23.953 1 55.12 816 ARG A N 1
ATOM 6364 C CA . ARG A 1 816 ? -0.611 -63.875 -24.469 1 55.12 816 ARG A CA 1
ATOM 6365 C C . ARG A 1 816 ? -0.849 -65.375 -24.359 1 55.12 816 ARG A C 1
ATOM 6367 O O . ARG A 1 816 ? -0.578 -66.125 -25.297 1 55.12 816 ARG A O 1
ATOM 6374 N N . VAL A 1 817 ? -1.236 -65.625 -23.266 1 51.88 817 VAL A N 1
ATOM 6375 C CA . VAL A 1 817 ? -1.396 -67.062 -23 1 51.88 817 VAL A CA 1
ATOM 6376 C C . VAL A 1 817 ? -2.539 -67.625 -23.828 1 51.88 817 VAL A C 1
ATOM 6378 O O . VAL A 1 817 ? -2.449 -68.75 -24.344 1 51.88 817 VAL A O 1
ATOM 6381 N N . LEU A 1 818 ? -3.533 -66.812 -24 1 51.38 818 LEU A N 1
ATOM 6382 C CA . LEU A 1 818 ? -4.668 -67.312 -24.781 1 51.38 818 LEU A CA 1
ATOM 6383 C C . LEU A 1 818 ? -4.246 -67.625 -26.219 1 51.38 818 LEU A C 1
ATOM 6385 O O . LEU A 1 818 ? -4.715 -68.625 -26.797 1 51.38 818 LEU A O 1
ATOM 6389 N N . SER A 1 819 ? -3.334 -66.938 -26.609 1 50.47 819 SER A N 1
ATOM 6390 C CA . SER A 1 819 ? -2.871 -67.188 -27.984 1 50.47 819 SER A CA 1
ATOM 6391 C C . SER A 1 819 ? -2.146 -68.5 -28.109 1 50.47 819 SER A C 1
ATOM 6393 O O . SER A 1 819 ? -2.268 -69.188 -29.125 1 50.47 819 SER A O 1
ATOM 6395 N N . LEU A 1 820 ? -1.461 -68.875 -27.094 1 53.16 820 LEU A N 1
ATOM 6396 C CA . LEU A 1 820 ? -0.733 -70.125 -27.062 1 53.16 820 LEU A CA 1
ATOM 6397 C C . LEU A 1 820 ? -1.695 -71.312 -27.078 1 53.16 820 LEU A C 1
ATOM 6399 O O . LEU A 1 820 ? -1.471 -72.312 -27.797 1 53.16 820 LEU A O 1
ATOM 6403 N N . LEU A 1 821 ? -2.629 -71.25 -26.25 1 52.22 821 LEU A N 1
ATOM 6404 C CA . LEU A 1 821 ? -3.535 -72.375 -26.062 1 52.22 821 LEU A CA 1
ATOM 6405 C C . LEU A 1 821 ? -4.301 -72.688 -27.344 1 52.22 821 LEU A C 1
ATOM 6407 O O . LEU A 1 821 ? -4.551 -73.812 -27.656 1 52.22 821 LEU A O 1
ATOM 6411 N N . TYR A 1 822 ? -4.531 -71.75 -28.109 1 51.56 822 TYR A N 1
ATOM 6412 C CA . TYR A 1 822 ? -5.324 -71.938 -29.328 1 51.56 822 TYR A CA 1
ATOM 6413 C C . TYR A 1 822 ? -4.504 -72.688 -30.406 1 51.56 822 TYR A C 1
ATOM 6415 O O . TYR A 1 822 ? -5.059 -73.375 -31.266 1 51.56 822 TYR A O 1
ATOM 6423 N N . ILE A 1 823 ? -3.258 -72.5 -30.281 1 50.69 823 ILE A N 1
ATOM 6424 C CA . ILE A 1 823 ? -2.381 -73 -31.328 1 50.69 823 ILE A CA 1
ATOM 6425 C C . ILE A 1 823 ? -2.154 -74.5 -31.141 1 50.69 823 ILE A C 1
ATOM 6427 O O . ILE A 1 823 ? -2.143 -75.25 -32.094 1 50.69 823 ILE A O 1
ATOM 6431 N N . SER A 1 824 ? -2.057 -75 -30.016 1 50.5 824 SER A N 1
ATOM 6432 C CA . SER A 1 824 ? -1.573 -76.312 -29.766 1 50.5 824 SER A CA 1
ATOM 6433 C C . SER A 1 824 ? -2.705 -77.312 -29.859 1 50.5 824 SER A C 1
ATOM 6435 O O . SER A 1 824 ? -2.502 -78.438 -30.328 1 50.5 824 SER A O 1
ATOM 6437 N N . ASP A 1 825 ? -3.973 -77.062 -29.703 1 53.31 825 ASP A N 1
ATOM 6438 C CA . ASP A 1 825 ? -5.004 -78.062 -29.422 1 53.31 825 ASP A CA 1
ATOM 6439 C C . ASP A 1 825 ? -5.535 -78.688 -30.703 1 53.31 825 ASP A C 1
ATOM 6441 O O . ASP A 1 825 ? -5.73 -79.875 -30.781 1 53.31 825 ASP A O 1
ATOM 6445 N N . PRO A 1 826 ? -5.691 -77.875 -31.766 1 51.16 826 PRO A N 1
ATOM 6446 C CA . PRO A 1 826 ? -6.285 -78.5 -32.938 1 51.16 826 PRO A CA 1
ATOM 6447 C C . PRO A 1 826 ? -5.355 -79.562 -33.562 1 51.16 826 PRO A C 1
ATOM 6449 O O . PRO A 1 826 ? -5.816 -80.562 -34.094 1 51.16 826 PRO A O 1
ATOM 6452 N N . VAL A 1 827 ? -4.082 -79.375 -33.438 1 53.06 827 VAL A N 1
ATOM 6453 C CA . VAL A 1 827 ? -3.117 -80.312 -33.969 1 53.06 827 VAL A CA 1
ATOM 6454 C C . VAL A 1 827 ? -3.221 -81.625 -33.25 1 53.06 827 VAL A C 1
ATOM 6456 O O . VAL A 1 827 ? -3.174 -82.688 -33.844 1 53.06 827 VAL A O 1
ATOM 6459 N N . LEU A 1 828 ? -3.484 -81.438 -32.031 1 49.72 828 LEU A N 1
ATOM 6460 C CA . LEU A 1 828 ? -3.557 -82.688 -31.234 1 49.72 828 LEU A CA 1
ATOM 6461 C C . LEU A 1 828 ? -4.848 -83.438 -31.5 1 49.72 828 LEU A C 1
ATOM 6463 O O . LEU A 1 828 ? -4.855 -84.688 -31.516 1 49.72 828 LEU A O 1
ATOM 6467 N N . LEU A 1 829 ? -5.902 -82.688 -31.859 1 51.28 829 LEU A N 1
ATOM 6468 C CA . LEU A 1 829 ? -7.191 -83.375 -32.125 1 51.28 829 LEU A CA 1
ATOM 6469 C C . LEU A 1 829 ? -7.188 -84.062 -33.469 1 51.28 829 LEU A C 1
ATOM 6471 O O . LEU A 1 829 ? -7.77 -85.125 -33.625 1 51.28 829 LEU A O 1
ATOM 6475 N N . HIS A 1 830 ? -6.652 -83.438 -34.531 1 51.97 830 HIS A N 1
ATOM 6476 C CA . HIS A 1 830 ? -6.641 -84 -35.844 1 51.97 830 HIS A CA 1
ATOM 6477 C C . HIS A 1 830 ? -5.938 -85.375 -35.812 1 51.97 830 HIS A C 1
ATOM 6479 O O . HIS A 1 830 ? -6.359 -86.312 -36.5 1 51.97 830 HIS A O 1
ATOM 6485 N N . PHE A 1 831 ? -4.934 -85.562 -35.031 1 51.28 831 PHE A N 1
ATOM 6486 C CA . PHE A 1 831 ? -4.215 -86.812 -34.938 1 51.28 831 PHE A CA 1
ATOM 6487 C C . PHE A 1 831 ? -5.117 -87.875 -34.406 1 51.28 831 PHE A C 1
ATOM 6489 O O . PHE A 1 831 ? -5.023 -89.062 -34.812 1 51.28 831 PHE A O 1
ATOM 6496 N N . THR A 1 832 ? -5.914 -87.562 -33.469 1 44.22 832 THR A N 1
ATOM 6497 C CA . THR A 1 832 ? -6.734 -88.562 -32.844 1 44.22 832 THR A CA 1
ATOM 6498 C C . THR A 1 832 ? -7.84 -89 -33.812 1 44.22 832 THR A C 1
ATOM 6500 O O . THR A 1 832 ? -8.305 -90.188 -33.75 1 44.22 832 THR A O 1
ATOM 6503 N N . ARG A 1 833 ? -8.281 -88.188 -34.844 1 47.94 833 ARG A N 1
ATOM 6504 C CA . ARG A 1 833 ? -9.367 -88.562 -35.75 1 47.94 833 ARG A CA 1
ATOM 6505 C C . ARG A 1 833 ? -8.852 -89.375 -36.938 1 47.94 833 ARG A C 1
ATOM 6507 O O . ARG A 1 833 ? -9.531 -90.312 -37.406 1 47.94 833 ARG A O 1
ATOM 6514 N N . VAL A 1 834 ? -7.887 -88.938 -37.688 1 41.38 834 VAL A N 1
ATOM 6515 C CA . VAL A 1 834 ? -7.539 -89.5 -39 1 41.38 834 VAL A CA 1
ATOM 6516 C C . VAL A 1 834 ? -7.32 -91 -38.844 1 41.38 834 VAL A C 1
ATOM 6518 O O . VAL A 1 834 ? -7.547 -91.75 -39.781 1 41.38 834 VAL A O 1
ATOM 6521 N N . LYS A 1 835 ? -6.875 -91.625 -37.875 1 43.34 835 LYS A N 1
ATOM 6522 C CA . LYS A 1 835 ? -6.656 -93.062 -37.844 1 43.34 835 LYS A CA 1
ATOM 6523 C C . LYS A 1 835 ? -7.98 -93.812 -37.812 1 43.34 835 LYS A C 1
ATOM 6525 O O . LYS A 1 835 ? -8.055 -94.938 -38.25 1 43.34 835 LYS A O 1
ATOM 6530 N N . ASN A 1 836 ? -9.016 -93.25 -37.188 1 38.06 836 ASN A N 1
ATOM 6531 C CA . ASN A 1 836 ? -10.172 -94.125 -37 1 38.06 836 ASN A CA 1
ATOM 6532 C C . ASN A 1 836 ? -11.133 -94.062 -38.156 1 38.06 836 ASN A C 1
ATOM 6534 O O . ASN A 1 836 ? -12.273 -94.562 -38.062 1 38.06 836 ASN A O 1
ATOM 6538 N N . GLN A 1 837 ? -10.844 -93.25 -39.188 1 35.94 837 GLN A N 1
ATOM 6539 C CA . GLN A 1 837 ? -11.547 -93.5 -40.438 1 35.94 837 GLN A CA 1
ATOM 6540 C C . GLN A 1 837 ? -10.727 -94.375 -41.344 1 35.94 837 GLN A C 1
ATOM 6542 O O . GLN A 1 837 ? -9.5 -94.25 -41.406 1 35.94 837 GLN A O 1
ATOM 6547 N N . PRO B 1 1 ? 9.07 -9.688 96.125 1 21.55 1 PRO B N 1
ATOM 6548 C CA . PRO B 1 1 ? 8.328 -8.641 96.875 1 21.55 1 PRO B CA 1
ATOM 6549 C C . PRO B 1 1 ? 8.273 -7.328 96.062 1 21.55 1 PRO B C 1
ATOM 6551 O O . PRO B 1 1 ? 7.449 -6.465 96.375 1 21.55 1 PRO B O 1
ATOM 6554 N N . PRO B 1 2 ? 9.172 -7.105 95.188 1 22.28 2 PRO B N 1
ATOM 6555 C CA . PRO B 1 2 ? 9.602 -5.738 94.875 1 22.28 2 PRO B CA 1
ATOM 6556 C C . PRO B 1 2 ? 8.484 -4.879 94.312 1 22.28 2 PRO B C 1
ATOM 6558 O O . PRO B 1 2 ? 7.523 -5.41 93.75 1 22.28 2 PRO B O 1
ATOM 6561 N N . ALA B 1 3 ? 8.484 -3.658 94.875 1 20.83 3 ALA B N 1
ATOM 6562 C CA . ALA B 1 3 ? 7.664 -2.457 95 1 20.83 3 ALA B CA 1
ATOM 6563 C C . ALA B 1 3 ? 7.355 -1.874 93.625 1 20.83 3 ALA B C 1
ATOM 6565 O O . ALA B 1 3 ? 8.266 -1.595 92.812 1 20.83 3 ALA B O 1
ATOM 6566 N N . LEU B 1 4 ? 6.176 -2.186 93.125 1 22.28 4 LEU B N 1
ATOM 6567 C CA . LEU B 1 4 ? 5.445 -1.981 91.875 1 22.28 4 LEU B CA 1
ATOM 6568 C C . LEU B 1 4 ? 5.277 -0.494 91.562 1 22.28 4 LEU B C 1
ATOM 6570 O O . LEU B 1 4 ? 4.703 0.24 92.375 1 22.28 4 LEU B O 1
ATOM 6574 N N . GLY B 1 5 ? 6.344 0.074 91 1 22.31 5 GLY B N 1
ATOM 6575 C CA . GLY B 1 5 ? 6.652 1.486 90.875 1 22.31 5 GLY B CA 1
ATOM 6576 C C . GLY B 1 5 ? 5.535 2.277 90.25 1 22.31 5 GLY B C 1
ATOM 6577 O O . GLY B 1 5 ? 4.668 1.704 89.562 1 22.31 5 GLY B O 1
ATOM 6578 N N . GLY B 1 6 ? 4.969 3.283 90.875 1 24.39 6 GLY B N 1
ATOM 6579 C CA . GLY B 1 6 ? 3.879 4.246 90.875 1 24.39 6 GLY B CA 1
ATOM 6580 C C . GLY B 1 6 ? 3.838 5.125 89.625 1 24.39 6 GLY B C 1
ATOM 6581 O O . GLY B 1 6 ? 4.676 6.012 89.438 1 24.39 6 GLY B O 1
ATOM 6582 N N . TRP B 1 7 ? 3.789 4.5 88.375 1 25.25 7 TRP B N 1
ATOM 6583 C CA . TRP B 1 7 ? 4.109 5.277 87.188 1 25.25 7 TRP B CA 1
ATOM 6584 C C . TRP B 1 7 ? 3.139 6.441 87 1 25.25 7 TRP B C 1
ATOM 6586 O O . TRP B 1 7 ? 1.921 6.25 87 1 25.25 7 TRP B O 1
ATOM 6596 N N . SER B 1 8 ? 3.379 7.594 87.562 1 24.48 8 SER B N 1
ATOM 6597 C CA . SER B 1 8 ? 2.678 8.875 87.625 1 24.48 8 SER B CA 1
ATOM 6598 C C . SER B 1 8 ? 2.344 9.391 86.188 1 24.48 8 SER B C 1
ATOM 6600 O O . SER B 1 8 ? 3.242 9.695 85.438 1 24.48 8 SER B O 1
ATOM 6602 N N . SER B 1 9 ? 1.606 8.68 85.375 1 27.67 9 SER B N 1
ATOM 6603 C CA . SER B 1 9 ? 1.439 9.078 84 1 27.67 9 SER B CA 1
ATOM 6604 C C . SER B 1 9 ? 0.801 10.461 83.875 1 27.67 9 SER B C 1
ATOM 6606 O O . SER B 1 9 ? -0.272 10.703 84.438 1 27.67 9 SER B O 1
ATOM 6608 N N . SER B 1 10 ? 1.678 11.523 84 1 26 10 SER B N 1
ATOM 6609 C CA . SER B 1 10 ? 1.484 12.969 83.875 1 26 10 SER B CA 1
ATOM 6610 C C . SER B 1 10 ? 0.523 13.328 82.75 1 26 10 SER B C 1
ATOM 6612 O O . SER B 1 10 ? 0.334 12.539 81.812 1 26 10 SER B O 1
ATOM 6614 N N . SER B 1 11 ? -0.219 14.453 82.938 1 28.53 11 SER B N 1
ATOM 6615 C CA . SER B 1 11 ? -1.39 15.234 82.5 1 28.53 11 SER B CA 1
ATOM 6616 C C . SER B 1 11 ? -1.25 15.789 81.125 1 28.53 11 SER B C 1
ATOM 6618 O O . SER B 1 11 ? -2.006 16.672 80.688 1 28.53 11 SER B O 1
ATOM 6620 N N . LEU B 1 12 ? -0.218 15.336 80.375 1 29.67 12 LEU B N 1
ATOM 6621 C CA . LEU B 1 12 ? 0.181 16.188 79.25 1 29.67 12 LEU B CA 1
ATOM 6622 C C . LEU B 1 12 ? -0.939 16.297 78.188 1 29.67 12 LEU B C 1
ATOM 6624 O O . LEU B 1 12 ? -0.729 16.797 77.125 1 29.67 12 LEU B O 1
ATOM 6628 N N . TRP B 1 13 ? -2.15 15.867 78.5 1 28.44 13 TRP B N 1
ATOM 6629 C CA . TRP B 1 13 ? -2.994 15.609 77.312 1 28.44 13 TRP B CA 1
ATOM 6630 C C . TRP B 1 13 ? -3.514 16.906 76.75 1 28.44 13 TRP B C 1
ATOM 6632 O O . TRP B 1 13 ? -3.932 16.953 75.562 1 28.44 13 TRP B O 1
ATOM 6642 N N . PRO B 1 14 ? -3.77 17.906 77.688 1 31.31 14 PRO B N 1
ATOM 6643 C CA . PRO B 1 14 ? -4.633 18.922 77.062 1 31.31 14 PRO B CA 1
ATOM 6644 C C . PRO B 1 14 ? -3.939 19.703 75.938 1 31.31 14 PRO B C 1
ATOM 6646 O O . PRO B 1 14 ? -4.602 20.391 75.188 1 31.31 14 PRO B O 1
ATOM 6649 N N . ARG B 1 15 ? -2.635 19.938 76 1 35.03 15 ARG B N 1
ATOM 6650 C CA . ARG B 1 15 ? -1.964 20.859 75.125 1 35.03 15 ARG B CA 1
ATOM 6651 C C . ARG B 1 15 ? -2.104 20.422 73.625 1 35.03 15 ARG B C 1
ATOM 6653 O O . ARG B 1 15 ? -1.644 21.125 72.75 1 35.03 15 ARG B O 1
ATOM 6660 N N . LEU B 1 16 ? -2.502 19.125 73.5 1 30.23 16 LEU B N 1
ATOM 6661 C CA . LEU B 1 16 ? -2.498 18.719 72.125 1 30.23 16 LEU B CA 1
ATOM 6662 C C . LEU B 1 16 ? -3.6 19.438 71.312 1 30.23 16 LEU B C 1
ATOM 6664 O O . LEU B 1 16 ? -3.559 19.5 70.125 1 30.23 16 LEU B O 1
ATOM 6668 N N . LEU B 1 17 ? -4.637 19.875 72.125 1 31.28 17 LEU B N 1
ATOM 6669 C CA . LEU B 1 17 ? -5.766 20.359 71.312 1 31.28 17 LEU B CA 1
ATOM 6670 C C . LEU B 1 17 ? -5.445 21.703 70.688 1 31.28 17 LEU B C 1
ATOM 6672 O O . LEU B 1 17 ? -6.02 22.047 69.625 1 31.28 17 LEU B O 1
ATOM 6676 N N . LEU B 1 18 ? -4.684 22.531 71.438 1 30.95 18 LEU B N 1
ATOM 6677 C CA . LEU B 1 18 ? -4.504 23.875 70.938 1 30.95 18 LEU B CA 1
ATOM 6678 C C . LEU B 1 18 ? -3.742 23.844 69.625 1 30.95 18 LEU B C 1
ATOM 6680 O O . LEU B 1 18 ? -3.881 24.75 68.812 1 30.95 18 LEU B O 1
ATOM 6684 N N . TYR B 1 19 ? -2.82 22.859 69.438 1 31.56 19 TYR B N 1
ATOM 6685 C CA . TYR B 1 19 ? -2.004 22.922 68.25 1 31.56 19 TYR B CA 1
ATOM 6686 C C . TYR B 1 19 ? -2.863 22.766 67 1 31.56 19 TYR B C 1
ATOM 6688 O O . TYR B 1 19 ? -2.402 23.016 65.875 1 31.56 19 TYR B O 1
ATOM 6696 N N . VAL B 1 20 ? -4.066 22.078 67.125 1 33.41 20 VAL B N 1
ATOM 6697 C CA . VAL B 1 20 ? -4.793 21.828 65.875 1 33.41 20 VAL B CA 1
ATOM 6698 C C . VAL B 1 20 ? -5.328 23.141 65.312 1 33.41 20 VAL B C 1
ATOM 6700 O O . VAL B 1 20 ? -5.492 23.281 64.125 1 33.41 20 VAL B O 1
ATOM 6703 N N . TRP B 1 21 ? -5.734 24.078 66.25 1 33.81 21 TRP B N 1
ATOM 6704 C CA . TRP B 1 21 ? -6.422 25.234 65.688 1 33.81 21 TRP B CA 1
ATOM 6705 C C . TRP B 1 21 ? -5.473 26.078 64.812 1 33.81 21 TRP B C 1
ATOM 6707 O O . TRP B 1 21 ? -5.898 26.75 63.906 1 33.81 21 TRP B O 1
ATOM 6717 N N . LEU B 1 22 ? -4.266 26.297 65.375 1 31.44 22 LEU B N 1
ATOM 6718 C CA . LEU B 1 22 ? -3.412 27.234 64.688 1 31.44 22 LEU B CA 1
ATOM 6719 C C . LEU B 1 22 ? -3.127 26.719 63.281 1 31.44 22 LEU B C 1
ATOM 6721 O O . LEU B 1 22 ? -2.66 27.469 62.406 1 31.44 22 LEU B O 1
ATOM 6725 N N . TRP B 1 23 ? -3.051 25.375 63.094 1 33.5 23 TRP B N 1
ATOM 6726 C CA . TRP B 1 23 ? -2.596 24.953 61.781 1 33.5 23 TRP B CA 1
ATOM 6727 C C . TRP B 1 23 ? -3.621 25.312 60.688 1 33.5 23 TRP B C 1
ATOM 6729 O O . TRP B 1 23 ? -3.328 25.25 59.5 1 33.5 23 TRP B O 1
ATOM 6739 N N . ILE B 1 24 ? -4.902 25.438 61.156 1 32.47 24 ILE B N 1
ATOM 6740 C CA . ILE B 1 24 ? -5.867 25.656 60.094 1 32.47 24 ILE B CA 1
ATOM 6741 C C . ILE B 1 24 ? -5.715 27.078 59.562 1 32.47 24 ILE B C 1
ATOM 6743 O O . ILE B 1 24 ? -6.52 27.531 58.719 1 32.47 24 ILE B O 1
ATOM 6747 N N . GLY B 1 25 ? -5.078 27.938 60.344 1 31.38 25 GLY B N 1
ATOM 6748 C CA . GLY B 1 25 ? -4.965 29.219 59.656 1 31.38 25 GLY B CA 1
ATOM 6749 C C . GLY B 1 25 ? -4.379 29.109 58.25 1 31.38 25 GLY B C 1
ATOM 6750 O O . GLY B 1 25 ? -3.189 28.844 58.094 1 31.38 25 GLY B O 1
ATOM 6751 N N . GLY B 1 26 ? -5.145 28.469 57.438 1 28.19 26 GLY B N 1
ATOM 6752 C CA . GLY B 1 26 ? -4.863 28.234 56.031 1 28.19 26 GLY B CA 1
ATOM 6753 C C . GLY B 1 26 ? -4.27 29.453 55.312 1 28.19 26 GLY B C 1
ATOM 6754 O O . GLY B 1 26 ? -4.738 30.578 55.5 1 28.19 26 GLY B O 1
ATOM 6755 N N . GLN B 1 27 ? -2.965 29.516 55.25 1 29.59 27 GLN B N 1
ATOM 6756 C CA . GLN B 1 27 ? -2.26 30.438 54.344 1 29.59 27 GLN B CA 1
ATOM 6757 C C . GLN B 1 27 ? -3.066 30.703 53.094 1 29.59 27 GLN B C 1
ATOM 6759 O O . GLN B 1 27 ? -3.385 29.766 52.344 1 29.59 27 GLN B O 1
ATOM 6764 N N . VAL B 1 28 ? -3.949 31.641 53.156 1 31.2 28 VAL B N 1
ATOM 6765 C CA . VAL B 1 28 ? -4.406 32.219 51.906 1 31.2 28 VAL B CA 1
ATOM 6766 C C . VAL B 1 28 ? -3.215 32.438 50.969 1 31.2 28 VAL B C 1
ATOM 6768 O O . VAL B 1 28 ? -2.311 33.219 51.281 1 31.2 28 VAL B O 1
ATOM 6771 N N . VAL B 1 29 ? -2.615 31.375 50.531 1 31.11 29 VAL B N 1
ATOM 6772 C CA . VAL B 1 29 ? -1.779 31.562 49.344 1 31.11 29 VAL B CA 1
ATOM 6773 C C . VAL B 1 29 ? -2.41 32.594 48.438 1 31.11 29 VAL B C 1
ATOM 6775 O O . VAL B 1 29 ? -3.488 32.375 47.875 1 31.11 29 VAL B O 1
ATOM 6778 N N . GLN B 1 30 ? -2.336 33.844 48.906 1 27.73 30 GLN B N 1
ATOM 6779 C CA . GLN B 1 30 ? -2.488 34.844 47.875 1 27.73 30 GLN B CA 1
ATOM 6780 C C . GLN B 1 30 ? -1.777 34.406 46.594 1 27.73 30 GLN B C 1
ATOM 6782 O O . GLN B 1 30 ? -0.546 34.375 46.531 1 27.73 30 GLN B O 1
ATOM 6787 N N . VAL B 1 31 ? -2.314 33.438 46 1 30.03 31 VAL B N 1
ATOM 6788 C CA . VAL B 1 31 ? -1.941 33.312 44.594 1 30.03 31 VAL B CA 1
ATOM 6789 C C . VAL B 1 31 ? -1.91 34.688 43.938 1 30.03 31 VAL B C 1
ATOM 6791 O O . VAL B 1 31 ? -2.957 35.312 43.688 1 30.03 31 VAL B O 1
ATOM 6794 N N . SER B 1 32 ? -1.092 35.656 44.5 1 30.41 32 SER B N 1
ATOM 6795 C CA . SER B 1 32 ? -0.782 36.719 43.562 1 30.41 32 SER B CA 1
ATOM 6796 C C . SER B 1 32 ? -0.684 36.188 42.125 1 30.41 32 SER B C 1
ATOM 6798 O O . SER B 1 32 ? 0.055 35.25 41.875 1 30.41 32 SER B O 1
ATOM 6800 N N . ALA B 1 33 ? -1.726 36.25 41.5 1 36.31 33 ALA B N 1
ATOM 6801 C CA . ALA B 1 33 ? -1.745 36.094 40.031 1 36.31 33 ALA B CA 1
ATOM 6802 C C . ALA B 1 33 ? -0.551 36.812 39.406 1 36.31 33 ALA B C 1
ATOM 6804 O O . ALA B 1 33 ? -0.501 38.031 39.344 1 36.31 33 ALA B O 1
ATOM 6805 N N . SER B 1 34 ? 0.669 36.406 39.844 1 32.06 34 SER B N 1
ATOM 6806 C CA . SER B 1 34 ? 1.809 36.844 39.031 1 32.06 34 SER B CA 1
ATOM 6807 C C . SER B 1 34 ? 1.476 36.844 37.562 1 32.06 34 SER B C 1
ATOM 6809 O O . SER B 1 34 ? 1.351 35.781 36.938 1 32.06 34 SER B O 1
ATOM 6811 N N . HIS B 1 35 ? 0.526 37.562 37.219 1 32.28 35 HIS B N 1
ATOM 6812 C CA . HIS B 1 35 ? 0.699 37.906 35.812 1 32.28 35 HIS B CA 1
ATOM 6813 C C . HIS B 1 35 ? 2.172 38.062 35.438 1 32.28 35 HIS B C 1
ATOM 6815 O O . HIS B 1 35 ? 2.779 39.094 35.812 1 32.28 35 HIS B O 1
ATOM 6821 N N . GLN B 1 36 ? 3.035 37.125 35.656 1 34.34 36 GLN B N 1
ATOM 6822 C CA . GLN B 1 36 ? 4.41 37.188 35.188 1 34.34 36 GLN B CA 1
ATOM 6823 C C . GLN B 1 36 ? 4.543 38.094 34 1 34.34 36 GLN B C 1
ATOM 6825 O O . GLN B 1 36 ? 3.865 37.906 32.969 1 34.34 36 GLN B O 1
ATOM 6830 N N . GLN B 1 37 ? 4.715 39.344 34.219 1 37.56 37 GLN B N 1
ATOM 6831 C CA . GLN B 1 37 ? 5.273 40.219 33.188 1 37.56 37 GLN B CA 1
ATOM 6832 C C . GLN B 1 37 ? 6.113 39.406 32.188 1 37.56 37 GLN B C 1
ATOM 6834 O O . GLN B 1 37 ? 7.023 38.688 32.594 1 37.56 37 GLN B O 1
ATOM 6839 N N . PHE B 1 38 ? 5.574 38.969 31.266 1 41.12 38 PHE B N 1
ATOM 6840 C CA . PHE B 1 38 ? 6.246 38.344 30.125 1 41.12 38 PHE B CA 1
ATOM 6841 C C . PHE B 1 38 ? 7.57 39.031 29.828 1 41.12 38 PHE B C 1
ATOM 6843 O O . PHE B 1 38 ? 7.629 39.938 28.984 1 41.12 38 PHE B O 1
ATOM 6850 N N . HIS B 1 39 ? 8.367 39.531 30.75 1 45.75 39 HIS B N 1
ATOM 6851 C CA . HIS B 1 39 ? 9.664 39.969 30.25 1 45.75 39 HIS B CA 1
ATOM 6852 C C . HIS B 1 39 ? 10.438 38.781 29.641 1 45.75 39 HIS B C 1
ATOM 6854 O O . HIS B 1 39 ? 10.969 37.938 30.375 1 45.75 39 HIS B O 1
ATOM 6860 N N . PRO B 1 40 ? 10.25 38.562 28.391 1 58.22 40 PRO B N 1
ATOM 6861 C CA . PRO B 1 40 ? 10.969 37.469 27.766 1 58.22 40 PRO B CA 1
ATOM 6862 C C . PRO B 1 40 ? 12.484 37.531 27.984 1 58.22 40 PRO B C 1
ATOM 6864 O O . PRO B 1 40 ? 13.055 38.625 27.953 1 58.22 40 PRO B O 1
ATOM 6867 N N . HIS B 1 41 ? 13.133 36.688 28.609 1 73.62 41 HIS B N 1
ATOM 6868 C CA . HIS B 1 41 ? 14.578 36.5 28.641 1 73.62 41 HIS B CA 1
ATOM 6869 C C . HIS B 1 41 ? 15.172 36.469 27.25 1 73.62 41 HIS B C 1
ATOM 6871 O O . HIS B 1 41 ? 15.117 35.438 26.562 1 73.62 41 HIS B O 1
ATOM 6877 N N . SER B 1 42 ? 15.414 37.781 26.688 1 89.38 42 SER B N 1
ATOM 6878 C CA . SER B 1 42 ? 15.938 37.906 25.328 1 89.38 42 SER B CA 1
ATOM 6879 C C . SER B 1 42 ? 17.266 38.656 25.312 1 89.38 42 SER B C 1
ATOM 6881 O O . SER B 1 42 ? 17.594 39.375 26.266 1 89.38 42 SER B O 1
ATOM 6883 N N . ILE B 1 43 ? 18.062 38.344 24.406 1 93.5 43 ILE B N 1
ATOM 6884 C CA . ILE B 1 43 ? 19.281 39.094 24.156 1 93.5 43 ILE B CA 1
ATOM 6885 C C . ILE B 1 43 ? 18.953 40.375 23.391 1 93.5 43 ILE B C 1
ATOM 6887 O O . ILE B 1 43 ? 18.25 40.312 22.359 1 93.5 43 ILE B O 1
ATOM 6891 N N . LYS B 1 44 ? 19.359 41.5 23.922 1 92.81 44 LYS B N 1
ATOM 6892 C CA . LYS B 1 44 ? 19.125 42.781 23.25 1 92.81 44 LYS B CA 1
ATOM 6893 C C . LYS B 1 44 ? 20.453 43.469 22.938 1 92.81 44 LYS B C 1
ATOM 6895 O O . LYS B 1 44 ? 21.25 43.75 23.828 1 92.81 44 LYS B O 1
ATOM 6900 N N . ILE B 1 45 ? 20.734 43.625 21.703 1 94.12 45 ILE B N 1
ATOM 6901 C CA . ILE B 1 45 ? 21.875 44.375 21.203 1 94.12 45 ILE B CA 1
ATOM 6902 C C . ILE B 1 45 ? 21.406 45.688 20.562 1 94.12 45 ILE B C 1
ATOM 6904 O O . ILE B 1 45 ? 20.609 45.656 19.609 1 94.12 45 ILE B O 1
ATOM 6908 N N . PRO B 1 46 ? 21.812 46.75 21.047 1 92.81 46 PRO B N 1
ATOM 6909 C CA . PRO B 1 46 ? 21.359 48.031 20.484 1 92.81 46 PRO B CA 1
ATOM 6910 C C . PRO B 1 46 ? 21.969 48.281 19.109 1 92.81 46 PRO B C 1
ATOM 6912 O O . PRO B 1 46 ? 23.094 47.875 18.828 1 92.81 46 PRO B O 1
ATOM 6915 N N . GLY B 1 47 ? 21.25 48.938 18.234 1 93.19 47 GLY B N 1
ATOM 6916 C CA . GLY B 1 47 ? 21.656 49.375 16.906 1 93.19 47 GLY B CA 1
ATOM 6917 C C . GLY B 1 47 ? 20.672 50.312 16.25 1 93.19 47 GLY B C 1
ATOM 6918 O O . GLY B 1 47 ? 19.625 50.594 16.828 1 93.19 47 GLY B O 1
ATOM 6919 N N . ASP B 1 48 ? 21.047 50.875 15.109 1 92.38 48 ASP B N 1
ATOM 6920 C CA . ASP B 1 48 ? 20.156 51.75 14.359 1 92.38 48 ASP B CA 1
ATOM 6921 C C . ASP B 1 48 ? 18.984 50.969 13.773 1 92.38 48 ASP B C 1
ATOM 6923 O O . ASP B 1 48 ? 17.875 51.5 13.703 1 92.38 48 ASP B O 1
ATOM 6927 N N . ILE B 1 49 ? 19.328 49.812 13.32 1 93.69 49 ILE B N 1
ATOM 6928 C CA . ILE B 1 49 ? 18.328 48.875 12.812 1 93.69 49 ILE B CA 1
ATOM 6929 C C . ILE B 1 49 ? 18.359 47.594 13.609 1 93.69 49 ILE B C 1
ATOM 6931 O O . ILE B 1 49 ? 19.438 47 13.82 1 93.69 49 ILE B O 1
ATOM 6935 N N . THR B 1 50 ? 17.219 47.094 14.07 1 94.69 50 THR B N 1
ATOM 6936 C CA . THR B 1 50 ? 17.172 45.906 14.938 1 94.69 50 THR B CA 1
ATOM 6937 C C . THR B 1 50 ? 16.609 44.719 14.188 1 94.69 50 THR B C 1
ATOM 6939 O O . THR B 1 50 ? 15.523 44.781 13.594 1 94.69 50 THR B O 1
ATOM 6942 N N . LEU B 1 51 ? 17.312 43.625 14.219 1 97.19 51 LEU B N 1
ATOM 6943 C CA . LEU B 1 51 ? 16.859 42.375 13.656 1 97.19 51 LEU B CA 1
ATOM 6944 C C . LEU B 1 51 ? 16.359 41.438 14.75 1 97.19 51 LEU B C 1
ATOM 6946 O O . LEU B 1 51 ? 16.828 41.5 15.891 1 97.19 51 LEU B O 1
ATOM 6950 N N . GLY B 1 52 ? 15.375 40.688 14.422 1 96.44 52 GLY B N 1
ATOM 6951 C CA . GLY B 1 52 ? 14.938 39.625 15.32 1 96.44 52 GLY B CA 1
ATOM 6952 C C . GLY B 1 52 ? 15.633 38.312 15.07 1 96.44 52 GLY B C 1
ATOM 6953 O O . GLY B 1 52 ? 15.953 37.969 13.93 1 96.44 52 GLY B O 1
ATOM 6954 N N . GLY B 1 53 ? 15.883 37.531 16.125 1 97.38 53 GLY B N 1
ATOM 6955 C CA . GLY B 1 53 ? 16.469 36.219 16.016 1 97.38 53 GLY B CA 1
ATOM 6956 C C . GLY B 1 53 ? 15.695 35.156 16.797 1 97.38 53 GLY B C 1
ATOM 6957 O O . GLY B 1 53 ? 15.297 35.406 17.938 1 97.38 53 GLY B O 1
ATOM 6958 N N . LEU B 1 54 ? 15.406 34.062 16.141 1 96.56 54 LEU B N 1
ATOM 6959 C CA . LEU B 1 54 ? 14.742 32.938 16.781 1 96.56 54 LEU B CA 1
ATOM 6960 C C . LEU B 1 54 ? 15.625 31.688 16.734 1 96.56 54 LEU B C 1
ATOM 6962 O O . LEU B 1 54 ? 15.922 31.156 15.656 1 96.56 54 LEU B O 1
ATOM 6966 N N . PHE B 1 55 ? 16.047 31.188 17.922 1 96.56 55 PHE B N 1
ATOM 6967 C CA . PHE B 1 55 ? 16.953 30.047 18.016 1 96.56 55 PHE B CA 1
ATOM 6968 C C . PHE B 1 55 ? 16.484 29.062 19.078 1 96.56 55 PHE B C 1
ATOM 6970 O O . PHE B 1 55 ? 15.969 29.484 20.125 1 96.56 55 PHE B O 1
ATOM 6977 N N . PRO B 1 56 ? 16.625 27.781 18.797 1 92.94 56 PRO B N 1
ATOM 6978 C CA . PRO B 1 56 ? 16.281 26.797 19.812 1 92.94 56 PRO B CA 1
ATOM 6979 C C . PRO B 1 56 ? 17.406 26.578 20.828 1 92.94 56 PRO B C 1
ATOM 6981 O O . PRO B 1 56 ? 18.031 25.5 20.844 1 92.94 56 PRO B O 1
ATOM 6984 N N . VAL B 1 57 ? 17.578 27.516 21.672 1 94.31 57 VAL B N 1
ATOM 6985 C CA . VAL B 1 57 ? 18.641 27.469 22.656 1 94.31 57 VAL B CA 1
ATOM 6986 C C . VAL B 1 57 ? 18.406 26.297 23.609 1 94.31 57 VAL B C 1
ATOM 6988 O O . VAL B 1 57 ? 19.359 25.609 24.016 1 94.31 57 VAL B O 1
ATOM 6991 N N . HIS B 1 58 ? 17.172 26.141 23.969 1 90.69 58 HIS B N 1
ATOM 6992 C CA . HIS B 1 58 ? 16.812 25.047 24.844 1 90.69 58 HIS B CA 1
ATOM 6993 C C . HIS B 1 58 ? 15.953 24.016 24.109 1 90.69 58 HIS B C 1
ATOM 6995 O O . HIS B 1 58 ? 15.281 24.344 23.125 1 90.69 58 HIS B O 1
ATOM 7001 N N . SER B 1 59 ? 16.094 22.766 24.594 1 85.56 59 SER B N 1
ATOM 7002 C CA . SER B 1 59 ? 15.258 21.703 24.078 1 85.56 59 SER B CA 1
ATOM 7003 C C . SER B 1 59 ? 13.836 21.797 24.609 1 85.56 59 SER B C 1
ATOM 7005 O O . SER B 1 59 ? 13.547 22.625 25.484 1 85.56 59 SER B O 1
ATOM 7007 N N . ARG B 1 60 ? 13 20.969 24.016 1 77.56 60 ARG B N 1
ATOM 7008 C CA . ARG B 1 60 ? 11.617 20.938 24.484 1 77.56 60 ARG B CA 1
ATOM 7009 C C . ARG B 1 60 ? 11.531 20.422 25.922 1 77.56 60 ARG B C 1
ATOM 7011 O O . ARG B 1 60 ? 12.172 19.422 26.266 1 77.56 60 ARG B O 1
ATOM 7018 N N . GLY B 1 61 ? 10.867 21.156 26.75 1 76.25 61 GLY B N 1
ATOM 7019 C CA . GLY B 1 61 ? 10.734 20.75 28.141 1 76.25 61 GLY B CA 1
ATOM 7020 C C . GLY B 1 61 ? 9.766 19.594 28.328 1 76.25 61 GLY B C 1
ATOM 7021 O O . GLY B 1 61 ? 8.969 19.297 27.438 1 76.25 61 GLY B O 1
ATOM 7022 N N . PRO B 1 62 ? 10.039 18.844 29.438 1 72.56 62 PRO B N 1
ATOM 7023 C CA . PRO B 1 62 ? 9.062 17.812 29.766 1 72.56 62 PRO B CA 1
ATOM 7024 C C . PRO B 1 62 ? 7.652 18.375 29.969 1 72.56 62 PRO B C 1
ATOM 7026 O O . PRO B 1 62 ? 7.453 19.578 29.875 1 72.56 62 PRO B O 1
ATOM 7029 N N . HIS B 1 63 ? 6.676 17.531 30.266 1 63.34 63 HIS B N 1
ATOM 7030 C CA . HIS B 1 63 ? 5.281 17.938 30.391 1 63.34 63 HIS B CA 1
ATOM 7031 C C . HIS B 1 63 ? 5.137 19.062 31.406 1 63.34 63 HIS B C 1
ATOM 7033 O O . HIS B 1 63 ? 5.645 18.969 32.531 1 63.34 63 HIS B O 1
ATOM 7039 N N . GLY B 1 64 ? 4.719 20.297 31.031 1 60.78 64 GLY B N 1
ATOM 7040 C CA . GLY B 1 64 ? 4.441 21.422 31.922 1 60.78 64 GLY B CA 1
ATOM 7041 C C . GLY B 1 64 ? 5.453 22.547 31.812 1 60.78 64 GLY B C 1
ATOM 7042 O O . GLY B 1 64 ? 5.172 23.672 32.188 1 60.78 64 GLY B O 1
ATOM 7043 N N . LEU B 1 65 ? 6.715 22.125 31.375 1 72.94 65 LEU B N 1
ATOM 7044 C CA . LEU B 1 65 ? 7.715 23.172 31.203 1 72.94 65 LEU B CA 1
ATOM 7045 C C . LEU B 1 65 ? 8.008 23.406 29.719 1 72.94 65 LEU B C 1
ATOM 7047 O O . LEU B 1 65 ? 8.125 22.453 28.953 1 72.94 65 LEU B O 1
ATOM 7051 N N . PRO B 1 66 ? 8.047 24.656 29.406 1 77.19 66 PRO B N 1
ATOM 7052 C CA . PRO B 1 66 ? 8.242 24.938 27.969 1 77.19 66 PRO B CA 1
ATOM 7053 C C . PRO B 1 66 ? 9.633 24.562 27.484 1 77.19 66 PRO B C 1
ATOM 7055 O O . PRO B 1 66 ? 9.781 24 26.391 1 77.19 66 PRO B O 1
ATOM 7058 N N . CYS B 1 67 ? 10.703 24.875 28.328 1 85.94 67 CYS B N 1
ATOM 7059 C CA . CYS B 1 67 ? 12.07 24.688 27.875 1 85.94 67 CYS B CA 1
ATOM 7060 C C . CYS B 1 67 ? 12.75 23.562 28.656 1 85.94 67 CYS B C 1
ATOM 7062 O O . CYS B 1 67 ? 12.469 23.359 29.828 1 85.94 67 CYS B O 1
ATOM 7064 N N . GLY B 1 68 ? 13.5 22.781 28.016 1 87.25 68 GLY B N 1
ATOM 7065 C CA . GLY B 1 68 ? 14.289 21.719 28.609 1 87.25 68 GLY B CA 1
ATOM 7066 C C . GLY B 1 68 ? 15.758 22.078 28.734 1 87.25 68 GLY B C 1
ATOM 7067 O O . GLY B 1 68 ? 16.109 23.172 29.172 1 87.25 68 GLY B O 1
ATOM 7068 N N . GLU B 1 69 ? 16.594 21.078 28.422 1 87.56 69 GLU B N 1
ATOM 7069 C CA . GLU B 1 69 ? 18.031 21.25 28.562 1 87.56 69 GLU B CA 1
ATOM 7070 C C . GLU B 1 69 ? 18.594 22.125 27.438 1 87.56 69 GLU B C 1
ATOM 7072 O O . GLU B 1 69 ? 18 22.203 26.359 1 87.56 69 GLU B O 1
ATOM 7077 N N . LEU B 1 70 ? 19.672 22.734 27.688 1 90.75 70 LEU B N 1
ATOM 7078 C CA . LEU B 1 70 ? 20.344 23.594 26.719 1 90.75 70 LEU B CA 1
ATOM 7079 C C . LEU B 1 70 ? 20.938 22.781 25.578 1 90.75 70 LEU B C 1
ATOM 7081 O O . LEU B 1 70 ? 21.516 21.719 25.812 1 90.75 70 LEU B O 1
ATOM 7085 N N . LYS B 1 71 ? 20.703 23.266 24.359 1 87.69 71 LYS B N 1
ATOM 7086 C CA . LYS B 1 71 ? 21.297 22.641 23.188 1 87.69 71 LYS B CA 1
ATOM 7087 C C . LYS B 1 71 ? 22.594 23.328 22.781 1 87.69 71 LYS B C 1
ATOM 7089 O O . LYS B 1 71 ? 22.562 24.453 22.25 1 87.69 71 LYS B O 1
ATOM 7094 N N . LYS B 1 72 ? 23.641 22.641 22.906 1 86.81 72 LYS B N 1
ATOM 7095 C CA . LYS B 1 72 ? 24.953 23.234 22.656 1 86.81 72 LYS B CA 1
ATOM 7096 C C . LYS B 1 72 ? 25.141 23.578 21.172 1 86.81 72 LYS B C 1
ATOM 7098 O O . LYS B 1 72 ? 25.453 24.719 20.828 1 86.81 72 LYS B O 1
ATOM 7103 N N . GLU B 1 73 ? 24.906 22.641 20.359 1 84.75 73 GLU B N 1
ATOM 7104 C CA . GLU B 1 73 ? 25.188 22.797 18.938 1 84.75 73 GLU B CA 1
ATOM 7105 C C . GLU B 1 73 ? 24.047 23.516 18.219 1 84.75 73 GLU B C 1
ATOM 7107 O O . GLU B 1 73 ? 24.172 24.688 17.859 1 84.75 73 GLU B O 1
ATOM 7112 N N . LYS B 1 74 ? 22.828 23.016 18.266 1 84.75 74 LYS B N 1
ATOM 7113 C CA . LYS B 1 74 ? 21.703 23.562 17.531 1 84.75 74 LYS B CA 1
ATOM 7114 C C . LYS B 1 74 ? 21.234 24.891 18.141 1 84.75 74 LYS B C 1
ATOM 7116 O O . LYS B 1 74 ? 20.641 25.719 17.453 1 84.75 74 LYS B O 1
ATOM 7121 N N . GLY B 1 75 ? 21.594 25.062 19.328 1 91.62 75 GLY B N 1
ATOM 7122 C CA . GLY B 1 75 ? 21.109 26.25 20.016 1 91.62 75 GLY B CA 1
ATOM 7123 C C . GLY B 1 75 ? 22.141 27.344 20.125 1 91.62 75 GLY B C 1
ATOM 7124 O O . GLY B 1 75 ? 22.109 28.328 19.375 1 91.62 75 GLY B O 1
ATOM 7125 N N . ILE B 1 76 ? 23.219 27.078 20.875 1 94 76 ILE B N 1
ATOM 7126 C CA . ILE B 1 76 ? 24.188 28.109 21.234 1 94 76 ILE B CA 1
ATOM 7127 C C . ILE B 1 76 ? 25.078 28.438 20.031 1 94 76 ILE B C 1
ATOM 7129 O O . ILE B 1 76 ? 25.344 29.609 19.75 1 94 76 ILE B O 1
ATOM 7133 N N . HIS B 1 77 ? 25.547 27.422 19.297 1 93.75 77 HIS B N 1
ATOM 7134 C CA . HIS B 1 77 ? 26.391 27.688 18.141 1 93.75 77 HIS B CA 1
ATOM 7135 C C . HIS B 1 77 ? 25.656 28.547 17.109 1 93.75 77 HIS B C 1
ATOM 7137 O O . HIS B 1 77 ? 26.234 29.531 16.609 1 93.75 77 HIS B O 1
ATOM 7143 N N . ARG B 1 78 ? 24.438 28.188 16.859 1 95.75 78 ARG B N 1
ATOM 7144 C CA . ARG B 1 78 ? 23.672 28.922 15.859 1 95.75 78 ARG B CA 1
ATOM 7145 C C . ARG B 1 78 ? 23.375 30.344 16.328 1 95.75 78 ARG B C 1
ATOM 7147 O O . ARG B 1 78 ? 23.469 31.297 15.539 1 95.75 78 ARG B O 1
ATOM 7154 N N . MET B 1 79 ? 23 30.422 17.531 1 97.19 79 MET B N 1
ATOM 7155 C CA . MET B 1 79 ? 22.719 31.75 18.078 1 97.19 79 MET B CA 1
ATOM 7156 C C . MET B 1 79 ? 23.969 32.625 18.062 1 97.19 79 MET B C 1
ATOM 7158 O O . MET B 1 79 ? 23.906 33.781 17.656 1 97.19 79 MET B O 1
ATOM 7162 N N . GLU B 1 80 ? 25.109 32.094 18.469 1 97.38 80 GLU B N 1
ATOM 7163 C CA . GLU B 1 80 ? 26.375 32.812 18.453 1 97.38 80 GLU B CA 1
ATOM 7164 C C . GLU B 1 80 ? 26.797 33.156 17.031 1 97.38 80 GLU B C 1
ATOM 7166 O O . GLU B 1 80 ? 27.5 34.156 16.812 1 97.38 80 GLU B O 1
ATOM 7171 N N . ALA B 1 81 ? 26.391 32.344 16.109 1 97.25 81 ALA B N 1
ATOM 7172 C CA . ALA B 1 81 ? 26.688 32.625 14.703 1 97.25 81 ALA B CA 1
ATOM 7173 C C . ALA B 1 81 ? 26.031 33.938 14.266 1 97.25 81 ALA B C 1
ATOM 7175 O O . ALA B 1 81 ? 26.609 34.656 13.469 1 97.25 81 ALA B O 1
ATOM 7176 N N . MET B 1 82 ? 24.797 34.125 14.711 1 98.19 82 MET B N 1
ATOM 7177 C CA . MET B 1 82 ? 24.141 35.406 14.398 1 98.19 82 MET B CA 1
ATOM 7178 C C . MET B 1 82 ? 24.906 36.562 15.016 1 98.19 82 MET B C 1
ATOM 7180 O O . MET B 1 82 ? 25.109 37.594 14.367 1 98.19 82 MET B O 1
ATOM 7184 N N . LEU B 1 83 ? 25.375 36.438 16.25 1 97.81 83 LEU B N 1
ATOM 7185 C CA . LEU B 1 83 ? 26.141 37.5 16.922 1 97.81 83 LEU B CA 1
ATOM 7186 C C . LEU B 1 83 ? 27.453 37.75 16.203 1 97.81 83 LEU B C 1
ATOM 7188 O O . LEU B 1 83 ? 27.875 38.906 16.047 1 97.81 83 LEU B O 1
ATOM 7192 N N . TYR B 1 84 ? 28.109 36.688 15.812 1 97.06 84 TYR B N 1
ATOM 7193 C CA . TYR B 1 84 ? 29.344 36.781 15.047 1 97.06 84 TYR B CA 1
ATOM 7194 C C . TYR B 1 84 ? 29.125 37.562 13.758 1 97.06 84 TYR B C 1
ATOM 7196 O O . TYR B 1 84 ? 29.922 38.438 13.406 1 97.06 84 TYR B O 1
ATOM 7204 N N . ALA B 1 85 ? 28.062 37.188 13.039 1 97.75 85 ALA B N 1
ATOM 7205 C CA . ALA B 1 85 ? 27.75 37.875 11.781 1 97.75 85 ALA B CA 1
ATOM 7206 C C . ALA B 1 85 ? 27.5 39.375 12.008 1 97.75 85 ALA B C 1
ATOM 7208 O O . ALA B 1 85 ? 27.922 40.219 11.219 1 97.75 85 ALA B O 1
ATOM 7209 N N . LEU B 1 86 ? 26.75 39.688 13.062 1 97.88 86 LEU B N 1
ATOM 7210 C CA . LEU B 1 86 ? 26.469 41.094 13.391 1 97.88 86 LEU B CA 1
ATOM 7211 C C . LEU B 1 86 ? 27.75 41.844 13.648 1 97.88 86 LEU B C 1
ATOM 7213 O O . LEU B 1 86 ? 27.922 43 13.18 1 97.88 86 LEU B O 1
ATOM 7217 N N . ASP B 1 87 ? 28.672 41.188 14.391 1 96.69 87 ASP B N 1
ATOM 7218 C CA . ASP B 1 87 ? 29.953 41.844 14.68 1 96.69 87 ASP B CA 1
ATOM 7219 C C . ASP B 1 87 ? 30.75 42.094 13.398 1 96.69 87 ASP B C 1
ATOM 7221 O O . ASP B 1 87 ? 31.344 43.156 13.227 1 96.69 87 ASP B O 1
ATOM 7225 N N . GLN B 1 88 ? 30.766 41.094 12.547 1 95.81 88 GLN B N 1
ATOM 7226 C CA . GLN B 1 88 ? 31.5 41.219 11.289 1 95.81 88 GLN B CA 1
ATOM 7227 C C . GLN B 1 88 ? 30.906 42.312 10.414 1 95.81 88 GLN B C 1
ATOM 7229 O O . GLN B 1 88 ? 31.641 43.125 9.812 1 95.81 88 GLN B O 1
ATOM 7234 N N . ILE B 1 89 ? 29.641 42.438 10.344 1 97 89 ILE B N 1
ATOM 7235 C CA . ILE B 1 89 ? 28.953 43.406 9.5 1 97 89 ILE B CA 1
ATOM 7236 C C . ILE B 1 89 ? 29.172 44.812 10.055 1 97 89 ILE B C 1
ATOM 7238 O O . ILE B 1 89 ? 29.438 45.75 9.297 1 97 89 ILE B O 1
ATOM 7242 N N . ASN B 1 90 ? 29.016 44.969 11.359 1 97.06 90 ASN B N 1
ATOM 7243 C CA . ASN B 1 90 ? 29.156 46.281 11.992 1 97.06 90 ASN B CA 1
ATOM 7244 C C . ASN B 1 90 ? 30.594 46.781 11.93 1 97.06 90 ASN B C 1
ATOM 7246 O O . ASN B 1 90 ? 30.844 47.969 12.031 1 97.06 90 ASN B O 1
ATOM 7250 N N . SER B 1 91 ? 31.562 45.844 11.75 1 95.06 91 SER B N 1
ATOM 7251 C CA . SER B 1 91 ? 32.969 46.219 11.672 1 95.06 91 SER B CA 1
ATOM 7252 C C . SER B 1 91 ? 33.406 46.469 10.227 1 95.06 91 SER B C 1
ATOM 7254 O O . SER B 1 91 ? 34.469 47.031 9.969 1 95.06 91 SER B O 1
ATOM 7256 N N . ASP B 1 92 ? 32.594 46.094 9.312 1 94.12 92 ASP B N 1
ATOM 7257 C CA . ASP B 1 92 ? 32.906 46.281 7.895 1 94.12 92 ASP B CA 1
ATOM 7258 C C . ASP B 1 92 ? 32.5 47.688 7.43 1 94.12 92 ASP B C 1
ATOM 7260 O O . ASP B 1 92 ? 31.328 48.031 7.445 1 94.12 92 ASP B O 1
ATOM 7264 N N . PRO B 1 93 ? 33.375 48.438 6.961 1 92.25 93 PRO B N 1
ATOM 7265 C CA . PRO B 1 93 ? 33.062 49.781 6.535 1 92.25 93 PRO B CA 1
ATOM 7266 C C . PRO B 1 93 ? 32.375 49.844 5.168 1 92.25 93 PRO B C 1
ATOM 7268 O O . PRO B 1 93 ? 31.797 50.875 4.809 1 92.25 93 PRO B O 1
ATOM 7271 N N . GLU B 1 94 ? 32.438 48.781 4.461 1 92.06 94 GLU B N 1
ATOM 7272 C CA . GLU B 1 94 ? 31.859 48.781 3.119 1 92.06 94 GLU B CA 1
ATOM 7273 C C . GLU B 1 94 ? 30.391 48.406 3.152 1 92.06 94 GLU B C 1
ATOM 7275 O O . GLU B 1 94 ? 29.625 48.781 2.268 1 92.06 94 GLU B O 1
ATOM 7280 N N . LEU B 1 95 ? 30.016 47.656 4.148 1 94.19 95 LEU B N 1
ATOM 7281 C CA . LEU B 1 95 ? 28.641 47.188 4.277 1 94.19 95 LEU B CA 1
ATOM 7282 C C . LEU B 1 95 ? 27.891 48 5.312 1 94.19 95 LEU B C 1
ATOM 7284 O O . LEU B 1 95 ? 28.172 47.938 6.508 1 94.19 95 LEU B O 1
ATOM 7288 N N . LEU B 1 96 ? 26.891 48.75 4.887 1 94.19 96 LEU B N 1
ATOM 7289 C CA . LEU B 1 96 ? 26.078 49.594 5.738 1 94.19 96 LEU B CA 1
ATOM 7290 C C . LEU B 1 96 ? 26.938 50.625 6.488 1 94.19 96 LEU B C 1
ATOM 7292 O O . LEU B 1 96 ? 27 50.594 7.719 1 94.19 96 LEU B O 1
ATOM 7296 N N . PRO B 1 97 ? 27.531 51.438 5.664 1 91.12 97 PRO B N 1
ATOM 7297 C CA . PRO B 1 97 ? 28.406 52.438 6.312 1 91.12 97 PRO B CA 1
ATOM 7298 C C . PRO B 1 97 ? 27.641 53.344 7.254 1 91.12 97 PRO B C 1
ATOM 7300 O O . PRO B 1 97 ? 26.609 53.906 6.879 1 91.12 97 PRO B O 1
ATOM 7303 N N . ASN B 1 98 ? 28.062 53.531 8.516 1 90.75 98 ASN B N 1
ATOM 7304 C CA . ASN B 1 98 ? 27.531 54.438 9.531 1 90.75 98 ASN B CA 1
ATOM 7305 C C . ASN B 1 98 ? 26.188 53.969 10.062 1 90.75 98 ASN B C 1
ATOM 7307 O O . ASN B 1 98 ? 25.391 54.75 10.586 1 90.75 98 ASN B O 1
ATOM 7311 N N . ILE B 1 99 ? 25.844 52.781 9.711 1 94 99 ILE B N 1
ATOM 7312 C CA . ILE B 1 99 ? 24.641 52.156 10.242 1 94 99 ILE B CA 1
ATOM 7313 C C . ILE B 1 99 ? 25.016 50.906 11.016 1 94 99 ILE B C 1
ATOM 7315 O O . ILE B 1 99 ? 25.734 50.031 10.508 1 94 99 ILE B O 1
ATOM 7319 N N . THR B 1 100 ? 24.562 50.812 12.219 1 95.69 100 THR B N 1
ATOM 7320 C CA . THR B 1 100 ? 24.828 49.625 13.039 1 95.69 100 THR B CA 1
ATOM 7321 C C . THR B 1 100 ? 23.594 48.75 13.148 1 95.69 100 THR B C 1
ATOM 7323 O O . THR B 1 100 ? 22.469 49.25 13.281 1 95.69 100 THR B O 1
ATOM 7326 N N . LEU B 1 101 ? 23.859 47.469 13.023 1 96.5 101 LEU B N 1
ATOM 7327 C CA . LEU B 1 101 ? 22.766 46.531 13.172 1 96.5 101 LEU B CA 1
ATOM 7328 C C . LEU B 1 101 ? 22.688 46 14.609 1 96.5 101 LEU B C 1
ATOM 7330 O O . LEU B 1 101 ? 23.719 45.688 15.211 1 96.5 101 LEU B O 1
ATOM 7334 N N . GLY B 1 102 ? 21.5 46.062 15.172 1 96.06 102 GLY B N 1
ATOM 7335 C CA . GLY B 1 102 ? 21.219 45.469 16.453 1 96.06 102 GLY B CA 1
ATOM 7336 C C . GLY B 1 102 ? 20.391 44.188 16.344 1 96.06 102 GLY B C 1
ATOM 7337 O O . GLY B 1 102 ? 20.141 43.719 15.234 1 96.06 102 GLY B O 1
ATOM 7338 N N . ALA B 1 103 ? 20.094 43.594 17.5 1 96 103 ALA B N 1
ATOM 7339 C CA . ALA B 1 103 ? 19.344 42.344 17.438 1 96 103 ALA B CA 1
ATOM 7340 C C . ALA B 1 103 ? 18.547 42.094 18.719 1 96 103 ALA B C 1
ATOM 7342 O O . ALA B 1 103 ? 18.922 42.594 19.781 1 96 103 ALA B O 1
ATOM 7343 N N . ARG B 1 104 ? 17.422 41.531 18.594 1 95.06 104 ARG B N 1
ATOM 7344 C CA . ARG B 1 104 ? 16.625 40.938 19.672 1 95.06 104 ARG B CA 1
ATOM 7345 C C . ARG B 1 104 ? 16.469 39.438 19.469 1 95.06 104 ARG B C 1
ATOM 7347 O O . ARG B 1 104 ? 15.688 39 18.625 1 95.06 104 ARG B O 1
ATOM 7354 N N . ILE B 1 105 ? 17.188 38.688 20.281 1 96.56 105 ILE B N 1
ATOM 7355 C CA . ILE B 1 105 ? 17.234 37.25 20.078 1 96.56 105 ILE B CA 1
ATOM 7356 C C . ILE B 1 105 ? 16.391 36.531 21.141 1 96.56 105 ILE B C 1
ATOM 7358 O O . ILE B 1 105 ? 16.516 36.812 22.328 1 96.56 105 ILE B O 1
ATOM 7362 N N . LEU B 1 106 ? 15.555 35.656 20.656 1 95 106 LEU B N 1
ATOM 7363 C CA . LEU B 1 106 ? 14.633 34.938 21.531 1 95 106 LEU B CA 1
ATOM 7364 C C . LEU B 1 106 ? 14.883 33.438 21.453 1 95 106 LEU B C 1
ATOM 7366 O O . LEU B 1 106 ? 15.352 32.938 20.438 1 95 106 LEU B O 1
ATOM 7370 N N . ASP B 1 107 ? 14.625 32.719 22.562 1 93.81 107 ASP B N 1
ATOM 7371 C CA . ASP B 1 107 ? 14.688 31.266 22.641 1 93.81 107 ASP B CA 1
ATOM 7372 C C . ASP B 1 107 ? 13.352 30.641 22.266 1 93.81 107 ASP B C 1
ATOM 7374 O O . ASP B 1 107 ? 12.32 30.969 22.875 1 93.81 107 ASP B O 1
ATOM 7378 N N . THR B 1 108 ? 13.375 29.734 21.328 1 91.5 108 THR B N 1
ATOM 7379 C CA . THR B 1 108 ? 12.133 29.109 20.891 1 91.5 108 THR B CA 1
ATOM 7380 C C . THR B 1 108 ? 11.859 27.828 21.688 1 91.5 108 THR B C 1
ATOM 7382 O O . THR B 1 108 ? 10.742 27.312 21.672 1 91.5 108 THR B O 1
ATOM 7385 N N . CYS B 1 109 ? 12.875 27.312 22.422 1 87.56 109 CYS B N 1
ATOM 7386 C CA . CYS B 1 109 ? 12.781 26.109 23.234 1 87.56 109 CYS B CA 1
ATOM 7387 C C . CYS B 1 109 ? 12.266 24.938 22.406 1 87.56 109 CYS B C 1
ATOM 7389 O O . CYS B 1 109 ? 11.578 24.062 22.922 1 87.56 109 CYS B O 1
ATOM 7391 N N . SER B 1 110 ? 12.438 25.016 21.172 1 78.81 110 SER B N 1
ATOM 7392 C CA . SER B 1 110 ? 12.062 23.953 20.234 1 78.81 110 SER B CA 1
ATOM 7393 C C . SER B 1 110 ? 10.578 23.609 20.359 1 78.81 110 SER B C 1
ATOM 7395 O O . SER B 1 110 ? 10.195 22.453 20.188 1 78.81 110 SER B O 1
ATOM 7397 N N . ARG B 1 111 ? 9.828 24.453 20.812 1 77.94 111 ARG B N 1
ATOM 7398 C CA . ARG B 1 111 ? 8.391 24.297 20.938 1 77.94 111 ARG B CA 1
ATOM 7399 C C . ARG B 1 111 ? 7.645 25.359 20.141 1 77.94 111 ARG B C 1
ATOM 7401 O O . ARG B 1 111 ? 7.852 26.562 20.344 1 77.94 111 ARG B O 1
ATOM 7408 N N . ASP B 1 112 ? 6.828 24.953 19.281 1 79 112 ASP B N 1
ATOM 7409 C CA . ASP B 1 112 ? 6.184 25.875 18.344 1 79 112 ASP B CA 1
ATOM 7410 C C . ASP B 1 112 ? 5.281 26.859 19.078 1 79 112 ASP B C 1
ATOM 7412 O O . ASP B 1 112 ? 5.281 28.062 18.766 1 79 112 ASP B O 1
ATOM 7416 N N . THR B 1 113 ? 4.578 26.375 20.141 1 74.81 113 THR B N 1
ATOM 7417 C CA . THR B 1 113 ? 3.662 27.266 20.859 1 74.81 113 THR B CA 1
ATOM 7418 C C . THR B 1 113 ? 4.43 28.312 21.641 1 74.81 113 THR B C 1
ATOM 7420 O O . THR B 1 113 ? 4.055 29.484 21.656 1 74.81 113 THR B O 1
ATOM 7423 N N . TYR B 1 114 ? 5.469 27.812 22.266 1 81.69 114 TYR B N 1
ATOM 7424 C CA . TYR B 1 114 ? 6.289 28.75 23.031 1 81.69 114 TYR B CA 1
ATOM 7425 C C . TYR B 1 114 ? 6.969 29.766 22.125 1 81.69 114 TYR B C 1
ATOM 7427 O O . TYR B 1 114 ? 7.07 30.938 22.453 1 81.69 114 TYR B O 1
ATOM 7435 N N . ALA B 1 115 ? 7.414 29.266 21 1 87.19 115 ALA B N 1
ATOM 7436 C CA . ALA B 1 115 ? 8.07 30.156 20.031 1 87.19 115 ALA B CA 1
ATOM 7437 C C . ALA B 1 115 ? 7.117 31.234 19.547 1 87.19 115 ALA B C 1
ATOM 7439 O O . ALA B 1 115 ? 7.527 32.375 19.312 1 87.19 115 ALA B O 1
ATOM 7440 N N . LEU B 1 116 ? 5.949 30.828 19.312 1 82.44 116 LEU B N 1
ATOM 7441 C CA . LEU B 1 116 ? 4.941 31.797 18.891 1 82.44 116 LEU B CA 1
ATOM 7442 C C . LEU B 1 116 ? 4.75 32.875 19.953 1 82.44 116 LEU B C 1
ATOM 7444 O O . LEU B 1 116 ? 4.68 34.062 19.641 1 82.44 116 LEU B O 1
ATOM 7448 N N . GLU B 1 117 ? 4.676 32.438 21.156 1 78.38 117 GLU B N 1
ATOM 7449 C CA . GLU B 1 117 ? 4.523 33.375 22.266 1 78.38 117 GLU B CA 1
ATOM 7450 C C . GLU B 1 117 ? 5.691 34.375 22.312 1 78.38 117 GLU B C 1
ATOM 7452 O O . GLU B 1 117 ? 5.488 35.562 22.484 1 78.38 117 GLU B O 1
ATOM 7457 N N . GLN B 1 118 ? 6.824 33.875 22.172 1 83.75 118 GLN B N 1
ATOM 7458 C CA . GLN B 1 118 ? 8.008 34.719 22.219 1 83.75 118 GLN B CA 1
ATOM 7459 C C . GLN B 1 118 ? 8.055 35.656 21.031 1 83.75 118 GLN B C 1
ATOM 7461 O O . GLN B 1 118 ? 8.445 36.844 21.188 1 83.75 118 GLN B O 1
ATOM 7466 N N . SER B 1 119 ? 7.57 35.25 19.922 1 86.25 119 SER B N 1
ATOM 7467 C CA . SER B 1 119 ? 7.664 36.031 18.688 1 86.25 119 SER B CA 1
ATOM 7468 C C . SER B 1 119 ? 6.691 37.219 18.703 1 86.25 119 SER B C 1
ATOM 7470 O O . SER B 1 119 ? 6.855 38.156 17.953 1 86.25 119 SER B O 1
ATOM 7472 N N . LEU B 1 120 ? 5.707 37.094 19.531 1 78.12 120 LEU B N 1
ATOM 7473 C CA . LEU B 1 120 ? 4.77 38.188 19.641 1 78.12 120 LEU B CA 1
ATOM 7474 C C . LEU B 1 120 ? 5.465 39.438 20.188 1 78.12 120 LEU B C 1
ATOM 7476 O O . LEU B 1 120 ? 5 40.562 19.984 1 78.12 120 LEU B O 1
ATOM 7480 N N . THR B 1 121 ? 6.586 39.188 20.812 1 78.81 121 THR B N 1
ATOM 7481 C CA . THR B 1 121 ? 7.371 40.312 21.328 1 78.81 121 THR B CA 1
ATOM 7482 C C . THR B 1 121 ? 7.891 41.156 20.172 1 78.81 121 THR B C 1
ATOM 7484 O O . THR B 1 121 ? 8.086 42.375 20.328 1 78.81 121 THR B O 1
ATOM 7487 N N . PHE B 1 122 ? 8.07 40.531 19.016 1 85.75 122 PHE B N 1
ATOM 7488 C CA . PHE B 1 122 ? 8.555 41.281 17.844 1 85.75 122 PHE B CA 1
ATOM 7489 C C . PHE B 1 122 ? 7.5 42.25 17.344 1 85.75 122 PHE B C 1
ATOM 7491 O O . PHE B 1 122 ? 7.832 43.25 16.734 1 85.75 122 PHE B O 1
ATOM 7498 N N . VAL B 1 123 ? 6.246 41.906 17.609 1 78.31 123 VAL B N 1
ATOM 7499 C CA . VAL B 1 123 ? 5.18 42.688 16.969 1 78.31 123 VAL B CA 1
ATOM 7500 C C . VAL B 1 123 ? 4.453 43.531 18.016 1 78.31 123 VAL B C 1
ATOM 7502 O O . VAL B 1 123 ? 3.586 44.344 17.672 1 78.31 123 VAL B O 1
ATOM 7505 N N . GLN B 1 124 ? 4.754 43.281 19.172 1 68.69 124 GLN B N 1
ATOM 7506 C CA . GLN B 1 124 ? 4.09 44.031 20.234 1 68.69 124 GLN B CA 1
ATOM 7507 C C . GLN B 1 124 ? 4.184 45.531 20 1 68.69 124 GLN B C 1
ATOM 7509 O O . GLN B 1 124 ? 3.223 46.281 20.234 1 68.69 124 GLN B O 1
ATOM 7514 N N . ALA B 1 125 ? 5.379 45.844 19.453 1 62 125 ALA B N 1
ATOM 7515 C CA . ALA B 1 125 ? 5.598 47.281 19.219 1 62 125 ALA B CA 1
ATOM 7516 C C . ALA B 1 125 ? 4.699 47.781 18.109 1 62 125 ALA B C 1
ATOM 7518 O O . ALA B 1 125 ? 4.414 48.969 18.031 1 62 125 ALA B O 1
ATOM 7519 N N . LEU B 1 126 ? 4.305 46.906 17.219 1 62.28 126 LEU B N 1
ATOM 7520 C CA . LEU B 1 126 ? 3.539 47.312 16.047 1 62.28 126 LEU B CA 1
ATOM 7521 C C . LEU B 1 126 ? 2.043 47.281 16.344 1 62.28 126 LEU B C 1
ATOM 7523 O O . LEU B 1 126 ? 1.253 47.875 15.609 1 62.28 126 LEU B O 1
ATOM 7527 N N . ILE B 1 127 ? 1.67 46.469 17.109 1 54.75 127 ILE B N 1
ATOM 7528 C CA . ILE B 1 127 ? 0.256 46.438 17.453 1 54.75 127 ILE B CA 1
ATOM 7529 C C . ILE B 1 127 ? -0.138 47.75 18.141 1 54.75 127 ILE B C 1
ATOM 7531 O O . ILE B 1 127 ? 0.413 48.094 19.188 1 54.75 127 ILE B O 1
ATOM 7535 N N . GLN B 1 128 ? -0.259 48.812 17.219 1 51.44 128 GLN B N 1
ATOM 7536 C CA . GLN B 1 128 ? -0.586 50.219 17.516 1 51.44 128 GLN B CA 1
ATOM 7537 C C . GLN B 1 128 ? -1.449 50.312 18.781 1 51.44 128 GLN B C 1
ATOM 7539 O O . GLN B 1 128 ? -2.477 49.625 18.875 1 51.44 128 GLN B O 1
ATOM 7544 N N . LYS B 1 129 ? -0.824 50.75 19.75 1 50.34 129 LYS B N 1
ATOM 7545 C CA . LYS B 1 129 ? -1.464 51.25 20.969 1 50.34 129 LYS B CA 1
ATOM 7546 C C . LYS B 1 129 ? -2.605 52.219 20.625 1 50.34 129 LYS B C 1
ATOM 7548 O O . LYS B 1 129 ? -2.395 53.25 19.984 1 50.34 129 LYS B O 1
ATOM 7553 N N . ASP B 1 130 ? -3.668 51.75 20.016 1 47.25 130 ASP B N 1
ATOM 7554 C CA . ASP B 1 130 ? -4.746 52.719 19.922 1 47.25 130 ASP B CA 1
ATOM 7555 C C . ASP B 1 130 ? -4.691 53.719 21.078 1 47.25 130 ASP B C 1
ATOM 7557 O O . ASP B 1 130 ? -5.035 53.375 22.203 1 47.25 130 ASP B O 1
ATOM 7561 N N . THR B 1 131 ? -3.82 54.625 20.875 1 51.78 131 THR B N 1
ATOM 7562 C CA . THR B 1 131 ? -3.682 55.688 21.875 1 51.78 131 THR B CA 1
ATOM 7563 C C . THR B 1 131 ? -4.961 56.5 21.984 1 51.78 131 THR B C 1
ATOM 7565 O O . THR B 1 131 ? -5 57.531 22.672 1 51.78 131 THR B O 1
ATOM 7568 N N . SER B 1 132 ? -5.945 56.094 21.141 1 53.69 132 SER B N 1
ATOM 7569 C CA . SER B 1 132 ? -7.121 56.969 21.219 1 53.69 132 SER B CA 1
ATOM 7570 C C . SER B 1 132 ? -7.75 56.906 22.609 1 53.69 132 SER B C 1
ATOM 7572 O O . SER B 1 132 ? -8.352 57.875 23.078 1 53.69 132 SER B O 1
ATOM 7574 N N . ASP B 1 133 ? -7.438 55.75 23.266 1 55.81 133 ASP B N 1
ATOM 7575 C CA . ASP B 1 133 ? -8.109 55.625 24.562 1 55.81 133 ASP B CA 1
ATOM 7576 C C . ASP B 1 133 ? -7.23 56.125 25.703 1 55.81 133 ASP B C 1
ATOM 7578 O O . ASP B 1 133 ? -7.59 56 26.875 1 55.81 133 ASP B O 1
ATOM 7582 N N . ILE B 1 134 ? -6.031 56.625 25.219 1 61.28 134 ILE B N 1
ATOM 7583 C CA . ILE B 1 134 ? -5.164 57.156 26.281 1 61.28 134 ILE B CA 1
ATOM 7584 C C . ILE B 1 134 ? -5.238 58.656 26.328 1 61.28 134 ILE B C 1
ATOM 7586 O O . ILE B 1 134 ? -5.059 59.344 25.297 1 61.28 134 ILE B O 1
ATOM 7590 N N . ARG B 1 135 ? -5.855 59.188 27.297 1 69.25 135 ARG B N 1
ATOM 7591 C CA . ARG B 1 135 ? -5.949 60.625 27.453 1 69.25 135 ARG B CA 1
ATOM 7592 C C . ARG B 1 135 ? -5.164 61.094 28.688 1 69.25 135 ARG B C 1
ATOM 7594 O O . ARG B 1 135 ? -5.047 60.375 29.672 1 69.25 135 ARG B O 1
ATOM 7601 N N . CYS B 1 136 ? -4.336 61.938 28.375 1 70.31 136 CYS B N 1
ATOM 7602 C CA . CYS B 1 136 ? -3.699 62.562 29.516 1 70.31 136 CYS B CA 1
ATOM 7603 C C . CYS B 1 136 ? -4.66 63.531 30.203 1 70.31 136 CYS B C 1
ATOM 7605 O O . CYS B 1 136 ? -5.555 64.062 29.562 1 70.31 136 CYS B O 1
ATOM 7607 N N . SER B 1 137 ? -4.723 63.531 31.5 1 66.94 137 SER B N 1
ATOM 7608 C CA . SER B 1 137 ? -5.609 64.375 32.312 1 66.94 137 SER B CA 1
ATOM 7609 C C . SER B 1 137 ? -5.594 65.812 31.812 1 66.94 137 SER B C 1
ATOM 7611 O O . SER B 1 137 ? -6.602 66.5 31.906 1 66.94 137 SER B O 1
ATOM 7613 N N . ASN B 1 138 ? -4.383 66.188 31.281 1 67.44 138 ASN B N 1
ATOM 7614 C CA . ASN B 1 138 ? -4.273 67.625 30.875 1 67.44 138 ASN B CA 1
ATOM 7615 C C . ASN B 1 138 ? -4.695 67.812 29.422 1 67.44 138 ASN B C 1
ATOM 7617 O O . ASN B 1 138 ? -4.637 68.938 28.906 1 67.44 138 ASN B O 1
ATOM 7621 N N . GLY B 1 139 ? -5.273 66.75 28.766 1 64.88 139 GLY B N 1
ATOM 7622 C CA . GLY B 1 139 ? -5.773 66.875 27.406 1 64.88 139 GLY B CA 1
ATOM 7623 C C . GLY B 1 139 ? -4.68 66.75 26.359 1 64.88 139 GLY B C 1
ATOM 7624 O O . GLY B 1 139 ? -4.961 66.75 25.156 1 64.88 139 GLY B O 1
ATOM 7625 N N . GLU B 1 140 ? -3.412 66.812 26.828 1 64.5 140 GLU B N 1
ATOM 7626 C CA . GLU B 1 140 ? -2.307 66.688 25.891 1 64.5 140 GLU B CA 1
ATOM 7627 C C . GLU B 1 140 ? -2.107 65.25 25.422 1 64.5 140 GLU B C 1
ATOM 7629 O O . GLU B 1 140 ? -2.451 64.312 26.141 1 64.5 140 GLU B O 1
ATOM 7634 N N . PRO B 1 141 ? -1.63 65.25 24.203 1 67.81 141 PRO B N 1
ATOM 7635 C CA . PRO B 1 141 ? -1.379 63.906 23.688 1 67.81 141 PRO B CA 1
ATOM 7636 C C . PRO B 1 141 ? -0.223 63.188 24.406 1 67.81 141 PRO B C 1
ATOM 7638 O O . PRO B 1 141 ? 0.757 63.844 24.781 1 67.81 141 PRO B O 1
ATOM 7641 N N . PRO B 1 142 ? -0.398 62.031 24.828 1 68.12 142 PRO B N 1
ATOM 7642 C CA . PRO B 1 142 ? 0.661 61.312 25.547 1 68.12 142 PRO B CA 1
ATOM 7643 C C . PRO B 1 142 ? 1.936 61.156 24.719 1 68.12 142 PRO B C 1
ATOM 7645 O O . PRO B 1 142 ? 1.877 61.156 23.484 1 68.12 142 PRO B O 1
ATOM 7648 N N . ILE B 1 143 ? 3.166 61.375 25.281 1 64.19 143 ILE B N 1
ATOM 7649 C CA . ILE B 1 143 ? 4.457 61.156 24.641 1 64.19 143 ILE B CA 1
ATOM 7650 C C . ILE B 1 143 ? 4.754 59.656 24.609 1 64.19 143 ILE B C 1
ATOM 7652 O O . ILE B 1 143 ? 4.828 59 25.656 1 64.19 143 ILE B O 1
ATOM 7656 N N . ILE B 1 144 ? 4.691 59.125 23.5 1 60.72 144 ILE B N 1
ATOM 7657 C CA . ILE B 1 144 ? 4.926 57.688 23.344 1 60.72 144 ILE B CA 1
ATOM 7658 C C . ILE B 1 144 ? 6.352 57.438 22.859 1 60.72 144 ILE B C 1
ATOM 7660 O O . ILE B 1 144 ? 6.766 58 21.828 1 60.72 144 ILE B O 1
ATOM 7664 N N . ARG B 1 145 ? 7.285 56.812 23.75 1 60.22 145 ARG B N 1
ATOM 7665 C CA . ARG B 1 145 ? 8.609 56.438 23.266 1 60.22 145 ARG B CA 1
ATOM 7666 C C . ARG B 1 145 ? 8.5 55.469 22.094 1 60.22 145 ARG B C 1
ATOM 7668 O O . ARG B 1 145 ? 7.605 54.625 22.047 1 60.22 145 ARG B O 1
ATOM 7675 N N . LYS B 1 146 ? 9.289 55.812 21.109 1 61.03 146 LYS B N 1
ATOM 7676 C CA . LYS B 1 146 ? 9.305 55.031 19.891 1 61.03 146 LYS B CA 1
ATOM 7677 C C . LYS B 1 146 ? 9.68 53.562 20.188 1 61.03 146 LYS B C 1
ATOM 7679 O O . LYS B 1 146 ? 10.719 53.312 20.797 1 61.03 146 LYS B O 1
ATOM 7684 N N . PRO B 1 147 ? 8.805 52.688 20.062 1 63.5 147 PRO B N 1
ATOM 7685 C CA . PRO B 1 147 ? 9.109 51.281 20.328 1 63.5 147 PRO B CA 1
ATOM 7686 C C . PRO B 1 147 ? 10.164 50.719 19.391 1 63.5 147 PRO B C 1
ATOM 7688 O O . PRO B 1 147 ? 10.336 51.219 18.281 1 63.5 147 PRO B O 1
ATOM 7691 N N . GLU B 1 148 ? 11.07 49.875 19.984 1 71.56 148 GLU B N 1
ATOM 7692 C CA . GLU B 1 148 ? 12.031 49.125 19.172 1 71.56 148 GLU B CA 1
ATOM 7693 C C . GLU B 1 148 ? 11.32 48.25 18.141 1 71.56 148 GLU B C 1
ATOM 7695 O O . GLU B 1 148 ? 10.461 47.438 18.5 1 71.56 148 GLU B O 1
ATOM 7700 N N . ARG B 1 149 ? 11.523 48.625 16.875 1 82.94 149 ARG B N 1
ATOM 7701 C CA . ARG B 1 149 ? 10.859 47.906 15.805 1 82.94 149 ARG B CA 1
ATOM 7702 C C . ARG B 1 149 ? 11.812 46.906 15.156 1 82.94 149 ARG B C 1
ATOM 7704 O O . ARG B 1 149 ? 12.945 47.25 14.82 1 82.94 149 ARG B O 1
ATOM 7711 N N . VAL B 1 150 ? 11.438 45.656 15.133 1 91.94 150 VAL B N 1
ATOM 7712 C CA . VAL B 1 150 ? 12.18 44.625 14.43 1 91.94 150 VAL B CA 1
ATOM 7713 C C . VAL B 1 150 ? 11.852 44.688 12.938 1 91.94 150 VAL B C 1
ATOM 7715 O O . VAL B 1 150 ? 10.68 44.625 12.555 1 91.94 150 VAL B O 1
ATOM 7718 N N . VAL B 1 151 ? 12.812 44.812 12.094 1 93.44 151 VAL B N 1
ATOM 7719 C CA . VAL B 1 151 ? 12.609 45.031 10.664 1 93.44 151 VAL B CA 1
ATOM 7720 C C . VAL B 1 151 ? 12.586 43.688 9.945 1 93.44 151 VAL B C 1
ATOM 7722 O O . VAL B 1 151 ? 12.008 43.562 8.859 1 93.44 151 VAL B O 1
ATOM 7725 N N . GLY B 1 152 ? 13.242 42.75 10.438 1 95.81 152 GLY B N 1
ATOM 7726 C CA . GLY B 1 152 ? 13.344 41.406 9.883 1 95.81 152 GLY B CA 1
ATOM 7727 C C . GLY B 1 152 ? 13.695 40.375 10.914 1 95.81 152 GLY B C 1
ATOM 7728 O O . GLY B 1 152 ? 14.383 40.656 11.898 1 95.81 152 GLY B O 1
ATOM 7729 N N . VAL B 1 153 ? 13.25 39.188 10.656 1 97.38 153 VAL B N 1
ATOM 7730 C CA . VAL B 1 153 ? 13.477 38.125 11.633 1 97.38 153 VAL B CA 1
ATOM 7731 C C . VAL B 1 153 ? 14.328 37.031 11.008 1 97.38 153 VAL B C 1
ATOM 7733 O O . VAL B 1 153 ? 14.062 36.562 9.898 1 97.38 153 VAL B O 1
ATOM 7736 N N . ILE B 1 154 ? 15.383 36.688 11.688 1 98.19 154 ILE B N 1
ATOM 7737 C CA . ILE B 1 154 ? 16.234 35.562 11.297 1 98.19 154 ILE B CA 1
ATOM 7738 C C . ILE B 1 154 ? 15.797 34.312 12.039 1 98.19 154 ILE B C 1
ATOM 7740 O O . ILE B 1 154 ? 15.805 34.281 13.273 1 98.19 154 ILE B O 1
ATOM 7744 N N . GLY B 1 155 ? 15.43 33.25 11.266 1 95.12 155 GLY B N 1
ATOM 7745 C CA . GLY B 1 155 ? 14.914 32.031 11.867 1 95.12 155 GLY B CA 1
ATOM 7746 C C . GLY B 1 155 ? 13.523 31.672 11.383 1 95.12 155 GLY B C 1
ATOM 7747 O O . GLY B 1 155 ? 13.008 32.281 10.453 1 95.12 155 GLY B O 1
ATOM 7748 N N . ALA B 1 156 ? 12.953 30.688 11.812 1 93.12 156 ALA B N 1
ATOM 7749 C CA . ALA B 1 156 ? 13.375 29.844 12.922 1 93.12 156 ALA B CA 1
ATOM 7750 C C . ALA B 1 156 ? 14.133 28.625 12.43 1 93.12 156 ALA B C 1
ATOM 7752 O O . ALA B 1 156 ? 14.555 28.578 11.273 1 93.12 156 ALA B O 1
ATOM 7753 N N . SER B 1 157 ? 14.445 27.719 13.414 1 91.12 157 SER B N 1
ATOM 7754 C CA . SER B 1 157 ? 15.18 26.484 13.117 1 91.12 157 SER B CA 1
ATOM 7755 C C . SER B 1 157 ? 14.234 25.375 12.688 1 91.12 157 SER B C 1
ATOM 7757 O O . SER B 1 157 ? 14.438 24.734 11.648 1 91.12 157 SER B O 1
ATOM 7759 N N . ALA B 1 158 ? 13.227 25.156 13.414 1 86.56 158 ALA B N 1
ATOM 7760 C CA . ALA B 1 158 ? 12.273 24.078 13.125 1 86.56 158 ALA B CA 1
ATOM 7761 C C . ALA B 1 158 ? 11.172 24.562 12.188 1 86.56 158 ALA B C 1
ATOM 7763 O O . ALA B 1 158 ? 10.695 25.703 12.312 1 86.56 158 ALA B O 1
ATOM 7764 N N . SER B 1 159 ? 10.805 23.719 11.25 1 89.06 159 SER B N 1
ATOM 7765 C CA . SER B 1 159 ? 9.773 24.062 10.273 1 89.06 159 SER B CA 1
ATOM 7766 C C . SER B 1 159 ? 8.445 24.375 10.953 1 89.06 159 SER B C 1
ATOM 7768 O O . SER B 1 159 ? 7.727 25.297 10.555 1 89.06 159 SER B O 1
ATOM 7770 N N . SER B 1 160 ? 8.125 23.609 11.992 1 83.19 160 SER B N 1
ATOM 7771 C CA . SER B 1 160 ? 6.859 23.828 12.688 1 83.19 160 SER B CA 1
ATOM 7772 C C . SER B 1 160 ? 6.797 25.219 13.305 1 83.19 160 SER B C 1
ATOM 7774 O O . SER B 1 160 ? 5.758 25.875 13.266 1 83.19 160 SER B O 1
ATOM 7776 N N . VAL B 1 161 ? 7.906 25.672 13.82 1 87.88 161 VAL B N 1
ATOM 7777 C CA . VAL B 1 161 ? 7.984 27 14.422 1 87.88 161 VAL B CA 1
ATOM 7778 C C . VAL B 1 161 ? 7.898 28.062 13.328 1 87.88 161 VAL B C 1
ATOM 7780 O O . VAL B 1 161 ? 7.18 29.062 13.477 1 87.88 161 VAL B O 1
ATOM 7783 N N . SER B 1 162 ? 8.602 27.812 12.25 1 92.56 162 SER B N 1
ATOM 7784 C CA . SER B 1 162 ? 8.625 28.781 11.156 1 92.56 162 SER B CA 1
ATOM 7785 C C . SER B 1 162 ? 7.242 28.969 10.547 1 92.56 162 SER B C 1
ATOM 7787 O O . SER B 1 162 ? 6.867 30.078 10.18 1 92.56 162 SER B O 1
ATOM 7789 N N . ILE B 1 163 ? 6.504 27.938 10.484 1 86.69 163 ILE B N 1
ATOM 7790 C CA . ILE B 1 163 ? 5.164 28 9.906 1 86.69 163 ILE B CA 1
ATOM 7791 C C . ILE B 1 163 ? 4.266 28.859 10.789 1 86.69 163 ILE B C 1
ATOM 7793 O O . ILE B 1 163 ? 3.531 29.719 10.281 1 86.69 163 ILE B O 1
ATOM 7797 N N . MET B 1 164 ? 4.336 28.672 12.078 1 82 164 MET B N 1
ATOM 7798 C CA . MET B 1 164 ? 3.5 29.438 13 1 82 164 MET B CA 1
ATOM 7799 C C . MET B 1 164 ? 3.908 30.906 13.031 1 82 164 MET B C 1
ATOM 7801 O O . MET B 1 164 ? 3.053 31.781 12.984 1 82 164 MET B O 1
ATOM 7805 N N . VAL B 1 165 ? 5.18 31.109 13.039 1 89.06 165 VAL B N 1
ATOM 7806 C CA . VAL B 1 165 ? 5.695 32.469 13.172 1 89.06 165 VAL B CA 1
ATOM 7807 C C . VAL B 1 165 ? 5.496 33.219 11.859 1 89.06 165 VAL B C 1
ATOM 7809 O O . VAL B 1 165 ? 5.207 34.438 11.867 1 89.06 165 VAL B O 1
ATOM 7812 N N . ALA B 1 166 ? 5.672 32.562 10.766 1 91.56 166 ALA B N 1
ATOM 7813 C CA . ALA B 1 166 ? 5.512 33.188 9.453 1 91.56 166 ALA B CA 1
ATOM 7814 C C . ALA B 1 166 ? 4.098 33.719 9.273 1 91.56 166 ALA B C 1
ATOM 7816 O O . ALA B 1 166 ? 3.902 34.75 8.633 1 91.56 166 ALA B O 1
ATOM 7817 N N . ASN B 1 167 ? 3.166 33.125 9.852 1 82.62 167 ASN B N 1
ATOM 7818 C CA . ASN B 1 167 ? 1.78 33.562 9.742 1 82.62 167 ASN B CA 1
ATOM 7819 C C . ASN B 1 167 ? 1.553 34.875 10.484 1 82.62 167 ASN B C 1
ATOM 7821 O O . ASN B 1 167 ? 0.79 35.719 10.031 1 82.62 167 ASN B O 1
ATOM 7825 N N . ILE B 1 168 ? 2.223 35 11.586 1 80.75 168 ILE B N 1
ATOM 7826 C CA . ILE B 1 168 ? 2.051 36.219 12.375 1 80.75 168 ILE B CA 1
ATOM 7827 C C . ILE B 1 168 ? 2.865 37.344 11.758 1 80.75 168 ILE B C 1
ATOM 7829 O O . ILE B 1 168 ? 2.398 38.5 11.68 1 80.75 168 ILE B O 1
ATOM 7833 N N . LEU B 1 169 ? 4.035 37.031 11.297 1 89.69 169 LEU B N 1
ATOM 7834 C CA . LEU B 1 169 ? 4.906 38.062 10.75 1 89.69 169 LEU B CA 1
ATOM 7835 C C . LEU B 1 169 ? 4.324 38.625 9.461 1 89.69 169 LEU B C 1
ATOM 7837 O O . LEU B 1 169 ? 4.496 39.812 9.164 1 89.69 169 LEU B O 1
ATOM 7841 N N . ARG B 1 170 ? 3.709 37.812 8.758 1 87.56 170 ARG B N 1
ATOM 7842 C CA . ARG B 1 170 ? 3.07 38.281 7.523 1 87.56 170 ARG B CA 1
ATOM 7843 C C . ARG B 1 170 ? 2.039 39.375 7.812 1 87.56 170 ARG B C 1
ATOM 7845 O O . ARG B 1 170 ? 1.916 40.344 7.051 1 87.56 170 ARG B O 1
ATOM 7852 N N . LEU B 1 171 ? 1.349 39.219 8.906 1 77.75 171 LEU B N 1
ATOM 7853 C CA . LEU B 1 171 ? 0.311 40.156 9.281 1 77.75 171 LEU B CA 1
ATOM 7854 C C . LEU B 1 171 ? 0.904 41.562 9.516 1 77.75 171 LEU B C 1
ATOM 7856 O O . LEU B 1 171 ? 0.252 42.562 9.25 1 77.75 171 LEU B O 1
ATOM 7860 N N . PHE B 1 172 ? 2.111 41.562 9.93 1 82.56 172 PHE B N 1
ATOM 7861 C CA . PHE B 1 172 ? 2.762 42.844 10.227 1 82.56 172 PHE B CA 1
ATOM 7862 C C . PHE B 1 172 ? 3.799 43.156 9.164 1 82.56 172 PHE B C 1
ATOM 7864 O O . PHE B 1 172 ? 4.609 44.062 9.344 1 82.56 172 PHE B O 1
ATOM 7871 N N . GLU B 1 173 ? 3.826 42.375 8.086 1 89.56 173 GLU B N 1
ATOM 7872 C CA . GLU B 1 173 ? 4.688 42.562 6.922 1 89.56 173 GLU B CA 1
ATOM 7873 C C . GLU B 1 173 ? 6.16 42.594 7.324 1 89.56 173 GLU B C 1
ATOM 7875 O O . GLU B 1 173 ? 6.891 43.5 6.934 1 89.56 173 GLU B O 1
ATOM 7880 N N . ILE B 1 174 ? 6.539 41.75 8.203 1 93.62 174 ILE B N 1
ATOM 7881 C CA . ILE B 1 174 ? 7.934 41.594 8.602 1 93.62 174 ILE B CA 1
ATOM 7882 C C . ILE B 1 174 ? 8.555 40.406 7.879 1 93.62 174 ILE B C 1
ATOM 7884 O O . ILE B 1 174 ? 8.117 39.25 8.062 1 93.62 174 ILE B O 1
ATOM 7888 N N . PRO B 1 175 ? 9.539 40.656 7.027 1 96.88 175 PRO B N 1
ATOM 7889 C CA . PRO B 1 175 ? 10.172 39.531 6.336 1 96.88 175 PRO B CA 1
ATOM 7890 C C . PRO B 1 175 ? 10.898 38.594 7.285 1 96.88 175 PRO B C 1
ATOM 7892 O O . PRO B 1 175 ? 11.508 39.031 8.258 1 96.88 175 PRO B O 1
ATOM 7895 N N . GLN B 1 176 ? 10.805 37.344 6.996 1 97.5 176 GLN B N 1
ATOM 7896 C CA . GLN B 1 176 ? 11.445 36.281 7.766 1 97.5 176 GLN B CA 1
ATOM 7897 C C . GLN B 1 176 ? 12.406 35.469 6.895 1 97.5 176 GLN B C 1
ATOM 7899 O O . GLN B 1 176 ? 12.062 35.094 5.773 1 97.5 176 GLN B O 1
ATOM 7904 N N . VAL B 1 177 ? 13.641 35.312 7.312 1 98.06 177 VAL B N 1
ATOM 7905 C CA . VAL B 1 177 ? 14.617 34.5 6.605 1 98.06 177 VAL B CA 1
ATOM 7906 C C . VAL B 1 177 ? 15.078 33.344 7.5 1 98.06 177 VAL B C 1
ATOM 7908 O O . VAL B 1 177 ? 15.789 33.562 8.484 1 98.06 177 VAL B O 1
ATOM 7911 N N . SER B 1 178 ? 14.68 32.125 7.086 1 97.44 178 SER B N 1
ATOM 7912 C CA . SER B 1 178 ? 15.039 30.984 7.891 1 97.44 178 SER B CA 1
ATOM 7913 C C . SER B 1 178 ? 16.375 30.391 7.465 1 97.44 178 SER B C 1
ATOM 7915 O O . SER B 1 178 ? 16.719 30.422 6.281 1 97.44 178 SER B O 1
ATOM 7917 N N . TYR B 1 179 ? 17.109 29.859 8.445 1 96.12 179 TYR B N 1
ATOM 7918 C CA . TYR B 1 179 ? 18.422 29.281 8.172 1 96.12 179 TYR B CA 1
ATOM 7919 C C . TYR B 1 179 ? 18.359 27.766 8.227 1 96.12 179 TYR B C 1
ATOM 7921 O O . TYR B 1 179 ? 19.344 27.078 7.953 1 96.12 179 TYR B O 1
ATOM 7929 N N . ALA B 1 180 ? 17.078 27.219 8.539 1 93.31 180 ALA B N 1
ATOM 7930 C CA . ALA B 1 180 ? 17.125 25.766 8.781 1 93.31 180 ALA B CA 1
ATOM 7931 C C . ALA B 1 180 ? 15.797 25.109 8.43 1 93.31 180 ALA B C 1
ATOM 7933 O O . ALA B 1 180 ? 15.727 23.891 8.266 1 93.31 180 ALA B O 1
ATOM 7934 N N . SER B 1 181 ? 14.711 25.812 8.219 1 92.12 181 SER B N 1
ATOM 7935 C CA . SER B 1 181 ? 13.406 25.219 7.949 1 92.12 181 SER B CA 1
ATOM 7936 C C . SER B 1 181 ? 13.32 24.703 6.516 1 92.12 181 SER B C 1
ATOM 7938 O O . SER B 1 181 ? 13.477 25.469 5.562 1 92.12 181 SER B O 1
ATOM 7940 N N . THR B 1 182 ? 12.938 23.406 6.395 1 91.88 182 THR B N 1
ATOM 7941 C CA . THR B 1 182 ? 13.023 22.812 5.062 1 91.88 182 THR B CA 1
ATOM 7942 C C . THR B 1 182 ? 11.656 22.297 4.609 1 91.88 182 THR B C 1
ATOM 7944 O O . THR B 1 182 ? 11.531 21.734 3.523 1 91.88 182 THR B O 1
ATOM 7947 N N . ALA B 1 183 ? 10.633 22.516 5.266 1 89.19 183 ALA B N 1
ATOM 7948 C CA . ALA B 1 183 ? 9.312 22 4.914 1 89.19 183 ALA B CA 1
ATOM 7949 C C . ALA B 1 183 ? 8.852 22.547 3.564 1 89.19 183 ALA B C 1
ATOM 7951 O O . ALA B 1 183 ? 8.93 23.75 3.311 1 89.19 183 ALA B O 1
ATOM 7952 N N . PRO B 1 184 ? 8.32 21.703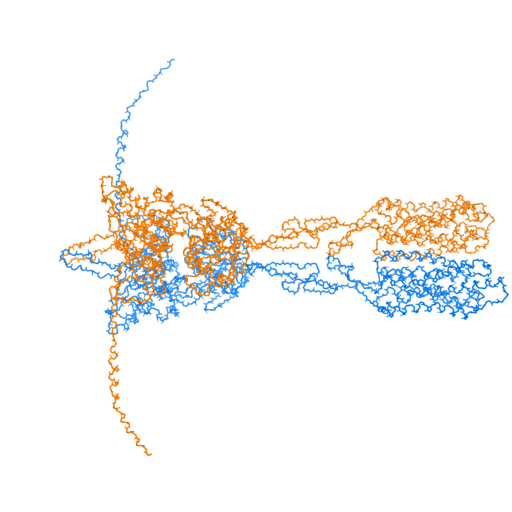 2.742 1 88 184 PRO B N 1
ATOM 7953 C CA . PRO B 1 184 ? 7.883 22.141 1.414 1 88 184 PRO B CA 1
ATOM 7954 C C . PRO B 1 184 ? 6.715 23.125 1.471 1 88 184 PRO B C 1
ATOM 7956 O O . PRO B 1 184 ? 6.566 23.953 0.578 1 88 184 PRO B O 1
ATOM 7959 N N . GLU B 1 185 ? 5.945 23.078 2.494 1 84.81 185 GLU B N 1
ATOM 7960 C CA . GLU B 1 185 ? 4.781 23.938 2.629 1 84.81 185 GLU B CA 1
ATOM 7961 C C . GLU B 1 185 ? 5.188 25.406 2.66 1 84.81 185 GLU B C 1
ATOM 7963 O O . GLU B 1 185 ? 4.441 26.281 2.205 1 84.81 185 GLU B O 1
ATOM 7968 N N . LEU B 1 186 ? 6.359 25.703 3.125 1 91.31 186 LEU B N 1
ATOM 7969 C CA . LEU B 1 186 ? 6.84 27.078 3.295 1 91.31 186 LEU B CA 1
ATOM 7970 C C . LEU B 1 186 ? 7.199 27.688 1.95 1 91.31 186 LEU B C 1
ATOM 7972 O O . LEU B 1 186 ? 7.375 28.906 1.852 1 91.31 186 LEU B O 1
ATOM 7976 N N . SER B 1 187 ? 7.203 26.875 0.887 1 90.62 187 SER B N 1
ATOM 7977 C CA . SER B 1 187 ? 7.52 27.375 -0.448 1 90.62 187 SER B CA 1
ATOM 7978 C C . SER B 1 187 ? 6.281 27.953 -1.129 1 90.62 187 SER B C 1
ATOM 7980 O O . SER B 1 187 ? 6.379 28.531 -2.213 1 90.62 187 SER B O 1
ATOM 7982 N N . ASP B 1 188 ? 5.172 27.844 -0.499 1 85.19 188 ASP B N 1
ATOM 7983 C CA . ASP B 1 188 ? 3.936 28.391 -1.066 1 85.19 188 ASP B CA 1
ATOM 7984 C C . ASP B 1 188 ? 3.852 29.891 -0.873 1 85.19 188 ASP B C 1
ATOM 7986 O O . ASP B 1 188 ? 3.529 30.375 0.218 1 85.19 188 ASP B O 1
ATOM 7990 N N . ASN B 1 189 ? 3.98 30.656 -1.876 1 85.75 189 ASN B N 1
ATOM 7991 C CA . ASN B 1 189 ? 4.023 32.094 -1.81 1 85.75 189 ASN B CA 1
ATOM 7992 C C . ASN B 1 189 ? 2.639 32.688 -1.545 1 85.75 189 ASN B C 1
ATOM 7994 O O . ASN B 1 189 ? 2.52 33.844 -1.136 1 85.75 189 ASN B O 1
ATOM 7998 N N . ASN B 1 190 ? 1.669 31.938 -1.756 1 76.19 190 ASN B N 1
ATOM 7999 C CA . ASN B 1 190 ? 0.319 32.438 -1.516 1 76.19 190 ASN B CA 1
ATOM 8000 C C . ASN B 1 190 ? -0.006 32.469 -0.026 1 76.19 190 ASN B C 1
ATOM 8002 O O . ASN B 1 190 ? -0.822 33.281 0.413 1 76.19 190 ASN B O 1
ATOM 8006 N N . ARG B 1 191 ? 0.75 31.656 0.667 1 78.88 191 ARG B N 1
ATOM 8007 C CA . ARG B 1 191 ? 0.475 31.578 2.098 1 78.88 191 ARG B CA 1
ATOM 8008 C C . ARG B 1 191 ? 1.594 32.219 2.906 1 78.88 191 ARG B C 1
ATOM 8010 O O . ARG B 1 191 ? 1.338 32.844 3.934 1 78.88 191 ARG B O 1
ATOM 8017 N N . TYR B 1 192 ? 2.768 31.922 2.398 1 89.25 192 TYR B N 1
ATOM 8018 C CA . TYR B 1 192 ? 3.922 32.406 3.141 1 89.25 192 TYR B CA 1
ATOM 8019 C C . TYR B 1 192 ? 4.754 33.375 2.287 1 89.25 192 TYR B C 1
ATOM 8021 O O . TYR B 1 192 ? 5.945 33.125 2.064 1 89.25 192 TYR B O 1
ATOM 8029 N N . ASP B 1 193 ? 4.199 34.5 1.9 1 89.75 193 ASP B N 1
ATOM 8030 C CA . ASP B 1 193 ? 4.82 35.438 0.947 1 89.75 193 ASP B CA 1
ATOM 8031 C C . ASP B 1 193 ? 5.957 36.219 1.6 1 89.75 193 ASP B C 1
ATOM 8033 O O . ASP B 1 193 ? 6.832 36.719 0.91 1 89.75 193 ASP B O 1
ATOM 8037 N N . PHE B 1 194 ? 6.043 36.344 2.979 1 94.69 194 PHE B N 1
ATOM 8038 C CA . PHE B 1 194 ? 7.094 37.125 3.637 1 94.69 194 PHE B CA 1
ATOM 8039 C C . PHE B 1 194 ? 8.18 36.188 4.18 1 94.69 194 PHE B C 1
ATOM 8041 O O . PHE B 1 194 ? 9.047 36.625 4.941 1 94.69 194 PHE B O 1
ATOM 8048 N N . PHE B 1 195 ? 8.117 34.906 3.725 1 95.94 195 PHE B N 1
ATOM 8049 C CA . PHE B 1 195 ? 9.07 33.938 4.195 1 95.94 195 PHE B CA 1
ATOM 8050 C C . PHE B 1 195 ? 10.109 33.625 3.119 1 95.94 195 PHE B C 1
ATOM 8052 O O . PHE B 1 195 ? 9.766 33.438 1.95 1 95.94 195 PHE B O 1
ATOM 8059 N N . SER B 1 196 ? 11.375 33.656 3.488 1 97.25 196 SER B N 1
ATOM 8060 C CA . SER B 1 196 ? 12.492 33.219 2.66 1 97.25 196 SER B CA 1
ATOM 8061 C C . SER B 1 196 ? 13.438 32.312 3.438 1 97.25 196 SER B C 1
ATOM 8063 O O . SER B 1 196 ? 13.406 32.281 4.668 1 97.25 196 SER B O 1
ATOM 8065 N N . ARG B 1 197 ? 14.156 31.5 2.727 1 96.38 197 ARG B N 1
ATOM 8066 C CA . ARG B 1 197 ? 15.094 30.625 3.412 1 96.38 197 ARG B CA 1
ATOM 8067 C C . ARG B 1 197 ? 16.375 30.438 2.6 1 96.38 197 ARG B C 1
ATOM 8069 O O . ARG B 1 197 ? 16.328 30.438 1.367 1 96.38 197 ARG B O 1
ATOM 8076 N N . VAL B 1 198 ? 17.438 30.25 3.352 1 94.88 198 VAL B N 1
ATOM 8077 C CA . VAL B 1 198 ? 18.75 30.109 2.715 1 94.88 198 VAL B CA 1
ATOM 8078 C C . VAL B 1 198 ? 19.109 28.641 2.609 1 94.88 198 VAL B C 1
ATOM 8080 O O . VAL B 1 198 ? 20.203 28.297 2.148 1 94.88 198 VAL B O 1
ATOM 8083 N N . VAL B 1 199 ? 18.234 27.734 3.049 1 93.12 199 VAL B N 1
ATOM 8084 C CA . VAL B 1 199 ? 18.406 26.297 2.908 1 93.12 199 VAL B CA 1
ATOM 8085 C C . VAL B 1 199 ? 17.438 25.75 1.856 1 93.12 199 VAL B C 1
ATOM 8087 O O . VAL B 1 199 ? 16.375 26.328 1.632 1 93.12 199 VAL B O 1
ATOM 8090 N N . PRO B 1 200 ? 17.844 24.703 1.185 1 92.69 200 PRO B N 1
ATOM 8091 C CA . PRO B 1 200 ? 16.938 24.141 0.175 1 92.69 200 PRO B CA 1
ATOM 8092 C C . PRO B 1 200 ? 15.719 23.453 0.788 1 92.69 200 PRO B C 1
ATOM 8094 O O . PRO B 1 200 ? 15.805 22.875 1.874 1 92.69 200 PRO B O 1
ATOM 8097 N N . PRO B 1 201 ? 14.57 23.469 0.061 1 92.88 201 PRO B N 1
ATOM 8098 C CA . PRO B 1 201 ? 13.367 22.781 0.551 1 92.88 201 PRO B CA 1
ATOM 8099 C C . PRO B 1 201 ? 13.477 21.266 0.47 1 92.88 201 PRO B C 1
ATOM 8101 O O . PRO B 1 201 ? 14.32 20.734 -0.263 1 92.88 201 PRO B O 1
ATOM 8104 N N . ASP B 1 202 ? 12.617 20.562 1.179 1 92.94 202 ASP B N 1
ATOM 8105 C CA . ASP B 1 202 ? 12.625 19.109 1.266 1 92.94 202 ASP B CA 1
ATOM 8106 C C . ASP B 1 202 ? 12.18 18.469 -0.054 1 92.94 202 ASP B C 1
ATOM 8108 O O . ASP B 1 202 ? 12.398 17.281 -0.282 1 92.94 202 ASP B O 1
ATOM 8112 N N . SER B 1 203 ? 11.586 19.219 -0.911 1 91.38 203 SER B N 1
ATOM 8113 C CA . SER B 1 203 ? 11.242 18.672 -2.221 1 91.38 203 SER B CA 1
ATOM 8114 C C . SER B 1 203 ? 12.484 18.234 -2.98 1 91.38 203 SER B C 1
ATOM 8116 O O . SER B 1 203 ? 12.492 17.172 -3.613 1 91.38 203 SER B O 1
ATOM 8118 N N . TYR B 1 204 ? 13.516 19.047 -2.859 1 93.81 204 TYR B N 1
ATOM 8119 C CA . TYR B 1 204 ? 14.781 18.672 -3.477 1 93.81 204 TYR B CA 1
ATOM 8120 C C . TYR B 1 204 ? 15.422 17.5 -2.734 1 93.81 204 TYR B C 1
ATOM 8122 O O . TYR B 1 204 ? 16.031 16.625 -3.354 1 93.81 204 TYR B O 1
ATOM 8130 N N . GLN B 1 205 ? 15.234 17.578 -1.504 1 94.62 205 GLN B N 1
ATOM 8131 C CA . GLN B 1 205 ? 15.797 16.5 -0.7 1 94.62 205 GLN B CA 1
ATOM 8132 C C . GLN B 1 205 ? 15.125 15.164 -1.021 1 94.62 205 GLN B C 1
ATOM 8134 O O . GLN B 1 205 ? 15.789 14.133 -1.098 1 94.62 205 GLN B O 1
ATOM 8139 N N . ALA B 1 206 ? 13.844 15.195 -1.145 1 95.12 206 ALA B N 1
ATOM 8140 C CA . ALA B 1 206 ? 13.086 14 -1.504 1 95.12 206 ALA B CA 1
ATOM 8141 C C . ALA B 1 206 ? 13.531 13.461 -2.861 1 95.12 206 ALA B C 1
ATOM 8143 O O . ALA B 1 206 ? 13.656 12.242 -3.043 1 95.12 206 ALA B O 1
ATOM 8144 N N . GLN B 1 207 ? 13.766 14.344 -3.787 1 95.44 207 GLN B N 1
ATOM 8145 C CA . GLN B 1 207 ? 14.25 13.93 -5.102 1 95.44 207 GLN B CA 1
ATOM 8146 C C . GLN B 1 207 ? 15.633 13.305 -5.004 1 95.44 207 GLN B C 1
ATOM 8148 O O . GLN B 1 207 ? 15.922 12.312 -5.676 1 95.44 207 GLN B O 1
ATOM 8153 N N . ALA B 1 208 ? 16.438 13.938 -4.223 1 96.12 208 ALA B N 1
ATOM 8154 C CA . ALA B 1 208 ? 17.781 13.383 -4.012 1 96.12 208 ALA B CA 1
ATOM 8155 C C . ALA B 1 208 ? 17.703 11.977 -3.42 1 96.12 208 ALA B C 1
ATOM 8157 O O . ALA B 1 208 ? 18.453 11.086 -3.828 1 96.12 208 ALA B O 1
ATOM 8158 N N . MET B 1 209 ? 16.859 11.766 -2.496 1 97.06 209 MET B N 1
ATOM 8159 C CA . MET B 1 209 ? 16.703 10.461 -1.855 1 97.06 209 MET B CA 1
ATOM 8160 C C . MET B 1 209 ? 16.203 9.43 -2.852 1 97.06 209 MET B C 1
ATOM 8162 O O . MET B 1 209 ? 16.641 8.281 -2.84 1 97.06 209 MET B O 1
ATOM 8166 N N . LEU B 1 210 ? 15.203 9.828 -3.674 1 96.94 210 LEU B N 1
ATOM 8167 C CA . LEU B 1 210 ? 14.695 8.914 -4.695 1 96.94 210 LEU B CA 1
ATOM 8168 C C . LEU B 1 210 ? 15.805 8.508 -5.66 1 96.94 210 LEU B C 1
ATOM 8170 O O . LEU B 1 210 ? 15.906 7.34 -6.035 1 96.94 210 LEU B O 1
ATOM 8174 N N . ASP B 1 211 ? 16.641 9.492 -6.062 1 97.38 211 ASP B N 1
ATOM 8175 C CA . ASP B 1 211 ? 17.75 9.211 -6.969 1 97.38 211 ASP B CA 1
ATOM 8176 C C . ASP B 1 211 ? 18.75 8.25 -6.328 1 97.38 211 ASP B C 1
ATOM 8178 O O . ASP B 1 211 ? 19.344 7.406 -7.016 1 97.38 211 ASP B O 1
ATOM 8182 N N . ILE B 1 212 ? 18.953 8.375 -5.07 1 97.56 212 ILE B N 1
ATOM 8183 C CA . ILE B 1 212 ? 19.859 7.477 -4.348 1 97.56 212 ILE B CA 1
ATOM 8184 C C . ILE B 1 212 ? 19.281 6.062 -4.34 1 97.56 212 ILE B C 1
ATOM 8186 O O . ILE B 1 212 ? 19.984 5.094 -4.605 1 97.56 212 ILE B O 1
ATOM 8190 N N . VAL B 1 213 ? 17.984 5.938 -4.035 1 97.5 213 VAL B N 1
ATOM 8191 C CA . VAL B 1 213 ? 17.312 4.648 -3.967 1 97.5 213 VAL B CA 1
ATOM 8192 C C . VAL B 1 213 ? 17.391 3.949 -5.324 1 97.5 213 VAL B C 1
ATOM 8194 O O . VAL B 1 213 ? 17.672 2.752 -5.398 1 97.5 213 VAL B O 1
ATOM 8197 N N . LYS B 1 214 ? 17.156 4.707 -6.359 1 96.31 214 LYS B N 1
ATOM 8198 C CA . LYS B 1 214 ? 17.234 4.164 -7.715 1 96.31 214 LYS B CA 1
ATOM 8199 C C . LYS B 1 214 ? 18.656 3.748 -8.07 1 96.31 214 LYS B C 1
ATOM 8201 O O . LYS B 1 214 ? 18.859 2.713 -8.703 1 96.31 214 LYS B O 1
ATOM 8206 N N . ALA B 1 215 ? 19.625 4.578 -7.668 1 96.38 215 ALA B N 1
ATOM 8207 C CA . ALA B 1 215 ? 21.031 4.277 -7.941 1 96.38 215 ALA B CA 1
ATOM 8208 C C . ALA B 1 215 ? 21.469 2.998 -7.238 1 96.38 215 ALA B C 1
ATOM 8210 O O . ALA B 1 215 ? 22.312 2.264 -7.742 1 96.38 215 ALA B O 1
ATOM 8211 N N . LEU B 1 216 ? 20.906 2.682 -6.113 1 96.5 216 LEU B N 1
ATOM 8212 C CA . LEU B 1 216 ? 21.234 1.493 -5.336 1 96.5 216 LEU B CA 1
ATOM 8213 C C . LEU B 1 216 ? 20.516 0.267 -5.875 1 96.5 216 LEU B C 1
ATOM 8215 O O . LEU B 1 216 ? 20.781 -0.857 -5.445 1 96.5 216 LEU B O 1
ATOM 8219 N N . GLY B 1 217 ? 19.578 0.458 -6.801 1 95.12 217 GLY B N 1
ATOM 8220 C CA . GLY B 1 217 ? 18.844 -0.635 -7.41 1 95.12 217 GLY B CA 1
ATOM 8221 C C . GLY B 1 217 ? 17.688 -1.133 -6.547 1 95.12 217 GLY B C 1
ATOM 8222 O O . GLY B 1 217 ? 17.266 -2.281 -6.676 1 95.12 217 GLY B O 1
ATOM 8223 N N . TRP B 1 218 ? 17.297 -0.309 -5.559 1 96.88 218 TRP B N 1
ATOM 8224 C CA . TRP B 1 218 ? 16.172 -0.68 -4.691 1 96.88 218 TRP B CA 1
ATOM 8225 C C . TRP B 1 218 ? 14.844 -0.355 -5.348 1 96.88 218 TRP B C 1
ATOM 8227 O O . TRP B 1 218 ? 14.703 0.676 -6.008 1 96.88 218 TRP B O 1
ATOM 8237 N N . ASN B 1 219 ? 13.844 -1.253 -5.281 1 95.81 219 ASN B N 1
ATOM 8238 C CA . ASN B 1 219 ? 12.531 -0.938 -5.852 1 95.81 219 ASN B CA 1
ATOM 8239 C C . ASN B 1 219 ? 11.422 -1.104 -4.82 1 95.81 219 ASN B C 1
ATOM 8241 O O . ASN B 1 219 ? 10.25 -0.85 -5.117 1 95.81 219 ASN B O 1
ATOM 8245 N N . TYR B 1 220 ? 11.781 -1.558 -3.68 1 95.38 220 TYR B N 1
ATOM 8246 C CA . TYR B 1 220 ? 10.828 -1.773 -2.598 1 95.38 220 TYR B CA 1
ATOM 8247 C C . TYR B 1 220 ? 11.359 -1.226 -1.28 1 95.38 220 TYR B C 1
ATOM 8249 O O . TYR B 1 220 ? 12.281 -1.8 -0.689 1 95.38 220 TYR B O 1
ATOM 8257 N N . VAL B 1 221 ? 10.805 -0.064 -0.848 1 97.44 221 VAL B N 1
ATOM 8258 C CA . VAL B 1 221 ? 11.344 0.608 0.33 1 97.44 221 VAL B CA 1
ATOM 8259 C C . VAL B 1 221 ? 10.203 1 1.268 1 97.44 221 VAL B C 1
ATOM 8261 O O . VAL B 1 221 ? 9.031 1.008 0.867 1 97.44 221 VAL B O 1
ATOM 8264 N N . SER B 1 222 ? 10.484 1.21 2.566 1 96.62 222 SER B N 1
ATOM 8265 C CA . SER B 1 222 ? 9.531 1.695 3.557 1 96.62 222 SER B CA 1
ATOM 8266 C C . SER B 1 222 ? 9.859 3.119 3.992 1 96.62 222 SER B C 1
ATOM 8268 O O . SER B 1 222 ? 10.977 3.6 3.77 1 96.62 222 SER B O 1
ATOM 8270 N N . THR B 1 223 ? 8.867 3.859 4.453 1 96.94 223 THR B N 1
ATOM 8271 C CA . THR B 1 223 ? 9.078 5.234 4.902 1 96.94 223 THR B CA 1
ATOM 8272 C C . THR B 1 223 ? 8.703 5.387 6.371 1 96.94 223 THR B C 1
ATOM 8274 O O . THR B 1 223 ? 7.781 4.73 6.855 1 96.94 223 THR B O 1
ATOM 8277 N N . LEU B 1 224 ? 9.477 6.176 7.059 1 96.12 224 LEU B N 1
ATOM 8278 C CA . LEU B 1 224 ? 9.273 6.492 8.469 1 96.12 224 LEU B CA 1
ATOM 8279 C C . LEU B 1 224 ? 9.352 8 8.703 1 96.12 224 LEU B C 1
ATOM 8281 O O . LEU B 1 224 ? 10.32 8.641 8.297 1 96.12 224 LEU B O 1
ATOM 8285 N N . ALA B 1 225 ? 8.297 8.562 9.281 1 93.94 225 ALA B N 1
ATOM 8286 C CA . ALA B 1 225 ? 8.25 10.008 9.469 1 93.94 225 ALA B CA 1
ATOM 8287 C C . ALA B 1 225 ? 7.777 10.367 10.875 1 93.94 225 ALA B C 1
ATOM 8289 O O . ALA B 1 225 ? 6.895 9.703 11.422 1 93.94 225 ALA B O 1
ATOM 8290 N N . SER B 1 226 ? 8.438 11.398 11.484 1 89.56 226 SER B N 1
ATOM 8291 C CA . SER B 1 226 ? 7.887 12 12.695 1 89.56 226 SER B CA 1
ATOM 8292 C C . SER B 1 226 ? 6.645 12.828 12.391 1 89.56 226 SER B C 1
ATOM 8294 O O . SER B 1 226 ? 6.586 13.516 11.375 1 89.56 226 SER B O 1
ATOM 8296 N N . GLU B 1 227 ? 5.684 12.664 13.297 1 82.62 227 GLU B N 1
ATOM 8297 C CA . GLU B 1 227 ? 4.465 13.445 13.117 1 82.62 227 GLU B CA 1
ATOM 8298 C C . GLU B 1 227 ? 4.762 14.945 13.172 1 82.62 227 GLU B C 1
ATOM 8300 O O . GLU B 1 227 ? 5.551 15.398 14.008 1 82.62 227 GLU B O 1
ATOM 8305 N N . GLY B 1 228 ? 4.246 15.703 12.188 1 75.81 228 GLY B N 1
ATOM 8306 C CA . GLY B 1 228 ? 4.48 17.141 12.102 1 75.81 228 GLY B CA 1
ATOM 8307 C C . GLY B 1 228 ? 4.746 17.609 10.688 1 75.81 228 GLY B C 1
ATOM 8308 O O . GLY B 1 228 ? 4.801 16.812 9.75 1 75.81 228 GLY B O 1
ATOM 8309 N N . ASN B 1 229 ? 4.945 18.891 10.578 1 76.88 229 ASN B N 1
ATOM 8310 C CA . ASN B 1 229 ? 5.066 19.516 9.258 1 76.88 229 ASN B CA 1
ATOM 8311 C C . ASN B 1 229 ? 6.375 19.125 8.578 1 76.88 229 ASN B C 1
ATOM 8313 O O . ASN B 1 229 ? 6.457 19.109 7.348 1 76.88 229 ASN B O 1
ATOM 8317 N N . TYR B 1 230 ? 7.344 18.75 9.359 1 76.75 230 TYR B N 1
ATOM 8318 C CA . TYR B 1 230 ? 8.617 18.375 8.758 1 76.75 230 TYR B CA 1
ATOM 8319 C C . TYR B 1 230 ? 8.602 16.938 8.289 1 76.75 230 TYR B C 1
ATOM 8321 O O . TYR B 1 230 ? 8.805 16.656 7.102 1 76.75 230 TYR B O 1
ATOM 8329 N N . GLY B 1 231 ? 8.352 16.047 9.148 1 87 231 GLY B N 1
ATOM 8330 C CA . GLY B 1 231 ? 8.445 14.633 8.844 1 87 231 GLY B CA 1
ATOM 8331 C C . GLY B 1 231 ? 7.402 14.172 7.844 1 87 231 GLY B C 1
ATOM 8332 O O . GLY B 1 231 ? 7.742 13.555 6.828 1 87 231 GLY B O 1
ATOM 8333 N N . GLU B 1 232 ? 6.207 14.484 8.07 1 86.12 232 GLU B N 1
ATOM 8334 C CA . GLU B 1 232 ? 5.109 14.023 7.234 1 86.12 232 GLU B CA 1
ATOM 8335 C C . GLU B 1 232 ? 5.188 14.625 5.836 1 86.12 232 GLU B C 1
ATOM 8337 O O . GLU B 1 232 ? 4.945 13.938 4.84 1 86.12 232 GLU B O 1
ATOM 8342 N N . SER B 1 233 ? 5.531 15.883 5.797 1 86 233 SER B N 1
ATOM 8343 C CA . SER B 1 233 ? 5.613 16.531 4.492 1 86 233 SER B CA 1
ATOM 8344 C C . SER B 1 233 ? 6.785 15.984 3.68 1 86 233 SER B C 1
ATOM 8346 O O . SER B 1 233 ? 6.707 15.898 2.451 1 86 233 SER B O 1
ATOM 8348 N N . GLY B 1 234 ? 7.82 15.695 4.371 1 91.38 234 GLY B N 1
ATOM 8349 C CA . GLY B 1 234 ? 8.961 15.117 3.682 1 91.38 234 GLY B CA 1
ATOM 8350 C C . GLY B 1 234 ? 8.656 13.766 3.057 1 91.38 234 GLY B C 1
ATOM 8351 O O . GLY B 1 234 ? 8.984 13.531 1.892 1 91.38 234 GLY B O 1
ATOM 8352 N N . VAL B 1 235 ? 8.031 12.922 3.814 1 93 235 VAL B N 1
ATOM 8353 C CA . VAL B 1 235 ? 7.688 11.586 3.336 1 93 235 VAL B CA 1
ATOM 8354 C C . VAL B 1 235 ? 6.637 11.688 2.234 1 93 235 VAL B C 1
ATOM 8356 O O . VAL B 1 235 ? 6.672 10.938 1.259 1 93 235 VAL B O 1
ATOM 8359 N N . ASP B 1 236 ? 5.707 12.617 2.396 1 87.94 236 ASP B N 1
ATOM 8360 C CA . ASP B 1 236 ? 4.684 12.82 1.377 1 87.94 236 ASP B CA 1
ATOM 8361 C C . ASP B 1 236 ? 5.305 13.242 0.048 1 87.94 236 ASP B C 1
ATOM 8363 O O . ASP B 1 236 ? 4.875 12.797 -1.017 1 87.94 236 ASP B O 1
ATOM 8367 N N . ALA B 1 237 ? 6.246 14.141 0.179 1 90.5 237 ALA B N 1
ATOM 8368 C CA . ALA B 1 237 ? 6.949 14.57 -1.029 1 90.5 237 ALA B CA 1
ATOM 8369 C C . ALA B 1 237 ? 7.676 13.398 -1.682 1 90.5 237 ALA B C 1
ATOM 8371 O O . ALA B 1 237 ? 7.656 13.25 -2.906 1 90.5 237 ALA B O 1
ATOM 8372 N N . PHE B 1 238 ? 8.273 12.555 -0.873 1 94.88 238 PHE B N 1
ATOM 8373 C CA . PHE B 1 238 ? 8.984 11.391 -1.378 1 94.88 238 PHE B CA 1
ATOM 8374 C C . PHE B 1 238 ? 8.023 10.43 -2.07 1 94.88 238 PHE B C 1
ATOM 8376 O O . PHE B 1 238 ? 8.328 9.906 -3.146 1 94.88 238 PHE B O 1
ATOM 8383 N N . MET B 1 239 ? 6.957 10.164 -1.43 1 91.5 239 MET B N 1
ATOM 8384 C CA . MET B 1 239 ? 5.977 9.234 -1.979 1 91.5 239 MET B CA 1
ATOM 8385 C C . MET B 1 239 ? 5.406 9.758 -3.293 1 91.5 239 MET B C 1
ATOM 8387 O O . MET B 1 239 ? 5.227 8.992 -4.246 1 91.5 239 MET B O 1
ATOM 8391 N N . GLN B 1 240 ? 5.133 11.008 -3.35 1 85.81 240 GLN B N 1
ATOM 8392 C CA . GLN B 1 240 ? 4.566 11.602 -4.559 1 85.81 240 GLN B CA 1
ATOM 8393 C C . GLN B 1 240 ? 5.551 11.523 -5.723 1 85.81 240 GLN B C 1
ATOM 8395 O O . GLN B 1 240 ? 5.184 11.117 -6.824 1 85.81 240 GLN B O 1
ATOM 8400 N N . ILE B 1 241 ? 6.789 11.883 -5.438 1 91.69 241 ILE B N 1
ATOM 8401 C CA . ILE B 1 241 ? 7.785 11.883 -6.5 1 91.69 241 ILE B CA 1
ATOM 8402 C C . ILE B 1 241 ? 8.086 10.445 -6.926 1 91.69 241 ILE B C 1
ATOM 8404 O O . ILE B 1 241 ? 8.336 10.18 -8.102 1 91.69 241 ILE B O 1
ATOM 8408 N N . SER B 1 242 ? 8.094 9.508 -5.98 1 93.38 242 SER B N 1
ATOM 8409 C CA . SER B 1 242 ? 8.336 8.102 -6.281 1 93.38 242 SER B CA 1
ATOM 8410 C C . SER B 1 242 ? 7.242 7.531 -7.176 1 93.38 242 SER B C 1
ATOM 8412 O O . SER B 1 242 ? 7.523 6.742 -8.078 1 93.38 242 SER B O 1
ATOM 8414 N N . ARG B 1 243 ? 6.078 7.895 -6.934 1 86.5 243 ARG B N 1
ATOM 8415 C CA . ARG B 1 243 ? 4.941 7.422 -7.719 1 86.5 243 ARG B CA 1
ATOM 8416 C C . ARG B 1 243 ? 5 7.965 -9.141 1 86.5 243 ARG B C 1
ATOM 8418 O O . ARG B 1 243 ? 4.672 7.258 -10.102 1 86.5 243 ARG B O 1
ATOM 8425 N N . GLU B 1 244 ? 5.293 9.211 -9.258 1 85.06 244 GLU B N 1
ATOM 8426 C CA . GLU B 1 244 ? 5.359 9.844 -10.57 1 85.06 244 GLU B CA 1
ATOM 8427 C C . GLU B 1 244 ? 6.523 9.297 -11.391 1 85.06 244 GLU B C 1
ATOM 8429 O O . GLU B 1 244 ? 6.406 9.117 -12.609 1 85.06 244 GLU B O 1
ATOM 8434 N N . ALA B 1 245 ? 7.617 9.117 -10.719 1 89.62 245 ALA B N 1
ATOM 8435 C CA . ALA B 1 245 ? 8.797 8.602 -11.414 1 89.62 245 ALA B CA 1
ATOM 8436 C C . ALA B 1 245 ? 8.633 7.125 -11.758 1 89.62 245 ALA B C 1
ATOM 8438 O O . ALA B 1 245 ? 9.117 6.66 -12.789 1 89.62 245 ALA B O 1
ATOM 8439 N N . GLY B 1 246 ? 7.98 6.414 -10.992 1 89.31 246 GLY B N 1
ATOM 8440 C CA . GLY B 1 246 ? 7.801 4.984 -11.203 1 89.31 246 GLY B CA 1
ATOM 8441 C C . GLY B 1 246 ? 9.031 4.172 -10.844 1 89.31 246 GLY B C 1
ATOM 8442 O O . GLY B 1 246 ? 10.117 4.723 -10.656 1 89.31 246 GLY B O 1
ATOM 8443 N N . GLY B 1 247 ? 8.852 2.871 -10.625 1 90.62 247 GLY B N 1
ATOM 8444 C CA . GLY B 1 247 ? 9.961 1.953 -10.406 1 90.62 247 GLY B CA 1
ATOM 8445 C C . GLY B 1 247 ? 10.219 1.663 -8.945 1 90.62 247 GLY B C 1
ATOM 8446 O O . GLY B 1 247 ? 10.969 0.74 -8.609 1 90.62 247 GLY B O 1
ATOM 8447 N N . VAL B 1 248 ? 9.734 2.521 -8.086 1 95.12 248 VAL B N 1
ATOM 8448 C CA . VAL B 1 248 ? 9.93 2.309 -6.656 1 95.12 248 VAL B CA 1
ATOM 8449 C C . VAL B 1 248 ? 8.57 2.23 -5.957 1 95.12 248 VAL B C 1
ATOM 8451 O O . VAL B 1 248 ? 7.719 3.104 -6.141 1 95.12 248 VAL B O 1
ATOM 8454 N N . CYS B 1 249 ? 8.352 1.183 -5.234 1 92.06 249 CYS B N 1
ATOM 8455 C CA . CYS B 1 249 ? 7.105 0.987 -4.5 1 92.06 249 CYS B CA 1
ATOM 8456 C C . CYS B 1 249 ? 7.328 1.118 -3 1 92.06 249 CYS B C 1
ATOM 8458 O O . CYS B 1 249 ? 8.406 0.797 -2.498 1 92.06 249 CYS B O 1
ATOM 8460 N N . ILE B 1 250 ? 6.355 1.624 -2.369 1 92 250 ILE B N 1
ATOM 8461 C CA . ILE B 1 250 ? 6.43 1.804 -0.923 1 92 250 ILE B CA 1
ATOM 8462 C C . ILE B 1 250 ? 5.77 0.618 -0.223 1 92 250 ILE B C 1
ATOM 8464 O O . ILE B 1 250 ? 4.59 0.334 -0.448 1 92 250 ILE B O 1
ATOM 8468 N N . ALA B 1 251 ? 6.574 -0.071 0.636 1 91.62 251 ALA B N 1
ATOM 8469 C CA . ALA B 1 251 ? 6.062 -1.238 1.351 1 91.62 251 ALA B CA 1
ATOM 8470 C C . ALA B 1 251 ? 5.207 -0.821 2.541 1 91.62 251 ALA B C 1
ATOM 8472 O O . ALA B 1 251 ? 4.047 -1.229 2.652 1 91.62 251 ALA B O 1
ATOM 8473 N N . GLN B 1 252 ? 5.844 -0.062 3.449 1 89.94 252 GLN B N 1
ATOM 8474 C CA . GLN B 1 252 ? 5.164 0.453 4.633 1 89.94 252 GLN B CA 1
ATOM 8475 C C . GLN B 1 252 ? 5.445 1.941 4.824 1 89.94 252 GLN B C 1
ATOM 8477 O O . GLN B 1 252 ? 6.543 2.416 4.527 1 89.94 252 GLN B O 1
ATOM 8482 N N . SER B 1 253 ? 4.418 2.643 5.125 1 90.31 253 SER B N 1
ATOM 8483 C CA . SER B 1 253 ? 4.555 4.035 5.535 1 90.31 253 SER B CA 1
ATOM 8484 C C . SER B 1 253 ? 4.098 4.238 6.977 1 90.31 253 SER B C 1
ATOM 8486 O O . SER B 1 253 ? 2.9 4.168 7.266 1 90.31 253 SER B O 1
ATOM 8488 N N . VAL B 1 254 ? 5.105 4.461 7.852 1 91.31 254 VAL B N 1
ATOM 8489 C CA . VAL B 1 254 ? 4.801 4.496 9.281 1 91.31 254 VAL B CA 1
ATOM 8490 C C . VAL B 1 254 ? 5.047 5.902 9.82 1 91.31 254 VAL B C 1
ATOM 8492 O O . VAL B 1 254 ? 5.984 6.582 9.398 1 91.31 254 VAL B O 1
ATOM 8495 N N . LYS B 1 255 ? 4.203 6.336 10.727 1 88.5 255 LYS B N 1
ATOM 8496 C CA . LYS B 1 255 ? 4.305 7.637 11.375 1 88.5 255 LYS B CA 1
ATOM 8497 C C . LYS B 1 255 ? 4.574 7.488 12.867 1 88.5 255 LYS B C 1
ATOM 8499 O O . LYS B 1 255 ? 3.955 6.652 13.531 1 88.5 255 LYS B O 1
ATOM 8504 N N . ILE B 1 256 ? 5.598 8.281 13.328 1 89.56 256 ILE B N 1
ATOM 8505 C CA . ILE B 1 256 ? 5.875 8.336 14.766 1 89.56 256 ILE B CA 1
ATOM 8506 C C . ILE B 1 256 ? 5.023 9.422 15.414 1 89.56 256 ILE B C 1
ATOM 8508 O O . ILE B 1 256 ? 5.121 10.594 15.047 1 89.56 256 ILE B O 1
ATOM 8512 N N . PRO B 1 257 ? 4.23 9.086 16.375 1 81.5 257 PRO B N 1
ATOM 8513 C CA . PRO B 1 257 ? 3.389 10.094 17.016 1 81.5 257 PRO B CA 1
ATOM 8514 C C . PRO B 1 257 ? 4.199 11.133 17.781 1 81.5 257 PRO B C 1
ATOM 8516 O O . PRO B 1 257 ? 5.355 10.883 18.125 1 81.5 257 PRO B O 1
ATOM 8519 N N . ARG B 1 258 ? 3.727 12.289 17.984 1 71.69 258 ARG B N 1
ATOM 8520 C CA . ARG B 1 258 ? 4.402 13.414 18.625 1 71.69 258 ARG B CA 1
ATOM 8521 C C . ARG B 1 258 ? 4.801 13.07 20.062 1 71.69 258 ARG B C 1
ATOM 8523 O O . ARG B 1 258 ? 5.875 13.453 20.516 1 71.69 258 ARG B O 1
ATOM 8530 N N . GLU B 1 259 ? 3.836 12.383 20.734 1 72.56 259 GLU B N 1
ATOM 8531 C CA . GLU B 1 259 ? 4.129 11.914 22.094 1 72.56 259 GLU B CA 1
ATOM 8532 C C . GLU B 1 259 ? 4.07 10.391 22.172 1 72.56 259 GLU B C 1
ATOM 8534 O O . GLU B 1 259 ? 3.127 9.828 22.719 1 72.56 259 GLU B O 1
ATOM 8539 N N . PRO B 1 260 ? 5.215 9.852 21.688 1 79.75 260 PRO B N 1
ATOM 8540 C CA . PRO B 1 260 ? 5.188 8.383 21.641 1 79.75 260 PRO B CA 1
ATOM 8541 C C . PRO B 1 260 ? 5.336 7.742 23.016 1 79.75 260 PRO B C 1
ATOM 8543 O O . PRO B 1 260 ? 6.098 8.234 23.844 1 79.75 260 PRO B O 1
ATOM 8546 N N . THR B 1 261 ? 4.566 6.758 23.219 1 79 261 THR B N 1
ATOM 8547 C CA . THR B 1 261 ? 4.695 5.945 24.422 1 79 261 THR B CA 1
ATOM 8548 C C . THR B 1 261 ? 5.848 4.957 24.297 1 79 261 THR B C 1
ATOM 8550 O O . THR B 1 261 ? 6.355 4.73 23.188 1 79 261 THR B O 1
ATOM 8553 N N . ALA B 1 262 ? 6.477 4.434 25.297 1 73.75 262 ALA B N 1
ATOM 8554 C CA . ALA B 1 262 ? 7.656 3.572 25.297 1 73.75 262 ALA B CA 1
ATOM 8555 C C . ALA B 1 262 ? 7.453 2.369 24.375 1 73.75 262 ALA B C 1
ATOM 8557 O O . ALA B 1 262 ? 8.383 1.937 23.688 1 73.75 262 ALA B O 1
ATOM 8558 N N . GLY B 1 263 ? 6.285 1.879 24.234 1 88.56 263 GLY B N 1
ATOM 8559 C CA . GLY B 1 263 ? 6.059 0.691 23.438 1 88.56 263 GLY B CA 1
ATOM 8560 C C . GLY B 1 263 ? 5.727 1.009 21.984 1 88.56 263 GLY B C 1
ATOM 8561 O O . GLY B 1 263 ? 5.648 0.107 21.156 1 88.56 263 GLY B O 1
ATOM 8562 N N . GLU B 1 264 ? 5.824 2.197 21.641 1 90.44 264 GLU B N 1
ATOM 8563 C CA . GLU B 1 264 ? 5.414 2.59 20.297 1 90.44 264 GLU B CA 1
ATOM 8564 C C . GLU B 1 264 ? 6.504 2.285 19.281 1 90.44 264 GLU B C 1
ATOM 8566 O O . GLU B 1 264 ? 6.211 1.873 18.156 1 90.44 264 GLU B O 1
ATOM 8571 N N . PHE B 1 265 ? 7.73 2.443 19.672 1 94.5 265 PHE B N 1
ATOM 8572 C CA . PHE B 1 265 ? 8.828 2.232 18.734 1 94.5 265 PHE B CA 1
ATOM 8573 C C . PHE B 1 265 ? 9.008 0.749 18.422 1 94.5 265 PHE B C 1
ATOM 8575 O O . PHE B 1 265 ? 9.367 0.378 17.312 1 94.5 265 PHE B O 1
ATOM 8582 N N . ASP B 1 266 ? 8.781 -0.075 19.391 1 95.38 266 ASP B N 1
ATOM 8583 C CA . ASP B 1 266 ? 8.836 -1.513 19.156 1 95.38 266 ASP B CA 1
ATOM 8584 C C . ASP B 1 266 ? 7.73 -1.944 18.188 1 95.38 266 ASP B C 1
ATOM 8586 O O . ASP B 1 266 ? 7.938 -2.834 17.359 1 95.38 266 ASP B O 1
ATOM 8590 N N . LYS B 1 267 ? 6.605 -1.356 18.344 1 91.81 267 LYS B N 1
ATOM 8591 C CA . LYS B 1 267 ? 5.508 -1.641 17.438 1 91.81 267 LYS B CA 1
ATOM 8592 C C . LYS B 1 267 ? 5.859 -1.218 16 1 91.81 267 LYS B C 1
ATOM 8594 O O . LYS B 1 267 ? 5.48 -1.888 15.047 1 91.81 267 LYS B O 1
ATOM 8599 N N . ILE B 1 268 ? 6.504 -0.129 15.891 1 94.44 268 ILE B N 1
ATOM 8600 C CA . ILE B 1 268 ? 6.91 0.397 14.594 1 94.44 268 ILE B CA 1
ATOM 8601 C C . ILE B 1 268 ? 7.871 -0.58 13.922 1 94.44 268 ILE B C 1
ATOM 8603 O O . ILE B 1 268 ? 7.738 -0.867 12.727 1 94.44 268 ILE B O 1
ATOM 8607 N N . ILE B 1 269 ? 8.844 -1.101 14.68 1 96.12 269 ILE B N 1
ATOM 8608 C CA . ILE B 1 269 ? 9.828 -2.037 14.141 1 96.12 269 ILE B CA 1
ATOM 8609 C C . ILE B 1 269 ? 9.125 -3.326 13.711 1 96.12 269 ILE B C 1
ATOM 8611 O O . ILE B 1 269 ? 9.461 -3.908 12.68 1 96.12 269 ILE B O 1
ATOM 8615 N N . LYS B 1 270 ? 8.188 -3.74 14.492 1 93.62 270 LYS B N 1
ATOM 8616 C CA . LYS B 1 270 ? 7.414 -4.93 14.141 1 93.62 270 LYS B CA 1
ATOM 8617 C C . LYS B 1 270 ? 6.641 -4.715 12.844 1 93.62 270 LYS B C 1
ATOM 8619 O O . LYS B 1 270 ? 6.543 -5.625 12.016 1 93.62 270 LYS B O 1
ATOM 8624 N N . ARG B 1 271 ? 6.168 -3.574 12.68 1 90.81 271 ARG B N 1
ATOM 8625 C CA . ARG B 1 271 ? 5.418 -3.238 11.477 1 90.81 271 ARG B CA 1
ATOM 8626 C C . ARG B 1 271 ? 6.328 -3.234 10.25 1 90.81 271 ARG B C 1
ATOM 8628 O O . ARG B 1 271 ? 5.941 -3.717 9.188 1 90.81 271 ARG B O 1
ATOM 8635 N N . LEU B 1 272 ? 7.457 -2.674 10.398 1 94.56 272 LEU B N 1
ATOM 8636 C CA . LEU B 1 272 ? 8.414 -2.65 9.297 1 94.56 272 LEU B CA 1
ATOM 8637 C C . LEU B 1 272 ? 8.82 -4.066 8.898 1 94.56 272 LEU B C 1
ATOM 8639 O O . LEU B 1 272 ? 9.102 -4.332 7.73 1 94.56 272 LEU B O 1
ATOM 8643 N N . MET B 1 273 ? 8.789 -5.016 9.828 1 94.5 273 MET B N 1
ATOM 8644 C CA . MET B 1 273 ? 9.242 -6.383 9.586 1 94.5 273 MET B CA 1
ATOM 8645 C C . MET B 1 273 ? 8.133 -7.215 8.945 1 94.5 273 MET B C 1
ATOM 8647 O O . MET B 1 273 ? 8.375 -8.336 8.5 1 94.5 273 MET B O 1
ATOM 8651 N N . GLU B 1 274 ? 6.895 -6.691 8.859 1 87.69 274 GLU B N 1
ATOM 8652 C CA . GLU B 1 274 ? 5.844 -7.383 8.117 1 87.69 274 GLU B CA 1
ATOM 8653 C C . GLU B 1 274 ? 6.223 -7.543 6.648 1 87.69 274 GLU B C 1
ATOM 8655 O O . GLU B 1 274 ? 5.777 -8.484 5.988 1 87.69 274 GLU B O 1
ATOM 8660 N N . THR B 1 275 ? 7.02 -6.602 6.121 1 90.88 275 THR B N 1
ATOM 8661 C CA . THR B 1 275 ? 7.621 -6.684 4.793 1 90.88 275 THR B CA 1
ATOM 8662 C C . THR B 1 275 ? 9.141 -6.711 4.891 1 90.88 275 THR B C 1
ATOM 8664 O O . THR B 1 275 ? 9.812 -5.723 4.578 1 90.88 275 THR B O 1
ATOM 8667 N N . SER B 1 276 ? 9.656 -7.879 5.219 1 91.94 276 SER B N 1
ATOM 8668 C CA . SER B 1 276 ? 11.062 -8.039 5.551 1 91.94 276 SER B CA 1
ATOM 8669 C C . SER B 1 276 ? 11.953 -7.805 4.328 1 91.94 276 SER B C 1
ATOM 8671 O O . SER B 1 276 ? 13.133 -7.484 4.465 1 91.94 276 SER B O 1
ATOM 8673 N N . ASN B 1 277 ? 11.32 -7.875 3.115 1 92.94 277 ASN B N 1
ATOM 8674 C CA . ASN B 1 277 ? 12.117 -7.668 1.906 1 92.94 277 ASN B CA 1
ATOM 8675 C C . ASN B 1 277 ? 12.398 -6.188 1.667 1 92.94 277 ASN B C 1
ATOM 8677 O O . ASN B 1 277 ? 13.281 -5.84 0.885 1 92.94 277 ASN B O 1
ATOM 8681 N N . ALA B 1 278 ? 11.539 -5.387 2.246 1 95.19 278 ALA B N 1
ATOM 8682 C CA . ALA B 1 278 ? 11.781 -3.947 2.178 1 95.19 278 ALA B CA 1
ATOM 8683 C C . ALA B 1 278 ? 12.797 -3.512 3.227 1 95.19 278 ALA B C 1
ATOM 8685 O O . ALA B 1 278 ? 12.438 -2.922 4.246 1 95.19 278 ALA B O 1
ATOM 8686 N N . ARG B 1 279 ? 14.07 -3.699 2.957 1 96.94 279 ARG B N 1
ATOM 8687 C CA . ARG B 1 279 ? 15.141 -3.42 3.91 1 96.94 279 ARG B CA 1
ATOM 8688 C C . ARG B 1 279 ? 15.484 -1.936 3.926 1 96.94 279 ARG B C 1
ATOM 8690 O O . ARG B 1 279 ? 15.992 -1.421 4.926 1 96.94 279 ARG B O 1
ATOM 8697 N N . GLY B 1 280 ? 15.328 -1.28 2.746 1 97.5 280 GLY B N 1
ATOM 8698 C CA . GLY B 1 280 ? 15.555 0.155 2.689 1 97.5 280 GLY B CA 1
ATOM 8699 C C . GLY B 1 280 ? 14.484 0.956 3.406 1 97.5 280 GLY B C 1
ATOM 8700 O O . GLY B 1 280 ? 13.289 0.781 3.145 1 97.5 280 GLY B O 1
ATOM 8701 N N . VAL B 1 281 ? 14.883 1.838 4.363 1 97.88 281 VAL B N 1
ATOM 8702 C CA . VAL B 1 281 ? 13.938 2.656 5.121 1 97.88 281 VAL B CA 1
ATOM 8703 C C . VAL B 1 281 ? 14.289 4.133 4.961 1 97.88 281 VAL B C 1
ATOM 8705 O O . VAL B 1 281 ? 15.375 4.566 5.367 1 97.88 281 VAL B O 1
ATOM 8708 N N . ILE B 1 282 ? 13.414 4.844 4.328 1 97.88 282 ILE B N 1
ATOM 8709 C CA . ILE B 1 282 ? 13.562 6.289 4.195 1 97.88 282 ILE B CA 1
ATOM 8710 C C . ILE B 1 282 ? 13.07 6.98 5.465 1 97.88 282 ILE B C 1
ATOM 8712 O O . ILE B 1 282 ? 11.883 6.902 5.793 1 97.88 282 ILE B O 1
ATOM 8716 N N . ILE B 1 283 ? 13.898 7.734 6.148 1 96.25 283 ILE B N 1
ATOM 8717 C CA . ILE B 1 283 ? 13.531 8.266 7.457 1 96.25 283 ILE B CA 1
ATOM 8718 C C . ILE B 1 283 ? 13.555 9.789 7.422 1 96.25 283 ILE B C 1
ATOM 8720 O O . ILE B 1 283 ? 14.578 10.398 7.105 1 96.25 283 ILE B O 1
ATOM 8724 N N . PHE B 1 284 ? 12.414 10.422 7.66 1 94.62 284 PHE B N 1
ATOM 8725 C CA . PHE B 1 284 ? 12.227 11.844 7.93 1 94.62 284 PHE B CA 1
ATOM 8726 C C . PHE B 1 284 ? 11.805 12.07 9.375 1 94.62 284 PHE B C 1
ATOM 8728 O O . PHE B 1 284 ? 10.625 12.258 9.664 1 94.62 284 PHE B O 1
ATOM 8735 N N . ALA B 1 285 ? 12.805 12.039 10.281 1 91.69 285 ALA B N 1
ATOM 8736 C CA . ALA B 1 285 ? 12.492 12.125 11.703 1 91.69 285 ALA B CA 1
ATOM 8737 C C . ALA B 1 285 ? 13.461 13.047 12.43 1 91.69 285 ALA B C 1
ATOM 8739 O O . ALA B 1 285 ? 14.547 13.344 11.922 1 91.69 285 ALA B O 1
ATOM 8740 N N . ASN B 1 286 ? 13 13.516 13.555 1 84.62 286 ASN B N 1
ATOM 8741 C CA . ASN B 1 286 ? 13.883 14.312 14.398 1 84.62 286 ASN B CA 1
ATOM 8742 C C . ASN B 1 286 ? 14.961 13.445 15.047 1 84.62 286 ASN B C 1
ATOM 8744 O O . ASN B 1 286 ? 14.836 12.219 15.102 1 84.62 286 ASN B O 1
ATOM 8748 N N . GLU B 1 287 ? 15.938 14.055 15.586 1 84.44 287 GLU B N 1
ATOM 8749 C CA . GLU B 1 287 ? 17.109 13.375 16.125 1 84.44 287 GLU B CA 1
ATOM 8750 C C . GLU B 1 287 ? 16.719 12.414 17.234 1 84.44 287 GLU B C 1
ATOM 8752 O O . GLU B 1 287 ? 17.219 11.281 17.297 1 84.44 287 GLU B O 1
ATOM 8757 N N . ASP B 1 288 ? 15.844 12.844 18.047 1 81.12 288 ASP B N 1
ATOM 8758 C CA . ASP B 1 288 ? 15.43 12.016 19.188 1 81.12 288 ASP B CA 1
ATOM 8759 C C . ASP B 1 288 ? 14.688 10.766 18.703 1 81.12 288 ASP B C 1
ATOM 8761 O O . ASP B 1 288 ? 14.883 9.68 19.25 1 81.12 288 ASP B O 1
ATOM 8765 N N . ASP B 1 289 ? 13.852 10.977 17.75 1 89.44 289 ASP B N 1
ATOM 8766 C CA . ASP B 1 289 ? 13.086 9.859 17.219 1 89.44 289 ASP B CA 1
ATOM 8767 C C . ASP B 1 289 ? 13.992 8.859 16.5 1 89.44 289 ASP B C 1
ATOM 8769 O O . ASP B 1 289 ? 13.773 7.652 16.578 1 89.44 289 ASP B O 1
ATOM 8773 N N . ILE B 1 290 ? 15.016 9.359 15.828 1 93.62 290 ILE B N 1
ATOM 8774 C CA . ILE B 1 290 ? 15.953 8.492 15.117 1 93.62 290 ILE B CA 1
ATOM 8775 C C . ILE B 1 290 ? 16.688 7.598 16.109 1 93.62 290 ILE B C 1
ATOM 8777 O O . ILE B 1 290 ? 16.828 6.395 15.891 1 93.62 290 ILE B O 1
ATOM 8781 N N . LYS B 1 291 ? 17.141 8.211 17.172 1 91.88 291 LYS B N 1
ATOM 8782 C CA . LYS B 1 291 ? 17.844 7.449 18.203 1 91.88 291 LYS B CA 1
ATOM 8783 C C . LYS B 1 291 ? 16.969 6.348 18.781 1 91.88 291 LYS B C 1
ATOM 8785 O O . LYS B 1 291 ? 17.406 5.203 18.922 1 91.88 291 LYS B O 1
ATOM 8790 N N . ARG B 1 292 ? 15.742 6.676 19.047 1 92.31 292 ARG B N 1
ATOM 8791 C CA . ARG B 1 292 ? 14.82 5.715 19.641 1 92.31 292 ARG B CA 1
ATOM 8792 C C . ARG B 1 292 ? 14.492 4.594 18.656 1 92.31 292 ARG B C 1
ATOM 8794 O O . ARG B 1 292 ? 14.281 3.449 19.062 1 92.31 292 ARG B O 1
ATOM 8801 N N . VAL B 1 293 ? 14.43 4.91 17.359 1 95.56 293 VAL B N 1
ATOM 8802 C CA . VAL B 1 293 ? 14.172 3.904 16.344 1 95.56 293 VAL B CA 1
ATOM 8803 C C . VAL B 1 293 ? 15.344 2.936 16.25 1 95.56 293 VAL B C 1
ATOM 8805 O O . VAL B 1 293 ? 15.148 1.721 16.156 1 95.56 293 VAL B O 1
ATOM 8808 N N . LEU B 1 294 ? 16.578 3.484 16.312 1 96.56 294 LEU B N 1
ATOM 8809 C CA . LEU B 1 294 ? 17.781 2.648 16.266 1 96.56 294 LEU B CA 1
ATOM 8810 C C . LEU B 1 294 ? 17.875 1.765 17.5 1 96.56 294 LEU B C 1
ATOM 8812 O O . LEU B 1 294 ? 18.266 0.599 17.406 1 96.56 294 LEU B O 1
ATOM 8816 N N . GLU B 1 295 ? 17.469 2.332 18.609 1 95.44 295 GLU B N 1
ATOM 8817 C CA . GLU B 1 295 ? 17.438 1.544 19.844 1 95.44 295 GLU B CA 1
ATOM 8818 C C . GLU B 1 295 ? 16.453 0.386 19.734 1 95.44 295 GLU B C 1
ATOM 8820 O O . GLU B 1 295 ? 16.75 -0.729 20.172 1 95.44 295 GLU B O 1
ATOM 8825 N N . ALA B 1 296 ? 15.312 0.688 19.25 1 96.25 296 ALA B N 1
ATOM 8826 C CA . ALA B 1 296 ? 14.281 -0.338 19.094 1 96.25 296 ALA B CA 1
ATOM 8827 C C . ALA B 1 296 ? 14.734 -1.429 18.141 1 96.25 296 ALA B C 1
ATOM 8829 O O . ALA B 1 296 ? 14.438 -2.609 18.344 1 96.25 296 ALA B O 1
ATOM 8830 N N . ALA B 1 297 ? 15.406 -1.054 17.062 1 96.25 297 ALA B N 1
ATOM 8831 C CA . ALA B 1 297 ? 15.93 -2.021 16.094 1 96.25 297 ALA B CA 1
ATOM 8832 C C . ALA B 1 297 ? 16.984 -2.924 16.734 1 96.25 297 ALA B C 1
ATOM 8834 O O . ALA B 1 297 ? 17.031 -4.121 16.453 1 96.25 297 ALA B O 1
ATOM 8835 N N . LYS B 1 298 ? 17.797 -2.328 17.594 1 95.88 298 LYS B N 1
ATOM 8836 C CA . LYS B 1 298 ? 18.812 -3.1 18.312 1 95.88 298 LYS B CA 1
ATOM 8837 C C . LYS B 1 298 ? 18.156 -4.086 19.281 1 95.88 298 LYS B C 1
ATOM 8839 O O . LYS B 1 298 ? 18.578 -5.246 19.359 1 95.88 298 LYS B O 1
ATOM 8844 N N . ARG B 1 299 ? 17.141 -3.617 19.953 1 95.44 299 ARG B N 1
ATOM 8845 C CA . ARG B 1 299 ? 16.422 -4.469 20.906 1 95.44 299 ARG B CA 1
ATOM 8846 C C . ARG B 1 299 ? 15.766 -5.648 20.203 1 95.44 299 ARG B C 1
ATOM 8848 O O . ARG B 1 299 ? 15.664 -6.738 20.766 1 95.44 299 ARG B O 1
ATOM 8855 N N . ALA B 1 300 ? 15.344 -5.438 19.016 1 95.69 300 ALA B N 1
ATOM 8856 C CA . ALA B 1 300 ? 14.688 -6.484 18.25 1 95.69 300 ALA B CA 1
ATOM 8857 C C . ALA B 1 300 ? 15.711 -7.371 17.531 1 95.69 300 ALA B C 1
ATOM 8859 O O . ALA B 1 300 ? 15.352 -8.258 16.766 1 95.69 300 ALA B O 1
ATOM 8860 N N . ASN B 1 301 ? 17.031 -7.16 17.703 1 95.25 301 ASN B N 1
ATOM 8861 C CA . ASN B 1 301 ? 18.141 -7.922 17.125 1 95.25 301 ASN B CA 1
ATOM 8862 C C . ASN B 1 301 ? 18.125 -7.848 15.602 1 95.25 301 ASN B C 1
ATOM 8864 O O . ASN B 1 301 ? 18.281 -8.867 14.93 1 95.25 301 ASN B O 1
ATOM 8868 N N . LEU B 1 302 ? 17.875 -6.688 15.125 1 95.88 302 LEU B N 1
ATOM 8869 C CA . LEU B 1 302 ? 17.844 -6.48 13.68 1 95.88 302 LEU B CA 1
ATOM 8870 C C . LEU B 1 302 ? 19 -5.605 13.227 1 95.88 302 LEU B C 1
ATOM 8872 O O . LEU B 1 302 ? 18.844 -4.777 12.328 1 95.88 302 LEU B O 1
ATOM 8876 N N . THR B 1 303 ? 20.078 -5.812 13.938 1 93 303 THR B N 1
ATOM 8877 C CA . THR B 1 303 ? 21.281 -5.07 13.562 1 93 303 THR B CA 1
ATOM 8878 C C . THR B 1 303 ? 21.734 -5.461 12.156 1 93 303 THR B C 1
ATOM 8880 O O . THR B 1 303 ? 21.922 -6.645 11.867 1 93 303 THR B O 1
ATOM 8883 N N . GLY B 1 304 ? 21.75 -4.523 11.273 1 90.56 304 GLY B N 1
ATOM 8884 C CA . GLY B 1 304 ? 22.219 -4.758 9.922 1 90.56 304 GLY B CA 1
ATOM 8885 C C . GLY B 1 304 ? 21.109 -5.098 8.945 1 90.56 304 GLY B C 1
ATOM 8886 O O . GLY B 1 304 ? 21.359 -5.223 7.742 1 90.56 304 GLY B O 1
ATOM 8887 N N . HIS B 1 305 ? 19.938 -5.281 9.43 1 94.56 305 HIS B N 1
ATOM 8888 C CA . HIS B 1 305 ? 18.828 -5.625 8.547 1 94.56 305 HIS B CA 1
ATOM 8889 C C . HIS B 1 305 ? 18.328 -4.398 7.793 1 94.56 305 HIS B C 1
ATOM 8891 O O . HIS B 1 305 ? 18.219 -4.426 6.562 1 94.56 305 HIS B O 1
ATOM 8897 N N . PHE B 1 306 ? 18.047 -3.387 8.531 1 96.38 306 PHE B N 1
ATOM 8898 C CA . PHE B 1 306 ? 17.5 -2.186 7.918 1 96.38 306 PHE B CA 1
ATOM 8899 C C . PHE B 1 306 ? 18.609 -1.317 7.332 1 96.38 306 PHE B C 1
ATOM 8901 O O . PHE B 1 306 ? 19.688 -1.197 7.914 1 96.38 306 PHE B O 1
ATOM 8908 N N . LEU B 1 307 ? 18.422 -0.857 6.188 1 97.12 307 LEU B N 1
ATOM 8909 C CA . LEU B 1 307 ? 19.281 0.096 5.508 1 97.12 307 LEU B CA 1
ATOM 8910 C C . LEU B 1 307 ? 18.656 1.485 5.484 1 97.12 307 LEU B C 1
ATOM 8912 O O . LEU B 1 307 ? 17.812 1.773 4.641 1 97.12 307 LEU B O 1
ATOM 8916 N N . PHE B 1 308 ? 19.172 2.336 6.27 1 97 308 PHE B N 1
ATOM 8917 C CA . PHE B 1 308 ? 18.516 3.619 6.488 1 97 308 PHE B CA 1
ATOM 8918 C C . PHE B 1 308 ? 19.031 4.664 5.508 1 97 308 PHE B C 1
ATOM 8920 O O . PHE B 1 308 ? 20.234 4.703 5.207 1 97 308 PHE B O 1
ATOM 8927 N N . VAL B 1 309 ? 18.156 5.359 4.938 1 97.5 309 VAL B N 1
ATOM 8928 C CA . VAL B 1 309 ? 18.438 6.586 4.199 1 97.5 309 VAL B CA 1
ATOM 8929 C C . VAL B 1 309 ? 17.859 7.781 4.945 1 97.5 309 VAL B C 1
ATOM 8931 O O . VAL B 1 309 ? 16.641 7.992 4.938 1 97.5 309 VAL B O 1
ATOM 8934 N N . GLY B 1 310 ? 18.672 8.555 5.523 1 96 310 GLY B N 1
ATOM 8935 C CA . GLY B 1 310 ? 18.234 9.602 6.438 1 96 310 GLY B CA 1
ATOM 8936 C C . GLY B 1 310 ? 18.25 10.984 5.809 1 96 310 GLY B C 1
ATOM 8937 O O . GLY B 1 310 ? 19.109 11.289 4.977 1 96 310 GLY B O 1
ATOM 8938 N N . SER B 1 311 ? 17.344 11.797 6.25 1 93.81 311 SER B N 1
ATOM 8939 C CA . SER B 1 311 ? 17.234 13.18 5.797 1 93.81 311 SER B CA 1
ATOM 8940 C C . SER B 1 311 ? 18.234 14.078 6.512 1 93.81 311 SER B C 1
ATOM 8942 O O . SER B 1 311 ? 19.125 13.586 7.219 1 93.81 311 SER B O 1
ATOM 8944 N N . ASP B 1 312 ? 18.141 15.367 6.344 1 90.06 312 ASP B N 1
ATOM 8945 C CA . ASP B 1 312 ? 19.062 16.359 6.875 1 90.06 312 ASP B CA 1
ATOM 8946 C C . ASP B 1 312 ? 19.031 16.391 8.398 1 90.06 312 ASP B C 1
ATOM 8948 O O . ASP B 1 312 ? 20 16.797 9.039 1 90.06 312 ASP B O 1
ATOM 8952 N N . SER B 1 313 ? 17.922 15.969 8.992 1 86.88 313 SER B N 1
ATOM 8953 C CA . SER B 1 313 ? 17.844 15.945 10.445 1 86.88 313 SER B CA 1
ATOM 8954 C C . SER B 1 313 ? 18.859 14.969 11.039 1 86.88 313 SER B C 1
ATOM 8956 O O . SER B 1 313 ? 19.359 15.18 12.141 1 86.88 313 SER B O 1
ATOM 8958 N N . TRP B 1 314 ? 19.031 13.867 10.352 1 89.88 314 TRP B N 1
ATOM 8959 C CA . TRP B 1 314 ? 20.078 12.93 10.727 1 89.88 314 TRP B CA 1
ATOM 8960 C C . TRP B 1 314 ? 21.453 13.477 10.352 1 89.88 314 TRP B C 1
ATOM 8962 O O . TRP B 1 314 ? 22.344 13.547 11.203 1 89.88 314 TRP B O 1
ATOM 8972 N N . GLY B 1 315 ? 21.562 13.875 9.125 1 87.06 315 GLY B N 1
ATOM 8973 C CA . GLY B 1 315 ? 22.797 14.5 8.648 1 87.06 315 GLY B CA 1
ATOM 8974 C C . GLY B 1 315 ? 24.031 13.711 9.008 1 87.06 315 GLY B C 1
ATOM 8975 O O . GLY B 1 315 ? 24.109 12.508 8.758 1 87.06 315 GLY B O 1
ATOM 8976 N N . ALA B 1 316 ? 25.047 14.375 9.461 1 85.69 316 ALA B N 1
ATOM 8977 C CA . ALA B 1 316 ? 26.281 13.773 9.922 1 85.69 316 ALA B CA 1
ATOM 8978 C C . ALA B 1 316 ? 26.484 14.008 11.414 1 85.69 316 ALA B C 1
ATOM 8980 O O . ALA B 1 316 ? 27.594 14.352 11.852 1 85.69 316 ALA B O 1
ATOM 8981 N N . LYS B 1 317 ? 25.344 13.852 12.086 1 80.75 317 LYS B N 1
ATOM 8982 C CA . LYS B 1 317 ? 25.391 14.102 13.523 1 80.75 317 LYS B CA 1
ATOM 8983 C C . LYS B 1 317 ? 25.719 12.82 14.297 1 80.75 317 LYS B C 1
ATOM 8985 O O . LYS B 1 317 ? 25.281 11.734 13.914 1 80.75 317 LYS B O 1
ATOM 8990 N N . SER B 1 318 ? 26.375 13.008 15.367 1 80.06 318 SER B N 1
ATOM 8991 C CA . SER B 1 318 ? 26.75 11.852 16.172 1 80.06 318 SER B CA 1
ATOM 8992 C C . SER B 1 318 ? 25.719 11.594 17.281 1 80.06 318 SER B C 1
ATOM 8994 O O . SER B 1 318 ? 25.594 10.469 17.781 1 80.06 318 SER B O 1
ATOM 8996 N N . SER B 1 319 ? 24.938 12.617 17.594 1 78.38 319 SER B N 1
ATOM 8997 C CA . SER B 1 319 ? 24.016 12.539 18.734 1 78.38 319 SER B CA 1
ATOM 8998 C C . SER B 1 319 ? 22.969 11.445 18.516 1 78.38 319 SER B C 1
ATOM 9000 O O . SER B 1 319 ? 22.703 10.648 19.438 1 78.38 319 SER B O 1
ATOM 9002 N N . PRO B 1 320 ? 22.453 11.328 17.328 1 85.88 320 PRO B N 1
ATOM 9003 C CA . PRO B 1 320 ? 21.406 10.32 17.156 1 85.88 320 PRO B CA 1
ATOM 9004 C C . PRO B 1 320 ? 21.953 8.891 17.156 1 85.88 320 PRO B C 1
ATOM 9006 O O . PRO B 1 320 ? 21.219 7.941 17.391 1 85.88 320 PRO B O 1
ATOM 9009 N N . ILE B 1 321 ? 23.25 8.703 16.922 1 90.56 321 ILE B N 1
ATOM 9010 C CA . ILE B 1 321 ? 23.781 7.352 16.781 1 90.56 321 ILE B CA 1
ATOM 9011 C C . ILE B 1 321 ? 24.719 7.039 17.938 1 90.56 321 ILE B C 1
ATOM 9013 O O . ILE B 1 321 ? 25.453 6.043 17.922 1 90.56 321 ILE B O 1
ATOM 9017 N N . ALA B 1 322 ? 24.703 7.902 18.922 1 87.06 322 ALA B N 1
ATOM 9018 C CA . ALA B 1 322 ? 25.594 7.684 20.062 1 87.06 322 ALA B CA 1
ATOM 9019 C C . ALA B 1 322 ? 25.312 6.332 20.703 1 87.06 322 ALA B C 1
ATOM 9021 O O . ALA B 1 322 ? 24.188 6.043 21.109 1 87.06 322 ALA B O 1
ATOM 9022 N N . GLU B 1 323 ? 26.297 5.445 20.797 1 89.81 323 GLU B N 1
ATOM 9023 C CA . GLU B 1 323 ? 26.234 4.105 21.375 1 89.81 323 GLU B CA 1
ATOM 9024 C C . GLU B 1 323 ? 25.438 3.152 20.484 1 89.81 323 GLU B C 1
ATOM 9026 O O . GLU B 1 323 ? 25.094 2.051 20.906 1 89.81 323 GLU B O 1
ATOM 9031 N N . LEU B 1 324 ? 25.078 3.604 19.344 1 93.69 324 LEU B N 1
ATOM 9032 C CA . LEU B 1 324 ? 24.297 2.787 18.406 1 93.69 324 LEU B CA 1
ATOM 9033 C C . LEU B 1 324 ? 24.953 2.764 17.031 1 93.69 324 LEU B C 1
ATOM 9035 O O . LEU B 1 324 ? 24.266 2.709 16.016 1 93.69 324 LEU B O 1
ATOM 9039 N N . GLU B 1 325 ? 26.203 2.873 17.016 1 91.5 325 GLU B N 1
ATOM 9040 C CA . GLU B 1 325 ? 26.969 2.961 15.773 1 91.5 325 GLU B CA 1
ATOM 9041 C C . GLU B 1 325 ? 26.859 1.675 14.961 1 91.5 325 GLU B C 1
ATOM 9043 O O . GLU B 1 325 ? 26.844 1.712 13.727 1 91.5 325 GLU B O 1
ATOM 9048 N N . ASP B 1 326 ? 26.656 0.597 15.617 1 90.88 326 ASP B N 1
ATOM 9049 C CA . ASP B 1 326 ? 26.547 -0.688 14.93 1 90.88 326 ASP B CA 1
ATOM 9050 C C . ASP B 1 326 ? 25.25 -0.785 14.141 1 90.88 326 ASP B C 1
ATOM 9052 O O . ASP B 1 326 ? 25.234 -1.345 13.039 1 90.88 326 ASP B O 1
ATOM 9056 N N . VAL B 1 327 ? 24.234 -0.234 14.711 1 94 327 VAL B N 1
ATOM 9057 C CA . VAL B 1 327 ? 22.938 -0.278 14.055 1 94 327 VAL B CA 1
ATOM 9058 C C . VAL B 1 327 ? 22.906 0.734 12.914 1 94 327 VAL B C 1
ATOM 9060 O O . VAL B 1 327 ? 22.219 0.522 11.906 1 94 327 VAL B O 1
ATOM 9063 N N . ALA B 1 328 ? 23.688 1.829 13.016 1 94.56 328 ALA B N 1
ATOM 9064 C CA . ALA B 1 328 ? 23.672 2.918 12.039 1 94.56 328 ALA B CA 1
ATOM 9065 C C . ALA B 1 328 ? 24.656 2.648 10.906 1 94.56 328 ALA B C 1
ATOM 9067 O O . ALA B 1 328 ? 24.672 3.365 9.906 1 94.56 328 ALA B O 1
ATOM 9068 N N . GLU B 1 329 ? 25.422 1.589 11.039 1 93.12 329 GLU B N 1
ATOM 9069 C CA . GLU B 1 329 ? 26.406 1.278 10.008 1 93.12 329 GLU B CA 1
ATOM 9070 C C . GLU B 1 329 ? 25.734 1.101 8.641 1 93.12 329 GLU B C 1
ATOM 9072 O O . GLU B 1 329 ? 24.75 0.367 8.516 1 93.12 329 GLU B O 1
ATOM 9077 N N . GLY B 1 330 ? 26.266 1.794 7.645 1 93.62 330 GLY B N 1
ATOM 9078 C CA . GLY B 1 330 ? 25.75 1.672 6.293 1 93.62 330 GLY B CA 1
ATOM 9079 C C . GLY B 1 330 ? 24.688 2.693 5.969 1 93.62 330 GLY B C 1
ATOM 9080 O O . GLY B 1 330 ? 24.25 2.807 4.82 1 93.62 330 GLY B O 1
ATOM 9081 N N . ALA B 1 331 ? 24.266 3.455 6.988 1 95.75 331 ALA B N 1
ATOM 9082 C CA . ALA B 1 331 ? 23.234 4.461 6.773 1 95.75 331 ALA B CA 1
ATOM 9083 C C . ALA B 1 331 ? 23.719 5.551 5.82 1 95.75 331 ALA B C 1
ATOM 9085 O O . ALA B 1 331 ? 24.859 6.008 5.918 1 95.75 331 ALA B O 1
ATOM 9086 N N . VAL B 1 332 ? 22.906 5.828 4.852 1 96.75 332 VAL B N 1
ATOM 9087 C CA . VAL B 1 332 ? 23.172 6.91 3.91 1 96.75 332 VAL B CA 1
ATOM 9088 C C . VAL B 1 332 ? 22.406 8.164 4.328 1 96.75 332 VAL B C 1
ATOM 9090 O O . VAL B 1 332 ? 21.188 8.125 4.48 1 96.75 332 VAL B O 1
ATOM 9093 N N . THR B 1 333 ? 23.062 9.234 4.586 1 95.81 333 THR B N 1
ATOM 9094 C CA . THR B 1 333 ? 22.422 10.453 5.066 1 95.81 333 THR B CA 1
ATOM 9095 C C . THR B 1 333 ? 22.719 11.625 4.129 1 95.81 333 THR B C 1
ATOM 9097 O O . THR B 1 333 ? 23.656 11.562 3.336 1 95.81 333 THR B O 1
ATOM 9100 N N . ILE B 1 334 ? 21.859 12.578 4.195 1 93.75 334 ILE B N 1
ATOM 9101 C CA . ILE B 1 334 ? 21.938 13.727 3.293 1 93.75 334 ILE B CA 1
ATOM 9102 C C . ILE B 1 334 ? 22.062 15.008 4.105 1 93.75 334 ILE B C 1
ATOM 9104 O O . ILE B 1 334 ? 21.422 15.164 5.145 1 93.75 334 ILE B O 1
ATOM 9108 N N . LEU B 1 335 ? 22.906 15.906 3.699 1 90.62 335 LEU B N 1
ATOM 9109 C CA . LEU B 1 335 ? 23.078 17.219 4.289 1 90.62 335 LEU B CA 1
ATOM 9110 C C . LEU B 1 335 ? 23.266 18.281 3.209 1 90.62 335 LEU B C 1
ATOM 9112 O O . LEU B 1 335 ? 23.969 18.047 2.217 1 90.62 335 LEU B O 1
ATOM 9116 N N . PRO B 1 336 ? 22.578 19.391 3.465 1 88.75 336 PRO B N 1
ATOM 9117 C CA . PRO B 1 336 ? 22.891 20.469 2.535 1 88.75 336 PRO B CA 1
ATOM 9118 C C . PRO B 1 336 ? 24.375 20.797 2.506 1 88.75 336 PRO B C 1
ATOM 9120 O O . PRO B 1 336 ? 25.062 20.703 3.531 1 88.75 336 PRO B O 1
ATOM 9123 N N . LYS B 1 337 ? 24.844 21.062 1.333 1 84.06 337 LYS B N 1
ATOM 9124 C CA . LYS B 1 337 ? 26.25 21.375 1.174 1 84.06 337 LYS B CA 1
ATOM 9125 C C . LYS B 1 337 ? 26.672 22.516 2.1 1 84.06 337 LYS B C 1
ATOM 9127 O O . LYS B 1 337 ? 26.047 23.578 2.111 1 84.06 337 LYS B O 1
ATOM 9132 N N . ARG B 1 338 ? 27.656 22.094 3.008 1 80.19 338 ARG B N 1
ATOM 9133 C CA . ARG B 1 338 ? 28.094 23.078 3.98 1 80.19 338 ARG B CA 1
ATOM 9134 C C . ARG B 1 338 ? 29.625 23.109 4.07 1 80.19 338 ARG B C 1
ATOM 9136 O O . ARG B 1 338 ? 30.297 22.188 3.602 1 80.19 338 ARG B O 1
ATOM 9143 N N . ALA B 1 339 ? 30.047 24.234 4.387 1 82 339 ALA B N 1
ATOM 9144 C CA . ALA B 1 339 ? 31.484 24.406 4.656 1 82 339 ALA B CA 1
ATOM 9145 C C . ALA B 1 339 ? 31.703 24.984 6.047 1 82 339 ALA B C 1
ATOM 9147 O O . ALA B 1 339 ? 30.891 25.766 6.535 1 82 339 ALA B O 1
ATOM 9148 N N . SER B 1 340 ? 32.719 24.484 6.727 1 85.75 340 SER B N 1
ATOM 9149 C CA . SER B 1 340 ? 33.062 25.078 8.016 1 85.75 340 SER B CA 1
ATOM 9150 C C . SER B 1 340 ? 33.625 26.484 7.855 1 85.75 340 SER B C 1
ATOM 9152 O O . SER B 1 340 ? 34.406 26.734 6.926 1 85.75 340 SER B O 1
ATOM 9154 N N . ILE B 1 341 ? 33.219 27.344 8.711 1 91.81 341 ILE B N 1
ATOM 9155 C CA . ILE B 1 341 ? 33.688 28.719 8.688 1 91.81 341 ILE B CA 1
ATOM 9156 C C . ILE B 1 341 ? 34.781 28.922 9.727 1 91.81 341 ILE B C 1
ATOM 9158 O O . ILE B 1 341 ? 34.5 29.047 10.922 1 91.81 341 ILE B O 1
ATOM 9162 N N . ASP B 1 342 ? 36.031 29.094 9.281 1 91.5 342 ASP B N 1
ATOM 9163 C CA . ASP B 1 342 ? 37.188 29.219 10.164 1 91.5 342 ASP B CA 1
ATOM 9164 C C . ASP B 1 342 ? 37.031 30.438 11.078 1 91.5 342 ASP B C 1
ATOM 9166 O O . ASP B 1 342 ? 37.438 30.391 12.242 1 91.5 342 ASP B O 1
ATOM 9170 N N . GLY B 1 343 ? 36.594 31.516 10.539 1 93.12 343 GLY B N 1
ATOM 9171 C CA . GLY B 1 343 ? 36.406 32.719 11.344 1 93.12 343 GLY B CA 1
ATOM 9172 C C . GLY B 1 343 ? 35.5 32.5 12.539 1 93.12 343 GLY B C 1
ATOM 9173 O O . GLY B 1 343 ? 35.75 33.031 13.625 1 93.12 343 GLY B O 1
ATOM 9174 N N . PHE B 1 344 ? 34.5 31.781 12.328 1 95.19 344 PHE B N 1
ATOM 9175 C CA . PHE B 1 344 ? 33.562 31.5 13.422 1 95.19 344 PHE B CA 1
ATOM 9176 C C . PHE B 1 344 ? 34.219 30.594 14.453 1 95.19 344 PHE B C 1
ATOM 9178 O O . PHE B 1 344 ? 34 30.75 15.656 1 95.19 344 PHE B O 1
ATOM 9185 N N . ASP B 1 345 ? 34.906 29.609 14.008 1 93.94 345 ASP B N 1
ATOM 9186 C CA . ASP B 1 345 ? 35.594 28.703 14.922 1 93.94 345 ASP B CA 1
ATOM 9187 C C . ASP B 1 345 ? 36.531 29.469 15.867 1 93.94 345 ASP B C 1
ATOM 9189 O O . ASP B 1 345 ? 36.531 29.234 17.078 1 93.94 345 ASP B O 1
ATOM 9193 N N . GLN B 1 346 ? 37.281 30.359 15.258 1 94.19 346 GLN B N 1
ATOM 9194 C CA . GLN B 1 346 ? 38.188 31.156 16.078 1 94.19 346 GLN B CA 1
ATOM 9195 C C . GLN B 1 346 ? 37.406 32.031 17.047 1 94.19 346 GLN B C 1
ATOM 9197 O O . GLN B 1 346 ? 37.781 32.188 18.219 1 94.19 346 GLN B O 1
ATOM 9202 N N . TYR B 1 347 ? 36.406 32.594 16.547 1 95.56 347 TYR B N 1
ATOM 9203 C CA . TYR B 1 347 ? 35.562 33.438 17.359 1 95.56 347 TYR B CA 1
ATOM 9204 C C . TYR B 1 347 ? 34.969 32.688 18.531 1 95.56 347 TYR B C 1
ATOM 9206 O O . TYR B 1 347 ? 35.094 33.094 19.688 1 95.56 347 TYR B O 1
ATOM 9214 N N . PHE B 1 348 ? 34.406 31.562 18.297 1 95.56 348 PHE B N 1
ATOM 9215 C CA . PHE B 1 348 ? 33.688 30.812 19.312 1 95.56 348 PHE B CA 1
ATOM 9216 C C . PHE B 1 348 ? 34.656 30.219 20.328 1 95.56 348 PHE B C 1
ATOM 9218 O O . PHE B 1 348 ? 34.375 30.188 21.531 1 95.56 348 PHE B O 1
ATOM 9225 N N . MET B 1 349 ? 35.781 29.75 19.844 1 93.75 349 MET B N 1
ATOM 9226 C CA . MET B 1 349 ? 36.75 29.156 20.734 1 93.75 349 MET B CA 1
ATOM 9227 C C . MET B 1 349 ? 37.406 30.203 21.625 1 93.75 349 MET B C 1
ATOM 9229 O O . MET B 1 349 ? 37.938 29.875 22.688 1 93.75 349 MET B O 1
ATOM 9233 N N . SER B 1 350 ? 37.281 31.453 21.203 1 93.12 350 SER B N 1
ATOM 9234 C CA . SER B 1 350 ? 37.906 32.531 21.984 1 93.12 350 SER B CA 1
ATOM 9235 C C . SER B 1 350 ? 36.938 33.062 23.016 1 93.12 350 SER B C 1
ATOM 9237 O O . SER B 1 350 ? 37.344 33.844 23.891 1 93.12 350 SER B O 1
ATOM 9239 N N . ARG B 1 351 ? 35.688 32.656 22.984 1 92.94 351 ARG B N 1
ATOM 9240 C CA . ARG B 1 351 ? 34.688 33.188 23.922 1 92.94 351 ARG B CA 1
ATOM 9241 C C . ARG B 1 351 ? 34.969 32.688 25.328 1 92.94 351 ARG B C 1
ATOM 9243 O O . ARG B 1 351 ? 35.375 31.531 25.516 1 92.94 351 ARG B O 1
ATOM 9250 N N . SER B 1 352 ? 34.781 33.531 26.266 1 91.81 352 SER B N 1
ATOM 9251 C CA . SER B 1 352 ? 34.938 33.219 27.688 1 91.81 352 SER B CA 1
ATOM 9252 C C . SER B 1 352 ? 33.844 33.875 28.516 1 91.81 352 SER B C 1
ATOM 9254 O O . SER B 1 352 ? 33.062 34.656 28 1 91.81 352 SER B O 1
ATOM 9256 N N . LEU B 1 353 ? 33.781 33.5 29.75 1 91.44 353 LEU B N 1
ATOM 9257 C CA . LEU B 1 353 ? 32.75 34.062 30.641 1 91.44 353 LEU B CA 1
ATOM 9258 C C . LEU B 1 353 ? 32.906 35.594 30.766 1 91.44 353 LEU B C 1
ATOM 9260 O O . LEU B 1 353 ? 31.922 36.312 30.938 1 91.44 353 LEU B O 1
ATOM 9264 N N . GLU B 1 354 ? 34.094 36.125 30.562 1 88.75 354 GLU B N 1
ATOM 9265 C CA . GLU B 1 354 ? 34.375 37.531 30.734 1 88.75 354 GLU B CA 1
ATOM 9266 C C . GLU B 1 354 ? 34.031 38.312 29.469 1 88.75 354 GLU B C 1
ATOM 9268 O O . GLU B 1 354 ? 33.531 39.438 29.547 1 88.75 354 GLU B O 1
ATOM 9273 N N . ASN B 1 355 ? 34.25 37.781 28.359 1 90.38 355 ASN B N 1
ATOM 9274 C CA . ASN B 1 355 ? 34.125 38.562 27.125 1 90.38 355 ASN B CA 1
ATOM 9275 C C . ASN B 1 355 ? 32.781 38.281 26.422 1 90.38 355 ASN B C 1
ATOM 9277 O O . ASN B 1 355 ? 32.5 38.844 25.359 1 90.38 355 ASN B O 1
ATOM 9281 N N . ASN B 1 356 ? 31.969 37.406 26.938 1 93.19 356 ASN B N 1
ATOM 9282 C CA . ASN B 1 356 ? 30.703 37.094 26.281 1 93.19 356 ASN B CA 1
ATOM 9283 C C . ASN B 1 356 ? 29.516 37.312 27.219 1 93.19 356 ASN B C 1
ATOM 9285 O O . ASN B 1 356 ? 28.641 36.469 27.344 1 93.19 356 ASN B O 1
ATOM 9289 N N . ARG B 1 357 ? 29.375 38.438 27.734 1 90.88 357 ARG B N 1
ATOM 9290 C CA . ARG B 1 357 ? 28.328 38.781 28.688 1 90.88 357 ARG B CA 1
ATOM 9291 C C . ARG B 1 357 ? 27.016 39.094 27.969 1 90.88 357 ARG B C 1
ATOM 9293 O O . ARG B 1 357 ? 25.938 39.062 28.562 1 90.88 357 ARG B O 1
ATOM 9300 N N . ARG B 1 358 ? 27.188 39.406 26.719 1 93.12 358 ARG B N 1
ATOM 9301 C CA . ARG B 1 358 ? 26 39.75 25.953 1 93.12 358 ARG B CA 1
ATOM 9302 C C . ARG B 1 358 ? 25.078 38.531 25.781 1 93.12 358 ARG B C 1
ATOM 9304 O O . ARG B 1 358 ? 23.859 38.688 25.625 1 93.12 358 ARG B O 1
ATOM 9311 N N . ASN B 1 359 ? 25.688 37.344 25.719 1 94.5 359 ASN B N 1
ATOM 9312 C CA . ASN B 1 359 ? 24.922 36.125 25.641 1 94.5 359 ASN B CA 1
ATOM 9313 C C . ASN B 1 359 ? 24.422 35.656 27 1 94.5 359 ASN B C 1
ATOM 9315 O O . ASN B 1 359 ? 25.203 35.094 27.781 1 94.5 359 ASN B O 1
ATOM 9319 N N . ILE B 1 360 ? 23.188 35.812 27.281 1 93.06 360 ILE B N 1
ATOM 9320 C CA . ILE B 1 360 ? 22.609 35.562 28.594 1 93.06 360 ILE B CA 1
ATOM 9321 C C . ILE B 1 360 ? 22.625 34.062 28.875 1 93.06 360 ILE B C 1
ATOM 9323 O O . ILE B 1 360 ? 22.5 33.625 30.031 1 93.06 360 ILE B O 1
ATOM 9327 N N . TRP B 1 361 ? 22.734 33.219 27.938 1 94.94 361 TRP B N 1
ATOM 9328 C CA . TRP B 1 361 ? 22.688 31.781 28.109 1 94.94 361 TRP B CA 1
ATOM 9329 C C . TRP B 1 361 ? 24.094 31.172 28.172 1 94.94 361 TRP B C 1
ATOM 9331 O O . TRP B 1 361 ? 24.25 29.953 28.234 1 94.94 361 TRP B O 1
ATOM 9341 N N . PHE B 1 362 ? 25.094 31.984 28.141 1 94 362 PHE B N 1
ATOM 9342 C CA . PHE B 1 362 ? 26.469 31.516 28.047 1 94 362 PHE B CA 1
ATOM 9343 C C . PHE B 1 362 ? 26.906 30.859 29.344 1 94 362 PHE B C 1
ATOM 9345 O O . PHE B 1 362 ? 27.703 29.922 29.344 1 94 362 PHE B O 1
ATOM 9352 N N . ASN B 1 363 ? 26.406 31.344 30.453 1 91.31 363 ASN B N 1
ATOM 9353 C CA . ASN B 1 363 ? 26.719 30.75 31.75 1 91.31 363 ASN B CA 1
ATOM 9354 C C . ASN B 1 363 ? 26.25 29.297 31.828 1 91.31 363 ASN B C 1
ATOM 9356 O O . ASN B 1 363 ? 26.969 28.422 32.312 1 91.31 363 ASN B O 1
ATOM 9360 N N . GLU B 1 364 ? 25.016 29.156 31.391 1 92.12 364 GLU B N 1
ATOM 9361 C CA . GLU B 1 364 ? 24.453 27.812 31.391 1 92.12 364 GLU B CA 1
ATOM 9362 C C . GLU B 1 364 ? 25.234 26.891 30.438 1 92.12 364 GLU B C 1
ATOM 9364 O O . GLU B 1 364 ? 25.453 25.719 30.75 1 92.12 364 GLU B O 1
ATOM 9369 N N . PHE B 1 365 ? 25.672 27.406 29.312 1 93.81 365 PHE B N 1
ATOM 9370 C CA . PHE B 1 365 ? 26.469 26.656 28.359 1 93.81 365 PHE B CA 1
ATOM 9371 C C . PHE B 1 365 ? 27.797 26.25 28.969 1 93.81 365 PHE B C 1
ATOM 9373 O O . PHE B 1 365 ? 28.234 25.109 28.812 1 93.81 365 PHE B O 1
ATOM 9380 N N . TRP B 1 366 ? 28.359 27.188 29.641 1 92.69 366 TRP B N 1
ATOM 9381 C CA . TRP B 1 366 ? 29.672 26.969 30.25 1 92.69 366 TRP B CA 1
ATOM 9382 C C . TRP B 1 366 ? 29.609 25.844 31.266 1 92.69 366 TRP B C 1
ATOM 9384 O O . TRP B 1 366 ? 30.484 24.984 31.297 1 92.69 366 TRP B O 1
ATOM 9394 N N . GLU B 1 367 ? 28.625 25.844 32.031 1 91.88 367 GLU B N 1
ATOM 9395 C CA . GLU B 1 367 ? 28.453 24.812 33.062 1 91.88 367 GLU B CA 1
ATOM 9396 C C . GLU B 1 367 ? 28.25 23.438 32.438 1 91.88 367 GLU B C 1
ATOM 9398 O O . GLU B 1 367 ? 28.797 22.438 32.906 1 91.88 367 GLU B O 1
ATOM 9403 N N . ASP B 1 368 ? 27.5 23.5 31.406 1 90.06 368 ASP B N 1
ATOM 9404 C CA . ASP B 1 368 ? 27.172 22.25 30.75 1 90.06 368 ASP B CA 1
ATOM 9405 C C . ASP B 1 368 ? 28.375 21.719 29.953 1 90.06 368 ASP B C 1
ATOM 9407 O O . ASP B 1 368 ? 28.641 20.516 29.953 1 90.06 368 ASP B O 1
ATOM 9411 N N . ASP B 1 369 ? 28.984 22.547 29.219 1 89.81 369 ASP B N 1
ATOM 9412 C CA . ASP B 1 369 ? 30.078 22.172 28.328 1 89.81 369 ASP B CA 1
ATOM 9413 C C . ASP B 1 369 ? 31.266 21.641 29.125 1 89.81 369 ASP B C 1
ATOM 9415 O O . ASP B 1 369 ? 31.938 20.703 28.688 1 89.81 369 ASP B O 1
ATOM 9419 N N . PHE B 1 370 ? 31.562 22.172 30.297 1 90.06 370 PHE B N 1
ATOM 9420 C CA . PHE B 1 370 ? 32.719 21.797 31.078 1 90.06 370 PHE B CA 1
ATOM 9421 C C . PHE B 1 370 ? 32.312 20.984 32.312 1 90.06 370 PHE B C 1
ATOM 9423 O O . PHE B 1 370 ? 33.156 20.656 33.156 1 90.06 370 PHE B O 1
ATOM 9430 N N . ARG B 1 371 ? 31.078 20.641 32.469 1 88.56 371 ARG B N 1
ATOM 9431 C CA . ARG B 1 371 ? 30.547 19.844 33.562 1 88.56 371 ARG B CA 1
ATOM 9432 C C . ARG B 1 371 ? 31.016 20.406 34.906 1 88.56 371 ARG B C 1
ATOM 9434 O O . ARG B 1 371 ? 31.578 19.672 35.719 1 88.56 371 ARG B O 1
ATOM 9441 N N . CYS B 1 372 ? 30.875 21.641 35.031 1 87.94 372 CYS B N 1
ATOM 9442 C CA . CYS B 1 372 ? 31.234 22.344 36.25 1 87.94 372 CYS B CA 1
ATOM 9443 C C . CYS B 1 372 ? 30.125 23.266 36.719 1 87.94 372 CYS B C 1
ATOM 9445 O O . CYS B 1 372 ? 29.094 23.391 36.031 1 87.94 372 CYS B O 1
ATOM 9447 N N . LYS B 1 373 ? 30.156 23.734 37.906 1 89.31 373 LYS B N 1
ATOM 9448 C CA . LYS B 1 373 ? 29.141 24.625 38.438 1 89.31 373 LYS B CA 1
ATOM 9449 C C . LYS B 1 373 ? 29.734 25.969 38.812 1 89.31 373 LYS B C 1
ATOM 9451 O O . LYS B 1 373 ? 30.828 26.047 39.406 1 89.31 373 LYS B O 1
ATOM 9456 N N . LEU B 1 374 ? 29.047 27.047 38.25 1 86.62 374 LEU B N 1
ATOM 9457 C CA . LEU B 1 374 ? 29.484 28.406 38.531 1 86.62 374 LEU B CA 1
ATOM 9458 C C . LEU B 1 374 ? 29.094 28.797 39.969 1 86.62 374 LEU B C 1
ATOM 9460 O O . LEU B 1 374 ? 28.016 28.453 40.438 1 86.62 374 LEU B O 1
ATOM 9464 N N . THR B 1 375 ? 30 29.172 40.875 1 74.44 375 THR B N 1
ATOM 9465 C CA . THR B 1 375 ? 29.797 29.516 42.25 1 74.44 375 THR B CA 1
ATOM 9466 C C . THR B 1 375 ? 28.969 30.797 42.375 1 74.44 375 THR B C 1
ATOM 9468 O O . THR B 1 375 ? 29.328 31.828 41.812 1 74.44 375 THR B O 1
ATOM 9471 N N . ARG B 1 376 ? 27.641 30.734 42.625 1 68 376 ARG B N 1
ATOM 9472 C CA . ARG B 1 376 ? 26.844 31.891 43 1 68 376 ARG B CA 1
ATOM 9473 C C . ARG B 1 376 ? 26.953 32.156 44.5 1 68 376 ARG B C 1
ATOM 9475 O O . ARG B 1 376 ? 27.109 31.25 45.312 1 68 376 ARG B O 1
ATOM 9482 N N . PRO B 1 377 ? 27.047 33.531 44.906 1 58.81 377 PRO B N 1
ATOM 9483 C CA . PRO B 1 377 ? 27.062 33.75 46.344 1 58.81 377 PRO B CA 1
ATOM 9484 C C . PRO B 1 377 ? 25.844 33.156 47.031 1 58.81 377 PRO B C 1
ATOM 9486 O O . PRO B 1 377 ? 24.719 33.406 46.625 1 58.81 377 PRO B O 1
ATOM 9489 N N . GLY B 1 378 ? 25.906 32.156 47.906 1 56.44 378 GLY B N 1
ATOM 9490 C CA . GLY B 1 378 ? 24.891 31.578 48.781 1 56.44 378 GLY B CA 1
ATOM 9491 C C . GLY B 1 378 ? 24.609 30.109 48.469 1 56.44 378 GLY B C 1
ATOM 9492 O O . GLY B 1 378 ? 23.891 29.453 49.219 1 56.44 378 GLY B O 1
ATOM 9493 N N . ILE B 1 379 ? 24.625 29.703 47.188 1 56.56 379 ILE B N 1
ATOM 9494 C CA . ILE B 1 379 ? 24.219 28.328 46.906 1 56.56 379 ILE B CA 1
ATOM 9495 C C . ILE B 1 379 ? 25.391 27.375 47.219 1 56.56 379 ILE B C 1
ATOM 9497 O O . ILE B 1 379 ? 26.469 27.516 46.625 1 56.56 379 ILE B O 1
ATOM 9501 N N . LYS B 1 380 ? 25.234 26.703 48.375 1 58.25 380 LYS B N 1
ATOM 9502 C CA . LYS B 1 380 ? 26.172 25.672 48.781 1 58.25 380 LYS B CA 1
ATOM 9503 C C . LYS B 1 380 ? 26.297 24.578 47.719 1 58.25 380 LYS B C 1
ATOM 9505 O O . LYS B 1 380 ? 25.297 23.984 47.312 1 58.25 380 LYS B O 1
ATOM 9510 N N . LEU B 1 381 ? 27.328 24.578 46.875 1 58.72 381 LEU B N 1
ATOM 9511 C CA . LEU B 1 381 ? 27.609 23.609 45.812 1 58.72 381 LEU B CA 1
ATOM 9512 C C . LEU B 1 381 ? 27.797 22.219 46.375 1 58.72 381 LEU B C 1
ATOM 9514 O O . LEU B 1 381 ? 28.469 22.031 47.406 1 58.72 381 LEU B O 1
ATOM 9518 N N . ASP B 1 382 ? 27.047 21.391 46.094 1 56.91 382 ASP B N 1
ATOM 9519 C CA . ASP B 1 382 ? 27.25 20 46.531 1 56.91 382 ASP B CA 1
ATOM 9520 C C . ASP B 1 382 ? 28.688 19.562 46.281 1 56.91 382 ASP B C 1
ATOM 9522 O O . ASP B 1 382 ? 29.312 20 45.312 1 56.91 382 ASP B O 1
ATOM 9526 N N . LEU B 1 383 ? 29.375 19 47.25 1 59.06 383 LEU B N 1
ATOM 9527 C CA . LEU B 1 383 ? 30.75 18.531 47.344 1 59.06 383 LEU B CA 1
ATOM 9528 C C . LEU B 1 383 ? 31.172 17.781 46.094 1 59.06 383 LEU B C 1
ATOM 9530 O O . LEU B 1 383 ? 32.344 17.797 45.719 1 59.06 383 LEU B O 1
ATOM 9534 N N . ASP B 1 384 ? 30.281 17.047 45.344 1 59.75 384 ASP B N 1
ATOM 9535 C CA . ASP B 1 384 ? 30.688 16.125 44.281 1 59.75 384 ASP B CA 1
ATOM 9536 C C . ASP B 1 384 ? 30.734 16.828 42.938 1 59.75 384 ASP B C 1
ATOM 9538 O O . ASP B 1 384 ? 31.109 16.234 41.906 1 59.75 384 ASP B O 1
ATOM 9542 N N . LYS B 1 385 ? 30.375 18.141 42.781 1 70.56 385 LYS B N 1
ATOM 9543 C CA . LYS B 1 385 ? 30.391 18.766 41.469 1 70.56 385 LYS B CA 1
ATOM 9544 C C . LYS B 1 385 ? 31.578 19.703 41.312 1 70.56 385 LYS B C 1
ATOM 9546 O O . LYS B 1 385 ? 31.906 20.469 42.219 1 70.56 385 LYS B O 1
ATOM 9551 N N . LYS B 1 386 ? 32.438 19.562 40.281 1 82.31 386 LYS B N 1
ATOM 9552 C CA . LYS B 1 386 ? 33.625 20.359 39.906 1 82.31 386 LYS B CA 1
ATOM 9553 C C . LYS B 1 386 ? 33.25 21.828 39.75 1 82.31 386 LYS B C 1
ATOM 9555 O O . LYS B 1 386 ? 32.25 22.172 39.156 1 82.31 386 LYS B O 1
ATOM 9560 N N . LYS B 1 387 ? 33.938 22.688 40.469 1 86 387 LYS B N 1
ATOM 9561 C CA . LYS B 1 387 ? 33.75 24.141 40.375 1 86 387 LYS B CA 1
ATOM 9562 C C . LYS B 1 387 ? 34.375 24.672 39.094 1 86 387 LYS B C 1
ATOM 9564 O O . LYS B 1 387 ? 35.469 24.266 38.719 1 86 387 LYS B O 1
ATOM 9569 N N . CYS B 1 388 ? 33.594 25.547 38.375 1 89 388 CYS B N 1
ATOM 9570 C CA . CYS B 1 388 ? 34.156 26.203 37.188 1 89 388 CYS B CA 1
ATOM 9571 C C . CYS B 1 388 ? 35.25 27.203 37.594 1 89 388 CYS B C 1
ATOM 9573 O O . CYS B 1 388 ? 35.062 27.984 38.531 1 89 388 CYS B O 1
ATOM 9575 N N . THR B 1 389 ? 36.406 27.203 37.125 1 85.88 389 THR B N 1
ATOM 9576 C CA . THR B 1 389 ? 37.531 28.094 37.438 1 85.88 389 THR B CA 1
ATOM 9577 C C . THR B 1 389 ? 37.469 29.359 36.594 1 85.88 389 THR B C 1
ATOM 9579 O O . THR B 1 389 ? 38 30.406 36.969 1 85.88 389 THR B O 1
ATOM 9582 N N . GLY B 1 390 ? 36.75 29.312 35.469 1 85.12 390 GLY B N 1
ATOM 9583 C CA . GLY B 1 390 ? 36.719 30.422 34.562 1 85.12 390 GLY B CA 1
ATOM 9584 C C . GLY B 1 390 ? 37.844 30.422 33.562 1 85.12 390 GLY B C 1
ATOM 9585 O O . GLY B 1 390 ? 37.844 31.172 32.594 1 85.12 390 GLY B O 1
ATOM 9586 N N . GLU B 1 391 ? 38.875 29.547 33.844 1 86.38 391 GLU B N 1
ATOM 9587 C CA . GLU B 1 391 ? 40.031 29.469 32.938 1 86.38 391 GLU B CA 1
ATOM 9588 C C . GLU B 1 391 ? 39.875 28.344 31.938 1 86.38 391 GLU B C 1
ATOM 9590 O O . GLU B 1 391 ? 40.812 28.062 31.172 1 86.38 391 GLU B O 1
ATOM 9595 N N . GLU B 1 392 ? 38.719 27.797 31.953 1 91.88 392 GLU B N 1
ATOM 9596 C CA . GLU B 1 392 ? 38.469 26.734 30.984 1 91.88 392 GLU B CA 1
ATOM 9597 C C . GLU B 1 392 ? 38.438 27.297 29.562 1 91.88 392 GLU B C 1
ATOM 9599 O O . GLU B 1 392 ? 38.031 28.438 29.344 1 91.88 392 GLU B O 1
ATOM 9604 N N . ARG B 1 393 ? 38.906 26.531 28.594 1 91.38 393 ARG B N 1
ATOM 9605 C CA . ARG B 1 393 ? 38.938 26.969 27.203 1 91.38 393 ARG B CA 1
ATOM 9606 C C . ARG B 1 393 ? 38.219 25.969 26.312 1 91.38 393 ARG B C 1
ATOM 9608 O O . ARG B 1 393 ? 38.438 24.766 26.391 1 91.38 393 ARG B O 1
ATOM 9615 N N . ILE B 1 394 ? 37.406 26.562 25.484 1 92.06 394 ILE B N 1
ATOM 9616 C CA . ILE B 1 394 ? 36.656 25.766 24.516 1 92.06 394 ILE B CA 1
ATOM 9617 C C . ILE B 1 394 ? 37.594 25.188 23.469 1 92.06 394 ILE B C 1
ATOM 9619 O O . ILE B 1 394 ? 38.438 25.906 22.922 1 92.06 394 ILE B O 1
ATOM 9623 N N . GLY B 1 395 ? 37.469 24 23.062 1 86.88 395 GLY B N 1
ATOM 9624 C CA . GLY B 1 395 ? 38.344 23.344 22.109 1 86.88 395 GLY B CA 1
ATOM 9625 C C . GLY B 1 395 ? 39.5 22.625 22.766 1 86.88 395 GLY B C 1
ATOM 9626 O O . GLY B 1 395 ? 40.062 21.703 22.188 1 86.88 395 GLY B O 1
ATOM 9627 N N . ARG B 1 396 ? 39.969 23.016 23.891 1 86.44 396 ARG B N 1
ATOM 9628 C CA . ARG B 1 396 ? 41.062 22.406 24.609 1 86.44 396 ARG B CA 1
ATOM 9629 C C . ARG B 1 396 ? 40.562 21.484 25.719 1 86.44 396 ARG B C 1
ATOM 9631 O O . ARG B 1 396 ? 40.969 20.328 25.812 1 86.44 396 ARG B O 1
ATOM 9638 N N . ASP B 1 397 ? 39.656 22.047 26.5 1 86.62 397 ASP B N 1
ATOM 9639 C CA . ASP B 1 397 ? 39.156 21.297 27.641 1 86.62 397 ASP B CA 1
ATOM 9640 C C . ASP B 1 397 ? 37.844 20.594 27.297 1 86.62 397 ASP B C 1
ATOM 9642 O O . ASP B 1 397 ? 37.281 19.844 28.109 1 86.62 397 ASP B O 1
ATOM 9646 N N . SER B 1 398 ? 37.312 20.969 26.25 1 85.69 398 SER B N 1
ATOM 9647 C CA . SER B 1 398 ? 36.094 20.297 25.75 1 85.69 398 SER B CA 1
ATOM 9648 C C . SER B 1 398 ? 36.188 20.109 24.234 1 85.69 398 SER B C 1
ATOM 9650 O O . SER B 1 398 ? 36.844 20.891 23.531 1 85.69 398 SER B O 1
ATOM 9652 N N . SER B 1 399 ? 35.562 19.094 23.75 1 81.94 399 SER B N 1
ATOM 9653 C CA . SER B 1 399 ? 35.531 18.828 22.312 1 81.94 399 SER B CA 1
ATOM 9654 C C . SER B 1 399 ? 34.625 19.828 21.594 1 81.94 399 SER B C 1
ATOM 9656 O O . SER B 1 399 ? 33.562 20.188 22.094 1 81.94 399 SER B O 1
ATOM 9658 N N . TYR B 1 400 ? 35.156 20.375 20.578 1 85.62 400 TYR B N 1
ATOM 9659 C CA . TYR B 1 400 ? 34.406 21.359 19.797 1 85.62 400 TYR B CA 1
ATOM 9660 C C . TYR B 1 400 ? 34.344 20.953 18.328 1 85.62 400 TYR B C 1
ATOM 9662 O O . TYR B 1 400 ? 35.375 20.578 17.734 1 85.62 400 TYR B O 1
ATOM 9670 N N . GLU B 1 401 ? 33.125 20.875 17.812 1 81.69 401 GLU B N 1
ATOM 9671 C CA . GLU B 1 401 ? 32.875 20.719 16.391 1 81.69 401 GLU B CA 1
ATOM 9672 C C . GLU B 1 401 ? 31.781 21.672 15.922 1 81.69 401 GLU B C 1
ATOM 9674 O O . GLU B 1 401 ? 30.719 21.766 16.547 1 81.69 401 GLU B O 1
ATOM 9679 N N . GLN B 1 402 ? 32.062 22.391 14.945 1 87.56 402 GLN B N 1
ATOM 9680 C CA . GLN B 1 402 ? 31.109 23.375 14.43 1 87.56 402 GLN B CA 1
ATOM 9681 C C . GLN B 1 402 ? 29.828 22.688 13.992 1 87.56 402 GLN B C 1
ATOM 9683 O O . GLN B 1 402 ? 29.859 21.656 13.32 1 87.56 402 GLN B O 1
ATOM 9688 N N . GLU B 1 403 ? 28.781 23.312 14.398 1 85.81 403 GLU B N 1
ATOM 9689 C CA . GLU B 1 403 ? 27.484 22.781 14.008 1 85.81 403 GLU B CA 1
ATOM 9690 C C . GLU B 1 403 ? 27.219 23 12.523 1 85.81 403 GLU B C 1
ATOM 9692 O O . GLU B 1 403 ? 27.672 23.984 11.945 1 85.81 403 GLU B O 1
ATOM 9697 N N . GLY B 1 404 ? 26.516 22.188 11.875 1 79.75 404 GLY B N 1
ATOM 9698 C CA . GLY B 1 404 ? 26.391 22.078 10.43 1 79.75 404 GLY B CA 1
ATOM 9699 C C . GLY B 1 404 ? 25.625 23.234 9.812 1 79.75 404 GLY B C 1
ATOM 9700 O O . GLY B 1 404 ? 25.766 23.5 8.617 1 79.75 404 GLY B O 1
ATOM 9701 N N . LYS B 1 405 ? 24.828 23.984 10.562 1 88.31 405 LYS B N 1
ATOM 9702 C CA . LYS B 1 405 ? 24 25.016 9.938 1 88.31 405 LYS B CA 1
ATOM 9703 C C . LYS B 1 405 ? 24.469 26.406 10.328 1 88.31 405 LYS B C 1
ATOM 9705 O O . LYS B 1 405 ? 23.781 27.391 10.086 1 88.31 405 LYS B O 1
ATOM 9710 N N . VAL B 1 406 ? 25.672 26.516 10.898 1 92.75 406 VAL B N 1
ATOM 9711 C CA . VAL B 1 406 ? 26.25 27.797 11.289 1 92.75 406 VAL B CA 1
ATOM 9712 C C . VAL B 1 406 ? 26.422 28.688 10.062 1 92.75 406 VAL B C 1
ATOM 9714 O O . VAL B 1 406 ? 26.109 29.875 10.102 1 92.75 406 VAL B O 1
ATOM 9717 N N . GLN B 1 407 ? 26.891 28.109 8.984 1 93.25 407 GLN B N 1
ATOM 9718 C CA . GLN B 1 407 ? 27.094 28.875 7.754 1 93.25 407 GLN B CA 1
ATOM 9719 C C . GLN B 1 407 ? 25.797 29.484 7.266 1 93.25 407 GLN B C 1
ATOM 9721 O O . GLN B 1 407 ? 25.781 30.625 6.781 1 93.25 407 GLN B O 1
ATOM 9726 N N . PHE B 1 408 ? 24.734 28.781 7.383 1 93.94 408 PHE B N 1
ATOM 9727 C CA . PHE B 1 408 ? 23.453 29.25 6.875 1 93.94 408 PHE B CA 1
ATOM 9728 C C . PHE B 1 408 ? 22.906 30.375 7.734 1 93.94 408 PHE B C 1
ATOM 9730 O O . PHE B 1 408 ? 22.234 31.281 7.23 1 93.94 408 PHE B O 1
ATOM 9737 N N . VAL B 1 409 ? 23.156 30.328 9.055 1 96.81 409 VAL B N 1
ATOM 9738 C CA . VAL B 1 409 ? 22.75 31.438 9.914 1 96.81 409 VAL B CA 1
ATOM 9739 C C . VAL B 1 409 ? 23.469 32.719 9.477 1 96.81 409 VAL B C 1
ATOM 9741 O O . VAL B 1 409 ? 22.844 33.781 9.352 1 96.81 409 VAL B O 1
ATOM 9744 N N . ILE B 1 410 ? 24.766 32.594 9.258 1 96.56 410 ILE B N 1
ATOM 9745 C CA . ILE B 1 410 ? 25.578 33.75 8.836 1 96.56 410 ILE B CA 1
ATOM 9746 C C . ILE B 1 410 ? 25.078 34.281 7.492 1 96.56 410 ILE B C 1
ATOM 9748 O O . ILE B 1 410 ? 24.922 35.469 7.309 1 96.56 410 ILE B O 1
ATOM 9752 N N . ASP B 1 411 ? 24.797 33.375 6.621 1 96.06 411 ASP B N 1
ATOM 9753 C CA . ASP B 1 411 ? 24.297 33.75 5.301 1 96.06 411 ASP B CA 1
ATOM 9754 C C . ASP B 1 411 ? 22.953 34.469 5.406 1 96.06 411 ASP B C 1
ATOM 9756 O O . ASP B 1 411 ? 22.688 35.406 4.648 1 96.06 411 ASP B O 1
ATOM 9760 N N . ALA B 1 412 ? 22.109 34 6.285 1 97.5 412 ALA B N 1
ATOM 9761 C CA . ALA B 1 412 ? 20.797 34.625 6.469 1 97.5 412 ALA B CA 1
ATOM 9762 C C . ALA B 1 412 ? 20.953 36.062 6.949 1 97.5 412 ALA B C 1
ATOM 9764 O O . ALA B 1 412 ? 20.266 36.969 6.465 1 97.5 412 ALA B O 1
ATOM 9765 N N . VAL B 1 413 ? 21.797 36.312 7.895 1 98.06 413 VAL B N 1
ATOM 9766 C CA . VAL B 1 413 ? 22.031 37.656 8.422 1 98.06 413 VAL B CA 1
ATOM 9767 C C . VAL B 1 413 ? 22.625 38.531 7.336 1 98.06 413 VAL B C 1
ATOM 9769 O O . VAL B 1 413 ? 22.188 39.688 7.164 1 98.06 413 VAL B O 1
ATOM 9772 N N . TYR B 1 414 ? 23.594 38.031 6.613 1 97.38 414 TYR B N 1
ATOM 9773 C CA . TYR B 1 414 ? 24.219 38.781 5.543 1 97.38 414 TYR B CA 1
ATOM 9774 C C . TYR B 1 414 ? 23.219 39.094 4.438 1 97.38 414 TYR B C 1
ATOM 9776 O O . TYR B 1 414 ? 23.297 40.156 3.807 1 97.38 414 TYR B O 1
ATOM 9784 N N . ALA B 1 415 ? 22.312 38.156 4.16 1 97.25 415 ALA B N 1
ATOM 9785 C CA . ALA B 1 415 ? 21.297 38.406 3.146 1 97.25 415 ALA B CA 1
ATOM 9786 C C . ALA B 1 415 ? 20.453 39.625 3.498 1 97.25 415 ALA B C 1
ATOM 9788 O O . ALA B 1 415 ? 20.188 40.469 2.641 1 97.25 415 ALA B O 1
ATOM 9789 N N . VAL B 1 416 ? 20.047 39.719 4.742 1 97.88 416 VAL B N 1
ATOM 9790 C CA . VAL B 1 416 ? 19.266 40.844 5.188 1 97.88 416 VAL B CA 1
ATOM 9791 C C . VAL B 1 416 ? 20.125 42.125 5.184 1 97.88 416 VAL B C 1
ATOM 9793 O O . VAL B 1 416 ? 19.656 43.188 4.809 1 97.88 416 VAL B O 1
ATOM 9796 N N . ALA B 1 417 ? 21.375 42 5.594 1 97.44 417 ALA B N 1
ATOM 9797 C CA . ALA B 1 417 ? 22.281 43.156 5.625 1 97.44 417 ALA B CA 1
ATOM 9798 C C . ALA B 1 417 ? 22.516 43.719 4.223 1 97.44 417 ALA B C 1
ATOM 9800 O O . ALA B 1 417 ? 22.5 44.938 4.02 1 97.44 417 ALA B O 1
ATOM 9801 N N . TYR B 1 418 ? 22.781 42.844 3.275 1 97 418 TYR B N 1
ATOM 9802 C CA . TYR B 1 418 ? 22.984 43.281 1.896 1 97 418 TYR B CA 1
ATOM 9803 C C . TYR B 1 418 ? 21.703 43.906 1.333 1 97 418 TYR B C 1
ATOM 9805 O O . TYR B 1 418 ? 21.766 44.844 0.532 1 97 418 TYR B O 1
ATOM 9813 N N . ALA B 1 419 ? 20.562 43.312 1.691 1 97.62 419 ALA B N 1
ATOM 9814 C CA . ALA B 1 419 ? 19.281 43.875 1.271 1 97.62 419 ALA B CA 1
ATOM 9815 C C . ALA B 1 419 ? 19.094 45.312 1.818 1 97.62 419 ALA B C 1
ATOM 9817 O O . ALA B 1 419 ? 18.688 46.219 1.089 1 97.62 419 ALA B O 1
ATOM 9818 N N . LEU B 1 420 ? 19.406 45.5 3.098 1 96.81 420 LEU B N 1
ATOM 9819 C CA . LEU B 1 420 ? 19.312 46.812 3.727 1 96.81 420 LEU B CA 1
ATOM 9820 C C . LEU B 1 420 ? 20.297 47.781 3.092 1 96.81 420 LEU B C 1
ATOM 9822 O O . LEU B 1 420 ? 19.984 48.969 2.941 1 96.81 420 LEU B O 1
ATOM 9826 N N . HIS B 1 421 ? 21.484 47.25 2.791 1 95.44 421 HIS B N 1
ATOM 9827 C CA . HIS B 1 421 ? 22.5 48.094 2.141 1 95.44 421 HIS B CA 1
ATOM 9828 C C . HIS B 1 421 ? 22 48.594 0.787 1 95.44 421 HIS B C 1
ATOM 9830 O O . HIS B 1 421 ? 22.141 49.781 0.477 1 95.44 421 HIS B O 1
ATOM 9836 N N . SER B 1 422 ? 21.484 47.688 -0.018 1 95.5 422 SER B N 1
ATOM 9837 C CA . SER B 1 422 ? 20.938 48.062 -1.321 1 95.5 422 SER B CA 1
ATOM 9838 C C . SER B 1 422 ? 19.75 49 -1.177 1 95.5 422 SER B C 1
ATOM 9840 O O . SER B 1 422 ? 19.609 49.938 -1.976 1 95.5 422 SER B O 1
ATOM 9842 N N . MET B 1 423 ? 18.922 48.75 -0.216 1 95.5 423 MET B N 1
ATOM 9843 C CA . MET B 1 423 ? 17.797 49.625 0.058 1 95.5 423 MET B CA 1
ATOM 9844 C C . MET B 1 423 ? 18.281 51.031 0.432 1 95.5 423 MET B C 1
ATOM 9846 O O . MET B 1 423 ? 17.719 52.031 -0.037 1 95.5 423 MET B O 1
ATOM 9850 N N . HIS B 1 424 ? 19.328 51.125 1.268 1 94.44 424 HIS B N 1
ATOM 9851 C CA . HIS B 1 424 ? 19.891 52.406 1.689 1 94.44 424 HIS B CA 1
ATOM 9852 C C . HIS B 1 424 ? 20.484 53.156 0.506 1 94.44 424 HIS B C 1
ATOM 9854 O O . HIS B 1 424 ? 20.359 54.375 0.411 1 94.44 424 HIS B O 1
ATOM 9860 N N . GLN B 1 425 ? 21.125 52.438 -0.382 1 93.44 425 GLN B N 1
ATOM 9861 C CA . GLN B 1 425 ? 21.719 53.062 -1.56 1 93.44 425 GLN B CA 1
ATOM 9862 C C . GLN B 1 425 ? 20.641 53.625 -2.492 1 93.44 425 GLN B C 1
ATOM 9864 O O . GLN B 1 425 ? 20.844 54.656 -3.121 1 93.44 425 GLN B O 1
ATOM 9869 N N . ASP B 1 426 ? 19.547 53 -2.529 1 93.81 426 ASP B N 1
ATOM 9870 C CA . ASP B 1 426 ? 18.484 53.406 -3.432 1 93.81 426 ASP B CA 1
ATOM 9871 C C . ASP B 1 426 ? 17.656 54.531 -2.822 1 93.81 426 ASP B C 1
ATOM 9873 O O . ASP B 1 426 ? 17.297 55.5 -3.514 1 93.81 426 ASP B O 1
ATOM 9877 N N . LEU B 1 427 ? 17.391 54.406 -1.517 1 93 427 LEU B N 1
ATOM 9878 C CA . LEU B 1 427 ? 16.453 55.312 -0.896 1 93 427 LEU B CA 1
ATOM 9879 C C . LEU B 1 427 ? 17.172 56.5 -0.247 1 93 427 LEU B C 1
ATOM 9881 O O . LEU B 1 427 ? 16.594 57.562 -0.079 1 93 427 LEU B O 1
ATOM 9885 N N . CYS B 1 428 ? 18.469 56.219 0.215 1 90.88 428 CYS B N 1
ATOM 9886 C CA . CYS B 1 428 ? 19.203 57.25 0.932 1 90.88 428 CYS B CA 1
ATOM 9887 C C . CYS B 1 428 ? 20.547 57.531 0.25 1 90.88 428 CYS B C 1
ATOM 9889 O O . CYS B 1 428 ? 21.594 57.438 0.881 1 90.88 428 CYS B O 1
ATOM 9891 N N . PRO B 1 429 ? 20.672 57.969 -0.93 1 83.38 429 PRO B N 1
ATOM 9892 C CA . PRO B 1 429 ? 21.953 58.125 -1.602 1 83.38 429 PRO B CA 1
ATOM 9893 C C . PRO B 1 429 ? 22.828 59.188 -0.942 1 83.38 429 PRO B C 1
ATOM 9895 O O . PRO B 1 429 ? 24.062 59.062 -0.924 1 83.38 429 PRO B O 1
ATOM 9898 N N . SER B 1 430 ? 22.359 60.25 -0.357 1 82 430 SER B N 1
ATOM 9899 C CA . SER B 1 430 ? 23.156 61.344 0.13 1 82 430 SER B CA 1
ATOM 9900 C C . SER B 1 430 ? 23.25 61.344 1.651 1 82 430 SER B C 1
ATOM 9902 O O . SER B 1 430 ? 23.969 62.156 2.24 1 82 430 SER B O 1
ATOM 9904 N N . SER B 1 431 ? 22.703 60.312 2.258 1 82.69 431 SER B N 1
ATOM 9905 C CA . SER B 1 431 ? 22.688 60.344 3.717 1 82.69 431 SER B CA 1
ATOM 9906 C C . SER B 1 431 ? 23.656 59.312 4.305 1 82.69 431 SER B C 1
ATOM 9908 O O . SER B 1 431 ? 23.859 58.25 3.723 1 82.69 431 SER B O 1
ATOM 9910 N N . SER B 1 432 ? 24.547 59.656 5.34 1 82.31 432 SER B N 1
ATOM 9911 C CA . SER B 1 432 ? 25.5 58.75 5.996 1 82.31 432 SER B CA 1
ATOM 9912 C C . SER B 1 432 ? 24.797 57.844 7.008 1 82.31 432 SER B C 1
ATOM 9914 O O . SER B 1 432 ? 25.359 56.844 7.43 1 82.31 432 SER B O 1
ATOM 9916 N N . GLY B 1 433 ? 23.516 58 7.309 1 87.38 433 GLY B N 1
ATOM 9917 C CA . GLY B 1 433 ? 22.766 57.188 8.258 1 87.38 433 GLY B CA 1
ATOM 9918 C C . GLY B 1 433 ? 21.359 56.875 7.789 1 87.38 433 GLY B C 1
ATOM 9919 O O . GLY B 1 433 ? 21.047 57 6.602 1 87.38 433 GLY B O 1
ATOM 9920 N N . VAL B 1 434 ? 20.656 56.281 8.727 1 89.62 434 VAL B N 1
ATOM 9921 C CA . VAL B 1 434 ? 19.297 55.938 8.375 1 89.62 434 VAL B CA 1
ATOM 9922 C C . VAL B 1 434 ? 18.5 57.188 8.008 1 89.62 434 VAL B C 1
ATOM 9924 O O . VAL B 1 434 ? 18.484 58.156 8.766 1 89.62 434 VAL B O 1
ATOM 9927 N N . CYS B 1 435 ? 18.047 57.156 6.824 1 88.88 435 CYS B N 1
ATOM 9928 C CA . CYS B 1 435 ? 17.297 58.344 6.363 1 88.88 435 CYS B CA 1
ATOM 9929 C C . CYS B 1 435 ? 15.82 58.188 6.703 1 88.88 435 CYS B C 1
ATOM 9931 O O . CYS B 1 435 ? 15.383 57.156 7.18 1 88.88 435 CYS B O 1
ATOM 9933 N N . GLY B 1 436 ? 15.039 59.25 6.547 1 86.5 436 GLY B N 1
ATOM 9934 C CA . GLY B 1 436 ? 13.625 59.281 6.871 1 86.5 436 GLY B CA 1
ATOM 9935 C C . GLY B 1 436 ? 12.789 58.344 6.043 1 86.5 436 GLY B C 1
ATOM 9936 O O . GLY B 1 436 ? 11.758 57.844 6.504 1 86.5 436 GLY B O 1
ATOM 9937 N N . LYS B 1 437 ? 13.383 58 4.891 1 88 437 LYS B N 1
ATOM 9938 C CA . LYS B 1 437 ? 12.648 57.094 4.012 1 88 437 LYS B CA 1
ATOM 9939 C C . LYS B 1 437 ? 12.781 55.656 4.484 1 88 437 LYS B C 1
ATOM 9941 O O . LYS B 1 437 ? 11.953 54.812 4.148 1 88 437 LYS B O 1
ATOM 9946 N N . MET B 1 438 ? 13.734 55.406 5.227 1 89.38 438 MET B N 1
ATOM 9947 C CA . MET B 1 438 ? 13.984 54.062 5.73 1 89.38 438 MET B CA 1
ATOM 9948 C C . MET B 1 438 ? 13.523 53.938 7.18 1 89.38 438 MET B C 1
ATOM 9950 O O . MET B 1 438 ? 13.68 52.875 7.793 1 89.38 438 MET B O 1
ATOM 9954 N N . ASP B 1 439 ? 12.992 55 7.676 1 82.06 439 ASP B N 1
ATOM 9955 C CA . ASP B 1 439 ? 12.484 55 9.047 1 82.06 439 ASP B CA 1
ATOM 9956 C C . ASP B 1 439 ? 11.008 55.375 9.086 1 82.06 439 ASP B C 1
ATOM 9958 O O . ASP B 1 439 ? 10.664 56.562 9.016 1 82.06 439 ASP B O 1
ATOM 9962 N N . PRO B 1 440 ? 10.016 54.469 9.172 1 82.62 440 PRO B N 1
ATOM 9963 C CA . PRO B 1 440 ? 10.289 53.062 9.422 1 82.62 440 PRO B CA 1
ATOM 9964 C C . PRO B 1 440 ? 10.516 52.25 8.133 1 82.62 440 PRO B C 1
ATOM 9966 O O . PRO B 1 440 ? 10.086 52.688 7.059 1 82.62 440 PRO B O 1
ATOM 9969 N N . VAL B 1 441 ? 11.281 51.156 8.273 1 86.75 441 VAL B N 1
ATOM 9970 C CA . VAL B 1 441 ? 11.531 50.281 7.133 1 86.75 441 VAL B CA 1
ATOM 9971 C C . VAL B 1 441 ? 10.242 49.594 6.715 1 86.75 441 VAL B C 1
ATOM 9973 O O . VAL B 1 441 ? 9.578 48.969 7.543 1 86.75 441 VAL B O 1
ATOM 9976 N N . GLU B 1 442 ? 9.898 49.812 5.531 1 89.12 442 GLU B N 1
ATOM 9977 C CA . GLU B 1 442 ? 8.727 49.125 4.992 1 89.12 442 GLU B CA 1
ATOM 9978 C C . GLU B 1 442 ? 9.031 47.656 4.703 1 89.12 442 GLU B C 1
ATOM 9980 O O . GLU B 1 442 ? 9.898 47.344 3.889 1 89.12 442 GLU B O 1
ATOM 9985 N N . GLY B 1 443 ? 8.344 46.781 5.281 1 93.12 443 GLY B N 1
ATOM 9986 C CA . GLY B 1 443 ? 8.609 45.344 5.215 1 93.12 443 GLY B CA 1
ATOM 9987 C C . GLY B 1 443 ? 8.508 44.781 3.807 1 93.12 443 GLY B C 1
ATOM 9988 O O . GLY B 1 443 ? 9.328 43.969 3.396 1 93.12 443 GLY B O 1
ATOM 9989 N N . ARG B 1 444 ? 7.484 45.188 3.047 1 93.75 444 ARG B N 1
ATOM 9990 C CA . ARG B 1 444 ? 7.285 44.688 1.691 1 93.75 444 ARG B CA 1
ATOM 9991 C C . ARG B 1 444 ? 8.43 45.125 0.778 1 93.75 444 ARG B C 1
ATOM 9993 O O . ARG B 1 444 ? 8.883 44.344 -0.063 1 93.75 444 ARG B O 1
ATOM 10000 N N . SER B 1 445 ? 8.828 46.375 0.995 1 94.94 445 SER B N 1
ATOM 10001 C CA . SER B 1 445 ? 9.977 46.844 0.225 1 94.94 445 SER B CA 1
ATOM 10002 C C . SER B 1 445 ? 11.242 46.062 0.583 1 94.94 445 SER B C 1
ATOM 10004 O O . SER B 1 445 ? 11.992 45.656 -0.301 1 94.94 445 SER B O 1
ATOM 10006 N N . LEU B 1 446 ? 11.445 45.906 1.854 1 96.62 446 LEU B N 1
ATOM 10007 C CA . LEU B 1 446 ? 12.617 45.156 2.301 1 96.62 446 LEU B CA 1
ATOM 10008 C C . LEU B 1 446 ? 12.602 43.719 1.739 1 96.62 446 LEU B C 1
ATOM 10010 O O . LEU B 1 446 ? 13.648 43.188 1.364 1 96.62 446 LEU B O 1
ATOM 10014 N N . LEU B 1 447 ? 11.438 43.125 1.673 1 96.81 447 LEU B N 1
ATOM 10015 C CA . LEU B 1 447 ? 11.297 41.781 1.131 1 96.81 447 LEU B CA 1
ATOM 10016 C C . LEU B 1 447 ? 11.766 41.719 -0.319 1 96.81 447 LEU B C 1
ATOM 10018 O O . LEU B 1 447 ? 12.43 40.781 -0.724 1 96.81 447 LEU B O 1
ATOM 10022 N N . GLY B 1 448 ? 11.383 42.719 -1.095 1 95.88 448 GLY B N 1
ATOM 10023 C CA . GLY B 1 448 ? 11.836 42.781 -2.475 1 95.88 448 GLY B CA 1
ATOM 10024 C C . GLY B 1 448 ? 13.344 42.812 -2.605 1 95.88 448 GLY B C 1
ATOM 10025 O O . GLY B 1 448 ? 13.914 42.125 -3.471 1 95.88 448 GLY B O 1
ATOM 10026 N N . TYR B 1 449 ? 13.969 43.594 -1.745 1 96.94 449 TYR B N 1
ATOM 10027 C CA . TYR B 1 449 ? 15.422 43.656 -1.768 1 96.94 449 TYR B CA 1
ATOM 10028 C C . TYR B 1 449 ? 16.047 42.344 -1.299 1 96.94 449 TYR B C 1
ATOM 10030 O O . TYR B 1 449 ? 17.109 41.969 -1.788 1 96.94 449 TYR B O 1
ATOM 10038 N N . ILE B 1 450 ? 15.453 41.688 -0.37 1 97.31 450 ILE B N 1
ATOM 10039 C CA . ILE B 1 450 ? 15.961 40.406 0.127 1 97.31 450 ILE B CA 1
ATOM 10040 C C . ILE B 1 450 ? 15.93 39.375 -0.99 1 97.31 450 ILE B C 1
ATOM 10042 O O . ILE B 1 450 ? 16.906 38.625 -1.201 1 97.31 450 ILE B O 1
ATOM 10046 N N . ARG B 1 451 ? 14.852 39.312 -1.707 1 96.38 451 ARG B N 1
ATOM 10047 C CA . ARG B 1 451 ? 14.672 38.312 -2.754 1 96.38 451 ARG B CA 1
ATOM 10048 C C . ARG B 1 451 ? 15.586 38.594 -3.941 1 96.38 451 ARG B C 1
ATOM 10050 O O . ARG B 1 451 ? 15.852 37.688 -4.746 1 96.38 451 ARG B O 1
ATOM 10057 N N . ALA B 1 452 ? 16.125 39.781 -3.969 1 95.44 452 ALA B N 1
ATOM 10058 C CA . ALA B 1 452 ? 16.969 40.156 -5.098 1 95.44 452 ALA B CA 1
ATOM 10059 C C . ALA B 1 452 ? 18.453 40.062 -4.742 1 95.44 452 ALA B C 1
ATOM 10061 O O . ALA B 1 452 ? 19.312 40.281 -5.594 1 95.44 452 ALA B O 1
ATOM 10062 N N . VAL B 1 453 ? 18.734 39.656 -3.57 1 95.5 453 VAL B N 1
ATOM 10063 C CA . VAL B 1 453 ? 20.125 39.594 -3.139 1 95.5 453 VAL B CA 1
ATOM 10064 C C . VAL B 1 453 ? 20.859 38.469 -3.895 1 95.5 453 VAL B C 1
ATOM 10066 O O . VAL B 1 453 ? 20.266 37.438 -4.207 1 95.5 453 VAL B O 1
ATOM 10069 N N . ASN B 1 454 ? 22.078 38.688 -4.32 1 93.62 454 ASN B N 1
ATOM 10070 C CA . ASN B 1 454 ? 23 37.75 -4.926 1 93.62 454 ASN B CA 1
ATOM 10071 C C . ASN B 1 454 ? 24.438 38 -4.469 1 93.62 454 ASN B C 1
ATOM 10073 O O . ASN B 1 454 ? 25.078 38.938 -4.91 1 93.62 454 ASN B O 1
ATOM 10077 N N . PHE B 1 455 ? 24.922 37.188 -3.576 1 93.69 455 PHE B N 1
ATOM 10078 C CA . PHE B 1 455 ? 26.281 37.375 -3.07 1 93.69 455 PHE B CA 1
ATOM 10079 C C . PHE B 1 455 ? 26.906 36 -2.768 1 93.69 455 PHE B C 1
ATOM 10081 O O . PHE B 1 455 ? 26.234 35 -2.773 1 93.69 455 PHE B O 1
ATOM 10088 N N . ASN B 1 456 ? 28.156 36 -2.654 1 90.5 456 ASN B N 1
ATOM 10089 C CA . ASN B 1 456 ? 28.859 34.781 -2.264 1 90.5 456 ASN B CA 1
ATOM 10090 C C . ASN B 1 456 ? 28.984 34.688 -0.746 1 90.5 456 ASN B C 1
ATOM 10092 O O . ASN B 1 456 ? 29.562 35.531 -0.095 1 90.5 456 ASN B O 1
ATOM 10096 N N . GLY B 1 457 ? 28.438 33.719 -0.224 1 85.81 457 GLY B N 1
ATOM 10097 C CA . GLY B 1 457 ? 28.438 33.5 1.215 1 85.81 457 GLY B CA 1
ATOM 10098 C C . GLY B 1 457 ? 29.828 33.281 1.79 1 85.81 457 GLY B C 1
ATOM 10099 O O . GLY B 1 457 ? 30.812 33.25 1.055 1 85.81 457 GLY B O 1
ATOM 10100 N N . SER B 1 458 ? 29.812 33.125 3.043 1 77.25 458 SER B N 1
ATOM 10101 C CA . SER B 1 458 ? 31.062 32.969 3.779 1 77.25 458 SER B CA 1
ATOM 10102 C C . SER B 1 458 ? 31.781 31.672 3.396 1 77.25 458 SER B C 1
ATOM 10104 O O . SER B 1 458 ? 33 31.562 3.521 1 77.25 458 SER B O 1
ATOM 10106 N N . ALA B 1 459 ? 31.031 30.734 2.979 1 77.75 459 ALA B N 1
ATOM 10107 C CA . ALA B 1 459 ? 31.625 29.438 2.615 1 77.75 459 ALA B CA 1
ATOM 10108 C C . ALA B 1 459 ? 31.953 29.391 1.128 1 77.75 459 ALA B C 1
ATOM 10110 O O . ALA B 1 459 ? 32.406 28.375 0.622 1 77.75 459 ALA B O 1
ATOM 10111 N N . GLY B 1 460 ? 31.734 30.406 0.414 1 78.94 460 GLY B N 1
ATOM 10112 C CA . GLY B 1 460 ? 32.062 30.453 -1.005 1 78.94 460 GLY B CA 1
ATOM 10113 C C . GLY B 1 460 ? 30.891 30.031 -1.89 1 78.94 460 GLY B C 1
ATOM 10114 O O . GLY B 1 460 ? 31.016 29.984 -3.115 1 78.94 460 GLY B O 1
ATOM 10115 N N . THR B 1 461 ? 29.844 29.688 -1.278 1 81.94 461 THR B N 1
ATOM 10116 C CA . THR B 1 461 ? 28.672 29.328 -2.061 1 81.94 461 THR B CA 1
ATOM 10117 C C . THR B 1 461 ? 27.781 30.531 -2.295 1 81.94 461 THR B C 1
ATOM 10119 O O . THR B 1 461 ? 27.656 31.406 -1.428 1 81.94 461 THR B O 1
ATOM 10122 N N . SER B 1 462 ? 27.219 30.547 -3.424 1 88.69 462 SER B N 1
ATOM 10123 C CA . SER B 1 462 ? 26.359 31.672 -3.77 1 88.69 462 SER B CA 1
ATOM 10124 C C . SER B 1 462 ? 25.031 31.594 -3.029 1 88.69 462 SER B C 1
ATOM 10126 O O . SER B 1 462 ? 24.438 30.516 -2.914 1 88.69 462 SER B O 1
ATOM 10128 N N . VAL B 1 463 ? 24.625 32.719 -2.434 1 93.19 463 VAL B N 1
ATOM 10129 C CA . VAL B 1 463 ? 23.328 32.812 -1.749 1 93.19 463 VAL B CA 1
ATOM 10130 C C . VAL B 1 463 ? 22.344 33.594 -2.623 1 93.19 463 VAL B C 1
ATOM 10132 O O . VAL B 1 463 ? 22.578 34.75 -2.957 1 93.19 463 VAL B O 1
ATOM 10135 N N . LEU B 1 464 ? 21.391 32.844 -3.123 1 94.25 464 LEU B N 1
ATOM 10136 C CA . LEU B 1 464 ? 20.328 33.438 -3.951 1 94.25 464 LEU B CA 1
ATOM 10137 C C . LEU B 1 464 ? 18.984 32.812 -3.631 1 94.25 464 LEU B C 1
ATOM 10139 O O . LEU B 1 464 ? 18.906 31.719 -3.074 1 94.25 464 LEU B O 1
ATOM 10143 N N . PHE B 1 465 ? 17.938 33.562 -3.912 1 95.25 465 PHE B N 1
ATOM 10144 C CA . PHE B 1 465 ? 16.562 33.094 -3.693 1 95.25 465 PHE B CA 1
ATOM 10145 C C . PHE B 1 465 ? 15.836 32.938 -5.02 1 95.25 465 PHE B C 1
ATOM 10147 O O . PHE B 1 465 ? 16.016 33.75 -5.938 1 95.25 465 PHE B O 1
ATOM 10154 N N . ASN B 1 466 ? 15.141 31.891 -5.152 1 92.38 466 ASN B N 1
ATOM 10155 C CA . ASN B 1 466 ? 14.297 31.703 -6.332 1 92.38 466 ASN B CA 1
ATOM 10156 C C . ASN B 1 466 ? 12.977 32.438 -6.195 1 92.38 466 ASN B C 1
ATOM 10158 O O . ASN B 1 466 ? 12.805 33.25 -5.281 1 92.38 466 ASN B O 1
ATOM 10162 N N . GLU B 1 467 ? 12.062 32.188 -7.09 1 89.06 467 GLU B N 1
ATOM 10163 C CA . GLU B 1 467 ? 10.789 32.906 -7.133 1 89.06 467 GLU B CA 1
ATOM 10164 C C . GLU B 1 467 ? 9.969 32.625 -5.879 1 89.06 467 GLU B C 1
ATOM 10166 O O . GLU B 1 467 ? 9.188 33.469 -5.449 1 89.06 467 GLU B O 1
ATOM 10171 N N . ASN B 1 468 ? 10.227 31.5 -5.277 1 90.31 468 ASN B N 1
ATOM 10172 C CA . ASN B 1 468 ? 9.469 31.141 -4.086 1 90.31 468 ASN B CA 1
ATOM 10173 C C . ASN B 1 468 ? 10.211 31.5 -2.807 1 90.31 468 ASN B C 1
ATOM 10175 O O . ASN B 1 468 ? 9.734 31.234 -1.704 1 90.31 468 ASN B O 1
ATOM 10179 N N . GLY B 1 469 ? 11.367 32.125 -2.922 1 94.06 469 GLY B N 1
ATOM 10180 C CA . GLY B 1 469 ? 12.148 32.531 -1.762 1 94.06 469 GLY B CA 1
ATOM 10181 C C . GLY B 1 469 ? 13.016 31.406 -1.218 1 94.06 469 GLY B C 1
ATOM 10182 O O . GLY B 1 469 ? 13.469 31.469 -0.073 1 94.06 469 GLY B O 1
ATOM 10183 N N . ASP B 1 470 ? 13.25 30.344 -2.012 1 94.56 470 ASP B N 1
ATOM 10184 C CA . ASP B 1 470 ? 14.023 29.188 -1.582 1 94.56 470 ASP B CA 1
ATOM 10185 C C . ASP B 1 470 ? 15.438 29.234 -2.154 1 94.56 470 ASP B C 1
ATOM 10187 O O . ASP B 1 470 ? 15.68 29.844 -3.199 1 94.56 470 ASP B O 1
ATOM 10191 N N . ALA B 1 471 ? 16.328 28.562 -1.45 1 92.44 471 ALA B N 1
ATOM 10192 C CA . ALA B 1 471 ? 17.688 28.391 -1.946 1 92.44 471 ALA B CA 1
ATOM 10193 C C . ALA B 1 471 ? 17.766 27.234 -2.938 1 92.44 471 ALA B C 1
ATOM 10195 O O . ALA B 1 471 ? 16.922 26.328 -2.912 1 92.44 471 ALA B O 1
ATOM 10196 N N . PRO B 1 472 ? 18.734 27.219 -3.84 1 88.94 472 PRO B N 1
ATOM 10197 C CA . PRO B 1 472 ? 18.906 26.094 -4.754 1 88.94 472 PRO B CA 1
ATOM 10198 C C . PRO B 1 472 ? 19.312 24.797 -4.035 1 88.94 472 PRO B C 1
ATOM 10200 O O . PRO B 1 472 ? 19.844 24.859 -2.926 1 88.94 472 PRO B O 1
ATOM 10203 N N . GLY B 1 473 ? 18.984 23.703 -4.695 1 89.5 473 GLY B N 1
ATOM 10204 C CA . GLY B 1 473 ? 19.234 22.391 -4.086 1 89.5 473 GLY B CA 1
ATOM 10205 C C . GLY B 1 473 ? 20.656 21.906 -4.285 1 89.5 473 GLY B C 1
ATOM 10206 O O . GLY B 1 473 ? 21.062 21.609 -5.406 1 89.5 473 GLY B O 1
ATOM 10207 N N . ARG B 1 474 ? 21.453 21.906 -3.246 1 91 474 ARG B N 1
ATOM 10208 C CA . ARG B 1 474 ? 22.812 21.344 -3.203 1 91 474 ARG B CA 1
ATOM 10209 C C . ARG B 1 474 ? 23.016 20.5 -1.952 1 91 474 ARG B C 1
ATOM 10211 O O . ARG B 1 474 ? 22.938 21.016 -0.832 1 91 474 ARG B O 1
ATOM 10218 N N . TYR B 1 475 ? 23.281 19.219 -2.238 1 94 475 TYR B N 1
ATOM 10219 C CA . TYR B 1 475 ? 23.391 18.328 -1.089 1 94 475 TYR B CA 1
ATOM 10220 C C . TYR B 1 475 ? 24.688 17.516 -1.156 1 94 475 TYR B C 1
ATOM 10222 O O . TYR B 1 475 ? 25.188 17.219 -2.244 1 94 475 TYR B O 1
ATOM 10230 N N . ASP B 1 476 ? 25.234 17.234 -0.031 1 93.19 476 ASP B N 1
ATOM 10231 C CA . ASP B 1 476 ? 26.266 16.234 0.135 1 93.19 476 ASP B CA 1
ATOM 10232 C C . ASP B 1 476 ? 25.688 14.938 0.716 1 93.19 476 ASP B C 1
ATOM 10234 O O . ASP B 1 476 ? 24.828 14.977 1.588 1 93.19 476 ASP B O 1
ATOM 10238 N N . ILE B 1 477 ? 26.141 13.883 0.157 1 95.75 477 ILE B N 1
ATOM 10239 C CA . ILE B 1 477 ? 25.656 12.586 0.602 1 95.75 477 ILE B CA 1
ATOM 10240 C C . ILE B 1 477 ? 26.719 11.891 1.438 1 95.75 477 ILE B C 1
ATOM 10242 O O . ILE B 1 477 ? 27.875 11.766 1.009 1 95.75 477 ILE B O 1
ATOM 10246 N N . PHE B 1 478 ? 26.297 11.43 2.596 1 94 478 PHE B N 1
ATOM 10247 C CA . PHE B 1 478 ? 27.203 10.766 3.521 1 94 478 PHE B CA 1
ATOM 10248 C C . PHE B 1 478 ? 26.797 9.312 3.738 1 94 478 PHE B C 1
ATOM 10250 O O . PHE B 1 478 ? 25.672 8.93 3.451 1 94 478 PHE B O 1
ATOM 10257 N N . GLN B 1 479 ? 27.75 8.508 4.117 1 94.75 479 GLN B N 1
ATOM 10258 C CA . GLN B 1 479 ? 27.469 7.172 4.629 1 94.75 479 GLN B CA 1
ATOM 10259 C C . GLN B 1 479 ? 28.234 6.914 5.926 1 94.75 479 GLN B C 1
ATOM 10261 O O . GLN B 1 479 ? 29.391 7.309 6.059 1 94.75 479 GLN B O 1
ATOM 10266 N N . PHE B 1 480 ? 27.562 6.336 6.879 1 93.81 480 PHE B N 1
ATOM 10267 C CA . PHE B 1 480 ? 28.25 5.965 8.117 1 93.81 480 PHE B CA 1
ATOM 10268 C C . PHE B 1 480 ? 28.953 4.629 7.961 1 93.81 480 PHE B C 1
ATOM 10270 O O . PHE B 1 480 ? 28.328 3.604 7.691 1 93.81 480 PHE B O 1
ATOM 10277 N N . GLN B 1 481 ? 30.328 4.656 8.125 1 92.19 481 GLN B N 1
ATOM 10278 C CA . GLN B 1 481 ? 31.141 3.463 7.938 1 92.19 481 GLN B CA 1
ATOM 10279 C C . GLN B 1 481 ? 31.953 3.154 9.195 1 92.19 481 GLN B C 1
ATOM 10281 O O . GLN B 1 481 ? 32.438 4.066 9.859 1 92.19 481 GLN B O 1
ATOM 10286 N N . MET B 1 482 ? 31.953 1.887 9.609 1 85.19 482 MET B N 1
ATOM 10287 C CA . MET B 1 482 ? 32.688 1.487 10.797 1 85.19 482 MET B CA 1
ATOM 10288 C C . MET B 1 482 ? 34.094 1.003 10.422 1 85.19 482 MET B C 1
ATOM 10290 O O . MET B 1 482 ? 35.062 1.212 11.172 1 85.19 482 MET B O 1
ATOM 10294 N N . THR B 1 483 ? 34.344 -0.051 9.398 1 67.88 483 THR B N 1
ATOM 10295 C CA . THR B 1 483 ? 35.562 -0.829 9.203 1 67.88 483 THR B CA 1
ATOM 10296 C C . THR B 1 483 ? 36.656 0.022 8.562 1 67.88 483 THR B C 1
ATOM 10298 O O . THR B 1 483 ? 37.812 -0.367 8.539 1 67.88 483 THR B O 1
ATOM 10301 N N . ASN B 1 484 ? 36.219 0.663 7.453 1 55.34 484 ASN B N 1
ATOM 10302 C CA . ASN B 1 484 ? 37.406 0.995 6.68 1 55.34 484 ASN B CA 1
ATOM 10303 C C . ASN B 1 484 ? 38.531 1.534 7.57 1 55.34 484 ASN B C 1
ATOM 10305 O O . ASN B 1 484 ? 39.688 1.146 7.426 1 55.34 484 ASN B O 1
ATOM 10309 N N . HIS B 1 485 ? 38.5 2.904 7.855 1 54 485 HIS B N 1
ATOM 10310 C CA . HIS B 1 485 ? 39.688 3.641 8.289 1 54 485 HIS B CA 1
ATOM 10311 C C . HIS B 1 485 ? 39.75 3.705 9.812 1 54 485 HIS B C 1
ATOM 10313 O O . HIS B 1 485 ? 38.812 3.326 10.508 1 54 485 HIS B O 1
ATOM 10319 N N . SER B 1 486 ? 40.906 4.176 10.438 1 56.12 486 SER B N 1
ATOM 10320 C CA . SER B 1 486 ? 41.406 4.449 11.773 1 56.12 486 SER B CA 1
ATOM 10321 C C . SER B 1 486 ? 40.312 4.902 12.711 1 56.12 486 SER B C 1
ATOM 10323 O O . SER B 1 486 ? 40.312 4.562 13.898 1 56.12 486 SER B O 1
ATOM 10325 N N . HIS B 1 487 ? 39.062 5.621 12.156 1 67.44 487 HIS B N 1
ATOM 10326 C CA . HIS B 1 487 ? 38.031 6.074 13.086 1 67.44 487 HIS B CA 1
ATOM 10327 C C . HIS B 1 487 ? 36.656 5.984 12.453 1 67.44 487 HIS B C 1
ATOM 10329 O O . HIS B 1 487 ? 36.469 6.383 11.305 1 67.44 487 HIS B O 1
ATOM 10335 N N . PRO B 1 488 ? 35.688 5.121 13.078 1 81.25 488 PRO B N 1
ATOM 10336 C CA . PRO B 1 488 ? 34.281 5.117 12.648 1 81.25 488 PRO B CA 1
ATOM 10337 C C . PRO B 1 488 ? 33.719 6.523 12.492 1 81.25 488 PRO B C 1
ATOM 10339 O O . PRO B 1 488 ? 34.031 7.418 13.273 1 81.25 488 PRO B O 1
ATOM 10342 N N . GLY B 1 489 ? 33.156 6.859 11.227 1 87.19 489 GLY B N 1
ATOM 10343 C CA . GLY B 1 489 ? 32.594 8.188 11.031 1 87.19 489 GLY B CA 1
ATOM 10344 C C . GLY B 1 489 ? 31.828 8.328 9.727 1 87.19 489 GLY B C 1
ATOM 10345 O O . GLY B 1 489 ? 31.672 7.352 8.992 1 87.19 489 GLY B O 1
ATOM 10346 N N . TYR B 1 490 ? 31.297 9.438 9.539 1 90.25 490 TYR B N 1
ATOM 10347 C CA . TYR B 1 490 ? 30.578 9.766 8.312 1 90.25 490 TYR B CA 1
ATOM 10348 C C . TYR B 1 490 ? 31.547 10.102 7.184 1 90.25 490 TYR B C 1
ATOM 10350 O O . TYR B 1 490 ? 32.5 10.852 7.375 1 90.25 490 TYR B O 1
ATOM 10358 N N . ARG B 1 491 ? 31.359 9.508 6.043 1 90.69 491 ARG B N 1
ATOM 10359 C CA . ARG B 1 491 ? 32.188 9.758 4.863 1 90.69 491 ARG B CA 1
ATOM 10360 C C . ARG B 1 491 ? 31.328 10.289 3.715 1 90.69 491 ARG B C 1
ATOM 10362 O O . ARG B 1 491 ? 30.203 9.828 3.502 1 90.69 491 ARG B O 1
ATOM 10369 N N . VAL B 1 492 ? 31.922 11.211 3.027 1 91.81 492 VAL B N 1
ATOM 10370 C CA . VAL B 1 492 ? 31.203 11.75 1.867 1 91.81 492 VAL B CA 1
ATOM 10371 C C . VAL B 1 492 ? 31.312 10.766 0.701 1 91.81 492 VAL B C 1
ATOM 10373 O O . VAL B 1 492 ? 32.406 10.422 0.271 1 91.81 492 VAL B O 1
ATOM 10376 N N . ILE B 1 493 ? 30.25 10.297 0.236 1 94.38 493 ILE B N 1
ATOM 10377 C CA . ILE B 1 493 ? 30.266 9.281 -0.808 1 94.38 493 ILE B CA 1
ATOM 10378 C C . ILE B 1 493 ? 29.641 9.844 -2.086 1 94.38 493 ILE B C 1
ATOM 10380 O O . ILE B 1 493 ? 29.578 9.156 -3.107 1 94.38 493 ILE B O 1
ATOM 10384 N N . GLY B 1 494 ? 29.109 11.07 -2.031 1 95 494 GLY B N 1
ATOM 10385 C CA . GLY B 1 494 ? 28.5 11.625 -3.225 1 95 494 GLY B CA 1
ATOM 10386 C C . GLY B 1 494 ? 27.984 13.039 -3.029 1 95 494 GLY B C 1
ATOM 10387 O O . GLY B 1 494 ? 28.141 13.617 -1.958 1 95 494 GLY B O 1
ATOM 10388 N N . GLN B 1 495 ? 27.422 13.617 -4.148 1 95.12 495 GLN B N 1
ATOM 10389 C CA . GLN B 1 495 ? 26.844 14.953 -4.184 1 95.12 495 GLN B CA 1
ATOM 10390 C C . GLN B 1 495 ? 25.609 15.008 -5.09 1 95.12 495 GLN B C 1
ATOM 10392 O O . GLN B 1 495 ? 25.469 14.188 -6 1 95.12 495 GLN B O 1
ATOM 10397 N N . TRP B 1 496 ? 24.703 15.82 -4.723 1 95.31 496 TRP B N 1
ATOM 10398 C CA . TRP B 1 496 ? 23.484 15.992 -5.52 1 95.31 496 TRP B CA 1
ATOM 10399 C C . TRP B 1 496 ? 23.281 17.453 -5.883 1 95.31 496 TRP B C 1
ATOM 10401 O O . TRP B 1 496 ? 23.109 18.297 -5 1 95.31 496 TRP B O 1
ATOM 10411 N N . THR B 1 497 ? 23.406 17.875 -7.141 1 92.06 497 THR B N 1
ATOM 10412 C CA . THR B 1 497 ? 23.078 19.172 -7.727 1 92.06 497 THR B CA 1
ATOM 10413 C C . THR B 1 497 ? 22.172 19 -8.945 1 92.06 497 THR B C 1
ATOM 10415 O O . THR B 1 497 ? 22.656 18.984 -10.078 1 92.06 497 THR B O 1
ATOM 10418 N N . ASN B 1 498 ? 20.906 18.844 -8.836 1 87.12 498 ASN B N 1
ATOM 10419 C CA . ASN B 1 498 ? 19.922 18.516 -9.867 1 87.12 498 ASN B CA 1
ATOM 10420 C C . ASN B 1 498 ? 20.125 17.094 -10.398 1 87.12 498 ASN B C 1
ATOM 10422 O O . ASN B 1 498 ? 19.203 16.516 -10.977 1 87.12 498 ASN B O 1
ATOM 10426 N N . ASN B 1 499 ? 21.453 16.703 -10.305 1 92.69 499 ASN B N 1
ATOM 10427 C CA . ASN B 1 499 ? 21.797 15.328 -10.656 1 92.69 499 ASN B CA 1
ATOM 10428 C C . ASN B 1 499 ? 22.609 14.648 -9.555 1 92.69 499 ASN B C 1
ATOM 10430 O O . ASN B 1 499 ? 23.406 15.305 -8.875 1 92.69 499 ASN B O 1
ATOM 10434 N N . LEU B 1 500 ? 22.375 13.344 -9.453 1 95.94 500 LEU B N 1
ATOM 10435 C CA . LEU B 1 500 ? 23.062 12.594 -8.398 1 95.94 500 LEU B CA 1
ATOM 10436 C C . LEU B 1 500 ? 24.391 12.055 -8.898 1 95.94 500 LEU B C 1
ATOM 10438 O O . LEU B 1 500 ? 24.469 11.445 -9.969 1 95.94 500 LEU B O 1
ATOM 10442 N N . ARG B 1 501 ? 25.469 12.336 -8.273 1 96.06 501 ARG B N 1
ATOM 10443 C CA . ARG B 1 501 ? 26.766 11.695 -8.43 1 96.06 501 ARG B CA 1
ATOM 10444 C C . ARG B 1 501 ? 27.125 10.867 -7.199 1 96.06 501 ARG B C 1
ATOM 10446 O O . ARG B 1 501 ? 27.484 11.414 -6.156 1 96.06 501 ARG B O 1
ATOM 10453 N N . LEU B 1 502 ? 26.969 9.586 -7.309 1 95.38 502 LEU B N 1
ATOM 10454 C CA . LEU B 1 502 ? 27.188 8.68 -6.191 1 95.38 502 LEU B CA 1
ATOM 10455 C C . LEU B 1 502 ? 28.328 7.707 -6.492 1 95.38 502 LEU B C 1
ATOM 10457 O O . LEU B 1 502 ? 28.391 7.129 -7.578 1 95.38 502 LEU B O 1
ATOM 10461 N N . ASN B 1 503 ? 29.25 7.582 -5.582 1 94.5 503 ASN B N 1
ATOM 10462 C CA . ASN B 1 503 ? 30.344 6.621 -5.695 1 94.5 503 ASN B CA 1
ATOM 10463 C C . ASN B 1 503 ? 30 5.301 -5.008 1 94.5 503 ASN B C 1
ATOM 10465 O O . ASN B 1 503 ? 30.344 5.098 -3.84 1 94.5 503 ASN B O 1
ATOM 10469 N N . LEU B 1 504 ? 29.594 4.363 -5.773 1 92.75 504 LEU B N 1
ATOM 10470 C CA . LEU B 1 504 ? 29.125 3.09 -5.234 1 92.75 504 LEU B CA 1
ATOM 10471 C C . LEU B 1 504 ? 30.297 2.266 -4.707 1 92.75 504 LEU B C 1
ATOM 10473 O O . LEU B 1 504 ? 30.125 1.479 -3.771 1 92.75 504 LEU B O 1
ATOM 10477 N N . GLU B 1 505 ? 31.484 2.502 -5.227 1 90.5 505 GLU B N 1
ATOM 10478 C CA . GLU B 1 505 ? 32.656 1.705 -4.855 1 90.5 505 GLU B CA 1
ATOM 10479 C C . GLU B 1 505 ? 33.156 2.062 -3.459 1 90.5 505 GLU B C 1
ATOM 10481 O O . GLU B 1 505 ? 33.781 1.247 -2.793 1 90.5 505 GLU B O 1
ATOM 10486 N N . GLU B 1 506 ? 32.781 3.242 -3.047 1 90.06 506 GLU B N 1
ATOM 10487 C CA . GLU B 1 506 ? 33.25 3.705 -1.748 1 90.06 506 GLU B CA 1
ATOM 10488 C C . GLU B 1 506 ? 32.281 3.344 -0.638 1 90.06 506 GLU B C 1
ATOM 10490 O O . GLU B 1 506 ? 32.562 3.52 0.545 1 90.06 506 GLU B O 1
ATOM 10495 N N . MET B 1 507 ? 31.188 2.727 -1.026 1 93 507 MET B N 1
ATOM 10496 C CA . MET B 1 507 ? 30.156 2.404 -0.029 1 93 507 MET B CA 1
ATOM 10497 C C . MET B 1 507 ? 30.516 1.119 0.714 1 93 507 MET B C 1
ATOM 10499 O O . MET B 1 507 ? 31.203 0.248 0.167 1 93 507 MET B O 1
ATOM 10503 N N . GLN B 1 508 ? 30.203 1.177 1.999 1 91.31 508 GLN B N 1
ATOM 10504 C CA . GLN B 1 508 ? 30.422 0.011 2.85 1 91.31 508 GLN B CA 1
ATOM 10505 C C . GLN B 1 508 ? 29.188 -0.294 3.691 1 91.31 508 GLN B C 1
ATOM 10507 O O . GLN B 1 508 ? 28.609 0.606 4.301 1 91.31 508 GLN B O 1
ATOM 10512 N N . TRP B 1 509 ? 28.828 -1.521 3.635 1 91.31 509 TRP B N 1
ATOM 10513 C CA . TRP B 1 509 ? 27.625 -1.915 4.363 1 91.31 509 TRP B CA 1
ATOM 10514 C C . TRP B 1 509 ? 27.984 -2.785 5.566 1 91.31 509 TRP B C 1
ATOM 10516 O O . TRP B 1 509 ? 29.141 -2.82 5.996 1 91.31 509 TRP B O 1
ATOM 10526 N N . SER B 1 510 ? 26.922 -3.416 6.195 1 85 510 SER B N 1
ATOM 10527 C CA . SER B 1 510 ? 27.125 -4.141 7.445 1 85 510 SER B CA 1
ATOM 10528 C C . SER B 1 510 ? 28.234 -5.18 7.316 1 85 510 SER B C 1
ATOM 10530 O O . SER B 1 510 ? 28.25 -5.961 6.363 1 85 510 SER B O 1
ATOM 10532 N N . GLY B 1 511 ? 29.172 -5.199 8.25 1 80.88 511 GLY B N 1
ATOM 10533 C CA . GLY B 1 511 ? 30.266 -6.164 8.281 1 80.88 511 GLY B CA 1
ATOM 10534 C C . GLY B 1 511 ? 31.375 -5.848 7.297 1 80.88 511 GLY B C 1
ATOM 10535 O O . GLY B 1 511 ? 32.281 -6.664 7.086 1 80.88 511 GLY B O 1
ATOM 10536 N N . GLY B 1 512 ? 31.266 -4.613 6.648 1 79.94 512 GLY B N 1
ATOM 10537 C CA . GLY B 1 512 ? 32.312 -4.199 5.711 1 79.94 512 GLY B CA 1
ATOM 10538 C C . GLY B 1 512 ? 32.062 -4.699 4.297 1 79.94 512 GLY B C 1
ATOM 10539 O O . GLY B 1 512 ? 32.969 -4.676 3.461 1 79.94 512 GLY B O 1
ATOM 10540 N N . ASP B 1 513 ? 30.828 -5.09 4.023 1 86 513 ASP B N 1
ATOM 10541 C CA . ASP B 1 513 ? 30.484 -5.59 2.699 1 86 513 ASP B CA 1
ATOM 10542 C C . ASP B 1 513 ? 30.406 -4.449 1.684 1 86 513 ASP B C 1
ATOM 10544 O O . ASP B 1 513 ? 29.875 -3.377 1.982 1 86 513 ASP B O 1
ATOM 10548 N N . LYS B 1 514 ? 30.953 -4.676 0.519 1 87.75 514 LYS B N 1
ATOM 10549 C CA . LYS B 1 514 ? 31 -3.643 -0.511 1 87.75 514 LYS B CA 1
ATOM 10550 C C . LYS B 1 514 ? 29.828 -3.791 -1.483 1 87.75 514 LYS B C 1
ATOM 10552 O O . LYS B 1 514 ? 29.516 -2.863 -2.23 1 87.75 514 LYS B O 1
ATOM 10557 N N . LEU B 1 515 ? 29.188 -4.895 -1.362 1 91.38 515 LEU B N 1
ATOM 10558 C CA . LEU B 1 515 ? 28.047 -5.094 -2.26 1 91.38 515 LEU B CA 1
ATOM 10559 C C . LEU B 1 515 ? 26.781 -4.48 -1.677 1 91.38 515 LEU B C 1
ATOM 10561 O O . LEU B 1 515 ? 26.5 -4.648 -0.49 1 91.38 515 LEU B O 1
ATOM 10565 N N . VAL B 1 516 ? 26.109 -3.793 -2.523 1 93.81 516 VAL B N 1
ATOM 10566 C CA . VAL B 1 516 ? 24.875 -3.127 -2.102 1 93.81 516 VAL B CA 1
ATOM 10567 C C . VAL B 1 516 ? 23.812 -4.168 -1.757 1 93.81 516 VAL B C 1
ATOM 10569 O O . VAL B 1 516 ? 23.5 -5.027 -2.578 1 93.81 516 VAL B O 1
ATOM 10572 N N . PRO B 1 517 ? 23.375 -4.18 -0.56 1 94.88 517 PRO B N 1
ATOM 10573 C CA . PRO B 1 517 ? 22.312 -5.113 -0.202 1 94.88 517 PRO B CA 1
ATOM 10574 C C . PRO B 1 517 ? 21.031 -4.871 -0.996 1 94.88 517 PRO B C 1
ATOM 10576 O O . PRO B 1 517 ? 20.75 -3.736 -1.392 1 94.88 517 PRO B O 1
ATOM 10579 N N . ASP B 1 518 ? 20.172 -5.906 -1.187 1 94 518 ASP B N 1
ATOM 10580 C CA . ASP B 1 518 ? 18.969 -5.809 -1.991 1 94 518 ASP B CA 1
ATOM 10581 C C . ASP B 1 518 ? 17.797 -5.312 -1.153 1 94 518 ASP B C 1
ATOM 10583 O O . ASP B 1 518 ? 17.688 -5.629 0.034 1 94 518 ASP B O 1
ATOM 10587 N N . SER B 1 519 ? 17.016 -4.508 -1.673 1 96.44 519 SER B N 1
ATOM 10588 C CA . SER B 1 519 ? 15.695 -4.109 -1.187 1 96.44 519 SER B CA 1
ATOM 10589 C C . SER B 1 519 ? 14.664 -4.141 -2.305 1 96.44 519 SER B C 1
ATOM 10591 O O . SER B 1 519 ? 14.352 -3.107 -2.9 1 96.44 519 SER B O 1
ATOM 10593 N N . ILE B 1 520 ? 14.227 -5.316 -2.627 1 94.75 520 ILE B N 1
ATOM 10594 C CA . ILE B 1 520 ? 13.344 -5.555 -3.76 1 94.75 520 ILE B CA 1
ATOM 10595 C C . ILE B 1 520 ? 12.102 -6.324 -3.295 1 94.75 520 ILE B C 1
ATOM 10597 O O . ILE B 1 520 ? 12.156 -7.055 -2.303 1 94.75 520 ILE B O 1
ATOM 10601 N N . CYS B 1 521 ? 11.016 -6.113 -3.93 1 91.31 521 CYS B N 1
ATOM 10602 C CA . CYS B 1 521 ? 9.758 -6.75 -3.547 1 91.31 521 CYS B CA 1
ATOM 10603 C C . CYS B 1 521 ? 9.781 -8.242 -3.867 1 91.31 521 CYS B C 1
ATOM 10605 O O . CYS B 1 521 ? 9.492 -9.07 -3.006 1 91.31 521 CYS B O 1
ATOM 10607 N N . SER B 1 522 ? 10.039 -8.594 -5.164 1 91.06 522 SER B N 1
ATOM 10608 C CA . SER B 1 522 ? 10.094 -9.977 -5.613 1 91.06 522 SER B CA 1
ATOM 10609 C C . SER B 1 522 ? 11.422 -10.297 -6.293 1 91.06 522 SER B C 1
ATOM 10611 O O . SER B 1 522 ? 11.914 -9.508 -7.105 1 91.06 522 SER B O 1
ATOM 10613 N N . PHE B 1 523 ? 11.984 -11.414 -5.938 1 91.25 523 PHE B N 1
ATOM 10614 C CA . PHE B 1 523 ? 13.211 -11.875 -6.578 1 91.25 523 PHE B CA 1
ATOM 10615 C C . PHE B 1 523 ? 12.93 -12.352 -7.996 1 91.25 523 PHE B C 1
ATOM 10617 O O . PHE B 1 523 ? 11.797 -12.727 -8.32 1 91.25 523 PHE B O 1
ATOM 10624 N N . PRO B 1 524 ? 13.93 -12.289 -8.852 1 91.5 524 PRO B N 1
ATOM 10625 C CA . PRO B 1 524 ? 13.742 -12.805 -10.211 1 91.5 524 PRO B CA 1
ATOM 10626 C C . PRO B 1 524 ? 13.383 -14.289 -10.234 1 91.5 524 PRO B C 1
ATOM 10628 O O . PRO B 1 524 ? 13.898 -15.07 -9.438 1 91.5 524 PRO B O 1
ATOM 10631 N N . CYS B 1 525 ? 12.5 -14.578 -11.109 1 93.44 525 CYS B N 1
ATOM 10632 C CA . CYS B 1 525 ? 12.023 -15.953 -11.211 1 93.44 525 CYS B CA 1
ATOM 10633 C C . CYS B 1 525 ? 13.102 -16.859 -11.805 1 93.44 525 CYS B C 1
ATOM 10635 O O . CYS B 1 525 ? 13.945 -16.391 -12.578 1 93.44 525 CYS B O 1
ATOM 10637 N N . GLN B 1 526 ? 13.117 -18.125 -11.43 1 93.19 526 GLN B N 1
ATOM 10638 C CA . GLN B 1 526 ? 14.008 -19.125 -12 1 93.19 526 GLN B CA 1
ATOM 10639 C C . GLN B 1 526 ? 13.594 -19.469 -13.43 1 93.19 526 GLN B C 1
ATOM 10641 O O . GLN B 1 526 ? 12.453 -19.234 -13.828 1 93.19 526 GLN B O 1
ATOM 10646 N N . PRO B 1 527 ? 14.625 -20 -14.133 1 93.19 527 PRO B N 1
ATOM 10647 C CA . PRO B 1 527 ? 14.25 -20.422 -15.484 1 93.19 527 PRO B CA 1
ATOM 10648 C C . PRO B 1 527 ? 13.117 -21.453 -15.484 1 93.19 527 PRO B C 1
ATOM 10650 O O . PRO B 1 527 ? 13.125 -22.375 -14.672 1 93.19 527 PRO B O 1
ATOM 10653 N N . GLY B 1 528 ? 12.141 -21.328 -16.328 1 94.31 528 GLY B N 1
ATOM 10654 C CA . GLY B 1 528 ? 11 -22.219 -16.422 1 94.31 528 GLY B CA 1
ATOM 10655 C C . GLY B 1 528 ? 9.781 -21.734 -15.664 1 94.31 528 GLY B C 1
ATOM 10656 O O . GLY B 1 528 ? 8.719 -22.359 -15.719 1 94.31 528 GLY B O 1
ATOM 10657 N N . GLU B 1 529 ? 9.984 -20.641 -14.992 1 93.31 529 GLU B N 1
ATOM 10658 C CA . GLU B 1 529 ? 8.875 -20.062 -14.234 1 93.31 529 GLU B CA 1
ATOM 10659 C C . GLU B 1 529 ? 8.367 -18.781 -14.883 1 93.31 529 GLU B C 1
ATOM 10661 O O . GLU B 1 529 ? 9.148 -18 -15.414 1 93.31 529 GLU B O 1
ATOM 10666 N N . ARG B 1 530 ? 7.078 -18.656 -14.945 1 93.25 530 ARG B N 1
ATOM 10667 C CA . ARG B 1 530 ? 6.484 -17.422 -15.484 1 93.25 530 ARG B CA 1
ATOM 10668 C C . ARG B 1 530 ? 6.137 -16.453 -14.359 1 93.25 530 ARG B C 1
ATOM 10670 O O . ARG B 1 530 ? 5.863 -16.875 -13.234 1 93.25 530 ARG B O 1
ATOM 10677 N N . LYS B 1 531 ? 6.152 -15.133 -14.742 1 91.56 531 LYS B N 1
ATOM 10678 C CA . LYS B 1 531 ? 5.836 -14.07 -13.797 1 91.56 531 LYS B CA 1
ATOM 10679 C C . LYS B 1 531 ? 4.348 -13.734 -13.82 1 91.56 531 LYS B C 1
ATOM 10681 O O . LYS B 1 531 ? 3.768 -13.531 -14.891 1 91.56 531 LYS B O 1
ATOM 10686 N N . LYS B 1 532 ? 3.785 -13.734 -12.656 1 88.75 532 LYS B N 1
ATOM 10687 C CA . LYS B 1 532 ? 2.418 -13.25 -12.492 1 88.75 532 LYS B CA 1
ATOM 10688 C C . LYS B 1 532 ? 2.377 -12 -11.625 1 88.75 532 LYS B C 1
ATOM 10690 O O . LYS B 1 532 ? 2.602 -12.07 -10.414 1 88.75 532 LYS B O 1
ATOM 10695 N N . MET B 1 533 ? 1.988 -10.914 -12.234 1 86.62 533 MET B N 1
ATOM 10696 C CA . MET B 1 533 ? 2.043 -9.617 -11.555 1 86.62 533 MET B CA 1
ATOM 10697 C C . MET B 1 533 ? 0.95 -9.508 -10.5 1 86.62 533 MET B C 1
ATOM 10699 O O . MET B 1 533 ? -0.147 -10.039 -10.68 1 86.62 533 MET B O 1
ATOM 10703 N N . VAL B 1 534 ? 1.293 -8.781 -9.445 1 79.19 534 VAL B N 1
ATOM 10704 C CA . VAL B 1 534 ? 0.333 -8.523 -8.375 1 79.19 534 VAL B CA 1
ATOM 10705 C C . VAL B 1 534 ? -0.44 -7.238 -8.68 1 79.19 534 VAL B C 1
ATOM 10707 O O . VAL B 1 534 ? 0.154 -6.215 -9.031 1 79.19 534 VAL B O 1
ATOM 10710 N N . LYS B 1 535 ? -1.763 -7.27 -8.547 1 72.5 535 LYS B N 1
ATOM 10711 C CA . LYS B 1 535 ? -2.592 -6.098 -8.82 1 72.5 535 LYS B CA 1
ATOM 10712 C C . LYS B 1 535 ? -2.381 -5.02 -7.766 1 72.5 535 LYS B C 1
ATOM 10714 O O . LYS B 1 535 ? -2.416 -5.297 -6.566 1 72.5 535 LYS B O 1
ATOM 10719 N N . GLY B 1 536 ? -2.041 -3.832 -8.117 1 71.69 536 GLY B N 1
ATOM 10720 C CA . GLY B 1 536 ? -1.932 -2.709 -7.203 1 71.69 536 GLY B CA 1
ATOM 10721 C C . GLY B 1 536 ? -0.498 -2.367 -6.848 1 71.69 536 GLY B C 1
ATOM 10722 O O . GLY B 1 536 ? -0.213 -1.257 -6.395 1 71.69 536 GLY B O 1
ATOM 10723 N N . VAL B 1 537 ? 0.339 -3.387 -6.887 1 80 537 VAL B N 1
ATOM 10724 C CA . VAL B 1 537 ? 1.745 -3.145 -6.582 1 80 537 VAL B CA 1
ATOM 10725 C C . VAL B 1 537 ? 2.611 -3.58 -7.766 1 80 537 VAL B C 1
ATOM 10727 O O . VAL B 1 537 ? 3.094 -4.715 -7.805 1 80 537 VAL B O 1
ATOM 10730 N N . PRO B 1 538 ? 2.955 -2.697 -8.586 1 84 538 PRO B N 1
ATOM 10731 C CA . PRO B 1 538 ? 3.646 -3.039 -9.836 1 84 538 PRO B CA 1
ATOM 10732 C C . PRO B 1 538 ? 5.051 -3.59 -9.594 1 84 538 PRO B C 1
ATOM 10734 O O . PRO B 1 538 ? 5.629 -4.215 -10.484 1 84 538 PRO B O 1
ATOM 10737 N N . CYS B 1 539 ? 5.609 -3.363 -8.422 1 89.12 539 CYS B N 1
ATOM 10738 C CA . CYS B 1 539 ? 6.973 -3.805 -8.148 1 89.12 539 CYS B CA 1
ATOM 10739 C C . CYS B 1 539 ? 6.996 -5.262 -7.707 1 89.12 539 CYS B C 1
ATOM 10741 O O . CYS B 1 539 ? 8.062 -5.879 -7.641 1 89.12 539 CYS B O 1
ATOM 10743 N N . CYS B 1 540 ? 5.824 -5.891 -7.477 1 88.31 540 CYS B N 1
ATOM 10744 C CA . CYS B 1 540 ? 5.773 -7.234 -6.914 1 88.31 540 CYS B CA 1
ATOM 10745 C C . CYS B 1 540 ? 5.16 -8.219 -7.902 1 88.31 540 CYS B C 1
ATOM 10747 O O . CYS B 1 540 ? 4.27 -7.852 -8.68 1 88.31 540 CYS B O 1
ATOM 10749 N N . TRP B 1 541 ? 5.695 -9.461 -7.992 1 89.56 541 TRP B N 1
ATOM 10750 C CA . TRP B 1 541 ? 5.156 -10.531 -8.82 1 89.56 541 TRP B CA 1
ATOM 10751 C C . TRP B 1 541 ? 5.363 -11.891 -8.164 1 89.56 541 TRP B C 1
ATOM 10753 O O . TRP B 1 541 ? 6.094 -12 -7.176 1 89.56 541 TRP B O 1
ATOM 10763 N N . HIS B 1 542 ? 4.637 -12.938 -8.562 1 87.62 542 HIS B N 1
ATOM 10764 C CA . HIS B 1 542 ? 4.793 -14.328 -8.141 1 87.62 542 HIS B CA 1
ATOM 10765 C C . HIS B 1 542 ? 5.34 -15.188 -9.273 1 87.62 542 HIS B C 1
ATOM 10767 O O . HIS B 1 542 ? 5.047 -14.93 -10.445 1 87.62 542 HIS B O 1
ATOM 10773 N N . CYS B 1 543 ? 6.195 -16.109 -8.836 1 90.12 543 CYS B N 1
ATOM 10774 C CA . CYS B 1 543 ? 6.762 -17.047 -9.812 1 90.12 543 CYS B CA 1
ATOM 10775 C C . CYS B 1 543 ? 5.969 -18.344 -9.852 1 90.12 543 CYS B C 1
ATOM 10777 O O . CYS B 1 543 ? 5.723 -18.953 -8.812 1 90.12 543 CYS B O 1
ATOM 10779 N N . GLU B 1 544 ? 5.453 -18.703 -11.062 1 88 544 GLU B N 1
ATOM 10780 C CA . GLU B 1 544 ? 4.715 -19.938 -11.273 1 88 544 GLU B CA 1
ATOM 10781 C C . GLU B 1 544 ? 5.441 -20.859 -12.242 1 88 544 GLU B C 1
ATOM 10783 O O . GLU B 1 544 ? 5.816 -20.438 -13.344 1 88 544 GLU B O 1
ATOM 10788 N N . LEU B 1 545 ? 5.637 -22.047 -11.828 1 89.69 545 LEU B N 1
ATOM 10789 C CA . LEU B 1 545 ? 6.324 -23.031 -12.656 1 89.69 545 LEU B CA 1
ATOM 10790 C C . LEU B 1 545 ? 5.449 -23.469 -13.836 1 89.69 545 LEU B C 1
ATOM 10792 O O . LEU B 1 545 ? 4.258 -23.734 -13.664 1 89.69 545 LEU B O 1
ATOM 10796 N N . CYS B 1 546 ? 6.098 -23.469 -15.062 1 92 546 CYS B N 1
ATOM 10797 C CA . CYS B 1 546 ? 5.434 -24.094 -16.203 1 92 546 CYS B CA 1
ATOM 10798 C C . CYS B 1 546 ? 5.453 -25.609 -16.078 1 92 546 CYS B C 1
ATOM 10800 O O . CYS B 1 546 ? 6.414 -26.266 -16.5 1 92 546 CYS B O 1
ATOM 10802 N N . ASP B 1 547 ? 4.367 -26.141 -15.68 1 86.75 547 ASP B N 1
ATOM 10803 C CA . ASP B 1 547 ? 4.32 -27.562 -15.312 1 86.75 547 ASP B CA 1
ATOM 10804 C C . ASP B 1 547 ? 3.949 -28.422 -16.516 1 86.75 547 ASP B C 1
ATOM 10806 O O . ASP B 1 547 ? 3.434 -27.906 -17.516 1 86.75 547 ASP B O 1
ATOM 10810 N N . GLY B 1 548 ? 4.332 -29.734 -16.406 1 88.44 548 GLY B N 1
ATOM 10811 C CA . GLY B 1 548 ? 3.982 -30.703 -17.438 1 88.44 548 GLY B CA 1
ATOM 10812 C C . GLY B 1 548 ? 4.785 -30.547 -18.719 1 88.44 548 GLY B C 1
ATOM 10813 O O . GLY B 1 548 ? 6.02 -30.547 -18.688 1 88.44 548 GLY B O 1
ATOM 10814 N N . TYR B 1 549 ? 3.99 -30.391 -19.828 1 93.06 549 TYR B N 1
ATOM 10815 C CA . TYR B 1 549 ? 4.605 -30.297 -21.141 1 93.06 549 TYR B CA 1
ATOM 10816 C C . TYR B 1 549 ? 4.691 -28.844 -21.609 1 93.06 549 TYR B C 1
ATOM 10818 O O . TYR B 1 549 ? 4.859 -28.562 -22.797 1 93.06 549 TYR B O 1
ATOM 10826 N N . GLN B 1 550 ? 4.648 -28.031 -20.594 1 93.75 550 GLN B N 1
ATOM 10827 C CA . GLN B 1 550 ? 4.711 -26.594 -20.906 1 93.75 550 GLN B CA 1
ATOM 10828 C C . GLN B 1 550 ? 6.133 -26.062 -20.734 1 93.75 550 GLN B C 1
ATOM 10830 O O . GLN B 1 550 ? 6.922 -26.609 -19.969 1 93.75 550 GLN B O 1
ATOM 10835 N N . TYR B 1 551 ? 6.477 -25.094 -21.531 1 95.19 551 TYR B N 1
ATOM 10836 C CA . TYR B 1 551 ? 7.75 -24.391 -21.438 1 95.19 551 TYR B CA 1
ATOM 10837 C C . TYR B 1 551 ? 7.535 -22.875 -21.406 1 95.19 551 TYR B C 1
ATOM 10839 O O . TYR B 1 551 ? 6.461 -22.391 -21.766 1 95.19 551 TYR B O 1
ATOM 10847 N N . GLN B 1 552 ? 8.539 -22.219 -20.938 1 94.44 552 GLN B N 1
ATOM 10848 C CA . GLN B 1 552 ? 8.461 -20.766 -20.812 1 94.44 552 GLN B CA 1
ATOM 10849 C C . GLN B 1 552 ? 8.797 -20.078 -22.125 1 94.44 552 GLN B C 1
ATOM 10851 O O . GLN B 1 552 ? 9.93 -20.172 -22.609 1 94.44 552 GLN B O 1
ATOM 10856 N N . VAL B 1 553 ? 7.77 -19.375 -22.75 1 93.44 553 VAL B N 1
ATOM 10857 C CA . VAL B 1 553 ? 8 -18.672 -24.016 1 93.44 553 VAL B CA 1
ATOM 10858 C C . VAL B 1 553 ? 8.562 -17.281 -23.734 1 93.44 553 VAL B C 1
ATOM 10860 O O . VAL B 1 553 ? 9.562 -16.875 -24.312 1 93.44 553 VAL B O 1
ATOM 10863 N N . ASP B 1 554 ? 7.812 -16.641 -22.922 1 92.38 554 ASP B N 1
ATOM 10864 C CA . ASP B 1 554 ? 8.211 -15.305 -22.469 1 92.38 554 ASP B CA 1
ATOM 10865 C C . ASP B 1 554 ? 8.164 -15.203 -20.953 1 92.38 554 ASP B C 1
ATOM 10867 O O . ASP B 1 554 ? 7.922 -16.203 -20.266 1 92.38 554 ASP B O 1
ATOM 10871 N N . GLU B 1 555 ? 8.492 -14.031 -20.453 1 91.62 555 GLU B N 1
ATOM 10872 C CA . GLU B 1 555 ? 8.539 -13.82 -19.016 1 91.62 555 GLU B CA 1
ATOM 10873 C C . GLU B 1 555 ? 7.152 -13.961 -18.391 1 91.62 555 GLU B C 1
ATOM 10875 O O . GLU B 1 555 ? 7.027 -14.258 -17.203 1 91.62 555 GLU B O 1
ATOM 10880 N N . PHE B 1 556 ? 6.074 -13.977 -19.188 1 92.25 556 PHE B N 1
ATOM 10881 C CA . PHE B 1 556 ? 4.742 -13.906 -18.594 1 92.25 556 PHE B CA 1
ATOM 10882 C C . PHE B 1 556 ? 3.865 -15.039 -19.109 1 92.25 556 PHE B C 1
ATOM 10884 O O . PHE B 1 556 ? 2.762 -15.25 -18.594 1 92.25 556 PHE B O 1
ATOM 10891 N N . THR B 1 557 ? 4.391 -15.875 -20.062 1 93.62 557 THR B N 1
ATOM 10892 C CA . THR B 1 557 ? 3.49 -16.828 -20.703 1 93.62 557 THR B CA 1
ATOM 10893 C C . THR B 1 557 ? 4.133 -18.203 -20.797 1 93.62 557 THR B C 1
ATOM 10895 O O . THR B 1 557 ? 5.336 -18.328 -21.031 1 93.62 557 THR B O 1
ATOM 10898 N N . CYS B 1 558 ? 3.283 -19.234 -20.469 1 94 558 CYS B N 1
ATOM 10899 C CA . CYS B 1 558 ? 3.637 -20.625 -20.672 1 94 558 CYS B CA 1
ATOM 10900 C C . CYS B 1 558 ? 2.867 -21.219 -21.844 1 94 558 CYS B C 1
ATOM 10902 O O . CYS B 1 558 ? 1.695 -20.891 -22.047 1 94 558 CYS B O 1
ATOM 10904 N N . GLU B 1 559 ? 3.574 -21.984 -22.703 1 94.5 559 GLU B N 1
ATOM 10905 C CA . GLU B 1 559 ? 2.936 -22.688 -23.812 1 94.5 559 GLU B CA 1
ATOM 10906 C C . GLU B 1 559 ? 3.285 -24.172 -23.797 1 94.5 559 GLU B C 1
ATOM 10908 O O . GLU B 1 559 ? 4.309 -24.562 -23.25 1 94.5 559 GLU B O 1
ATOM 10913 N N . THR B 1 560 ? 2.377 -24.922 -24.359 1 93.88 560 THR B N 1
ATOM 10914 C CA . THR B 1 560 ? 2.598 -26.359 -24.422 1 93.88 560 THR B CA 1
ATOM 10915 C C . THR B 1 560 ? 3.488 -26.719 -25.609 1 93.88 560 THR B C 1
ATOM 10917 O O . THR B 1 560 ? 3.316 -26.172 -26.703 1 93.88 560 THR B O 1
ATOM 10920 N N . CYS B 1 561 ? 4.496 -27.594 -25.375 1 95.12 561 CYS B N 1
ATOM 10921 C CA . CYS B 1 561 ? 5.336 -28.078 -26.453 1 95.12 561 CYS B CA 1
ATOM 10922 C C . CYS B 1 561 ? 4.512 -28.875 -27.469 1 95.12 561 CYS B C 1
ATOM 10924 O O . CYS B 1 561 ? 3.527 -29.516 -27.109 1 95.12 561 CYS B O 1
ATOM 10926 N N . PRO B 1 562 ? 4.863 -28.75 -28.719 1 92.56 562 PRO B N 1
ATOM 10927 C CA . PRO B 1 562 ? 4.199 -29.609 -29.703 1 92.56 562 PRO B CA 1
ATOM 10928 C C . PRO B 1 562 ? 4.305 -31.094 -29.359 1 92.56 562 PRO B C 1
ATOM 10930 O O . PRO B 1 562 ? 5.176 -31.5 -28.578 1 92.56 562 PRO B O 1
ATOM 10933 N N . SER B 1 563 ? 3.438 -31.969 -29.859 1 89.06 563 SER B N 1
ATOM 10934 C CA . SER B 1 563 ? 3.316 -33.375 -29.516 1 89.06 563 SER B CA 1
ATOM 10935 C C . SER B 1 563 ? 4.613 -34.125 -29.812 1 89.06 563 SER B C 1
ATOM 10937 O O . SER B 1 563 ? 4.891 -35.156 -29.188 1 89.06 563 SER B O 1
ATOM 10939 N N . ASP B 1 564 ? 5.465 -33.562 -30.75 1 92.56 564 ASP B N 1
ATOM 10940 C CA . ASP B 1 564 ? 6.691 -34.281 -31.109 1 92.56 564 ASP B CA 1
ATOM 10941 C C . ASP B 1 564 ? 7.867 -33.812 -30.25 1 92.56 564 ASP B C 1
ATOM 10943 O O . ASP B 1 564 ? 8.969 -34.344 -30.359 1 92.56 564 ASP B O 1
ATOM 10947 N N . MET B 1 565 ? 7.547 -32.906 -29.453 1 95 565 MET B N 1
ATOM 10948 C CA . MET B 1 565 ? 8.625 -32.344 -28.656 1 95 565 MET B CA 1
ATOM 10949 C C . MET B 1 565 ? 8.297 -32.375 -27.156 1 95 565 MET B C 1
ATOM 10951 O O . MET B 1 565 ? 7.16 -32.688 -26.781 1 95 565 MET B O 1
ATOM 10955 N N . ARG B 1 566 ? 9.336 -32.281 -26.312 1 95 566 ARG B N 1
ATOM 10956 C CA . ARG B 1 566 ? 9.234 -32.219 -24.859 1 95 566 ARG B CA 1
ATOM 10957 C C . ARG B 1 566 ? 10.07 -31.062 -24.297 1 95 566 ARG B C 1
ATOM 10959 O O . ARG B 1 566 ? 10.984 -30.562 -24.969 1 95 566 ARG B O 1
ATOM 10966 N N . PRO B 1 567 ? 9.734 -30.672 -23.109 1 95.31 567 PRO B N 1
ATOM 10967 C CA . PRO B 1 567 ? 10.477 -29.531 -22.547 1 95.31 567 PRO B CA 1
ATOM 10968 C C . PRO B 1 567 ? 11.875 -29.906 -22.078 1 95.31 567 PRO B C 1
ATOM 10970 O O . PRO B 1 567 ? 12.109 -31.031 -21.656 1 95.31 567 PRO B O 1
ATOM 10973 N N . VAL B 1 568 ? 12.852 -28.938 -22.172 1 94.5 568 VAL B N 1
ATOM 10974 C CA . VAL B 1 568 ? 14.188 -29.109 -21.625 1 94.5 568 VAL B CA 1
ATOM 10975 C C . VAL B 1 568 ? 14.117 -29.125 -20.094 1 94.5 568 VAL B C 1
ATOM 10977 O O . VAL B 1 568 ? 13.133 -28.672 -19.516 1 94.5 568 VAL B O 1
ATOM 10980 N N . PRO B 1 569 ? 15.07 -29.672 -19.422 1 91.5 569 PRO B N 1
ATOM 10981 C CA . PRO B 1 569 ? 15.023 -29.75 -17.969 1 91.5 569 PRO B CA 1
ATOM 10982 C C . PRO B 1 569 ? 14.805 -28.391 -17.312 1 91.5 569 PRO B C 1
ATOM 10984 O O . PRO B 1 569 ? 14.125 -28.297 -16.281 1 91.5 569 PRO B O 1
ATOM 10987 N N . ASN B 1 570 ? 15.273 -27.281 -17.891 1 92.56 570 ASN B N 1
ATOM 10988 C CA . ASN B 1 570 ? 15.078 -25.953 -17.344 1 92.56 570 ASN B CA 1
ATOM 10989 C C . ASN B 1 570 ? 13.805 -25.297 -17.891 1 92.56 570 ASN B C 1
ATOM 10991 O O . ASN B 1 570 ? 13.445 -24.203 -17.469 1 92.56 570 ASN B O 1
ATOM 10995 N N . ARG B 1 571 ? 13.117 -25.969 -18.859 1 93.75 571 ARG B N 1
ATOM 10996 C CA . ARG B 1 571 ? 11.805 -25.609 -19.391 1 93.75 571 ARG B CA 1
ATOM 10997 C C . ARG B 1 571 ? 11.844 -24.25 -20.078 1 93.75 571 ARG B C 1
ATOM 10999 O O . ARG B 1 571 ? 10.898 -23.469 -19.984 1 93.75 571 ARG B O 1
ATOM 11006 N N . THR B 1 572 ? 12.953 -23.844 -20.734 1 94.19 572 THR B N 1
ATOM 11007 C CA . THR B 1 572 ? 13.07 -22.594 -21.469 1 94.19 572 THR B CA 1
ATOM 11008 C C . THR B 1 572 ? 12.859 -22.812 -22.969 1 94.19 572 THR B C 1
ATOM 11010 O O . THR B 1 572 ? 12.641 -21.859 -23.719 1 94.19 572 THR B O 1
ATOM 11013 N N . ALA B 1 573 ? 12.938 -24.062 -23.297 1 94.44 573 ALA B N 1
ATOM 11014 C CA . ALA B 1 573 ? 12.758 -24.438 -24.703 1 94.44 573 ALA B CA 1
ATOM 11015 C C . ALA B 1 573 ? 12.258 -25.875 -24.812 1 94.44 573 ALA B C 1
ATOM 11017 O O . ALA B 1 573 ? 12.109 -26.578 -23.812 1 94.44 573 ALA B O 1
ATOM 11018 N N . CYS B 1 574 ? 11.789 -26.234 -26.047 1 96.06 574 CYS B N 1
ATOM 11019 C CA . CYS B 1 574 ? 11.359 -27.594 -26.328 1 96.06 574 CYS B CA 1
ATOM 11020 C C . CYS B 1 574 ? 12.461 -28.375 -27.031 1 96.06 574 CYS B C 1
ATOM 11022 O O . CYS B 1 574 ? 13.258 -27.797 -27.766 1 96.06 574 CYS B O 1
ATOM 11024 N N . ARG B 1 575 ? 12.688 -29.578 -26.734 1 95.25 575 ARG B N 1
ATOM 11025 C CA . ARG B 1 575 ? 13.617 -30.484 -27.406 1 95.25 575 ARG B CA 1
ATOM 11026 C C . ARG B 1 575 ? 12.867 -31.672 -28.016 1 95.25 575 ARG B C 1
ATOM 11028 O O . ARG B 1 575 ? 11.789 -32.031 -27.547 1 95.25 575 ARG B O 1
ATOM 11035 N N . PRO B 1 576 ? 13.375 -32.156 -29.094 1 95.25 576 PRO B N 1
ATOM 11036 C CA . PRO B 1 576 ? 12.703 -33.281 -29.719 1 95.25 576 PRO B CA 1
ATOM 11037 C C . PRO B 1 576 ? 12.68 -34.531 -28.828 1 95.25 576 PRO B C 1
ATOM 11039 O O . PRO B 1 576 ? 13.648 -34.812 -28.125 1 95.25 576 PRO B O 1
ATOM 11042 N N . THR B 1 577 ? 11.477 -35.156 -28.766 1 94.69 577 THR B N 1
ATOM 11043 C CA . THR B 1 577 ? 11.312 -36.375 -28.016 1 94.69 577 THR B CA 1
ATOM 11044 C C . THR B 1 577 ? 12.109 -37.531 -28.641 1 94.69 577 THR B C 1
ATOM 11046 O O . THR B 1 577 ? 12.094 -37.688 -29.859 1 94.69 577 THR B O 1
ATOM 11049 N N . PRO B 1 578 ? 12.883 -38.25 -27.781 1 94 578 PRO B N 1
ATOM 11050 C CA . PRO B 1 578 ? 13.664 -39.344 -28.328 1 94 578 PRO B CA 1
ATOM 11051 C C . PRO B 1 578 ? 12.789 -40.438 -28.938 1 94 578 PRO B C 1
ATOM 11053 O O . PRO B 1 578 ? 11.719 -40.75 -28.406 1 94 578 PRO B O 1
ATOM 11056 N N . ILE B 1 579 ? 13.203 -40.906 -30.094 1 90.56 579 ILE B N 1
ATOM 11057 C CA . ILE B 1 579 ? 12.492 -41.938 -30.828 1 90.56 579 ILE B CA 1
ATOM 11058 C C . ILE B 1 579 ? 13.102 -43.312 -30.516 1 90.56 579 ILE B C 1
ATOM 11060 O O . ILE B 1 579 ? 14.32 -43.469 -30.531 1 90.56 579 ILE B O 1
ATOM 11064 N N . ILE B 1 580 ? 12.195 -44.156 -30.016 1 83.56 580 ILE B N 1
ATOM 11065 C CA . ILE B 1 580 ? 12.656 -45.5 -29.734 1 83.56 580 ILE B CA 1
ATOM 11066 C C . ILE B 1 580 ? 12.32 -46.406 -30.906 1 83.56 580 ILE B C 1
ATOM 11068 O O . ILE B 1 580 ? 11.266 -46.281 -31.531 1 83.56 580 ILE B O 1
ATOM 11072 N N . LYS B 1 581 ? 13.32 -47.156 -31.375 1 77.75 581 LYS B N 1
ATOM 11073 C CA . LYS B 1 581 ? 13.18 -48.156 -32.406 1 77.75 581 LYS B CA 1
ATOM 11074 C C . LYS B 1 581 ? 13.625 -49.531 -31.922 1 77.75 581 LYS B C 1
ATOM 11076 O O . LYS B 1 581 ? 14.281 -49.625 -30.875 1 77.75 581 LYS B O 1
ATOM 11081 N N . LEU B 1 582 ? 13.172 -50.5 -32.469 1 74.25 582 LEU B N 1
ATOM 11082 C CA . LEU B 1 582 ? 13.594 -51.844 -32.094 1 74.25 582 LEU B CA 1
ATOM 11083 C C . LEU B 1 582 ? 15.055 -52.062 -32.469 1 74.25 582 LEU B C 1
ATOM 11085 O O . LEU B 1 582 ? 15.453 -51.844 -33.625 1 74.25 582 LEU B O 1
ATOM 11089 N N . GLU B 1 583 ? 15.867 -52.344 -31.438 1 77.75 583 GLU B N 1
ATOM 11090 C CA . GLU B 1 583 ? 17.281 -52.594 -31.672 1 77.75 583 GLU B CA 1
ATOM 11091 C C . GLU B 1 583 ? 17.578 -54.062 -31.875 1 77.75 583 GLU B C 1
ATOM 11093 O O . GLU B 1 583 ? 16.891 -54.906 -31.328 1 77.75 583 GLU B O 1
ATOM 11098 N N . TRP B 1 584 ? 18.672 -54.312 -32.719 1 76.44 584 TRP B N 1
ATOM 11099 C CA . TRP B 1 584 ? 19.078 -55.688 -33.031 1 76.44 584 TRP B CA 1
ATOM 11100 C C . TRP B 1 584 ? 19.625 -56.406 -31.797 1 76.44 584 TRP B C 1
ATOM 11102 O O . TRP B 1 584 ? 19.547 -57.625 -31.688 1 76.44 584 TRP B O 1
ATOM 11112 N N . ASN B 1 585 ? 20.047 -55.531 -30.812 1 79.44 585 ASN B N 1
ATOM 11113 C CA . ASN B 1 585 ? 20.656 -56.125 -29.625 1 79.44 585 ASN B CA 1
ATOM 11114 C C . ASN B 1 585 ? 19.625 -56.406 -28.531 1 79.44 585 ASN B C 1
ATOM 11116 O O . ASN B 1 585 ? 19.938 -57.031 -27.516 1 79.44 585 ASN B O 1
ATOM 11120 N N . SER B 1 586 ? 18.438 -56.094 -28.781 1 72.94 586 SER B N 1
ATOM 11121 C CA . SER B 1 586 ? 17.406 -56.375 -27.812 1 72.94 586 SER B CA 1
ATOM 11122 C C . SER B 1 586 ? 16.984 -57.844 -27.859 1 72.94 586 SER B C 1
ATOM 11124 O O . SER B 1 586 ? 17.078 -58.469 -28.906 1 72.94 586 SER B O 1
ATOM 11126 N N . PRO B 1 587 ? 16.734 -58.281 -26.703 1 67.94 587 PRO B N 1
ATOM 11127 C CA . PRO B 1 587 ? 16.312 -59.688 -26.688 1 67.94 587 PRO B CA 1
ATOM 11128 C C . PRO B 1 587 ? 15.062 -59.938 -27.531 1 67.94 587 PRO B C 1
ATOM 11130 O O . PRO B 1 587 ? 14.875 -61.062 -28.047 1 67.94 587 PRO B O 1
ATOM 11133 N N . PHE B 1 588 ? 14.391 -58.844 -27.859 1 64.81 588 PHE B N 1
ATOM 11134 C CA . PHE B 1 588 ? 13.172 -58.969 -28.656 1 64.81 588 PHE B CA 1
ATOM 11135 C C . PHE B 1 588 ? 13.5 -59.156 -30.125 1 64.81 588 PHE B C 1
ATOM 11137 O O . PHE B 1 588 ? 12.672 -59.594 -30.906 1 64.81 588 PHE B O 1
ATOM 11144 N N . ALA B 1 589 ? 14.625 -58.781 -30.469 1 71 589 ALA B N 1
ATOM 11145 C CA . ALA B 1 589 ? 15.062 -58.938 -31.859 1 71 589 ALA B CA 1
ATOM 11146 C C . ALA B 1 589 ? 16 -60.094 -32.031 1 71 589 ALA B C 1
ATOM 11148 O O . ALA B 1 589 ? 15.953 -60.812 -33.031 1 71 589 ALA B O 1
ATOM 11149 N N . LEU B 1 590 ? 16.766 -60.5 -30.969 1 73.44 590 LEU B N 1
ATOM 11150 C CA . LEU B 1 590 ? 17.812 -61.5 -31.078 1 73.44 590 LEU B CA 1
ATOM 11151 C C . LEU B 1 590 ? 17.219 -62.906 -31.125 1 73.44 590 LEU B C 1
ATOM 11153 O O . LEU B 1 590 ? 17.688 -63.75 -31.891 1 73.44 590 LEU B O 1
ATOM 11157 N N . VAL B 1 591 ? 16.188 -63.094 -30.406 1 69.31 591 VAL B N 1
ATOM 11158 C CA . VAL B 1 591 ? 15.633 -64.438 -30.312 1 69.31 591 VAL B CA 1
ATOM 11159 C C . VAL B 1 591 ? 14.93 -64.812 -31.625 1 69.31 591 VAL B C 1
ATOM 11161 O O . VAL B 1 591 ? 15.234 -65.812 -32.25 1 69.31 591 VAL B O 1
ATOM 11164 N N . PRO B 1 592 ? 14.047 -63.938 -32.094 1 70.19 592 PRO B N 1
ATOM 11165 C CA . PRO B 1 592 ? 13.422 -64.312 -33.375 1 70.19 592 PRO B CA 1
ATOM 11166 C C . PRO B 1 592 ? 14.422 -64.312 -34.531 1 70.19 592 PRO B C 1
ATOM 11168 O O . PRO B 1 592 ? 14.281 -65.125 -35.438 1 70.19 592 PRO B O 1
ATOM 11171 N N . ALA B 1 593 ? 15.406 -63.594 -34.531 1 76.88 593 ALA B N 1
ATOM 11172 C CA . ALA B 1 593 ? 16.406 -63.594 -35.594 1 76.88 593 ALA B CA 1
ATOM 11173 C C . ALA B 1 593 ? 17.219 -64.875 -35.625 1 76.88 593 ALA B C 1
ATOM 11175 O O . ALA B 1 593 ? 17.531 -65.438 -36.688 1 76.88 593 ALA B O 1
ATOM 11176 N N . SER B 1 594 ? 17.547 -65.438 -34.438 1 77.06 594 SER B N 1
ATOM 11177 C CA . SER B 1 594 ? 18.328 -66.688 -34.344 1 77.06 594 SER B CA 1
ATOM 11178 C C . SER B 1 594 ? 17.5 -67.875 -34.844 1 77.06 594 SER B C 1
ATOM 11180 O O . SER B 1 594 ? 18.016 -68.75 -35.531 1 77.06 594 SER B O 1
ATOM 11182 N N . LEU B 1 595 ? 16.281 -67.812 -34.562 1 71.38 595 LEU B N 1
ATOM 11183 C CA . LEU B 1 595 ? 15.422 -68.875 -35 1 71.38 595 LEU B CA 1
ATOM 11184 C C . LEU B 1 595 ? 15.195 -68.812 -36.531 1 71.38 595 LEU B C 1
ATOM 11186 O O . LEU B 1 595 ? 15.109 -69.875 -37.188 1 71.38 595 LEU B O 1
ATOM 11190 N N . ALA B 1 596 ? 15.062 -67.625 -36.969 1 77.5 596 ALA B N 1
ATOM 11191 C CA . ALA B 1 596 ? 14.898 -67.438 -38.438 1 77.5 596 ALA B CA 1
ATOM 11192 C C . ALA B 1 596 ? 16.156 -67.875 -39.156 1 77.5 596 ALA B C 1
ATOM 11194 O O . ALA B 1 596 ? 16.078 -68.5 -40.25 1 77.5 596 ALA B O 1
ATOM 11195 N N . MET B 1 597 ? 17.281 -67.75 -38.594 1 82.69 597 MET B N 1
ATOM 11196 C CA . MET B 1 597 ? 18.531 -68.125 -39.219 1 82.69 597 MET B CA 1
ATOM 11197 C C . MET B 1 597 ? 18.656 -69.688 -39.25 1 82.69 597 MET B C 1
ATOM 11199 O O . MET B 1 597 ? 19.109 -70.25 -40.25 1 82.69 597 MET B O 1
ATOM 11203 N N . LEU B 1 598 ? 18.203 -70.312 -38.188 1 79.25 598 LEU B N 1
ATOM 11204 C CA . LEU B 1 598 ? 18.203 -71.75 -38.156 1 79.25 598 LEU B CA 1
ATOM 11205 C C . LEU B 1 598 ? 17.234 -72.312 -39.188 1 79.25 598 LEU B C 1
ATOM 11207 O O . LEU B 1 598 ? 17.516 -73.312 -39.812 1 79.25 598 LEU B O 1
ATOM 11211 N N . GLY B 1 599 ? 16.156 -71.562 -39.375 1 79.75 599 GLY B N 1
ATOM 11212 C CA . GLY B 1 599 ? 15.195 -71.938 -40.375 1 79.75 599 GLY B CA 1
ATOM 11213 C C . GLY B 1 599 ? 15.719 -71.812 -41.781 1 79.75 599 GLY B C 1
ATOM 11214 O O . GLY B 1 599 ? 15.508 -72.688 -42.625 1 79.75 599 GLY B O 1
ATOM 11215 N N . ILE B 1 600 ? 16.375 -70.812 -42.094 1 83.19 600 ILE B N 1
ATOM 11216 C CA . ILE B 1 600 ? 16.953 -70.562 -43.406 1 83.19 600 ILE B CA 1
ATOM 11217 C C . ILE B 1 600 ? 18.031 -71.562 -43.719 1 83.19 600 ILE B C 1
ATOM 11219 O O . ILE B 1 600 ? 18.094 -72.125 -44.844 1 83.19 600 ILE B O 1
ATOM 11223 N N . LEU B 1 601 ? 18.797 -71.938 -42.656 1 84.94 601 LEU B N 1
ATOM 11224 C CA . LEU B 1 601 ? 19.844 -72.938 -42.844 1 84.94 601 LEU B CA 1
ATOM 11225 C C . LEU B 1 601 ? 19.234 -74.312 -43.125 1 84.94 601 LEU B C 1
ATOM 11227 O O . LEU B 1 601 ? 19.703 -75.062 -44 1 84.94 601 LEU B O 1
ATOM 11231 N N . ALA B 1 602 ? 18.203 -74.625 -42.406 1 80.88 602 ALA B N 1
ATOM 11232 C CA . ALA B 1 602 ? 17.531 -75.875 -42.625 1 80.88 602 ALA B CA 1
ATOM 11233 C C . ALA B 1 602 ? 16.891 -75.938 -44 1 80.88 602 ALA B C 1
ATOM 11235 O O . ALA B 1 602 ? 16.969 -77 -44.656 1 80.88 602 ALA B O 1
ATOM 11236 N N . THR B 1 603 ? 16.328 -74.812 -44.469 1 83.38 603 THR B N 1
ATOM 11237 C CA . THR B 1 603 ? 15.703 -74.812 -45.781 1 83.38 603 THR B CA 1
ATOM 11238 C C . THR B 1 603 ? 16.75 -74.875 -46.906 1 83.38 603 THR B C 1
ATOM 11240 O O . THR B 1 603 ? 16.562 -75.562 -47.906 1 83.38 603 THR B O 1
ATOM 11243 N N . SER B 1 604 ? 17.828 -74.25 -46.656 1 86.75 604 SER B N 1
ATOM 11244 C CA . SER B 1 604 ? 18.906 -74.312 -47.656 1 86.75 604 SER B CA 1
ATOM 11245 C C . SER B 1 604 ? 19.531 -75.688 -47.719 1 86.75 604 SER B C 1
ATOM 11247 O O . SER B 1 604 ? 19.875 -76.125 -48.812 1 86.75 604 SER B O 1
ATOM 11249 N N . ALA B 1 605 ? 19.562 -76.375 -46.625 1 85.06 605 ALA B N 1
ATOM 11250 C CA . ALA B 1 605 ? 20.094 -77.75 -46.625 1 85.06 605 ALA B CA 1
ATOM 11251 C C . ALA B 1 605 ? 19.172 -78.688 -47.375 1 85.06 605 ALA B C 1
ATOM 11253 O O . ALA B 1 605 ? 19.625 -79.562 -48.125 1 85.06 605 ALA B O 1
ATOM 11254 N N . VAL B 1 606 ? 17.922 -78.375 -47.312 1 83.19 606 VAL B N 1
ATOM 11255 C CA . VAL B 1 606 ? 16.953 -79.25 -48.031 1 83.19 606 VAL B CA 1
ATOM 11256 C C . VAL B 1 606 ? 17.016 -78.938 -49.531 1 83.19 606 VAL B C 1
ATOM 11258 O O . VAL B 1 606 ? 16.938 -79.812 -50.344 1 83.19 606 VAL B O 1
ATOM 11261 N N . VAL B 1 607 ? 17.234 -77.688 -49.875 1 86 607 VAL B N 1
ATOM 11262 C CA . VAL B 1 607 ? 17.328 -77.312 -51.281 1 86 607 VAL B CA 1
ATOM 11263 C C . VAL B 1 607 ? 18.594 -77.938 -51.906 1 86 607 VAL B C 1
ATOM 11265 O O . VAL B 1 607 ? 18.547 -78.438 -53.031 1 86 607 VAL B O 1
ATOM 11268 N N . ILE B 1 608 ? 19.641 -78 -51.156 1 87.19 608 ILE B N 1
ATOM 11269 C CA . ILE B 1 608 ? 20.891 -78.562 -51.656 1 87.19 608 ILE B CA 1
ATOM 11270 C C . ILE B 1 608 ? 20.766 -80.062 -51.812 1 87.19 608 ILE B C 1
ATOM 11272 O O . ILE B 1 608 ? 21.219 -80.625 -52.812 1 87.19 608 ILE B O 1
ATOM 11276 N N . THR B 1 609 ? 20.094 -80.688 -50.906 1 83.25 609 THR B N 1
ATOM 11277 C CA . THR B 1 609 ? 19.875 -82.125 -51 1 83.25 609 THR B CA 1
ATOM 11278 C C . THR B 1 609 ? 18.984 -82.5 -52.188 1 83.25 609 THR B C 1
ATOM 11280 O O . THR B 1 609 ? 19.203 -83.5 -52.875 1 83.25 609 THR B O 1
ATOM 11283 N N . PHE B 1 610 ? 18.062 -81.562 -52.5 1 82.06 610 PHE B N 1
ATOM 11284 C CA . PHE B 1 610 ? 17.156 -81.75 -53.625 1 82.06 610 PHE B CA 1
ATOM 11285 C C . PHE B 1 610 ? 17.891 -81.625 -54.938 1 82.06 610 PHE B C 1
ATOM 11287 O O . PHE B 1 610 ? 17.641 -82.312 -55.906 1 82.06 610 PHE B O 1
ATOM 11294 N N . ILE B 1 611 ? 18.797 -80.625 -55 1 85.62 611 ILE B N 1
ATOM 11295 C CA . ILE B 1 611 ? 19.547 -80.375 -56.219 1 85.62 611 ILE B CA 1
ATOM 11296 C C . ILE B 1 611 ? 20.547 -81.562 -56.438 1 85.62 611 ILE B C 1
ATOM 11298 O O . ILE B 1 611 ? 20.719 -82 -57.594 1 85.62 611 ILE B O 1
ATOM 11302 N N . ARG B 1 612 ? 21.125 -82.188 -55.438 1 84.94 612 ARG B N 1
ATOM 11303 C CA . ARG B 1 612 ? 22.109 -83.25 -55.562 1 84.94 612 ARG B CA 1
ATOM 11304 C C . ARG B 1 612 ? 21.438 -84.562 -55.969 1 84.94 612 ARG B C 1
ATOM 11306 O O . ARG B 1 612 ? 21.984 -85.312 -56.781 1 84.94 612 ARG B O 1
ATOM 11313 N N . PHE B 1 613 ? 20.203 -84.75 -55.531 1 81.44 613 PHE B N 1
ATOM 11314 C CA . PHE B 1 613 ? 19.5 -86 -55.844 1 81.44 613 PHE B CA 1
ATOM 11315 C C . PHE B 1 613 ? 18.344 -85.75 -56.812 1 81.44 613 PHE B C 1
ATOM 11317 O O . PHE B 1 613 ? 17.281 -86.375 -56.688 1 81.44 613 PHE B O 1
ATOM 11324 N N . ASN B 1 614 ? 18.516 -84.75 -57.656 1 78.06 614 ASN B N 1
ATOM 11325 C CA . ASN B 1 614 ? 17.469 -84.312 -58.562 1 78.06 614 ASN B CA 1
ATOM 11326 C C . ASN B 1 614 ? 17 -85.438 -59.5 1 78.06 614 ASN B C 1
ATOM 11328 O O . ASN B 1 614 ? 15.828 -85.438 -59.906 1 78.06 614 ASN B O 1
ATOM 11332 N N . ASP B 1 615 ? 17.797 -86.438 -59.781 1 75 615 ASP B N 1
ATOM 11333 C CA . ASP B 1 615 ? 17.453 -87.5 -60.781 1 75 615 ASP B CA 1
ATOM 11334 C C . ASP B 1 615 ? 17.016 -88.75 -60.094 1 75 615 ASP B C 1
ATOM 11336 O O . ASP B 1 615 ? 16.781 -89.75 -60.781 1 75 615 ASP B O 1
ATOM 11340 N N . THR B 1 616 ? 16.719 -88.688 -58.781 1 76.56 616 THR B N 1
ATOM 11341 C CA . THR B 1 616 ? 16.234 -89.938 -58.125 1 76.56 616 THR B CA 1
ATOM 11342 C C . THR B 1 616 ? 14.727 -90.062 -58.25 1 76.56 616 THR B C 1
ATOM 11344 O O . THR B 1 616 ? 14.023 -89.062 -58.344 1 76.56 616 THR B O 1
ATOM 11347 N N . PRO B 1 617 ? 14.195 -91.188 -58.531 1 69.62 617 PRO B N 1
ATOM 11348 C CA . PRO B 1 617 ? 12.773 -91.438 -58.75 1 69.62 617 PRO B CA 1
ATOM 11349 C C . PRO B 1 617 ? 11.898 -90.812 -57.656 1 69.62 617 PRO B C 1
ATOM 11351 O O . PRO B 1 617 ? 10.75 -90.438 -57.875 1 69.62 617 PRO B O 1
ATOM 11354 N N . ILE B 1 618 ? 12.461 -90.562 -56.594 1 66.25 618 ILE B N 1
ATOM 11355 C CA . ILE B 1 618 ? 11.672 -90.062 -55.469 1 66.25 618 ILE B CA 1
ATOM 11356 C C . ILE B 1 618 ? 11.414 -88.562 -55.656 1 66.25 618 ILE B C 1
ATOM 11358 O O . ILE B 1 618 ? 10.297 -88.062 -55.438 1 66.25 618 ILE B O 1
ATOM 11362 N N . VAL B 1 619 ? 12.344 -87.875 -56.156 1 68.5 619 VAL B N 1
ATOM 11363 C CA . VAL B 1 619 ? 12.211 -86.438 -56.344 1 68.5 619 VAL B CA 1
ATOM 11364 C C . VAL B 1 619 ? 11.383 -86.125 -57.625 1 68.5 619 VAL B C 1
ATOM 11366 O O . VAL B 1 619 ? 10.594 -85.188 -57.656 1 68.5 619 VAL B O 1
ATOM 11369 N N . ARG B 1 620 ? 11.477 -87.062 -58.531 1 67.44 620 ARG B N 1
ATOM 11370 C CA . ARG B 1 620 ? 10.719 -86.875 -59.75 1 67.44 620 ARG B CA 1
ATOM 11371 C C . ARG B 1 620 ? 9.234 -87.188 -59.531 1 67.44 620 ARG B C 1
ATOM 11373 O O . ARG B 1 620 ? 8.375 -86.5 -60.125 1 67.44 620 ARG B O 1
ATOM 11380 N N . ALA B 1 621 ? 8.992 -88.125 -58.656 1 65.25 621 ALA B N 1
ATOM 11381 C CA . ALA B 1 621 ? 7.609 -88.5 -58.375 1 65.25 621 ALA B CA 1
ATOM 11382 C C . ALA B 1 621 ? 6.906 -87.375 -57.562 1 65.25 621 ALA B C 1
ATOM 11384 O O . ALA B 1 621 ? 5.68 -87.25 -57.625 1 65.25 621 ALA B O 1
ATOM 11385 N N . SER B 1 622 ? 7.684 -86.562 -56.906 1 65 622 SER B N 1
ATOM 11386 C CA . SER B 1 622 ? 7.094 -85.5 -56.062 1 65 622 SER B CA 1
ATOM 11387 C C . SER B 1 622 ? 6.906 -84.25 -56.812 1 65 622 SER B C 1
ATOM 11389 O O . SER B 1 622 ? 6.355 -83.25 -56.281 1 65 622 SER B O 1
ATOM 11391 N N . GLY B 1 623 ? 6.984 -84.125 -58.094 1 74.62 623 GLY B N 1
ATOM 11392 C CA . GLY B 1 623 ? 6.918 -82.938 -58.844 1 74.62 623 GLY B CA 1
ATOM 11393 C C . GLY B 1 623 ? 8.062 -81.938 -58.531 1 74.62 623 GLY B C 1
ATOM 11394 O O . GLY B 1 623 ? 7.934 -81.062 -57.688 1 74.62 623 GLY B O 1
ATOM 11395 N N . ARG B 1 624 ? 9.156 -82.188 -59.031 1 80.31 624 ARG B N 1
ATOM 11396 C CA . ARG B 1 624 ? 10.414 -81.5 -58.781 1 80.31 624 ARG B CA 1
ATOM 11397 C C . ARG B 1 624 ? 10.219 -79.938 -58.875 1 80.31 624 ARG B C 1
ATOM 11399 O O . ARG B 1 624 ? 10.656 -79.25 -58 1 80.31 624 ARG B O 1
ATOM 11406 N N . GLU B 1 625 ? 9.453 -79.438 -59.812 1 83.56 625 GLU B N 1
ATOM 11407 C CA . GLU B 1 625 ? 9.32 -78 -60.062 1 83.56 625 GLU B CA 1
ATOM 11408 C C . GLU B 1 625 ? 8.445 -77.375 -59 1 83.56 625 GLU B C 1
ATOM 11410 O O . GLU B 1 625 ? 8.773 -76.312 -58.469 1 83.56 625 GLU B O 1
ATOM 11415 N N . LEU B 1 626 ? 7.426 -78 -58.562 1 86.38 626 LEU B N 1
ATOM 11416 C CA . LEU B 1 626 ? 6.527 -77.438 -57.562 1 86.38 626 LEU B CA 1
ATOM 11417 C C . LEU B 1 626 ? 7.164 -77.5 -56.156 1 86.38 626 LEU B C 1
ATOM 11419 O O . LEU B 1 626 ? 6.879 -76.625 -55.344 1 86.38 626 LEU B O 1
ATOM 11423 N N . SER B 1 627 ? 8.062 -78.438 -55.875 1 83.75 627 SER B N 1
ATOM 11424 C CA . SER B 1 627 ? 8.766 -78.5 -54.594 1 83.75 627 SER B CA 1
ATOM 11425 C C . SER B 1 627 ? 9.766 -77.312 -54.469 1 83.75 627 SER B C 1
ATOM 11427 O O . SER B 1 627 ? 9.969 -76.812 -53.375 1 83.75 627 SER B O 1
ATOM 11429 N N . TYR B 1 628 ? 10.297 -77 -55.656 1 86.19 628 TYR B N 1
ATOM 11430 C CA . TYR B 1 628 ? 11.211 -75.875 -55.625 1 86.19 628 TYR B CA 1
ATOM 11431 C C . TYR B 1 628 ? 10.453 -74.562 -55.344 1 86.19 628 TYR B C 1
ATOM 11433 O O . TYR B 1 628 ? 10.961 -73.688 -54.656 1 86.19 628 TYR B O 1
ATOM 11441 N N . VAL B 1 629 ? 9.188 -74.438 -55.812 1 89.31 629 VAL B N 1
ATOM 11442 C CA . VAL B 1 629 ? 8.367 -73.25 -55.562 1 89.31 629 VAL B CA 1
ATOM 11443 C C . VAL B 1 629 ? 7.965 -73.25 -54.094 1 89.31 629 VAL B C 1
ATOM 11445 O O . VAL B 1 629 ? 7.973 -72.188 -53.469 1 89.31 629 VAL B O 1
ATOM 11448 N N . LEU B 1 630 ? 7.734 -74.375 -53.562 1 86.38 630 LEU B N 1
ATOM 11449 C CA . LEU B 1 630 ? 7.359 -74.5 -52.156 1 86.38 630 LEU B CA 1
ATOM 11450 C C . LEU B 1 630 ? 8.523 -74.062 -51.281 1 86.38 630 LEU B C 1
ATOM 11452 O O . LEU B 1 630 ? 8.336 -73.312 -50.312 1 86.38 630 LEU B O 1
ATOM 11456 N N . LEU B 1 631 ? 9.711 -74.625 -51.562 1 85.88 631 LEU B N 1
ATOM 11457 C CA . LEU B 1 631 ? 10.883 -74.312 -50.75 1 85.88 631 LEU B CA 1
ATOM 11458 C C . LEU B 1 631 ? 11.25 -72.812 -50.875 1 85.88 631 LEU B C 1
ATOM 11460 O O . LEU B 1 631 ? 11.734 -72.25 -49.906 1 85.88 631 LEU B O 1
ATOM 11464 N N . THR B 1 632 ? 10.93 -72.25 -52 1 88.25 632 THR B N 1
ATOM 11465 C CA . THR B 1 632 ? 11.164 -70.812 -52.156 1 88.25 632 THR B CA 1
ATOM 11466 C C . THR B 1 632 ? 10.203 -70 -51.312 1 88.25 632 THR B C 1
ATOM 11468 O O . THR B 1 632 ? 10.586 -68.938 -50.719 1 88.25 632 THR B O 1
ATOM 11471 N N . GLY B 1 633 ? 8.93 -70.375 -51.219 1 86.75 633 GLY B N 1
ATOM 11472 C CA . GLY B 1 633 ? 7.965 -69.75 -50.344 1 86.75 633 GLY B CA 1
ATOM 11473 C C . GLY B 1 633 ? 8.352 -69.812 -48.906 1 86.75 633 GLY B C 1
ATOM 11474 O O . GLY B 1 633 ? 8.266 -68.812 -48.188 1 86.75 633 GLY B O 1
ATOM 11475 N N . ILE B 1 634 ? 8.898 -70.938 -48.438 1 82.88 634 ILE B N 1
ATOM 11476 C CA . ILE B 1 634 ? 9.312 -71.125 -47.031 1 82.88 634 ILE B CA 1
ATOM 11477 C C . ILE B 1 634 ? 10.523 -70.188 -46.75 1 82.88 634 ILE B C 1
ATOM 11479 O O . ILE B 1 634 ? 10.625 -69.625 -45.656 1 82.88 634 ILE B O 1
ATOM 11483 N N . PHE B 1 635 ? 11.383 -70.25 -47.719 1 85.25 635 PHE B N 1
ATOM 11484 C CA . PHE B 1 635 ? 12.562 -69.375 -47.594 1 85.25 635 PHE B CA 1
ATOM 11485 C C . PHE B 1 635 ? 12.156 -67.938 -47.406 1 85.25 635 PHE B C 1
ATOM 11487 O O . PHE B 1 635 ? 12.711 -67.25 -46.562 1 85.25 635 PHE B O 1
ATOM 11494 N N . LEU B 1 636 ? 11.117 -67.438 -48.094 1 84.69 636 LEU B N 1
ATOM 11495 C CA . LEU B 1 636 ? 10.672 -66.062 -48.062 1 84.69 636 LEU B CA 1
ATOM 11496 C C . LEU B 1 636 ? 9.984 -65.75 -46.719 1 84.69 636 LEU B C 1
ATOM 11498 O O . LEU B 1 636 ? 10.07 -64.688 -46.219 1 84.69 636 LEU B O 1
ATOM 11502 N N . ILE B 1 637 ? 9.336 -66.688 -46.094 1 79.44 637 ILE B N 1
ATOM 11503 C CA . ILE B 1 637 ? 8.664 -66.5 -44.812 1 79.44 637 ILE B CA 1
ATOM 11504 C C . ILE B 1 637 ? 9.695 -66.25 -43.719 1 79.44 637 ILE B C 1
ATOM 11506 O O . ILE B 1 637 ? 9.5 -65.375 -42.844 1 79.44 637 ILE B O 1
ATOM 11510 N N . TYR B 1 638 ? 10.859 -67 -43.75 1 79.56 638 TYR B N 1
ATOM 11511 C CA . TYR B 1 638 ? 11.906 -66.812 -42.75 1 79.56 638 TYR B CA 1
ATOM 11512 C C . TYR B 1 638 ? 12.648 -65.5 -43 1 79.56 638 TYR B C 1
ATOM 11514 O O . TYR B 1 638 ? 13.102 -64.875 -42.062 1 79.56 638 TYR B O 1
ATOM 11522 N N . LEU B 1 639 ? 12.641 -65.125 -44.25 1 82 639 LEU B N 1
ATOM 11523 C CA . LEU B 1 639 ? 13.359 -63.938 -44.594 1 82 639 LEU B CA 1
ATOM 11524 C C . LEU B 1 639 ? 12.617 -62.688 -44.125 1 82 639 LEU B C 1
ATOM 11526 O O . LEU B 1 639 ? 13.242 -61.688 -43.781 1 82 639 LEU B O 1
ATOM 11530 N N . ILE B 1 640 ? 11.297 -62.75 -43.938 1 80.81 640 ILE B N 1
ATOM 11531 C CA . ILE B 1 640 ? 10.5 -61.594 -43.562 1 80.81 640 ILE B CA 1
ATOM 11532 C C . ILE B 1 640 ? 10.797 -61.219 -42.125 1 80.81 640 ILE B C 1
ATOM 11534 O O . ILE B 1 640 ? 10.641 -60.062 -41.719 1 80.81 640 ILE B O 1
ATOM 11538 N N . THR B 1 641 ? 11.273 -62.125 -41.25 1 77.19 641 THR B N 1
ATOM 11539 C CA . THR B 1 641 ? 11.609 -61.812 -39.844 1 77.19 641 THR B CA 1
ATOM 11540 C C . THR B 1 641 ? 12.703 -60.75 -39.75 1 77.19 641 THR B C 1
ATOM 11542 O O . THR B 1 641 ? 12.656 -59.875 -38.906 1 77.19 641 THR B O 1
ATOM 11545 N N . PHE B 1 642 ? 13.633 -60.906 -40.719 1 81.75 642 PHE B N 1
ATOM 11546 C CA . PHE B 1 642 ? 14.734 -59.938 -40.688 1 81.75 642 PHE B CA 1
ATOM 11547 C C . PHE B 1 642 ? 14.258 -58.562 -41.156 1 81.75 642 PHE B C 1
ATOM 11549 O O . PHE B 1 642 ? 14.75 -57.531 -40.688 1 81.75 642 PHE B O 1
ATOM 11556 N N . LEU B 1 643 ? 13.203 -58.594 -42 1 80.81 643 LEU B N 1
ATOM 11557 C CA . LEU B 1 643 ? 12.672 -57.312 -42.469 1 80.81 643 LEU B CA 1
ATOM 11558 C C . LEU B 1 643 ? 11.789 -56.656 -41.406 1 80.81 643 LEU B C 1
ATOM 11560 O O . LEU B 1 643 ? 11.695 -55.438 -41.344 1 80.81 643 LEU B O 1
ATOM 11564 N N . MET B 1 644 ? 11.156 -57.438 -40.562 1 77.88 644 MET B N 1
ATOM 11565 C CA . MET B 1 644 ? 10.305 -56.906 -39.5 1 77.88 644 MET B CA 1
ATOM 11566 C C . MET B 1 644 ? 11.156 -56.281 -38.375 1 77.88 644 MET B C 1
ATOM 11568 O O . MET B 1 644 ? 10.703 -55.375 -37.688 1 77.88 644 MET B O 1
ATOM 11572 N N . ILE B 1 645 ? 12.344 -56.844 -38.188 1 77.31 645 ILE B N 1
ATOM 11573 C CA . ILE B 1 645 ? 13.234 -56.344 -37.125 1 77.31 645 ILE B CA 1
ATOM 11574 C C . ILE B 1 645 ? 14.016 -55.125 -37.656 1 77.31 645 ILE B C 1
ATOM 11576 O O . ILE B 1 645 ? 14.414 -54.25 -36.875 1 77.31 645 ILE B O 1
ATOM 11580 N N . ALA B 1 646 ? 14.086 -55.125 -38.938 1 82.81 646 ALA B N 1
ATOM 11581 C CA . ALA B 1 646 ? 14.844 -54.031 -39.531 1 82.81 646 ALA B CA 1
ATOM 11582 C C . ALA B 1 646 ? 14.188 -52.688 -39.25 1 82.81 646 ALA B C 1
ATOM 11584 O O . ALA B 1 646 ? 12.984 -52.594 -39 1 82.81 646 ALA B O 1
ATOM 11585 N N . GLU B 1 647 ? 15.008 -51.656 -39.156 1 85.5 647 GLU B N 1
ATOM 11586 C CA . GLU B 1 647 ? 14.523 -50.312 -38.906 1 85.5 647 GLU B CA 1
ATOM 11587 C C . GLU B 1 647 ? 13.508 -49.875 -39.969 1 85.5 647 GLU B C 1
ATOM 11589 O O . GLU B 1 647 ? 13.734 -50.094 -41.156 1 85.5 647 GLU B O 1
ATOM 11594 N N . PRO B 1 648 ? 12.414 -49.438 -39.406 1 86.12 648 PRO B N 1
ATOM 11595 C CA . PRO B 1 648 ? 11.367 -49.062 -40.344 1 86.12 648 PRO B CA 1
ATOM 11596 C C . PRO B 1 648 ? 11.789 -47.938 -41.281 1 86.12 648 PRO B C 1
ATOM 11598 O O . PRO B 1 648 ? 12.234 -46.875 -40.812 1 86.12 648 PRO B O 1
ATOM 11601 N N . GLY B 1 649 ? 11.953 -48.188 -42.562 1 88.62 649 GLY B N 1
ATOM 11602 C CA . GLY B 1 649 ? 12.125 -47.281 -43.656 1 88.62 649 GLY B CA 1
ATOM 11603 C C . GLY B 1 649 ? 11.102 -47.469 -44.781 1 88.62 649 GLY B C 1
ATOM 11604 O O . GLY B 1 649 ? 10.273 -48.406 -44.688 1 88.62 649 GLY B O 1
ATOM 11605 N N . VAL B 1 650 ? 11.078 -46.625 -45.719 1 90.38 650 VAL B N 1
ATOM 11606 C CA . VAL B 1 650 ? 10.109 -46.719 -46.812 1 90.38 650 VAL B CA 1
ATOM 11607 C C . VAL B 1 650 ? 10.297 -48.031 -47.531 1 90.38 650 VAL B C 1
ATOM 11609 O O . VAL B 1 650 ? 9.32 -48.719 -47.844 1 90.38 650 VAL B O 1
ATOM 11612 N N . VAL B 1 651 ? 11.516 -48.406 -47.781 1 90.31 651 VAL B N 1
ATOM 11613 C CA . VAL B 1 651 ? 11.805 -49.656 -48.5 1 90.31 651 VAL B CA 1
ATOM 11614 C C . VAL B 1 651 ? 11.484 -50.875 -47.625 1 90.31 651 VAL B C 1
ATOM 11616 O O . VAL B 1 651 ? 10.883 -51.844 -48.062 1 90.31 651 VAL B O 1
ATOM 11619 N N . ALA B 1 652 ? 11.836 -50.75 -46.344 1 87.62 652 ALA B N 1
ATOM 11620 C CA . ALA B 1 652 ? 11.562 -51.875 -45.438 1 87.62 652 ALA B CA 1
ATOM 11621 C C . ALA B 1 652 ? 10.062 -52.062 -45.219 1 87.62 652 ALA B C 1
ATOM 11623 O O . ALA B 1 652 ? 9.586 -53.188 -45.156 1 87.62 652 ALA B O 1
ATOM 11624 N N . CYS B 1 653 ? 9.328 -50.938 -45.156 1 87.75 653 CYS B N 1
ATOM 11625 C CA . CYS B 1 653 ? 7.883 -51.031 -44.969 1 87.75 653 CYS B CA 1
ATOM 11626 C C . CYS B 1 653 ? 7.203 -51.594 -46.219 1 87.75 653 CYS B C 1
ATOM 11628 O O . CYS B 1 653 ? 6.219 -52.312 -46.125 1 87.75 653 CYS B O 1
ATOM 11630 N N . ALA B 1 654 ? 7.707 -51.25 -47.375 1 89.25 654 ALA B N 1
ATOM 11631 C CA . ALA B 1 654 ? 7.168 -51.781 -48.594 1 89.25 654 ALA B CA 1
ATOM 11632 C C . ALA B 1 654 ? 7.414 -53.281 -48.688 1 89.25 654 ALA B C 1
ATOM 11634 O O . ALA B 1 654 ? 6.516 -54.062 -49.062 1 89.25 654 ALA B O 1
ATOM 11635 N N . PHE B 1 655 ? 8.641 -53.688 -48.375 1 88.81 655 PHE B N 1
ATOM 11636 C CA . PHE B 1 655 ? 8.969 -55.125 -48.438 1 88.81 655 PHE B CA 1
ATOM 11637 C C . PHE B 1 655 ? 8.203 -55.906 -47.375 1 88.81 655 PHE B C 1
ATOM 11639 O O . PHE B 1 655 ? 7.828 -57.062 -47.594 1 88.81 655 PHE B O 1
ATOM 11646 N N . ARG B 1 656 ? 7.988 -55.25 -46.25 1 83 656 ARG B N 1
ATOM 11647 C CA . ARG B 1 656 ? 7.184 -55.906 -45.219 1 83 656 ARG B CA 1
ATOM 11648 C C . ARG B 1 656 ? 5.77 -56.188 -45.719 1 83 656 ARG B C 1
ATOM 11650 O O . ARG B 1 656 ? 5.223 -57.25 -45.469 1 83 656 ARG B O 1
ATOM 11657 N N . ARG B 1 657 ? 5.258 -55.25 -46.438 1 84 657 ARG B N 1
ATOM 11658 C CA . ARG B 1 657 ? 3.902 -55.375 -46.938 1 84 657 ARG B CA 1
ATOM 11659 C C . ARG B 1 657 ? 3.863 -56.438 -48.062 1 84 657 ARG B C 1
ATOM 11661 O O . ARG B 1 657 ? 2.91 -57.188 -48.188 1 84 657 ARG B O 1
ATOM 11668 N N . LEU B 1 658 ? 4.855 -56.438 -48.844 1 86.25 658 LEU B N 1
ATOM 11669 C CA . LEU B 1 658 ? 4.891 -57.312 -50 1 86.25 658 LEU B CA 1
ATOM 11670 C C . LEU B 1 658 ? 5.164 -58.75 -49.562 1 86.25 658 LEU B C 1
ATOM 11672 O O . LEU B 1 658 ? 4.457 -59.656 -50 1 86.25 658 LEU B O 1
ATOM 11676 N N . LEU B 1 659 ? 6.133 -58.906 -48.719 1 83.62 659 LEU B N 1
ATOM 11677 C CA . LEU B 1 659 ? 6.613 -60.25 -48.406 1 83.62 659 LEU B CA 1
ATOM 11678 C C . LEU B 1 659 ? 5.773 -60.906 -47.312 1 83.62 659 LEU B C 1
ATOM 11680 O O . LEU B 1 659 ? 5.793 -62.125 -47.156 1 83.62 659 LEU B O 1
ATOM 11684 N N . LEU B 1 660 ? 5.066 -60 -46.531 1 78.56 660 LEU B N 1
ATOM 11685 C CA . LEU B 1 660 ? 4.266 -60.562 -45.469 1 78.56 660 LEU B CA 1
ATOM 11686 C C . LEU B 1 660 ? 3.256 -61.594 -46 1 78.56 660 LEU B C 1
ATOM 11688 O O . LEU B 1 660 ? 3.115 -62.688 -45.438 1 78.56 660 LEU B O 1
ATOM 11692 N N . GLY B 1 661 ? 2.557 -61.312 -47.031 1 78.81 661 GLY B N 1
ATOM 11693 C CA . GLY B 1 661 ? 1.555 -62.219 -47.594 1 78.81 661 GLY B CA 1
ATOM 11694 C C . GLY B 1 661 ? 2.078 -63.062 -48.719 1 78.81 661 GLY B C 1
ATOM 11695 O O . GLY B 1 661 ? 1.532 -64.125 -49.031 1 78.81 661 GLY B O 1
ATOM 11696 N N . LEU B 1 662 ? 3.166 -62.688 -49.375 1 87 662 LEU B N 1
ATOM 11697 C CA . LEU B 1 662 ? 3.645 -63.344 -50.562 1 87 662 LEU B CA 1
ATOM 11698 C C . LEU B 1 662 ? 4.223 -64.75 -50.25 1 87 662 LEU B C 1
ATOM 11700 O O . LEU B 1 662 ? 3.961 -65.688 -50.938 1 87 662 LEU B O 1
ATOM 11704 N N . GLY B 1 663 ? 5.055 -64.75 -49.156 1 83.44 663 GLY B N 1
ATOM 11705 C CA . GLY B 1 663 ? 5.617 -66 -48.781 1 83.44 663 GLY B CA 1
ATOM 11706 C C . GLY B 1 663 ? 4.562 -67.062 -48.5 1 83.44 663 GLY B C 1
ATOM 11707 O O . GLY B 1 663 ? 4.668 -68.188 -48.969 1 83.44 663 GLY B O 1
ATOM 11708 N N . MET B 1 664 ? 3.533 -66.75 -47.906 1 83.25 664 MET B N 1
ATOM 11709 C CA . MET B 1 664 ? 2.455 -67.688 -47.594 1 83.25 664 MET B CA 1
ATOM 11710 C C . MET B 1 664 ? 1.635 -68 -48.844 1 83.25 664 MET B C 1
ATOM 11712 O O . MET B 1 664 ? 1.218 -69.188 -49.031 1 83.25 664 MET B O 1
ATOM 11716 N N . ALA B 1 665 ? 1.488 -67.062 -49.688 1 88.56 665 ALA B N 1
ATOM 11717 C CA . ALA B 1 665 ? 0.729 -67.312 -50.906 1 88.56 665 ALA B CA 1
ATOM 11718 C C . ALA B 1 665 ? 1.464 -68.25 -51.844 1 88.56 665 ALA B C 1
ATOM 11720 O O . ALA B 1 665 ? 0.841 -69.125 -52.469 1 88.56 665 ALA B O 1
ATOM 11721 N N . ILE B 1 666 ? 2.785 -68.188 -51.906 1 91.12 666 ILE B N 1
ATOM 11722 C CA . ILE B 1 666 ? 3.574 -69.062 -52.781 1 91.12 666 ILE B CA 1
ATOM 11723 C C . ILE B 1 666 ? 3.496 -70.5 -52.25 1 91.12 666 ILE B C 1
ATOM 11725 O O . ILE B 1 666 ? 3.242 -71.438 -53 1 91.12 666 ILE B O 1
ATOM 11729 N N . THR B 1 667 ? 3.641 -70.562 -51 1 86.5 667 THR B N 1
ATOM 11730 C CA . THR B 1 667 ? 3.629 -71.938 -50.375 1 86.5 667 THR B CA 1
ATOM 11731 C C . THR B 1 667 ? 2.252 -72.562 -50.531 1 86.5 667 THR B C 1
ATOM 11733 O O . THR B 1 667 ? 2.143 -73.688 -50.969 1 86.5 667 THR B O 1
ATOM 11736 N N . TYR B 1 668 ? 1.164 -71.812 -50.312 1 87.75 668 TYR B N 1
ATOM 11737 C CA . TYR B 1 668 ? -0.181 -72.375 -50.375 1 87.75 668 TYR B CA 1
ATOM 11738 C C . TYR B 1 668 ? -0.621 -72.625 -51.812 1 87.75 668 TYR B C 1
ATOM 11740 O O . TYR B 1 668 ? -1.364 -73.562 -52.094 1 87.75 668 TYR B O 1
ATOM 11748 N N . SER B 1 669 ? -0.141 -71.75 -52.719 1 91.44 669 SER B N 1
ATOM 11749 C CA . SER B 1 669 ? -0.457 -72 -54.125 1 91.44 669 SER B CA 1
ATOM 11750 C C . SER B 1 669 ? 0.202 -73.25 -54.656 1 91.44 669 SER B C 1
ATOM 11752 O O . SER B 1 669 ? -0.415 -74 -55.406 1 91.44 669 SER B O 1
ATOM 11754 N N . ALA B 1 670 ? 1.462 -73.375 -54.281 1 89.75 670 ALA B N 1
ATOM 11755 C CA . ALA B 1 670 ? 2.158 -74.625 -54.719 1 89.75 670 ALA B CA 1
ATOM 11756 C C . ALA B 1 670 ? 1.494 -75.875 -54.125 1 89.75 670 ALA B C 1
ATOM 11758 O O . ALA B 1 670 ? 1.303 -76.812 -54.844 1 89.75 670 ALA B O 1
ATOM 11759 N N . MET B 1 671 ? 1.129 -75.812 -52.969 1 87.75 671 MET B N 1
ATOM 11760 C CA . MET B 1 671 ? 0.479 -76.938 -52.312 1 87.75 671 MET B CA 1
ATOM 11761 C C . MET B 1 671 ? -0.904 -77.188 -52.938 1 87.75 671 MET B C 1
ATOM 11763 O O . MET B 1 671 ? -1.321 -78.312 -53.094 1 87.75 671 MET B O 1
ATOM 11767 N N . LEU B 1 672 ? -1.584 -76.125 -53.219 1 90 672 LEU B N 1
ATOM 11768 C CA . LEU B 1 672 ? -2.906 -76.25 -53.844 1 90 672 LEU B CA 1
ATOM 11769 C C . LEU B 1 672 ? -2.816 -76.875 -55.219 1 90 672 LEU B C 1
ATOM 11771 O O . LEU B 1 672 ? -3.625 -77.75 -55.562 1 90 672 LEU B O 1
ATOM 11775 N N . THR B 1 673 ? -1.843 -76.438 -56.031 1 90.31 673 THR B N 1
ATOM 11776 C CA . THR B 1 673 ? -1.663 -77 -57.344 1 90.31 673 THR B CA 1
ATOM 11777 C C . THR B 1 673 ? -1.279 -78.5 -57.281 1 90.31 673 THR B C 1
ATOM 11779 O O . THR B 1 673 ? -1.769 -79.312 -58.094 1 90.31 673 THR B O 1
ATOM 11782 N N . LYS B 1 674 ? -0.429 -78.812 -56.375 1 84.94 674 LYS B N 1
ATOM 11783 C CA . LYS B 1 674 ? -0.044 -80.188 -56.188 1 84.94 674 LYS B CA 1
ATOM 11784 C C . LYS B 1 674 ? -1.242 -81.062 -55.781 1 84.94 674 LYS B C 1
ATOM 11786 O O . LYS B 1 674 ? -1.452 -82.125 -56.344 1 84.94 674 LYS B O 1
ATOM 11791 N N . THR B 1 675 ? -2.023 -80.5 -54.875 1 85.94 675 THR B N 1
ATOM 11792 C CA . THR B 1 675 ? -3.18 -81.25 -54.406 1 85.94 675 THR B CA 1
ATOM 11793 C C . THR B 1 675 ? -4.258 -81.375 -55.469 1 85.94 675 THR B C 1
ATOM 11795 O O . THR B 1 675 ? -4.938 -82.375 -55.625 1 85.94 675 THR B O 1
ATOM 11798 N N . ASN B 1 676 ? -4.391 -80.312 -56.25 1 86.94 676 ASN B N 1
ATOM 11799 C CA . ASN B 1 676 ? -5.355 -80.312 -57.344 1 86.94 676 ASN B CA 1
ATOM 11800 C C . ASN B 1 676 ? -4.977 -81.312 -58.406 1 86.94 676 ASN B C 1
ATOM 11802 O O . ASN B 1 676 ? -5.844 -81.938 -58.969 1 86.94 676 ASN B O 1
ATOM 11806 N N . ARG B 1 677 ? -3.662 -81.375 -58.688 1 84.56 677 ARG B N 1
ATOM 11807 C CA . ARG B 1 677 ? -3.188 -82.375 -59.688 1 84.56 677 ARG B CA 1
ATOM 11808 C C . ARG B 1 677 ? -3.477 -83.812 -59.219 1 84.56 677 ARG B C 1
ATOM 11810 O O . ARG B 1 677 ? -3.996 -84.625 -60 1 84.56 677 ARG B O 1
ATOM 11817 N N . ILE B 1 678 ? -3.211 -84.125 -58 1 81.5 678 ILE B N 1
ATOM 11818 C CA . ILE B 1 678 ? -3.43 -85.438 -57.469 1 81.5 678 ILE B CA 1
ATOM 11819 C C . ILE B 1 678 ? -4.922 -85.75 -57.469 1 81.5 678 ILE B C 1
ATOM 11821 O O . ILE B 1 678 ? -5.324 -86.875 -57.844 1 81.5 678 ILE B O 1
ATOM 11825 N N . TYR B 1 679 ? -5.691 -84.812 -57.188 1 84.56 679 TYR B N 1
ATOM 11826 C CA . TYR B 1 679 ? -7.137 -85 -57.156 1 84.56 679 TYR B CA 1
ATOM 11827 C C . TYR B 1 679 ? -7.688 -85.25 -58.531 1 84.56 679 TYR B C 1
ATOM 11829 O O . TYR B 1 679 ? -8.508 -86.188 -58.719 1 84.56 679 TYR B O 1
ATOM 11837 N N . ARG B 1 680 ? -7.184 -84.625 -59.531 1 84.5 680 ARG B N 1
ATOM 11838 C CA . ARG B 1 680 ? -7.672 -84.75 -60.906 1 84.5 680 ARG B CA 1
ATOM 11839 C C . ARG B 1 680 ? -7.211 -86.125 -61.5 1 84.5 680 ARG B C 1
ATOM 11841 O O . ARG B 1 680 ? -7.961 -86.75 -62.219 1 84.5 680 ARG B O 1
ATOM 11848 N N . ILE B 1 681 ? -6.062 -86.5 -61.125 1 81.75 681 ILE B N 1
ATOM 11849 C CA . ILE B 1 681 ? -5.547 -87.75 -61.625 1 81.75 681 ILE B CA 1
ATOM 11850 C C . ILE B 1 681 ? -6.352 -88.938 -61 1 81.75 681 ILE B C 1
ATOM 11852 O O . ILE B 1 681 ? -6.734 -89.875 -61.719 1 81.75 681 ILE B O 1
ATOM 11856 N N . PHE B 1 682 ? -6.637 -88.812 -59.781 1 80.19 682 PHE B N 1
ATOM 11857 C CA . PHE B 1 682 ? -7.363 -89.875 -59.125 1 80.19 682 PHE B CA 1
ATOM 11858 C C . PHE B 1 682 ? -8.828 -89.875 -59.531 1 80.19 682 PHE B C 1
ATOM 11860 O O . PHE B 1 682 ? -9.398 -90.938 -59.75 1 80.19 682 PHE B O 1
ATOM 11867 N N . GLU B 1 683 ? -9.391 -88.75 -59.688 1 80.81 683 GLU B N 1
ATOM 11868 C CA . GLU B 1 683 ? -10.805 -88.688 -60.031 1 80.81 683 GLU B CA 1
ATOM 11869 C C . GLU B 1 683 ? -11.016 -89.125 -61.5 1 80.81 683 GLU B C 1
ATOM 11871 O O . GLU B 1 683 ? -11.992 -89.812 -61.781 1 80.81 683 GLU B O 1
ATOM 11876 N N . GLN B 1 684 ? -10.078 -88.812 -62.375 1 78 684 GLN B N 1
ATOM 11877 C CA . GLN B 1 684 ? -10.188 -89.188 -63.781 1 78 684 GLN B CA 1
ATOM 11878 C C . GLN B 1 684 ? -9.828 -90.688 -63.938 1 78 684 GLN B C 1
ATOM 11880 O O . GLN B 1 684 ? -10.352 -91.375 -64.812 1 78 684 GLN B O 1
ATOM 11885 N N . GLY B 1 685 ? -8.938 -91.062 -63.031 1 73.62 685 GLY B N 1
ATOM 11886 C CA . GLY B 1 685 ? -8.555 -92.438 -63.031 1 73.62 685 GLY B CA 1
ATOM 11887 C C . GLY B 1 685 ? -9.703 -93.375 -62.719 1 73.62 685 GLY B C 1
ATOM 11888 O O . GLY B 1 685 ? -9.719 -94.562 -63.125 1 73.62 685 GLY B O 1
ATOM 11889 N N . LYS B 1 686 ? -10.812 -92.938 -62.156 1 73.5 686 LYS B N 1
ATOM 11890 C CA . LYS B 1 686 ? -12.008 -93.688 -61.812 1 73.5 686 LYS B CA 1
ATOM 11891 C C . LYS B 1 686 ? -12.961 -93.75 -63.031 1 73.5 686 LYS B C 1
ATOM 11893 O O . LYS B 1 686 ? -13.789 -94.688 -63.094 1 73.5 686 LYS B O 1
ATOM 11898 N N . ARG B 1 687 ? -12.75 -92.688 -63.844 1 68.31 687 ARG B N 1
ATOM 11899 C CA . ARG B 1 687 ? -13.75 -92.625 -64.875 1 68.31 687 ARG B CA 1
ATOM 11900 C C . ARG B 1 687 ? -13.172 -93.062 -66.25 1 68.31 687 ARG B C 1
ATOM 11902 O O . ARG B 1 687 ? -13.852 -93.75 -67 1 68.31 687 ARG B O 1
ATOM 11909 N N . SER B 1 688 ? -11.938 -92.625 -66.562 1 74.06 688 SER B N 1
ATOM 11910 C CA . SER B 1 688 ? -11.367 -92.875 -67.875 1 74.06 688 SER B CA 1
ATOM 11911 C C . SER B 1 688 ? -9.867 -93.188 -67.812 1 74.06 688 SER B C 1
ATOM 11913 O O . SER B 1 688 ? -9.227 -92.812 -66.812 1 74.06 688 SER B O 1
ATOM 11915 N N . VAL B 1 689 ? -9.25 -93.875 -68.812 1 72.31 689 VAL B N 1
ATOM 11916 C CA . VAL B 1 689 ? -7.848 -94.312 -68.875 1 72.31 689 VAL B CA 1
ATOM 11917 C C . VAL B 1 689 ? -7.004 -93.125 -69.375 1 72.31 689 VAL B C 1
ATOM 11919 O O . VAL B 1 689 ? -5.777 -93.188 -69.25 1 72.31 689 VAL B O 1
ATOM 11922 N N . THR B 1 690 ? -7.527 -92 -69.938 1 74.31 690 THR B N 1
ATOM 11923 C CA . THR B 1 690 ? -6.734 -90.938 -70.5 1 74.31 690 THR B CA 1
ATOM 11924 C C . THR B 1 690 ? -6.352 -89.938 -69.375 1 74.31 690 THR B C 1
ATOM 11926 O O . THR B 1 690 ? -7.172 -89.562 -68.562 1 74.31 690 THR B O 1
ATOM 11929 N N . PRO B 1 691 ? -5.141 -89.562 -69.375 1 76.75 691 PRO B N 1
ATOM 11930 C CA . PRO B 1 691 ? -4.699 -88.625 -68.375 1 76.75 691 PRO B CA 1
ATOM 11931 C C . PRO B 1 691 ? -5.359 -87.25 -68.562 1 76.75 691 PRO B C 1
ATOM 11933 O O . PRO B 1 691 ? -5.609 -86.812 -69.688 1 76.75 691 PRO B O 1
ATOM 11936 N N . PRO B 1 692 ? -5.867 -86.562 -67.5 1 81 692 PRO B N 1
ATOM 11937 C CA . PRO B 1 692 ? -6.531 -85.312 -67.562 1 81 692 PRO B CA 1
ATOM 11938 C C . PRO B 1 692 ? -5.652 -84.188 -68.188 1 81 692 PRO B C 1
ATOM 11940 O O . PRO B 1 692 ? -4.43 -84.375 -68.25 1 81 692 PRO B O 1
ATOM 11943 N N . LYS B 1 693 ? -6.18 -83.188 -68.688 1 79.94 693 LYS B N 1
ATOM 11944 C CA . LYS B 1 693 ? -5.453 -82.062 -69.312 1 79.94 693 LYS B CA 1
ATOM 11945 C C . LYS B 1 693 ? -4.75 -81.188 -68.312 1 79.94 693 LYS B C 1
ATOM 11947 O O . LYS B 1 693 ? -5.191 -81.125 -67.125 1 79.94 693 LYS B O 1
ATOM 11952 N N . PHE B 1 694 ? -3.617 -80.625 -68.438 1 79.25 694 PHE B N 1
ATOM 11953 C CA . PHE B 1 694 ? -2.889 -79.625 -67.625 1 79.25 694 PHE B CA 1
ATOM 11954 C C . PHE B 1 694 ? -2.223 -80.312 -66.438 1 79.25 694 PHE B C 1
ATOM 11956 O O . PHE B 1 694 ? -2.293 -79.812 -65.312 1 79.25 694 PHE B O 1
ATOM 11963 N N . ILE B 1 695 ? -1.784 -81.5 -66.562 1 81.56 695 ILE B N 1
ATOM 11964 C CA . ILE B 1 695 ? -1.088 -82.188 -65.5 1 81.56 695 ILE B CA 1
ATOM 11965 C C . ILE B 1 695 ? 0.416 -82.188 -65.75 1 81.56 695 ILE B C 1
ATOM 11967 O O . ILE B 1 695 ? 1.204 -82.625 -64.938 1 81.56 695 ILE B O 1
ATOM 11971 N N . SER B 1 696 ? 0.735 -81.562 -67 1 83.38 696 SER B N 1
ATOM 11972 C CA . SER B 1 696 ? 2.156 -81.438 -67.312 1 83.38 696 SER B CA 1
ATOM 11973 C C . SER B 1 696 ? 2.859 -80.5 -66.312 1 83.38 696 SER B C 1
ATOM 11975 O O . SER B 1 696 ? 2.223 -79.625 -65.75 1 83.38 696 SER B O 1
ATOM 11977 N N . PRO B 1 697 ? 4.062 -80.625 -66 1 85.06 697 PRO B N 1
ATOM 11978 C CA . PRO B 1 697 ? 4.805 -79.75 -65.062 1 85.06 697 PRO B CA 1
ATOM 11979 C C . PRO B 1 697 ? 4.762 -78.312 -65.5 1 85.06 697 PRO B C 1
ATOM 11981 O O . PRO B 1 697 ? 4.711 -77.438 -64.688 1 85.06 697 PRO B O 1
ATOM 11984 N N . THR B 1 698 ? 4.68 -78.125 -66.812 1 88.44 698 THR B N 1
ATOM 11985 C CA . THR B 1 698 ? 4.633 -76.75 -67.312 1 88.44 698 THR B CA 1
ATOM 11986 C C . THR B 1 698 ? 3.27 -76.125 -67 1 88.44 698 THR B C 1
ATOM 11988 O O . THR B 1 698 ? 3.182 -74.938 -66.625 1 88.44 698 THR B O 1
ATOM 11991 N N . SER B 1 699 ? 2.211 -76.875 -67.188 1 88 699 SER B N 1
ATOM 11992 C CA . SER B 1 699 ? 0.874 -76.375 -66.875 1 88 699 SER B CA 1
ATOM 11993 C C . SER B 1 699 ? 0.656 -76.125 -65.438 1 88 699 SER B C 1
ATOM 11995 O O . SER B 1 699 ? -0.023 -75.188 -65 1 88 699 SER B O 1
ATOM 11997 N N . GLN B 1 700 ? 1.3 -76.938 -64.562 1 89.81 700 GLN B N 1
ATOM 11998 C CA . GLN B 1 700 ? 1.178 -76.75 -63.156 1 89.81 700 GLN B CA 1
ATOM 11999 C C . GLN B 1 700 ? 1.91 -75.5 -62.656 1 89.81 700 GLN B C 1
ATOM 12001 O O . GLN B 1 700 ? 1.439 -74.812 -61.781 1 89.81 700 GLN B O 1
ATOM 12006 N N . LEU B 1 701 ? 2.984 -75.25 -63.281 1 91.81 701 LEU B N 1
ATOM 12007 C CA . LEU B 1 701 ? 3.736 -74.062 -62.938 1 91.81 701 LEU B CA 1
ATOM 12008 C C . LEU B 1 701 ? 2.977 -72.812 -63.344 1 91.81 701 LEU B C 1
ATOM 12010 O O . LEU B 1 701 ? 2.996 -71.812 -62.625 1 91.81 701 LEU B O 1
ATOM 12014 N N . ILE B 1 702 ? 2.221 -72.938 -64.5 1 92.81 702 ILE B N 1
ATOM 12015 C CA . ILE B 1 702 ? 1.459 -71.812 -64.938 1 92.81 702 ILE B CA 1
ATOM 12016 C C . ILE B 1 702 ? 0.282 -71.5 -64 1 92.81 702 ILE B C 1
ATOM 12018 O O . ILE B 1 702 ? -0.013 -70.375 -63.688 1 92.81 702 ILE B O 1
ATOM 12022 N N . ILE B 1 703 ? -0.322 -72.562 -63.469 1 92.38 703 ILE B N 1
ATOM 12023 C CA . ILE B 1 703 ? -1.445 -72.438 -62.562 1 92.38 703 ILE B CA 1
ATOM 12024 C C . ILE B 1 703 ? -0.96 -71.812 -61.25 1 92.38 703 ILE B C 1
ATOM 12026 O O . ILE B 1 703 ? -1.595 -70.875 -60.688 1 92.38 703 ILE B O 1
ATOM 12030 N N . THR B 1 704 ? 0.204 -72.25 -60.75 1 93.56 704 THR B N 1
ATOM 12031 C CA . THR B 1 704 ? 0.769 -71.75 -59.531 1 93.56 704 THR B CA 1
ATOM 12032 C C . THR B 1 704 ? 1.141 -70.25 -59.656 1 93.56 704 THR B C 1
ATOM 12034 O O . THR B 1 704 ? 0.879 -69.438 -58.781 1 93.56 704 THR B O 1
ATOM 12037 N N . PHE B 1 705 ? 1.601 -69.875 -60.812 1 94.25 705 PHE B N 1
ATOM 12038 C CA . PHE B 1 705 ? 2.025 -68.5 -61.031 1 94.25 705 PHE B CA 1
ATOM 12039 C C . PHE B 1 705 ? 0.82 -67.625 -61.156 1 94.25 705 PHE B C 1
ATOM 12041 O O . PHE B 1 705 ? 0.869 -66.438 -60.75 1 94.25 705 PHE B O 1
ATOM 12048 N N . ILE B 1 706 ? -0.324 -68.188 -61.656 1 94 706 ILE B N 1
ATOM 12049 C CA . ILE B 1 706 ? -1.539 -67.375 -61.75 1 94 706 ILE B CA 1
ATOM 12050 C C . ILE B 1 706 ? -2.1 -67.125 -60.375 1 94 706 ILE B C 1
ATOM 12052 O O . ILE B 1 706 ? -2.539 -66 -60.062 1 94 706 ILE B O 1
ATOM 12056 N N . LEU B 1 707 ? -1.998 -68.062 -59.5 1 94.25 707 LEU B N 1
ATOM 12057 C CA . LEU B 1 707 ? -2.479 -67.875 -58.125 1 94.25 707 LEU B CA 1
ATOM 12058 C C . LEU B 1 707 ? -1.598 -66.938 -57.344 1 94.25 707 LEU B C 1
ATOM 12060 O O . LEU B 1 707 ? -2.1 -66.125 -56.594 1 94.25 707 LEU B O 1
ATOM 12064 N N . ILE B 1 708 ? -0.3 -67 -57.594 1 94.31 708 ILE B N 1
ATOM 12065 C CA . ILE B 1 708 ? 0.638 -66.125 -56.906 1 94.31 708 ILE B CA 1
ATOM 12066 C C . ILE B 1 708 ? 0.459 -64.688 -57.406 1 94.31 708 ILE B C 1
ATOM 12068 O O . ILE B 1 708 ? 0.553 -63.719 -56.625 1 94.31 708 ILE B O 1
ATOM 12072 N N . SER B 1 709 ? 0.053 -64.562 -58.688 1 94 709 SER B N 1
ATOM 12073 C CA . SER B 1 709 ? -0.077 -63.25 -59.312 1 94 709 SER B CA 1
ATOM 12074 C C . SER B 1 709 ? -1.247 -62.469 -58.719 1 94 709 SER B C 1
ATOM 12076 O O . SER B 1 709 ? -1.221 -61.219 -58.656 1 94 709 SER B O 1
ATOM 12078 N N . VAL B 1 710 ? -2.252 -63.125 -58.188 1 92.94 710 VAL B N 1
ATOM 12079 C CA . VAL B 1 710 ? -3.381 -62.438 -57.531 1 92.94 710 VAL B CA 1
ATOM 12080 C C . VAL B 1 710 ? -2.912 -61.719 -56.281 1 92.94 710 VAL B C 1
ATOM 12082 O O . VAL B 1 710 ? -3.334 -60.594 -56.031 1 92.94 710 VAL B O 1
ATOM 12085 N N . GLN B 1 711 ? -2.01 -62.312 -55.5 1 92.25 711 GLN B N 1
ATOM 12086 C CA . GLN B 1 711 ? -1.466 -61.688 -54.312 1 92.25 711 GLN B CA 1
ATOM 12087 C C . GLN B 1 711 ? -0.571 -60.5 -54.656 1 92.25 711 GLN B C 1
ATOM 12089 O O . GLN B 1 711 ? -0.646 -59.438 -54.031 1 92.25 711 GLN B O 1
ATOM 12094 N N . VAL B 1 712 ? 0.259 -60.719 -55.688 1 91.69 712 VAL B N 1
ATOM 12095 C CA . VAL B 1 712 ? 1.195 -59.656 -56.062 1 91.69 712 VAL B CA 1
ATOM 12096 C C . VAL B 1 712 ? 0.427 -58.469 -56.625 1 91.69 712 VAL B C 1
ATOM 12098 O O . VAL B 1 712 ? 0.742 -57.312 -56.312 1 91.69 712 VAL B O 1
ATOM 12101 N N . LEU B 1 713 ? -0.692 -58.781 -57.344 1 92.25 713 LEU B N 1
ATOM 12102 C CA . LEU B 1 713 ? -1.505 -57.688 -57.906 1 92.25 713 LEU B CA 1
ATOM 12103 C C . LEU B 1 713 ? -2.26 -56.969 -56.812 1 92.25 713 LEU B C 1
ATOM 12105 O O . LEU B 1 713 ? -2.424 -55.75 -56.875 1 92.25 713 LEU B O 1
ATOM 12109 N N . GLY B 1 714 ? -2.744 -57.688 -55.781 1 89.31 714 GLY B N 1
ATOM 12110 C CA . GLY B 1 714 ? -3.42 -57.062 -54.656 1 89.31 714 GLY B CA 1
ATOM 12111 C C . GLY B 1 714 ? -2.529 -56.125 -53.875 1 89.31 714 GLY B C 1
ATOM 12112 O O . GLY B 1 714 ? -2.955 -55.031 -53.5 1 89.31 714 GLY B O 1
ATOM 12113 N N . VAL B 1 715 ? -1.262 -56.5 -53.594 1 89.44 715 VAL B N 1
ATOM 12114 C CA . VAL B 1 715 ? -0.33 -55.656 -52.844 1 89.44 715 VAL B CA 1
ATOM 12115 C C . VAL B 1 715 ? 0.052 -54.438 -53.656 1 89.44 715 VAL B C 1
ATOM 12117 O O . VAL B 1 715 ? 0.211 -53.344 -53.094 1 89.44 715 VAL B O 1
ATOM 12120 N N . PHE B 1 716 ? 0.104 -54.594 -55 1 89.94 716 PHE B N 1
ATOM 12121 C CA . PHE B 1 716 ? 0.472 -53.438 -55.812 1 89.94 716 PHE B CA 1
ATOM 12122 C C . PHE B 1 716 ? -0.675 -52.438 -55.906 1 89.94 716 PHE B C 1
ATOM 12124 O O . PHE B 1 716 ? -0.448 -51.25 -56 1 89.94 716 PHE B O 1
ATOM 12131 N N . VAL B 1 717 ? -1.917 -52.938 -55.875 1 89.19 717 VAL B N 1
ATOM 12132 C CA . VAL B 1 717 ? -3.062 -52.031 -55.812 1 89.19 717 VAL B CA 1
ATOM 12133 C C . VAL B 1 717 ? -3.057 -51.281 -54.469 1 89.19 717 VAL B C 1
ATOM 12135 O O . VAL B 1 717 ? -3.361 -50.094 -54.406 1 89.19 717 VAL B O 1
ATOM 12138 N N . TRP B 1 718 ? -2.66 -51.969 -53.438 1 86.62 718 TRP B N 1
ATOM 12139 C CA . TRP B 1 718 ? -2.57 -51.344 -52.125 1 86.62 718 TRP B CA 1
ATOM 12140 C C . TRP B 1 718 ? -1.481 -50.281 -52.125 1 86.62 718 TRP B C 1
ATOM 12142 O O . TRP B 1 718 ? -1.645 -49.219 -51.5 1 86.62 718 TRP B O 1
ATOM 12152 N N . PHE B 1 719 ? -0.364 -50.531 -52.75 1 88.12 719 PHE B N 1
ATOM 12153 C CA . PHE B 1 719 ? 0.719 -49.562 -52.844 1 88.12 719 PHE B CA 1
ATOM 12154 C C . PHE B 1 719 ? 0.247 -48.281 -53.562 1 88.12 719 PHE B C 1
ATOM 12156 O O . PHE B 1 719 ? 0.676 -47.188 -53.219 1 88.12 719 PHE B O 1
ATOM 12163 N N . ALA B 1 720 ? -0.704 -48.531 -54.406 1 88.75 720 ALA B N 1
ATOM 12164 C CA . ALA B 1 720 ? -1.184 -47.406 -55.188 1 88.75 720 ALA B CA 1
ATOM 12165 C C . ALA B 1 720 ? -2.188 -46.562 -54.375 1 88.75 720 ALA B C 1
ATOM 12167 O O . ALA B 1 720 ? -2.238 -45.344 -54.5 1 88.75 720 ALA B O 1
ATOM 12168 N N . VAL B 1 721 ? -2.92 -47.188 -53.562 1 87 721 VAL B N 1
ATOM 12169 C CA . VAL B 1 721 ? -3.934 -46.469 -52.781 1 87 721 VAL B CA 1
ATOM 12170 C C . VAL B 1 721 ? -3.287 -45.844 -51.562 1 87 721 VAL B C 1
ATOM 12172 O O . VAL B 1 721 ? -3.559 -44.656 -51.25 1 87 721 VAL B O 1
ATOM 12175 N N . VAL B 1 722 ? -2.418 -46.594 -50.812 1 87.94 722 VAL B N 1
ATOM 12176 C CA . VAL B 1 722 ? -1.747 -46.094 -49.656 1 87.94 722 VAL B CA 1
ATOM 12177 C C . VAL B 1 722 ? -0.252 -46.375 -49.719 1 87.94 722 VAL B C 1
ATOM 12179 O O . VAL B 1 722 ? 0.181 -47.469 -49.375 1 87.94 722 VAL B O 1
ATOM 12182 N N . PRO B 1 723 ? 0.457 -45.5 -50.156 1 88.62 723 PRO B N 1
ATOM 12183 C CA . PRO B 1 723 ? 1.899 -45.75 -50.219 1 88.62 723 PRO B CA 1
ATOM 12184 C C . PRO B 1 723 ? 2.531 -45.969 -48.844 1 88.62 723 PRO B C 1
ATOM 12186 O O . PRO B 1 723 ? 2.121 -45.344 -47.875 1 88.62 723 PRO B O 1
ATOM 12189 N N . PRO B 1 724 ? 3.465 -47 -48.812 1 87.69 724 PRO B N 1
ATOM 12190 C CA . PRO B 1 724 ? 4.129 -47.25 -47.531 1 87.69 724 PRO B CA 1
ATOM 12191 C C . PRO B 1 724 ? 4.949 -46.062 -47.031 1 87.69 724 PRO B C 1
ATOM 12193 O O . PRO B 1 724 ? 5.656 -45.438 -47.812 1 87.69 724 PRO B O 1
ATOM 12196 N N . HIS B 1 725 ? 4.676 -45.625 -45.781 1 89.12 725 HIS B N 1
ATOM 12197 C CA . HIS B 1 725 ? 5.461 -44.594 -45.125 1 89.12 725 HIS B CA 1
ATOM 12198 C C . HIS B 1 725 ? 5.641 -44.875 -43.656 1 89.12 725 HIS B C 1
ATOM 12200 O O . HIS B 1 725 ? 4.973 -45.75 -43.094 1 89.12 725 HIS B O 1
ATOM 12206 N N . THR B 1 726 ? 6.672 -44.312 -43.094 1 88.75 726 THR B N 1
ATOM 12207 C CA . THR B 1 726 ? 6.957 -44.469 -41.656 1 88.75 726 THR B CA 1
ATOM 12208 C C . THR B 1 726 ? 6.309 -43.344 -40.844 1 88.75 726 THR B C 1
ATOM 12210 O O . THR B 1 726 ? 6.172 -42.219 -41.344 1 88.75 726 THR B O 1
ATOM 12213 N N . ILE B 1 727 ? 5.723 -43.781 -39.656 1 88 727 ILE B N 1
ATOM 12214 C CA . ILE B 1 727 ? 5.141 -42.781 -38.781 1 88 727 ILE B CA 1
ATOM 12215 C C . ILE B 1 727 ? 5.754 -42.906 -37.375 1 88 727 ILE B C 1
ATOM 12217 O O . ILE B 1 727 ? 6.164 -44 -36.969 1 88 727 ILE B O 1
ATOM 12221 N N . ILE B 1 728 ? 5.926 -41.812 -36.781 1 87.69 728 ILE B N 1
ATOM 12222 C CA . ILE B 1 728 ? 6.367 -41.781 -35.406 1 87.69 728 ILE B CA 1
ATOM 12223 C C . ILE B 1 728 ? 5.176 -41.5 -34.5 1 87.69 728 ILE B C 1
ATOM 12225 O O . ILE B 1 728 ? 4.523 -40.438 -34.625 1 87.69 728 ILE B O 1
ATOM 12229 N N . ASP B 1 729 ? 4.805 -42.375 -33.562 1 83.94 729 ASP B N 1
ATOM 12230 C CA . ASP B 1 729 ? 3.705 -42.219 -32.625 1 83.94 729 ASP B CA 1
ATOM 12231 C C . ASP B 1 729 ? 4.195 -41.594 -31.297 1 83.94 729 ASP B C 1
ATOM 12233 O O . ASP B 1 729 ? 4.879 -42.281 -30.531 1 83.94 729 ASP B O 1
ATOM 12237 N N . TYR B 1 730 ? 3.707 -40.469 -31.094 1 87.88 730 TYR B N 1
ATOM 12238 C CA . TYR B 1 730 ? 4.148 -39.781 -29.891 1 87.88 730 TYR B CA 1
ATOM 12239 C C . TYR B 1 730 ? 3.098 -39.875 -28.781 1 87.88 730 TYR B C 1
ATOM 12241 O O . TYR B 1 730 ? 3.348 -39.469 -27.641 1 87.88 730 TYR B O 1
ATOM 12249 N N . GLU B 1 731 ? 1.926 -40.375 -28.922 1 80.12 731 GLU B N 1
ATOM 12250 C CA . GLU B 1 731 ? 0.813 -40.312 -27.984 1 80.12 731 GLU B CA 1
ATOM 12251 C C . GLU B 1 731 ? 0.785 -41.594 -27.109 1 80.12 731 GLU B C 1
ATOM 12253 O O . GLU B 1 731 ? 0.276 -41.562 -25.984 1 80.12 731 GLU B O 1
ATOM 12258 N N . GLU B 1 732 ? 1.388 -42.531 -27.641 1 74.38 732 GLU B N 1
ATOM 12259 C CA . GLU B 1 732 ? 1.3 -43.781 -26.906 1 74.38 732 GLU B CA 1
ATOM 12260 C C . GLU B 1 732 ? 2.102 -43.719 -25.609 1 74.38 732 GLU B C 1
ATOM 12262 O O . GLU B 1 732 ? 1.625 -44.188 -24.562 1 74.38 732 GLU B O 1
ATOM 12267 N N . LEU B 1 733 ? 3.32 -43.312 -25.609 1 81.25 733 LEU B N 1
ATOM 12268 C CA . LEU B 1 733 ? 4.164 -43.219 -24.422 1 81.25 733 LEU B CA 1
ATOM 12269 C C . LEU B 1 733 ? 4.355 -41.781 -24.016 1 81.25 733 LEU B C 1
ATOM 12271 O O . LEU B 1 733 ? 5.473 -41.25 -24.047 1 81.25 733 LEU B O 1
ATOM 12275 N N . ARG B 1 734 ? 3.232 -41.219 -23.594 1 87.56 734 ARG B N 1
ATOM 12276 C CA . ARG B 1 734 ? 3.248 -39.844 -23.141 1 87.56 734 ARG B CA 1
ATOM 12277 C C . ARG B 1 734 ? 2.781 -39.719 -21.688 1 87.56 734 ARG B C 1
ATOM 12279 O O . ARG B 1 734 ? 1.681 -39.25 -21.422 1 87.56 734 ARG B O 1
ATOM 12286 N N . PRO B 1 735 ? 3.684 -40.156 -20.703 1 87 735 PRO B N 1
ATOM 12287 C CA . PRO B 1 735 ? 3.332 -40.062 -19.281 1 87 735 PRO B CA 1
ATOM 12288 C C . PRO B 1 735 ? 3.293 -38.625 -18.781 1 87 735 PRO B C 1
ATOM 12290 O O . PRO B 1 735 ? 3.684 -37.688 -19.5 1 87 735 PRO B O 1
ATOM 12293 N N . PRO B 1 736 ? 2.74 -38.5 -17.578 1 86.5 736 PRO B N 1
ATOM 12294 C CA . PRO B 1 736 ? 2.693 -37.156 -17.016 1 86.5 736 PRO B CA 1
ATOM 12295 C C . PRO B 1 736 ? 4.082 -36.531 -16.844 1 86.5 736 PRO B C 1
ATOM 12297 O O . PRO B 1 736 ? 4.242 -35.312 -16.953 1 86.5 736 PRO B O 1
ATOM 12300 N N . ASN B 1 737 ? 5.055 -37.344 -16.672 1 88.5 737 ASN B N 1
ATOM 12301 C CA . ASN B 1 737 ? 6.43 -36.875 -16.625 1 88.5 737 ASN B CA 1
ATOM 12302 C C . ASN B 1 737 ? 7.043 -36.781 -18.016 1 88.5 737 ASN B C 1
ATOM 12304 O O . ASN B 1 737 ? 7.309 -37.781 -18.656 1 88.5 737 ASN B O 1
ATOM 12308 N N . PRO B 1 738 ? 7.312 -35.594 -18.406 1 91.62 738 PRO B N 1
ATOM 12309 C CA . PRO B 1 738 ? 7.801 -35.406 -19.781 1 91.62 738 PRO B CA 1
ATOM 12310 C C . PRO B 1 738 ? 9.172 -36.062 -20 1 91.62 738 PRO B C 1
ATOM 12312 O O . PRO B 1 738 ? 9.539 -36.344 -21.141 1 91.62 738 PRO B O 1
ATOM 12315 N N . GLU B 1 739 ? 9.93 -36.375 -19.016 1 90.62 739 GLU B N 1
ATOM 12316 C CA . GLU B 1 739 ? 11.25 -36.969 -19.172 1 90.62 739 GLU B CA 1
ATOM 12317 C C . GLU B 1 739 ? 11.148 -38.438 -19.641 1 90.62 739 GLU B C 1
ATOM 12319 O O . GLU B 1 739 ? 12.07 -38.969 -20.266 1 90.62 739 GLU B O 1
ATOM 12324 N N . LEU B 1 740 ? 9.992 -38.969 -19.406 1 89.25 740 LEU B N 1
ATOM 12325 C CA . LEU B 1 740 ? 9.797 -40.375 -19.766 1 89.25 740 LEU B CA 1
ATOM 12326 C C . LEU B 1 740 ? 9.039 -40.5 -21.078 1 89.25 740 LEU B C 1
ATOM 12328 O O . LEU B 1 740 ? 8.758 -41.625 -21.547 1 89.25 740 LEU B O 1
ATOM 12332 N N . ALA B 1 741 ? 8.844 -39.344 -21.734 1 91.19 741 ALA B N 1
ATOM 12333 C CA . ALA B 1 741 ? 8.133 -39.375 -23.016 1 91.19 741 ALA B CA 1
ATOM 12334 C C . ALA B 1 741 ? 9.016 -39.938 -24.125 1 91.19 741 ALA B C 1
ATOM 12336 O O . ALA B 1 741 ? 10.211 -39.625 -24.188 1 91.19 741 ALA B O 1
ATOM 12337 N N . ARG B 1 742 ? 8.461 -40.906 -24.875 1 90.31 742 ARG B N 1
ATOM 12338 C CA . ARG B 1 742 ? 9.18 -41.5 -26 1 90.31 742 ARG B CA 1
ATOM 12339 C C . ARG B 1 742 ? 8.273 -41.656 -27.219 1 90.31 742 ARG B C 1
ATOM 12341 O O . ARG B 1 742 ? 7.066 -41.844 -27.078 1 90.31 742 ARG B O 1
ATOM 12348 N N . GLY B 1 743 ? 8.938 -41.406 -28.438 1 88.19 743 GLY B N 1
ATOM 12349 C CA . GLY B 1 743 ? 8.25 -41.656 -29.688 1 88.19 743 GLY B CA 1
ATOM 12350 C C . GLY B 1 743 ? 8.578 -43.031 -30.281 1 88.19 743 GLY B C 1
ATOM 12351 O O . GLY B 1 743 ? 9.734 -43.438 -30.25 1 88.19 743 GLY B O 1
ATOM 12352 N N . ILE B 1 744 ? 7.562 -43.719 -30.688 1 83.38 744 ILE B N 1
ATOM 12353 C CA . ILE B 1 744 ? 7.75 -45.062 -31.25 1 83.38 744 ILE B CA 1
ATOM 12354 C C . ILE B 1 744 ? 7.68 -45 -32.781 1 83.38 744 ILE B C 1
ATOM 12356 O O . ILE B 1 744 ? 6.691 -44.5 -33.344 1 83.38 744 ILE B O 1
ATOM 12360 N N . LEU B 1 745 ? 8.852 -45.375 -33.438 1 86 745 LEU B N 1
ATOM 12361 C CA . LEU B 1 745 ? 8.906 -45.438 -34.906 1 86 745 LEU B CA 1
ATOM 12362 C C . LEU B 1 745 ? 8.242 -46.719 -35.406 1 86 745 LEU B C 1
ATOM 12364 O O . LEU B 1 745 ? 8.625 -47.812 -35 1 86 745 LEU B O 1
ATOM 12368 N N . LYS B 1 746 ? 7.168 -46.625 -36.156 1 80.88 746 LYS B N 1
ATOM 12369 C CA . LYS B 1 746 ? 6.453 -47.781 -36.688 1 80.88 746 LYS B CA 1
ATOM 12370 C C . LYS B 1 746 ? 5.992 -47.531 -38.125 1 80.88 746 LYS B C 1
ATOM 12372 O O . LYS B 1 746 ? 6.051 -46.375 -38.594 1 80.88 746 LYS B O 1
ATOM 12377 N N . CYS B 1 747 ? 5.77 -48.625 -38.812 1 81.19 747 CYS B N 1
ATOM 12378 C CA . CYS B 1 747 ? 5.18 -48.5 -40.156 1 81.19 747 CYS B CA 1
ATOM 12379 C C . CYS B 1 747 ? 3.703 -48.125 -40.062 1 81.19 747 CYS B C 1
ATOM 12381 O O . CYS B 1 747 ? 2.996 -48.594 -39.156 1 81.19 747 CYS B O 1
ATOM 12383 N N . ASP B 1 748 ? 3.301 -47.188 -40.969 1 80.25 748 ASP B N 1
ATOM 12384 C CA . ASP B 1 748 ? 1.906 -46.75 -40.969 1 80.25 748 ASP B CA 1
ATOM 12385 C C . ASP B 1 748 ? 1.001 -47.844 -41.562 1 80.25 748 ASP B C 1
ATOM 12387 O O . ASP B 1 748 ? 0.649 -47.781 -42.75 1 80.25 748 ASP B O 1
ATOM 12391 N N . MET B 1 749 ? 0.83 -48.844 -40.812 1 74.94 749 MET B N 1
ATOM 12392 C CA . MET B 1 749 ? -0.097 -49.906 -41.219 1 74.94 749 MET B CA 1
ATOM 12393 C C . MET B 1 749 ? -1.228 -50.062 -40.219 1 74.94 749 MET B C 1
ATOM 12395 O O . MET B 1 749 ? -0.979 -50.25 -39.031 1 74.94 749 MET B O 1
ATOM 12399 N N . SER B 1 750 ? -2.395 -49.781 -40.688 1 71.12 750 SER B N 1
ATOM 12400 C CA . SER B 1 750 ? -3.537 -50.031 -39.812 1 71.12 750 SER B CA 1
ATOM 12401 C C . SER B 1 750 ? -3.754 -51.531 -39.594 1 71.12 750 SER B C 1
ATOM 12403 O O . SER B 1 750 ? -3.266 -52.344 -40.344 1 71.12 750 SER B O 1
ATOM 12405 N N . ASP B 1 751 ? -4.344 -51.938 -38.531 1 66.94 751 ASP B N 1
ATOM 12406 C CA . ASP B 1 751 ? -4.668 -53.344 -38.25 1 66.94 751 ASP B CA 1
ATOM 12407 C C . ASP B 1 751 ? -5.539 -53.938 -39.375 1 66.94 751 ASP B C 1
ATOM 12409 O O . ASP B 1 751 ? -5.371 -55.094 -39.75 1 66.94 751 ASP B O 1
ATOM 12413 N N . LEU B 1 752 ? -6.312 -53.094 -39.906 1 68.38 752 LEU B N 1
ATOM 12414 C CA . LEU B 1 752 ? -7.191 -53.562 -40.969 1 68.38 752 LEU B CA 1
ATOM 12415 C C . LEU B 1 752 ? -6.402 -53.875 -42.219 1 68.38 752 LEU B C 1
ATOM 12417 O O . LEU B 1 752 ? -6.727 -54.812 -42.969 1 68.38 752 LEU B O 1
ATOM 12421 N N . SER B 1 753 ? -5.348 -53.156 -42.375 1 73.12 753 SER B N 1
ATOM 12422 C CA . SER B 1 753 ? -4.539 -53.406 -43.562 1 73.12 753 SER B CA 1
ATOM 12423 C C . SER B 1 753 ? -3.758 -54.719 -43.469 1 73.12 753 SER B C 1
ATOM 12425 O O . SER B 1 753 ? -3.588 -55.406 -44.438 1 73.12 753 SER B O 1
ATOM 12427 N N . ILE B 1 754 ? -3.398 -55.062 -42.312 1 71.75 754 ILE B N 1
ATOM 12428 C CA . ILE B 1 754 ? -2.668 -56.312 -42.094 1 71.75 754 ILE B CA 1
ATOM 12429 C C . ILE B 1 754 ? -3.607 -57.5 -42.312 1 71.75 754 ILE B C 1
ATOM 12431 O O . ILE B 1 754 ? -3.234 -58.5 -42.938 1 71.75 754 ILE B O 1
ATOM 12435 N N . ILE B 1 755 ? -4.793 -57.281 -41.844 1 69.06 755 ILE B N 1
ATOM 12436 C CA . ILE B 1 755 ? -5.777 -58.344 -42 1 69.06 755 ILE B CA 1
ATOM 12437 C C . ILE B 1 755 ? -6.129 -58.531 -43.469 1 69.06 755 ILE B C 1
ATOM 12439 O O . ILE B 1 755 ? -6.293 -59.688 -43.938 1 69.06 755 ILE B O 1
ATOM 12443 N N . CYS B 1 756 ? -6.133 -57.531 -44.188 1 73 756 CYS B N 1
ATOM 12444 C CA . CYS B 1 756 ? -6.461 -57.625 -45.625 1 73 756 CYS B CA 1
ATOM 12445 C C . CYS B 1 756 ? -5.336 -58.281 -46.375 1 73 756 CYS B C 1
ATOM 12447 O O . CYS B 1 756 ? -5.59 -59.062 -47.312 1 73 756 CYS B O 1
ATOM 12449 N N . CYS B 1 757 ? -4.133 -58.094 -46 1 75 757 CYS B N 1
ATOM 12450 C CA . CYS B 1 757 ? -2.984 -58.688 -46.656 1 75 757 CYS B CA 1
ATOM 12451 C C . CYS B 1 757 ? -2.943 -60.188 -46.406 1 75 757 CYS B C 1
ATOM 12453 O O . CYS B 1 757 ? -2.496 -60.969 -47.25 1 75 757 CYS B O 1
ATOM 12455 N N . LEU B 1 758 ? -3.475 -60.625 -45.312 1 76.69 758 LEU B N 1
ATOM 12456 C CA . LEU B 1 758 ? -3.396 -62.031 -44.938 1 76.69 758 LEU B CA 1
ATOM 12457 C C . LEU B 1 758 ? -4.672 -62.781 -45.344 1 76.69 758 LEU B C 1
ATOM 12459 O O . LEU B 1 758 ? -4.707 -64 -45.344 1 76.69 758 LEU B O 1
ATOM 12463 N N . SER B 1 759 ? -5.688 -62.062 -45.781 1 79.12 759 SER B N 1
ATOM 12464 C CA . SER B 1 759 ? -6.98 -62.656 -46.094 1 79.12 759 SER B CA 1
ATOM 12465 C C . SER B 1 759 ? -6.887 -63.594 -47.281 1 79.12 759 SER B C 1
ATOM 12467 O O . SER B 1 759 ? -7.5 -64.688 -47.281 1 79.12 759 SER B O 1
ATOM 12469 N N . TYR B 1 760 ? -6.098 -63.281 -48.344 1 86.38 760 TYR B N 1
ATOM 12470 C CA . TYR B 1 760 ? -5.957 -64.125 -49.531 1 86.38 760 TYR B CA 1
ATOM 12471 C C . TYR B 1 760 ? -5.254 -65.438 -49.156 1 86.38 760 TYR B C 1
ATOM 12473 O O . TYR B 1 760 ? -5.629 -66.5 -49.656 1 86.38 760 TYR B O 1
ATOM 12481 N N . SER B 1 761 ? -4.262 -65.312 -48.375 1 82.88 761 SER B N 1
ATOM 12482 C CA . SER B 1 761 ? -3.562 -66.5 -47.938 1 82.88 761 SER B CA 1
ATOM 12483 C C . SER B 1 761 ? -4.48 -67.438 -47.156 1 82.88 761 SER B C 1
ATOM 12485 O O . SER B 1 761 ? -4.363 -68.688 -47.25 1 82.88 761 SER B O 1
ATOM 12487 N N . ILE B 1 762 ? -5.383 -66.875 -46.469 1 81 762 ILE B N 1
ATOM 12488 C CA . ILE B 1 762 ? -6.324 -67.688 -45.719 1 81 762 ILE B CA 1
ATOM 12489 C C . ILE B 1 762 ? -7.285 -68.375 -46.656 1 81 762 ILE B C 1
ATOM 12491 O O . ILE B 1 762 ? -7.594 -69.562 -46.469 1 81 762 ILE B O 1
ATOM 12495 N N . VAL B 1 763 ? -7.625 -67.812 -47.719 1 87 763 VAL B N 1
ATOM 12496 C CA . VAL B 1 763 ? -8.523 -68.438 -48.719 1 87 763 VAL B CA 1
ATOM 12497 C C . VAL B 1 763 ? -7.812 -69.562 -49.406 1 87 763 VAL B C 1
ATOM 12499 O O . VAL B 1 763 ? -8.398 -70.625 -49.625 1 87 763 VAL B O 1
ATOM 12502 N N . LEU B 1 764 ? -6.566 -69.312 -49.781 1 89.12 764 LEU B N 1
ATOM 12503 C CA . LEU B 1 764 ? -5.793 -70.375 -50.438 1 89.12 764 LEU B CA 1
ATOM 12504 C C . LEU B 1 764 ? -5.602 -71.562 -49.5 1 89.12 764 LEU B C 1
ATOM 12506 O O . LEU B 1 764 ? -5.707 -72.688 -49.938 1 89.12 764 LEU B O 1
ATOM 12510 N N . MET B 1 765 ? -5.336 -71.25 -48.281 1 84.75 765 MET B N 1
ATOM 12511 C CA . MET B 1 765 ? -5.125 -72.312 -47.312 1 84.75 765 MET B CA 1
ATOM 12512 C C . MET B 1 765 ? -6.398 -73.125 -47.094 1 84.75 765 MET B C 1
ATOM 12514 O O . MET B 1 765 ? -6.344 -74.375 -47.062 1 84.75 765 MET B O 1
ATOM 12518 N N . VAL B 1 766 ? -7.602 -72.5 -47.094 1 83.88 766 VAL B N 1
ATOM 12519 C CA . VAL B 1 766 ? -8.867 -73.188 -46.875 1 83.88 766 VAL B CA 1
ATOM 12520 C C . VAL B 1 766 ? -9.211 -74.062 -48.125 1 83.88 766 VAL B C 1
ATOM 12522 O O . VAL B 1 766 ? -9.656 -75.188 -48 1 83.88 766 VAL B O 1
ATOM 12525 N N . THR B 1 767 ? -8.906 -73.562 -49.281 1 89.44 767 THR B N 1
ATOM 12526 C CA . THR B 1 767 ? -9.164 -74.312 -50.5 1 89.44 767 THR B CA 1
ATOM 12527 C C . THR B 1 767 ? -8.25 -75.5 -50.625 1 89.44 767 THR B C 1
ATOM 12529 O O . THR B 1 767 ? -8.672 -76.625 -51.031 1 89.44 767 THR B O 1
ATOM 12532 N N . CYS B 1 768 ? -7.023 -75.25 -50.25 1 87.25 768 CYS B N 1
ATOM 12533 C CA . CYS B 1 768 ? -6.074 -76.312 -50.281 1 87.25 768 CYS B CA 1
ATOM 12534 C C . CYS B 1 768 ? -6.492 -77.438 -49.281 1 87.25 768 CYS B C 1
ATOM 12536 O O . CYS B 1 768 ? -6.359 -78.625 -49.594 1 87.25 768 CYS B O 1
ATOM 12538 N N . THR B 1 769 ? -7.004 -77.062 -48.188 1 83.69 769 THR B N 1
ATOM 12539 C CA . THR B 1 769 ? -7.449 -78.062 -47.188 1 83.69 769 THR B CA 1
ATOM 12540 C C . THR B 1 769 ? -8.656 -78.812 -47.688 1 83.69 769 THR B C 1
ATOM 12542 O O . THR B 1 769 ? -8.766 -80 -47.438 1 83.69 769 THR B O 1
ATOM 12545 N N . VAL B 1 770 ? -9.461 -78.25 -48.469 1 86.69 770 VAL B N 1
ATOM 12546 C CA . VAL B 1 770 ? -10.633 -78.875 -49.031 1 86.69 770 VAL B CA 1
ATOM 12547 C C . VAL B 1 770 ? -10.203 -79.938 -50.062 1 86.69 770 VAL B C 1
ATOM 12549 O O . VAL B 1 770 ? -10.695 -81.062 -50.031 1 86.69 770 VAL B O 1
ATOM 12552 N N . TYR B 1 771 ? -9.266 -79.625 -50.875 1 87.25 771 TYR B N 1
ATOM 12553 C CA . TYR B 1 771 ? -8.781 -80.625 -51.844 1 87.25 771 TYR B CA 1
ATOM 12554 C C . TYR B 1 771 ? -8 -81.75 -51.188 1 87.25 771 TYR B C 1
ATOM 12556 O O . TYR B 1 771 ? -8.016 -82.875 -51.656 1 87.25 771 TYR B O 1
ATOM 12564 N N . ALA B 1 772 ? -7.285 -81.375 -50.125 1 81.94 772 ALA B N 1
ATOM 12565 C CA . ALA B 1 772 ? -6.547 -82.375 -49.406 1 81.94 772 ALA B CA 1
ATOM 12566 C C . ALA B 1 772 ? -7.496 -83.375 -48.781 1 81.94 772 ALA B C 1
ATOM 12568 O O . ALA B 1 772 ? -7.203 -84.562 -48.719 1 81.94 772 ALA B O 1
ATOM 12569 N N . VAL B 1 773 ? -8.672 -82.938 -48.375 1 79.81 773 VAL B N 1
ATOM 12570 C CA . VAL B 1 773 ? -9.672 -83.875 -47.781 1 79.81 773 VAL B CA 1
ATOM 12571 C C . VAL B 1 773 ? -10.289 -84.688 -48.875 1 79.81 773 VAL B C 1
ATOM 12573 O O . VAL B 1 773 ? -10.523 -85.938 -48.656 1 79.81 773 VAL B O 1
ATOM 12576 N N . LYS B 1 774 ? -10.367 -84.25 -50.031 1 81.56 774 LYS B N 1
ATOM 12577 C CA . LYS B 1 774 ? -10.977 -85 -51.156 1 81.56 774 LYS B CA 1
ATOM 12578 C C . LYS B 1 774 ? -10.008 -86 -51.719 1 81.56 774 LYS B C 1
ATOM 12580 O O . LYS B 1 774 ? -10.438 -87 -52.281 1 81.56 774 LYS B O 1
ATOM 12585 N N . SER B 1 775 ? -8.734 -85.812 -51.531 1 77.25 775 SER B N 1
ATOM 12586 C CA . SER B 1 775 ? -7.746 -86.75 -52.062 1 77.25 775 SER B CA 1
ATOM 12587 C C . SER B 1 775 ? -7.285 -87.75 -50.969 1 77.25 775 SER B C 1
ATOM 12589 O O . SER B 1 775 ? -6.234 -88.375 -51.125 1 77.25 775 SER B O 1
ATOM 12591 N N . ARG B 1 776 ? -7.875 -88 -49.969 1 73.88 776 ARG B N 1
ATOM 12592 C CA . ARG B 1 776 ? -7.48 -88.875 -48.844 1 73.88 776 ARG B CA 1
ATOM 12593 C C . ARG B 1 776 ? -7.535 -90.375 -49.25 1 73.88 776 ARG B C 1
ATOM 12595 O O . ARG B 1 776 ? -6.789 -91.188 -48.719 1 73.88 776 ARG B O 1
ATOM 12602 N N . GLY B 1 777 ? -8.297 -90.688 -50.281 1 69.12 777 GLY B N 1
ATOM 12603 C CA . GLY B 1 777 ? -8.523 -92.125 -50.656 1 69.12 777 GLY B CA 1
ATOM 12604 C C . GLY B 1 777 ? -7.535 -92.625 -51.688 1 69.12 777 GLY B C 1
ATOM 12605 O O . GLY B 1 777 ? -7.672 -93.688 -52.188 1 69.12 777 GLY B O 1
ATOM 12606 N N . VAL B 1 778 ? -6.547 -91.75 -52.031 1 70.5 778 VAL B N 1
ATOM 12607 C CA . VAL B 1 778 ? -5.582 -92.188 -53.062 1 70.5 778 VAL B CA 1
ATOM 12608 C C . VAL B 1 778 ? -4.664 -93.25 -52.5 1 70.5 778 VAL B C 1
ATOM 12610 O O . VAL B 1 778 ? -4.223 -93.188 -51.344 1 70.5 778 VAL B O 1
ATOM 12613 N N . PRO B 1 779 ? -4.664 -94.5 -53.188 1 61.19 779 PRO B N 1
ATOM 12614 C CA . PRO B 1 779 ? -3.861 -95.625 -52.719 1 61.19 779 PRO B CA 1
ATOM 12615 C C . PRO B 1 779 ? -2.424 -95.188 -52.375 1 61.19 779 PRO B C 1
ATOM 12617 O O . PRO B 1 779 ? -1.922 -94.188 -52.875 1 61.19 779 PRO B O 1
ATOM 12620 N N . GLU B 1 780 ? -1.819 -95.812 -51.406 1 55.97 780 GLU B N 1
ATOM 12621 C CA . GLU B 1 780 ? -0.55 -95.562 -50.75 1 55.97 780 GLU B CA 1
ATOM 12622 C C . GLU B 1 780 ? 0.588 -95.438 -51.75 1 55.97 780 GLU B C 1
ATOM 12624 O O . GLU B 1 780 ? 1.604 -94.812 -51.469 1 55.97 780 GLU B O 1
ATOM 12629 N N . THR B 1 781 ? 0.391 -96.062 -52.875 1 51.41 781 THR B N 1
ATOM 12630 C CA . THR B 1 781 ? 1.487 -95.938 -53.812 1 51.41 781 THR B CA 1
ATOM 12631 C C . THR B 1 781 ? 1.729 -94.5 -54.25 1 51.41 781 THR B C 1
ATOM 12633 O O . THR B 1 781 ? 2.773 -94.188 -54.812 1 51.41 781 THR B O 1
ATOM 12636 N N . PHE B 1 782 ? 0.659 -93.75 -54.094 1 52.31 782 PHE B N 1
ATOM 12637 C CA . PHE B 1 782 ? 0.873 -92.312 -54.438 1 52.31 782 PHE B CA 1
ATOM 12638 C C . PHE B 1 782 ? 1.198 -91.5 -53.219 1 52.31 782 PHE B C 1
ATOM 12640 O O . PHE B 1 782 ? 0.297 -91 -52.562 1 52.31 782 PHE B O 1
ATOM 12647 N N . ASN B 1 783 ? 2.379 -91.625 -52.656 1 58.66 783 ASN B N 1
ATOM 12648 C CA . ASN B 1 783 ? 3.115 -91.375 -51.438 1 58.66 783 ASN B CA 1
ATOM 12649 C C . ASN B 1 783 ? 3.018 -89.938 -51 1 58.66 783 ASN B C 1
ATOM 12651 O O . ASN B 1 783 ? 3.193 -89.625 -49.812 1 58.66 783 ASN B O 1
ATOM 12655 N N . GLU B 1 784 ? 2.422 -88.938 -51.812 1 69.19 784 GLU B N 1
ATOM 12656 C CA . GLU B 1 784 ? 2.646 -87.562 -51.375 1 69.19 784 GLU B CA 1
ATOM 12657 C C . GLU B 1 784 ? 1.365 -86.938 -50.844 1 69.19 784 GLU B C 1
ATOM 12659 O O . GLU B 1 784 ? 1.41 -85.938 -50.125 1 69.19 784 GLU B O 1
ATOM 12664 N N . ALA B 1 785 ? 0.206 -87.5 -51.031 1 71.25 785 ALA B N 1
ATOM 12665 C CA . ALA B 1 785 ? -1.063 -86.875 -50.688 1 71.25 785 ALA B CA 1
ATOM 12666 C C . ALA B 1 785 ? -1.23 -86.812 -49.156 1 71.25 785 ALA B C 1
ATOM 12668 O O . ALA B 1 785 ? -1.738 -85.812 -48.625 1 71.25 785 ALA B O 1
ATOM 12669 N N . LYS B 1 786 ? -0.742 -87.812 -48.562 1 69.69 786 LYS B N 1
ATOM 12670 C CA . LYS B 1 786 ? -0.948 -87.875 -47.125 1 69.69 786 LYS B CA 1
ATOM 12671 C C . LYS B 1 786 ? -0.115 -86.812 -46.406 1 69.69 786 LYS B C 1
ATOM 12673 O O . LYS B 1 786 ? -0.632 -86.062 -45.531 1 69.69 786 LYS B O 1
ATOM 12678 N N . PRO B 1 787 ? 1.132 -86.562 -46.75 1 69.69 787 PRO B N 1
ATOM 12679 C CA . PRO B 1 787 ? 1.902 -85.562 -46.062 1 69.69 787 PRO B CA 1
ATOM 12680 C C . PRO B 1 787 ? 1.395 -84.125 -46.375 1 69.69 787 PRO B C 1
ATOM 12682 O O . PRO B 1 787 ? 1.456 -83.25 -45.531 1 69.69 787 PRO B O 1
ATOM 1268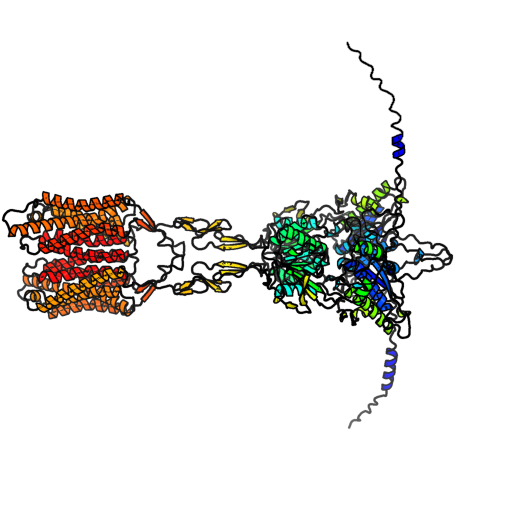5 N N . ILE B 1 788 ? 0.814 -83.875 -47.531 1 74.62 788 ILE B N 1
ATOM 12686 C CA . ILE B 1 788 ? 0.265 -82.562 -47.875 1 74.62 788 ILE B CA 1
ATOM 12687 C C . ILE B 1 788 ? -0.972 -82.312 -47.031 1 74.62 788 ILE B C 1
ATOM 12689 O O . ILE B 1 788 ? -1.162 -81.188 -46.562 1 74.62 788 ILE B O 1
ATOM 12693 N N . GLY B 1 789 ? -1.773 -83.312 -46.906 1 72 789 GLY B N 1
ATOM 12694 C CA . GLY B 1 789 ? -2.939 -83.188 -46.062 1 72 789 GLY B CA 1
ATOM 12695 C C . GLY B 1 789 ? -2.586 -82.875 -44.625 1 72 789 GLY B C 1
ATOM 12696 O O . GLY B 1 789 ? -3.182 -81.938 -44 1 72 789 GLY B O 1
ATOM 12697 N N . PHE B 1 790 ? -1.509 -83.5 -44.219 1 68 790 PHE B N 1
ATOM 12698 C CA . PHE B 1 790 ? -1.062 -83.25 -42.844 1 68 790 PHE B CA 1
ATOM 12699 C C . PHE B 1 790 ? -0.551 -81.812 -42.688 1 68 790 PHE B C 1
ATOM 12701 O O . PHE B 1 790 ? -0.835 -81.188 -41.688 1 68 790 PHE B O 1
ATOM 12708 N N . THR B 1 791 ? 0.119 -81.312 -43.531 1 71.06 791 THR B N 1
ATOM 12709 C CA . THR B 1 791 ? 0.67 -79.938 -43.469 1 71.06 791 THR B CA 1
ATOM 12710 C C . THR B 1 791 ? -0.444 -78.875 -43.531 1 71.06 791 THR B C 1
ATOM 12712 O O . THR B 1 791 ? -0.392 -77.875 -42.812 1 71.06 791 THR B O 1
ATOM 12715 N N . MET B 1 792 ? -1.478 -79.125 -44.281 1 76.56 792 MET B N 1
ATOM 12716 C CA . MET B 1 792 ? -2.547 -78.125 -44.406 1 76.56 792 MET B CA 1
ATOM 12717 C C . MET B 1 792 ? -3.426 -78.062 -43.156 1 76.56 792 MET B C 1
ATOM 12719 O O . MET B 1 792 ? -3.875 -77 -42.75 1 76.56 792 MET B O 1
ATOM 12723 N N . TYR B 1 793 ? -3.559 -79.312 -42.594 1 69.31 793 TYR B N 1
ATOM 12724 C CA . TYR B 1 793 ? -4.332 -79.312 -41.344 1 69.31 793 TYR B CA 1
ATOM 12725 C C . TYR B 1 793 ? -3.602 -78.562 -40.25 1 69.31 793 TYR B C 1
ATOM 12727 O O . TYR B 1 793 ? -4.211 -77.812 -39.5 1 69.31 793 TYR B O 1
ATOM 12735 N N . THR B 1 794 ? -2.289 -78.688 -40.25 1 67.31 794 THR B N 1
ATOM 12736 C CA . THR B 1 794 ? -1.488 -78.062 -39.219 1 67.31 794 THR B CA 1
ATOM 12737 C C . THR B 1 794 ? -1.454 -76.5 -39.469 1 67.31 794 THR B C 1
ATOM 12739 O O . THR B 1 794 ? -1.511 -75.75 -38.5 1 67.31 794 THR B O 1
ATOM 12742 N N . THR B 1 795 ? -1.419 -76.125 -40.625 1 71.12 795 THR B N 1
ATOM 12743 C CA . THR B 1 795 ? -1.365 -74.688 -40.938 1 71.12 795 THR B CA 1
ATOM 12744 C C . THR B 1 795 ? -2.684 -74 -40.594 1 71.12 795 THR B C 1
ATOM 12746 O O . THR B 1 795 ? -2.691 -72.875 -40.125 1 71.12 795 THR B O 1
ATOM 12749 N N . CYS B 1 796 ? -3.773 -74.688 -40.781 1 69.44 796 CYS B N 1
ATOM 12750 C CA . CYS B 1 796 ? -5.074 -74.125 -40.469 1 69.44 796 CYS B CA 1
ATOM 12751 C C . CYS B 1 796 ? -5.199 -73.875 -38.969 1 69.44 796 CYS B C 1
ATOM 12753 O O . CYS B 1 796 ? -5.754 -72.875 -38.531 1 69.44 796 CYS B O 1
ATOM 12755 N N . ILE B 1 797 ? -4.582 -74.688 -38.281 1 62.94 797 ILE B N 1
ATOM 12756 C CA . ILE B 1 797 ? -4.637 -74.562 -36.812 1 62.94 797 ILE B CA 1
ATOM 12757 C C . ILE B 1 797 ? -3.764 -73.438 -36.375 1 62.94 797 ILE B C 1
ATOM 12759 O O . ILE B 1 797 ? -4.145 -72.688 -35.469 1 62.94 797 ILE B O 1
ATOM 12763 N N . ILE B 1 798 ? -2.734 -73.25 -37 1 65.44 798 ILE B N 1
ATOM 12764 C CA . ILE B 1 798 ? -1.818 -72.188 -36.625 1 65.44 798 ILE B CA 1
ATOM 12765 C C . ILE B 1 798 ? -2.467 -70.812 -36.938 1 65.44 798 ILE B C 1
ATOM 12767 O O . ILE B 1 798 ? -2.377 -69.875 -36.125 1 65.44 798 ILE B O 1
ATOM 12771 N N . TRP B 1 799 ? -3.205 -70.688 -37.969 1 67.38 799 TRP B N 1
ATOM 12772 C CA . TRP B 1 799 ? -3.836 -69.438 -38.344 1 67.38 799 TRP B CA 1
ATOM 12773 C C . TRP B 1 799 ? -5.016 -69.125 -37.438 1 67.38 799 TRP B C 1
ATOM 12775 O O . TRP B 1 799 ? -5.266 -67.938 -37.125 1 67.38 799 TRP B O 1
ATOM 12785 N N . LEU B 1 800 ? -5.668 -70 -37.062 1 61.28 800 LEU B N 1
ATOM 12786 C CA . LEU B 1 800 ? -6.773 -69.75 -36.156 1 61.28 800 LEU B CA 1
ATOM 12787 C C . LEU B 1 800 ? -6.258 -69.312 -34.812 1 61.28 800 LEU B C 1
ATOM 12789 O O . LEU B 1 800 ? -6.898 -68.5 -34.156 1 61.28 800 LEU B O 1
ATOM 12793 N N . ALA B 1 801 ? -5.078 -69.688 -34.594 1 57.78 801 ALA B N 1
ATOM 12794 C CA . ALA B 1 801 ? -4.473 -69.25 -33.312 1 57.78 801 ALA B CA 1
ATOM 12795 C C . ALA B 1 801 ? -3.949 -67.812 -33.438 1 57.78 801 ALA B C 1
ATOM 12797 O O . ALA B 1 801 ? -3.854 -67.125 -32.406 1 57.78 801 ALA B O 1
ATOM 12798 N N . PHE B 1 802 ? -3.682 -67.375 -34.531 1 60.84 802 PHE B N 1
ATOM 12799 C CA . PHE B 1 802 ? -3.064 -66.062 -34.75 1 60.84 802 PHE B CA 1
ATOM 12800 C C . PHE B 1 802 ? -4.105 -64.938 -34.719 1 60.84 802 PHE B C 1
ATOM 12802 O O . PHE B 1 802 ? -3.793 -63.812 -34.312 1 60.84 802 PHE B O 1
ATOM 12809 N N . VAL B 1 803 ? -5.297 -65.188 -35.031 1 59.25 803 VAL B N 1
ATOM 12810 C CA . VAL B 1 803 ? -6.312 -64.188 -35.125 1 59.25 803 VAL B CA 1
ATOM 12811 C C . VAL B 1 803 ? -6.52 -63.5 -33.75 1 59.25 803 VAL B C 1
ATOM 12813 O O . VAL B 1 803 ? -6.465 -62.281 -33.625 1 59.25 803 VAL B O 1
ATOM 12816 N N . PRO B 1 804 ? -6.574 -64.125 -32.781 1 54.56 804 PRO B N 1
ATOM 12817 C CA . PRO B 1 804 ? -6.777 -63.469 -31.5 1 54.56 804 PRO B CA 1
ATOM 12818 C C . PRO B 1 804 ? -5.516 -62.781 -31 1 54.56 804 PRO B C 1
ATOM 12820 O O . PRO B 1 804 ? -5.602 -61.781 -30.297 1 54.56 804 PRO B O 1
ATOM 12823 N N . ILE B 1 805 ? -4.457 -63.25 -31.422 1 54.72 805 ILE B N 1
ATOM 12824 C CA . ILE B 1 805 ? -3.201 -62.625 -31.016 1 54.72 805 ILE B CA 1
ATOM 12825 C C . ILE B 1 805 ? -3.066 -61.25 -31.656 1 54.72 805 ILE B C 1
ATOM 12827 O O . ILE B 1 805 ? -2.619 -60.312 -31.031 1 54.72 805 ILE B O 1
ATOM 12831 N N . PHE B 1 806 ? -3.398 -61.25 -32.781 1 56.97 806 PHE B N 1
ATOM 12832 C CA . PHE B 1 806 ? -3.246 -60 -33.562 1 56.97 806 PHE B CA 1
ATOM 12833 C C . PHE B 1 806 ? -4.191 -58.938 -33.031 1 56.97 806 PHE B C 1
ATOM 12835 O O . PHE B 1 806 ? -3.805 -57.75 -32.938 1 56.97 806 PHE B O 1
ATOM 12842 N N . PHE B 1 807 ? -5.344 -59.219 -32.812 1 53.66 807 PHE B N 1
ATOM 12843 C CA . PHE B 1 807 ? -6.301 -58.188 -32.438 1 53.66 807 PHE B CA 1
ATOM 12844 C C . PHE B 1 807 ? -6.172 -57.844 -30.953 1 53.66 807 PHE B C 1
ATOM 12846 O O . PHE B 1 807 ? -6.543 -56.719 -30.531 1 53.66 807 PHE B O 1
ATOM 12853 N N . GLY B 1 808 ? -5.73 -58.625 -30.266 1 48.59 808 GLY B N 1
ATOM 12854 C CA . GLY B 1 808 ? -5.676 -58.344 -28.844 1 48.59 808 GLY B CA 1
ATOM 12855 C C . GLY B 1 808 ? -4.457 -57.531 -28.438 1 48.59 808 GLY B C 1
ATOM 12856 O O . GLY B 1 808 ? -4.367 -57.062 -27.312 1 48.59 808 GLY B O 1
ATOM 12857 N N . THR B 1 809 ? -3.414 -57.531 -29.297 1 47.75 809 THR B N 1
ATOM 12858 C CA . THR B 1 809 ? -2.184 -56.938 -28.828 1 47.75 809 THR B CA 1
ATOM 12859 C C . THR B 1 809 ? -2.09 -55.469 -29.281 1 47.75 809 THR B C 1
ATOM 12861 O O . THR B 1 809 ? -2.326 -55.156 -30.453 1 47.75 809 THR B O 1
ATOM 12864 N N . ALA B 1 810 ? -2.422 -54.625 -28.469 1 46.12 810 ALA B N 1
ATOM 12865 C CA . ALA B 1 810 ? -2.197 -53.219 -28.781 1 46.12 810 ALA B CA 1
ATOM 12866 C C . ALA B 1 810 ? -0.724 -52.938 -29.062 1 46.12 810 ALA B C 1
ATOM 12868 O O . ALA B 1 810 ? -0.048 -52.281 -28.281 1 46.12 810 ALA B O 1
ATOM 12869 N N . GLN B 1 811 ? 0.143 -54.031 -29.328 1 49.25 811 GLN B N 1
ATOM 12870 C CA . GLN B 1 811 ? 1.563 -53.781 -29.547 1 49.25 811 GLN B CA 1
ATOM 12871 C C . GLN B 1 811 ? 1.825 -53.312 -30.969 1 49.25 811 GLN B C 1
ATOM 12873 O O . GLN B 1 811 ? 0.917 -53.281 -31.812 1 49.25 811 GLN B O 1
ATOM 12878 N N . SER B 1 812 ? 3.08 -52.938 -31.078 1 52.06 812 SER B N 1
ATOM 12879 C CA . SER B 1 812 ? 3.543 -52.531 -32.406 1 52.06 812 SER B CA 1
ATOM 12880 C C . SER B 1 812 ? 3.314 -53.656 -33.438 1 52.06 812 SER B C 1
ATOM 12882 O O . SER B 1 812 ? 3.348 -54.844 -33.094 1 52.06 812 SER B O 1
ATOM 12884 N N . THR B 1 813 ? 2.631 -53.375 -34.438 1 47.5 813 THR B N 1
ATOM 12885 C CA . THR B 1 813 ? 2.289 -54.219 -35.562 1 47.5 813 THR B CA 1
ATOM 12886 C C . THR B 1 813 ? 3.447 -55.156 -35.906 1 47.5 813 THR B C 1
ATOM 12888 O O . THR B 1 813 ? 3.232 -56.312 -36.25 1 47.5 813 THR B O 1
ATOM 12891 N N . GLU B 1 814 ? 4.609 -54.719 -35.75 1 49.31 814 GLU B N 1
ATOM 12892 C CA . GLU B 1 814 ? 5.766 -55.469 -36.219 1 49.31 814 GLU B CA 1
ATOM 12893 C C . GLU B 1 814 ? 5.961 -56.75 -35.375 1 49.31 814 GLU B C 1
ATOM 12895 O O . GLU B 1 814 ? 6.238 -57.812 -35.906 1 49.31 814 GLU B O 1
ATOM 12900 N N . LYS B 1 815 ? 5.75 -56.469 -34.188 1 53.16 815 LYS B N 1
ATOM 12901 C CA . LYS B 1 815 ? 6.008 -57.625 -33.312 1 53.16 815 LYS B CA 1
ATOM 12902 C C . LYS B 1 815 ? 4.961 -58.719 -33.531 1 53.16 815 LYS B C 1
ATOM 12904 O O . LYS B 1 815 ? 5.281 -59.906 -33.5 1 53.16 815 LYS B O 1
ATOM 12909 N N . ARG B 1 816 ? 3.855 -58.25 -33.938 1 54.66 816 ARG B N 1
ATOM 12910 C CA . ARG B 1 816 ? 2.744 -59.156 -34.219 1 54.66 816 ARG B CA 1
ATOM 12911 C C . ARG B 1 816 ? 3.02 -60.031 -35.438 1 54.66 816 ARG B C 1
ATOM 12913 O O . ARG B 1 816 ? 2.779 -61.219 -35.406 1 54.66 816 ARG B O 1
ATOM 12920 N N . VAL B 1 817 ? 3.393 -59.344 -36.344 1 51.38 817 VAL B N 1
ATOM 12921 C CA . VAL B 1 817 ? 3.582 -60.031 -37.594 1 51.38 817 VAL B CA 1
ATOM 12922 C C . VAL B 1 817 ? 4.75 -61 -37.5 1 51.38 817 VAL B C 1
ATOM 12924 O O . VAL B 1 817 ? 4.695 -62.125 -38.031 1 51.38 817 VAL B O 1
ATOM 12927 N N . LEU B 1 818 ? 5.723 -60.625 -36.781 1 51 818 LEU B N 1
ATOM 12928 C CA . LEU B 1 818 ? 6.879 -61.5 -36.625 1 51 818 LEU B CA 1
ATOM 12929 C C . LEU B 1 818 ? 6.488 -62.812 -35.969 1 51 818 LEU B C 1
ATOM 12931 O O . LEU B 1 818 ? 6.988 -63.875 -36.344 1 51 818 LEU B O 1
ATOM 12935 N N . SER B 1 819 ? 5.559 -62.688 -35.156 1 50.16 819 SER B N 1
ATOM 12936 C CA . SER B 1 819 ? 5.121 -63.906 -34.469 1 50.16 819 SER B CA 1
ATOM 12937 C C . SER B 1 819 ? 4.43 -64.875 -35.438 1 50.16 819 SER B C 1
ATOM 12939 O O . SER B 1 819 ? 4.586 -66.062 -35.312 1 50.16 819 SER B O 1
ATOM 12941 N N . LEU B 1 820 ? 3.734 -64.312 -36.344 1 52.78 820 LEU B N 1
ATOM 12942 C CA . LEU B 1 820 ? 3.035 -65.125 -37.344 1 52.78 820 LEU B CA 1
ATOM 12943 C C . LEU B 1 820 ? 4.023 -65.875 -38.25 1 52.78 820 LEU B C 1
ATOM 12945 O O . LEU B 1 820 ? 3.834 -67.062 -38.531 1 52.78 820 LEU B O 1
ATOM 12949 N N . LEU B 1 821 ? 4.945 -65.188 -38.719 1 51.72 821 LEU B N 1
ATOM 12950 C CA . LEU B 1 821 ? 5.875 -65.75 -39.688 1 51.72 821 LEU B CA 1
ATOM 12951 C C . LEU B 1 821 ? 6.66 -66.875 -39.094 1 51.72 821 LEU B C 1
ATOM 12953 O O . LEU B 1 821 ? 6.938 -67.875 -39.781 1 51.72 821 LEU B O 1
ATOM 12957 N N . TYR B 1 822 ? 6.883 -66.938 -37.906 1 51.19 822 TYR B N 1
ATOM 12958 C CA . TYR B 1 822 ? 7.691 -67.938 -37.281 1 51.19 822 TYR B CA 1
ATOM 12959 C C . TYR B 1 822 ? 6.902 -69.25 -37.125 1 51.19 822 TYR B C 1
ATOM 12961 O O . TYR B 1 822 ? 7.484 -70.312 -37.094 1 51.19 822 TYR B O 1
ATOM 12969 N N . ILE B 1 823 ? 5.648 -69.062 -37.062 1 50.16 823 ILE B N 1
ATOM 12970 C CA . ILE B 1 823 ? 4.797 -70.25 -36.812 1 50.16 823 ILE B CA 1
ATOM 12971 C C . ILE B 1 823 ? 4.613 -71.062 -38.062 1 50.16 823 ILE B C 1
ATOM 12973 O O . ILE B 1 823 ? 4.637 -72.25 -38.031 1 50.16 823 ILE B O 1
ATOM 12977 N N . SER B 1 824 ? 4.508 -70.5 -39.156 1 49.91 824 SER B N 1
ATOM 12978 C CA . SER B 1 824 ? 4.055 -71.188 -40.375 1 49.91 824 SER B CA 1
ATOM 12979 C C . SER B 1 824 ? 5.215 -71.875 -41.062 1 49.91 824 SER B C 1
ATOM 12981 O O . SER B 1 824 ? 5.051 -72.938 -41.625 1 49.91 824 SER B O 1
ATOM 12983 N N . ASP B 1 825 ? 6.477 -71.5 -40.938 1 52.72 825 ASP B N 1
ATOM 12984 C CA . ASP B 1 825 ? 7.531 -71.938 -41.844 1 52.72 825 ASP B CA 1
ATOM 12985 C C . ASP B 1 825 ? 8.094 -73.25 -41.5 1 52.72 825 ASP B C 1
ATOM 12987 O O . ASP B 1 825 ? 8.32 -74.125 -42.375 1 52.72 825 ASP B O 1
ATOM 12991 N N . PRO B 1 826 ? 8.234 -73.562 -40.188 1 50.62 826 PRO B N 1
ATOM 12992 C CA . PRO B 1 826 ? 8.859 -74.875 -39.969 1 50.62 826 PRO B CA 1
ATOM 12993 C C . PRO B 1 826 ? 7.965 -76.062 -40.375 1 50.62 826 PRO B C 1
ATOM 12995 O O . PRO B 1 826 ? 8.469 -77.062 -40.812 1 50.62 826 PRO B O 1
ATOM 12998 N N . VAL B 1 827 ? 6.691 -75.875 -40.344 1 52.44 827 VAL B N 1
ATOM 12999 C CA . VAL B 1 827 ? 5.762 -76.938 -40.719 1 52.44 827 VAL B CA 1
ATOM 13000 C C . VAL B 1 827 ? 5.898 -77.188 -42.219 1 52.44 827 VAL B C 1
ATOM 13002 O O . VAL B 1 827 ? 5.891 -78.375 -42.625 1 52.44 827 VAL B O 1
ATOM 13005 N N . LEU B 1 828 ? 6.137 -76.188 -42.844 1 49.22 828 LEU B N 1
ATOM 13006 C CA . LEU B 1 828 ? 6.242 -76.312 -44.281 1 49.22 828 LEU B CA 1
ATOM 13007 C C . LEU B 1 828 ? 7.559 -77 -44.656 1 49.22 828 LEU B C 1
ATOM 13009 O O . LEU B 1 828 ? 7.602 -77.812 -45.594 1 49.22 828 LEU B O 1
ATOM 13013 N N . LEU B 1 829 ? 8.578 -76.75 -43.875 1 50.72 829 LEU B N 1
ATOM 13014 C CA . LEU B 1 829 ? 9.883 -77.312 -44.156 1 50.72 829 LEU B CA 1
ATOM 13015 C C . LEU B 1 829 ? 9.906 -78.812 -43.844 1 50.72 829 LEU B C 1
ATOM 13017 O O . LEU B 1 829 ? 10.523 -79.625 -44.562 1 50.72 829 LEU B O 1
ATOM 13021 N N . HIS B 1 830 ? 9.359 -79.25 -42.688 1 51.44 830 HIS B N 1
ATOM 13022 C CA . HIS B 1 830 ? 9.367 -80.625 -42.312 1 51.44 830 HIS B CA 1
ATOM 13023 C C . HIS B 1 830 ? 8.711 -81.5 -43.375 1 51.44 830 HIS B C 1
ATOM 13025 O O . HIS B 1 830 ? 9.172 -82.625 -43.656 1 51.44 830 HIS B O 1
ATOM 13031 N N . PHE B 1 831 ? 7.715 -81.062 -44.031 1 50.91 831 PHE B N 1
ATOM 13032 C CA . PHE B 1 831 ? 7.035 -81.812 -45.062 1 50.91 831 PHE B CA 1
ATOM 13033 C C . PHE B 1 831 ? 7.977 -82.062 -46.25 1 50.91 831 PHE B C 1
ATOM 13035 O O . PHE B 1 831 ? 7.93 -83.125 -46.844 1 50.91 831 PHE B O 1
ATOM 13042 N N . THR B 1 832 ? 8.766 -81.125 -46.531 1 43.56 832 THR B N 1
ATOM 13043 C CA . THR B 1 832 ? 9.617 -81.312 -47.688 1 43.56 832 THR B CA 1
ATOM 13044 C C . THR B 1 832 ? 10.734 -82.312 -47.406 1 43.56 832 THR B C 1
ATOM 13046 O O . THR B 1 832 ? 11.227 -82.938 -48.312 1 43.56 832 THR B O 1
ATOM 13049 N N . ARG B 1 833 ? 11.148 -82.562 -46.094 1 47.94 833 ARG B N 1
ATOM 13050 C CA . ARG B 1 833 ? 12.242 -83.438 -45.75 1 47.94 833 ARG B CA 1
ATOM 13051 C C . ARG B 1 833 ? 11.75 -84.875 -45.625 1 47.94 833 ARG B C 1
ATOM 13053 O O . ARG B 1 833 ? 12.453 -85.812 -46 1 47.94 833 ARG B O 1
ATOM 13060 N N . VAL B 1 834 ? 10.758 -85.188 -44.844 1 41.19 834 VAL B N 1
ATOM 13061 C CA . VAL B 1 834 ? 10.414 -86.562 -44.469 1 41.19 834 VAL B CA 1
ATOM 13062 C C . VAL B 1 834 ? 10.242 -87.438 -45.719 1 41.19 834 VAL B C 1
ATOM 13064 O O . VAL B 1 834 ? 10.477 -88.625 -45.688 1 41.19 834 VAL B O 1
ATOM 13067 N N . LYS B 1 835 ? 9.852 -87.062 -46.812 1 42.91 835 LYS B N 1
ATOM 13068 C CA . LYS B 1 835 ? 9.688 -87.938 -47.969 1 42.91 835 LYS B CA 1
ATOM 13069 C C . LYS B 1 835 ? 11.039 -88.375 -48.5 1 42.91 835 LYS B C 1
ATOM 13071 O O . LYS B 1 835 ? 11.148 -89.5 -49.094 1 42.91 835 LYS B O 1
ATOM 13076 N N . ASN B 1 836 ? 12.062 -87.562 -48.438 1 37.81 836 ASN B N 1
ATOM 13077 C CA . ASN B 1 836 ? 13.258 -87.938 -49.188 1 37.81 836 ASN B CA 1
ATOM 13078 C C . ASN B 1 836 ? 14.195 -88.812 -48.344 1 37.81 836 ASN B C 1
ATOM 13080 O O . ASN B 1 836 ? 15.352 -89 -48.75 1 37.81 836 ASN B O 1
ATOM 13084 N N . GLN B 1 837 ? 13.859 -89.062 -47.062 1 35.97 837 GLN B N 1
ATOM 13085 C CA . GLN B 1 837 ? 14.562 -90.188 -46.438 1 35.97 837 GLN B CA 1
ATOM 13086 C C . GLN B 1 837 ? 13.758 -91.438 -46.562 1 35.97 837 GLN B C 1
ATOM 13088 O O . GLN B 1 837 ? 12.531 -91.438 -46.469 1 35.97 837 GLN B O 1
#

Foldseek 3Di:
DDDPPDPCVDDPPPVVVPVVPVVPPPPPPPPPVCPVPPPAPKQKFDWPAEAEEEFAQFAQDDDPDGGHAGDQARGPLQVVLLVLLQVVQQPDCVFQHPTHYIYIYHHCNHDQVSLLVRLVVQCVLVPDPCCVPPADPVRDRDDDPRDRHHQEYEDDAEQSNCLSNLQVCVVVLRAYEHLHYAFPVCLDCVRRVSYFYQAYHLLLVLVQLLQVCVVLVAAEAEEEFEPDRFGVRNVVSNQVVDVVVDRHDYDYYDYDYPDDDLCRLLVVVVVVCVQLLRQEYEYRYALQVLLSNLVSCVVVVNQQSHAYEYEQNPPFDCSSCPVSLRSQAQHKYKHFDFDDFPSSVVVVQPDFPVPPVSPVCVQSVQCVQQQAHDDDPPDDPPPPGHHDPRPDTPVPRGPDDHHGSSQSSSVSSVLLSQLVSVVCCVPPVPDSYDDPVVVPPRSVSSSVSSQVDWDQTSRRHIGHADPSNRHADKMWMWGFHCPDDPHGGIDTQWIDHVHTDGNLQPGAGNPRDSRSDYNANDDDEAQQWAWAADPPTRRHTDTHHQAFQWADDDNHDIDGDDLQWGADPSRNDTHGFAADAQDCPDPLNVVLLVLLVVLLVLLVVLVVVCVVCVPPPLCVLQLVLLLVQQSVLLNLLSVLSVLLRDADDLVSQLCNLLSLQLSLQSNLLSLLLSLVLLLQQVVCVVPDPDGDPQSPSVSSVVSSVVSSVVLNVVSVVVCVVDNKHKDWDFPPQRDSDRVRGYIYIAIPDDLVNSCVSNVSSLVSLVSSLVSLVSNPPPPCVSPQSVLSNVLSVQQNVLVVVLVVVSVVDPDGNSSSSSVSSSRNNVSSSVSSPPSVD/DDDPDPPPPDDPPPVVVVVVVVVPPPPPPPPPVCPVPPPAPKQKFDWPAEAEEEFAQFAQDDPPDGGHAGDQARGPLQVVLLVLLQVVQQPDCVFQHPTHYIYIYHHCNNDQVSLLVRLVVQCVLVPPPCCVPPADPVRDRDDDPRDRHHQEYEDDAEQSNCLSNLQVCVVVLRAYEHLHYAFPVCLDCVRRVSYFYQAYHLLLVLVQLLQVCVVLVAAEAEEEFEPDRFGVRNVVSNVVVDVVVDRHDYDYYDYDYPDDDLCRLLVVVVVVCVQLLRQEYEYRYALQVLLSNLVSCVVVVNQQSHAYEYEQNPPFDCSSCPVSLRSQAQHKYKHFDFDDFVSSVVVVQPDFPVPPVSDVCVQSSQCVQQQAHDDDPPPDPDPPGHHDPRPDTPVPRGPDDHHGSSQSSSVSSVLLSQLVSVVCCVVPVPDSYDDPVVVPPRSVSSSVSSQVDWDQTSRRHIGHADPSNRHAGKMWMWGFHCPDDPHGGIDTQWIDHVHTDGNLQPGAGNPRDSRSDYNANDDDEAQQWAWAADPPTRRHTDTHHQAFQWADDDNHDIDGDPLQWGADPSRNDTHGFAADAQDCPDPLNVVLLVLLVVLLVLLVVLVVVCVVCVPPPLCVLQLVLLLVLQSVLLNLLSVLSVLLSDTDDLVSQLSNLLSLQLSLQSNLLSLLLSLVLLLQQVVVVVPHPDGDPQNPSVSSVVSSVVSSVVLNVVSVVVCVVDNKDKDWDFPPQRDSDRVRGYIYIAIPDDLVSSCVSNVSSLVSLVSSLVSLVSNPPPPCVSPQSVLSNVLSVQQNVLVVVLVCVSVVDPDGNSSSSSVSSSRNNVSSSVSSPPSVD

Solvent-accessible surface area (backbone atoms only — not comparable to full-atom values): 89196 Å² total; per-residue (Å²): 135,80,85,80,76,80,81,78,82,76,77,79,68,65,71,68,57,60,66,58,59,68,69,59,65,62,74,74,70,71,70,67,76,66,71,66,71,78,69,73,86,53,36,77,44,83,48,80,44,31,30,29,34,42,29,34,35,20,32,57,25,61,97,94,39,67,54,41,58,74,29,66,48,76,4,48,45,36,49,48,27,44,53,50,40,45,52,53,43,58,68,34,71,84,50,44,50,78,46,39,62,17,34,43,35,38,58,23,12,67,30,45,70,54,27,41,60,54,50,46,62,56,43,53,57,63,58,68,67,69,52,83,47,45,39,17,90,85,71,46,76,52,49,65,64,81,60,79,60,49,55,34,34,41,28,25,50,49,34,55,34,32,56,58,42,45,57,57,29,45,77,70,39,30,25,27,32,16,31,52,37,30,33,53,74,56,48,37,50,89,77,31,66,42,37,32,25,63,33,39,40,32,58,52,49,26,50,50,50,51,51,50,40,52,72,61,67,36,25,16,28,24,39,39,18,27,58,52,60,44,14,44,45,34,48,50,43,30,52,53,52,33,60,72,68,51,77,45,39,76,72,45,82,46,73,40,61,83,81,66,55,87,66,47,45,50,50,50,52,55,55,52,53,70,41,66,47,33,20,32,34,41,35,29,40,50,44,68,57,47,28,48,46,48,50,34,35,51,75,68,67,41,64,55,57,54,41,41,37,32,34,60,63,46,32,86,54,59,77,44,36,63,96,36,55,72,50,43,33,36,22,34,20,29,31,65,66,67,51,85,53,67,70,54,52,55,52,58,41,65,53,41,81,82,78,39,66,73,48,80,60,44,64,62,46,51,24,61,66,64,63,24,42,76,85,51,97,83,63,82,70,62,89,88,60,48,69,54,82,75,76,73,44,54,59,77,74,28,92,70,75,85,48,82,53,32,56,32,32,33,40,37,54,48,42,51,50,52,16,51,33,53,47,40,53,71,71,29,72,89,48,67,45,89,38,74,78,53,58,72,64,52,23,68,62,51,40,55,36,40,50,63,38,74,50,66,36,91,67,68,46,74,47,47,38,47,97,45,23,36,18,73,57,46,32,33,30,32,32,28,39,62,67,82,62,103,63,65,43,69,39,80,42,33,40,33,61,98,47,79,46,72,46,66,86,75,42,42,33,63,96,61,34,59,66,76,73,79,11,41,64,43,78,83,64,56,80,22,32,24,48,43,76,42,89,84,40,87,59,32,51,43,72,42,72,38,62,65,48,17,17,27,76,46,68,65,39,70,42,70,43,57,77,63,33,24,44,39,97,53,13,62,43,68,38,76,44,56,70,48,66,75,46,73,84,35,73,71,34,41,54,54,50,53,53,30,49,54,49,45,52,53,50,51,51,51,51,50,53,46,64,76,44,51,86,38,72,68,40,56,72,66,40,55,70,50,51,52,44,28,53,49,12,40,48,39,29,36,51,41,47,59,43,53,52,39,70,77,35,50,67,39,40,43,48,44,59,50,39,63,33,43,16,51,28,32,31,32,27,32,50,28,44,53,36,49,47,54,36,47,49,55,59,35,59,75,75,43,94,65,82,64,84,66,68,49,72,66,43,41,52,52,53,28,49,53,55,36,45,54,54,55,52,52,47,52,53,43,44,68,74,54,62,60,43,65,39,70,43,41,73,80,41,38,44,52,53,48,88,68,34,36,20,40,62,40,58,71,63,56,71,67,54,55,50,58,51,44,47,60,38,50,51,41,45,54,52,31,40,51,40,31,62,70,37,65,80,60,60,73,86,59,70,60,51,64,58,53,33,52,46,39,57,46,50,54,27,45,52,64,16,44,54,52,39,53,72,58,41,90,51,65,65,47,60,49,52,44,27,53,41,47,34,56,33,53,48,58,49,53,57,69,48,63,72,78,102,132,84,80,79,76,78,78,75,81,74,79,72,64,66,68,60,60,63,61,58,61,66,65,60,64,64,74,72,70,70,70,67,75,66,70,64,71,79,70,72,84,53,37,76,43,83,46,80,45,31,31,30,33,40,28,31,33,21,31,56,24,61,96,94,41,68,54,41,59,74,30,64,48,76,4,47,47,35,48,49,26,44,52,51,42,44,52,53,44,58,70,33,71,84,50,44,51,79,44,38,63,18,32,42,35,40,59,23,13,67,30,47,70,55,26,42,60,55,50,46,62,56,42,53,56,62,58,68,66,69,52,82,47,43,38,17,90,85,71,45,76,52,49,66,63,80,60,80,59,49,54,33,32,41,29,27,50,50,34,57,34,31,56,58,41,47,56,56,31,43,76,69,39,28,27,28,32,15,31,52,36,30,33,55,74,57,48,37,49,90,76,31,65,41,38,31,26,64,32,37,40,31,58,51,49,26,49,51,50,51,51,50,39,53,72,62,67,36,24,16,26,24,39,38,17,26,56,51,60,45,14,44,45,36,48,49,45,30,53,51,51,33,59,74,68,51,78,45,38,77,74,45,82,46,74,40,59,82,81,65,57,88,66,47,44,51,52,48,52,54,56,52,53,69,41,65,46,35,20,33,34,41,34,30,40,49,44,69,56,49,28,48,46,49,49,34,36,50,74,68,69,40,63,57,56,55,40,41,38,33,35,58,61,44,32,87,53,59,77,42,37,63,97,36,53,73,50,44,32,36,23,33,18,29,30,66,65,68,50,85,54,67,70,54,52,56,51,59,41,65,53,42,81,82,80,38,66,74,47,80,59,45,63,62,48,50,24,61,67,63,63,24,43,74,84,52,96,84,61,82,70,62,90,89,59,49,68,54,82,76,77,74,43,53,59,77,74,30,92,69,74,84,49,81,52,33,56,31,32,31,40,37,54,48,41,51,49,52,16,51,33,54,49,38,57,71,71,30,71,88,49,67,45,89,36,74,76,54,58,70,63,54,24,68,61,50,40,55,36,41,50,63,36,73,48,68,35,93,65,68,46,73,46,46,38,47,98,46,24,34,18,74,58,46,32,34,29,31,31,28,38,62,68,84,59,104,63,67,44,71,40,79,42,33,39,33,61,99,48,80,48,72,44,67,85,74,42,40,33,63,96,60,35,59,66,78,72,79,11,41,63,43,79,84,61,56,80,21,32,24,48,44,75,42,89,84,39,86,60,32,52,44,72,42,74,39,63,65,49,17,18,27,77,47,67,65,39,68,43,70,43,56,78,67,32,26,44,39,97,55,14,62,43,69,38,75,44,55,70,47,66,72,47,71,84,33,72,73,33,42,53,53,46,54,54,29,50,53,47,44,52,53,51,50,51,50,52,50,53,46,65,76,45,49,86,39,72,68,39,53,73,64,40,55,69,51,51,53,45,28,53,49,12,40,48,39,30,37,50,41,47,60,42,54,52,39,71,77,36,51,68,40,39,41,47,44,60,48,39,63,34,43,16,51,28,33,30,32,28,30,52,29,45,54,36,50,46,53,36,47,48,54,57,35,60,74,74,43,93,64,79,65,84,69,68,48,71,67,44,42,51,51,53,29,49,55,56,36,45,54,54,56,51,51,47,53,53,43,45,68,75,53,61,60,43,68,39,71,44,41,73,80,41,39,43,52,52,50,87,68,33,36,19,42,61,39,59,70,65,54,72,68,55,55,50,59,51,45,46,61,39,50,52,41,44,54,53,32,40,52,40,30,63,70,35,66,78,59,60,73,87,58,71,60,51,63,57,52,34,52,47,40,56,46,49,54,26,46,52,64,15,43,53,53,40,56,73,58,42,89,52,65,66,48,59,50,52,43,25,53,39,47,35,56,32,53,48,59,51,52,58,69,50,63,74,79,104

pLDDT: mean 82.03, std 16.75, range [20.83, 98.19]

Sequence (1674 aa):
PPALGGWSSSSLWPRLLLYVWLWIGGQVVQVSASHQQFHPHSIKIPGDITLGGLFPVHSRGPHGLPCGELKKEKGIHRMEAMLYALDQINSDPELLPNITLGARILDTCSRDTYALEQSLTFVQALIQKDTSDIRCSNGEPPIIRKPERVVGVIGASASSVSIMVANILRLFEIPQVSYASTAPELSDNNRYDFFSRVVPPDSYQAQAMLDIVKALGWNYVSTLASEGNYGESGVDAFMQISREAGGVCIAQSVKIPREPTAGEFDKIIKRLMETSNARGVIIFANEDDIKRVLEAAKRANLTGHFLFVGSDSWGAKSSPIAELEDVAEGAVTILPKRASIDGFDQYFMSRSLENNRRNIWFNEFWEDDFRCKLTRPGIKLDLDKKKCTGEERIGRDSSYEQEGKVQFVIDAVYAVAYALHSMHQDLCPSSSGVCGKMDPVEGRSLLGYIRAVNFNGSAGTSVLFNENGDAPGRYDIFQFQMTNHSHPGYRVIGQWTNNLRLNLEEMQWSGGDKLVPDSICSFPCQPGERKKMVKGVPCCWHCELCDGYQYQVDEFTCETCPSDMRPVPNRTACRPTPIIKLEWNSPFALVPASLAMLGILATSAVVITFIRFNDTPIVRASGRELSYVLLTGIFLIYLITFLMIAEPGVVACAFRRLLLGLGMAITYSAMLTKTNRIYRIFEQGKRSVTPPKFISPTSQLIITFILISVQVLGVFVWFAVVPPHTIIDYEELRPPNPELARGILKCDMSDLSIICCLSYSIVLMVTCTVYAVKSRGVPETFNEAKPIGFTMYTTCIIWLAFVPIFFGTAQSTEKRVLSLLYISDPVLLHFTRVKNQPPALGGWSSSSLWPRLLLYVWLWIGGQVVQVSASHQQFHPHSIKIPGDITLGGLFPVHSRGPHGLPCGELKKEKGIHRMEAMLYALDQINSDPELLPNITLGARILDTCSRDTYALEQSLTFVQALIQKDTSDIRCSNGEPPIIRKPERVVGVIGASASSVSIMVANILRLFEIPQVSYASTAPELSDNNRYDFFSRVVPPDSYQAQAMLDIVKALGWNYVSTLASEGNYGESGVDAFMQISREAGGVCIAQSVKIPREPTAGEFDKIIKRLMETSNARGVIIFANEDDIKRVLEAAKRANLTGHFLFVGSDSWGAKSSPIAELEDVAEGAVTILPKRASIDGFDQYFMSRSLENNRRNIWFNEFWEDDFRCKLTRPGIKLDLDKKKCTGEERIGRDSSYEQEGKVQFVIDAVYAVAYALHSMHQDLCPSSSGVCGKMDPVEGRSLLGYIRAVNFNGSAGTSVLFNENGDAPGRYDIFQFQMTNHSHPGYRVIGQWTNNLRLNLEEMQWSGGDKLVPDSICSFPCQPGERKKMVKGVPCCWHCELCDGYQYQVDEFTCETCPSDMRPVPNRTACRPTPIIKLEWNSPFALVPASLAMLGILATSAVVITFIRFNDTPIVRASGRELSYVLLTGIFLIYLITFLMIAEPGVVACAFRRLLLGLGMAITYSAMLTKTNRIYRIFEQGKRSVTPPKFISPTSQLIITFILISVQVLGVFVWFAVVPPHTIIDYEELRPPNPELARGILKCDMSDLSIICCLSYSIVLMVTCTVYAVKSRGVPETFNEAKPIGFTMYTTCIIWLAFVPIFFGTAQSTEKRVLSLLYISDPVLLHFTRVKNQ